Protein 2FIQ (pdb70)

CATH classification: 3.20.20.70 (+1 more: 1.10.400.20)

InterPro domains:
  IPR012062 D-tagatose-1,6-bisphosphate aldolase subunit GatZ/KbaZ-like [PF08013] (1-418)
  IPR012062 D-tagatose-1,6-bisphosphate aldolase subunit GatZ/KbaZ-like [PIRSF009264] (1-419)
  IPR012062 D-tagatose-1,6-bisphosphate aldolase subunit GatZ/KbaZ-like [TIGR02810] (3-418)
  IPR013785 Aldolase-type TIM barrel [G3DSA:3.20.20.70] (14-281)
  IPR023436 D-tagatose-bisphosphate aldolase, class II, non-catalytic subunit GatZ [MF_01296] (1-420)
  IPR023436 D-tagatose-bisphosphate aldolase, class II, non-catalytic subunit GatZ [NF011626] (1-420)
  IPR050303 GatZ/KbaZ carbohydrate metabolism [PTHR32502] (1-419)

Secondary structure (DSSP, 8-state):
-HHHHHHHTT--B-EEEE----HHHHHHHHHHTTTS---EEEEEETTTSSTT-TTT--HHHHHHHHHHHHHHHT--GGGEEEEEEEESSGGGTTSBTTT--HHHHHHHHHHHTT--EEEE-----BT--SS--HHHHHHHHHHHHHHHHHH--HHHHHH-EEEEE-SS----PPPHHHHHHHHHHHHHHHHTTT-HHHHHTEEEEE---S-EE-SS-EE---GGGGHHHHHHHTT---EEES--TT--HHHHHHHHHTTEEEEEE-HHHHHHHHHHHHHHHHHHHHHS-TTT---HHHHHHH---SGGGTTTTS-SSHHHHHHHHHH-TT-GGGGTTTSHHHHHHHH--TGGGSPPP---TTT-HHHHHHHHTTS----HHHH--HHHHHHHHHHHHHB-/-HHHHHHHTT----EEEE----HHHHHHHHHHTSSS---EEEEEETTTSSTT-TTT--HHHHHHHHHHHHHHHT--GGGEEEEEEEESTTTTTTSBTTT--HHHHHHHHHHHTT--EEEE-----BT--SSPPHHHHHHHHHHHHHHHHTT--HHHHHH-EEEEE-SS---PPPHHHHHHHHHHHHHHHHHTT-HHHHTTEEEEE---S-EEETTEEE---GGGSHHHHHHHHT---EEE---TT--HHHHHHHHHTTEEEEEE-HHHHHHHHHHHHHHHHHHHHHS-GGG---HHHHHHH---S-TTTTTTS-SSHHHHHHHHHH-TT-GGGGTTT-HHHHHHHH--TGGGS------TTT-HHHHHHHHTTSS-S-HHHH--HHHHHHHHHHHHH-/-HHHHHHHTT----EEEE----HHHHHHHHHHTTTS---EEEEEETTTSSTT-TTT--HHHHHHHHHHHHHHHT--GGGEEEEEEEESSSTTTTSBTTT--HHHHHHHHHHHTT--EEEE-----BT--SSPPHHHHHHHHHHHHHHHHTTS-HHHHTT-EEEEE-SSPP---PPPHHHHHHHHHHHHHHHHHTT-HHHHTTEEEEE---S-EE-SS-EE---GGGGHHHHHHHTT---EEE---TT--HHHHHHHHHTTEEEEEE-HHHHHHHHHHHHHHHHHHHHHS-GGG---HHHHHHH---SGGGTTTTS-SSHHHHHHHHHH-TT-GGGGGTTSHHHHHHHH--TTTT-------TTT-HHHHHHHHTTS--S-HHHH--HHHHHHHHHHHHH-/-HHHHHHHTT----EEEE----HHHHHHHHHHTTTS---EEEEEETTTS-TT-TTT--HHHHHHHHHHHHHHHT--GGGEEEEEEEESSTTSTTSBTTT--HHHHHHHHHHHTT--EEEE-----BT--SS--HHHHHHHHHHHHHHHHHH--HHHHHH-EEEEE-SS---PPPHHHHHHHHHHHHHHHHTTT-HHHHTTEEEEE---S-EEETTEEE---HHHHHHHHHHHHT---EEE---TT--HHHHHHHHHTTEEEEEE-HHHHHHHHHHHHHHHHHHHHHS-GGG---HHHHHHH---SGGGTTTTS-SSHHHHHHHHHH-TT-GGGGTTTSHHHHHHHH--TGGGSPPP---TTT-HHHHHHHHTTS--S-HHHH--HHHHHHHHHHHHH--

Sequence (1597 aa):
KTLIARHKAGEHIGICSVCSAHPLVIEAALAFDRNSTRKVLIEATSNQVNQFGGYTGTPADFREFVFAIADKVGFARERIILGGDHLGPNCWQQENVDAAEKSVELVKAYVRAGFSKIHLDASSCAGDPIPLAPETVAERAAVLCFAAESVATDCCQREQLSYVIGTEVPVVHITHVEDAANTLRTHQKAFIARGLTEALTRVIAIVVQPGVEFDHSNIIHYQQPQEAQALAQWIENTRVYEAHSTDYQTRTAYWELVRDHFAILKVGPALTFALREAIFALAQIEQELIAPENRSGCLAVIEEVLDEPQQYWKKYYRTGFNDSLLDIRYSLSDRIRYYWPHSRIKNSVETVNLQGVDIPLGISQYLPKQFERIQSGELSAIPHQLIDKIYDVLRAYRYGCAEKTLIARHKAGEHIGICSVCSAHPLVIEAALAFDRNSTRKVLIEATSNQVNQFGGYTGTPADFREFVFAIADKVGFARERIILGGDHLGPNCWQQENVDAAEKSVELVKAYVRAGFSKIHLDASSCAGDPIPLAPETVAERAAVLCFAAESVATDCQREQLSYVIGTEVPVHITHVEDAANTLRTHQKAFIARGLTEALTRVIAIVVQPGVEFDHSNIIHYQPQEAQALAQWIENTRVYEAHSTDYQTRTTAYWELVRDHFAILKVGPALTFALREAIFALAQIEQELIAPENRSGCLAVIEEVLDEPQYWKKYYRTGFNDSLLDIRYSLSDRIRYYWPHSRIKNSVETVNLQGVDIPLGISQYLPKQFERIQSGELSSAIPHQLIDKIYDVLRAYRYGCAKTTLIARHKAGEHIGICSVCSAHPLVIEAALAFDRNSTRKVLIEATSNQVNQFGGYTGTPADFREFVFAIADKVGFARERIILGGDHLGPNCWQQENVDAAEKSVELVKAYVRAGFSKIHLDASSCAGDPIPLAPETVAERAAVLCFAAESVATDCCQREQLSYVIGTEVPVPVHITHVEDAANTLRRTHQKAFIARGLTEALTRVIAIVVQPGVEFDHSNIIHYQPQEAQALAQWIENTRVYEAHSTDYQTRRTTAYWELVRDHFAILKVGPALTFALREAIFALAQIEQELIAPENRSGCLAVIEEVLDEPQYWKKYYRTGFNDSLLDIRYSLSDRIRYYWPHSRIKNSVETVNLQGVDIPLGISQYLPKQFERIQSGELSAIPHQLIDKIYDVLRAYRYGCAKTLIARHKAGEHIGICSVCSAHPLVIEAALAFDRNSTRKVLIEATSNQVNQFGGYTGTPADFREFVFAIADKVGFARERIILGGDHLGPNCWQQENVDAAEKSVELVKAYVRAGFSKIHLDASSCAGDPIPLAPETVAERAAVLCFAAESVATDCQREQLSYVIGTEVPVHITHVEDAANTLRRTHQKAFIARGLTEALTRVIAIVVQPGVEFDHSNIIHYQPQEAQALAQWIENTRVYEAHSTDYQTRTAYWELVRDHFAILKVGPALTFALREAIFALAQIEQELIAPENRSGCCLAVIEEVLDEPQQYWKKYYRTGFNDSLLDIRYSLSDRIRYYWPHSRIKNSVETVNLQGVVDIPLGISQYLPKQFERIQSGELSAIPHQLIDKIYDVLRAYRYGCAE

B-factor: mean 37.75, std 5.19, range [7.2, 79.5]

Organism: Escherichia coli O157:H7 (NCBI:txid83334)

Foldseek 3Di:
DVQLVCLLVPDLFFAEAEEALDLLLLLCQQLLCLPPQAAHHYEYECQCEFPCRRLVHHLLVSLVSSVVSCVVNNGDSVSYAYEYDAQALVVVQADQPVVSVRSLRRLLRNLVSLHQEYEQFHQHHPPRDLGHDLLVRLLRSLSNLVSSCVNHDPVSLVRHAYEYEDQDPSCPWDDLVVVVSNLVSNVVNNVVVVNPVSNLRHQEYETNQFWAFWFPDTGEGDLVSNQVVLVSCSPDNAYAYERNAPYFLVSLQSCSSSRNRYYYDYLNLVLLLLLLLVLVLVLQVPPPDPVLQLCQVVQLVVVVVVCVLPPVRFDDPDVRRVCRCRGTSNNSSSVCCPPPSNVVSSVSVRPQVDQRDLVCCVSVVVQSVCVVVVNFGRHSSRSSVSSVVSVVSNCSNRDD/DVQLVCLLVPDQFFAEAEAEQDLLLLLCQQLLCQPPLAAHHYEYEVCCEFPCRRLVHHLLVSLVSSVVSCVVSVGPSVSYAYEYPAQALPVPQADDPVVSVRSLRRLLRNLVSLHQEYEQFHQHHVVGDLGHDLLVRLQSSLVSLVSSVVRHDPVSLVRHAYEYEDADPSVWDDLVVVVVNLVSNCVNNVVSVNNVVNLRHSEYETCQQWADWFPDTGEGDLVSNQVVLVSCSPDNAYAYERNPPYFLVSLQSCSSSRNRYYYDYLNLVLLLLLLLVLVLVLQVPFPDPVLALCQVVQLVVVVVPCPLPVVRFDDDPVRRVCSCRGTSVNSSSSVCPPPSNVVSSVSPRVQPDDRDLVCCVRVVVQSVCVVVPNFDPGSSRSSVSSVVSVVSNVSNRD/DVQLVVVLVPDLFFAEAEEAQDLLLLLCQQLLCQPPLAAHHYEYECQCEFPCRRLVGHLLVSLVSSVVSCVVSVRDSVSYAYEYDQQALPVQQADDPVVSVRSLRRLLRNLVSPHQEYEQFHQHHVPADAGHDLLVRLLRSLVSLCSNVVNDDPVSLVRHAYEYEEQDDRNPPWDDVVRVVVNLVSNCVNNVVSVNNPSNLRHSEYEYHQQWAAWFPGTREGDLVSNQVVLVSCSPDNAYAYERNPPYFLVRLQSCSSSRNRYYYDYLNQVLLLLLLLVLVLVLQVPPPDPVLALCQVVLLVVVVVVCVQCVVRFDDPDVRRVCSCRGTSNNSSSSCCPPPSNVVSSVSPRCAPDDRPLVCCVRPVVQSVCVVVVNFDPGSSRSSVSSVVRVVSNVSNRD/DVQLVCLLVPDQFFAEAAEALDLLLLLCQQLLCQPPLAAHHYEYECCCEFPCCRLVGHLLVSLVSSVVSNVVSVGDSVSYAYEYDQQALPVVQADQDVVSVRSLRRLLRNLLSQHQEYEQFHQHHVPGDLGHDLLVRLLRSLSSLVSSCVRHDPVSLVRHAYEYEDQDPSAFDDPVVQVVNLVSNCVSNVVSVRPVVNVRHSEYEYHQFFAFKFPDTGEGDLVSNQVVLVSVSPDNAYAYENNAPYFLVSLQSCSVSRNRYYYDYLNLVLLLLLLLVLVLVLLVPVDDPVLQLCQVVQLVVVVVVCVQPPVRFDDDDVRRVCRCRGTSVNSSSSVCVPVSNVVSSVSVRQQVDARDLVCCVRVVVQSVCVVVVNFGPHSSRSSVSSVVRVVSNCSNRDD

Structure (mmCIF, N/CA/C/O backbone):
data_2FIQ
#
_entry.id   2FIQ
#
_cell.length_a   92.352
_cell.length_b   100.001
_cell.length_c   206.549
_cell.angle_alpha   90.00
_cell.angle_beta   90.00
_cell.angle_gamma   90.00
#
_symmetry.space_group_name_H-M   'P 21 21 21'
#
loop_
_entity.id
_entity.type
_entity.pdbx_description
1 polymer 'putative tagatose 6-phosphate kinase 1'
2 water water
#
loop_
_atom_site.group_PDB
_atom_site.id
_atom_site.type_symbol
_atom_site.label_atom_id
_atom_site.label_alt_id
_atom_site.label_comp_id
_atom_site.label_asym_id
_atom_site.label_entity_id
_atom_site.label_seq_id
_atom_site.pdbx_PDB_ins_code
_atom_site.Cartn_x
_atom_site.Cartn_y
_atom_site.Cartn_z
_atom_site.occupancy
_atom_site.B_iso_or_equiv
_atom_site.auth_seq_id
_atom_site.auth_comp_id
_atom_site.auth_asym_id
_atom_site.auth_atom_id
_atom_site.pdbx_PDB_model_num
ATOM 9 N N . LYS A 1 2 ? 71.719 84.098 57.087 1.00 50.74 2 LYS A N 1
ATOM 10 C CA . LYS A 1 2 ? 71.289 82.995 57.899 1.00 48.00 2 LYS A CA 1
ATOM 11 C C . LYS A 1 2 ? 70.651 81.877 57.079 1.00 44.96 2 LYS A C 1
ATOM 12 O O . LYS A 1 2 ? 70.877 80.711 57.379 1.00 43.46 2 LYS A O 1
ATOM 18 N N . THR A 1 3 ? 69.879 82.208 56.042 1.00 42.62 3 THR A N 1
ATOM 19 C CA . THR A 1 3 ? 69.206 81.142 55.298 1.00 41.15 3 THR A CA 1
ATOM 20 C C . THR A 1 3 ? 70.214 80.291 54.541 1.00 40.43 3 THR A C 1
ATOM 21 O O . THR A 1 3 ? 70.086 79.062 54.515 1.00 40.43 3 THR A O 1
ATOM 25 N N . LEU A 1 4 ? 71.204 80.955 53.937 1.00 38.70 4 LEU A N 1
ATOM 26 C CA . LEU A 1 4 ? 72.241 80.294 53.155 1.00 38.53 4 LEU A CA 1
ATOM 27 C C . LEU A 1 4 ? 73.039 79.356 54.059 1.00 38.61 4 LEU A C 1
ATOM 28 O O . LEU A 1 4 ? 73.290 78.211 53.700 1.00 38.56 4 LEU A O 1
ATOM 33 N N . ILE A 1 5 ? 73.431 79.844 55.234 1.00 39.15 5 ILE A N 1
ATOM 34 C CA . ILE A 1 5 ? 74.101 78.999 56.221 1.00 39.73 5 ILE A CA 1
ATOM 35 C C . ILE A 1 5 ? 73.216 77.841 56.683 1.00 39.39 5 ILE A C 1
ATOM 36 O O . ILE A 1 5 ? 73.690 76.712 56.803 1.00 39.79 5 ILE A O 1
ATOM 41 N N . ALA A 1 6 ? 71.936 78.106 56.923 1.00 38.99 6 ALA A N 1
ATOM 42 C CA . ALA A 1 6 ? 71.006 77.025 57.268 1.00 38.41 6 ALA A CA 1
ATOM 43 C C . ALA A 1 6 ? 70.929 75.985 56.143 1.00 37.89 6 ALA A C 1
ATOM 44 O O . ALA A 1 6 ? 70.891 74.786 56.403 1.00 38.34 6 ALA A O 1
ATOM 46 N N . ARG A 1 7 ? 70.928 76.428 54.893 1.00 37.03 7 ARG A N 1
ATOM 47 C CA . ARG A 1 7 ? 70.954 75.455 53.779 1.00 36.38 7 ARG A CA 1
ATOM 48 C C . ARG A 1 7 ? 72.240 74.641 53.799 1.00 35.66 7 ARG A C 1
ATOM 49 O O . ARG A 1 7 ? 72.200 73.445 53.580 1.00 35.27 7 ARG A O 1
ATOM 57 N N . HIS A 1 8 ? 73.373 75.292 54.067 1.00 35.65 8 HIS A N 1
ATOM 58 C CA . HIS A 1 8 ? 74.645 74.588 54.216 1.00 35.79 8 HIS A CA 1
ATOM 59 C C . HIS A 1 8 ? 74.592 73.522 55.347 1.00 36.02 8 HIS A C 1
ATOM 60 O O . HIS A 1 8 ? 74.970 72.354 55.134 1.00 35.35 8 HIS A O 1
ATOM 67 N N . LYS A 1 9 ? 74.092 73.932 56.520 1.00 36.34 9 LYS A N 1
ATOM 68 C CA . LYS A 1 9 ? 73.952 73.052 57.702 1.00 36.65 9 LYS A CA 1
ATOM 69 C C . LYS A 1 9 ? 72.994 71.913 57.487 1.00 37.40 9 LYS A C 1
ATOM 70 O O . LYS A 1 9 ? 73.140 70.860 58.126 1.00 37.67 9 LYS A O 1
ATOM 76 N N . ALA A 1 10 ? 72.008 72.116 56.605 1.00 37.61 10 ALA A N 1
ATOM 77 C CA . ALA A 1 10 ? 71.080 71.040 56.226 1.00 37.58 10 ALA A CA 1
ATOM 78 C C . ALA A 1 10 ? 71.671 70.115 55.152 1.00 37.90 10 ALA A C 1
ATOM 79 O O . ALA A 1 10 ? 71.012 69.155 54.743 1.00 38.09 10 ALA A O 1
ATOM 81 N N . GLY A 1 11 ? 72.887 70.411 54.677 1.00 37.20 11 GLY A N 1
ATOM 82 C CA . GLY A 1 11 ? 73.623 69.467 53.840 1.00 36.58 11 GLY A CA 1
ATOM 83 C C . GLY A 1 11 ? 73.754 69.845 52.378 1.00 37.04 11 GLY A C 1
ATOM 84 O O . GLY A 1 11 ? 74.254 69.070 51.566 1.00 36.50 11 GLY A O 1
ATOM 85 N N . GLU A 1 12 ? 73.297 71.039 52.036 1.00 37.29 12 GLU A N 1
ATOM 86 C CA . GLU A 1 12 ? 73.463 71.563 50.696 1.00 37.53 12 GLU A CA 1
ATOM 87 C C . GLU A 1 12 ? 74.878 72.115 50.528 1.00 37.20 12 GLU A C 1
ATOM 88 O O . GLU A 1 12 ? 75.407 72.782 51.419 1.00 36.60 12 GLU A O 1
ATOM 94 N N . HIS A 1 13 ? 75.483 71.792 49.385 1.00 37.07 13 HIS A N 1
ATOM 95 C CA . HIS A 1 13 ? 76.756 72.337 49.013 1.00 37.05 13 HIS A CA 1
ATOM 96 C C . HIS A 1 13 ? 76.547 73.774 48.536 1.00 37.23 13 HIS A C 1
ATOM 97 O O . HIS A 1 13 ? 76.176 74.025 47.383 1.00 37.17 13 HIS A O 1
ATOM 104 N N . ILE A 1 14 ? 76.805 74.709 49.445 1.00 36.39 14 ILE A N 1
ATOM 105 C CA . ILE A 1 14 ? 76.620 76.106 49.177 1.00 35.13 14 ILE A CA 1
ATOM 106 C C . ILE A 1 14 ? 77.525 76.884 50.128 1.00 35.06 14 ILE A C 1
ATOM 107 O O . ILE A 1 14 ? 77.628 76.577 51.326 1.00 35.28 14 ILE A O 1
ATOM 112 N N . GLY A 1 15 ? 78.199 77.875 49.582 1.00 34.99 15 GLY A N 1
ATOM 113 C CA . GLY A 1 15 ? 79.008 78.782 50.368 1.00 34.55 15 GLY A CA 1
ATOM 114 C C . GLY A 1 15 ? 78.800 80.196 49.878 1.00 34.22 15 GLY A C 1
ATOM 115 O O . GLY A 1 15 ? 77.992 80.445 48.976 1.00 33.70 15 GLY A O 1
ATOM 116 N N . ILE A 1 16 ? 79.517 81.137 50.478 1.00 34.57 16 ILE A N 1
ATOM 117 C CA . ILE A 1 16 ? 79.440 82.516 50.017 1.00 34.76 16 ILE A CA 1
ATOM 118 C C . ILE A 1 16 ? 80.832 83.103 49.847 1.00 35.49 16 ILE A C 1
ATOM 119 O O . ILE A 1 16 ? 81.709 82.879 50.667 1.00 35.71 16 ILE A O 1
ATOM 124 N N . CYS A 1 17 ? 81.019 83.824 48.747 1.00 36.50 17 CYS A N 1
ATOM 125 C CA . CYS A 1 17 ? 82.264 84.543 48.481 1.00 36.95 17 CYS A CA 1
ATOM 126 C C . CYS A 1 17 ? 82.146 85.910 49.119 1.00 36.31 17 CYS A C 1
ATOM 127 O O . CYS A 1 17 ? 81.229 86.669 48.809 1.00 37.05 17 CYS A O 1
ATOM 130 N N . SER A 1 18 ? 83.068 86.222 50.013 1.00 36.15 18 SER A N 1
ATOM 131 C CA . SER A 1 18 ? 83.071 87.508 50.681 1.00 35.61 18 SER A CA 1
ATOM 132 C C . SER A 1 18 ? 84.091 88.421 49.998 1.00 35.16 18 SER A C 1
ATOM 133 O O . SER A 1 18 ? 85.289 88.199 50.106 1.00 34.53 18 SER A O 1
ATOM 136 N N . VAL A 1 19 ? 83.594 89.463 49.331 1.00 34.96 19 VAL A N 1
ATOM 137 C CA . VAL A 1 19 ? 84.416 90.382 48.538 1.00 34.37 19 VAL A CA 1
ATOM 138 C C . VAL A 1 19 ? 85.013 91.462 49.439 1.00 35.22 19 VAL A C 1
ATOM 139 O O . VAL A 1 19 ? 84.317 92.378 49.859 1.00 34.97 19 VAL A O 1
ATOM 143 N N . CYS A 1 20 ? 86.307 91.352 49.727 1.00 35.45 20 CYS A N 1
ATOM 144 C CA . CYS A 1 20 ? 87.004 92.292 50.610 1.00 36.74 20 CYS A CA 1
ATOM 145 C C . CYS A 1 20 ? 87.845 93.263 49.801 1.00 36.41 20 CYS A C 1
ATOM 146 O O . CYS A 1 20 ? 89.067 93.251 49.841 1.00 37.63 20 CYS A O 1
ATOM 149 N N . SER A 1 21 ? 87.175 94.112 49.053 1.00 35.95 21 SER A N 1
ATOM 150 C CA . SER A 1 21 ? 87.876 95.083 48.241 1.00 35.59 21 SER A CA 1
ATOM 151 C C . SER A 1 21 ? 87.119 96.389 48.337 1.00 34.63 21 SER A C 1
ATOM 152 O O . SER A 1 21 ? 85.901 96.407 48.446 1.00 34.06 21 SER A O 1
ATOM 155 N N . ALA A 1 22 ? 87.861 97.479 48.335 1.00 33.74 22 ALA A N 1
ATOM 156 C CA . ALA A 1 22 ? 87.271 98.800 48.278 1.00 33.02 22 ALA A CA 1
ATOM 157 C C . ALA A 1 22 ? 87.389 99.388 46.862 1.00 32.36 22 ALA A C 1
ATOM 158 O O . ALA A 1 22 ? 87.060 100.549 46.652 1.00 32.87 22 ALA A O 1
ATOM 160 N N . HIS A 1 23 ? 87.903 98.619 45.903 1.00 31.99 23 HIS A N 1
ATOM 161 C CA . HIS A 1 23 ? 88.104 99.154 44.558 1.00 31.35 23 HIS A CA 1
ATOM 162 C C . HIS A 1 23 ? 86.769 99.232 43.831 1.00 31.39 23 HIS A C 1
ATOM 163 O O . HIS A 1 23 ? 86.078 98.223 43.700 1.00 31.93 23 HIS A O 1
ATOM 170 N N . PRO A 1 24 ? 86.404 100.434 43.346 1.00 31.60 24 PRO A N 1
ATOM 171 C CA . PRO A 1 24 ? 85.078 100.605 42.728 1.00 31.34 24 PRO A CA 1
ATOM 172 C C . PRO A 1 24 ? 84.809 99.653 41.535 1.00 31.36 24 PRO A C 1
ATOM 173 O O . PRO A 1 24 ? 83.684 99.179 41.389 1.00 31.80 24 PRO A O 1
ATOM 177 N N . LEU A 1 25 ? 85.823 99.349 40.726 1.00 31.14 25 LEU A N 1
ATOM 178 C CA . LEU A 1 25 ? 85.660 98.426 39.586 1.00 31.73 25 LEU A CA 1
ATOM 179 C C . LEU A 1 25 ? 85.450 96.988 40.018 1.00 31.88 25 LEU A C 1
ATOM 180 O O . LEU A 1 25 ? 84.743 96.224 39.351 1.00 31.26 25 LEU A O 1
ATOM 185 N N . VAL A 1 26 ? 86.084 96.622 41.131 1.00 31.99 26 VAL A N 1
ATOM 186 C CA . VAL A 1 26 ? 85.943 95.282 41.696 1.00 32.20 26 VAL A CA 1
ATOM 187 C C . VAL A 1 26 ? 84.534 95.080 42.260 1.00 32.27 26 VAL A C 1
ATOM 188 O O . VAL A 1 26 ? 83.912 94.021 42.072 1.00 32.17 26 VAL A O 1
ATOM 192 N N . ILE A 1 27 ? 84.041 96.112 42.940 1.00 32.13 27 ILE A N 1
ATOM 193 C CA . ILE A 1 27 ? 82.700 96.109 43.478 1.00 32.28 27 ILE A CA 1
ATOM 194 C C . ILE A 1 27 ? 81.684 96.098 42.331 1.00 32.57 27 ILE A C 1
ATOM 195 O O . ILE A 1 27 ? 80.667 95.377 42.407 1.00 31.76 27 ILE A O 1
ATOM 200 N N . GLU A 1 28 ? 81.980 96.871 41.275 1.00 32.20 28 GLU A N 1
ATOM 201 C CA . GLU A 1 28 ? 81.141 96.876 40.086 1.00 32.97 28 GLU A CA 1
ATOM 202 C C . GLU A 1 28 ? 81.086 95.474 39.484 1.00 32.91 28 GLU A C 1
ATOM 203 O O . GLU A 1 28 ? 79.994 94.967 39.218 1.00 33.00 28 GLU A O 1
ATOM 209 N N . ALA A 1 29 ? 82.247 94.843 39.309 1.00 32.66 29 ALA A N 1
ATOM 210 C CA . ALA A 1 29 ? 82.304 93.468 38.807 1.00 32.79 29 ALA A CA 1
ATOM 211 C C . ALA A 1 29 ? 81.598 92.463 39.702 1.00 32.52 29 ALA A C 1
ATOM 212 O O . ALA A 1 29 ? 80.947 91.557 39.202 1.00 32.71 29 ALA A O 1
ATOM 214 N N . ALA A 1 30 ? 81.739 92.593 41.020 1.00 33.06 30 ALA A N 1
ATOM 215 C CA . ALA A 1 30 ? 81.078 91.651 41.942 1.00 33.25 30 ALA A CA 1
ATOM 216 C C . ALA A 1 30 ? 79.564 91.692 41.788 1.00 33.87 30 ALA A C 1
ATOM 217 O O . ALA A 1 30 ? 78.884 90.648 41.841 1.00 34.62 30 ALA A O 1
ATOM 219 N N . LEU A 1 31 ? 79.043 92.900 41.587 1.00 33.95 31 LEU A N 1
ATOM 220 C CA . LEU A 1 31 ? 77.610 93.116 41.522 1.00 34.24 31 LEU A CA 1
ATOM 221 C C . LEU A 1 31 ? 77.068 92.727 40.162 1.00 34.49 31 LEU A C 1
ATOM 222 O O . LEU A 1 31 ? 76.041 92.050 40.076 1.00 34.84 31 LEU A O 1
ATOM 227 N N . ALA A 1 32 ? 77.757 93.179 39.116 1.00 34.17 32 ALA A N 1
ATOM 228 C CA . ALA A 1 32 ? 77.475 92.818 37.731 1.00 34.27 32 ALA A CA 1
ATOM 229 C C . ALA A 1 32 ? 77.490 91.311 37.493 1.00 34.17 32 ALA A C 1
ATOM 230 O O . ALA A 1 32 ? 76.637 90.790 36.777 1.00 33.88 32 ALA A O 1
ATOM 232 N N . PHE A 1 33 ? 78.483 90.628 38.075 1.00 34.50 33 PHE A N 1
ATOM 233 C CA . PHE A 1 33 ? 78.646 89.182 37.916 1.00 34.37 33 PHE A CA 1
ATOM 234 C C . PHE A 1 33 ? 77.396 88.403 38.378 1.00 34.41 33 PHE A C 1
ATOM 235 O O . PHE A 1 33 ? 77.053 87.376 37.805 1.00 33.51 33 PHE A O 1
ATOM 243 N N . ASP A 1 34 ? 76.719 88.909 39.403 1.00 35.21 34 ASP A N 1
ATOM 244 C CA . ASP A 1 34 ? 75.490 88.289 39.900 1.00 35.91 34 ASP A CA 1
ATOM 245 C C . ASP A 1 34 ? 74.213 89.033 39.513 1.00 36.15 34 ASP A C 1
ATOM 246 O O . ASP A 1 34 ? 73.143 88.691 39.978 1.00 37.01 34 ASP A O 1
ATOM 251 N N . ARG A 1 35 ? 74.313 90.021 38.636 1.00 37.10 35 ARG A N 1
ATOM 252 C CA . ARG A 1 35 ? 73.142 90.830 38.277 1.00 38.36 35 ARG A CA 1
ATOM 253 C C . ARG A 1 35 ? 71.907 89.970 37.978 1.00 38.49 35 ARG A C 1
ATOM 254 O O . ARG A 1 35 ? 70.836 90.248 38.499 1.00 38.36 35 ARG A O 1
ATOM 262 N N . ASN A 1 36 ? 72.091 88.909 37.195 1.00 38.82 36 ASN A N 1
ATOM 263 C CA . ASN A 1 36 ? 70.985 88.078 36.714 1.00 39.42 36 ASN A CA 1
ATOM 264 C C . ASN A 1 36 ? 70.796 86.738 37.417 1.00 39.54 36 ASN A C 1
ATOM 265 O O . ASN A 1 36 ? 70.035 85.896 36.946 1.00 39.92 36 ASN A O 1
ATOM 270 N N . SER A 1 37 ? 71.476 86.549 38.541 1.00 39.24 37 SER A N 1
ATOM 271 C CA . SER A 1 37 ? 71.248 85.389 39.388 1.00 39.46 37 SER A CA 1
ATOM 272 C C . SER A 1 37 ? 70.267 85.760 40.515 1.00 39.45 37 SER A C 1
ATOM 273 O O . SER A 1 37 ? 69.721 86.859 40.526 1.00 39.43 37 SER A O 1
ATOM 276 N N . THR A 1 38 ? 70.053 84.858 41.465 1.00 39.71 38 THR A N 1
ATOM 277 C CA . THR A 1 38 ? 69.332 85.226 42.681 1.00 40.13 38 THR A CA 1
ATOM 278 C C . THR A 1 38 ? 70.229 85.290 43.923 1.00 40.53 38 THR A C 1
ATOM 279 O O . THR A 1 38 ? 69.734 85.495 45.031 1.00 41.56 38 THR A O 1
ATOM 283 N N . ARG A 1 39 ? 71.540 85.153 43.741 1.00 40.55 39 ARG A N 1
ATOM 284 C CA . ARG A 1 39 ? 72.452 85.146 44.882 1.00 40.35 39 ARG A CA 1
ATOM 285 C C . ARG A 1 39 ? 72.626 86.541 45.475 1.00 39.84 39 ARG A C 1
ATOM 286 O O . ARG A 1 39 ? 72.594 87.546 44.757 1.00 39.44 39 ARG A O 1
ATOM 294 N N . LYS A 1 40 ? 72.774 86.562 46.797 1.00 39.69 40 LYS A N 1
ATOM 295 C CA . LYS A 1 40 ? 73.193 87.717 47.562 1.00 39.30 40 LYS A CA 1
ATOM 296 C C . LYS A 1 40 ? 74.681 87.946 47.320 1.00 38.85 40 LYS A C 1
ATOM 297 O O . LYS A 1 40 ? 75.456 86.988 47.146 1.00 38.72 40 LYS A O 1
ATOM 303 N N . VAL A 1 41 ? 75.073 89.215 47.275 1.00 37.98 41 VAL A N 1
ATOM 304 C CA . VAL A 1 41 ? 76.473 89.573 47.160 1.00 36.96 41 VAL A CA 1
ATOM 305 C C . VAL A 1 41 ? 76.943 90.183 48.483 1.00 37.31 41 VAL A C 1
ATOM 306 O O . VAL A 1 41 ? 76.288 91.078 49.040 1.00 37.45 41 VAL A O 1
ATOM 310 N N . LEU A 1 42 ? 78.062 89.656 48.987 1.00 36.86 42 LEU A N 1
ATOM 311 C CA . LEU A 1 42 ? 78.671 90.083 50.248 1.00 35.96 42 LEU A CA 1
ATOM 312 C C . LEU A 1 42 ? 79.945 90.896 50.011 1.00 36.04 42 LEU A C 1
ATOM 313 O O . LEU A 1 42 ? 80.915 90.386 49.444 1.00 35.72 42 LEU A O 1
ATOM 318 N N . ILE A 1 43 ? 79.918 92.155 50.456 1.00 35.84 43 ILE A N 1
ATOM 319 C CA . ILE A 1 43 ? 81.046 93.082 50.396 1.00 35.37 43 ILE A CA 1
ATOM 320 C C . ILE A 1 43 ? 81.388 93.570 51.807 1.00 36.07 43 ILE A C 1
ATOM 321 O O . ILE A 1 43 ? 80.512 94.029 52.557 1.00 35.38 43 ILE A O 1
ATOM 326 N N . GLU A 1 44 ? 82.660 93.461 52.171 1.00 36.00 44 GLU A N 1
ATOM 327 C CA . GLU A 1 44 ? 83.090 93.761 53.535 1.00 36.71 44 GLU A CA 1
ATOM 328 C C . GLU A 1 44 ? 84.224 94.783 53.526 1.00 36.89 44 GLU A C 1
ATOM 329 O O . GLU A 1 44 ? 85.074 94.783 52.619 1.00 36.01 44 GLU A O 1
ATOM 335 N N . ALA A 1 45 ? 84.210 95.654 54.533 1.00 36.97 45 ALA A N 1
ATOM 336 C CA . ALA A 1 45 ? 85.286 96.609 54.782 1.00 37.41 45 ALA A CA 1
ATOM 337 C C . ALA A 1 45 ? 86.040 96.202 56.057 1.00 38.18 45 ALA A C 1
ATOM 338 O O . ALA A 1 45 ? 85.467 95.565 56.958 1.00 38.43 45 ALA A O 1
ATOM 340 N N . THR A 1 46 ? 87.323 96.526 56.121 1.00 38.76 46 THR A N 1
ATOM 341 C CA . THR A 1 46 ? 88.110 96.345 57.355 1.00 40.04 46 THR A CA 1
ATOM 342 C C . THR A 1 46 ? 88.127 97.662 58.130 1.00 40.77 46 THR A C 1
ATOM 343 O O . THR A 1 46 ? 87.928 98.732 57.535 1.00 40.76 46 THR A O 1
ATOM 347 N N . SER A 1 47 ? 88.367 97.595 59.440 1.00 41.65 47 SER A N 1
ATOM 348 C CA . SER A 1 47 ? 88.331 98.798 60.276 1.00 42.97 47 SER A CA 1
ATOM 349 C C . SER A 1 47 ? 89.358 99.833 59.828 1.00 43.36 47 SER A C 1
ATOM 350 O O . SER A 1 47 ? 89.185 101.022 60.087 1.00 44.02 47 SER A O 1
ATOM 353 N N . ASN A 1 48 ? 90.402 99.384 59.130 1.00 43.58 48 ASN A N 1
ATOM 354 C CA . ASN A 1 48 ? 91.417 100.286 58.562 1.00 43.81 48 ASN A CA 1
ATOM 355 C C . ASN A 1 48 ? 90.910 101.021 57.336 1.00 43.27 48 ASN A C 1
ATOM 356 O O . ASN A 1 48 ? 91.145 102.213 57.190 1.00 43.51 48 ASN A O 1
ATOM 361 N N . GLN A 1 49 ? 90.234 100.299 56.450 1.00 42.67 49 GLN A N 1
ATOM 362 C CA . GLN A 1 49 ? 89.669 100.889 55.247 1.00 42.30 49 GLN A CA 1
ATOM 363 C C . GLN A 1 49 ? 88.629 101.921 55.644 1.00 41.29 49 GLN A C 1
ATOM 364 O O . GLN A 1 49 ? 88.681 103.075 55.214 1.00 41.33 49 GLN A O 1
ATOM 370 N N . VAL A 1 50 ? 87.665 101.493 56.454 1.00 40.28 50 VAL A N 1
ATOM 371 C CA . VAL A 1 50 ? 86.568 102.366 56.829 1.00 39.24 50 VAL A CA 1
ATOM 372 C C . VAL A 1 50 ? 86.233 102.265 58.322 1.00 39.16 50 VAL A C 1
ATOM 373 O O . VAL A 1 50 ? 86.073 101.171 58.874 1.00 39.04 50 VAL A O 1
ATOM 377 N N . ASN A 1 51 ? 86.206 103.428 58.966 1.00 38.61 51 ASN A N 1
ATOM 378 C CA . ASN A 1 51 ? 85.847 103.552 60.372 1.00 38.40 51 ASN A CA 1
ATOM 379 C C . ASN A 1 51 ? 85.277 104.945 60.583 1.00 38.41 51 ASN A C 1
ATOM 380 O O . ASN A 1 51 ? 85.082 105.681 59.607 1.00 37.87 51 ASN A O 1
ATOM 385 N N . GLN A 1 52 ? 85.009 105.289 61.846 1.00 38.29 52 GLN A N 1
ATOM 386 C CA . GLN A 1 52 ? 84.378 106.555 62.199 1.00 38.29 52 GLN A CA 1
ATOM 387 C C . GLN A 1 52 ? 85.203 107.800 61.818 1.00 38.70 52 GLN A C 1
ATOM 388 O O . GLN A 1 52 ? 84.652 108.894 61.724 1.00 38.79 52 GLN A O 1
ATOM 394 N N . PHE A 1 53 ? 86.504 107.622 61.588 1.00 38.87 53 PHE A N 1
ATOM 395 C CA . PHE A 1 53 ? 87.397 108.717 61.185 1.00 39.40 53 PHE A CA 1
ATOM 396 C C . PHE A 1 53 ? 87.683 108.725 59.676 1.00 39.69 53 PHE A C 1
ATOM 397 O O . PHE A 1 53 ? 88.385 109.601 59.181 1.00 39.65 53 PHE A O 1
ATOM 405 N N . GLY A 1 54 ? 87.134 107.747 58.961 1.00 39.88 54 GLY A N 1
ATOM 406 C CA . GLY A 1 54 ? 87.330 107.613 57.522 1.00 40.25 54 GLY A CA 1
ATOM 407 C C . GLY A 1 54 ? 88.377 106.589 57.120 1.00 40.67 54 GLY A C 1
ATOM 408 O O . GLY A 1 54 ? 88.678 106.446 55.940 1.00 41.05 54 GLY A O 1
ATOM 409 N N . GLY A 1 55 ? 88.943 105.882 58.095 1.00 41.08 55 GLY A N 1
ATOM 410 C CA . GLY A 1 55 ? 90.023 104.921 57.842 1.00 41.55 55 GLY A CA 1
ATOM 411 C C . GLY A 1 55 ? 91.134 105.503 56.980 1.00 42.24 55 GLY A C 1
ATOM 412 O O . GLY A 1 55 ? 91.677 106.571 57.288 1.00 42.27 55 GLY A O 1
ATOM 413 N N . TYR A 1 56 ? 91.474 104.819 55.893 1.00 42.54 56 TYR A N 1
ATOM 414 C CA . TYR A 1 56 ? 92.419 105.396 54.943 1.00 43.10 56 TYR A CA 1
ATOM 415 C C . TYR A 1 56 ? 91.776 105.695 53.590 1.00 42.93 56 TYR A C 1
ATOM 416 O O . TYR A 1 56 ? 92.419 106.260 52.705 1.00 42.88 56 TYR A O 1
ATOM 425 N N . THR A 1 57 ? 90.501 105.330 53.449 1.00 42.63 57 THR A N 1
ATOM 426 C CA . THR A 1 57 ? 89.750 105.613 52.223 1.00 42.08 57 THR A CA 1
ATOM 427 C C . THR A 1 57 ? 88.950 106.915 52.318 1.00 42.04 57 THR A C 1
ATOM 428 O O . THR A 1 57 ? 88.289 107.313 51.359 1.00 42.07 57 THR A O 1
ATOM 432 N N . GLY A 1 58 ? 89.008 107.573 53.473 1.00 41.76 58 GLY A N 1
ATOM 433 C CA . GLY A 1 58 ? 88.146 108.715 53.754 1.00 41.56 58 GLY A CA 1
ATOM 434 C C . GLY A 1 58 ? 86.663 108.364 53.824 1.00 41.65 58 GLY A C 1
ATOM 435 O O . GLY A 1 58 ? 85.816 109.236 53.645 1.00 41.82 58 GLY A O 1
ATOM 444 N N . THR A 1 60 ? 83.475 106.798 56.095 1.00 39.19 60 THR A N 1
ATOM 445 C CA . THR A 1 60 ? 82.797 106.242 57.262 1.00 38.18 60 THR A CA 1
ATOM 446 C C . THR A 1 60 ? 82.002 105.010 56.791 1.00 37.62 60 THR A C 1
ATOM 447 O O . THR A 1 60 ? 81.840 104.808 55.576 1.00 37.59 60 THR A O 1
ATOM 451 N N . PRO A 1 61 ? 81.537 104.160 57.731 1.00 36.58 61 PRO A N 1
ATOM 452 C CA . PRO A 1 61 ? 80.657 103.070 57.327 1.00 35.96 61 PRO A CA 1
ATOM 453 C C . PRO A 1 61 ? 79.442 103.543 56.524 1.00 35.59 61 PRO A C 1
ATOM 454 O O . PRO A 1 61 ? 79.118 102.948 55.510 1.00 35.07 61 PRO A O 1
ATOM 458 N N . ALA A 1 62 ? 78.778 104.607 56.976 1.00 35.50 62 ALA A N 1
ATOM 459 C CA . ALA A 1 62 ? 77.689 105.205 56.208 1.00 35.63 62 ALA A CA 1
ATOM 460 C C . ALA A 1 62 ? 78.131 105.588 54.779 1.00 35.94 62 ALA A C 1
ATOM 461 O O . ALA A 1 62 ? 77.384 105.351 53.820 1.00 36.17 62 ALA A O 1
ATOM 463 N N . ASP A 1 63 ? 79.336 106.157 54.645 1.00 36.06 63 ASP A N 1
ATOM 464 C CA . ASP A 1 63 ? 79.898 106.544 53.339 1.00 36.33 63 ASP A CA 1
ATOM 465 C C . ASP A 1 63 ? 80.080 105.342 52.443 1.00 36.34 63 ASP A C 1
ATOM 466 O O . ASP A 1 63 ? 79.707 105.370 51.265 1.00 36.76 63 ASP A O 1
ATOM 471 N N . PHE A 1 64 ? 80.696 104.306 53.005 1.00 36.08 64 PHE A N 1
ATOM 472 C CA . PHE A 1 64 ? 80.955 103.057 52.293 1.00 35.63 64 PHE A CA 1
ATOM 473 C C . PHE A 1 64 ? 79.674 102.415 51.764 1.00 35.29 64 PHE A C 1
ATOM 474 O O . PHE A 1 64 ? 79.662 101.911 50.639 1.00 34.95 64 PHE A O 1
ATOM 482 N N . ARG A 1 65 ? 78.611 102.437 52.581 1.00 34.78 65 ARG A N 1
ATOM 483 C CA . ARG A 1 65 ? 77.306 101.921 52.175 1.00 34.50 65 ARG A CA 1
ATOM 484 C C . ARG A 1 65 ? 76.791 102.615 50.916 1.00 34.43 65 ARG A C 1
ATOM 485 O O . ARG A 1 65 ? 76.378 101.957 49.966 1.00 33.80 65 ARG A O 1
ATOM 493 N N . GLU A 1 66 ? 76.813 103.945 50.921 1.00 34.82 66 GLU A N 1
ATOM 494 C CA . GLU A 1 66 ? 76.284 104.726 49.807 1.00 35.20 66 GLU A CA 1
ATOM 495 C C . GLU A 1 66 ? 77.162 104.587 48.565 1.00 35.25 66 GLU A C 1
ATOM 496 O O . GLU A 1 66 ? 76.673 104.614 47.436 1.00 35.35 66 GLU A O 1
ATOM 502 N N . PHE A 1 67 ? 78.459 104.425 48.802 1.00 35.41 67 PHE A N 1
ATOM 503 C CA . PHE A 1 67 ? 79.446 104.168 47.767 1.00 35.46 67 PHE A CA 1
ATOM 504 C C . PHE A 1 67 ? 79.107 102.854 47.052 1.00 35.84 67 PHE A C 1
ATOM 505 O O . PHE A 1 67 ? 79.032 102.809 45.829 1.00 36.30 67 PHE A O 1
ATOM 513 N N . VAL A 1 68 ? 78.870 101.792 47.817 1.00 35.75 68 VAL A N 1
ATOM 514 C CA . VAL A 1 68 ? 78.488 100.518 47.226 1.00 35.61 68 VAL A CA 1
ATOM 515 C C . VAL A 1 68 ? 77.102 100.592 46.537 1.00 35.44 68 VAL A C 1
ATOM 516 O O . VAL A 1 68 ? 76.934 100.100 45.409 1.00 35.08 68 VAL A O 1
ATOM 520 N N . PHE A 1 69 ? 76.145 101.244 47.199 1.00 34.76 69 PHE A N 1
ATOM 521 C CA . PHE A 1 69 ? 74.781 101.418 46.668 1.00 34.92 69 PHE A CA 1
ATOM 522 C C . PHE A 1 69 ? 74.717 102.154 45.344 1.00 34.57 69 PHE A C 1
ATOM 523 O O . PHE A 1 69 ? 73.908 101.808 44.491 1.00 34.31 69 PHE A O 1
ATOM 531 N N . ALA A 1 70 ? 75.560 103.179 45.199 1.00 34.58 70 ALA A N 1
ATOM 532 C CA . ALA A 1 70 ? 75.631 103.985 43.990 1.00 34.51 70 ALA A CA 1
ATOM 533 C C . ALA A 1 70 ? 76.169 103.149 42.833 1.00 34.61 70 ALA A C 1
ATOM 534 O O . ALA A 1 70 ? 75.673 103.241 41.707 1.00 34.54 70 ALA A O 1
ATOM 536 N N . ILE A 1 71 ? 77.172 102.320 43.116 1.00 34.62 71 ILE A N 1
ATOM 537 C CA . ILE A 1 71 ? 77.649 101.353 42.132 1.00 34.63 71 ILE A CA 1
ATOM 538 C C . ILE A 1 71 ? 76.546 100.329 41.754 1.00 35.23 71 ILE A C 1
ATOM 539 O O . ILE A 1 71 ? 76.419 99.957 40.584 1.00 34.73 71 ILE A O 1
ATOM 544 N N . ALA A 1 72 ? 75.777 99.868 42.748 1.00 35.19 72 ALA A N 1
ATOM 545 C CA . ALA A 1 72 ? 74.691 98.909 42.515 1.00 35.63 72 ALA A CA 1
ATOM 546 C C . ALA A 1 72 ? 73.614 99.472 41.607 1.00 36.20 72 ALA A C 1
ATOM 547 O O . ALA A 1 72 ? 73.185 98.796 40.669 1.00 36.60 72 ALA A O 1
ATOM 549 N N . ASP A 1 73 ? 73.177 100.703 41.888 1.00 36.92 73 ASP A N 1
ATOM 550 C CA . ASP A 1 73 ? 72.214 101.413 41.047 1.00 37.33 73 ASP A CA 1
ATOM 551 C C . ASP A 1 73 ? 72.652 101.501 39.585 1.00 37.62 73 ASP A C 1
ATOM 552 O O . ASP A 1 73 ? 71.833 101.350 38.682 1.00 37.39 73 ASP A O 1
ATOM 557 N N . LYS A 1 74 ? 73.944 101.741 39.359 1.00 38.24 74 LYS A N 1
ATOM 558 C CA . LYS A 1 74 ? 74.459 101.941 38.004 1.00 38.68 74 LYS A CA 1
ATOM 559 C C . LYS A 1 74 ? 74.465 100.612 37.248 1.00 38.47 74 LYS A C 1
ATOM 560 O O . LYS A 1 74 ? 74.360 100.578 36.021 1.00 38.15 74 LYS A O 1
ATOM 566 N N . VAL A 1 75 ? 74.555 99.526 38.011 1.00 38.11 75 VAL A N 1
ATOM 567 C CA . VAL A 1 75 ? 74.647 98.169 37.481 1.00 38.15 75 VAL A CA 1
ATOM 568 C C . VAL A 1 75 ? 73.255 97.572 37.216 1.00 38.40 75 VAL A C 1
ATOM 569 O O . VAL A 1 75 ? 73.092 96.757 36.309 1.00 38.31 75 VAL A O 1
ATOM 573 N N . GLY A 1 76 ? 72.270 97.979 38.018 1.00 37.97 76 GLY A N 1
ATOM 574 C CA . GLY A 1 76 ? 70.938 97.394 37.984 1.00 37.94 76 GLY A CA 1
ATOM 575 C C . GLY A 1 76 ? 70.802 96.263 38.985 1.00 37.63 76 GLY A C 1
ATOM 576 O O . GLY A 1 76 ? 70.063 95.314 38.760 1.00 37.72 76 GLY A O 1
ATOM 577 N N . PHE A 1 77 ? 71.539 96.363 40.086 1.00 37.36 77 PHE A N 1
ATOM 578 C CA . PHE A 1 77 ? 71.570 95.335 41.118 1.00 37.01 77 PHE A CA 1
ATOM 579 C C . PHE A 1 77 ? 70.813 95.865 42.327 1.00 37.12 77 PHE A C 1
ATOM 580 O O . PHE A 1 77 ? 71.239 96.864 42.925 1.00 36.61 77 PHE A O 1
ATOM 588 N N . ALA A 1 78 ? 69.699 95.199 42.669 1.00 37.00 78 ALA A N 1
ATOM 589 C CA . ALA A 1 78 ? 68.829 95.596 43.803 1.00 37.03 78 ALA A CA 1
ATOM 590 C C . ALA A 1 78 ? 69.618 95.685 45.101 1.00 37.20 78 ALA A C 1
ATOM 591 O O . ALA A 1 78 ? 70.333 94.744 45.482 1.00 36.49 78 ALA A O 1
ATOM 593 N N . ARG A 1 79 ? 69.492 96.831 45.764 1.00 37.90 79 ARG A N 1
ATOM 594 C CA . ARG A 1 79 ? 70.214 97.106 47.022 1.00 38.54 79 ARG A CA 1
ATOM 595 C C . ARG A 1 79 ? 69.977 96.060 48.090 1.00 38.72 79 ARG A C 1
ATOM 596 O O . ARG A 1 79 ? 70.841 95.828 48.920 1.00 39.14 79 ARG A O 1
ATOM 604 N N . GLU A 1 80 ? 68.795 95.446 48.079 1.00 39.33 80 GLU A N 1
ATOM 605 C CA . GLU A 1 80 ? 68.421 94.427 49.072 1.00 39.59 80 GLU A CA 1
ATOM 606 C C . GLU A 1 80 ? 69.158 93.090 48.909 1.00 38.97 80 GLU A C 1
ATOM 607 O O . GLU A 1 80 ? 69.246 92.302 49.854 1.00 38.92 80 GLU A O 1
ATOM 613 N N . ARG A 1 81 ? 69.686 92.834 47.714 1.00 38.46 81 ARG A N 1
ATOM 614 C CA . ARG A 1 81 ? 70.502 91.637 47.456 1.00 37.58 81 ARG A CA 1
ATOM 615 C C . ARG A 1 81 ? 71.939 91.811 47.961 1.00 37.11 81 ARG A C 1
ATOM 616 O O . ARG A 1 81 ? 72.792 90.924 47.779 1.00 36.65 81 ARG A O 1
ATOM 624 N N . ILE A 1 82 ? 72.202 92.941 48.613 1.00 36.65 82 ILE A N 1
ATOM 625 C CA . ILE A 1 82 ? 73.548 93.222 49.110 1.00 36.83 82 ILE A CA 1
ATOM 626 C C . ILE A 1 82 ? 73.709 92.992 50.604 1.00 36.64 82 ILE A C 1
ATOM 627 O O . ILE A 1 82 ? 72.990 93.567 51.410 1.00 36.47 82 ILE A O 1
ATOM 632 N N . ILE A 1 83 ? 74.693 92.178 50.971 1.00 37.03 83 ILE A N 1
ATOM 633 C CA . ILE A 1 83 ? 75.059 92.050 52.379 1.00 36.82 83 ILE A CA 1
ATOM 634 C C . ILE A 1 83 ? 76.311 92.871 52.622 1.00 36.13 83 ILE A C 1
ATOM 635 O O . ILE A 1 83 ? 77.305 92.686 51.944 1.00 35.84 83 ILE A O 1
ATOM 640 N N . LEU A 1 84 ? 76.264 93.770 53.603 1.00 35.59 84 LEU A N 1
ATOM 641 C CA . LEU A 1 84 ? 77.470 94.524 53.989 1.00 35.10 84 LEU A CA 1
ATOM 642 C C . LEU A 1 84 ? 78.080 93.990 55.282 1.00 34.98 84 LEU A C 1
ATOM 643 O O . LEU A 1 84 ? 77.349 93.738 56.262 1.00 34.12 84 LEU A O 1
ATOM 648 N N . GLY A 1 85 ? 79.410 93.864 55.288 1.00 34.13 85 GLY A N 1
ATOM 649 C CA . GLY A 1 85 ? 80.132 93.284 56.403 1.00 35.08 85 GLY A CA 1
ATOM 650 C C . GLY A 1 85 ? 81.314 94.069 56.953 1.00 36.85 85 GLY A C 1
ATOM 651 O O . GLY A 1 85 ? 81.994 94.834 56.243 1.00 37.02 85 GLY A O 1
ATOM 652 N N . GLY A 1 86 ? 81.552 93.894 58.244 1.00 37.25 86 GLY A N 1
ATOM 653 C CA . GLY A 1 86 ? 82.718 94.471 58.882 1.00 38.23 86 GLY A CA 1
ATOM 654 C C . GLY A 1 86 ? 83.690 93.354 59.172 1.00 39.05 86 GLY A C 1
ATOM 655 O O . GLY A 1 86 ? 83.302 92.338 59.761 1.00 39.13 86 GLY A O 1
ATOM 656 N N . ASP A 1 87 ? 84.938 93.556 58.759 1.00 39.12 87 ASP A N 1
ATOM 657 C CA . ASP A 1 87 ? 86.019 92.578 58.851 1.00 40.18 87 ASP A CA 1
ATOM 658 C C . ASP A 1 87 ? 86.967 93.016 59.977 1.00 40.08 87 ASP A C 1
ATOM 659 O O . ASP A 1 87 ? 87.343 94.199 60.064 1.00 38.68 87 ASP A O 1
ATOM 664 N N . HIS A 1 88 ? 87.334 92.069 60.844 1.00 40.49 88 HIS A N 1
ATOM 665 C CA . HIS A 1 88 ? 88.278 92.317 61.958 1.00 40.84 88 HIS A CA 1
ATOM 666 C C . HIS A 1 88 ? 87.971 93.596 62.762 1.00 40.57 88 HIS A C 1
ATOM 667 O O . HIS A 1 88 ? 88.863 94.409 62.996 1.00 40.26 88 HIS A O 1
ATOM 674 N N . LEU A 1 89 ? 86.713 93.776 63.169 1.00 40.81 89 LEU A N 1
ATOM 675 C CA . LEU A 1 89 ? 86.311 94.929 63.985 1.00 41.33 89 LEU A CA 1
ATOM 676 C C . LEU A 1 89 ? 86.757 94.725 65.437 1.00 41.81 89 LEU A C 1
ATOM 677 O O . LEU A 1 89 ? 86.577 93.649 66.009 1.00 41.67 89 LEU A O 1
ATOM 682 N N . GLY A 1 90 ? 87.327 95.773 66.019 1.00 42.12 90 GLY A N 1
ATOM 683 C CA . GLY A 1 90 ? 88.049 95.686 67.284 1.00 42.60 90 GLY A CA 1
ATOM 684 C C . GLY A 1 90 ? 89.100 96.786 67.323 1.00 42.87 90 GLY A C 1
ATOM 685 O O . GLY A 1 90 ? 89.050 97.695 66.496 1.00 42.67 90 GLY A O 1
ATOM 686 N N . PRO A 1 91 ? 90.040 96.727 68.296 1.00 43.30 91 PRO A N 1
ATOM 687 C CA . PRO A 1 91 ? 91.092 97.747 68.461 1.00 43.79 91 PRO A CA 1
ATOM 688 C C . PRO A 1 91 ? 92.242 97.730 67.441 1.00 44.45 91 PRO A C 1
ATOM 689 O O . PRO A 1 91 ? 93.278 98.353 67.683 1.00 44.58 91 PRO A O 1
ATOM 693 N N . ASN A 1 92 ? 92.052 97.056 66.312 1.00 45.54 92 ASN A N 1
ATOM 694 C CA . ASN A 1 92 ? 93.134 96.775 65.362 1.00 46.57 92 ASN A CA 1
ATOM 695 C C . ASN A 1 92 ? 94.096 97.933 65.048 1.00 46.95 92 ASN A C 1
ATOM 696 O O . ASN A 1 92 ? 95.311 97.807 65.239 1.00 47.13 92 ASN A O 1
ATOM 701 N N . CYS A 1 93 ? 93.559 99.056 64.580 1.00 47.24 93 CYS A N 1
ATOM 702 C CA . CYS A 1 93 ? 94.405 100.193 64.218 1.00 47.85 93 CYS A CA 1
ATOM 703 C C . CYS A 1 93 ? 94.595 101.224 65.334 1.00 47.51 93 CYS A C 1
ATOM 704 O O . CYS A 1 93 ? 95.133 102.301 65.091 1.00 47.39 93 CYS A O 1
ATOM 707 N N . TRP A 1 94 ? 94.156 100.895 66.548 1.00 47.32 94 TRP A N 1
ATOM 708 C CA . TRP A 1 94 ? 94.440 101.736 67.715 1.00 47.20 94 TRP A CA 1
ATOM 709 C C . TRP A 1 94 ? 95.298 100.959 68.705 1.00 47.48 94 TRP A C 1
ATOM 710 O O . TRP A 1 94 ? 95.398 101.302 69.880 1.00 47.74 94 TRP A O 1
ATOM 721 N N . GLN A 1 95 ? 95.944 99.928 68.171 1.00 47.91 95 GLN A N 1
ATOM 722 C CA . GLN A 1 95 ? 96.822 99.007 68.881 1.00 48.47 95 GLN A CA 1
ATOM 723 C C . GLN A 1 95 ? 97.918 99.677 69.707 1.00 48.45 95 GLN A C 1
ATOM 724 O O . GLN A 1 95 ? 98.313 99.158 70.757 1.00 48.53 95 GLN A O 1
ATOM 730 N N . GLN A 1 96 ? 98.416 100.816 69.228 1.00 48.47 96 GLN A N 1
ATOM 731 C CA . GLN A 1 96 ? 99.525 101.501 69.889 1.00 48.43 96 GLN A CA 1
ATOM 732 C C . GLN A 1 96 ? 99.064 102.244 71.143 1.00 47.90 96 GLN A C 1
ATOM 733 O O . GLN A 1 96 ? 99.879 102.609 71.998 1.00 47.64 96 GLN A O 1
ATOM 739 N N . GLU A 1 97 ? 97.753 102.452 71.242 1.00 47.37 97 GLU A N 1
ATOM 740 C CA . GLU A 1 97 ? 97.137 103.140 72.378 1.00 47.10 97 GLU A CA 1
ATOM 741 C C . GLU A 1 97 ? 96.855 102.163 73.516 1.00 46.91 97 GLU A C 1
ATOM 742 O O . GLU A 1 97 ? 96.905 100.950 73.320 1.00 46.95 97 GLU A O 1
ATOM 748 N N . ASN A 1 98 ? 96.585 102.690 74.707 1.00 46.87 98 ASN A N 1
ATOM 749 C CA . ASN A 1 98 ? 96.234 101.850 75.853 1.00 46.81 98 ASN A CA 1
ATOM 750 C C . ASN A 1 98 ? 94.855 101.226 75.688 1.00 46.24 98 ASN A C 1
ATOM 751 O O . ASN A 1 98 ? 94.074 101.677 74.844 1.00 46.20 98 ASN A O 1
ATOM 756 N N . VAL A 1 99 ? 94.576 100.198 76.497 1.00 45.64 99 VAL A N 1
ATOM 757 C CA . VAL A 1 99 ? 93.331 99.412 76.436 1.00 45.16 99 VAL A CA 1
ATOM 758 C C . VAL A 1 99 ? 92.084 100.296 76.364 1.00 44.66 99 VAL A C 1
ATOM 759 O O . VAL A 1 99 ? 91.254 100.142 75.461 1.00 44.28 99 VAL A O 1
ATOM 763 N N . ASP A 1 100 ? 91.978 101.223 77.315 1.00 43.96 100 ASP A N 1
ATOM 764 C CA . ASP A 1 100 ? 90.813 102.098 77.453 1.00 43.41 100 ASP A CA 1
ATOM 765 C C . ASP A 1 100 ? 90.489 102.870 76.189 1.00 42.46 100 ASP A C 1
ATOM 766 O O . ASP A 1 100 ? 89.339 102.896 75.755 1.00 42.17 100 ASP A O 1
ATOM 771 N N . ALA A 1 101 ? 91.517 103.486 75.612 1.00 41.46 101 ALA A N 1
ATOM 772 C CA . ALA A 1 101 ? 91.372 104.337 74.443 1.00 40.71 101 ALA A CA 1
ATOM 773 C C . ALA A 1 101 ? 91.096 103.526 73.186 1.00 40.11 101 ALA A C 1
ATOM 774 O O . ALA A 1 101 ? 90.263 103.913 72.364 1.00 39.83 101 ALA A O 1
ATOM 776 N N . ALA A 1 102 ? 91.800 102.407 73.038 1.00 39.60 102 ALA A N 1
ATOM 777 C CA . ALA A 1 102 ? 91.592 101.531 71.889 1.00 39.34 102 ALA A CA 1
ATOM 778 C C . ALA A 1 102 ? 90.206 100.888 71.930 1.00 39.16 102 ALA A C 1
ATOM 779 O O . ALA A 1 102 ? 89.539 100.790 70.895 1.00 38.86 102 ALA A O 1
ATOM 789 N N . GLU A 1 104 ? 87.554 102.114 73.537 1.00 38.84 104 GLU A N 1
ATOM 790 C CA . GLU A 1 104 ? 86.569 103.178 73.346 1.00 39.35 104 GLU A CA 1
ATOM 791 C C . GLU A 1 104 ? 86.314 103.439 71.859 1.00 38.67 104 GLU A C 1
ATOM 792 O O . GLU A 1 104 ? 85.168 103.602 71.445 1.00 38.88 104 GLU A O 1
ATOM 798 N N . LYS A 1 105 ? 87.382 103.469 71.065 1.00 37.75 105 LYS A N 1
ATOM 799 C CA . LYS A 1 105 ? 87.249 103.677 69.633 1.00 37.28 105 LYS A CA 1
ATOM 800 C C . LYS A 1 105 ? 86.598 102.467 68.970 1.00 36.75 105 LYS A C 1
ATOM 801 O O . LYS A 1 105 ? 85.742 102.630 68.111 1.00 36.72 105 LYS A O 1
ATOM 807 N N . SER A 1 106 ? 86.980 101.265 69.404 1.00 36.33 106 SER A N 1
ATOM 808 C CA . SER A 1 106 ? 86.383 100.010 68.918 1.00 36.30 106 SER A CA 1
ATOM 809 C C . SER A 1 106 ? 84.877 99.912 69.161 1.00 36.04 106 SER A C 1
ATOM 810 O O . SER A 1 106 ? 84.151 99.416 68.306 1.00 36.23 106 SER A O 1
ATOM 813 N N . VAL A 1 107 ? 84.423 100.345 70.338 1.00 35.68 107 VAL A N 1
ATOM 814 C CA . VAL A 1 107 ? 82.995 100.391 70.652 1.00 35.23 107 VAL A CA 1
ATOM 815 C C . VAL A 1 107 ? 82.235 101.321 69.689 1.00 35.00 107 VAL A C 1
ATOM 816 O O . VAL A 1 107 ? 81.174 100.966 69.187 1.00 34.06 107 VAL A O 1
ATOM 820 N N . GLU A 1 108 ? 82.781 102.513 69.446 1.00 35.16 108 GLU A N 1
ATOM 821 C CA . GLU A 1 108 ? 82.165 103.446 68.496 1.00 35.63 108 GLU A CA 1
ATOM 822 C C . GLU A 1 108 ? 82.271 102.962 67.048 1.00 35.08 108 GLU A C 1
ATOM 823 O O . GLU A 1 108 ? 81.391 103.235 66.234 1.00 35.02 108 GLU A O 1
ATOM 829 N N . LEU A 1 109 ? 83.354 102.251 66.740 1.00 34.54 109 LEU A N 1
ATOM 830 C CA . LEU A 1 109 ? 83.518 101.582 65.449 1.00 34.75 109 LEU A CA 1
ATOM 831 C C . LEU A 1 109 ? 82.389 100.572 65.182 1.00 34.52 109 LEU A C 1
ATOM 832 O O . LEU A 1 109 ? 81.695 100.647 64.153 1.00 34.75 109 LEU A O 1
ATOM 837 N N . VAL A 1 110 ? 82.210 99.630 66.106 1.00 34.14 110 VAL A N 1
ATOM 838 C CA . VAL A 1 110 ? 81.125 98.639 65.999 1.00 34.28 110 VAL A CA 1
ATOM 839 C C . VAL A 1 110 ? 79.759 99.308 65.897 1.00 33.74 110 VAL A C 1
ATOM 840 O O . VAL A 1 110 ? 78.912 98.874 65.144 1.00 34.36 110 VAL A O 1
ATOM 844 N N . LYS A 1 111 ? 79.561 100.373 66.656 1.00 33.77 111 LYS A N 1
ATOM 845 C CA . LYS A 1 111 ? 78.310 101.098 66.625 1.00 33.67 111 LYS A CA 1
ATOM 846 C C . LYS A 1 111 ? 78.125 101.773 65.277 1.00 33.41 111 LYS A C 1
ATOM 847 O O . LYS A 1 111 ? 77.046 101.697 64.708 1.00 33.56 111 LYS A O 1
ATOM 853 N N . ALA A 1 112 ? 79.175 102.421 64.768 1.00 33.21 112 ALA A N 1
ATOM 854 C CA . ALA A 1 112 ? 79.137 103.030 63.426 1.00 33.55 112 ALA A CA 1
ATOM 855 C C . ALA A 1 112 ? 78.722 102.013 62.354 1.00 33.62 112 ALA A C 1
ATOM 856 O O . ALA A 1 112 ? 77.830 102.290 61.536 1.00 33.60 112 ALA A O 1
ATOM 858 N N . TYR A 1 113 ? 79.351 100.838 62.376 1.00 33.74 113 TYR A N 1
ATOM 859 C CA . TYR A 1 113 ? 79.029 99.779 61.410 1.00 33.68 113 TYR A CA 1
ATOM 860 C C . TYR A 1 113 ? 77.585 99.316 61.549 1.00 33.88 113 TYR A C 1
ATOM 861 O O . TYR A 1 113 ? 76.884 99.159 60.544 1.00 33.48 113 TYR A O 1
ATOM 870 N N . VAL A 1 114 ? 77.137 99.108 62.789 1.00 33.81 114 VAL A N 1
ATOM 871 C CA . VAL A 1 114 ? 75.802 98.567 63.002 1.00 33.77 114 VAL A CA 1
ATOM 872 C C . VAL A 1 114 ? 74.731 99.590 62.586 1.00 34.67 114 VAL A C 1
ATOM 873 O O . VAL A 1 114 ? 73.790 99.249 61.839 1.00 34.48 114 VAL A O 1
ATOM 877 N N . ARG A 1 115 ? 74.898 100.837 63.037 1.00 34.90 115 ARG A N 1
ATOM 878 C CA . ARG A 1 115 ? 73.992 101.927 62.653 1.00 35.50 115 ARG A CA 1
ATOM 879 C C . ARG A 1 115 ? 73.887 102.127 61.143 1.00 35.77 115 ARG A C 1
ATOM 880 O O . ARG A 1 115 ? 72.810 102.446 60.649 1.00 35.85 115 ARG A O 1
ATOM 888 N N . ALA A 1 116 ? 74.998 101.931 60.422 1.00 35.86 116 ALA A N 1
ATOM 889 C CA . ALA A 1 116 ? 75.022 102.072 58.971 1.00 36.17 116 ALA A CA 1
ATOM 890 C C . ALA A 1 116 ? 74.358 100.892 58.223 1.00 36.35 116 ALA A C 1
ATOM 891 O O . ALA A 1 116 ? 74.361 100.865 56.989 1.00 37.32 116 ALA A O 1
ATOM 893 N N . GLY A 1 117 ? 73.824 99.915 58.956 1.00 35.83 117 GLY A N 1
ATOM 894 C CA . GLY A 1 117 ? 73.146 98.760 58.347 1.00 35.40 117 GLY A CA 1
ATOM 895 C C . GLY A 1 117 ? 74.030 97.600 57.868 1.00 35.31 117 GLY A C 1
ATOM 896 O O . GLY A 1 117 ? 73.559 96.734 57.121 1.00 35.33 117 GLY A O 1
ATOM 897 N N . PHE A 1 118 ? 75.296 97.581 58.291 1.00 34.38 118 PHE A N 1
ATOM 898 C CA . PHE A 1 118 ? 76.144 96.386 58.195 1.00 34.05 118 PHE A CA 1
ATOM 899 C C . PHE A 1 118 ? 75.603 95.270 59.112 1.00 34.30 118 PHE A C 1
ATOM 900 O O . PHE A 1 118 ? 75.465 95.451 60.331 1.00 33.45 118 PHE A O 1
ATOM 908 N N . SER A 1 119 ? 75.300 94.116 58.514 1.00 34.38 119 SER A N 1
ATOM 909 C CA . SER A 1 119 ? 74.648 93.026 59.232 1.00 34.07 119 SER A CA 1
ATOM 910 C C . SER A 1 119 ? 75.608 91.868 59.528 1.00 33.73 119 SER A C 1
ATOM 911 O O . SER A 1 119 ? 75.291 90.973 60.283 1.00 33.89 119 SER A O 1
ATOM 914 N N . LYS A 1 120 ? 76.774 91.847 58.904 1.00 34.50 120 LYS A N 1
ATOM 915 C CA . LYS A 1 120 ? 77.720 90.789 59.217 1.00 34.37 120 LYS A CA 1
ATOM 916 C C . LYS A 1 120 ? 78.865 91.431 59.962 1.00 34.86 120 LYS A C 1
ATOM 917 O O . LYS A 1 120 ? 79.548 92.312 59.425 1.00 35.02 120 LYS A O 1
ATOM 923 N N . ILE A 1 121 ? 79.063 91.007 61.211 1.00 35.19 121 ILE A N 1
ATOM 924 C CA . ILE A 1 121 ? 80.004 91.700 62.096 1.00 35.47 121 ILE A CA 1
ATOM 925 C C . ILE A 1 121 ? 81.023 90.720 62.633 1.00 36.41 121 ILE A C 1
ATOM 926 O O . ILE A 1 121 ? 80.679 89.812 63.407 1.00 37.38 121 ILE A O 1
ATOM 931 N N . HIS A 1 122 ? 82.269 90.882 62.206 1.00 36.70 122 HIS A N 1
ATOM 932 C CA . HIS A 1 122 ? 83.382 90.087 62.735 1.00 37.33 122 HIS A CA 1
ATOM 933 C C . HIS A 1 122 ? 84.016 90.794 63.929 1.00 37.82 122 HIS A C 1
ATOM 934 O O . HIS A 1 122 ? 84.606 91.861 63.774 1.00 37.22 122 HIS A O 1
ATOM 941 N N . LEU A 1 123 ? 83.887 90.184 65.112 1.00 38.70 123 LEU A N 1
ATOM 942 C CA . LEU A 1 123 ? 84.425 90.736 66.361 1.00 39.45 123 LEU A CA 1
ATOM 943 C C . LEU A 1 123 ? 85.773 90.107 66.656 1.00 39.90 123 LEU A C 1
ATOM 944 O O . LEU A 1 123 ? 85.856 88.898 66.890 1.00 40.28 123 LEU A O 1
ATOM 949 N N . ASP A 1 124 ? 86.817 90.938 66.663 1.00 40.24 124 ASP A N 1
ATOM 950 C CA . ASP A 1 124 ? 88.185 90.480 66.830 1.00 40.02 124 ASP A CA 1
ATOM 951 C C . ASP A 1 124 ? 88.969 91.476 67.677 1.00 40.04 124 ASP A C 1
ATOM 952 O O . ASP A 1 124 ? 89.524 92.465 67.166 1.00 40.03 124 ASP A O 1
ATOM 957 N N . ALA A 1 125 ? 89.015 91.205 68.976 1.00 39.97 125 ALA A N 1
ATOM 958 C CA . ALA A 1 125 ? 89.861 91.962 69.888 1.00 39.95 125 ALA A CA 1
ATOM 959 C C . ALA A 1 125 ? 90.918 91.038 70.461 1.00 40.07 125 ALA A C 1
ATOM 960 O O . ALA A 1 125 ? 91.172 91.019 71.681 1.00 39.52 125 ALA A O 1
ATOM 962 N N . SER A 1 126 ? 91.529 90.262 69.571 1.00 40.35 126 SER A N 1
ATOM 963 C CA . SER A 1 126 ? 92.618 89.368 69.953 1.00 41.46 126 SER A CA 1
ATOM 964 C C . SER A 1 126 ? 93.986 90.047 70.095 1.00 41.60 126 SER A C 1
ATOM 965 O O . SER A 1 126 ? 94.848 89.483 70.753 1.00 41.92 126 SER A O 1
ATOM 976 N N . SER A 1 128 ? 96.953 92.621 71.380 1.00 43.14 128 SER A N 1
ATOM 977 C CA . SER A 1 128 ? 97.317 93.280 72.618 1.00 43.27 128 SER A CA 1
ATOM 978 C C . SER A 1 128 ? 97.541 94.753 72.327 1.00 43.80 128 SER A C 1
ATOM 979 O O . SER A 1 128 ? 98.181 95.113 71.333 1.00 44.14 128 SER A O 1
ATOM 982 N N . CYS A 1 129 ? 96.992 95.601 73.186 1.00 44.32 129 CYS A N 1
ATOM 983 C CA . CYS A 1 129 ? 97.228 97.037 73.112 1.00 44.76 129 CYS A CA 1
ATOM 984 C C . CYS A 1 129 ? 98.354 97.408 74.082 1.00 45.26 129 CYS A C 1
ATOM 985 O O . CYS A 1 129 ? 98.977 96.516 74.662 1.00 45.20 129 CYS A O 1
ATOM 988 N N . ALA A 1 130 ? 98.637 98.703 74.232 1.00 45.85 130 ALA A N 1
ATOM 989 C CA . ALA A 1 130 ? 99.738 99.158 75.083 1.00 46.31 130 ALA A CA 1
ATOM 990 C C . ALA A 1 130 ? 99.466 98.862 76.555 1.00 46.82 130 ALA A C 1
ATOM 991 O O . ALA A 1 130 ? 98.429 99.249 77.108 1.00 47.40 130 ALA A O 1
ATOM 993 N N . GLY A 1 131 ? 100.401 98.158 77.182 1.00 47.05 131 GLY A N 1
ATOM 994 C CA . GLY A 1 131 ? 100.257 97.777 78.581 1.00 47.16 131 GLY A CA 1
ATOM 995 C C . GLY A 1 131 ? 99.701 96.378 78.738 1.00 47.20 131 GLY A C 1
ATOM 996 O O . GLY A 1 131 ? 99.812 95.784 79.810 1.00 47.35 131 GLY A O 1
ATOM 997 N N . ASP A 1 132 ? 99.107 95.855 77.665 1.00 47.22 132 ASP A N 1
ATOM 998 C CA . ASP A 1 132 ? 98.556 94.495 77.651 1.00 47.20 132 ASP A CA 1
ATOM 999 C C . ASP A 1 132 ? 99.670 93.449 77.689 1.00 47.13 132 ASP A C 1
ATOM 1000 O O . ASP A 1 132 ? 100.789 93.727 77.247 1.00 46.78 132 ASP A O 1
ATOM 1005 N N . PRO A 1 133 ? 99.368 92.240 78.213 1.00 47.00 133 PRO A N 1
ATOM 1006 C CA . PRO A 1 133 ? 100.359 91.167 78.112 1.00 46.63 133 PRO A CA 1
ATOM 1007 C C . PRO A 1 133 ? 100.381 90.640 76.682 1.00 46.06 133 PRO A C 1
ATOM 1008 O O . PRO A 1 133 ? 99.432 90.874 75.930 1.00 46.67 133 PRO A O 1
ATOM 1012 N N . ILE A 1 134 ? 101.454 89.960 76.297 1.00 45.36 134 ILE A N 1
ATOM 1013 C CA . ILE A 1 134 ? 101.543 89.358 74.968 1.00 44.99 134 ILE A CA 1
ATOM 1014 C C . ILE A 1 134 ? 101.850 87.866 75.094 1.00 44.66 134 ILE A C 1
ATOM 1015 O O . ILE A 1 134 ? 102.924 87.493 75.580 1.00 44.93 134 ILE A O 1
ATOM 1020 N N . PRO A 1 135 ? 100.908 87.007 74.662 1.00 44.21 135 PRO A N 1
ATOM 1021 C CA . PRO A 1 135 ? 99.618 87.397 74.096 1.00 43.58 135 PRO A CA 1
ATOM 1022 C C . PRO A 1 135 ? 98.520 87.572 75.156 1.00 42.99 135 PRO A C 1
ATOM 1023 O O . PRO A 1 135 ? 98.758 87.360 76.349 1.00 42.58 135 PRO A O 1
ATOM 1027 N N . LEU A 1 136 ? 97.330 87.968 74.715 1.00 42.89 136 LEU A N 1
ATOM 1028 C CA . LEU A 1 136 ? 96.169 88.050 75.604 1.00 42.58 136 LEU A CA 1
ATOM 1029 C C . LEU A 1 136 ? 95.770 86.686 76.163 1.00 42.08 136 LEU A C 1
ATOM 1030 O O . LEU A 1 136 ? 95.899 85.663 75.489 1.00 42.18 136 LEU A O 1
ATOM 1035 N N . ALA A 1 137 ? 95.298 86.672 77.402 1.00 41.62 137 ALA A N 1
ATOM 1036 C CA . ALA A 1 137 ? 94.619 85.495 77.916 1.00 41.34 137 ALA A CA 1
ATOM 1037 C C . ALA A 1 137 ? 93.365 85.273 77.054 1.00 41.21 137 ALA A C 1
ATOM 1038 O O . ALA A 1 137 ? 92.684 86.235 76.685 1.00 41.02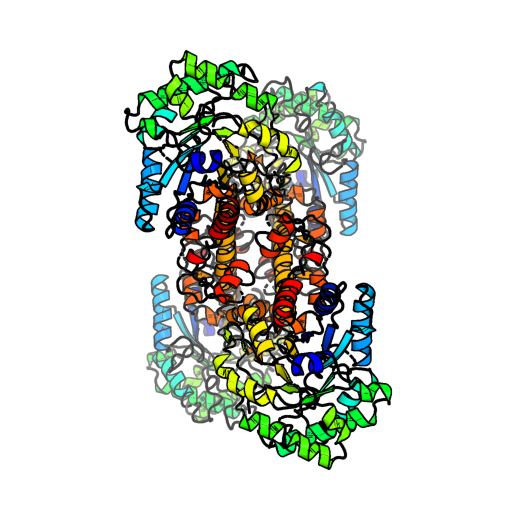 137 ALA A O 1
ATOM 1040 N N . PRO A 1 138 ? 93.068 84.009 76.709 1.00 41.13 138 PRO A N 1
ATOM 1041 C CA . PRO A 1 138 ? 91.968 83.745 75.780 1.00 40.86 138 PRO A CA 1
ATOM 1042 C C . PRO A 1 138 ? 90.624 84.250 76.328 1.00 40.52 138 PRO A C 1
ATOM 1043 O O . PRO A 1 138 ? 89.743 84.620 75.555 1.00 39.86 138 PRO A O 1
ATOM 1047 N N . GLU A 1 139 ? 90.510 84.273 77.659 1.00 40.42 139 GLU A N 1
ATOM 1048 C CA . GLU A 1 139 ? 89.367 84.824 78.400 1.00 40.10 139 GLU A CA 1
ATOM 1049 C C . GLU A 1 139 ? 89.221 86.337 78.202 1.00 39.09 139 GLU A C 1
ATOM 1050 O O . GLU A 1 139 ? 88.109 86.849 78.144 1.00 39.22 139 GLU A O 1
ATOM 1056 N N . THR A 1 140 ? 90.353 87.035 78.104 1.00 37.91 140 THR A N 1
ATOM 1057 C CA . THR A 1 140 ? 90.403 88.470 77.814 1.00 36.90 140 THR A CA 1
ATOM 1058 C C . THR A 1 140 ? 89.970 88.767 76.376 1.00 36.33 140 THR A C 1
ATOM 1059 O O . THR A 1 140 ? 89.246 89.736 76.127 1.00 35.71 140 THR A O 1
ATOM 1063 N N . VAL A 1 141 ? 90.408 87.936 75.431 1.00 35.83 141 VAL A N 1
ATOM 1064 C CA . VAL A 1 141 ? 89.939 88.045 74.040 1.00 35.66 141 VAL A CA 1
ATOM 1065 C C . VAL A 1 141 ? 88.404 87.964 73.974 1.00 35.72 141 VAL A C 1
ATOM 1066 O O . VAL A 1 141 ? 87.750 88.795 73.323 1.00 35.86 141 VAL A O 1
ATOM 1070 N N . ALA A 1 142 ? 87.845 86.967 74.669 1.00 35.55 142 ALA A N 1
ATOM 1071 C CA . ALA A 1 142 ? 86.404 86.702 74.692 1.00 34.86 142 ALA A CA 1
ATOM 1072 C C . ALA A 1 142 ? 85.600 87.831 75.331 1.00 34.52 142 ALA A C 1
ATOM 1073 O O . ALA A 1 142 ? 84.552 88.209 74.815 1.00 33.82 142 ALA A O 1
ATOM 1075 N N . GLU A 1 143 ? 86.097 88.350 76.458 1.00 34.94 143 GLU A N 1
ATOM 1076 C CA . GLU A 1 143 ? 85.435 89.420 77.219 1.00 35.56 143 GLU A CA 1
ATOM 1077 C C . GLU A 1 143 ? 85.309 90.687 76.389 1.00 34.72 143 GLU A C 1
ATOM 1078 O O . GLU A 1 143 ? 84.273 91.342 76.379 1.00 34.75 143 GLU A O 1
ATOM 1084 N N . ARG A 1 144 ? 86.394 91.021 75.706 1.00 34.34 144 ARG A N 1
ATOM 1085 C CA . ARG A 1 144 ? 86.468 92.188 74.851 1.00 34.03 144 ARG A CA 1
ATOM 1086 C C . ARG A 1 144 ? 85.529 92.048 73.649 1.00 33.73 144 ARG A C 1
ATOM 1087 O O . ARG A 1 144 ? 84.862 93.008 73.247 1.00 33.35 144 ARG A O 1
ATOM 1095 N N . ALA A 1 145 ? 85.474 90.844 73.089 1.00 33.20 145 ALA A N 1
ATOM 1096 C CA . ALA A 1 145 ? 84.491 90.536 72.067 1.00 33.31 145 ALA A CA 1
ATOM 1097 C C . ALA A 1 145 ? 83.042 90.724 72.594 1.00 33.42 145 ALA A C 1
ATOM 1098 O O . ALA A 1 145 ? 82.195 91.275 71.889 1.00 33.47 145 ALA A O 1
ATOM 1100 N N . ALA A 1 146 ? 82.779 90.307 73.837 1.00 33.23 146 ALA A N 1
ATOM 1101 C CA . ALA A 1 146 ? 81.448 90.464 74.442 1.00 33.17 146 ALA A CA 1
ATOM 1102 C C . ALA A 1 146 ? 81.078 91.940 74.630 1.00 32.98 146 ALA A C 1
ATOM 1103 O O . ALA A 1 146 ? 79.914 92.330 74.428 1.00 33.47 146 ALA A O 1
ATOM 1105 N N . VAL A 1 147 ? 82.058 92.753 75.015 1.00 32.15 147 VAL A N 1
ATOM 1106 C CA . VAL A 1 147 ? 81.858 94.203 75.119 1.00 32.01 147 VAL A CA 1
ATOM 1107 C C . VAL A 1 147 ? 81.418 94.770 73.754 1.00 31.74 147 VAL A C 1
ATOM 1108 O O . VAL A 1 147 ? 80.499 95.585 73.676 1.00 31.35 147 VAL A O 1
ATOM 1112 N N . LEU A 1 148 ? 82.095 94.328 72.697 1.00 31.40 148 LEU A N 1
ATOM 1113 C CA . LEU A 1 148 ? 81.810 94.770 71.334 1.00 32.27 148 LEU A CA 1
ATOM 1114 C C . LEU A 1 148 ? 80.438 94.299 70.822 1.00 32.65 148 LEU A C 1
ATOM 1115 O O . LEU A 1 148 ? 79.720 95.054 70.178 1.00 32.56 148 LEU A O 1
ATOM 1120 N N . CYS A 1 149 ? 80.079 93.056 71.134 1.00 33.24 149 CYS A N 1
ATOM 1121 C CA . CYS A 1 149 ? 78.763 92.522 70.812 1.00 33.89 149 CYS A CA 1
ATOM 1122 C C . CYS A 1 149 ? 77.675 93.288 71.581 1.00 33.69 149 CYS A C 1
ATOM 1123 O O . CYS A 1 149 ? 76.653 93.660 70.996 1.00 33.37 149 CYS A O 1
ATOM 1126 N N . PHE A 1 150 ? 77.918 93.539 72.870 1.00 33.54 150 PHE A N 1
ATOM 1127 C CA . PHE A 1 150 ? 76.985 94.325 73.690 1.00 33.75 150 PHE A CA 1
ATOM 1128 C C . PHE A 1 150 ? 76.720 95.677 73.027 1.00 33.61 150 PHE A C 1
ATOM 1129 O O . PHE A 1 150 ? 75.574 96.106 72.946 1.00 33.26 150 PHE A O 1
ATOM 1137 N N . ALA A 1 151 ? 77.783 96.333 72.554 1.00 33.40 151 ALA A N 1
ATOM 1138 C CA . ALA A 1 151 ? 77.667 97.618 71.869 1.00 33.86 151 ALA A CA 1
ATOM 1139 C C . ALA A 1 151 ? 76.811 97.518 70.598 1.00 34.08 151 ALA A C 1
ATOM 1140 O O . ALA A 1 151 ? 75.935 98.348 70.370 1.00 34.05 151 ALA A O 1
ATOM 1142 N N . ALA A 1 152 ? 77.071 96.500 69.781 1.00 34.44 152 ALA A N 1
ATOM 1143 C CA . ALA A 1 152 ? 76.293 96.240 68.574 1.00 34.79 152 ALA A CA 1
ATOM 1144 C C . ALA A 1 152 ? 74.808 96.064 68.909 1.00 35.45 152 ALA A C 1
ATOM 1145 O O . ALA A 1 152 ? 73.949 96.738 68.342 1.00 35.19 152 ALA A O 1
ATOM 1147 N N . GLU A 1 153 ? 74.521 95.159 69.841 1.00 36.04 153 GLU A N 1
ATOM 1148 C CA . GLU A 1 153 ? 73.151 94.843 70.229 1.00 36.82 153 GLU A CA 1
ATOM 1149 C C . GLU A 1 153 ? 72.388 96.044 70.778 1.00 37.27 153 GLU A C 1
ATOM 1150 O O . GLU A 1 153 ? 71.178 96.163 70.560 1.00 37.48 153 GLU A O 1
ATOM 1156 N N . SER A 1 154 ? 73.095 96.931 71.479 1.00 37.72 154 SER A N 1
ATOM 1157 C CA . SER A 1 154 ? 72.471 98.073 72.150 1.00 38.05 154 SER A CA 1
ATOM 1158 C C . SER A 1 154 ? 72.038 99.174 71.175 1.00 37.99 154 SER A C 1
ATOM 1159 O O . SER A 1 154 ? 71.039 99.833 71.408 1.00 37.37 154 SER A O 1
ATOM 1162 N N . VAL A 1 155 ? 72.790 99.371 70.089 1.00 38.51 155 VAL A N 1
ATOM 1163 C CA . VAL A 1 155 ? 72.428 100.392 69.081 1.00 38.92 155 VAL A CA 1
ATOM 1164 C C . VAL A 1 155 ? 71.519 99.839 67.982 1.00 39.14 155 VAL A C 1
ATOM 1165 O O . VAL A 1 155 ? 70.893 100.596 67.243 1.00 38.78 155 VAL A O 1
ATOM 1169 N N . ALA A 1 156 ? 71.457 98.516 67.873 1.00 39.75 156 ALA A N 1
ATOM 1170 C CA . ALA A 1 156 ? 70.673 97.879 66.822 1.00 40.43 156 ALA A CA 1
ATOM 1171 C C . ALA A 1 156 ? 69.214 98.219 67.016 1.00 41.05 156 ALA A C 1
ATOM 1172 O O . ALA A 1 156 ? 68.713 98.228 68.153 1.00 41.27 156 ALA A O 1
ATOM 1174 N N . THR A 1 157 ? 68.526 98.511 65.915 1.00 41.65 157 THR A N 1
ATOM 1175 C CA . THR A 1 157 ? 67.069 98.542 65.964 1.00 41.83 157 THR A CA 1
ATOM 1176 C C . THR A 1 157 ? 66.631 97.084 66.069 1.00 42.31 157 THR A C 1
ATOM 1177 O O . THR A 1 157 ? 67.422 96.172 65.770 1.00 42.04 157 THR A O 1
ATOM 1181 N N . ASP A 1 158 ? 65.389 96.866 66.495 1.00 42.55 158 ASP A N 1
ATOM 1182 C CA . ASP A 1 158 ? 64.793 95.532 66.520 1.00 43.25 158 ASP A CA 1
ATOM 1183 C C . ASP A 1 158 ? 65.012 94.769 65.204 1.00 43.04 158 ASP A C 1
ATOM 1184 O O . ASP A 1 158 ? 65.397 93.595 65.215 1.00 42.95 158 ASP A O 1
ATOM 1189 N N A CYS A 1 159 ? 64.764 95.442 64.080 0.50 42.84 159 CYS A N 1
ATOM 1190 N N B CYS A 1 159 ? 64.785 95.463 64.089 0.50 42.92 159 CYS A N 1
ATOM 1191 C CA A CYS A 1 159 ? 64.892 94.835 62.760 0.50 42.88 159 CYS A CA 1
ATOM 1192 C CA B CYS A 1 159 ? 64.869 94.902 62.744 0.50 42.80 159 CYS A CA 1
ATOM 1193 C C A CYS A 1 159 ? 66.338 94.439 62.471 0.50 42.80 159 CYS A C 1
ATOM 1194 C C B CYS A 1 159 ? 66.304 94.520 62.356 0.50 42.78 159 CYS A C 1
ATOM 1195 O O A CYS A 1 159 ? 66.598 93.321 62.014 0.50 42.57 159 CYS A O 1
ATOM 1196 O O B CYS A 1 159 ? 66.521 93.488 61.716 0.50 42.55 159 CYS A O 1
ATOM 1201 N N . GLN A 1 160 ? 67.266 95.355 62.749 1.00 42.68 160 GLN A N 1
ATOM 1202 C CA . GLN A 1 160 ? 68.693 95.114 62.492 1.00 42.98 160 GLN A CA 1
ATOM 1203 C C . GLN A 1 160 ? 69.228 94.005 63.392 1.00 43.31 160 GLN A C 1
ATOM 1204 O O . GLN A 1 160 ? 70.059 93.215 62.952 1.00 43.01 160 GLN A O 1
ATOM 1210 N N . ARG A 1 161 ? 68.756 93.966 64.646 1.00 43.33 161 ARG A N 1
ATOM 1211 C CA . ARG A 1 161 ? 69.277 93.039 65.638 1.00 43.75 161 ARG A CA 1
ATOM 1212 C C . ARG A 1 161 ? 68.995 91.600 65.226 1.00 44.16 161 ARG A C 1
ATOM 1213 O O . ARG A 1 161 ? 69.860 90.732 65.353 1.00 43.81 161 ARG A O 1
ATOM 1221 N N . GLU A 1 162 ? 67.794 91.357 64.709 1.00 44.44 162 GLU A N 1
ATOM 1222 C CA . GLU A 1 162 ? 67.407 90.023 64.298 1.00 45.08 162 GLU A CA 1
ATOM 1223 C C . GLU A 1 162 ? 68.207 89.565 63.101 1.00 44.12 162 GLU A C 1
ATOM 1224 O O . GLU A 1 162 ? 68.408 88.367 62.921 1.00 44.33 162 GLU A O 1
ATOM 1230 N N . GLN A 1 163 ? 68.672 90.515 62.290 1.00 43.06 163 GLN A N 1
ATOM 1231 C CA . GLN A 1 163 ? 69.458 90.187 61.103 1.00 42.28 163 GLN A CA 1
ATOM 1232 C C . GLN A 1 163 ? 70.950 90.186 61.350 1.00 41.03 163 GLN A C 1
ATOM 1233 O O . GLN A 1 163 ? 71.706 89.867 60.444 1.00 41.66 163 GLN A O 1
ATOM 1239 N N . LEU A 1 164 ? 71.395 90.556 62.548 1.00 39.25 164 LEU A N 1
ATOM 1240 C CA . LEU A 1 164 ? 72.841 90.617 62.800 1.00 38.64 164 LEU A CA 1
ATOM 1241 C C . LEU A 1 164 ? 73.468 89.226 62.934 1.00 37.56 164 LEU A C 1
ATOM 1242 O O . LEU A 1 164 ? 72.944 88.375 63.651 1.00 37.50 164 LEU A O 1
ATOM 1247 N N . SER A 1 165 ? 74.580 89.010 62.237 1.00 36.55 165 SER A N 1
ATOM 1248 C CA . SER A 1 165 ? 75.357 87.777 62.325 1.00 35.98 165 SER A CA 1
ATOM 1249 C C . SER A 1 165 ? 76.747 88.135 62.861 1.00 36.23 165 SER A C 1
ATOM 1250 O O . SER A 1 165 ? 77.392 89.069 62.353 1.00 36.67 165 SER A O 1
ATOM 1253 N N . TYR A 1 166 ? 77.216 87.401 63.868 1.00 35.38 166 TYR A N 1
ATOM 1254 C CA . TYR A 1 166 ? 78.566 87.611 64.384 1.00 34.69 166 TYR A CA 1
ATOM 1255 C C . TYR A 1 166 ? 79.514 86.535 63.926 1.00 34.13 166 TYR A C 1
ATOM 1256 O O . TYR A 1 166 ? 79.146 85.374 63.839 1.00 34.52 166 TYR A O 1
ATOM 1265 N N . VAL A 1 167 ? 80.728 86.962 63.579 1.00 33.99 167 VAL A N 1
ATOM 1266 C CA . VAL A 1 167 ? 81.855 86.074 63.368 1.00 32.85 167 VAL A CA 1
ATOM 1267 C C . VAL A 1 167 ? 82.846 86.298 64.527 1.00 33.02 167 VAL A C 1
ATOM 1268 O O . VAL A 1 167 ? 83.072 87.431 64.955 1.00 32.34 167 VAL A O 1
ATOM 1272 N N . ILE A 1 168 ? 83.409 85.212 65.051 1.00 32.84 168 ILE A N 1
ATOM 1273 C CA . ILE A 1 168 ? 84.407 85.315 66.109 1.00 33.90 168 ILE A CA 1
ATOM 1274 C C . ILE A 1 168 ? 85.725 84.657 65.686 1.00 34.90 168 ILE A C 1
ATOM 1275 O O . ILE A 1 168 ? 85.764 83.939 64.697 1.00 34.32 168 ILE A O 1
ATOM 1280 N N . GLY A 1 169 ? 86.789 84.912 66.442 1.00 36.06 169 GLY A N 1
ATOM 1281 C CA . GLY A 1 169 ? 88.058 84.252 66.215 1.00 37.95 169 GLY A CA 1
ATOM 1282 C C . GLY A 1 169 ? 88.914 85.003 65.213 1.00 40.20 169 GLY A C 1
ATOM 1283 O O . GLY A 1 169 ? 88.491 86.030 64.652 1.00 40.09 169 GLY A O 1
ATOM 1284 N N . THR A 1 170 ? 90.118 84.480 64.976 1.00 41.52 170 THR A N 1
ATOM 1285 C CA . THR A 1 170 ? 91.052 85.081 64.026 1.00 42.98 170 THR A CA 1
ATOM 1286 C C . THR A 1 170 ? 91.911 84.022 63.314 1.00 44.45 170 THR A C 1
ATOM 1287 O O . THR A 1 170 ? 92.064 82.912 63.817 1.00 45.04 170 THR A O 1
ATOM 1291 N N . GLU A 1 171 ? 92.441 84.359 62.135 1.00 46.10 171 GLU A N 1
ATOM 1292 C CA . GLU A 1 171 ? 93.342 83.467 61.394 1.00 47.72 171 GLU A CA 1
ATOM 1293 C C . GLU A 1 171 ? 94.762 83.585 61.940 1.00 48.86 171 GLU A C 1
ATOM 1294 O O . GLU A 1 171 ? 95.590 82.671 61.772 1.00 49.63 171 GLU A O 1
ATOM 1300 N N . VAL A 1 172 ? 95.036 84.719 62.590 1.00 49.72 172 VAL A N 1
ATOM 1301 C CA . VAL A 1 172 ? 96.354 85.006 63.162 1.00 50.59 172 VAL A CA 1
ATOM 1302 C C . VAL A 1 172 ? 96.711 83.989 64.263 1.00 51.31 172 VAL A C 1
ATOM 1303 O O . VAL A 1 172 ? 95.960 83.831 65.229 1.00 51.04 172 VAL A O 1
ATOM 1307 N N . PRO A 1 173 ? 97.856 83.285 64.113 1.00 52.50 173 PRO A N 1
ATOM 1308 C CA . PRO A 1 173 ? 98.244 82.326 65.160 1.00 53.03 173 PRO A CA 1
ATOM 1309 C C . PRO A 1 173 ? 98.673 83.056 66.438 1.00 53.41 173 PRO A C 1
ATOM 1310 O O . PRO A 1 173 ? 99.313 84.116 66.348 1.00 53.71 173 PRO A O 1
ATOM 1314 N N . VAL A 1 174 ? 98.316 82.501 67.601 1.00 53.58 174 VAL A N 1
ATOM 1315 C CA . VAL A 1 174 ? 98.634 83.114 68.903 1.00 53.67 174 VAL A CA 1
ATOM 1316 C C . VAL A 1 174 ? 100.142 83.328 69.085 1.00 53.44 174 VAL A C 1
ATOM 1317 O O . VAL A 1 174 ? 100.632 84.453 68.993 1.00 53.23 174 VAL A O 1
ATOM 1321 N N . VAL A 1 185 ? 102.437 78.049 57.413 1.00 46.26 185 VAL A N 1
ATOM 1322 C CA . VAL A 1 185 ? 101.025 77.930 57.739 1.00 46.20 185 VAL A CA 1
ATOM 1323 C C . VAL A 1 185 ? 100.763 76.815 58.753 1.00 45.96 185 VAL A C 1
ATOM 1324 O O . VAL A 1 185 ? 101.252 75.689 58.604 1.00 46.36 185 VAL A O 1
ATOM 1328 N N . HIS A 1 186 ? 99.976 77.145 59.773 1.00 44.87 186 HIS A N 1
ATOM 1329 C CA . HIS A 1 186 ? 99.705 76.228 60.861 1.00 44.26 186 HIS A CA 1
ATOM 1330 C C . HIS A 1 186 ? 98.198 76.042 60.970 1.00 42.84 186 HIS A C 1
ATOM 1331 O O . HIS A 1 186 ? 97.489 76.933 61.440 1.00 42.47 186 HIS A O 1
ATOM 1338 N N . ILE A 1 187 ? 97.721 74.897 60.494 1.00 41.01 187 ILE A N 1
ATOM 1339 C CA . ILE A 1 187 ? 96.315 74.550 60.572 1.00 39.88 187 ILE A CA 1
ATOM 1340 C C . ILE A 1 187 ? 95.816 74.582 62.030 1.00 38.50 187 ILE A C 1
ATOM 1341 O O . ILE A 1 187 ? 96.397 73.942 62.914 1.00 38.17 187 ILE A O 1
ATOM 1346 N N . THR A 1 188 ? 94.766 75.368 62.265 1.00 37.36 188 THR A N 1
ATOM 1347 C CA . THR A 1 188 ? 94.116 75.477 63.589 1.00 36.55 188 THR A CA 1
ATOM 1348 C C . THR A 1 188 ? 93.812 74.103 64.202 1.00 36.45 188 THR A C 1
ATOM 1349 O O . THR A 1 188 ? 93.233 73.236 63.536 1.00 35.86 188 THR A O 1
ATOM 1353 N N . HIS A 1 189 ? 94.203 73.922 65.468 1.00 36.71 189 HIS A N 1
ATOM 1354 C CA . HIS A 1 189 ? 93.828 72.740 66.243 1.00 36.45 189 HIS A CA 1
ATOM 1355 C C . HIS A 1 189 ? 92.363 72.827 66.650 1.00 36.49 189 HIS A C 1
ATOM 1356 O O . HIS A 1 189 ? 91.872 73.898 67.036 1.00 35.99 189 HIS A O 1
ATOM 1363 N N . VAL A 1 190 ? 91.672 71.692 66.574 1.00 36.42 190 VAL A N 1
ATOM 1364 C CA . VAL A 1 190 ? 90.275 71.609 67.007 1.00 36.58 190 VAL A CA 1
ATOM 1365 C C . VAL A 1 190 ? 90.095 72.103 68.445 1.00 36.26 190 VAL A C 1
ATOM 1366 O O . VAL A 1 190 ? 89.144 72.830 68.716 1.00 36.21 190 VAL A O 1
ATOM 1370 N N . GLU A 1 191 ? 91.021 71.761 69.338 1.00 36.16 191 GLU A N 1
ATOM 1371 C CA . GLU A 1 191 ? 90.881 72.180 70.726 1.00 36.17 191 GLU A CA 1
ATOM 1372 C C . GLU A 1 191 ? 91.019 73.681 70.951 1.00 35.56 191 GLU A C 1
ATOM 1373 O O . GLU A 1 191 ? 90.406 74.231 71.865 1.00 36.03 191 GLU A O 1
ATOM 1379 N N . ASP A 1 192 ? 91.765 74.358 70.088 1.00 35.07 192 ASP A N 1
ATOM 1380 C CA . ASP A 1 192 ? 91.846 75.814 70.126 1.00 34.51 192 ASP A CA 1
ATOM 1381 C C . ASP A 1 192 ? 90.567 76.460 69.597 1.00 34.42 192 ASP A C 1
ATOM 1382 O O . ASP A 1 192 ? 90.057 77.408 70.209 1.00 34.42 192 ASP A O 1
ATOM 1387 N N . ALA A 1 193 ? 90.024 75.947 68.488 1.00 33.87 193 ALA A N 1
ATOM 1388 C CA . ALA A 1 193 ? 88.702 76.405 68.030 1.00 33.65 193 ALA A CA 1
ATOM 1389 C C . ALA A 1 193 ? 87.624 76.161 69.087 1.00 33.29 193 ALA A C 1
ATOM 1390 O O . ALA A 1 193 ? 86.762 77.019 69.332 1.00 32.53 193 ALA A O 1
ATOM 1392 N N . ALA A 1 194 ? 87.677 74.988 69.719 1.00 33.64 194 ALA A N 1
ATOM 1393 C CA . ALA A 1 194 ? 86.737 74.654 70.793 1.00 33.35 194 ALA A CA 1
ATOM 1394 C C . ALA A 1 194 ? 86.883 75.660 71.929 1.00 33.50 194 ALA A C 1
ATOM 1395 O O . ALA A 1 194 ? 85.881 76.188 72.431 1.00 34.10 194 ALA A O 1
ATOM 1397 N N . ASN A 1 195 ? 88.126 75.954 72.310 1.00 33.39 195 ASN A N 1
ATOM 1398 C CA . ASN A 1 195 ? 88.377 76.857 73.421 1.00 33.59 195 ASN A CA 1
ATOM 1399 C C . ASN A 1 195 ? 87.959 78.285 73.094 1.00 33.12 195 ASN A C 1
ATOM 1400 O O . ASN A 1 195 ? 87.444 79.011 73.943 1.00 33.40 195 ASN A O 1
ATOM 1405 N N . THR A 1 196 ? 88.197 78.693 71.857 1.00 32.81 196 THR A N 1
ATOM 1406 C CA . THR A 1 196 ? 87.750 79.997 71.395 1.00 32.65 196 THR A CA 1
ATOM 1407 C C . THR A 1 196 ? 86.218 80.129 71.535 1.00 32.28 196 THR A C 1
ATOM 1408 O O . THR A 1 196 ? 85.739 81.137 72.054 1.00 32.12 196 THR A O 1
ATOM 1412 N N . LEU A 1 197 ? 85.465 79.111 71.104 1.00 32.18 197 LEU A N 1
ATOM 1413 C CA . LEU A 1 197 ? 84.005 79.104 71.279 1.00 31.94 197 LEU A CA 1
ATOM 1414 C C . LEU A 1 197 ? 83.580 79.118 72.748 1.00 32.15 197 LEU A C 1
ATOM 1415 O O . LEU A 1 197 ? 82.696 79.905 73.149 1.00 31.82 197 LEU A O 1
ATOM 1420 N N . ARG A 1 198 ? 84.209 78.261 73.553 1.00 32.18 198 ARG A N 1
ATOM 1421 C CA . ARG A 1 198 ? 83.778 78.070 74.945 1.00 32.19 198 ARG A CA 1
ATOM 1422 C C . ARG A 1 198 ? 83.907 79.379 75.730 1.00 31.39 198 ARG A C 1
ATOM 1423 O O . ARG A 1 198 ? 82.973 79.799 76.436 1.00 31.81 198 ARG A O 1
ATOM 1431 N N . THR A 1 199 ? 85.052 80.032 75.574 1.00 30.70 199 THR A N 1
ATOM 1432 C CA . THR A 1 199 ? 85.341 81.300 76.256 1.00 29.90 199 THR A CA 1
ATOM 1433 C C . THR A 1 199 ? 84.481 82.460 75.731 1.00 29.68 199 THR A C 1
ATOM 1434 O O . THR A 1 199 ? 84.082 83.319 76.495 1.00 29.52 199 THR A O 1
ATOM 1438 N N . HIS A 1 200 ? 84.180 82.480 74.438 1.00 29.86 200 HIS A N 1
ATOM 1439 C CA . HIS A 1 200 ? 83.201 83.443 73.916 1.00 30.22 200 HIS A CA 1
ATOM 1440 C C . HIS A 1 200 ? 81.804 83.189 74.474 1.00 30.37 200 HIS A C 1
ATOM 1441 O O . HIS A 1 200 ? 81.142 84.101 74.953 1.00 30.70 200 HIS A O 1
ATOM 1448 N N . GLN A 1 201 ? 81.358 81.942 74.441 1.00 30.71 201 GLN A N 1
ATOM 1449 C CA . GLN A 1 201 ? 80.150 81.586 75.143 1.00 30.89 201 GLN A CA 1
ATOM 1450 C C . GLN A 1 201 ? 80.120 82.149 76.571 1.00 31.58 201 GLN A C 1
ATOM 1451 O O . GLN A 1 201 ? 79.157 82.832 76.971 1.00 30.92 201 GLN A O 1
ATOM 1457 N N . LYS A 1 202 ? 81.179 81.889 77.335 1.00 32.08 202 LYS A N 1
ATOM 1458 C CA . LYS A 1 202 ? 81.181 82.267 78.743 1.00 33.34 202 LYS A CA 1
ATOM 1459 C C . LYS A 1 202 ? 81.127 83.786 78.908 1.00 33.33 202 LYS A C 1
ATOM 1460 O O . LYS A 1 202 ? 80.422 84.286 79.798 1.00 33.62 202 LYS A O 1
ATOM 1466 N N . ALA A 1 203 ? 81.852 84.506 78.045 1.00 32.52 203 ALA A N 1
ATOM 1467 C CA . ALA A 1 203 ? 81.908 85.969 78.108 1.00 32.54 203 ALA A CA 1
ATOM 1468 C C . ALA A 1 203 ? 80.577 86.610 77.692 1.00 32.19 203 ALA A C 1
ATOM 1469 O O . ALA A 1 203 ? 80.174 87.635 78.240 1.00 31.96 203 ALA A O 1
ATOM 1471 N N . PHE A 1 204 ? 79.920 85.998 76.712 1.00 31.79 204 PHE A N 1
ATOM 1472 C CA . PHE A 1 204 ? 78.583 86.410 76.281 1.00 32.00 204 PHE A CA 1
ATOM 1473 C C . PHE A 1 204 ? 77.545 86.227 77.394 1.00 31.90 204 PHE A C 1
ATOM 1474 O O . PHE A 1 204 ? 76.801 87.155 77.719 1.00 32.25 204 PHE A O 1
ATOM 1482 N N . ILE A 1 205 ? 77.502 85.030 77.971 1.00 32.18 205 ILE A N 1
ATOM 1483 C CA . ILE A 1 205 ? 76.566 84.714 79.062 1.00 32.33 205 ILE A CA 1
ATOM 1484 C C . ILE A 1 205 ? 76.779 85.648 80.254 1.00 32.30 205 ILE A C 1
ATOM 1485 O O . ILE A 1 205 ? 75.808 86.150 80.816 1.00 32.70 205 ILE A O 1
ATOM 1490 N N . ALA A 1 206 ? 78.039 85.920 80.602 1.00 32.44 206 ALA A N 1
ATOM 1491 C CA . ALA A 1 206 ? 78.363 86.856 81.698 1.00 32.74 206 ALA A CA 1
ATOM 1492 C C . ALA A 1 206 ? 77.824 88.285 81.492 1.00 32.71 206 ALA A C 1
ATOM 1493 O O . ALA A 1 206 ? 77.715 89.036 82.457 1.00 33.29 206 ALA A O 1
ATOM 1495 N N . ARG A 1 207 ? 77.464 88.643 80.258 1.00 32.65 207 ARG A N 1
ATOM 1496 C CA . ARG A 1 207 ? 76.942 89.988 79.943 1.00 32.53 207 ARG A CA 1
ATOM 1497 C C . ARG A 1 207 ? 75.473 89.940 79.578 1.00 32.48 207 ARG A C 1
ATOM 1498 O O . ARG A 1 207 ? 74.927 90.931 79.077 1.00 32.49 207 ARG A O 1
ATOM 1506 N N . GLY A 1 208 ? 74.850 88.780 79.799 1.00 32.24 208 GLY A N 1
ATOM 1507 C CA . GLY A 1 208 ? 73.429 88.559 79.479 1.00 32.11 208 GLY A CA 1
ATOM 1508 C C . GLY A 1 208 ? 73.129 88.441 77.984 1.00 32.65 208 GLY A C 1
ATOM 1509 O O . GLY A 1 208 ? 71.959 88.567 77.556 1.00 32.66 208 GLY A O 1
ATOM 1510 N N . LEU A 1 209 ? 74.160 88.170 77.180 1.00 31.85 209 LEU A N 1
ATOM 1511 C CA . LEU A 1 209 ? 73.970 88.096 75.737 1.00 31.94 209 LEU A CA 1
ATOM 1512 C C . LEU A 1 209 ? 73.559 86.691 75.266 1.00 32.41 209 LEU A C 1
ATOM 1513 O O . LEU A 1 209 ? 74.205 86.113 74.400 1.00 32.29 209 LEU A O 1
ATOM 1518 N N . THR A 1 210 ? 72.467 86.162 75.830 1.00 33.04 210 THR A N 1
ATOM 1519 C CA . THR A 1 210 ? 71.992 84.806 75.529 1.00 33.73 210 THR A CA 1
ATOM 1520 C C . THR A 1 210 ? 71.429 84.654 74.104 1.00 34.00 210 THR A C 1
ATOM 1521 O O . THR A 1 210 ? 71.725 83.656 73.432 1.00 34.41 210 THR A O 1
ATOM 1525 N N . GLU A 1 211 ? 70.638 85.630 73.652 1.00 34.26 211 GLU A N 1
ATOM 1526 C CA . GLU A 1 211 ? 70.114 85.641 72.279 1.00 35.39 211 GLU A CA 1
ATOM 1527 C C . GLU A 1 211 ? 71.236 85.952 71.297 1.00 34.58 211 GLU A C 1
ATOM 1528 O O . GLU A 1 211 ? 71.380 85.288 70.278 1.00 34.10 211 GLU A O 1
ATOM 1534 N N . ALA A 1 212 ? 72.050 86.952 71.619 1.00 34.14 212 ALA A N 1
ATOM 1535 C CA . ALA A 1 212 ? 73.116 87.366 70.713 1.00 33.74 212 ALA A CA 1
ATOM 1536 C C . ALA A 1 212 ? 74.075 86.201 70.440 1.00 33.79 212 ALA A C 1
ATOM 1537 O O . ALA A 1 212 ? 74.643 86.091 69.337 1.00 34.88 212 ALA A O 1
ATOM 1539 N N . LEU A 1 213 ? 74.219 85.309 71.420 1.00 33.33 213 LEU A N 1
ATOM 1540 C CA . LEU A 1 213 ? 75.095 84.145 71.282 1.00 33.33 213 LEU A CA 1
ATOM 1541 C C . LEU A 1 213 ? 74.633 83.185 70.176 1.00 33.19 213 LEU A C 1
ATOM 1542 O O . LEU A 1 213 ? 75.440 82.629 69.447 1.00 33.69 213 LEU A O 1
ATOM 1547 N N . THR A 1 214 ? 73.326 83.047 70.004 1.00 33.55 214 THR A N 1
ATOM 1548 C CA . THR A 1 214 ? 72.759 82.259 68.914 1.00 33.19 214 THR A CA 1
ATOM 1549 C C . THR A 1 214 ? 72.985 82.918 67.549 1.00 33.68 214 THR A C 1
ATOM 1550 O O . THR A 1 214 ? 72.797 82.291 66.511 1.00 33.84 214 THR A O 1
ATOM 1554 N N . ARG A 1 215 ? 73.397 84.179 67.546 1.00 34.02 215 ARG A N 1
ATOM 1555 C CA . ARG A 1 215 ? 73.698 84.874 66.295 1.00 34.30 215 ARG A CA 1
ATOM 1556 C C . ARG A 1 215 ? 75.177 84.819 65.888 1.00 33.74 215 ARG A C 1
ATOM 1557 O O . ARG A 1 215 ? 75.548 85.375 64.850 1.00 34.07 215 ARG A O 1
ATOM 1565 N N . VAL A 1 216 ? 76.011 84.159 66.698 1.00 33.30 216 VAL A N 1
ATOM 1566 C CA . VAL A 1 216 ? 77.400 83.856 66.301 1.00 32.65 216 VAL A CA 1
ATOM 1567 C C . VAL A 1 216 ? 77.332 82.698 65.305 1.00 33.12 216 VAL A C 1
ATOM 1568 O O . VAL A 1 216 ? 77.032 81.565 65.685 1.00 33.31 216 VAL A O 1
ATOM 1572 N N . ILE A 1 217 ? 77.577 83.005 64.028 1.00 33.63 217 ILE A N 1
ATOM 1573 C CA . ILE A 1 217 ? 77.273 82.086 62.917 1.00 34.21 217 ILE A CA 1
ATOM 1574 C C . ILE A 1 217 ? 78.515 81.427 62.382 1.00 33.38 217 ILE A C 1
ATOM 1575 O O . ILE A 1 217 ? 78.430 80.462 61.648 1.00 32.67 217 ILE A O 1
ATOM 1580 N N . ALA A 1 218 ? 79.675 81.976 62.714 1.00 33.43 218 ALA A N 1
ATOM 1581 C CA . ALA A 1 218 ? 80.900 81.512 62.098 1.00 32.18 218 ALA A CA 1
ATOM 1582 C C . ALA A 1 218 ? 82.057 81.748 63.032 1.00 32.45 218 ALA A C 1
ATOM 1583 O O . ALA A 1 218 ? 82.049 82.686 63.828 1.00 31.85 218 ALA A O 1
ATOM 1585 N N . ILE A 1 219 ? 83.055 80.881 62.926 1.00 33.49 219 ILE A N 1
ATOM 1586 C CA . ILE A 1 219 ? 84.353 81.099 63.555 1.00 33.60 219 ILE A CA 1
ATOM 1587 C C . ILE A 1 219 ? 85.466 81.106 62.495 1.00 33.95 219 ILE A C 1
ATOM 1588 O O . ILE A 1 219 ? 85.424 80.368 61.508 1.00 33.39 219 ILE A O 1
ATOM 1593 N N . VAL A 1 220 ? 86.444 81.986 62.696 1.00 34.73 220 VAL A N 1
ATOM 1594 C CA . VAL A 1 220 ? 87.580 82.114 61.786 1.00 34.87 220 VAL A CA 1
ATOM 1595 C C . VAL A 1 220 ? 88.674 81.144 62.203 1.00 35.29 220 VAL A C 1
ATOM 1596 O O . VAL A 1 220 ? 89.163 81.192 63.341 1.00 34.90 220 VAL A O 1
ATOM 1600 N N . VAL A 1 221 ? 89.064 80.276 61.266 1.00 35.66 221 VAL A N 1
ATOM 1601 C CA . VAL A 1 221 ? 90.168 79.348 61.488 1.00 36.15 221 VAL A CA 1
ATOM 1602 C C . VAL A 1 221 ? 91.115 79.346 60.292 1.00 36.58 221 VAL A C 1
ATOM 1603 O O . VAL A 1 221 ? 90.814 79.922 59.233 1.00 37.27 221 VAL A O 1
ATOM 1607 N N . GLN A 1 222 ? 92.253 78.690 60.458 1.00 36.82 222 GLN A N 1
ATOM 1608 C CA . GLN A 1 222 ? 93.198 78.510 59.363 1.00 37.06 222 GLN A CA 1
ATOM 1609 C C . GLN A 1 222 ? 93.075 77.064 58.875 1.00 37.08 222 GLN A C 1
ATOM 1610 O O . GLN A 1 222 ? 93.494 76.150 59.568 1.00 37.39 222 GLN A O 1
ATOM 1616 N N . PRO A 1 223 ? 92.457 76.859 57.695 1.00 36.99 223 PRO A N 1
ATOM 1617 C CA . PRO A 1 223 ? 92.308 75.517 57.126 1.00 36.95 223 PRO A CA 1
ATOM 1618 C C . PRO A 1 223 ? 93.540 75.003 56.341 1.00 37.40 223 PRO A C 1
ATOM 1619 O O . PRO A 1 223 ? 93.537 73.851 55.877 1.00 37.40 223 PRO A O 1
ATOM 1623 N N . GLY A 1 224 ? 94.569 75.845 56.197 1.00 37.24 224 GLY A N 1
ATOM 1624 C CA . GLY A 1 224 ? 95.749 75.534 55.396 1.00 37.56 224 GLY A CA 1
ATOM 1625 C C . GLY A 1 224 ? 95.813 76.259 54.058 1.00 37.98 224 GLY A C 1
ATOM 1626 O O . GLY A 1 224 ? 96.156 75.660 53.030 1.00 37.21 224 GLY A O 1
ATOM 1627 N N . VAL A 1 225 ? 95.462 77.547 54.060 1.00 38.41 225 VAL A N 1
ATOM 1628 C CA . VAL A 1 225 ? 95.590 78.381 52.852 1.00 38.84 225 VAL A CA 1
ATOM 1629 C C . VAL A 1 225 ? 96.298 79.714 53.106 1.00 39.46 225 VAL A C 1
ATOM 1630 O O . VAL A 1 225 ? 96.042 80.396 54.104 1.00 39.43 225 VAL A O 1
ATOM 1634 N N . GLU A 1 226 ? 97.164 80.085 52.170 1.00 40.21 226 GLU A N 1
ATOM 1635 C CA . GLU A 1 226 ? 97.913 81.330 52.224 1.00 41.94 226 GLU A CA 1
ATOM 1636 C C . GLU A 1 226 ? 98.614 81.581 50.918 1.00 40.80 226 GLU A C 1
ATOM 1637 O O . GLU A 1 226 ? 98.767 80.678 50.093 1.00 40.43 226 GLU A O 1
ATOM 1643 N N . PHE A 1 227 ? 99.080 82.817 50.777 1.00 40.37 227 PHE A N 1
ATOM 1644 C CA . PHE A 1 227 ? 99.934 83.237 49.691 1.00 40.04 227 PHE A CA 1
ATOM 1645 C C . PHE A 1 227 ? 100.898 84.291 50.236 1.00 40.77 227 PHE A C 1
ATOM 1646 O O . PHE A 1 227 ? 100.573 84.992 51.189 1.00 39.75 227 PHE A O 1
ATOM 1654 N N . ASP A 1 228 ? 102.103 84.366 49.671 1.00 42.14 228 ASP A N 1
ATOM 1655 C CA . ASP A 1 228 ? 102.884 85.612 49.755 1.00 43.32 228 ASP A CA 1
ATOM 1656 C C . ASP A 1 228 ? 103.116 86.164 48.353 1.00 43.67 228 ASP A C 1
ATOM 1657 O O . ASP A 1 228 ? 102.131 86.324 47.611 1.00 44.81 228 ASP A O 1
ATOM 1662 N N . HIS A 1 229 ? 104.365 86.444 47.987 1.00 43.01 229 HIS A N 1
ATOM 1663 C CA . HIS A 1 229 ? 104.643 87.181 46.756 1.00 43.52 229 HIS A CA 1
ATOM 1664 C C . HIS A 1 229 ? 104.628 86.313 45.487 1.00 43.12 229 HIS A C 1
ATOM 1665 O O . HIS A 1 229 ? 104.096 86.712 44.454 1.00 42.65 229 HIS A O 1
ATOM 1672 N N . SER A 1 230 ? 105.224 85.128 45.569 1.00 42.93 230 SER A N 1
ATOM 1673 C CA . SER A 1 230 ? 105.336 84.250 44.410 1.00 42.43 230 SER A CA 1
ATOM 1674 C C . SER A 1 230 ? 104.990 82.814 44.815 1.00 42.00 230 SER A C 1
ATOM 1675 O O . SER A 1 230 ? 105.424 81.855 44.167 1.00 42.24 230 SER A O 1
ATOM 1678 N N . ASN A 1 231 ? 104.227 82.673 45.897 1.00 41.27 231 ASN A N 1
ATOM 1679 C CA . ASN A 1 231 ? 103.902 81.346 46.423 1.00 41.20 231 ASN A CA 1
ATOM 1680 C C . ASN A 1 231 ? 102.509 81.234 46.988 1.00 40.61 231 ASN A C 1
ATOM 1681 O O . ASN A 1 231 ? 102.068 82.088 47.765 1.00 41.02 231 ASN A O 1
ATOM 1686 N N . ILE A 1 232 ? 101.826 80.157 46.604 1.00 39.88 232 ILE A N 1
ATOM 1687 C CA . ILE A 1 232 ? 100.514 79.834 47.129 1.00 38.20 232 ILE A CA 1
ATOM 1688 C C . ILE A 1 232 ? 100.601 78.556 47.973 1.00 38.23 232 ILE A C 1
ATOM 1689 O O . ILE A 1 232 ? 101.213 77.561 47.552 1.00 37.80 232 ILE A O 1
ATOM 1694 N N . ILE A 1 233 ? 99.999 78.599 49.164 1.00 37.65 233 ILE A N 1
ATOM 1695 C CA . ILE A 1 233 ? 99.811 77.400 49.998 1.00 37.14 233 ILE A CA 1
ATOM 1696 C C . ILE A 1 233 ? 98.443 76.835 49.669 1.00 36.27 233 ILE A C 1
ATOM 1697 O O . ILE A 1 233 ? 97.419 77.399 50.034 1.00 35.97 233 ILE A O 1
ATOM 1702 N N . HIS A 1 234 ? 98.451 75.728 48.942 1.00 35.68 234 HIS A N 1
ATOM 1703 C CA . HIS A 1 234 ? 97.244 75.124 48.443 1.00 35.09 234 HIS A CA 1
ATOM 1704 C C . HIS A 1 234 ? 96.576 74.295 49.519 1.00 35.04 234 HIS A C 1
ATOM 1705 O O . HIS A 1 234 ? 97.233 73.559 50.277 1.00 35.05 234 HIS A O 1
ATOM 1712 N N . TYR A 1 235 ? 95.261 74.441 49.592 1.00 34.68 235 TYR A N 1
ATOM 1713 C CA . TYR A 1 235 ? 94.443 73.686 50.523 1.00 34.66 235 TYR A CA 1
ATOM 1714 C C . TYR A 1 235 ? 94.716 72.195 50.458 1.00 35.02 235 TYR A C 1
ATOM 1715 O O . TYR A 1 235 ? 94.718 71.612 49.378 1.00 35.01 235 TYR A O 1
ATOM 1724 N N A GLN A 1 236 ? 94.955 71.577 51.610 0.50 35.35 236 GLN A N 1
ATOM 1725 N N B GLN A 1 236 ? 94.937 71.593 51.626 0.50 35.34 236 GLN A N 1
ATOM 1726 C CA A GLN A 1 236 ? 95.081 70.123 51.665 0.50 35.79 236 GLN A CA 1
ATOM 1727 C CA B GLN A 1 236 ? 95.071 70.143 51.745 0.50 35.78 236 GLN A CA 1
ATOM 1728 C C A GLN A 1 236 ? 93.934 69.537 52.497 0.50 36.08 236 GLN A C 1
ATOM 1729 C C B GLN A 1 236 ? 93.883 69.587 52.533 0.50 36.06 236 GLN A C 1
ATOM 1730 O O A GLN A 1 236 ? 94.006 69.517 53.725 0.50 36.17 236 GLN A O 1
ATOM 1731 O O B GLN A 1 236 ? 93.870 69.650 53.763 0.50 36.08 236 GLN A O 1
ATOM 1742 N N . PRO A 1 237 ? 92.861 69.080 51.821 1.00 36.48 237 PRO A N 1
ATOM 1743 C CA . PRO A 1 237 ? 91.650 68.555 52.498 1.00 37.19 237 PRO A CA 1
ATOM 1744 C C . PRO A 1 237 ? 91.928 67.496 53.581 1.00 38.41 237 PRO A C 1
ATOM 1745 O O . PRO A 1 237 ? 91.393 67.620 54.679 1.00 38.52 237 PRO A O 1
ATOM 1749 N N . GLN A 1 238 ? 92.782 66.506 53.301 1.00 39.69 238 GLN A N 1
ATOM 1750 C CA . GLN A 1 238 ? 93.098 65.463 54.288 1.00 41.63 238 GLN A CA 1
ATOM 1751 C C . GLN A 1 238 ? 93.557 66.066 55.619 1.00 41.42 238 GLN A C 1
ATOM 1752 O O . GLN A 1 238 ? 93.252 65.519 56.682 1.00 41.75 238 GLN A O 1
ATOM 1758 N N . GLU A 1 239 ? 94.255 67.203 55.569 1.00 41.25 239 GLU A N 1
ATOM 1759 C CA . GLU A 1 239 ? 94.815 67.795 56.793 1.00 41.12 239 GLU A CA 1
ATOM 1760 C C . GLU A 1 239 ? 93.814 68.625 57.586 1.00 40.33 239 GLU A C 1
ATOM 1761 O O . GLU A 1 239 ? 94.087 68.966 58.738 1.00 40.41 239 GLU A O 1
ATOM 1767 N N . ALA A 1 240 ? 92.669 68.947 56.974 1.00 39.64 240 ALA A N 1
ATOM 1768 C CA . ALA A 1 240 ? 91.611 69.751 57.614 1.00 38.70 240 ALA A CA 1
ATOM 1769 C C . ALA A 1 240 ? 90.378 68.955 58.039 1.00 38.32 240 ALA A C 1
ATOM 1770 O O . ALA A 1 240 ? 89.354 69.536 58.450 1.00 38.45 240 ALA A O 1
ATOM 1772 N N . GLN A 1 241 ? 90.449 67.634 57.945 1.00 37.56 241 GLN A N 1
ATOM 1773 C CA . GLN A 1 241 ? 89.255 66.831 58.200 1.00 37.05 241 GLN A CA 1
ATOM 1774 C C . GLN A 1 241 ? 88.808 66.897 59.660 1.00 36.33 241 GLN A C 1
ATOM 1775 O O . GLN A 1 241 ? 87.623 66.923 59.923 1.00 36.18 241 GLN A O 1
ATOM 1781 N N . ALA A 1 242 ? 89.748 66.964 60.604 1.00 35.87 242 ALA A N 1
ATOM 1782 C CA . ALA A 1 242 ? 89.378 67.114 62.022 1.00 36.19 242 ALA A CA 1
ATOM 1783 C C . ALA A 1 242 ? 88.563 68.386 62.284 1.00 35.97 242 ALA A C 1
ATOM 1784 O O . ALA A 1 242 ? 87.504 68.320 62.913 1.00 36.10 242 ALA A O 1
ATOM 1786 N N . LEU A 1 243 ? 89.063 69.529 61.795 1.00 36.08 243 LEU A N 1
ATOM 1787 C CA . LEU A 1 243 ? 88.342 70.813 61.833 1.00 36.04 243 LEU A CA 1
ATOM 1788 C C . LEU A 1 243 ? 86.994 70.723 61.190 1.00 35.94 243 LEU A C 1
ATOM 1789 O O . LEU A 1 243 ? 85.997 71.121 61.798 1.00 35.87 243 LEU A O 1
ATOM 1794 N N . ALA A 1 244 ? 86.954 70.200 59.960 1.00 35.90 244 ALA A N 1
ATOM 1795 C CA . ALA A 1 244 ? 85.688 70.072 59.234 1.00 36.32 244 ALA A CA 1
ATOM 1796 C C . ALA A 1 244 ? 84.659 69.329 60.058 1.00 36.96 244 ALA A C 1
ATOM 1797 O O . ALA A 1 244 ? 83.499 69.739 60.139 1.00 37.57 244 ALA A O 1
ATOM 1799 N N . GLN A 1 245 ? 85.079 68.227 60.675 1.00 36.78 245 GLN A N 1
ATOM 1800 C CA . GLN A 1 245 ? 84.150 67.412 61.439 1.00 36.47 245 GLN A CA 1
ATOM 1801 C C . GLN A 1 245 ? 83.665 68.076 62.728 1.00 35.33 245 GLN A C 1
ATOM 1802 O O . GLN A 1 245 ? 82.522 67.919 63.079 1.00 34.59 245 GLN A O 1
ATOM 1808 N N . TRP A 1 246 ? 84.528 68.842 63.388 1.00 35.05 246 TRP A N 1
ATOM 1809 C CA . TRP A 1 246 ? 84.186 69.457 64.667 1.00 35.10 246 TRP A CA 1
ATOM 1810 C C . TRP A 1 246 ? 83.009 70.417 64.524 1.00 34.87 246 TRP A C 1
ATOM 1811 O O . TRP A 1 246 ? 82.098 70.405 65.318 1.00 34.81 246 TRP A O 1
ATOM 1822 N N . ILE A 1 247 ? 83.041 71.242 63.488 1.00 35.03 247 ILE A N 1
ATOM 1823 C CA . ILE A 1 247 ? 82.045 72.281 63.284 1.00 34.68 247 ILE A CA 1
ATOM 1824 C C . ILE A 1 247 ? 80.637 71.747 63.018 1.00 34.50 247 ILE A C 1
ATOM 1825 O O . ILE A 1 247 ? 79.673 72.467 63.228 1.00 34.24 247 ILE A O 1
ATOM 1830 N N . GLU A 1 248 ? 80.531 70.502 62.555 1.00 35.04 248 GLU A N 1
ATOM 1831 C CA . GLU A 1 248 ? 79.244 69.916 62.140 1.00 36.14 248 GLU A CA 1
ATOM 1832 C C . GLU A 1 248 ? 78.249 69.827 63.267 1.00 36.43 248 GLU A C 1
ATOM 1833 O O . GLU A 1 248 ? 77.049 69.983 63.035 1.00 37.79 248 GLU A O 1
ATOM 1839 N N . ASN A 1 249 ? 78.734 69.606 64.485 1.00 36.21 249 ASN A N 1
ATOM 1840 C CA . ASN A 1 249 ? 77.846 69.497 65.655 1.00 35.93 249 ASN A CA 1
ATOM 1841 C C . ASN A 1 249 ? 77.643 70.839 66.355 1.00 36.19 249 ASN A C 1
ATOM 1842 O O . ASN A 1 249 ? 77.523 70.904 67.575 1.00 35.50 249 ASN A O 1
ATOM 1847 N N . THR A 1 250 ? 77.656 71.912 65.553 1.00 36.45 250 THR A N 1
ATOM 1848 C CA . THR A 1 250 ? 77.362 73.266 66.004 1.00 36.07 250 THR A CA 1
ATOM 1849 C C . THR A 1 250 ? 76.411 73.903 64.984 1.00 35.80 250 THR A C 1
ATOM 1850 O O . THR A 1 250 ? 76.182 73.349 63.940 1.00 35.16 250 THR A O 1
ATOM 1854 N N . ARG A 1 251 ? 75.894 75.081 65.291 1.00 35.91 251 ARG A N 1
ATOM 1855 C CA . ARG A 1 251 ? 75.078 75.847 64.348 1.00 36.64 251 ARG A CA 1
ATOM 1856 C C . ARG A 1 251 ? 75.943 76.649 63.354 1.00 36.58 251 ARG A C 1
ATOM 1857 O O . ARG A 1 251 ? 75.419 77.348 62.475 1.00 36.24 251 ARG A O 1
ATOM 1873 N N . VAL A 1 253 ? 79.379 77.735 60.749 1.00 34.70 253 VAL A N 1
ATOM 1874 C CA . VAL A 1 253 ? 80.283 77.344 59.678 1.00 34.83 253 VAL A CA 1
ATOM 1875 C C . VAL A 1 253 ? 81.618 78.019 59.977 1.00 34.44 253 VAL A C 1
ATOM 1876 O O . VAL A 1 253 ? 81.705 78.798 60.923 1.00 33.94 253 VAL A O 1
ATOM 1880 N N . TYR A 1 254 ? 82.654 77.676 59.221 1.00 33.60 254 TYR A N 1
ATOM 1881 C CA . TYR A 1 254 ? 83.928 78.399 59.311 1.00 34.01 254 TYR A CA 1
ATOM 1882 C C . TYR A 1 254 ? 83.988 79.548 58.322 1.00 33.89 254 TYR A C 1
ATOM 1883 O O . TYR A 1 254 ? 83.415 79.483 57.240 1.00 33.42 254 TYR A O 1
ATOM 1892 N N . GLU A 1 255 ? 84.714 80.588 58.694 1.00 34.36 255 GLU A N 1
ATOM 1893 C CA . GLU A 1 255 ? 85.080 81.618 57.763 1.00 34.67 255 GLU A CA 1
ATOM 1894 C C . GLU A 1 255 ? 86.581 81.525 57.511 1.00 35.03 255 GLU A C 1
ATOM 1895 O O . GLU A 1 255 ? 87.393 81.401 58.449 1.00 33.94 255 GLU A O 1
ATOM 1901 N N . ALA A 1 256 ? 86.966 81.549 56.234 1.00 35.09 256 ALA A N 1
ATOM 1902 C CA . ALA A 1 256 ? 88.394 81.503 55.945 1.00 34.02 256 ALA A CA 1
ATOM 1903 C C . ALA A 1 256 ? 88.864 82.783 55.274 1.00 34.23 256 ALA A C 1
ATOM 1904 O O . ALA A 1 256 ? 88.209 83.326 54.394 1.00 34.11 256 ALA A O 1
ATOM 1906 N N . HIS A 1 257 ? 90.025 83.252 55.696 1.00 34.58 257 HIS A N 1
ATOM 1907 C CA . HIS A 1 257 ? 90.630 84.453 55.148 1.00 34.58 257 HIS A CA 1
ATOM 1908 C C . HIS A 1 257 ? 91.778 84.086 54.237 1.00 34.69 257 HIS A C 1
ATOM 1909 O O . HIS A 1 257 ? 92.334 82.979 54.333 1.00 34.01 257 HIS A O 1
ATOM 1916 N N . SER A 1 258 ? 92.158 85.036 53.369 1.00 34.52 258 SER A N 1
ATOM 1917 C CA . SER A 1 258 ? 93.316 84.875 52.517 1.00 33.78 258 SER A CA 1
ATOM 1918 C C . SER A 1 258 ? 93.155 83.626 51.671 1.00 32.76 258 SER A C 1
ATOM 1919 O O . SER A 1 258 ? 94.079 82.823 51.579 1.00 32.60 258 SER A O 1
ATOM 1922 N N . THR A 1 259 ? 91.970 83.467 51.084 1.00 31.92 259 THR A N 1
ATOM 1923 C CA . THR A 1 259 ? 91.664 82.290 50.269 1.00 31.59 259 THR A CA 1
ATOM 1924 C C . THR A 1 259 ? 92.039 82.508 48.787 1.00 31.58 259 THR A C 1
ATOM 1925 O O . THR A 1 259 ? 91.823 81.649 47.935 1.00 30.71 259 THR A O 1
ATOM 1929 N N . ASP A 1 260 ? 92.615 83.676 48.521 1.00 31.85 260 ASP A N 1
ATOM 1930 C CA . ASP A 1 260 ? 93.013 84.105 47.188 1.00 32.32 260 ASP A CA 1
ATOM 1931 C C . ASP A 1 260 ? 93.972 83.123 46.504 1.00 32.67 260 ASP A C 1
ATOM 1932 O O . ASP A 1 260 ? 94.870 82.571 47.133 1.00 32.65 260 ASP A O 1
ATOM 1937 N N . TYR A 1 261 ? 93.756 82.922 45.206 1.00 32.68 261 TYR A N 1
ATOM 1938 C CA . TYR A 1 261 ? 94.666 82.190 44.329 1.00 32.70 261 TYR A CA 1
ATOM 1939 C C . TYR A 1 261 ? 94.588 80.648 44.445 1.00 33.05 261 TYR A C 1
ATOM 1940 O O . TYR A 1 261 ? 95.459 79.935 43.949 1.00 32.76 261 TYR A O 1
ATOM 1949 N N . GLN A 1 262 ? 93.559 80.121 45.098 1.00 33.54 262 GLN A N 1
ATOM 1950 C CA . GLN A 1 262 ? 93.401 78.675 45.146 1.00 34.52 262 GLN A CA 1
ATOM 1951 C C . GLN A 1 262 ? 92.799 78.165 43.834 1.00 35.31 262 GLN A C 1
ATOM 1952 O O . GLN A 1 262 ? 92.212 78.921 43.071 1.00 36.54 262 GLN A O 1
ATOM 1958 N N . THR A 1 263 ? 92.956 76.885 43.545 1.00 36.38 263 THR A N 1
ATOM 1959 C CA . THR A 1 263 ? 92.265 76.304 42.393 1.00 36.81 263 THR A CA 1
ATOM 1960 C C . THR A 1 263 ? 90.743 76.235 42.671 1.00 37.14 263 THR A C 1
ATOM 1961 O O . THR A 1 263 ? 90.290 76.225 43.839 1.00 37.30 263 THR A O 1
ATOM 1965 N N . ARG A 1 264 ? 89.954 76.192 41.602 1.00 37.25 264 ARG A N 1
ATOM 1966 C CA . ARG A 1 264 ? 88.523 76.085 41.762 1.00 37.80 264 ARG A CA 1
ATOM 1967 C C . ARG A 1 264 ? 88.119 74.758 42.412 1.00 37.13 264 ARG A C 1
ATOM 1968 O O . ARG A 1 264 ? 87.096 74.681 43.063 1.00 37.13 264 ARG A O 1
ATOM 1976 N N . THR A 1 265 ? 88.950 73.733 42.273 1.00 36.81 265 THR A N 1
ATOM 1977 C CA . THR A 1 265 ? 88.747 72.477 42.996 1.00 36.35 265 THR A CA 1
ATOM 1978 C C . THR A 1 265 ? 88.866 72.682 44.512 1.00 35.92 265 THR A C 1
ATOM 1979 O O . THR A 1 265 ? 88.038 72.205 45.271 1.00 35.80 265 THR A O 1
ATOM 1983 N N . ALA A 1 266 ? 89.893 73.419 44.930 1.00 36.01 266 ALA A N 1
ATOM 1984 C CA . ALA A 1 266 ? 90.110 73.745 46.349 1.00 35.08 266 ALA A CA 1
ATOM 1985 C C . ALA A 1 266 ? 88.950 74.511 46.939 1.00 34.44 266 ALA A C 1
ATOM 1986 O O . ALA A 1 266 ? 88.574 74.236 48.050 1.00 34.26 266 ALA A O 1
ATOM 1988 N N . TYR A 1 267 ? 88.377 75.467 46.204 1.00 34.22 267 TYR A N 1
ATOM 1989 C CA . TYR A 1 267 ? 87.209 76.208 46.697 1.00 33.89 267 TYR A CA 1
ATOM 1990 C C . TYR A 1 267 ? 86.010 75.301 46.938 1.00 34.36 267 TYR A C 1
ATOM 1991 O O . TYR A 1 267 ? 85.252 75.489 47.890 1.00 34.02 267 TYR A O 1
ATOM 2000 N N . TRP A 1 268 ? 85.841 74.330 46.051 1.00 34.72 268 TRP A N 1
ATOM 2001 C CA . TRP A 1 268 ? 84.766 73.376 46.171 1.00 34.89 268 TRP A CA 1
ATOM 2002 C C . TRP A 1 268 ? 85.012 72.489 47.377 1.00 34.51 268 TRP A C 1
ATOM 2003 O O . TRP A 1 268 ? 84.095 72.249 48.182 1.00 35.39 268 TRP A O 1
ATOM 2014 N N . GLU A 1 269 ? 86.245 72.001 47.506 1.00 34.02 269 GLU A N 1
ATOM 2015 C CA . GLU A 1 269 ? 86.638 71.198 48.671 1.00 33.21 269 GLU A CA 1
ATOM 2016 C C . GLU A 1 269 ? 86.472 71.965 49.976 1.00 32.61 269 GLU A C 1
ATOM 2017 O O . GLU A 1 269 ? 86.028 71.421 50.998 1.00 33.16 269 GLU A O 1
ATOM 2023 N N . LEU A 1 270 ? 86.814 73.242 49.932 1.00 32.53 270 LEU A N 1
ATOM 2024 C CA . LEU A 1 270 ? 86.729 74.099 51.098 1.00 32.89 270 LEU A CA 1
ATOM 2025 C C . LEU A 1 270 ? 85.302 74.182 51.572 1.00 32.79 270 LEU A C 1
ATOM 2026 O O . LEU A 1 270 ? 85.040 74.001 52.746 1.00 33.15 270 LEU A O 1
ATOM 2031 N N . VAL A 1 271 ? 84.375 74.441 50.649 1.00 33.46 271 VAL A N 1
ATOM 2032 C CA . VAL A 1 271 ? 82.942 74.553 50.988 1.00 33.16 271 VAL A CA 1
ATOM 2033 C C . VAL A 1 271 ? 82.387 73.204 51.487 1.00 33.69 271 VAL A C 1
ATOM 2034 O O . VAL A 1 271 ? 81.630 73.146 52.460 1.00 33.96 271 VAL A O 1
ATOM 2038 N N . ARG A 1 272 ? 82.805 72.116 50.847 1.00 34.11 272 ARG A N 1
ATOM 2039 C CA . ARG A 1 272 ? 82.442 70.769 51.290 1.00 34.17 272 ARG A CA 1
ATOM 2040 C C . ARG A 1 272 ? 82.813 70.578 52.769 1.00 33.76 272 ARG A C 1
ATOM 2041 O O . ARG A 1 272 ? 82.058 69.993 53.527 1.00 34.60 272 ARG A O 1
ATOM 2049 N N . ASP A 1 273 ? 83.984 71.088 53.151 1.00 33.95 273 ASP A N 1
ATOM 2050 C CA . ASP A 1 273 ? 84.582 70.880 54.478 1.00 33.86 273 ASP A CA 1
ATOM 2051 C C . ASP A 1 273 ? 84.180 71.973 55.459 1.00 33.60 273 ASP A C 1
ATOM 2052 O O . ASP A 1 273 ? 84.787 72.121 56.532 1.00 33.34 273 ASP A O 1
ATOM 2057 N N . HIS A 1 274 ? 83.145 72.724 55.068 1.00 33.76 274 HIS A N 1
ATOM 2058 C CA . HIS A 1 274 ? 82.442 73.698 55.910 1.00 33.93 274 HIS A CA 1
ATOM 2059 C C . HIS A 1 274 ? 83.121 75.066 56.087 1.00 34.25 274 HIS A C 1
ATOM 2060 O O . HIS A 1 274 ? 82.696 75.873 56.915 1.00 34.22 274 HIS A O 1
ATOM 2067 N N . PHE A 1 275 ? 84.146 75.326 55.275 1.00 33.97 275 PHE A N 1
ATOM 2068 C CA . PHE A 1 275 ? 84.704 76.660 55.115 1.00 34.84 275 PHE A CA 1
ATOM 2069 C C . PHE A 1 275 ? 83.828 77.349 54.059 1.00 35.86 275 PHE A C 1
ATOM 2070 O O . PHE A 1 275 ? 84.159 77.403 52.859 1.00 36.45 275 PHE A O 1
ATOM 2078 N N . ALA A 1 276 ? 82.681 77.841 54.530 1.00 36.26 276 ALA A N 1
ATOM 2079 C CA . ALA A 1 276 ? 81.556 78.212 53.676 1.00 36.53 276 ALA A CA 1
ATOM 2080 C C . ALA A 1 276 ? 81.484 79.705 53.423 1.00 36.72 276 ALA A C 1
ATOM 2081 O O . ALA A 1 276 ? 80.691 80.163 52.579 1.00 37.36 276 ALA A O 1
ATOM 2083 N N . ILE A 1 277 ? 82.280 80.466 54.168 1.00 36.33 277 ILE A N 1
ATOM 2084 C CA . ILE A 1 277 ? 82.416 81.893 53.906 1.00 35.67 277 ILE A CA 1
ATOM 2085 C C . ILE A 1 277 ? 83.873 82.048 53.533 1.00 35.26 277 ILE A C 1
ATOM 2086 O O . ILE A 1 277 ? 84.758 81.806 54.359 1.00 34.89 277 ILE A O 1
ATOM 2091 N N . LEU A 1 278 ? 84.129 82.426 52.278 1.00 35.85 278 LEU A N 1
ATOM 2092 C CA . LEU A 1 278 ? 85.508 82.503 51.779 1.00 34.96 278 LEU A CA 1
ATOM 2093 C C . LEU A 1 278 ? 85.818 83.936 51.411 1.00 34.94 278 LEU A C 1
ATOM 2094 O O . LEU A 1 278 ? 85.220 84.479 50.499 1.00 34.48 278 LEU A O 1
ATOM 2099 N N . LYS A 1 279 ? 86.708 84.564 52.165 1.00 35.02 279 LYS A N 1
ATOM 2100 C CA . LYS A 1 279 ? 87.102 85.954 51.924 1.00 36.11 279 LYS A CA 1
ATOM 2101 C C . LYS A 1 279 ? 88.144 86.057 50.825 1.00 35.13 279 LYS A C 1
ATOM 2102 O O . LYS A 1 279 ? 89.156 85.357 50.851 1.00 34.49 279 LYS A O 1
ATOM 2108 N N . VAL A 1 280 ? 87.867 86.916 49.849 1.00 34.24 280 VAL A N 1
ATOM 2109 C CA . VAL A 1 280 ? 88.810 87.171 48.741 1.00 33.46 280 VAL A CA 1
ATOM 2110 C C . VAL A 1 280 ? 89.108 88.672 48.667 1.00 32.93 280 VAL A C 1
ATOM 2111 O O . VAL A 1 280 ? 88.257 89.488 48.988 1.00 32.26 280 VAL A O 1
ATOM 2115 N N . GLY A 1 281 ? 90.293 89.056 48.216 1.00 32.44 281 GLY A N 1
ATOM 2116 C CA . GLY A 1 281 ? 90.559 90.480 48.093 1.00 32.11 281 GLY A CA 1
ATOM 2117 C C . GLY A 1 281 ? 91.621 90.817 47.087 1.00 32.35 281 GLY A C 1
ATOM 2118 O O . GLY A 1 281 ? 91.312 91.328 46.006 1.00 32.98 281 GLY A O 1
ATOM 2119 N N . PRO A 1 282 ? 92.891 90.585 47.465 1.00 31.91 282 PRO A N 1
ATOM 2120 C CA . PRO A 1 282 ? 94.044 90.741 46.633 1.00 31.30 282 PRO A CA 1
ATOM 2121 C C . PRO A 1 282 ? 93.906 90.139 45.222 1.00 30.72 282 PRO A C 1
ATOM 2122 O O . PRO A 1 282 ? 94.312 90.778 44.268 1.00 29.89 282 PRO A O 1
ATOM 2126 N N . ALA A 1 283 ? 93.367 88.929 45.112 1.00 30.37 283 ALA A N 1
ATOM 2127 C CA . ALA A 1 283 ? 93.192 88.265 43.825 1.00 30.57 283 ALA A CA 1
ATOM 2128 C C . ALA A 1 283 ? 92.314 89.087 42.845 1.00 31.45 283 ALA A C 1
ATOM 2129 O O . ALA A 1 283 ? 92.581 89.109 41.633 1.00 31.49 283 ALA A O 1
ATOM 2131 N N . LEU A 1 284 ? 91.308 89.784 43.390 1.00 31.56 284 LEU A N 1
ATOM 2132 C CA . LEU A 1 284 ? 90.391 90.601 42.606 1.00 32.01 284 LEU A CA 1
ATOM 2133 C C . LEU A 1 284 ? 91.084 91.827 42.000 1.00 32.16 284 LEU A C 1
ATOM 2134 O O . LEU A 1 284 ? 90.948 92.085 40.807 1.00 31.75 284 LEU A O 1
ATOM 2139 N N . THR A 1 285 ? 91.808 92.580 42.829 1.00 32.41 285 THR A N 1
ATOM 2140 C CA . THR A 1 285 ? 92.617 93.704 42.343 1.00 32.90 285 THR A CA 1
ATOM 2141 C C . THR A 1 285 ? 93.879 93.271 41.596 1.00 33.55 285 THR A C 1
ATOM 2142 O O . THR A 1 285 ? 94.388 94.011 40.736 1.00 34.46 285 THR A O 1
ATOM 2146 N N . PHE A 1 286 ? 94.403 92.095 41.930 1.00 32.91 286 PHE A N 1
ATOM 2147 C CA . PHE A 1 286 ? 95.482 91.495 41.159 1.00 33.34 286 PHE A CA 1
ATOM 2148 C C . PHE A 1 286 ? 95.009 91.301 39.696 1.00 33.39 286 PHE A C 1
ATOM 2149 O O . PHE A 1 286 ? 95.721 91.642 38.765 1.00 33.68 286 PHE A O 1
ATOM 2157 N N . ALA A 1 287 ? 93.800 90.776 39.518 1.00 33.60 287 ALA A N 1
ATOM 2158 C CA . ALA A 1 287 ? 93.212 90.590 38.196 1.00 33.62 287 ALA A CA 1
ATOM 2159 C C . ALA A 1 287 ? 92.952 91.906 37.524 1.00 33.80 287 ALA A C 1
ATOM 2160 O O . ALA A 1 287 ? 93.175 92.029 36.333 1.00 34.04 287 ALA A O 1
ATOM 2162 N N . LEU A 1 288 ? 92.451 92.890 38.271 1.00 34.57 288 LEU A N 1
ATOM 2163 C CA . LEU A 1 288 ? 92.235 94.235 37.726 1.00 35.38 288 LEU A CA 1
ATOM 2164 C C . LEU A 1 288 ? 93.549 94.831 37.195 1.00 35.21 288 LEU A C 1
ATOM 2165 O O . LEU A 1 288 ? 93.597 95.428 36.113 1.00 35.59 288 LEU A O 1
ATOM 2170 N N . ARG A 1 289 ? 94.610 94.660 37.973 1.00 34.58 289 ARG A N 1
ATOM 2171 C CA . ARG A 1 289 ? 95.912 95.195 37.650 1.00 33.95 289 ARG A CA 1
ATOM 2172 C C . ARG A 1 289 ? 96.478 94.534 36.387 1.00 33.77 289 ARG A C 1
ATOM 2173 O O . ARG A 1 289 ? 96.987 95.206 35.510 1.00 33.50 289 ARG A O 1
ATOM 2181 N N . GLU A 1 290 ? 96.344 93.218 36.273 1.00 33.86 290 GLU A N 1
ATOM 2182 C CA . GLU A 1 290 ? 96.722 92.545 35.047 1.00 34.51 290 GLU A CA 1
ATOM 2183 C C . GLU A 1 290 ? 95.983 93.115 33.829 1.00 34.42 290 GLU A C 1
ATOM 2184 O O . GLU A 1 290 ? 96.590 93.307 32.781 1.00 34.01 290 GLU A O 1
ATOM 2190 N N . ALA A 1 291 ? 94.681 93.380 33.973 1.00 33.87 291 ALA A N 1
ATOM 2191 C CA . ALA A 1 291 ? 93.897 94.059 32.917 1.00 33.71 291 ALA A CA 1
ATOM 2192 C C . ALA A 1 291 ? 94.491 95.430 32.549 1.00 33.86 291 ALA A C 1
ATOM 2193 O O . ALA A 1 291 ? 94.671 95.735 31.371 1.00 33.75 291 ALA A O 1
ATOM 2195 N N . ILE A 1 292 ? 94.780 96.252 33.557 1.00 33.79 292 ILE A N 1
ATOM 2196 C CA . ILE A 1 292 ? 95.319 97.590 33.320 1.00 33.61 292 ILE A CA 1
ATOM 2197 C C . ILE A 1 292 ? 96.684 97.527 32.637 1.00 33.43 292 ILE A C 1
ATOM 2198 O O . ILE A 1 292 ? 96.956 98.321 31.747 1.00 33.12 292 ILE A O 1
ATOM 2203 N N . PHE A 1 293 ? 97.530 96.589 33.078 1.00 33.37 293 PHE A N 1
ATOM 2204 C CA . PHE A 1 293 ? 98.877 96.412 32.536 1.00 33.65 293 PHE A CA 1
ATOM 2205 C C . PHE A 1 293 ? 98.775 95.954 31.098 1.00 33.19 293 PHE A C 1
ATOM 2206 O O . PHE A 1 293 ? 99.433 96.526 30.242 1.00 33.46 293 PHE A O 1
ATOM 2214 N N . ALA A 1 294 ? 97.964 94.929 30.847 1.00 32.09 294 ALA A N 1
ATOM 2215 C CA . ALA A 1 294 ? 97.674 94.486 29.484 1.00 32.87 294 ALA A CA 1
ATOM 2216 C C . ALA A 1 294 ? 97.198 95.632 28.588 1.00 33.42 294 ALA A C 1
ATOM 2217 O O . ALA A 1 294 ? 97.740 95.812 27.500 1.00 32.95 294 ALA A O 1
ATOM 2219 N N . LEU A 1 295 ? 96.213 96.414 29.063 1.00 33.49 295 LEU A N 1
ATOM 2220 C CA . LEU A 1 295 ? 95.682 97.521 28.279 1.00 33.98 295 LEU A CA 1
ATOM 2221 C C . LEU A 1 295 ? 96.719 98.629 28.024 1.00 34.46 295 LEU A C 1
ATOM 2222 O O . LEU A 1 295 ? 96.734 99.239 26.958 1.00 34.17 295 LEU A O 1
ATOM 2227 N N . ALA A 1 296 ? 97.597 98.852 29.003 1.00 34.69 296 ALA A N 1
ATOM 2228 C CA . ALA A 1 296 ? 98.664 99.830 28.912 1.00 34.21 296 ALA A CA 1
ATOM 2229 C C . ALA A 1 296 ? 99.739 99.441 27.888 1.00 35.09 296 ALA A C 1
ATOM 2230 O O . ALA A 1 296 ? 100.278 100.316 27.183 1.00 34.59 296 ALA A O 1
ATOM 2232 N N . GLN A 1 297 ? 100.044 98.145 27.804 1.00 35.54 297 GLN A N 1
ATOM 2233 C CA . GLN A 1 297 ? 100.959 97.620 26.790 1.00 37.36 297 GLN A CA 1
ATOM 2234 C C . GLN A 1 297 ? 100.325 97.797 25.413 1.00 36.15 297 GLN A C 1
ATOM 2235 O O . GLN A 1 297 ? 100.970 98.272 24.480 1.00 36.51 297 GLN A O 1
ATOM 2241 N N . ILE A 1 298 ? 99.048 97.447 25.306 1.00 35.26 298 ILE A N 1
ATOM 2242 C CA . ILE A 1 298 ? 98.274 97.712 24.090 1.00 34.60 298 ILE A CA 1
ATOM 2243 C C . ILE A 1 298 ? 98.325 99.196 23.707 1.00 35.27 298 ILE A C 1
ATOM 2244 O O . ILE A 1 298 ? 98.685 99.526 22.574 1.00 35.01 298 ILE A O 1
ATOM 2249 N N . GLU A 1 299 ? 98.021 100.081 24.657 1.00 35.25 299 GLU A N 1
ATOM 2250 C CA . GLU A 1 299 ? 98.040 101.518 24.377 1.00 35.57 299 GLU A CA 1
ATOM 2251 C C . GLU A 1 299 ? 99.413 102.021 23.906 1.00 36.23 299 GLU A C 1
ATOM 2252 O O . GLU A 1 299 ? 99.482 102.918 23.078 1.00 36.22 299 GLU A O 1
ATOM 2258 N N . GLN A 1 300 ? 100.502 101.456 24.439 1.00 37.16 300 GLN A N 1
ATOM 2259 C CA . GLN A 1 300 ? 101.846 101.892 24.066 1.00 38.52 300 GLN A CA 1
ATOM 2260 C C . GLN A 1 300 ? 102.124 101.718 22.577 1.00 37.75 300 GLN A C 1
ATOM 2261 O O . GLN A 1 300 ? 102.885 102.479 22.022 1.00 38.68 300 GLN A O 1
ATOM 2267 N N . GLU A 1 301 ? 101.531 100.704 21.959 1.00 36.82 301 GLU A N 1
ATOM 2268 C CA . GLU A 1 301 ? 101.779 100.385 20.559 1.00 36.41 301 GLU A CA 1
ATOM 2269 C C . GLU A 1 301 ? 100.684 100.892 19.617 1.00 35.41 301 GLU A C 1
ATOM 2270 O O . GLU A 1 301 ? 100.958 101.241 18.473 1.00 35.63 301 GLU A O 1
ATOM 2276 N N . LEU A 1 302 ? 99.459 100.947 20.116 1.00 34.00 302 LEU A N 1
ATOM 2277 C CA . LEU A 1 302 ? 98.303 101.320 19.323 1.00 33.64 302 LEU A CA 1
ATOM 2278 C C . LEU A 1 302 ? 98.087 102.842 19.194 1.00 33.38 302 LEU A C 1
ATOM 2279 O O . LEU A 1 302 ? 97.536 103.329 18.209 1.00 32.97 302 LEU A O 1
ATOM 2284 N N . ILE A 1 303 ? 98.521 103.596 20.199 1.00 33.16 303 ILE A N 1
ATOM 2285 C CA . ILE A 1 303 ? 98.172 105.009 20.258 1.00 32.81 303 ILE A CA 1
ATOM 2286 C C . ILE A 1 303 ? 99.355 105.831 19.793 1.00 32.95 303 ILE A C 1
ATOM 2287 O O . ILE A 1 303 ? 100.495 105.380 19.913 1.00 33.79 303 ILE A O 1
ATOM 2292 N N . ALA A 1 304 ? 99.093 107.006 19.225 1.00 32.67 304 ALA A N 1
ATOM 2293 C CA . ALA A 1 304 ? 100.155 107.880 18.726 1.00 33.08 304 ALA A CA 1
ATOM 2294 C C . ALA A 1 304 ? 101.021 108.365 19.892 1.00 33.61 304 ALA A C 1
ATOM 2295 O O . ALA A 1 304 ? 100.507 108.582 20.983 1.00 34.11 304 ALA A O 1
ATOM 2297 N N . PRO A 1 305 ? 102.339 108.535 19.661 1.00 34.34 305 PRO A N 1
ATOM 2298 C CA . PRO A 1 305 ? 103.267 108.866 20.741 1.00 34.11 305 PRO A CA 1
ATOM 2299 C C . PRO A 1 305 ? 102.939 110.144 21.527 1.00 34.07 305 PRO A C 1
ATOM 2300 O O . PRO A 1 305 ? 103.109 110.168 22.738 1.00 33.80 305 PRO A O 1
ATOM 2304 N N . GLU A 1 306 ? 102.452 111.186 20.855 1.00 34.16 306 GLU A N 1
ATOM 2305 C CA . GLU A 1 306 ? 102.086 112.423 21.542 1.00 33.48 306 GLU A CA 1
ATOM 2306 C C . GLU A 1 306 ? 100.853 112.304 22.439 1.00 33.52 306 GLU A C 1
ATOM 2307 O O . GLU A 1 306 ? 100.572 113.206 23.237 1.00 33.41 306 GLU A O 1
ATOM 2313 N N . ASN A 1 307 ? 100.099 111.215 22.281 1.00 33.74 307 ASN A N 1
ATOM 2314 C CA . ASN A 1 307 ? 98.830 111.017 22.995 1.00 33.05 307 ASN A CA 1
ATOM 2315 C C . ASN A 1 307 ? 98.866 109.945 24.105 1.00 32.74 307 ASN A C 1
ATOM 2316 O O . ASN A 1 307 ? 97.934 109.866 24.917 1.0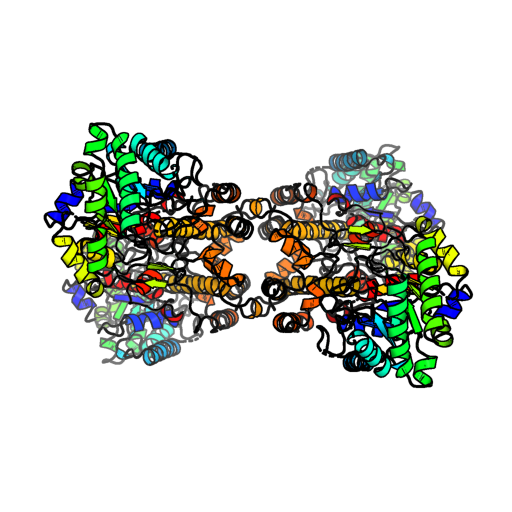0 31.59 307 ASN A O 1
ATOM 2321 N N . ARG A 1 308 ? 99.906 109.110 24.113 1.00 32.07 308 ARG A N 1
ATOM 2322 C CA . ARG A 1 308 ? 100.027 108.022 25.081 1.00 32.80 308 ARG A CA 1
ATOM 2323 C C . ARG A 1 308 ? 99.987 108.525 26.514 1.00 33.02 308 ARG A C 1
ATOM 2324 O O . ARG A 1 308 ? 100.581 109.555 26.829 1.00 32.95 308 ARG A O 1
ATOM 2332 N N . SER A 1 309 ? 99.284 107.788 27.375 1.00 33.09 309 SER A N 1
ATOM 2333 C CA . SER A 1 309 ? 99.092 108.170 28.783 1.00 33.43 309 SER A CA 1
ATOM 2334 C C . SER A 1 309 ? 100.362 108.107 29.643 1.00 34.26 309 SER A C 1
ATOM 2335 O O . SER A 1 309 ? 100.445 108.820 30.643 1.00 34.49 309 SER A O 1
ATOM 2338 N N . GLY A 1 310 ? 101.328 107.256 29.270 1.00 34.06 310 GLY A N 1
ATOM 2339 C CA . GLY A 1 310 ? 102.492 106.984 30.117 1.00 34.89 310 GLY A CA 1
ATOM 2340 C C . GLY A 1 310 ? 102.117 106.343 31.469 1.00 35.63 310 GLY A C 1
ATOM 2341 O O . GLY A 1 310 ? 102.807 106.511 32.474 1.00 34.69 310 GLY A O 1
ATOM 2342 N N . CYS A 1 311 ? 101.036 105.584 31.509 1.00 36.34 311 CYS A N 1
ATOM 2343 C CA . CYS A 1 311 ? 100.521 105.223 32.818 1.00 38.54 311 CYS A CA 1
ATOM 2344 C C . CYS A 1 311 ? 101.349 104.187 33.598 1.00 37.26 311 CYS A C 1
ATOM 2345 O O . CYS A 1 311 ? 101.491 104.308 34.799 1.00 37.98 311 CYS A O 1
ATOM 2348 N N . LEU A 1 312 ? 101.922 103.200 32.922 1.00 36.86 312 LEU A N 1
ATOM 2349 C CA . LEU A 1 312 ? 102.868 102.301 33.575 1.00 36.62 312 LEU A CA 1
ATOM 2350 C C . LEU A 1 312 ? 104.074 103.024 34.185 1.00 35.94 312 LEU A C 1
ATOM 2351 O O . LEU A 1 312 ? 104.484 102.709 35.309 1.00 36.24 312 LEU A O 1
ATOM 2356 N N . ALA A 1 313 ? 104.652 103.978 33.455 1.00 34.18 313 ALA A N 1
ATOM 2357 C CA . ALA A 1 313 ? 105.735 104.802 34.009 1.00 32.92 313 ALA A CA 1
ATOM 2358 C C . ALA A 1 313 ? 105.251 105.665 35.193 1.00 32.43 313 ALA A C 1
ATOM 2359 O O . ALA A 1 313 ? 105.963 105.834 36.184 1.00 31.51 313 ALA A O 1
ATOM 2361 N N . VAL A 1 314 ? 104.022 106.179 35.101 1.00 32.52 314 VAL A N 1
ATOM 2362 C CA . VAL A 1 314 ? 103.411 106.949 36.204 1.00 31.98 314 VAL A CA 1
ATOM 2363 C C . VAL A 1 314 ? 103.240 106.063 37.465 1.00 32.14 314 VAL A C 1
ATOM 2364 O O . VAL A 1 314 ? 103.656 106.439 38.563 1.00 31.26 314 VAL A O 1
ATOM 2368 N N . ILE A 1 315 ? 102.668 104.876 37.284 1.00 32.53 315 ILE A N 1
ATOM 2369 C CA . ILE A 1 315 ? 102.445 103.957 38.404 1.00 33.78 315 ILE A CA 1
ATOM 2370 C C . ILE A 1 315 ? 103.770 103.672 39.104 1.00 35.06 315 ILE A C 1
ATOM 2371 O O . ILE A 1 315 ? 103.888 103.833 40.320 1.00 35.56 315 ILE A O 1
ATOM 2376 N N . GLU A 1 316 ? 104.763 103.290 38.320 1.00 35.41 316 GLU A N 1
ATOM 2377 C CA . GLU A 1 316 ? 106.065 102.974 38.859 1.00 37.93 316 GLU A CA 1
ATOM 2378 C C . GLU A 1 316 ? 106.679 104.149 39.632 1.00 38.10 316 GLU A C 1
ATOM 2379 O O . GLU A 1 316 ? 107.212 103.956 40.734 1.00 37.79 316 GLU A O 1
ATOM 2385 N N . GLU A 1 317 ? 106.620 105.350 39.048 1.00 38.22 317 GLU A N 1
ATOM 2386 C CA . GLU A 1 317 ? 107.201 106.518 39.689 1.00 39.41 317 GLU A CA 1
ATOM 2387 C C . GLU A 1 317 ? 106.517 106.794 41.040 1.00 38.92 317 GLU A C 1
ATOM 2388 O O . GLU A 1 317 ? 107.187 107.001 42.052 1.00 38.90 317 GLU A O 1
ATOM 2394 N N . VAL A 1 318 ? 105.188 106.765 41.056 1.00 38.43 318 VAL A N 1
ATOM 2395 C CA . VAL A 1 318 ? 104.446 107.032 42.281 1.00 37.92 318 VAL A CA 1
ATOM 2396 C C . VAL A 1 318 ? 104.817 106.059 43.414 1.00 38.02 318 VAL A C 1
ATOM 2397 O O . VAL A 1 318 ? 105.115 106.471 44.539 1.00 37.36 318 VAL A O 1
ATOM 2409 N N . LEU A 1 320 ? 107.461 104.132 43.736 1.00 38.18 320 LEU A N 1
ATOM 2410 C CA . LEU A 1 320 ? 108.849 104.363 44.168 1.00 38.04 320 LEU A CA 1
ATOM 2411 C C . LEU A 1 320 ? 109.004 105.585 45.085 1.00 38.54 320 LEU A C 1
ATOM 2412 O O . LEU A 1 320 ? 109.785 105.533 46.017 1.00 38.64 320 LEU A O 1
ATOM 2417 N N . ASP A 1 321 ? 108.264 106.670 44.838 1.00 39.10 321 ASP A N 1
ATOM 2418 C CA . ASP A 1 321 ? 108.370 107.864 45.687 1.00 40.53 321 ASP A CA 1
ATOM 2419 C C . ASP A 1 321 ? 107.493 107.897 46.942 1.00 41.49 321 ASP A C 1
ATOM 2420 O O . ASP A 1 321 ? 107.711 108.721 47.825 1.00 41.47 321 ASP A O 1
ATOM 2425 N N . GLU A 1 322 ? 106.487 107.031 47.000 1.00 42.17 322 GLU A N 1
ATOM 2426 C CA . GLU A 1 322 ? 105.620 106.948 48.165 1.00 43.94 322 GLU A CA 1
ATOM 2427 C C . GLU A 1 322 ? 105.541 105.483 48.507 1.00 42.98 322 GLU A C 1
ATOM 2428 O O . GLU A 1 322 ? 104.512 104.846 48.305 1.00 42.12 322 GLU A O 1
ATOM 2434 N N . PRO A 1 323 ? 106.660 104.930 48.982 1.00 43.25 323 PRO A N 1
ATOM 2435 C CA . PRO A 1 323 ? 106.726 103.476 49.113 1.00 43.55 323 PRO A CA 1
ATOM 2436 C C . PRO A 1 323 ? 106.035 102.852 50.331 1.00 43.87 323 PRO A C 1
ATOM 2437 O O . PRO A 1 323 ? 106.027 101.628 50.427 1.00 44.14 323 PRO A O 1
ATOM 2441 N N A GLN A 1 324 ? 105.452 103.682 51.196 0.50 43.92 324 GLN A N 1
ATOM 2442 N N B GLN A 1 324 ? 105.464 103.669 51.224 0.50 44.06 324 GLN A N 1
ATOM 2443 C CA A GLN A 1 324 ? 104.953 103.290 52.529 0.50 44.27 324 GLN A CA 1
ATOM 2444 C CA B GLN A 1 324 ? 104.994 103.204 52.548 0.50 44.55 324 GLN A CA 1
ATOM 2445 C C A GLN A 1 324 ? 104.026 102.067 52.632 0.50 44.64 324 GLN A C 1
ATOM 2446 C C B GLN A 1 324 ? 104.145 101.931 52.535 0.50 44.79 324 GLN A C 1
ATOM 2447 O O A GLN A 1 324 ? 104.108 101.317 53.609 0.50 44.80 324 GLN A O 1
ATOM 2448 O O B GLN A 1 324 ? 104.401 101.011 53.321 0.50 44.92 324 GLN A O 1
ATOM 2459 N N . TYR A 1 325 ? 103.156 101.870 51.639 1.00 44.98 325 TYR A N 1
ATOM 2460 C CA . TYR A 1 325 ? 102.226 100.725 51.603 1.00 45.07 325 TYR A CA 1
ATOM 2461 C C . TYR A 1 325 ? 102.833 99.438 51.058 1.00 44.43 325 TYR A C 1
ATOM 2462 O O . TYR A 1 325 ? 102.201 98.381 51.177 1.00 44.32 325 TYR A O 1
ATOM 2471 N N . TRP A 1 326 ? 104.038 99.511 50.487 1.00 43.45 326 TRP A N 1
ATOM 2472 C CA . TRP A 1 326 ? 104.714 98.301 49.957 1.00 43.66 326 TRP A CA 1
ATOM 2473 C C . TRP A 1 326 ? 106.064 97.949 50.593 1.00 44.25 326 TRP A C 1
ATOM 2474 O O . TRP A 1 326 ? 106.490 96.794 50.565 1.00 44.65 326 TRP A O 1
ATOM 2485 N N . LYS A 1 327 ? 106.726 98.945 51.162 1.00 45.21 327 LYS A N 1
ATOM 2486 C CA . LYS A 1 327 ? 108.124 98.855 51.560 1.00 46.29 327 LYS A CA 1
ATOM 2487 C C . LYS A 1 327 ? 108.451 97.717 52.539 1.00 47.08 327 LYS A C 1
ATOM 2488 O O . LYS A 1 327 ? 109.557 97.148 52.497 1.00 47.11 327 LYS A O 1
ATOM 2494 N N . LYS A 1 328 ? 107.501 97.385 53.413 1.00 47.38 328 LYS A N 1
ATOM 2495 C CA . LYS A 1 328 ? 107.706 96.311 54.399 1.00 48.23 328 LYS A CA 1
ATOM 2496 C C . LYS A 1 328 ? 107.399 94.899 53.827 1.00 47.77 328 LYS A C 1
ATOM 2497 O O . LYS A 1 328 ? 107.574 93.884 54.513 1.00 48.26 328 LYS A O 1
ATOM 2503 N N . TYR A 1 329 ? 106.968 94.839 52.569 1.00 47.16 329 TYR A N 1
ATOM 2504 C CA . TYR A 1 329 ? 106.551 93.578 51.945 1.00 46.81 329 TYR A CA 1
ATOM 2505 C C . TYR A 1 329 ? 107.554 93.065 50.923 1.00 45.95 329 TYR A C 1
ATOM 2506 O O . TYR A 1 329 ? 107.736 91.862 50.770 1.00 46.46 329 TYR A O 1
ATOM 2515 N N . TYR A 1 330 ? 108.197 93.980 50.214 1.00 44.53 330 TYR A N 1
ATOM 2516 C CA . TYR A 1 330 ? 108.947 93.607 49.016 1.00 43.39 330 TYR A CA 1
ATOM 2517 C C . TYR A 1 330 ? 110.429 93.514 49.271 1.00 43.43 330 TYR A C 1
ATOM 2518 O O . TYR A 1 330 ? 110.897 93.863 50.366 1.00 43.17 330 TYR A O 1
ATOM 2527 N N . ARG A 1 331 ? 111.168 93.040 48.261 1.00 43.63 331 ARG A N 1
ATOM 2528 C CA . ARG A 1 331 ? 112.634 92.869 48.362 1.00 43.09 331 ARG A CA 1
ATOM 2529 C C . ARG A 1 331 ? 113.404 94.194 48.222 1.00 42.91 331 ARG A C 1
ATOM 2530 O O . ARG A 1 331 ? 112.864 95.182 47.697 1.00 43.20 331 ARG A O 1
ATOM 2538 N N . THR A 1 332 ? 114.668 94.183 48.648 1.00 42.43 332 THR A N 1
ATOM 2539 C CA . THR A 1 332 ? 115.550 95.366 48.615 1.00 42.47 332 THR A CA 1
ATOM 2540 C C . THR A 1 332 ? 116.246 95.711 47.267 1.00 41.23 332 THR A C 1
ATOM 2541 O O . THR A 1 332 ? 116.296 96.884 46.887 1.00 40.83 332 THR A O 1
ATOM 2545 N N . GLY A 1 333 ? 116.801 94.712 46.574 1.00 40.31 333 GLY A N 1
ATOM 2546 C CA . GLY A 1 333 ? 117.429 94.930 45.266 1.00 38.46 333 GLY A CA 1
ATOM 2547 C C . GLY A 1 333 ? 116.470 95.725 44.395 1.00 37.92 333 GLY A C 1
ATOM 2548 O O . GLY A 1 333 ? 115.254 95.547 44.482 1.00 37.10 333 GLY A O 1
ATOM 2549 N N . PHE A 1 334 ? 117.002 96.616 43.566 1.00 36.86 334 PHE A N 1
ATOM 2550 C CA . PHE A 1 334 ? 116.137 97.534 42.844 1.00 36.24 334 PHE A CA 1
ATOM 2551 C C . PHE A 1 334 ? 115.211 96.830 41.842 1.00 35.50 334 PHE A C 1
ATOM 2552 O O . PHE A 1 334 ? 114.001 97.037 41.861 1.00 36.03 334 PHE A O 1
ATOM 2560 N N . ASN A 1 335 ? 115.756 95.979 40.987 1.00 35.12 335 ASN A N 1
ATOM 2561 C CA . ASN A 1 335 ? 114.913 95.313 39.986 1.00 35.11 335 ASN A CA 1
ATOM 2562 C C . ASN A 1 335 ? 113.953 94.307 40.615 1.00 34.18 335 ASN A C 1
ATOM 2563 O O . ASN A 1 335 ? 112.841 94.144 40.138 1.00 35.31 335 ASN A O 1
ATOM 2568 N N . ASP A 1 336 ? 114.408 93.624 41.658 1.00 34.01 336 ASP A N 1
ATOM 2569 C CA . ASP A 1 336 ? 113.592 92.734 42.497 1.00 34.14 336 ASP A CA 1
ATOM 2570 C C . ASP A 1 336 ? 112.400 93.476 43.088 1.00 33.91 336 ASP A C 1
ATOM 2571 O O . ASP A 1 336 ? 111.304 92.936 43.121 1.00 34.81 336 ASP A O 1
ATOM 2576 N N . SER A 1 337 ? 112.616 94.702 43.562 1.00 33.57 337 SER A N 1
ATOM 2577 C CA . SER A 1 337 ? 111.533 95.521 44.103 1.00 34.10 337 SER A CA 1
ATOM 2578 C C . SER A 1 337 ? 110.500 95.875 43.027 1.00 34.52 337 SER A C 1
ATOM 2579 O O . SER A 1 337 ? 109.307 95.951 43.320 1.00 35.49 337 SER A O 1
ATOM 2582 N N . LEU A 1 338 ? 110.953 96.073 41.786 1.00 34.23 338 LEU A N 1
ATOM 2583 C CA . LEU A 1 338 ? 110.042 96.389 40.659 1.00 34.18 338 LEU A CA 1
ATOM 2584 C C . LEU A 1 338 ? 109.216 95.191 40.249 1.00 33.88 338 LEU A C 1
ATOM 2585 O O . LEU A 1 338 ? 108.064 95.327 39.898 1.00 33.88 338 LEU A O 1
ATOM 2590 N N . LEU A 1 339 ? 109.854 94.029 40.244 1.00 34.56 339 LEU A N 1
ATOM 2591 C CA . LEU A 1 339 ? 109.200 92.767 39.985 1.00 34.85 339 LEU A CA 1
ATOM 2592 C C . LEU A 1 339 ? 108.139 92.510 41.032 1.00 35.16 339 LEU A C 1
ATOM 2593 O O . LEU A 1 339 ? 107.029 92.108 40.683 1.00 35.70 339 LEU A O 1
ATOM 2598 N N . ASP A 1 340 ? 108.455 92.763 42.303 1.00 35.65 340 ASP A N 1
ATOM 2599 C CA . ASP A 1 340 ? 107.435 92.674 43.371 1.00 36.20 340 ASP A CA 1
ATOM 2600 C C . ASP A 1 340 ? 106.306 93.691 43.233 1.00 36.31 340 ASP A C 1
ATOM 2601 O O . ASP A 1 340 ? 105.114 93.332 43.264 1.00 36.42 340 ASP A O 1
ATOM 2606 N N . ILE A 1 341 ? 106.668 94.962 43.074 1.00 36.12 341 ILE A N 1
ATOM 2607 C CA . ILE A 1 341 ? 105.682 96.005 42.854 1.00 36.36 341 ILE A CA 1
ATOM 2608 C C . ILE A 1 341 ? 104.681 95.563 41.772 1.00 36.95 341 ILE A C 1
ATOM 2609 O O . ILE A 1 341 ? 103.482 95.760 41.922 1.00 36.64 341 ILE A O 1
ATOM 2614 N N . ARG A 1 342 ? 105.197 94.950 40.705 1.00 36.66 342 ARG A N 1
ATOM 2615 C CA . ARG A 1 342 ? 104.395 94.526 39.560 1.00 36.27 342 ARG A CA 1
ATOM 2616 C C . ARG A 1 342 ? 103.611 93.227 39.785 1.00 36.29 342 ARG A C 1
ATOM 2617 O O . ARG A 1 342 ? 102.438 93.144 39.432 1.00 36.08 342 ARG A O 1
ATOM 2625 N N . TYR A 1 343 ? 104.265 92.205 40.336 1.00 35.76 343 TYR A N 1
ATOM 2626 C CA . TYR A 1 343 ? 103.768 90.844 40.151 1.00 35.94 343 TYR A CA 1
ATOM 2627 C C . TYR A 1 343 ? 103.530 90.091 41.417 1.00 35.99 343 TYR A C 1
ATOM 2628 O O . TYR A 1 343 ? 103.080 88.954 41.357 1.00 36.17 343 TYR A O 1
ATOM 2637 N N . SER A 1 344 ? 103.853 90.693 42.556 1.00 36.45 344 SER A N 1
ATOM 2638 C CA . SER A 1 344 ? 103.643 90.006 43.815 1.00 37.22 344 SER A CA 1
ATOM 2639 C C . SER A 1 344 ? 102.149 89.711 44.045 1.00 37.70 344 SER A C 1
ATOM 2640 O O . SER A 1 344 ? 101.295 90.591 43.902 1.00 38.14 344 SER A O 1
ATOM 2643 N N . LEU A 1 345 ? 101.861 88.465 44.401 1.00 37.92 345 LEU A N 1
ATOM 2644 C CA . LEU A 1 345 ? 100.524 88.011 44.790 1.00 38.03 345 LEU A CA 1
ATOM 2645 C C . LEU A 1 345 ? 99.928 88.855 45.919 1.00 38.09 345 LEU A C 1
ATOM 2646 O O . LEU A 1 345 ? 98.696 89.058 46.015 1.00 38.21 345 LEU A O 1
ATOM 2651 N N . SER A 1 346 ? 100.828 89.347 46.759 1.00 37.83 346 SER A N 1
ATOM 2652 C CA . SER A 1 346 ? 100.561 90.329 47.795 1.00 38.13 346 SER A CA 1
ATOM 2653 C C . SER A 1 346 ? 99.826 91.615 47.324 1.00 37.85 346 SER A C 1
ATOM 2654 O O . SER A 1 346 ? 99.073 92.219 48.101 1.00 37.63 346 SER A O 1
ATOM 2657 N N . ASP A 1 347 ? 100.035 92.027 46.067 1.00 37.47 347 ASP A N 1
ATOM 2658 C CA . ASP A 1 347 ? 99.196 93.059 45.420 1.00 37.18 347 ASP A CA 1
ATOM 2659 C C . ASP A 1 347 ? 99.197 94.410 46.163 1.00 36.40 347 ASP A C 1
ATOM 2660 O O . ASP A 1 347 ? 98.189 95.079 46.291 1.00 36.08 347 ASP A O 1
ATOM 2665 N N . ARG A 1 348 ? 100.354 94.844 46.617 1.00 36.40 348 ARG A N 1
ATOM 2666 C CA . ARG A 1 348 ? 100.436 96.122 47.323 1.00 36.44 348 ARG A CA 1
ATOM 2667 C C . ARG A 1 348 ? 100.149 97.341 46.422 1.00 36.67 348 ARG A C 1
ATOM 2668 O O . ARG A 1 348 ? 99.878 98.441 46.907 1.00 37.03 348 ARG A O 1
ATOM 2676 N N . ILE A 1 349 ? 100.188 97.128 45.109 1.00 36.70 349 ILE A N 1
ATOM 2677 C CA . ILE A 1 349 ? 99.732 98.117 44.144 1.00 36.19 349 ILE A CA 1
ATOM 2678 C C . ILE A 1 349 ? 98.266 98.555 44.405 1.00 35.54 349 ILE A C 1
ATOM 2679 O O . ILE A 1 349 ? 97.884 99.684 44.085 1.00 35.42 349 ILE A O 1
ATOM 2684 N N . ARG A 1 350 ? 97.465 97.695 45.025 1.00 34.66 350 ARG A N 1
ATOM 2685 C CA . ARG A 1 350 ? 96.046 98.024 45.243 1.00 34.58 350 ARG A CA 1
ATOM 2686 C C . ARG A 1 350 ? 95.825 99.322 46.048 1.00 34.42 350 ARG A C 1
ATOM 2687 O O . ARG A 1 350 ? 94.790 99.976 45.910 1.00 34.33 350 ARG A O 1
ATOM 2695 N N . TYR A 1 351 ? 96.807 99.706 46.853 1.00 34.39 351 TYR A N 1
ATOM 2696 C CA . TYR A 1 351 ? 96.677 100.883 47.710 1.00 35.12 351 TYR A CA 1
ATOM 2697 C C . TYR A 1 351 ? 96.919 102.188 46.963 1.00 34.97 351 TYR A C 1
ATOM 2698 O O . TYR A 1 351 ? 96.696 103.253 47.525 1.00 34.81 351 TYR A O 1
ATOM 2707 N N . TYR A 1 352 ? 97.336 102.089 45.698 1.00 34.04 352 TYR A N 1
ATOM 2708 C CA . TYR A 1 352 ? 97.778 103.245 44.908 1.00 34.30 352 TYR A CA 1
ATOM 2709 C C . TYR A 1 352 ? 96.848 103.657 43.793 1.00 33.44 352 TYR A C 1
ATOM 2710 O O . TYR A 1 352 ? 97.040 104.703 43.219 1.00 34.07 352 TYR A O 1
ATOM 2719 N N . TRP A 1 353 ? 95.859 102.831 43.478 1.00 32.97 353 TRP A N 1
ATOM 2720 C CA . TRP A 1 353 ? 94.879 103.185 42.463 1.00 32.91 353 TRP A CA 1
ATOM 2721 C C . TRP A 1 353 ? 94.183 104.531 42.759 1.00 32.61 353 TRP A C 1
ATOM 2722 O O . TRP A 1 353 ? 93.904 105.276 41.811 1.00 31.73 353 TRP A O 1
ATOM 2733 N N . PRO A 1 354 ? 93.888 104.837 44.055 1.00 32.22 354 PRO A N 1
ATOM 2734 C CA . PRO A 1 354 ? 93.284 106.144 44.339 1.00 32.41 354 PRO A CA 1
ATOM 2735 C C . PRO A 1 354 ? 94.193 107.349 44.068 1.00 33.02 354 PRO A C 1
ATOM 2736 O O . PRO A 1 354 ? 93.689 108.450 43.952 1.00 32.68 354 PRO A O 1
ATOM 2740 N N . HIS A 1 355 ? 95.515 107.153 43.975 1.00 34.10 355 HIS A N 1
ATOM 2741 C CA . HIS A 1 355 ? 96.463 108.274 43.759 1.00 34.13 355 HIS A CA 1
ATOM 2742 C C . HIS A 1 355 ? 96.100 109.063 42.491 1.00 34.53 355 HIS A C 1
ATOM 2743 O O . HIS A 1 355 ? 95.869 108.473 41.431 1.00 34.33 355 HIS A O 1
ATOM 2750 N N . SER A 1 356 ? 96.061 110.387 42.607 1.00 34.88 356 SER A N 1
ATOM 2751 C CA . SER A 1 356 ? 95.558 111.256 41.541 1.00 35.38 356 SER A CA 1
ATOM 2752 C C . SER A 1 356 ? 96.284 111.125 40.190 1.00 35.43 356 SER A C 1
ATOM 2753 O O . SER A 1 356 ? 95.632 111.143 39.124 1.00 35.36 356 SER A O 1
ATOM 2756 N N . ARG A 1 357 ? 97.613 110.983 40.229 1.00 34.72 357 ARG A N 1
ATOM 2757 C CA . ARG A 1 357 ? 98.389 110.799 39.009 1.00 34.46 357 ARG A CA 1
ATOM 2758 C C . ARG A 1 357 ? 98.038 109.504 38.301 1.00 34.81 357 ARG A C 1
ATOM 2759 O O . ARG A 1 357 ? 98.030 109.448 37.069 1.00 34.66 357 ARG A O 1
ATOM 2767 N N . ILE A 1 358 ? 97.775 108.460 39.092 1.00 34.73 358 ILE A N 1
ATOM 2768 C CA . ILE A 1 358 ? 97.516 107.131 38.566 1.00 34.11 358 ILE A CA 1
ATOM 2769 C C . ILE A 1 358 ? 96.113 107.120 37.989 1.00 34.71 358 ILE A C 1
ATOM 2770 O O . ILE A 1 358 ? 95.898 106.709 36.852 1.00 35.15 358 ILE A O 1
ATOM 2775 N N . LYS A 1 359 ? 95.159 107.602 38.766 1.00 35.27 359 LYS A N 1
ATOM 2776 C CA . LYS A 1 359 ? 93.796 107.783 38.304 1.00 35.93 359 LYS A CA 1
ATOM 2777 C C . LYS A 1 359 ? 93.692 108.588 36.989 1.00 35.45 359 LYS A C 1
ATOM 2778 O O . LYS A 1 359 ? 93.020 108.172 36.049 1.00 35.47 359 LYS A O 1
ATOM 2784 N N . ASN A 1 360 ? 94.363 109.731 36.929 1.00 35.20 360 ASN A N 1
ATOM 2785 C CA . ASN A 1 360 ? 94.403 110.526 35.706 1.00 35.13 360 ASN A CA 1
ATOM 2786 C C . ASN A 1 360 ? 95.007 109.830 34.483 1.00 34.66 360 ASN A C 1
ATOM 2787 O O . ASN A 1 360 ? 94.466 109.947 33.385 1.00 33.62 360 ASN A O 1
ATOM 2792 N N . SER A 1 361 ? 96.111 109.108 34.667 1.00 34.04 361 SER A N 1
ATOM 2793 C CA . SER A 1 361 ? 96.757 108.483 33.525 1.00 34.59 361 SER A CA 1
ATOM 2794 C C . SER A 1 361 ? 96.017 107.252 33.053 1.00 34.36 361 SER A C 1
ATOM 2795 O O . SER A 1 361 ? 95.942 106.998 31.848 1.00 33.81 361 SER A O 1
ATOM 2798 N N . VAL A 1 362 ? 95.470 106.484 33.990 1.00 34.60 362 VAL A N 1
ATOM 2799 C CA . VAL A 1 362 ? 94.614 105.347 33.638 1.00 34.92 362 VAL A CA 1
ATOM 2800 C C . VAL A 1 362 ? 93.387 105.804 32.869 1.00 35.47 362 VAL A C 1
ATOM 2801 O O . VAL A 1 362 ? 93.037 105.177 31.883 1.00 35.94 362 VAL A O 1
ATOM 2805 N N . GLU A 1 363 ? 92.747 106.895 33.298 1.00 36.10 363 GLU A N 1
ATOM 2806 C CA . GLU A 1 363 ? 91.599 107.446 32.553 1.00 36.02 363 GLU A CA 1
ATOM 2807 C C . GLU A 1 363 ? 91.971 107.935 31.138 1.00 35.58 363 GLU A C 1
ATOM 2808 O O . GLU A 1 363 ? 91.275 107.616 30.163 1.00 35.07 363 GLU A O 1
ATOM 2814 N N . THR A 1 364 ? 93.077 108.669 31.016 1.00 35.24 364 THR A N 1
ATOM 2815 C CA . THR A 1 364 ? 93.633 109.026 29.695 1.00 35.36 364 THR A CA 1
ATOM 2816 C C . THR A 1 364 ? 93.785 107.791 28.782 1.00 35.98 364 THR A C 1
ATOM 2817 O O . THR A 1 364 ? 93.344 107.781 27.646 1.00 35.32 364 THR A O 1
ATOM 2837 N N . VAL A 1 367 ? 90.222 106.432 27.816 1.00 35.82 367 VAL A N 1
ATOM 2838 C CA . VAL A 1 367 ? 89.666 107.287 26.765 1.00 36.06 367 VAL A CA 1
ATOM 2839 C C . VAL A 1 367 ? 90.335 107.059 25.388 1.00 36.45 367 VAL A C 1
ATOM 2840 O O . VAL A 1 367 ? 89.633 106.987 24.363 1.00 37.26 367 VAL A O 1
ATOM 2844 N N . ASN A 1 368 ? 91.668 106.912 25.382 1.00 35.59 368 ASN A N 1
ATOM 2845 C CA . ASN A 1 368 ? 92.451 106.602 24.182 1.00 34.92 368 ASN A CA 1
ATOM 2846 C C . ASN A 1 368 ? 92.014 105.305 23.522 1.00 34.87 368 ASN A C 1
ATOM 2847 O O . ASN A 1 368 ? 91.732 105.269 22.322 1.00 33.78 368 ASN A O 1
ATOM 2852 N N . LEU A 1 369 ? 91.961 104.240 24.326 1.00 34.96 369 LEU A N 1
ATOM 2853 C CA . LEU A 1 369 ? 91.606 102.909 23.831 1.00 35.24 369 LEU A CA 1
ATOM 2854 C C . LEU A 1 369 ? 90.134 102.773 23.409 1.00 35.92 369 LEU A C 1
ATOM 2855 O O . LEU A 1 369 ? 89.804 101.922 22.568 1.00 36.05 369 LEU A O 1
ATOM 2860 N N . GLN A 1 370 ? 89.256 103.572 24.011 1.00 35.68 370 GLN A N 1
ATOM 2861 C CA . GLN A 1 370 ? 87.856 103.594 23.618 1.00 37.41 370 GLN A CA 1
ATOM 2862 C C . GLN A 1 370 ? 87.639 104.267 22.259 1.00 36.70 370 GLN A C 1
ATOM 2863 O O . GLN A 1 370 ? 86.616 104.046 21.622 1.00 36.80 370 GLN A O 1
ATOM 2869 N N . GLY A 1 371 ? 88.612 105.062 21.811 1.00 36.66 371 GLY A N 1
ATOM 2870 C CA . GLY A 1 371 ? 88.525 105.747 20.513 1.00 37.19 371 GLY A CA 1
ATOM 2871 C C . GLY A 1 371 ? 89.023 104.958 19.308 1.00 37.57 371 GLY A C 1
ATOM 2872 O O . GLY A 1 371 ? 88.966 105.452 18.167 1.00 37.91 371 GLY A O 1
ATOM 2873 N N . VAL A 1 372 ? 89.494 103.735 19.544 1.00 37.61 372 VAL A N 1
ATOM 2874 C CA . VAL A 1 372 ? 90.079 102.918 18.474 1.00 38.47 372 VAL A CA 1
ATOM 2875 C C . VAL A 1 372 ? 89.722 101.439 18.658 1.00 38.52 372 VAL A C 1
ATOM 2876 O O . VAL A 1 372 ? 89.517 100.995 19.773 1.00 39.33 372 VAL A O 1
ATOM 2880 N N . ASP A 1 373 ? 89.589 100.683 17.572 1.00 38.54 373 ASP A N 1
ATOM 2881 C CA . ASP A 1 373 ? 89.302 99.240 17.679 1.00 38.48 373 ASP A CA 1
ATOM 2882 C C . ASP A 1 373 ? 90.577 98.504 18.053 1.00 37.92 373 ASP A C 1
ATOM 2883 O O . ASP A 1 373 ? 91.571 98.650 17.364 1.00 37.31 373 ASP A O 1
ATOM 2888 N N . ILE A 1 374 ? 90.558 97.715 19.122 1.00 37.20 374 ILE A N 1
ATOM 2889 C CA . ILE A 1 374 ? 91.747 96.957 19.464 1.00 37.24 374 ILE A CA 1
ATOM 2890 C C . ILE A 1 374 ? 91.839 95.713 18.583 1.00 37.69 374 ILE A C 1
ATOM 2891 O O . ILE A 1 374 ? 90.925 94.881 18.617 1.00 37.60 374 ILE A O 1
ATOM 2896 N N . PRO A 1 375 ? 92.937 95.584 17.790 1.00 37.68 375 PRO A N 1
ATOM 2897 C CA . PRO A 1 375 ? 93.104 94.389 16.968 1.00 37.85 375 PRO A CA 1
ATOM 2898 C C . PRO A 1 375 ? 92.978 93.123 17.810 1.00 38.10 375 PRO A C 1
ATOM 2899 O O . PRO A 1 375 ? 93.513 93.058 18.917 1.00 38.12 375 PRO A O 1
ATOM 2903 N N . LEU A 1 376 ? 92.252 92.144 17.276 1.00 38.13 376 LEU A N 1
ATOM 2904 C CA . LEU A 1 376 ? 92.072 90.828 17.888 1.00 38.25 376 LEU A CA 1
ATOM 2905 C C . LEU A 1 376 ? 93.365 90.145 18.327 1.00 37.77 376 LEU A C 1
ATOM 2906 O O . LEU A 1 376 ? 93.413 89.494 19.375 1.00 37.75 376 LEU A O 1
ATOM 2911 N N . GLY A 1 377 ? 94.394 90.252 17.494 1.00 37.07 377 GLY A N 1
ATOM 2912 C CA . GLY A 1 377 ? 95.679 89.667 17.805 1.00 36.94 377 GLY A CA 1
ATOM 2913 C C . GLY A 1 377 ? 96.324 90.279 19.039 1.00 36.94 377 GLY A C 1
ATOM 2914 O O . GLY A 1 377 ? 97.042 89.602 19.756 1.00 36.39 377 GLY A O 1
ATOM 2923 N N . ILE A 1 379 ? 94.562 91.404 21.600 1.00 34.77 379 ILE A N 1
ATOM 2924 C CA . ILE A 1 379 ? 93.830 90.771 22.679 1.00 33.93 379 ILE A CA 1
ATOM 2925 C C . ILE A 1 379 ? 94.325 89.342 22.951 1.00 34.21 379 ILE A C 1
ATOM 2926 O O . ILE A 1 379 ? 94.521 88.966 24.107 1.00 34.41 379 ILE A O 1
ATOM 2931 N N . SER A 1 380 ? 94.537 88.551 21.905 1.00 33.39 380 SER A N 1
ATOM 2932 C CA . SER A 1 380 ? 95.089 87.213 22.062 1.00 33.23 380 SER A CA 1
ATOM 2933 C C . SER A 1 380 ? 96.450 87.221 22.813 1.00 33.65 380 SER A C 1
ATOM 2934 O O . SER A 1 380 ? 96.656 86.431 23.747 1.00 33.86 380 SER A O 1
ATOM 2937 N N . GLN A 1 381 ? 97.367 88.091 22.381 1.00 32.66 381 GLN A N 1
ATOM 2938 C CA . GLN A 1 381 ? 98.659 88.267 23.047 1.00 32.45 381 GLN A CA 1
ATOM 2939 C C . GLN A 1 381 ? 98.569 88.632 24.540 1.00 32.66 381 GLN A C 1
ATOM 2940 O O . GLN A 1 381 ? 99.161 87.960 25.389 1.00 32.06 381 GLN A O 1
ATOM 2946 N N . TYR A 1 382 ? 97.852 89.708 24.834 1.00 32.61 382 TYR A N 1
ATOM 2947 C CA . TYR A 1 382 ? 97.861 90.296 26.161 1.00 33.55 382 TYR A CA 1
ATOM 2948 C C . TYR A 1 382 ? 96.727 89.853 27.062 1.00 34.03 382 TYR A C 1
ATOM 2949 O O . TYR A 1 382 ? 96.861 89.875 28.301 1.00 34.81 382 TYR A O 1
ATOM 2958 N N . LEU A 1 383 ? 95.612 89.453 26.455 1.00 33.83 383 LEU A N 1
ATOM 2959 C CA . LEU A 1 383 ? 94.463 89.021 27.193 1.00 34.45 383 LEU A CA 1
ATOM 2960 C C . LEU A 1 383 ? 93.853 87.752 26.580 1.00 34.68 383 LEU A C 1
ATOM 2961 O O . LEU A 1 383 ? 92.712 87.761 26.105 1.00 33.58 383 LEU A O 1
ATOM 2966 N N . PRO A 1 384 ? 94.620 86.652 26.609 1.00 35.00 384 PRO A N 1
ATOM 2967 C CA . PRO A 1 384 ? 94.244 85.440 25.880 1.00 35.35 384 PRO A CA 1
ATOM 2968 C C . PRO A 1 384 ? 92.874 84.877 26.256 1.00 36.09 384 PRO A C 1
ATOM 2969 O O . PRO A 1 384 ? 92.176 84.406 25.389 1.00 37.39 384 PRO A O 1
ATOM 2973 N N . LYS A 1 385 ? 92.504 84.896 27.532 1.00 36.15 385 LYS A N 1
ATOM 2974 C CA . LYS A 1 385 ? 91.271 84.273 27.948 1.00 36.04 385 LYS A CA 1
ATOM 2975 C C . LYS A 1 385 ? 90.099 85.132 27.542 1.00 36.47 385 LYS A C 1
ATOM 2976 O O . LYS A 1 385 ? 88.995 84.610 27.287 1.00 36.08 385 LYS A O 1
ATOM 2982 N N . GLN A 1 386 ? 90.338 86.443 27.475 1.00 36.02 386 GLN A N 1
ATOM 2983 C CA . GLN A 1 386 ? 89.333 87.359 26.928 1.00 35.75 386 GLN A CA 1
ATOM 2984 C C . GLN A 1 386 ? 89.192 87.148 25.423 1.00 35.54 386 GLN A C 1
ATOM 2985 O O . GLN A 1 386 ? 88.078 87.155 24.876 1.00 35.08 386 GLN A O 1
ATOM 2991 N N . PHE A 1 387 ? 90.312 86.907 24.755 1.00 35.66 387 PHE A N 1
ATOM 2992 C CA . PHE A 1 387 ? 90.275 86.671 23.314 1.00 36.13 387 PHE A CA 1
ATOM 2993 C C . PHE A 1 387 ? 89.392 85.480 22.970 1.00 36.60 387 PHE A C 1
ATOM 2994 O O . PHE A 1 387 ? 88.628 85.531 22.026 1.00 37.20 387 PHE A O 1
ATOM 3002 N N . GLU A 1 388 ? 89.516 84.405 23.738 1.00 37.68 388 GLU A N 1
ATOM 3003 C CA . GLU A 1 388 ? 88.719 83.204 23.517 1.00 38.86 388 GLU A CA 1
ATOM 3004 C C . GLU A 1 388 ? 87.227 83.462 23.704 1.00 38.51 388 GLU A C 1
ATOM 3005 O O . GLU A 1 388 ? 86.399 82.948 22.936 1.00 38.01 388 GLU A O 1
ATOM 3011 N N . ARG A 1 389 ? 86.879 84.255 24.725 1.00 38.24 389 ARG A N 1
ATOM 3012 C CA . ARG A 1 389 ? 85.484 84.659 24.930 1.00 37.63 389 ARG A CA 1
ATOM 3013 C C . ARG A 1 389 ? 84.937 85.545 23.815 1.00 37.53 389 ARG A C 1
ATOM 3014 O O . ARG A 1 389 ? 83.749 85.498 23.517 1.00 37.28 389 ARG A O 1
ATOM 3022 N N . ILE A 1 390 ? 85.800 86.361 23.214 1.00 37.66 390 ILE A N 1
ATOM 3023 C CA . ILE A 1 390 ? 85.428 87.124 22.024 1.00 38.83 390 ILE A CA 1
ATOM 3024 C C . ILE A 1 390 ? 85.194 86.170 20.842 1.00 39.27 390 ILE A C 1
ATOM 3025 O O . ILE A 1 390 ? 84.183 86.288 20.166 1.00 39.57 390 ILE A O 1
ATOM 3030 N N . GLN A 1 391 ? 86.117 85.222 20.628 1.00 40.03 391 GLN A N 1
ATOM 3031 C CA . GLN A 1 391 ? 85.957 84.154 19.631 1.00 41.03 391 GLN A CA 1
ATOM 3032 C C . GLN A 1 391 ? 84.598 83.453 19.720 1.00 41.10 391 GLN A C 1
ATOM 3033 O O . GLN A 1 391 ? 83.944 83.230 18.716 1.00 41.23 391 GLN A O 1
ATOM 3039 N N . SER A 1 392 ? 84.183 83.105 20.934 1.00 41.36 392 SER A N 1
ATOM 3040 C CA . SER A 1 392 ? 82.934 82.390 21.132 1.00 41.78 392 SER A CA 1
ATOM 3041 C C . SER A 1 392 ? 81.721 83.323 21.217 1.00 41.36 392 SER A C 1
ATOM 3042 O O . SER A 1 392 ? 80.616 82.881 21.552 1.00 41.75 392 SER A O 1
ATOM 3045 N N . GLY A 1 393 ? 81.928 84.596 20.884 1.00 40.95 393 GLY A N 1
ATOM 3046 C CA . GLY A 1 393 ? 80.845 85.577 20.842 1.00 40.77 393 GLY A CA 1
ATOM 3047 C C . GLY A 1 393 ? 80.263 86.020 22.183 1.00 40.30 393 GLY A C 1
ATOM 3048 O O . GLY A 1 393 ? 79.204 86.616 22.201 1.00 39.19 393 GLY A O 1
ATOM 3049 N N . GLU A 1 394 ? 80.973 85.764 23.288 1.00 40.24 394 GLU A N 1
ATOM 3050 C CA . GLU A 1 394 ? 80.481 86.040 24.664 1.00 40.87 394 GLU A CA 1
ATOM 3051 C C . GLU A 1 394 ? 80.994 87.351 25.277 1.00 40.22 394 GLU A C 1
ATOM 3052 O O . GLU A 1 394 ? 80.680 87.698 26.426 1.00 40.83 394 GLU A O 1
ATOM 3058 N N . LEU A 1 395 ? 81.821 88.062 24.527 1.00 39.73 395 LEU A N 1
ATOM 3059 C CA . LEU A 1 395 ? 82.512 89.217 25.058 1.00 38.69 395 LEU A CA 1
ATOM 3060 C C . LEU A 1 395 ? 82.871 90.105 23.895 1.00 39.13 395 LEU A C 1
ATOM 3061 O O . LEU A 1 395 ? 83.156 89.624 22.814 1.00 38.42 395 LEU A O 1
ATOM 3066 N N . SER A 1 396 ? 82.891 91.404 24.150 1.00 40.16 396 SER A N 1
ATOM 3067 C CA . SER A 1 396 ? 83.380 92.385 23.196 1.00 41.44 396 SER A CA 1
ATOM 3068 C C . SER A 1 396 ? 84.805 92.857 23.529 1.00 41.15 396 SER A C 1
ATOM 3069 O O . SER A 1 396 ? 85.325 92.643 24.629 1.00 41.23 396 SER A O 1
ATOM 3072 N N . ALA A 1 397 ? 85.420 93.522 22.562 1.00 41.11 397 ALA A N 1
ATOM 3073 C CA . ALA A 1 397 ? 86.747 94.105 22.715 1.00 40.75 397 ALA A CA 1
ATOM 3074 C C . ALA A 1 397 ? 86.737 95.550 23.284 1.00 40.45 397 ALA A C 1
ATOM 3075 O O . ALA A 1 397 ? 87.566 96.375 22.925 1.00 41.50 397 ALA A O 1
ATOM 3077 N N . ILE A 1 398 ? 85.789 95.839 24.176 1.00 40.55 398 ILE A N 1
ATOM 3078 C CA . ILE A 1 398 ? 85.629 97.150 24.823 1.00 39.80 398 ILE A CA 1
ATOM 3079 C C . ILE A 1 398 ? 86.525 97.095 26.056 1.00 38.88 398 ILE A C 1
ATOM 3080 O O . ILE A 1 398 ? 86.386 96.163 26.838 1.00 38.94 398 ILE A O 1
ATOM 3085 N N . PRO A 1 399 ? 87.435 98.086 26.242 1.00 38.21 399 PRO A N 1
ATOM 3086 C CA . PRO A 1 399 ? 88.392 98.036 27.364 1.00 37.66 399 PRO A CA 1
ATOM 3087 C C . PRO A 1 399 ? 87.746 97.755 28.741 1.00 37.14 399 PRO A C 1
ATOM 3088 O O . PRO A 1 399 ? 88.248 96.915 29.477 1.00 36.87 399 PRO A O 1
ATOM 3092 N N . HIS A 1 400 ? 86.647 98.431 29.057 1.00 36.45 400 HIS A N 1
ATOM 3093 C CA . HIS A 1 400 ? 85.910 98.226 30.327 1.00 36.87 400 HIS A CA 1
ATOM 3094 C C . HIS A 1 400 ? 85.395 96.794 30.507 1.00 36.53 400 HIS A C 1
ATOM 3095 O O . HIS A 1 400 ? 85.376 96.270 31.619 1.00 36.31 400 HIS A O 1
ATOM 3102 N N . GLN A 1 401 ? 84.957 96.173 29.416 1.00 36.02 401 GLN A N 1
ATOM 3103 C CA . GLN A 1 401 ? 84.468 94.789 29.474 1.00 36.08 401 GLN A CA 1
ATOM 3104 C C . GLN A 1 401 ? 85.612 93.790 29.641 1.00 35.12 401 GLN A C 1
ATOM 3105 O O . GLN A 1 401 ? 85.434 92.728 30.230 1.00 33.96 401 GLN A O 1
ATOM 3111 N N . LEU A 1 402 ? 86.775 94.138 29.089 1.00 34.33 402 LEU A N 1
ATOM 3112 C CA . LEU A 1 402 ? 87.975 93.324 29.233 1.00 34.35 402 LEU A CA 1
ATOM 3113 C C . LEU A 1 402 ? 88.439 93.305 30.688 1.00 34.09 402 LEU A C 1
ATOM 3114 O O . LEU A 1 402 ? 88.836 92.266 31.187 1.00 34.49 402 LEU A O 1
ATOM 3119 N N . ILE A 1 403 ? 88.389 94.453 31.359 1.00 34.05 403 ILE A N 1
ATOM 3120 C CA . ILE A 1 403 ? 88.665 94.548 32.792 1.00 34.30 403 ILE A CA 1
ATOM 3121 C C . ILE A 1 403 ? 87.668 93.741 33.649 1.00 34.93 403 ILE A C 1
ATOM 3122 O O . ILE A 1 403 ? 88.068 92.982 34.529 1.00 36.02 403 ILE A O 1
ATOM 3135 N N . ASP A 1 405 ? 85.849 91.215 32.689 1.00 33.53 405 ASP A N 1
ATOM 3136 C CA . ASP A 1 405 ? 86.015 89.790 32.451 1.00 33.98 405 ASP A CA 1
ATOM 3137 C C . ASP A 1 405 ? 87.209 89.216 33.214 1.00 33.88 405 ASP A C 1
ATOM 3138 O O . ASP A 1 405 ? 87.144 88.081 33.708 1.00 33.39 405 ASP A O 1
ATOM 3143 N N . LYS A 1 406 ? 88.287 90.002 33.287 1.00 33.89 406 LYS A N 1
ATOM 3144 C CA . LYS A 1 406 ? 89.453 89.646 34.083 1.00 34.26 406 LYS A CA 1
ATOM 3145 C C . LYS A 1 406 ? 89.081 89.407 35.553 1.00 33.96 406 LYS A C 1
ATOM 3146 O O . LYS A 1 406 ? 89.506 88.432 36.166 1.00 33.97 406 LYS A O 1
ATOM 3152 N N . ILE A 1 407 ? 88.316 90.321 36.121 1.00 33.63 407 ILE A N 1
ATOM 3153 C CA . ILE A 1 407 ? 87.828 90.146 37.485 1.00 34.58 407 ILE A CA 1
ATOM 3154 C C . ILE A 1 407 ? 86.787 89.006 37.591 1.00 35.21 407 ILE A C 1
ATOM 3155 O O . ILE A 1 407 ? 86.837 88.219 38.554 1.00 35.50 407 ILE A O 1
ATOM 3160 N N . TYR A 1 408 ? 85.880 88.897 36.611 1.00 34.49 408 TYR A N 1
ATOM 3161 C CA . TYR A 1 408 ? 84.920 87.780 36.595 1.00 35.53 408 TYR A CA 1
ATOM 3162 C C . TYR A 1 408 ? 85.568 86.425 36.740 1.00 35.54 408 TYR A C 1
ATOM 3163 O O . TYR A 1 408 ? 84.984 85.547 37.361 1.00 35.39 408 TYR A O 1
ATOM 3172 N N . ASP A 1 409 ? 86.748 86.234 36.134 1.00 35.00 409 ASP A N 1
ATOM 3173 C CA . ASP A 1 409 ? 87.425 84.938 36.188 1.00 35.35 409 ASP A CA 1
ATOM 3174 C C . ASP A 1 409 ? 87.779 84.533 37.627 1.00 34.93 409 ASP A C 1
ATOM 3175 O O . ASP A 1 409 ? 87.821 83.345 37.951 1.00 35.60 409 ASP A O 1
ATOM 3180 N N . VAL A 1 410 ? 88.086 85.512 38.467 1.00 34.00 410 VAL A N 1
ATOM 3181 C CA . VAL A 1 410 ? 88.317 85.235 39.869 1.00 32.48 410 VAL A CA 1
ATOM 3182 C C . VAL A 1 410 ? 86.999 84.820 40.499 1.00 32.57 410 VAL A C 1
ATOM 3183 O O . VAL A 1 410 ? 86.941 83.810 41.177 1.00 32.14 410 VAL A O 1
ATOM 3187 N N . LEU A 1 411 ? 85.940 85.585 40.231 1.00 32.68 411 LEU A N 1
ATOM 3188 C CA . LEU A 1 411 ? 84.600 85.306 40.773 1.00 33.37 411 LEU A CA 1
ATOM 3189 C C . LEU A 1 411 ? 84.028 83.974 40.308 1.00 33.98 411 LEU A C 1
ATOM 3190 O O . LEU A 1 411 ? 83.292 83.315 41.059 1.00 34.76 411 LEU A O 1
ATOM 3195 N N . ARG A 1 412 ? 84.389 83.577 39.086 1.00 34.37 412 ARG A N 1
ATOM 3196 C CA . ARG A 1 412 ? 84.024 82.263 38.516 1.00 34.64 412 ARG A CA 1
ATOM 3197 C C . ARG A 1 412 ? 84.618 81.085 39.288 1.00 34.34 412 ARG A C 1
ATOM 3198 O O . ARG A 1 412 ? 83.923 80.092 39.517 1.00 34.37 412 ARG A O 1
ATOM 3206 N N . ALA A 1 413 ? 85.902 81.182 39.637 1.00 33.89 413 ALA A N 1
ATOM 3207 C CA . ALA A 1 413 ? 86.554 80.163 40.472 1.00 34.00 413 ALA A CA 1
ATOM 3208 C C . ALA A 1 413 ? 85.785 79.991 41.800 1.00 33.67 413 ALA A C 1
ATOM 3209 O O . ALA A 1 413 ? 85.433 78.867 42.149 1.00 34.27 413 ALA A O 1
ATOM 3211 N N . TYR A 1 414 ? 85.459 81.094 42.490 1.00 33.48 414 TYR A N 1
ATOM 3212 C CA . TYR A 1 414 ? 84.655 81.015 43.725 1.00 33.29 414 TYR A CA 1
ATOM 3213 C C . TYR A 1 414 ? 83.252 80.450 43.520 1.00 34.26 414 TYR A C 1
ATOM 3214 O O . TYR A 1 414 ? 82.749 79.707 44.385 1.00 33.93 414 TYR A O 1
ATOM 3223 N N . ARG A 1 415 ? 82.602 80.813 42.405 1.00 34.56 415 ARG A N 1
ATOM 3224 C CA . ARG A 1 415 ? 81.220 80.380 42.162 1.00 35.31 415 ARG A CA 1
ATOM 3225 C C . ARG A 1 415 ? 81.170 78.870 41.975 1.00 35.58 415 ARG A C 1
ATOM 3226 O O . ARG A 1 415 ? 80.296 78.193 42.504 1.00 36.39 415 ARG A O 1
ATOM 3234 N N . TYR A 1 416 ? 82.143 78.339 41.259 1.00 36.21 416 TYR A N 1
ATOM 3235 C CA . TYR A 1 416 ? 82.318 76.903 41.164 1.00 36.71 416 TYR A CA 1
ATOM 3236 C C . TYR A 1 416 ? 82.373 76.209 42.532 1.00 36.49 416 TYR A C 1
ATOM 3237 O O . TYR A 1 416 ? 81.778 75.152 42.709 1.00 35.72 416 TYR A O 1
ATOM 3246 N N . GLY A 1 417 ? 83.091 76.805 43.489 1.00 36.86 417 GLY A N 1
ATOM 3247 C CA . GLY A 1 417 ? 83.178 76.286 44.851 1.00 36.36 417 GLY A CA 1
ATOM 3248 C C . GLY A 1 417 ? 81.915 76.465 45.675 1.00 37.19 417 GLY A C 1
ATOM 3249 O O . GLY A 1 417 ? 81.568 75.597 46.453 1.00 36.83 417 GLY A O 1
ATOM 3250 N N . CYS A 1 418 ? 81.228 77.592 45.495 1.00 37.87 418 CYS A N 1
ATOM 3251 C CA . CYS A 1 418 ? 80.116 78.001 46.355 1.00 38.30 418 CYS A CA 1
ATOM 3252 C C . CYS A 1 418 ? 78.730 77.632 45.837 1.00 40.08 418 CYS A C 1
ATOM 3253 O O . CYS A 1 418 ? 77.725 77.805 46.541 1.00 38.97 418 CYS A O 1
ATOM 3256 N N . ALA A 1 419 ? 78.676 77.140 44.604 1.00 42.62 419 ALA A N 1
ATOM 3257 C CA . ALA A 1 419 ? 77.394 76.805 43.984 1.00 45.51 419 ALA A CA 1
ATOM 3258 C C . ALA A 1 419 ? 77.386 75.405 43.402 1.00 47.57 419 ALA A C 1
ATOM 3259 O O . ALA A 1 419 ? 78.202 75.081 42.528 1.00 48.45 419 ALA A O 1
ATOM 3261 N N . GLU A 1 420 ? 76.499 74.579 43.955 1.00 49.82 420 GLU A N 1
ATOM 3262 C CA . GLU A 1 420 ? 75.870 73.441 43.262 1.00 52.22 420 GLU A CA 1
ATOM 3263 C C . GLU A 1 420 ? 76.647 72.868 42.056 1.00 52.77 420 GLU A C 1
ATOM 3264 O O . GLU A 1 420 ? 76.435 73.244 40.883 1.00 53.13 420 GLU A O 1
ATOM 3279 N N . LYS B 1 2 ? 92.285 55.766 5.435 1.00 56.61 2 LYS B N 1
ATOM 3280 C CA . LYS B 1 2 ? 91.100 55.186 4.823 1.00 54.30 2 LYS B CA 1
ATOM 3281 C C . LYS B 1 2 ? 90.136 54.573 5.862 1.00 52.15 2 LYS B C 1
ATOM 3282 O O . LYS B 1 2 ? 88.923 54.633 5.677 1.00 51.87 2 LYS B O 1
ATOM 3288 N N . THR B 1 3 ? 90.676 54.014 6.953 1.00 49.77 3 THR B N 1
ATOM 3289 C CA . THR B 1 3 ? 89.847 53.436 8.033 1.00 47.67 3 THR B CA 1
ATOM 3290 C C . THR B 1 3 ? 89.160 54.483 8.913 1.00 46.06 3 THR B C 1
ATOM 3291 O O . THR B 1 3 ? 88.072 54.235 9.436 1.00 45.66 3 THR B O 1
ATOM 3295 N N . LEU B 1 4 ? 89.799 55.640 9.085 1.00 44.59 4 LEU B N 1
ATOM 3296 C CA . LEU B 1 4 ? 89.203 56.746 9.833 1.00 43.14 4 LEU B CA 1
ATOM 3297 C C . LEU B 1 4 ? 87.966 57.251 9.074 1.00 42.66 4 LEU B C 1
ATOM 3298 O O . LEU B 1 4 ? 86.884 57.392 9.655 1.00 42.53 4 LEU B O 1
ATOM 3303 N N . ILE B 1 5 ? 88.149 57.504 7.779 1.00 41.64 5 ILE B N 1
ATOM 3304 C CA . ILE B 1 5 ? 87.092 57.976 6.895 1.00 41.28 5 ILE B CA 1
ATOM 3305 C C . ILE B 1 5 ? 85.986 56.942 6.730 1.00 40.61 5 ILE B C 1
ATOM 3306 O O . ILE B 1 5 ? 84.816 57.306 6.681 1.00 40.63 5 ILE B O 1
ATOM 3311 N N . ALA B 1 6 ? 86.360 55.662 6.661 1.00 40.10 6 ALA B N 1
ATOM 3312 C CA . ALA B 1 6 ? 85.380 54.566 6.653 1.00 39.89 6 ALA B CA 1
ATOM 3313 C C . ALA B 1 6 ? 84.508 54.551 7.908 1.00 39.79 6 ALA B C 1
ATOM 3314 O O . ALA B 1 6 ? 83.310 54.278 7.818 1.00 39.96 6 ALA B O 1
ATOM 3316 N N . ARG B 1 7 ? 85.106 54.837 9.071 1.00 39.98 7 ARG B N 1
ATOM 3317 C CA . ARG B 1 7 ? 84.350 54.950 10.336 1.00 39.97 7 ARG B CA 1
ATOM 3318 C C . ARG B 1 7 ? 83.396 56.143 10.299 1.00 39.51 7 ARG B C 1
ATOM 3319 O O . ARG B 1 7 ? 82.244 56.038 10.737 1.00 39.77 7 ARG B O 1
ATOM 3327 N N . HIS B 1 8 ? 83.888 57.258 9.757 1.00 38.79 8 HIS B N 1
ATOM 3328 C CA . HIS B 1 8 ? 83.074 58.447 9.525 1.00 38.11 8 HIS B CA 1
ATOM 3329 C C . HIS B 1 8 ? 81.921 58.173 8.575 1.00 37.70 8 HIS B C 1
ATOM 3330 O O . HIS B 1 8 ? 80.790 58.578 8.850 1.00 37.69 8 HIS B O 1
ATOM 3337 N N . LYS B 1 9 ? 82.207 57.511 7.451 1.00 37.54 9 LYS B N 1
ATOM 3338 C CA . LYS B 1 9 ? 81.150 57.192 6.487 1.00 37.64 9 LYS B CA 1
ATOM 3339 C C . LYS B 1 9 ? 80.134 56.220 7.098 1.00 37.73 9 LYS B C 1
ATOM 3340 O O . LYS B 1 9 ? 78.962 56.245 6.732 1.00 38.10 9 LYS B O 1
ATOM 3346 N N . ALA B 1 10 ? 80.572 55.399 8.056 1.00 37.72 10 ALA B N 1
ATOM 3347 C CA . ALA B 1 10 ? 79.658 54.478 8.741 1.00 38.16 10 ALA B CA 1
ATOM 3348 C C . ALA B 1 10 ? 78.924 55.102 9.942 1.00 38.31 10 ALA B C 1
ATOM 3349 O O . ALA B 1 10 ? 78.206 54.403 10.671 1.00 38.36 10 ALA B O 1
ATOM 3351 N N . GLY B 1 11 ? 79.109 56.408 10.149 1.00 38.40 11 GLY B N 1
ATOM 3352 C CA . GLY B 1 11 ? 78.325 57.158 11.143 1.00 38.33 11 GLY B CA 1
ATOM 3353 C C . GLY B 1 11 ? 79.008 57.531 12.454 1.00 38.55 11 GLY B C 1
ATOM 3354 O O . GLY B 1 11 ? 78.369 58.077 13.352 1.00 38.27 11 GLY B O 1
ATOM 3355 N N . GLU B 1 12 ? 80.301 57.238 12.576 1.00 38.64 12 GLU B N 1
ATOM 3356 C CA . GLU B 1 12 ? 81.041 57.588 13.790 1.00 38.80 12 GLU B CA 1
ATOM 3357 C C . GLU B 1 12 ? 81.491 59.053 13.772 1.00 38.22 12 GLU B C 1
ATOM 3358 O O . GLU B 1 12 ? 81.916 59.553 12.726 1.00 37.47 12 GLU B O 1
ATOM 3364 N N . HIS B 1 13 ? 81.379 59.737 14.921 1.00 37.65 13 HIS B N 1
ATOM 3365 C CA . HIS B 1 13 ? 81.886 61.102 15.019 1.00 37.31 13 HIS B CA 1
ATOM 3366 C C . HIS B 1 13 ? 83.415 61.110 15.172 1.00 37.02 13 HIS B C 1
ATOM 3367 O O . HIS B 1 13 ? 83.963 61.089 16.278 1.00 36.86 13 HIS B O 1
ATOM 3374 N N . ILE B 1 14 ? 84.091 61.141 14.035 1.00 36.52 14 ILE B N 1
ATOM 3375 C CA . ILE B 1 14 ? 85.532 61.123 14.017 1.00 36.23 14 ILE B CA 1
ATOM 3376 C C . ILE B 1 14 ? 86.011 62.032 12.897 1.00 35.97 14 ILE B C 1
ATOM 3377 O O . ILE B 1 14 ? 85.412 62.076 11.822 1.00 35.87 14 ILE B O 1
ATOM 3382 N N . GLY B 1 15 ? 87.060 62.796 13.192 1.00 36.00 15 GLY B N 1
ATOM 3383 C CA . GLY B 1 15 ? 87.704 63.672 12.227 1.00 35.75 15 GLY B CA 1
ATOM 3384 C C . GLY B 1 15 ? 89.196 63.507 12.374 1.00 35.58 15 GLY B C 1
ATOM 3385 O O . GLY B 1 15 ? 89.660 62.734 13.225 1.00 35.38 15 GLY B O 1
ATOM 3386 N N . ILE B 1 16 ? 89.951 64.195 11.519 1.00 35.30 16 ILE B N 1
ATOM 3387 C CA . ILE B 1 16 ? 91.406 64.263 11.659 1.00 35.12 16 ILE B CA 1
ATOM 3388 C C . ILE B 1 16 ? 91.841 65.721 11.505 1.00 35.95 16 ILE B C 1
ATOM 3389 O O . ILE B 1 16 ? 91.254 66.484 10.718 1.00 36.19 16 ILE B O 1
ATOM 3394 N N . CYS B 1 17 ? 92.842 66.092 12.300 1.00 36.09 17 CYS B N 1
ATOM 3395 C CA . CYS B 1 17 ? 93.472 67.400 12.257 1.00 36.16 17 CYS B CA 1
ATOM 3396 C C . CYS B 1 17 ? 94.667 67.342 11.291 1.00 36.13 17 CYS B C 1
ATOM 3397 O O . CYS B 1 17 ? 95.588 66.547 11.478 1.00 36.52 17 CYS B O 1
ATOM 3400 N N . SER B 1 18 ? 94.643 68.159 10.245 1.00 35.67 18 SER B N 1
ATOM 3401 C CA . SER B 1 18 ? 95.762 68.199 9.306 1.00 34.97 18 SER B CA 1
ATOM 3402 C C . SER B 1 18 ? 96.662 69.361 9.678 1.00 34.74 18 SER B C 1
ATOM 3403 O O . SER B 1 18 ? 96.268 70.519 9.529 1.00 34.33 18 SER B O 1
ATOM 3406 N N . VAL B 1 19 ? 97.850 69.042 10.194 1.00 34.46 19 VAL B N 1
ATOM 3407 C CA . VAL B 1 19 ? 98.810 70.045 10.628 1.00 34.49 19 VAL B CA 1
ATOM 3408 C C . VAL B 1 19 ? 99.632 70.506 9.411 1.00 34.85 19 VAL B C 1
ATOM 3409 O O . VAL B 1 19 ? 100.461 69.765 8.901 1.00 34.43 19 VAL B O 1
ATOM 3413 N N . CYS B 1 20 ? 99.383 71.729 8.956 1.00 35.37 20 CYS B N 1
ATOM 3414 C CA . CYS B 1 20 ? 100.054 72.283 7.791 1.00 36.11 20 CYS B CA 1
ATOM 3415 C C . CYS B 1 20 ? 101.115 73.274 8.181 1.00 35.77 20 CYS B C 1
ATOM 3416 O O . CYS B 1 20 ? 101.017 74.460 7.874 1.00 36.40 20 CYS B O 1
ATOM 3419 N N . SER B 1 21 ? 102.155 72.778 8.840 1.00 35.69 21 SER B N 1
ATOM 3420 C CA . SER B 1 21 ? 103.218 73.627 9.359 1.00 34.82 21 SER B CA 1
ATOM 3421 C C . SER B 1 21 ? 104.562 72.983 9.098 1.00 34.62 21 SER B C 1
ATOM 3422 O O . SER B 1 21 ? 104.679 71.749 9.136 1.00 34.68 21 SER B O 1
ATOM 3425 N N . ALA B 1 22 ? 105.577 73.816 8.850 1.00 33.70 22 ALA B N 1
ATOM 3426 C CA . ALA B 1 22 ? 106.948 73.348 8.710 1.00 33.22 22 ALA B CA 1
ATOM 3427 C C . ALA B 1 22 ? 107.804 73.626 9.968 1.00 32.79 22 ALA B C 1
ATOM 3428 O O . ALA B 1 22 ? 108.923 73.107 10.091 1.00 33.08 22 ALA B O 1
ATOM 3430 N N . HIS B 1 23 ? 107.298 74.444 10.895 1.00 31.93 23 HIS B N 1
ATOM 3431 C CA . HIS B 1 23 ? 108.074 74.785 12.091 1.00 30.64 23 HIS B CA 1
ATOM 3432 C C . HIS B 1 23 ? 108.380 73.537 12.935 1.00 30.47 23 HIS B C 1
ATOM 3433 O O . HIS B 1 23 ? 107.446 72.798 13.322 1.00 29.59 23 HIS B O 1
ATOM 3440 N N . PRO B 1 24 ? 109.680 73.307 13.235 1.00 30.46 24 PRO B N 1
ATOM 3441 C CA . PRO B 1 24 ? 110.104 72.125 13.997 1.00 30.81 24 PRO B CA 1
ATOM 3442 C C . PRO B 1 24 ? 109.380 72.011 15.348 1.00 31.45 24 PRO B C 1
ATOM 3443 O O . PRO B 1 24 ? 108.960 70.909 15.724 1.00 31.69 24 PRO B O 1
ATOM 3447 N N . LEU B 1 25 ? 109.176 73.139 16.034 1.00 32.02 25 LEU B N 1
ATOM 3448 C CA . LEU B 1 25 ? 108.508 73.146 17.356 1.00 32.00 25 LEU B CA 1
ATOM 3449 C C . LEU B 1 25 ? 107.038 72.802 17.316 1.00 32.23 25 LEU B C 1
ATOM 3450 O O . LEU B 1 25 ? 106.510 72.171 18.237 1.00 32.68 25 LEU B O 1
ATOM 3455 N N . VAL B 1 26 ? 106.376 73.204 16.245 1.00 32.07 26 VAL B N 1
ATOM 3456 C CA . VAL B 1 26 ? 104.982 72.870 16.051 1.00 32.57 26 VAL B CA 1
ATOM 3457 C C . VAL B 1 26 ? 104.815 71.389 15.674 1.00 32.86 26 VAL B C 1
ATOM 3458 O O . VAL B 1 26 ? 103.835 70.725 16.071 1.00 32.44 26 VAL B O 1
ATOM 3462 N N . ILE B 1 27 ? 105.776 70.894 14.899 1.00 32.81 27 ILE B N 1
ATOM 3463 C CA . ILE B 1 27 ? 105.777 69.507 14.501 1.00 33.15 27 ILE B CA 1
ATOM 3464 C C . ILE B 1 27 ? 106.027 68.647 15.745 1.00 33.16 27 ILE B C 1
ATOM 3465 O O . ILE B 1 27 ? 105.323 67.657 15.982 1.00 33.52 27 ILE B O 1
ATOM 3470 N N . GLU B 1 28 ? 106.995 69.057 16.544 1.00 32.30 28 GLU B N 1
ATOM 3471 C CA . GLU B 1 28 ? 107.256 68.403 17.803 1.00 33.11 28 GLU B CA 1
ATOM 3472 C C . GLU B 1 28 ? 106.057 68.407 18.758 1.00 32.78 28 GLU B C 1
ATOM 3473 O O . GLU B 1 28 ? 105.781 67.393 19.419 1.00 32.75 28 GLU B O 1
ATOM 3479 N N . ALA B 1 29 ? 105.366 69.541 18.841 1.00 32.73 29 ALA B N 1
ATOM 3480 C CA . ALA B 1 29 ? 104.170 69.635 19.673 1.00 32.97 29 ALA B CA 1
ATOM 3481 C C . ALA B 1 29 ? 103.092 68.665 19.172 1.00 33.08 29 ALA B C 1
ATOM 3482 O O . ALA B 1 29 ? 102.467 67.961 19.967 1.00 33.49 29 ALA B O 1
ATOM 3484 N N . ALA B 1 30 ? 102.876 68.634 17.859 1.00 33.03 30 ALA B N 1
ATOM 3485 C CA . ALA B 1 30 ? 101.891 67.721 17.258 1.00 33.08 30 ALA B CA 1
ATOM 3486 C C . ALA B 1 30 ? 102.193 66.272 17.648 1.00 33.48 30 ALA B C 1
ATOM 3487 O O . ALA B 1 30 ? 101.289 65.518 18.044 1.00 33.78 30 ALA B O 1
ATOM 3489 N N . LEU B 1 31 ? 103.472 65.899 17.593 1.00 33.03 31 LEU B N 1
ATOM 3490 C CA . LEU B 1 31 ? 103.824 64.518 17.791 1.00 33.00 31 LEU B CA 1
ATOM 3491 C C . LEU B 1 31 ? 103.749 64.157 19.271 1.00 34.07 31 LEU B C 1
ATOM 3492 O O . LEU B 1 31 ? 103.271 63.076 19.616 1.00 34.40 31 LEU B O 1
ATOM 3497 N N . ALA B 1 32 ? 104.175 65.081 20.138 1.00 34.32 32 ALA B N 1
ATOM 3498 C CA . ALA B 1 32 ? 104.176 64.866 21.586 1.00 34.35 32 ALA B CA 1
ATOM 3499 C C . ALA B 1 32 ? 102.773 64.873 22.164 1.00 34.44 32 ALA B C 1
ATOM 3500 O O . ALA B 1 32 ? 102.503 64.204 23.158 1.00 34.53 32 ALA B O 1
ATOM 3502 N N . PHE B 1 33 ? 101.897 65.652 21.543 1.00 34.45 33 PHE B N 1
ATOM 3503 C CA . PHE B 1 33 ? 100.487 65.740 21.926 1.00 34.98 33 PHE B CA 1
ATOM 3504 C C . PHE B 1 33 ? 99.769 64.379 21.818 1.00 35.40 33 PHE B C 1
ATOM 3505 O O . PHE B 1 33 ? 98.929 64.033 22.654 1.00 34.82 33 PHE B O 1
ATOM 3513 N N . ASP B 1 34 ? 100.101 63.623 20.777 1.00 36.01 34 ASP B N 1
ATOM 3514 C CA . ASP B 1 34 ? 99.519 62.297 20.564 1.00 36.95 34 ASP B CA 1
ATOM 3515 C C . ASP B 1 34 ? 100.480 61.128 20.859 1.00 37.08 34 ASP B C 1
ATOM 3516 O O . ASP B 1 34 ? 100.285 60.008 20.370 1.00 37.24 34 ASP B O 1
ATOM 3521 N N . ARG B 1 35 ? 101.495 61.393 21.675 1.00 37.43 35 ARG B N 1
ATOM 3522 C CA . ARG B 1 35 ? 102.533 60.409 21.981 1.00 38.37 35 ARG B CA 1
ATOM 3523 C C . ARG B 1 35 ? 101.979 59.150 22.659 1.00 38.41 35 ARG B C 1
ATOM 3524 O O . ARG B 1 35 ? 102.471 58.032 22.427 1.00 38.01 35 ARG B O 1
ATOM 3532 N N . ASN B 1 36 ? 100.966 59.349 23.499 1.00 38.65 36 ASN B N 1
ATOM 3533 C CA . ASN B 1 36 ? 100.440 58.292 24.354 1.00 39.52 36 ASN B CA 1
ATOM 3534 C C . ASN B 1 36 ? 99.111 57.714 23.893 1.00 39.77 36 ASN B C 1
ATOM 3535 O O . ASN B 1 36 ? 98.704 56.642 24.355 1.00 39.93 36 ASN B O 1
ATOM 3540 N N . SER B 1 37 ? 98.455 58.428 22.982 1.00 39.90 37 SER B N 1
ATOM 3541 C CA . SER B 1 37 ? 97.242 57.965 22.329 1.00 40.03 37 SER B CA 1
ATOM 3542 C C . SER B 1 37 ? 97.584 56.932 21.243 1.00 40.18 37 SER B C 1
ATOM 3543 O O . SER B 1 37 ? 98.752 56.578 21.055 1.00 40.37 37 SER B O 1
ATOM 3546 N N . THR B 1 38 ? 96.560 56.454 20.541 1.00 40.25 38 THR B N 1
ATOM 3547 C CA . THR B 1 38 ? 96.740 55.561 19.398 1.00 40.36 38 THR B CA 1
ATOM 3548 C C . THR B 1 38 ? 96.339 56.257 18.094 1.00 40.11 38 THR B C 1
ATOM 3549 O O . THR B 1 38 ? 96.246 55.621 17.034 1.00 40.13 38 THR B O 1
ATOM 3553 N N . ARG B 1 39 ? 96.103 57.564 18.190 1.00 39.72 39 ARG B N 1
ATOM 3554 C CA . ARG B 1 39 ? 95.780 58.404 17.032 1.00 39.51 39 ARG B CA 1
ATOM 3555 C C . ARG B 1 39 ? 96.949 58.515 16.063 1.00 38.85 39 ARG B C 1
ATOM 3556 O O . ARG B 1 39 ? 98.111 58.569 16.469 1.00 38.43 39 ARG B O 1
ATOM 3564 N N . LYS B 1 40 ? 96.616 58.521 14.778 1.00 38.57 40 LYS B N 1
ATOM 3565 C CA . LYS B 1 40 ? 97.542 58.899 13.731 1.00 38.60 40 LYS B CA 1
ATOM 3566 C C . LYS B 1 40 ? 97.644 60.413 13.625 1.00 38.23 40 LYS B C 1
ATOM 3567 O O . LYS B 1 40 ? 96.664 61.130 13.876 1.00 38.29 40 LYS B O 1
ATOM 3573 N N . VAL B 1 41 ? 98.842 60.885 13.287 1.00 37.67 41 VAL B N 1
ATOM 3574 C CA . VAL B 1 41 ? 99.121 62.320 13.137 1.00 37.24 41 VAL B CA 1
ATOM 3575 C C . VAL B 1 41 ? 99.411 62.653 11.664 1.00 37.07 41 VAL B C 1
ATOM 3576 O O . VAL B 1 41 ? 100.275 62.037 11.030 1.00 37.07 41 VAL B O 1
ATOM 3580 N N . LEU B 1 42 ? 98.667 63.630 11.151 1.00 36.98 42 LEU B N 1
ATOM 3581 C CA . LEU B 1 42 ? 98.720 64.090 9.761 1.00 36.42 42 LEU B CA 1
ATOM 3582 C C . LEU B 1 42 ? 99.458 65.417 9.676 1.00 36.07 42 LEU B C 1
ATOM 3583 O O . LEU B 1 42 ? 99.003 66.445 10.220 1.00 35.09 42 LEU B O 1
ATOM 3588 N N . ILE B 1 43 ? 100.572 65.383 8.953 1.00 36.48 43 ILE B N 1
ATOM 3589 C CA . ILE B 1 43 ? 101.411 66.552 8.713 1.00 36.82 43 ILE B CA 1
ATOM 3590 C C . ILE B 1 43 ? 101.508 66.763 7.206 1.00 36.92 43 ILE B C 1
ATOM 3591 O O . ILE B 1 43 ? 101.848 65.847 6.451 1.00 36.98 43 ILE B O 1
ATOM 3596 N N . GLU B 1 44 ? 101.213 67.980 6.778 1.00 37.11 44 GLU B N 1
ATOM 3597 C CA . GLU B 1 44 ? 101.197 68.293 5.366 1.00 37.20 44 GLU B CA 1
ATOM 3598 C C . GLU B 1 44 ? 102.066 69.480 5.001 1.00 37.02 44 GLU B C 1
ATOM 3599 O O . GLU B 1 44 ? 102.142 70.466 5.732 1.00 37.04 44 GLU B O 1
ATOM 3605 N N . ALA B 1 45 ? 102.714 69.373 3.850 1.00 37.16 45 ALA B N 1
ATOM 3606 C CA . ALA B 1 45 ? 103.455 70.477 3.258 1.00 37.89 45 ALA B CA 1
ATOM 3607 C C . ALA B 1 45 ? 102.787 70.925 1.954 1.00 38.48 45 ALA B C 1
ATOM 3608 O O . ALA B 1 45 ? 102.174 70.111 1.245 1.00 38.57 45 ALA B O 1
ATOM 3610 N N . THR B 1 46 ? 102.915 72.218 1.656 1.00 39.26 46 THR B N 1
ATOM 3611 C CA . THR B 1 46 ? 102.516 72.800 0.372 1.00 39.97 46 THR B CA 1
ATOM 3612 C C . THR B 1 46 ? 103.722 72.769 -0.561 1.00 40.56 46 THR B C 1
ATOM 3613 O O . THR B 1 46 ? 104.855 72.650 -0.084 1.00 40.46 46 THR B O 1
ATOM 3617 N N . SER B 1 47 ? 103.486 72.886 -1.873 1.00 41.32 47 SER B N 1
ATOM 3618 C CA . SER B 1 47 ? 104.579 72.999 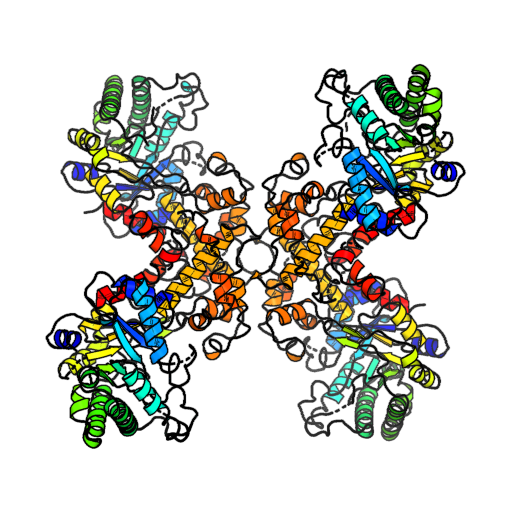-2.858 1.00 42.44 47 SER B CA 1
ATOM 3619 C C . SER B 1 47 ? 105.509 74.173 -2.549 1.00 42.95 47 SER B C 1
ATOM 3620 O O . SER B 1 47 ? 106.736 74.050 -2.657 1.00 43.32 47 SER B O 1
ATOM 3623 N N . ASN B 1 48 ? 104.921 75.295 -2.134 1.00 43.22 48 ASN B N 1
ATOM 3624 C CA . ASN B 1 48 ? 105.688 76.480 -1.768 1.00 43.51 48 ASN B CA 1
ATOM 3625 C C . ASN B 1 48 ? 106.734 76.158 -0.701 1.00 43.16 48 ASN B C 1
ATOM 3626 O O . ASN B 1 48 ? 107.913 76.489 -0.861 1.00 43.60 48 ASN B O 1
ATOM 3631 N N . GLN B 1 49 ? 106.293 75.499 0.374 1.00 42.59 49 GLN B N 1
ATOM 3632 C CA . GLN B 1 49 ? 107.183 74.989 1.423 1.00 41.82 49 GLN B CA 1
ATOM 3633 C C . GLN B 1 49 ? 108.203 73.997 0.862 1.00 41.12 49 GLN B C 1
ATOM 3634 O O . GLN B 1 49 ? 109.412 74.244 0.924 1.00 40.64 49 GLN B O 1
ATOM 3640 N N . VAL B 1 50 ? 107.697 72.877 0.329 1.00 40.20 50 VAL B N 1
ATOM 3641 C CA . VAL B 1 50 ? 108.542 71.775 -0.137 1.00 39.78 50 VAL B CA 1
ATOM 3642 C C . VAL B 1 50 ? 108.163 71.263 -1.552 1.00 39.76 50 VAL B C 1
ATOM 3643 O O . VAL B 1 50 ? 106.990 70.925 -1.829 1.00 39.71 50 VAL B O 1
ATOM 3647 N N . ASN B 1 51 ? 109.162 71.249 -2.438 1.00 39.18 51 ASN B N 1
ATOM 3648 C CA . ASN B 1 51 ? 109.013 70.737 -3.807 1.00 38.91 51 ASN B CA 1
ATOM 3649 C C . ASN B 1 51 ? 110.349 70.225 -4.366 1.00 39.08 51 ASN B C 1
ATOM 3650 O O . ASN B 1 51 ? 111.324 70.141 -3.605 1.00 38.99 51 ASN B O 1
ATOM 3655 N N . GLN B 1 52 ? 110.395 69.882 -5.666 1.00 39.00 52 GLN B N 1
ATOM 3656 C CA . GLN B 1 52 ? 111.628 69.388 -6.338 1.00 39.07 52 GLN B CA 1
ATOM 3657 C C . GLN B 1 52 ? 112.852 70.255 -6.048 1.00 39.14 52 GLN B C 1
ATOM 3658 O O . GLN B 1 52 ? 113.972 69.751 -5.946 1.00 38.75 52 GLN B O 1
ATOM 3664 N N . PHE B 1 53 ? 112.608 71.560 -5.939 1.00 39.52 53 PHE B N 1
ATOM 3665 C CA . PHE B 1 53 ? 113.650 72.580 -5.854 1.00 39.91 53 PHE B CA 1
ATOM 3666 C C . PHE B 1 53 ? 113.842 73.097 -4.425 1.00 40.26 53 PHE B C 1
ATOM 3667 O O . PHE B 1 53 ? 114.541 74.083 -4.209 1.00 40.46 53 PHE B O 1
ATOM 3675 N N . GLY B 1 54 ? 113.205 72.427 -3.461 1.00 40.85 54 GLY B N 1
ATOM 3676 C CA . GLY B 1 54 ? 113.349 72.741 -2.043 1.00 41.12 54 GLY B CA 1
ATOM 3677 C C . GLY B 1 54 ? 112.371 73.767 -1.508 1.00 41.92 54 GLY B C 1
ATOM 3678 O O . GLY B 1 54 ? 112.370 74.059 -0.305 1.00 42.20 54 GLY B O 1
ATOM 3679 N N . GLY B 1 55 ? 111.529 74.314 -2.387 1.00 42.23 55 GLY B N 1
ATOM 3680 C CA . GLY B 1 55 ? 110.572 75.360 -1.997 1.00 42.44 55 GLY B CA 1
ATOM 3681 C C . GLY B 1 55 ? 111.299 76.524 -1.346 1.00 42.80 55 GLY B C 1
ATOM 3682 O O . GLY B 1 55 ? 112.384 76.915 -1.800 1.00 42.59 55 GLY B O 1
ATOM 3683 N N . TYR B 1 56 ? 110.718 77.076 -0.279 1.00 43.26 56 TYR B N 1
ATOM 3684 C CA . TYR B 1 56 ? 111.434 78.066 0.531 1.00 43.52 56 TYR B CA 1
ATOM 3685 C C . TYR B 1 56 ? 112.142 77.471 1.756 1.00 43.31 56 TYR B C 1
ATOM 3686 O O . TYR B 1 56 ? 113.063 78.085 2.300 1.00 43.34 56 TYR B O 1
ATOM 3695 N N . THR B 1 57 ? 111.720 76.278 2.182 1.00 42.92 57 THR B N 1
ATOM 3696 C CA . THR B 1 57 ? 112.324 75.610 3.353 1.00 42.45 57 THR B CA 1
ATOM 3697 C C . THR B 1 57 ? 113.727 75.021 3.060 1.00 42.46 57 THR B C 1
ATOM 3698 O O . THR B 1 57 ? 114.484 74.680 3.984 1.00 42.34 57 THR B O 1
ATOM 3702 N N . GLY B 1 58 ? 114.055 74.908 1.775 1.00 42.10 58 GLY B N 1
ATOM 3703 C CA . GLY B 1 58 ? 115.253 74.210 1.335 1.00 42.36 58 GLY B CA 1
ATOM 3704 C C . GLY B 1 58 ? 115.121 72.701 1.468 1.00 42.38 58 GLY B C 1
ATOM 3705 O O . GLY B 1 58 ? 116.129 71.985 1.521 1.00 42.86 58 GLY B O 1
ATOM 3714 N N . THR B 1 60 ? 113.325 69.183 -0.104 1.00 39.07 60 THR B N 1
ATOM 3715 C CA . THR B 1 60 ? 112.549 68.355 -0.999 1.00 37.67 60 THR B CA 1
ATOM 3716 C C . THR B 1 60 ? 111.540 67.554 -0.148 1.00 37.17 60 THR B C 1
ATOM 3717 O O . THR B 1 60 ? 111.627 67.557 1.090 1.00 37.07 60 THR B O 1
ATOM 3721 N N . PRO B 1 61 ? 110.594 66.850 -0.799 1.00 36.45 61 PRO B N 1
ATOM 3722 C CA . PRO B 1 61 ? 109.698 66.017 0.008 1.00 36.45 61 PRO B CA 1
ATOM 3723 C C . PRO B 1 61 ? 110.422 64.903 0.789 1.00 36.24 61 PRO B C 1
ATOM 3724 O O . PRO B 1 61 ? 109.990 64.569 1.902 1.00 36.62 61 PRO B O 1
ATOM 3728 N N . ALA B 1 62 ? 111.495 64.346 0.220 1.00 35.84 62 ALA B N 1
ATOM 3729 C CA . ALA B 1 62 ? 112.331 63.356 0.899 1.00 35.82 62 ALA B CA 1
ATOM 3730 C C . ALA B 1 62 ? 112.958 63.929 2.177 1.00 36.28 62 ALA B C 1
ATOM 3731 O O . ALA B 1 62 ? 112.911 63.281 3.231 1.00 36.38 62 ALA B O 1
ATOM 3733 N N . ASP B 1 63 ? 113.541 65.133 2.067 1.00 36.21 63 ASP B N 1
ATOM 3734 C CA . ASP B 1 63 ? 114.113 65.881 3.201 1.00 36.15 63 ASP B CA 1
ATOM 3735 C C . ASP B 1 63 ? 113.081 66.134 4.296 1.00 36.05 63 ASP B C 1
ATOM 3736 O O . ASP B 1 63 ? 113.369 65.986 5.482 1.00 36.03 63 ASP B O 1
ATOM 3741 N N . PHE B 1 64 ? 111.895 66.560 3.880 1.00 35.85 64 PHE B N 1
ATOM 3742 C CA . PHE B 1 64 ? 110.824 66.852 4.811 1.00 36.04 64 PHE B CA 1
ATOM 3743 C C . PHE B 1 64 ? 110.427 65.619 5.628 1.00 35.85 64 PHE B C 1
ATOM 3744 O O . PHE B 1 64 ? 110.151 65.745 6.819 1.00 36.07 64 PHE B O 1
ATOM 3752 N N . ARG B 1 65 ? 110.399 64.447 4.983 1.00 35.66 65 ARG B N 1
ATOM 3753 C CA . ARG B 1 65 ? 110.142 63.162 5.650 1.00 35.23 65 ARG B CA 1
ATOM 3754 C C . ARG B 1 65 ? 111.150 62.880 6.775 1.00 35.20 65 ARG B C 1
ATOM 3755 O O . ARG B 1 65 ? 110.759 62.548 7.901 1.00 35.00 65 ARG B O 1
ATOM 3763 N N . GLU B 1 66 ? 112.440 63.000 6.468 1.00 34.98 66 GLU B N 1
ATOM 3764 C CA . GLU B 1 66 ? 113.489 62.739 7.453 1.00 35.09 66 GLU B CA 1
ATOM 3765 C C . GLU B 1 66 ? 113.480 63.772 8.578 1.00 35.22 66 GLU B C 1
ATOM 3766 O O . GLU B 1 66 ? 113.807 63.466 9.729 1.00 35.53 66 GLU B O 1
ATOM 3772 N N . PHE B 1 67 ? 113.096 64.995 8.233 1.00 35.24 67 PHE B N 1
ATOM 3773 C CA . PHE B 1 67 ? 112.972 66.104 9.180 1.00 35.55 67 PHE B CA 1
ATOM 3774 C C . PHE B 1 67 ? 111.839 65.835 10.176 1.00 35.69 67 PHE B C 1
ATOM 3775 O O . PHE B 1 67 ? 112.006 66.024 11.380 1.00 35.60 67 PHE B O 1
ATOM 3783 N N . VAL B 1 68 ? 110.692 65.379 9.674 1.00 35.54 68 VAL B N 1
ATOM 3784 C CA . VAL B 1 68 ? 109.597 64.913 10.534 1.00 35.26 68 VAL B CA 1
ATOM 3785 C C . VAL B 1 68 ? 110.031 63.684 11.363 1.00 35.53 68 VAL B C 1
ATOM 3786 O O . VAL B 1 68 ? 109.888 63.678 12.599 1.00 35.50 68 VAL B O 1
ATOM 3790 N N . PHE B 1 69 ? 110.604 62.676 10.693 1.00 35.24 69 PHE B N 1
ATOM 3791 C CA . PHE B 1 69 ? 111.108 61.473 11.383 1.00 35.15 69 PHE B CA 1
ATOM 3792 C C . PHE B 1 69 ? 112.127 61.761 12.492 1.00 34.72 69 PHE B C 1
ATOM 3793 O O . PHE B 1 69 ? 112.055 61.153 13.554 1.00 34.71 69 PHE B O 1
ATOM 3801 N N . ALA B 1 70 ? 113.057 62.689 12.258 1.00 34.53 70 ALA B N 1
ATOM 3802 C CA . ALA B 1 70 ? 114.066 63.044 13.276 1.00 34.67 70 ALA B CA 1
ATOM 3803 C C . ALA B 1 70 ? 113.445 63.635 14.537 1.00 34.53 70 ALA B C 1
ATOM 3804 O O . ALA B 1 70 ? 113.888 63.357 15.661 1.00 34.95 70 ALA B O 1
ATOM 3806 N N . ILE B 1 71 ? 112.420 64.456 14.338 1.00 34.69 71 ILE B N 1
ATOM 3807 C CA . ILE B 1 71 ? 111.631 65.012 15.433 1.00 34.19 71 ILE B CA 1
ATOM 3808 C C . ILE B 1 71 ? 110.831 63.893 16.142 1.00 34.79 71 ILE B C 1
ATOM 3809 O O . ILE B 1 71 ? 110.831 63.817 17.384 1.00 34.71 71 ILE B O 1
ATOM 3814 N N . ALA B 1 72 ? 110.185 63.021 15.355 1.00 34.62 72 ALA B N 1
ATOM 3815 C CA . ALA B 1 72 ? 109.476 61.853 15.884 1.00 34.98 72 ALA B CA 1
ATOM 3816 C C . ALA B 1 72 ? 110.356 60.939 16.738 1.00 35.54 72 ALA B C 1
ATOM 3817 O O . ALA B 1 72 ? 109.899 60.438 17.763 1.00 35.49 72 ALA B O 1
ATOM 3819 N N . ASP B 1 73 ? 111.612 60.731 16.319 1.00 36.10 73 ASP B N 1
ATOM 3820 C CA . ASP B 1 73 ? 112.574 59.908 17.075 1.00 37.01 73 ASP B CA 1
ATOM 3821 C C . ASP B 1 73 ? 112.887 60.481 18.477 1.00 37.44 73 ASP B C 1
ATOM 3822 O O . ASP B 1 73 ? 113.092 59.718 19.431 1.00 37.06 73 ASP B O 1
ATOM 3827 N N . LYS B 1 74 ? 112.934 61.813 18.586 1.00 38.07 74 LYS B N 1
ATOM 3828 C CA . LYS B 1 74 ? 113.223 62.493 19.861 1.00 38.75 74 LYS B CA 1
ATOM 3829 C C . LYS B 1 74 ? 112.039 62.411 20.811 1.00 38.45 74 LYS B C 1
ATOM 3830 O O . LYS B 1 74 ? 112.203 62.199 22.011 1.00 38.04 74 LYS B O 1
ATOM 3836 N N . VAL B 1 75 ? 110.844 62.611 20.262 1.00 38.34 75 VAL B N 1
ATOM 3837 C CA . VAL B 1 75 ? 109.613 62.546 21.041 1.00 38.45 75 VAL B CA 1
ATOM 3838 C C . VAL B 1 75 ? 109.397 61.138 21.594 1.00 38.48 75 VAL B C 1
ATOM 3839 O O . VAL B 1 75 ? 108.909 60.969 22.705 1.00 38.69 75 VAL B O 1
ATOM 3843 N N . GLY B 1 76 ? 109.800 60.135 20.823 1.00 38.54 76 GLY B N 1
ATOM 3844 C CA . GLY B 1 76 ? 109.396 58.762 21.077 1.00 38.40 76 GLY B CA 1
ATOM 3845 C C . GLY B 1 76 ? 108.068 58.531 20.378 1.00 38.37 76 GLY B C 1
ATOM 3846 O O . GLY B 1 76 ? 107.165 57.910 20.933 1.00 38.83 76 GLY B O 1
ATOM 3847 N N . PHE B 1 77 ? 107.938 59.066 19.168 1.00 37.95 77 PHE B N 1
ATOM 3848 C CA . PHE B 1 77 ? 106.734 58.883 18.374 1.00 37.70 77 PHE B CA 1
ATOM 3849 C C . PHE B 1 77 ? 107.046 57.889 17.278 1.00 37.70 77 PHE B C 1
ATOM 3850 O O . PHE B 1 77 ? 107.939 58.137 16.462 1.00 38.05 77 PHE B O 1
ATOM 3858 N N . ALA B 1 78 ? 106.338 56.757 17.279 1.00 37.62 78 ALA B N 1
ATOM 3859 C CA . ALA B 1 78 ? 106.560 55.702 16.278 1.00 37.47 78 ALA B CA 1
ATOM 3860 C C . ALA B 1 78 ? 106.286 56.282 14.904 1.00 37.33 78 ALA B C 1
ATOM 3861 O O . ALA B 1 78 ? 105.251 56.898 14.687 1.00 37.06 78 ALA B O 1
ATOM 3863 N N . ARG B 1 79 ? 107.246 56.106 14.002 1.00 37.56 79 ARG B N 1
ATOM 3864 C CA . ARG B 1 79 ? 107.232 56.717 12.680 1.00 37.97 79 ARG B CA 1
ATOM 3865 C C . ARG B 1 79 ? 106.032 56.272 11.868 1.00 38.46 79 ARG B C 1
ATOM 3866 O O . ARG B 1 79 ? 105.542 57.020 11.014 1.00 38.39 79 ARG B O 1
ATOM 3874 N N . GLU B 1 80 ? 105.575 55.045 12.132 1.00 38.79 80 GLU B N 1
ATOM 3875 C CA . GLU B 1 80 ? 104.456 54.447 11.406 1.00 39.24 80 GLU B CA 1
ATOM 3876 C C . GLU B 1 80 ? 103.105 55.085 11.750 1.00 38.83 80 GLU B C 1
ATOM 3877 O O . GLU B 1 80 ? 102.141 54.881 11.022 1.00 39.03 80 GLU B O 1
ATOM 3883 N N . ARG B 1 81 ? 103.045 55.853 12.844 1.00 38.11 81 ARG B N 1
ATOM 3884 C CA . ARG B 1 81 ? 101.813 56.536 13.242 1.00 37.68 81 ARG B CA 1
ATOM 3885 C C . ARG B 1 81 ? 101.668 57.895 12.567 1.00 37.35 81 ARG B C 1
ATOM 3886 O O . ARG B 1 81 ? 100.707 58.628 12.820 1.00 37.41 81 ARG B O 1
ATOM 3894 N N . ILE B 1 82 ? 102.623 58.219 11.701 1.00 36.68 82 ILE B N 1
ATOM 3895 C CA . ILE B 1 82 ? 102.648 59.501 10.999 1.00 36.11 82 ILE B CA 1
ATOM 3896 C C . ILE B 1 82 ? 102.066 59.355 9.604 1.00 35.58 82 ILE B C 1
ATOM 3897 O O . ILE B 1 82 ? 102.346 58.382 8.914 1.00 35.82 82 ILE B O 1
ATOM 3902 N N . ILE B 1 83 ? 101.248 60.318 9.202 1.00 35.29 83 ILE B N 1
ATOM 3903 C CA . ILE B 1 83 ? 100.782 60.405 7.819 1.00 35.14 83 ILE B CA 1
ATOM 3904 C C . ILE B 1 83 ? 101.336 61.704 7.264 1.00 35.20 83 ILE B C 1
ATOM 3905 O O . ILE B 1 83 ? 101.172 62.777 7.862 1.00 34.93 83 ILE B O 1
ATOM 3910 N N . LEU B 1 84 ? 102.033 61.575 6.138 1.00 35.44 84 LEU B N 1
ATOM 3911 C CA . LEU B 1 84 ? 102.633 62.688 5.421 1.00 35.43 84 LEU B CA 1
ATOM 3912 C C . LEU B 1 84 ? 101.821 62.961 4.162 1.00 36.06 84 LEU B C 1
ATOM 3913 O O . LEU B 1 84 ? 101.547 62.055 3.375 1.00 36.01 84 LEU B O 1
ATOM 3918 N N . GLY B 1 85 ? 101.405 64.212 3.994 1.00 36.87 85 GLY B N 1
ATOM 3919 C CA . GLY B 1 85 ? 100.541 64.600 2.876 1.00 36.98 85 GLY B CA 1
ATOM 3920 C C . GLY B 1 85 ? 101.072 65.821 2.147 1.00 37.33 85 GLY B C 1
ATOM 3921 O O . GLY B 1 85 ? 101.947 66.541 2.657 1.00 36.98 85 GLY B O 1
ATOM 3922 N N . GLY B 1 86 ? 100.557 66.036 0.941 1.00 37.62 86 GLY B N 1
ATOM 3923 C CA . GLY B 1 86 ? 100.919 67.185 0.125 1.00 38.26 86 GLY B CA 1
ATOM 3924 C C . GLY B 1 86 ? 99.676 68.015 -0.102 1.00 39.28 86 GLY B C 1
ATOM 3925 O O . GLY B 1 86 ? 98.647 67.490 -0.564 1.00 39.08 86 GLY B O 1
ATOM 3926 N N . ASP B 1 87 ? 99.776 69.305 0.219 1.00 39.95 87 ASP B N 1
ATOM 3927 C CA . ASP B 1 87 ? 98.659 70.233 0.117 1.00 40.97 87 ASP B CA 1
ATOM 3928 C C . ASP B 1 87 ? 98.742 71.075 -1.159 1.00 40.91 87 ASP B C 1
ATOM 3929 O O . ASP B 1 87 ? 99.809 71.582 -1.498 1.00 40.39 87 ASP B O 1
ATOM 3934 N N . HIS B 1 88 ? 97.599 71.247 -1.832 1.00 41.57 88 HIS B N 1
ATOM 3935 C CA . HIS B 1 88 ? 97.483 72.071 -3.063 1.00 42.15 88 HIS B CA 1
ATOM 3936 C C . HIS B 1 88 ? 98.559 71.757 -4.108 1.00 42.44 88 HIS B C 1
ATOM 3937 O O . HIS B 1 88 ? 99.149 72.663 -4.719 1.00 42.18 88 HIS B O 1
ATOM 3944 N N . LEU B 1 89 ? 98.816 70.466 -4.304 1.00 42.91 89 LEU B N 1
ATOM 3945 C CA . LEU B 1 89 ? 99.803 70.040 -5.282 1.00 43.40 89 LEU B CA 1
ATOM 3946 C C . LEU B 1 89 ? 99.251 70.326 -6.675 1.00 43.82 89 LEU B C 1
ATOM 3947 O O . LEU B 1 89 ? 98.107 69.983 -6.981 1.00 44.10 89 LEU B O 1
ATOM 3952 N N . GLY B 1 90 ? 100.070 70.973 -7.501 1.00 44.21 90 GLY B N 1
ATOM 3953 C CA . GLY B 1 90 ? 99.642 71.542 -8.772 1.00 44.59 90 GLY B CA 1
ATOM 3954 C C . GLY B 1 90 ? 100.536 72.725 -9.117 1.00 45.39 90 GLY B C 1
ATOM 3955 O O . GLY B 1 90 ? 101.530 72.964 -8.428 1.00 45.15 90 GLY B O 1
ATOM 3956 N N . PRO B 1 91 ? 100.192 73.471 -10.191 1.00 46.11 91 PRO B N 1
ATOM 3957 C CA . PRO B 1 91 ? 101.010 74.570 -10.722 1.00 46.70 91 PRO B CA 1
ATOM 3958 C C . PRO B 1 91 ? 100.963 75.915 -9.974 1.00 47.54 91 PRO B C 1
ATOM 3959 O O . PRO B 1 91 ? 101.316 76.936 -10.569 1.00 47.40 91 PRO B O 1
ATOM 3963 N N . ASN B 1 92 ? 100.557 75.931 -8.700 1.00 48.60 92 ASN B N 1
ATOM 3964 C CA . ASN B 1 92 ? 100.432 77.209 -7.974 1.00 49.73 92 ASN B CA 1
ATOM 3965 C C . ASN B 1 92 ? 101.722 78.069 -7.906 1.00 50.25 92 ASN B C 1
ATOM 3966 O O . ASN B 1 92 ? 101.657 79.292 -8.093 1.00 50.39 92 ASN B O 1
ATOM 3971 N N . CYS B 1 93 ? 102.876 77.429 -7.681 1.00 50.63 93 CYS B N 1
ATOM 3972 C CA . CYS B 1 93 ? 104.171 78.133 -7.606 1.00 51.17 93 CYS B CA 1
ATOM 3973 C C . CYS B 1 93 ? 104.596 78.724 -8.949 1.00 50.88 93 CYS B C 1
ATOM 3974 O O . CYS B 1 93 ? 105.261 79.763 -8.994 1.00 51.04 93 CYS B O 1
ATOM 3977 N N . TRP B 1 94 ? 104.205 78.058 -10.034 1.00 50.50 94 TRP B N 1
ATOM 3978 C CA . TRP B 1 94 ? 104.725 78.357 -11.367 1.00 50.06 94 TRP B CA 1
ATOM 3979 C C . TRP B 1 94 ? 103.653 78.887 -12.332 1.00 49.93 94 TRP B C 1
ATOM 3980 O O . TRP B 1 94 ? 103.761 78.713 -13.556 1.00 49.78 94 TRP B O 1
ATOM 3991 N N . GLN B 1 95 ? 102.633 79.542 -11.771 1.00 49.68 95 GLN B N 1
ATOM 3992 C CA . GLN B 1 95 ? 101.539 80.140 -12.547 1.00 49.48 95 GLN B CA 1
ATOM 3993 C C . GLN B 1 95 ? 102.038 81.105 -13.617 1.00 49.55 95 GLN B C 1
ATOM 3994 O O . GLN B 1 95 ? 101.450 81.193 -14.696 1.00 49.78 95 GLN B O 1
ATOM 4000 N N . GLN B 1 96 ? 103.112 81.831 -13.303 1.00 49.46 96 GLN B N 1
ATOM 4001 C CA . GLN B 1 96 ? 103.707 82.815 -14.212 1.00 49.48 96 GLN B CA 1
ATOM 4002 C C . GLN B 1 96 ? 104.241 82.200 -15.504 1.00 49.18 96 GLN B C 1
ATOM 4003 O O . GLN B 1 96 ? 104.363 82.889 -16.520 1.00 49.19 96 GLN B O 1
ATOM 4009 N N . GLU B 1 97 ? 104.546 80.905 -15.455 1.00 48.87 97 GLU B N 1
ATOM 4010 C CA . GLU B 1 97 ? 105.071 80.172 -16.606 1.00 48.58 97 GLU B CA 1
ATOM 4011 C C . GLU B 1 97 ? 103.955 79.647 -17.505 1.00 48.34 97 GLU B C 1
ATOM 4012 O O . GLU B 1 97 ? 102.784 79.641 -17.117 1.00 48.45 97 GLU B O 1
ATOM 4018 N N . ASN B 1 98 ? 104.332 79.206 -18.704 1.00 48.01 98 ASN B N 1
ATOM 4019 C CA . ASN B 1 98 ? 103.387 78.652 -19.678 1.00 47.79 98 ASN B CA 1
ATOM 4020 C C . ASN B 1 98 ? 102.673 77.408 -19.147 1.00 47.60 98 ASN B C 1
ATOM 4021 O O . ASN B 1 98 ? 103.187 76.731 -18.258 1.00 47.55 98 ASN B O 1
ATOM 4026 N N . VAL B 1 99 ? 101.492 77.123 -19.698 1.00 47.44 99 VAL B N 1
ATOM 4027 C CA . VAL B 1 99 ? 100.677 75.959 -19.314 1.00 47.11 99 VAL B CA 1
ATOM 4028 C C . VAL B 1 99 ? 101.506 74.672 -19.218 1.00 46.80 99 VAL B C 1
ATOM 4029 O O . VAL B 1 99 ? 101.471 73.982 -18.200 1.00 46.54 99 VAL B O 1
ATOM 4033 N N . ASP B 1 100 ? 102.259 74.372 -20.277 1.00 46.51 100 ASP B N 1
ATOM 4034 C CA . ASP B 1 100 ? 102.998 73.108 -20.373 1.00 46.33 100 ASP B CA 1
ATOM 4035 C C . ASP B 1 100 ? 104.283 73.030 -19.533 1.00 45.96 100 ASP B C 1
ATOM 4036 O O . ASP B 1 100 ? 104.657 71.939 -19.091 1.00 45.93 100 ASP B O 1
ATOM 4041 N N . ALA B 1 101 ? 104.948 74.169 -19.317 1.00 45.44 101 ALA B N 1
ATOM 4042 C CA . ALA B 1 101 ? 106.091 74.239 -18.396 1.00 45.11 101 ALA B CA 1
ATOM 4043 C C . ALA B 1 101 ? 105.654 74.151 -16.913 1.00 45.09 101 ALA B C 1
ATOM 4044 O O . ALA B 1 101 ? 106.322 73.509 -16.097 1.00 44.84 101 ALA B O 1
ATOM 4046 N N . ALA B 1 102 ? 104.533 74.791 -16.577 1.00 44.83 102 ALA B N 1
ATOM 4047 C CA . ALA B 1 102 ? 103.981 74.742 -15.222 1.00 44.85 102 ALA B CA 1
ATOM 4048 C C . ALA B 1 102 ? 103.429 73.363 -14.878 1.00 44.67 102 ALA B C 1
ATOM 4049 O O . ALA B 1 102 ? 103.387 72.992 -13.703 1.00 44.65 102 ALA B O 1
ATOM 4059 N N . GLU B 1 104 ? 104.657 70.401 -16.251 1.00 43.97 104 GLU B N 1
ATOM 4060 C CA . GLU B 1 104 ? 105.762 69.445 -16.158 1.00 43.77 104 GLU B CA 1
ATOM 4061 C C . GLU B 1 104 ? 106.416 69.515 -14.780 1.00 43.03 104 GLU B C 1
ATOM 4062 O O . GLU B 1 104 ? 106.904 68.510 -14.266 1.00 43.04 104 GLU B O 1
ATOM 4068 N N . LYS B 1 105 ? 106.426 70.715 -14.202 1.00 42.20 105 LYS B N 1
ATOM 4069 C CA . LYS B 1 105 ? 106.915 70.948 -12.851 1.00 41.40 105 LYS B CA 1
ATOM 4070 C C . LYS B 1 105 ? 105.968 70.271 -11.859 1.00 40.96 105 LYS B C 1
ATOM 4071 O O . LYS B 1 105 ? 106.384 69.723 -10.833 1.00 40.86 105 LYS B O 1
ATOM 4077 N N . SER B 1 106 ? 104.684 70.326 -12.184 1.00 40.14 106 SER B N 1
ATOM 4078 C CA . SER B 1 106 ? 103.649 69.790 -11.326 1.00 39.49 106 SER B CA 1
ATOM 4079 C C . SER B 1 106 ? 103.658 68.266 -11.273 1.00 39.20 106 SER B C 1
ATOM 4080 O O . SER B 1 106 ? 103.494 67.709 -10.187 1.00 39.19 106 SER B O 1
ATOM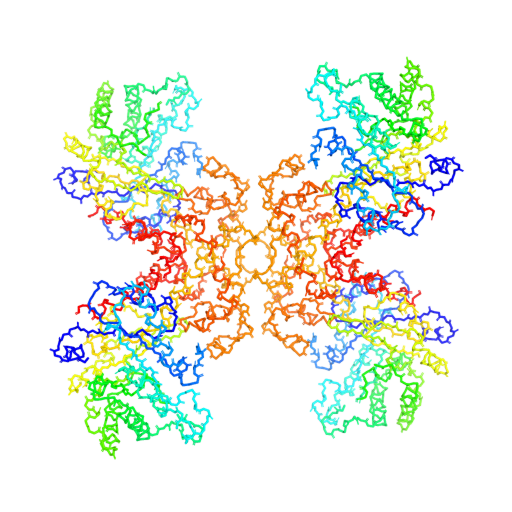 4083 N N . VAL B 1 107 ? 103.866 67.593 -12.414 1.00 38.67 107 VAL B N 1
ATOM 4084 C CA . VAL B 1 107 ? 103.968 66.118 -12.403 1.00 38.26 107 VAL B CA 1
ATOM 4085 C C . VAL B 1 107 ? 105.221 65.632 -11.642 1.00 37.97 107 VAL B C 1
ATOM 4086 O O . VAL B 1 107 ? 105.150 64.648 -10.898 1.00 37.44 107 VAL B O 1
ATOM 4090 N N . GLU B 1 108 ? 106.353 66.327 -11.814 1.00 37.60 108 GLU B N 1
ATOM 4091 C CA . GLU B 1 108 ? 107.589 65.941 -11.114 1.00 37.56 108 GLU B CA 1
ATOM 4092 C C . GLU B 1 108 ? 107.475 66.257 -9.625 1.00 36.98 108 GLU B C 1
ATOM 4093 O O . GLU B 1 108 ? 107.991 65.512 -8.792 1.00 37.16 108 GLU B O 1
ATOM 4099 N N . LEU B 1 109 ? 106.791 67.357 -9.305 1.00 36.45 109 LEU B N 1
ATOM 4100 C CA . LEU B 1 109 ? 106.394 67.673 -7.934 1.00 35.71 109 LEU B CA 1
ATOM 4101 C C . LEU B 1 109 ? 105.629 66.518 -7.282 1.00 35.57 109 LEU B C 1
ATOM 4102 O O . LEU B 1 109 ? 105.987 66.058 -6.192 1.00 36.02 109 LEU B O 1
ATOM 4107 N N . VAL B 1 110 ? 104.586 66.057 -7.963 1.00 35.05 110 VAL B N 1
ATOM 4108 C CA . VAL B 1 110 ? 103.682 65.021 -7.447 1.00 34.42 110 VAL B CA 1
ATOM 4109 C C . VAL B 1 110 ? 104.352 63.640 -7.390 1.00 33.98 110 VAL B C 1
ATOM 4110 O O . VAL B 1 110 ? 104.088 62.860 -6.469 1.00 33.52 110 VAL B O 1
ATOM 4114 N N . LYS B 1 111 ? 105.216 63.348 -8.364 1.00 33.34 111 LYS B N 1
ATOM 4115 C CA . LYS B 1 111 ? 106.015 62.124 -8.345 1.00 33.31 111 LYS B CA 1
ATOM 4116 C C . LYS B 1 111 ? 106.954 62.122 -7.129 1.00 33.33 111 LYS B C 1
ATOM 4117 O O . LYS B 1 111 ? 107.044 61.128 -6.410 1.00 33.40 111 LYS B O 1
ATOM 4123 N N . ALA B 1 112 ? 107.644 63.235 -6.898 1.00 33.10 112 ALA B N 1
ATOM 4124 C CA . ALA B 1 112 ? 108.595 63.315 -5.798 1.00 32.88 112 ALA B CA 1
ATOM 4125 C C . ALA B 1 112 ? 107.895 63.094 -4.435 1.00 32.84 112 ALA B C 1
ATOM 4126 O O . ALA B 1 112 ? 108.401 62.382 -3.571 1.00 32.43 112 ALA B O 1
ATOM 4128 N N . TYR B 1 113 ? 106.716 63.675 -4.261 1.00 33.25 113 TYR B N 1
ATOM 4129 C CA . TYR B 1 113 ? 105.924 63.424 -3.058 1.00 34.27 113 TYR B CA 1
ATOM 4130 C C . TYR B 1 113 ? 105.612 61.939 -2.854 1.00 34.31 113 TYR B C 1
ATOM 4131 O O . TYR B 1 113 ? 105.845 61.383 -1.758 1.00 33.79 113 TYR B O 1
ATOM 4140 N N . VAL B 1 114 ? 105.113 61.306 -3.918 1.00 33.79 114 VAL B N 1
ATOM 4141 C CA . VAL B 1 114 ? 104.740 59.900 -3.860 1.00 34.20 114 VAL B CA 1
ATOM 4142 C C . VAL B 1 114 ? 105.946 58.988 -3.560 1.00 34.87 114 VAL B C 1
ATOM 4143 O O . VAL B 1 114 ? 105.862 58.106 -2.691 1.00 35.09 114 VAL B O 1
ATOM 4147 N N . ARG B 1 115 ? 107.068 59.246 -4.238 1.00 34.91 115 ARG B N 1
ATOM 4148 C CA . ARG B 1 115 ? 108.297 58.479 -4.062 1.00 35.25 115 ARG B CA 1
ATOM 4149 C C . ARG B 1 115 ? 108.810 58.592 -2.642 1.00 34.90 115 ARG B C 1
ATOM 4150 O O . ARG B 1 115 ? 109.398 57.650 -2.118 1.00 34.97 115 ARG B O 1
ATOM 4158 N N . ALA B 1 116 ? 108.570 59.743 -2.024 1.00 34.85 116 ALA B N 1
ATOM 4159 C CA . ALA B 1 116 ? 109.076 60.018 -0.682 1.00 34.94 116 ALA B CA 1
ATOM 4160 C C . ALA B 1 116 ? 108.172 59.443 0.418 1.00 35.15 116 ALA B C 1
ATOM 4161 O O . ALA B 1 116 ? 108.506 59.524 1.601 1.00 34.78 116 ALA B O 1
ATOM 4163 N N . GLY B 1 117 ? 107.042 58.857 0.019 1.00 35.04 117 GLY B N 1
ATOM 4164 C CA . GLY B 1 117 ? 106.191 58.141 0.950 1.00 35.53 117 GLY B CA 1
ATOM 4165 C C . GLY B 1 117 ? 105.013 58.956 1.444 1.00 35.94 117 GLY B C 1
ATOM 4166 O O . GLY B 1 117 ? 104.305 58.534 2.365 1.00 36.59 117 GLY B O 1
ATOM 4167 N N . PHE B 1 118 ? 104.794 60.118 0.835 1.00 35.87 118 PHE B N 1
ATOM 4168 C CA . PHE B 1 118 ? 103.594 60.913 1.092 1.00 35.42 118 PHE B CA 1
ATOM 4169 C C . PHE B 1 118 ? 102.395 60.153 0.546 1.00 35.97 118 PHE B C 1
ATOM 4170 O O . PHE B 1 118 ? 102.336 59.825 -0.644 1.00 35.50 118 PHE B O 1
ATOM 4178 N N . SER B 1 119 ? 101.450 59.848 1.433 1.00 36.24 119 SER B N 1
ATOM 4179 C CA . SER B 1 119 ? 100.330 58.968 1.105 1.00 36.45 119 SER B CA 1
ATOM 4180 C C . SER B 1 119 ? 98.987 59.702 0.881 1.00 36.59 119 SER B C 1
ATOM 4181 O O . SER B 1 119 ? 98.006 59.092 0.417 1.00 36.48 119 SER B O 1
ATOM 4184 N N . LYS B 1 120 ? 98.951 60.991 1.215 1.00 36.45 120 LYS B N 1
ATOM 4185 C CA . LYS B 1 120 ? 97.762 61.825 1.016 1.00 37.32 120 LYS B CA 1
ATOM 4186 C C . LYS B 1 120 ? 98.085 62.958 0.055 1.00 37.60 120 LYS B C 1
ATOM 4187 O O . LYS B 1 120 ? 99.013 63.744 0.286 1.00 37.88 120 LYS B O 1
ATOM 4193 N N . ILE B 1 121 ? 97.325 63.030 -1.034 1.00 37.74 121 ILE B N 1
ATOM 4194 C CA . ILE B 1 121 ? 97.691 63.893 -2.144 1.00 37.84 121 ILE B CA 1
ATOM 4195 C C . ILE B 1 121 ? 96.529 64.789 -2.589 1.00 38.52 121 ILE B C 1
ATOM 4196 O O . ILE B 1 121 ? 95.562 64.310 -3.187 1.00 38.96 121 ILE B O 1
ATOM 4201 N N . HIS B 1 122 ? 96.628 66.085 -2.271 1.00 39.21 122 HIS B N 1
ATOM 4202 C CA . HIS B 1 122 ? 95.681 67.073 -2.776 1.00 39.71 122 HIS B CA 1
ATOM 4203 C C . HIS B 1 122 ? 96.057 67.505 -4.179 1.00 40.14 122 HIS B C 1
ATOM 4204 O O . HIS B 1 122 ? 97.078 68.175 -4.378 1.00 39.93 122 HIS B O 1
ATOM 4211 N N . LEU B 1 123 ? 95.219 67.120 -5.140 1.00 40.43 123 LEU B N 1
ATOM 4212 C CA . LEU B 1 123 ? 95.398 67.522 -6.532 1.00 40.94 123 LEU B CA 1
ATOM 4213 C C . LEU B 1 123 ? 94.547 68.768 -6.798 1.00 41.08 123 LEU B C 1
ATOM 4214 O O . LEU B 1 123 ? 93.314 68.733 -6.699 1.00 40.91 123 LEU B O 1
ATOM 4219 N N . ASP B 1 124 ? 95.220 69.870 -7.114 1.00 41.10 124 ASP B N 1
ATOM 4220 C CA . ASP B 1 124 ? 94.554 71.143 -7.392 1.00 41.16 124 ASP B CA 1
ATOM 4221 C C . ASP B 1 124 ? 95.330 71.915 -8.463 1.00 41.28 124 ASP B C 1
ATOM 4222 O O . ASP B 1 124 ? 96.392 72.495 -8.193 1.00 41.03 124 ASP B O 1
ATOM 4227 N N . ALA B 1 125 ? 94.798 71.888 -9.680 1.00 41.27 125 ALA B N 1
ATOM 4228 C CA . ALA B 1 125 ? 95.373 72.615 -10.802 1.00 41.62 125 ALA B CA 1
ATOM 4229 C C . ALA B 1 125 ? 94.391 73.668 -11.327 1.00 41.93 125 ALA B C 1
ATOM 4230 O O . ALA B 1 125 ? 94.344 73.956 -12.528 1.00 42.16 125 ALA B O 1
ATOM 4232 N N . SER B 1 126 ? 93.628 74.250 -10.404 1.00 42.42 126 SER B N 1
ATOM 4233 C CA . SER B 1 126 ? 92.593 75.235 -10.730 1.00 42.85 126 SER B CA 1
ATOM 4234 C C . SER B 1 126 ? 93.109 76.644 -11.089 1.00 43.30 126 SER B C 1
ATOM 4235 O O . SER B 1 126 ? 92.375 77.415 -11.704 1.00 43.47 126 SER B O 1
ATOM 4246 N N . SER B 1 128 ? 94.858 79.476 -13.189 1.00 44.31 128 SER B N 1
ATOM 4247 C CA . SER B 1 128 ? 95.162 79.730 -14.594 1.00 44.45 128 SER B CA 1
ATOM 4248 C C . SER B 1 128 ? 96.635 80.102 -14.733 1.00 44.63 128 SER B C 1
ATOM 4249 O O . SER B 1 128 ? 97.145 80.948 -13.990 1.00 44.85 128 SER B O 1
ATOM 4252 N N . CYS B 1 129 ? 97.321 79.460 -15.675 1.00 44.65 129 CYS B N 1
ATOM 4253 C CA . CYS B 1 129 ? 98.718 79.784 -15.950 1.00 44.72 129 CYS B CA 1
ATOM 4254 C C . CYS B 1 129 ? 98.823 80.876 -17.030 1.00 44.89 129 CYS B C 1
ATOM 4255 O O . CYS B 1 129 ? 97.801 81.412 -17.478 1.00 44.75 129 CYS B O 1
ATOM 4258 N N . ALA B 1 130 ? 100.051 81.223 -17.419 1.00 45.11 130 ALA B N 1
ATOM 4259 C CA . ALA B 1 130 ? 100.282 82.169 -18.516 1.00 45.44 130 ALA B CA 1
ATOM 4260 C C . ALA B 1 130 ? 99.732 81.612 -19.835 1.00 45.62 130 ALA B C 1
ATOM 4261 O O . ALA B 1 130 ? 100.123 80.524 -20.272 1.00 45.74 130 ALA B O 1
ATOM 4263 N N . GLY B 1 131 ? 98.813 82.360 -20.451 1.00 45.89 131 GLY B N 1
ATOM 4264 C CA . GLY B 1 131 ? 98.121 81.928 -21.676 1.00 45.94 131 GLY B CA 1
ATOM 4265 C C . GLY B 1 131 ? 96.747 81.298 -21.452 1.00 45.95 131 GLY B C 1
ATOM 4266 O O . GLY B 1 131 ? 96.041 80.979 -22.412 1.00 45.93 131 GLY B O 1
ATOM 4267 N N . ASP B 1 132 ? 96.371 81.126 -20.183 1.00 46.03 132 ASP B N 1
ATOM 4268 C CA . ASP B 1 132 ? 95.095 80.508 -19.799 1.00 46.07 132 ASP B CA 1
ATOM 4269 C C . ASP B 1 132 ? 93.926 81.496 -19.739 1.00 46.05 132 ASP B C 1
ATOM 4270 O O . ASP B 1 132 ? 94.127 82.679 -19.453 1.00 45.98 132 ASP B O 1
ATOM 4275 N N . PRO B 1 133 ? 92.697 81.011 -20.016 1.00 46.12 133 PRO B N 1
ATOM 4276 C CA . PRO B 1 133 ? 91.504 81.807 -19.722 1.00 46.10 133 PRO B CA 1
ATOM 4277 C C . PRO B 1 133 ? 91.269 81.921 -18.215 1.00 46.13 133 PRO B C 1
ATOM 4278 O O . PRO B 1 133 ? 91.433 80.938 -17.481 1.00 46.23 133 PRO B O 1
ATOM 4282 N N . ILE B 1 134 ? 90.921 83.122 -17.761 1.00 46.07 134 ILE B N 1
ATOM 4283 C CA . ILE B 1 134 ? 90.554 83.353 -16.365 1.00 45.80 134 ILE B CA 1
ATOM 4284 C C . ILE B 1 134 ? 89.030 83.509 -16.289 1.00 45.78 134 ILE B C 1
ATOM 4285 O O . ILE B 1 134 ? 88.466 84.427 -16.896 1.00 45.84 134 ILE B O 1
ATOM 4290 N N . PRO B 1 135 ? 88.352 82.577 -15.588 1.00 45.59 135 PRO B N 1
ATOM 4291 C CA . PRO B 1 135 ? 88.983 81.412 -14.987 1.00 45.11 135 PRO B CA 1
ATOM 4292 C C . PRO B 1 135 ? 88.972 80.210 -15.939 1.00 44.55 135 PRO B C 1
ATOM 4293 O O . PRO B 1 135 ? 88.336 80.252 -17.003 1.00 44.36 135 PRO B O 1
ATOM 4297 N N . LEU B 1 136 ? 89.703 79.165 -15.559 1.00 43.95 136 LEU B N 1
ATOM 4298 C CA . LEU B 1 136 ? 89.708 77.896 -16.282 1.00 43.37 136 LEU B CA 1
ATOM 4299 C C . LEU B 1 136 ? 88.308 77.282 -16.343 1.00 43.05 136 LEU B C 1
ATOM 4300 O O . LEU B 1 136 ? 87.525 77.417 -15.399 1.00 42.97 136 LEU B O 1
ATOM 4305 N N . ALA B 1 137 ? 87.999 76.616 -17.454 1.00 42.68 137 ALA B N 1
ATOM 4306 C CA . ALA B 1 137 ? 86.818 75.758 -17.524 1.00 42.39 137 ALA B CA 1
ATOM 4307 C C . ALA B 1 137 ? 86.956 74.631 -16.489 1.00 42.22 137 ALA B C 1
ATOM 4308 O O . ALA B 1 137 ? 88.058 74.106 -16.299 1.00 42.18 137 ALA B O 1
ATOM 4310 N N . PRO B 1 138 ? 85.849 74.268 -15.798 1.00 41.99 138 PRO B N 1
ATOM 4311 C CA . PRO B 1 138 ? 85.877 73.169 -14.815 1.00 41.46 138 PRO B CA 1
ATOM 4312 C C . PRO B 1 138 ? 86.392 71.852 -15.412 1.00 40.87 138 PRO B C 1
ATOM 4313 O O . PRO B 1 138 ? 87.018 71.057 -14.712 1.00 40.91 138 PRO B O 1
ATOM 4317 N N . GLU B 1 139 ? 86.130 71.640 -16.700 1.00 40.44 139 GLU B N 1
ATOM 4318 C CA . GLU B 1 139 ? 86.663 70.497 -17.441 1.00 39.63 139 GLU B CA 1
ATOM 4319 C C . GLU B 1 139 ? 88.189 70.543 -17.480 1.00 38.66 139 GLU B C 1
ATOM 4320 O O . GLU B 1 139 ? 88.846 69.528 -17.264 1.00 38.52 139 GLU B O 1
ATOM 4326 N N . THR B 1 140 ? 88.739 71.725 -17.752 1.00 37.59 140 THR B N 1
ATOM 4327 C CA . THR B 1 140 ? 90.186 71.926 -17.769 1.00 36.76 140 THR B CA 1
ATOM 4328 C C . THR B 1 140 ? 90.798 71.607 -16.401 1.00 36.28 140 THR B C 1
ATOM 4329 O O . THR B 1 140 ? 91.760 70.833 -16.318 1.00 35.90 140 THR B O 1
ATOM 4333 N N . VAL B 1 141 ? 90.228 72.195 -15.345 1.00 35.58 141 VAL B N 1
ATOM 4334 C CA . VAL B 1 141 ? 90.615 71.887 -13.963 1.00 35.21 141 VAL B CA 1
ATOM 4335 C C . VAL B 1 141 ? 90.599 70.366 -13.741 1.00 35.00 141 VAL B C 1
ATOM 4336 O O . VAL B 1 141 ? 91.579 69.799 -13.248 1.00 34.24 141 VAL B O 1
ATOM 4340 N N . ALA B 1 142 ? 89.497 69.721 -14.139 1.00 34.87 142 ALA B N 1
ATOM 4341 C CA . ALA B 1 142 ? 89.343 68.261 -14.058 1.00 35.11 142 ALA B CA 1
ATOM 4342 C C . ALA B 1 142 ? 90.437 67.481 -14.807 1.00 35.20 142 ALA B C 1
ATOM 4343 O O . ALA B 1 142 ? 91.031 66.547 -14.244 1.00 35.15 142 ALA B O 1
ATOM 4345 N N . GLU B 1 143 ? 90.692 67.878 -16.060 1.00 35.32 143 GLU B N 1
ATOM 4346 C CA . GLU B 1 143 ? 91.742 67.293 -16.924 1.00 35.75 143 GLU B CA 1
ATOM 4347 C C . GLU B 1 143 ? 93.135 67.283 -16.297 1.00 35.38 143 GLU B C 1
ATOM 4348 O O . GLU B 1 143 ? 93.818 66.257 -16.276 1.00 35.27 143 GLU B O 1
ATOM 4354 N N . ARG B 1 144 ? 93.548 68.449 -15.813 1.00 35.14 144 ARG B N 1
ATOM 4355 C CA . ARG B 1 144 ? 94.857 68.633 -15.208 1.00 34.76 144 ARG B CA 1
ATOM 4356 C C . ARG B 1 144 ? 95.002 67.856 -13.891 1.00 34.68 144 ARG B C 1
ATOM 4357 O O . ARG B 1 144 ? 96.100 67.409 -13.555 1.00 34.89 144 ARG B O 1
ATOM 4365 N N . ALA B 1 145 ? 93.901 67.688 -13.155 1.00 34.06 145 ALA B N 1
ATOM 4366 C CA . ALA B 1 145 ? 93.916 66.841 -11.965 1.00 33.77 145 ALA B CA 1
ATOM 4367 C C . ALA B 1 145 ? 94.207 65.397 -12.373 1.00 33.60 145 ALA B C 1
ATOM 4368 O O . ALA B 1 145 ? 95.036 64.720 -11.743 1.00 33.67 145 ALA B O 1
ATOM 4370 N N . ALA B 1 146 ? 93.531 64.949 -13.437 1.00 33.56 146 ALA B N 1
ATOM 4371 C CA . ALA B 1 146 ? 93.728 63.607 -13.985 1.00 33.40 146 ALA B CA 1
ATOM 4372 C C . ALA B 1 146 ? 95.176 63.368 -14.434 1.00 33.11 146 ALA B C 1
ATOM 4373 O O . ALA B 1 146 ? 95.745 62.331 -14.101 1.00 33.58 146 ALA B O 1
ATOM 4375 N N . VAL B 1 147 ? 95.780 64.331 -15.141 1.00 33.09 147 VAL B N 1
ATOM 4376 C CA . VAL B 1 147 ? 97.217 64.277 -15.473 1.00 32.74 147 VAL B CA 1
ATOM 4377 C C . VAL B 1 147 ? 98.090 64.068 -14.219 1.00 33.03 147 VAL B C 1
ATOM 4378 O O . VAL B 1 147 ? 98.938 63.173 -14.193 1.00 33.15 147 VAL B O 1
ATOM 4382 N N . LEU B 1 148 ? 97.876 64.884 -13.183 1.00 32.94 148 LEU B N 1
ATOM 4383 C CA . LEU B 1 148 ? 98.683 64.812 -11.962 1.00 33.48 148 LEU B CA 1
ATOM 4384 C C . LEU B 1 148 ? 98.486 63.478 -11.223 1.00 33.74 148 LEU B C 1
ATOM 4385 O O . LEU B 1 148 ? 99.449 62.906 -10.683 1.00 33.44 148 LEU B O 1
ATOM 4390 N N . CYS B 1 149 ? 97.240 62.993 -11.203 1.00 33.95 149 CYS B N 1
ATOM 4391 C CA . CYS B 1 149 ? 96.933 61.682 -10.617 1.00 33.95 149 CYS B CA 1
ATOM 4392 C C . CYS B 1 149 ? 97.623 60.545 -11.388 1.00 33.66 149 CYS B C 1
ATOM 4393 O O . CYS B 1 149 ? 98.201 59.628 -10.780 1.00 33.11 149 CYS B O 1
ATOM 4396 N N . PHE B 1 150 ? 97.566 60.616 -12.720 1.00 33.59 150 PHE B N 1
ATOM 4397 C CA . PHE B 1 150 ? 98.268 59.642 -13.551 1.00 33.82 150 PHE B CA 1
ATOM 4398 C C . PHE B 1 150 ? 99.761 59.604 -13.193 1.00 33.65 150 PHE B C 1
ATOM 4399 O O . PHE B 1 150 ? 100.349 58.523 -13.065 1.00 33.50 150 PHE B O 1
ATOM 4407 N N . ALA B 1 151 ? 100.357 60.784 -13.038 1.00 33.68 151 ALA B N 1
ATOM 4408 C CA . ALA B 1 151 ? 101.768 60.891 -12.655 1.00 34.08 151 ALA B CA 1
ATOM 4409 C C . ALA B 1 151 ? 102.030 60.259 -11.279 1.00 34.51 151 ALA B C 1
ATOM 4410 O O . ALA B 1 151 ? 103.010 59.515 -11.119 1.00 34.27 151 ALA B O 1
ATOM 4412 N N . ALA B 1 152 ? 101.141 60.520 -10.310 1.00 34.73 152 ALA B N 1
ATOM 4413 C CA . ALA B 1 152 ? 101.240 59.894 -8.978 1.00 35.51 152 ALA B CA 1
ATOM 4414 C C . ALA B 1 152 ? 101.153 58.353 -9.029 1.00 36.00 152 ALA B C 1
ATOM 4415 O O . ALA B 1 152 ? 101.954 57.650 -8.385 1.00 35.95 152 ALA B O 1
ATOM 4417 N N . GLU B 1 153 ? 100.197 57.847 -9.811 1.00 36.22 153 GLU B N 1
ATOM 4418 C CA . GLU B 1 153 ? 100.028 56.406 -10.030 1.00 36.98 153 GLU B CA 1
ATOM 4419 C C . GLU B 1 153 ? 101.226 55.748 -10.721 1.00 37.19 153 GLU B C 1
ATOM 4420 O O . GLU B 1 153 ? 101.612 54.619 -10.381 1.00 37.01 153 GLU B O 1
ATOM 4426 N N . SER B 1 154 ? 101.800 56.461 -11.691 1.00 37.71 154 SER B N 1
ATOM 4427 C CA . SER B 1 154 ? 102.856 55.923 -12.546 1.00 38.09 154 SER B CA 1
ATOM 4428 C C . SER B 1 154 ? 104.132 55.532 -11.785 1.00 38.60 154 SER B C 1
ATOM 4429 O O . SER B 1 154 ? 104.974 54.799 -12.334 1.00 38.58 154 SER B O 1
ATOM 4432 N N . VAL B 1 155 ? 104.274 56.015 -10.541 1.00 38.91 155 VAL B N 1
ATOM 4433 C CA . VAL B 1 155 ? 105.511 55.810 -9.769 1.00 39.47 155 VAL B CA 1
ATOM 4434 C C . VAL B 1 155 ? 105.372 54.991 -8.473 1.00 40.17 155 VAL B C 1
ATOM 4435 O O . VAL B 1 155 ? 106.376 54.479 -7.950 1.00 40.44 155 VAL B O 1
ATOM 4439 N N . ALA B 1 156 ? 104.150 54.872 -7.955 1.00 40.59 156 ALA B N 1
ATOM 4440 C CA . ALA B 1 156 ? 103.917 54.146 -6.701 1.00 41.29 156 ALA B CA 1
ATOM 4441 C C . ALA B 1 156 ? 104.283 52.652 -6.808 1.00 41.72 156 ALA B C 1
ATOM 4442 O O . ALA B 1 156 ? 104.150 52.043 -7.886 1.00 41.63 156 ALA B O 1
ATOM 4444 N N . THR B 1 157 ? 104.768 52.081 -5.697 1.00 42.07 157 THR B N 1
ATOM 4445 C CA . THR B 1 157 ? 104.849 50.619 -5.548 1.00 42.44 157 THR B CA 1
ATOM 4446 C C . THR B 1 157 ? 103.423 50.081 -5.375 1.00 42.93 157 THR B C 1
ATOM 4447 O O . THR B 1 157 ? 102.504 50.865 -5.101 1.00 42.72 157 THR B O 1
ATOM 4451 N N . ASP B 1 158 ? 103.239 48.764 -5.540 1.00 43.39 158 ASP B N 1
ATOM 4452 C CA . ASP B 1 158 ? 101.985 48.086 -5.147 1.00 44.05 158 ASP B CA 1
ATOM 4453 C C . ASP B 1 158 ? 101.524 48.486 -3.738 1.00 44.19 158 ASP B C 1
ATOM 4454 O O . ASP B 1 158 ? 100.359 48.816 -3.550 1.00 44.19 158 ASP B O 1
ATOM 4459 N N . CYS B 1 159 ? 102.444 48.453 -2.767 1.00 44.36 159 CYS B N 1
ATOM 4460 C CA . CYS B 1 159 ? 102.171 48.891 -1.388 1.00 44.92 159 CYS B CA 1
ATOM 4461 C C . CYS B 1 159 ? 101.706 50.341 -1.294 1.00 44.66 159 CYS B C 1
ATOM 4462 O O . CYS B 1 159 ? 100.664 50.620 -0.695 1.00 44.89 159 CYS B O 1
ATOM 4465 N N . GLN B 1 160 ? 102.504 51.252 -1.857 1.00 44.13 160 GLN B N 1
ATOM 4466 C CA . GLN B 1 160 ? 102.203 52.686 -1.855 1.00 43.77 160 GLN B CA 1
ATOM 4467 C C . GLN B 1 160 ? 100.868 53.019 -2.533 1.00 43.60 160 GLN B C 1
ATOM 4468 O O . GLN B 1 160 ? 100.154 53.907 -2.080 1.00 43.48 160 GLN B O 1
ATOM 4474 N N . ARG B 1 161 ? 100.555 52.313 -3.621 1.00 43.50 161 ARG B N 1
ATOM 4475 C CA . ARG B 1 161 ? 99.329 52.530 -4.372 1.00 43.94 161 ARG B CA 1
ATOM 4476 C C . ARG B 1 161 ? 98.092 52.186 -3.523 1.00 44.12 161 ARG B C 1
ATOM 4477 O O . ARG B 1 161 ? 97.117 52.934 -3.488 1.00 43.91 161 ARG B O 1
ATOM 4485 N N . GLU B 1 162 ? 98.168 51.063 -2.818 1.00 44.30 162 GLU B N 1
ATOM 4486 C CA . GLU B 1 162 ? 97.110 50.619 -1.927 1.00 44.72 162 GLU B CA 1
ATOM 4487 C C . GLU B 1 162 ? 96.855 51.660 -0.821 1.00 43.94 162 GLU B C 1
ATOM 4488 O O . GLU B 1 162 ? 95.743 51.756 -0.283 1.00 44.10 162 GLU B O 1
ATOM 4494 N N . GLN B 1 163 ? 97.879 52.451 -0.516 1.00 42.79 163 GLN B N 1
ATOM 4495 C CA . GLN B 1 163 ? 97.821 53.420 0.583 1.00 42.19 163 GLN B CA 1
ATOM 4496 C C . GLN B 1 163 ? 97.542 54.859 0.141 1.00 41.06 163 GLN B C 1
ATOM 4497 O O . GLN B 1 163 ? 97.272 55.726 0.972 1.00 40.81 163 GLN B O 1
ATOM 4503 N N . LEU B 1 164 ? 97.618 55.100 -1.165 1.00 39.86 164 LEU B N 1
ATOM 4504 C CA . LEU B 1 164 ? 97.528 56.445 -1.722 1.00 39.38 164 LEU B CA 1
ATOM 4505 C C . LEU B 1 164 ? 96.087 56.961 -1.705 1.00 38.51 164 LEU B C 1
ATOM 4506 O O . LEU B 1 164 ? 95.215 56.363 -2.348 1.00 38.62 164 LEU B O 1
ATOM 4511 N N . SER B 1 165 ? 95.852 58.054 -0.970 1.00 37.08 165 SER B N 1
ATOM 4512 C CA . SER B 1 165 ? 94.563 58.770 -0.973 1.00 36.67 165 SER B CA 1
ATOM 4513 C C . SER B 1 165 ? 94.643 60.087 -1.763 1.00 36.18 165 SER B C 1
ATOM 4514 O O . SER B 1 165 ? 95.633 60.814 -1.653 1.00 36.33 165 SER B O 1
ATOM 4517 N N . TYR B 1 166 ? 93.608 60.403 -2.546 1.00 35.75 166 TYR B N 1
ATOM 4518 C CA . TYR B 1 166 ? 93.547 61.719 -3.209 1.00 35.05 166 TYR B CA 1
ATOM 4519 C C . TYR B 1 166 ? 92.492 62.628 -2.607 1.00 34.53 166 TYR B C 1
ATOM 4520 O O . TYR B 1 166 ? 91.449 62.174 -2.119 1.00 33.94 166 TYR B O 1
ATOM 4529 N N . VAL B 1 167 ? 92.806 63.920 -2.619 1.00 33.92 167 VAL B N 1
ATOM 4530 C CA . VAL B 1 167 ? 91.830 64.968 -2.359 1.00 33.43 167 VAL B CA 1
ATOM 4531 C C . VAL B 1 167 ? 91.703 65.817 -3.625 1.00 33.12 167 VAL B C 1
ATOM 4532 O O . VAL B 1 167 ? 92.691 66.029 -4.340 1.00 32.56 167 VAL B O 1
ATOM 4536 N N . ILE B 1 168 ? 90.492 66.291 -3.900 1.00 32.94 168 ILE B N 1
ATOM 4537 C CA . ILE B 1 168 ? 90.269 67.158 -5.056 1.00 33.22 168 ILE B CA 1
ATOM 4538 C C . ILE B 1 168 ? 89.562 68.461 -4.669 1.00 34.09 168 ILE B C 1
ATOM 4539 O O . ILE B 1 168 ? 89.069 68.608 -3.559 1.00 33.29 168 ILE B O 1
ATOM 4544 N N . GLY B 1 169 ? 89.502 69.399 -5.603 1.00 35.65 169 GLY B N 1
ATOM 4545 C CA . GLY B 1 169 ? 88.720 70.606 -5.401 1.00 37.76 169 GLY B CA 1
ATOM 4546 C C . GLY B 1 169 ? 89.530 71.698 -4.737 1.00 39.43 169 GLY B C 1
ATOM 4547 O O . GLY B 1 169 ? 90.729 71.519 -4.432 1.00 39.61 169 GLY B O 1
ATOM 4548 N N . THR B 1 170 ? 88.876 72.836 -4.520 1.00 40.62 170 THR B N 1
ATOM 4549 C CA . THR B 1 170 ? 89.518 73.971 -3.873 1.00 41.95 170 THR B CA 1
ATOM 4550 C C . THR B 1 170 ? 88.527 74.855 -3.129 1.00 43.33 170 THR B C 1
ATOM 4551 O O . THR B 1 170 ? 87.340 74.903 -3.457 1.00 42.41 170 THR B O 1
ATOM 4555 N N . GLU B 1 171 ? 89.045 75.548 -2.115 1.00 45.26 171 GLU B N 1
ATOM 4556 C CA . GLU B 1 171 ? 88.262 76.512 -1.333 1.00 47.11 171 GLU B CA 1
ATOM 4557 C C . GLU B 1 171 ? 88.202 77.880 -2.017 1.00 47.84 171 GLU B C 1
ATOM 4558 O O . GLU B 1 171 ? 87.230 78.625 -1.838 1.00 48.29 171 GLU B O 1
ATOM 4564 N N . VAL B 1 172 ? 89.243 78.196 -2.794 1.00 48.72 172 VAL B N 1
ATOM 4565 C CA . VAL B 1 172 ? 89.349 79.482 -3.499 1.00 49.62 172 VAL B CA 1
ATOM 4566 C C . VAL B 1 172 ? 88.174 79.675 -4.477 1.00 50.01 172 VAL B C 1
ATOM 4567 O O . VAL B 1 172 ? 87.954 78.826 -5.350 1.00 50.20 172 VAL B O 1
ATOM 4571 N N . PRO B 1 173 ? 87.404 80.779 -4.311 1.00 50.36 173 PRO B N 1
ATOM 4572 C CA . PRO B 1 173 ? 86.240 81.049 -5.171 1.00 50.56 173 PRO B CA 1
ATOM 4573 C C . PRO B 1 173 ? 86.631 81.338 -6.617 1.00 50.74 173 PRO B C 1
ATOM 4574 O O . PRO B 1 173 ? 87.738 81.826 -6.882 1.00 50.86 173 PRO B O 1
ATOM 4578 N N . VAL B 1 174 ? 85.710 81.043 -7.530 1.00 50.86 174 VAL B N 1
ATOM 4579 C CA . VAL B 1 174 ? 85.923 81.204 -8.969 1.00 50.96 174 VAL B CA 1
ATOM 4580 C C . VAL B 1 174 ? 85.936 82.684 -9.361 1.00 51.03 174 VAL B C 1
ATOM 4581 O O . VAL B 1 174 ? 86.985 83.242 -9.684 1.00 51.09 174 VAL B O 1
ATOM 4585 N N . HIS B 1 186 ? 82.151 83.139 0.673 1.00 43.88 186 HIS B N 1
ATOM 4586 C CA . HIS B 1 186 ? 80.795 82.651 0.468 1.00 43.82 186 HIS B CA 1
ATOM 4587 C C . HIS B 1 186 ? 80.718 81.130 0.286 1.00 42.90 186 HIS B C 1
ATOM 4588 O O . HIS B 1 186 ? 81.561 80.518 -0.389 1.00 42.86 186 HIS B O 1
ATOM 4595 N N . ILE B 1 187 ? 79.693 80.533 0.890 1.00 41.41 187 ILE B N 1
ATOM 4596 C CA . ILE B 1 187 ? 79.611 79.078 1.037 1.00 40.11 187 ILE B CA 1
ATOM 4597 C C . ILE B 1 187 ? 79.333 78.383 -0.298 1.00 39.10 187 ILE B C 1
ATOM 4598 O O . ILE B 1 187 ? 78.465 78.821 -1.055 1.00 38.31 187 ILE B O 1
ATOM 4603 N N . THR B 1 188 ? 80.102 77.324 -0.576 1.00 37.90 188 THR B N 1
ATOM 4604 C CA . THR B 1 188 ? 79.987 76.549 -1.821 1.00 36.85 188 THR B CA 1
ATOM 4605 C C . THR B 1 188 ? 78.555 76.080 -2.105 1.00 37.16 188 THR B C 1
ATOM 4606 O O . THR B 1 188 ? 77.890 75.509 -1.236 1.00 37.27 188 THR B O 1
ATOM 4610 N N . HIS B 1 189 ? 78.080 76.349 -3.320 1.00 37.02 189 HIS B N 1
ATOM 4611 C CA . HIS B 1 189 ? 76.806 75.810 -3.793 1.00 37.29 189 HIS B CA 1
ATOM 4612 C C . HIS B 1 189 ? 76.957 74.309 -4.006 1.00 36.70 189 HIS B C 1
ATOM 4613 O O . HIS B 1 189 ? 77.966 73.851 -4.559 1.00 36.77 189 HIS B O 1
ATOM 4620 N N . VAL B 1 190 ? 75.977 73.549 -3.525 1.00 36.22 190 VAL B N 1
ATOM 4621 C CA . VAL B 1 190 ? 75.977 72.081 -3.629 1.00 36.01 190 VAL B CA 1
ATOM 4622 C C . VAL B 1 190 ? 76.166 71.658 -5.092 1.00 35.84 190 VAL B C 1
ATOM 4623 O O . VAL B 1 190 ? 76.776 70.620 -5.395 1.00 35.19 190 VAL B O 1
ATOM 4627 N N . GLU B 1 191 ? 75.649 72.510 -5.973 1.00 35.70 191 GLU B N 1
ATOM 4628 C CA . GLU B 1 191 ? 75.652 72.317 -7.415 1.00 36.34 191 GLU B CA 1
ATOM 4629 C C . GLU B 1 191 ? 77.066 72.364 -8.002 1.00 35.35 191 GLU B C 1
ATOM 4630 O O . GLU B 1 191 ? 77.410 71.569 -8.887 1.00 34.94 191 GLU B O 1
ATOM 4636 N N . ASP B 1 192 ? 77.862 73.315 -7.515 1.00 34.78 192 ASP B N 1
ATOM 4637 C CA . ASP B 1 192 ? 79.243 73.501 -7.962 1.00 34.48 192 ASP B CA 1
ATOM 4638 C C . ASP B 1 192 ? 80.148 72.399 -7.438 1.00 34.04 192 ASP B C 1
ATOM 4639 O O . ASP B 1 192 ? 81.094 71.992 -8.117 1.00 33.68 192 ASP B O 1
ATOM 4644 N N . ALA B 1 193 ? 79.835 71.933 -6.227 1.00 33.70 193 ALA B N 1
ATOM 4645 C CA . ALA B 1 193 ? 80.505 70.795 -5.605 1.00 33.58 193 ALA B CA 1
ATOM 4646 C C . ALA B 1 193 ? 80.239 69.525 -6.408 1.00 33.32 193 ALA B C 1
ATOM 4647 O O . ALA B 1 193 ? 81.171 68.766 -6.699 1.00 33.37 193 ALA B O 1
ATOM 4649 N N . ALA B 1 194 ? 78.972 69.315 -6.769 1.00 32.85 194 ALA B N 1
ATOM 4650 C CA . ALA B 1 194 ? 78.561 68.179 -7.586 1.00 32.77 194 ALA B CA 1
ATOM 4651 C C . ALA B 1 194 ? 79.195 68.221 -8.979 1.00 32.69 194 ALA B C 1
ATOM 4652 O O . ALA B 1 194 ? 79.607 67.190 -9.518 1.00 32.68 194 ALA B O 1
ATOM 4654 N N . ASN B 1 195 ? 79.259 69.416 -9.555 1.00 32.53 195 ASN B N 1
ATOM 4655 C CA . ASN B 1 195 ? 79.911 69.625 -10.839 1.00 32.52 195 ASN B CA 1
ATOM 4656 C C . ASN B 1 195 ? 81.417 69.327 -10.765 1.00 32.28 195 ASN B C 1
ATOM 4657 O O . ASN B 1 195 ? 81.973 68.753 -11.699 1.00 31.93 195 ASN B O 1
ATOM 4662 N N . THR B 1 196 ? 82.065 69.698 -9.654 1.00 31.62 196 THR B N 1
ATOM 4663 C CA . THR B 1 196 ? 83.502 69.420 -9.466 1.00 31.76 196 THR B CA 1
ATOM 4664 C C . THR B 1 196 ? 83.763 67.913 -9.465 1.00 31.44 196 THR B C 1
ATOM 4665 O O . THR B 1 196 ? 84.605 67.413 -10.235 1.00 31.18 196 THR B O 1
ATOM 4669 N N . LEU B 1 197 ? 83.013 67.201 -8.624 1.00 31.36 197 LEU B N 1
ATOM 4670 C CA . LEU B 1 197 ? 83.075 65.743 -8.575 1.00 31.57 197 LEU B CA 1
ATOM 4671 C C . LEU B 1 197 ? 82.784 65.116 -9.953 1.00 31.25 197 LEU B C 1
ATOM 4672 O O . LEU B 1 197 ? 83.558 64.297 -10.453 1.00 30.88 197 LEU B O 1
ATOM 4677 N N . ARG B 1 198 ? 81.676 65.521 -10.563 1.00 30.92 198 ARG B N 1
ATOM 4678 C CA . ARG B 1 198 ? 81.232 64.918 -11.821 1.00 30.88 198 ARG B CA 1
ATOM 4679 C C . ARG B 1 198 ? 82.323 65.018 -12.899 1.00 30.23 198 ARG B C 1
ATOM 4680 O O . ARG B 1 198 ? 82.709 64.016 -13.479 1.00 30.34 198 ARG B O 1
ATOM 4688 N N . THR B 1 199 ? 82.826 66.230 -13.127 1.00 30.32 199 THR B N 1
ATOM 4689 C CA . THR B 1 199 ? 83.901 66.520 -14.098 1.00 30.10 199 THR B CA 1
ATOM 4690 C C . THR B 1 199 ? 85.213 65.757 -13.830 1.00 30.32 199 THR B C 1
ATOM 4691 O O . THR B 1 199 ? 85.807 65.208 -14.761 1.00 30.21 199 THR B O 1
ATOM 4695 N N . HIS B 1 200 ? 85.651 65.731 -12.566 1.00 30.39 200 HIS B N 1
ATOM 4696 C CA . HIS B 1 200 ? 86.805 64.911 -12.136 1.00 30.80 200 HIS B CA 1
ATOM 4697 C C . HIS B 1 200 ? 86.626 63.421 -12.413 1.00 30.80 200 HIS B C 1
ATOM 4698 O O . HIS B 1 200 ? 87.578 62.761 -12.825 1.00 31.23 200 HIS B O 1
ATOM 4705 N N . GLN B 1 201 ? 85.423 62.897 -12.182 1.00 30.76 201 GLN B N 1
ATOM 4706 C CA . GLN B 1 201 ? 85.130 61.492 -12.468 1.00 30.86 201 GLN B CA 1
ATOM 4707 C C . GLN B 1 201 ? 85.298 61.231 -13.963 1.00 31.21 201 GLN B C 1
ATOM 4708 O O . GLN B 1 201 ? 85.972 60.275 -14.361 1.00 31.09 201 GLN B O 1
ATOM 4714 N N . LYS B 1 202 ? 84.710 62.105 -14.778 1.00 31.27 202 LYS B N 1
ATOM 4715 C CA . LYS B 1 202 ? 84.729 61.949 -16.235 1.00 31.74 202 LYS B CA 1
ATOM 4716 C C . LYS B 1 202 ? 86.142 62.031 -16.801 1.00 31.14 202 LYS B C 1
ATOM 4717 O O . LYS B 1 202 ? 86.527 61.219 -17.634 1.00 31.01 202 LYS B O 1
ATOM 4723 N N . ALA B 1 203 ? 86.903 63.012 -16.324 1.00 31.47 203 ALA B N 1
ATOM 4724 C CA . ALA B 1 203 ? 88.299 63.211 -16.718 1.00 31.24 203 ALA B CA 1
ATOM 4725 C C . ALA B 1 203 ? 89.228 62.074 -16.251 1.00 31.13 203 ALA B C 1
ATOM 4726 O O . ALA B 1 203 ? 90.068 61.620 -17.017 1.00 31.26 203 ALA B O 1
ATOM 4728 N N . PHE B 1 204 ? 89.068 61.621 -15.003 1.00 31.11 204 PHE B N 1
ATOM 4729 C CA . PHE B 1 204 ? 89.797 60.451 -14.469 1.00 31.06 204 PHE B CA 1
ATOM 4730 C C . PHE B 1 204 ? 89.508 59.170 -15.285 1.00 31.09 204 PHE B C 1
ATOM 4731 O O . PHE B 1 204 ? 90.430 58.477 -15.751 1.00 30.42 204 PHE B O 1
ATOM 4739 N N . ILE B 1 205 ? 88.219 58.874 -15.460 1.00 31.09 205 ILE B N 1
ATOM 4740 C CA . ILE B 1 205 ? 87.805 57.739 -16.290 1.00 31.37 205 ILE B CA 1
ATOM 4741 C C . ILE B 1 205 ? 88.441 57.819 -17.691 1.00 31.36 205 ILE B C 1
ATOM 4742 O O . ILE B 1 205 ? 89.098 56.865 -18.115 1.00 31.03 205 ILE B O 1
ATOM 4747 N N . ALA B 1 206 ? 88.303 58.973 -18.353 1.00 31.56 206 ALA B N 1
ATOM 4748 C CA . ALA B 1 206 ? 88.822 59.181 -19.721 1.00 31.84 206 ALA B CA 1
ATOM 4749 C C . ALA B 1 206 ? 90.336 58.957 -19.843 1.00 31.74 206 ALA B C 1
ATOM 4750 O O . ALA B 1 206 ? 90.840 58.650 -20.932 1.00 31.54 206 ALA B O 1
ATOM 4752 N N A ARG B 1 207 ? 91.034 59.101 -18.712 1.00 31.66 207 ARG B N 1
ATOM 4753 C CA A ARG B 1 207 ? 92.493 58.957 -18.613 1.00 31.67 207 ARG B CA 1
ATOM 4754 C C A ARG B 1 207 ? 92.901 57.514 -18.237 1.00 31.24 207 ARG B C 1
ATOM 4755 O O A ARG B 1 207 ? 94.092 57.207 -18.040 1.00 30.70 207 ARG B O 1
ATOM 4763 N N . GLY B 1 208 ? 91.903 56.637 -18.152 1.00 30.82 208 GLY B N 1
ATOM 4764 C CA . GLY B 1 208 ? 92.104 55.257 -17.728 1.00 30.69 208 GLY B CA 1
ATOM 4765 C C . GLY B 1 208 ? 92.224 55.085 -16.213 1.00 30.62 208 GLY B C 1
ATOM 4766 O O . GLY B 1 208 ? 92.642 54.020 -15.739 1.00 29.68 208 GLY B O 1
ATOM 4767 N N . LEU B 1 209 ? 91.833 56.112 -15.450 1.00 30.86 209 LEU B N 1
ATOM 4768 C CA . LEU B 1 209 ? 92.044 56.108 -13.994 1.00 31.26 209 LEU B CA 1
ATOM 4769 C C . LEU B 1 209 ? 90.791 55.777 -13.161 1.00 31.36 209 LEU B C 1
ATOM 4770 O O . LEU B 1 209 ? 90.542 56.406 -12.113 1.00 31.19 209 LEU B O 1
ATOM 4775 N N . THR B 1 210 ? 90.028 54.779 -13.604 1.00 31.33 210 THR B N 1
ATOM 4776 C CA . THR B 1 210 ? 88.847 54.306 -12.848 1.00 32.00 210 THR B CA 1
ATOM 4777 C C . THR B 1 210 ? 89.202 53.767 -11.452 1.00 32.44 210 THR B C 1
ATOM 4778 O O . THR B 1 210 ? 88.503 54.047 -10.487 1.00 32.19 210 THR B O 1
ATOM 4782 N N . GLU B 1 211 ? 90.305 53.026 -11.341 1.00 33.36 211 GLU B N 1
ATOM 4783 C CA . GLU B 1 211 ? 90.692 52.468 -10.057 1.00 34.27 211 GLU B CA 1
ATOM 4784 C C . GLU B 1 211 ? 91.194 53.549 -9.101 1.00 33.90 211 GLU B C 1
ATOM 4785 O O . GLU B 1 211 ? 90.831 53.542 -7.927 1.00 33.80 211 GLU B O 1
ATOM 4791 N N . ALA B 1 212 ? 91.997 54.491 -9.612 1.00 33.62 212 ALA B N 1
ATOM 4792 C CA . ALA B 1 212 ? 92.522 55.601 -8.807 1.00 33.46 212 ALA B CA 1
ATOM 4793 C C . ALA B 1 212 ? 91.421 56.514 -8.272 1.00 33.33 212 ALA B C 1
ATOM 4794 O O . ALA B 1 212 ? 91.592 57.163 -7.225 1.00 33.55 212 ALA B O 1
ATOM 4796 N N . LEU B 1 213 ? 90.306 56.546 -8.999 1.00 33.08 213 LEU B N 1
ATOM 4797 C CA . LEU B 1 213 ? 89.134 57.325 -8.671 1.00 33.07 213 LEU B CA 1
ATOM 4798 C C . LEU B 1 213 ? 88.534 56.852 -7.348 1.00 33.30 213 LEU B C 1
ATOM 4799 O O . LEU B 1 213 ? 88.134 57.676 -6.533 1.00 33.93 213 LEU B O 1
ATOM 4804 N N . THR B 1 214 ? 88.504 55.533 -7.131 1.00 33.34 214 THR B N 1
ATOM 4805 C CA . THR B 1 214 ? 88.045 54.914 -5.868 1.00 33.25 214 THR B CA 1
ATOM 4806 C C . THR B 1 214 ? 88.889 55.310 -4.645 1.00 33.76 214 THR B C 1
ATOM 4807 O O . THR B 1 214 ? 88.551 54.991 -3.493 1.00 33.62 214 THR B O 1
ATOM 4811 N N . ARG B 1 215 ? 89.988 56.002 -4.911 1.00 33.98 215 ARG B N 1
ATOM 4812 C CA . ARG B 1 215 ? 90.962 56.370 -3.890 1.00 34.15 215 ARG B CA 1
ATOM 4813 C C . ARG B 1 215 ? 90.844 57.872 -3.541 1.00 33.79 215 ARG B C 1
ATOM 4814 O O . ARG B 1 215 ? 91.578 58.393 -2.675 1.00 34.46 215 ARG B O 1
ATOM 4822 N N . VAL B 1 216 ? 89.938 58.567 -4.239 1.00 33.66 216 VAL B N 1
ATOM 4823 C CA . VAL B 1 216 ? 89.601 59.967 -3.936 1.00 33.21 216 VAL B CA 1
ATOM 4824 C C . VAL B 1 216 ? 88.745 59.934 -2.670 1.00 33.34 216 VAL B C 1
ATOM 4825 O O . VAL B 1 216 ? 87.660 59.345 -2.662 1.00 33.38 216 VAL B O 1
ATOM 4829 N N . ILE B 1 217 ? 89.258 60.531 -1.592 1.00 33.77 217 ILE B N 1
ATOM 4830 C CA . ILE B 1 217 ? 88.638 60.409 -0.270 1.00 33.70 217 ILE B CA 1
ATOM 4831 C C . ILE B 1 217 ? 87.868 61.657 0.131 1.00 33.70 217 ILE B C 1
ATOM 4832 O O . ILE B 1 217 ? 86.996 61.598 1.012 1.00 34.42 217 ILE B O 1
ATOM 4837 N N . ALA B 1 218 ? 88.200 62.784 -0.495 1.00 33.06 218 ALA B N 1
ATOM 4838 C CA . ALA B 1 218 ? 87.648 64.071 -0.088 1.00 32.69 218 ALA B CA 1
ATOM 4839 C C . ALA B 1 218 ? 87.649 65.096 -1.208 1.00 32.67 218 ALA B C 1
ATOM 4840 O O . ALA B 1 218 ? 88.427 65.004 -2.155 1.00 31.95 218 ALA B O 1
ATOM 4842 N N . ILE B 1 219 ? 86.744 66.064 -1.063 1.00 33.23 219 ILE B N 1
ATOM 4843 C CA . ILE B 1 219 ? 86.654 67.236 -1.907 1.00 33.49 219 ILE B CA 1
ATOM 4844 C C . ILE B 1 219 ? 86.745 68.475 -1.010 1.00 33.81 219 ILE B C 1
ATOM 4845 O O . ILE B 1 219 ? 86.184 68.505 0.103 1.00 33.51 219 ILE B O 1
ATOM 4850 N N . VAL B 1 220 ? 87.486 69.479 -1.468 1.00 34.18 220 VAL B N 1
ATOM 4851 C CA . VAL B 1 220 ? 87.555 70.745 -0.755 1.00 34.80 220 VAL B CA 1
ATOM 4852 C C . VAL B 1 220 ? 86.378 71.642 -1.152 1.00 35.34 220 VAL B C 1
ATOM 4853 O O . VAL B 1 220 ? 86.071 71.819 -2.337 1.00 35.21 220 VAL B O 1
ATOM 4857 N N . VAL B 1 221 ? 85.686 72.148 -0.138 1.00 35.75 221 VAL B N 1
ATOM 4858 C CA . VAL B 1 221 ? 84.665 73.192 -0.311 1.00 35.60 221 VAL B CA 1
ATOM 4859 C C . VAL B 1 221 ? 84.863 74.292 0.749 1.00 35.98 221 VAL B C 1
ATOM 4860 O O . VAL B 1 221 ? 85.655 74.126 1.680 1.00 35.83 221 VAL B O 1
ATOM 4864 N N . GLN B 1 222 ? 84.152 75.408 0.573 1.00 36.58 222 GLN B N 1
ATOM 4865 C CA . GLN B 1 222 ? 84.057 76.481 1.560 1.00 37.01 222 GLN B CA 1
ATOM 4866 C C . GLN B 1 222 ? 82.790 76.327 2.433 1.00 36.78 222 GLN B C 1
ATOM 4867 O O . GLN B 1 222 ? 81.698 76.642 1.985 1.00 36.88 222 GLN B O 1
ATOM 4873 N N . PRO B 1 223 ? 82.936 75.846 3.686 1.00 36.72 223 PRO B N 1
ATOM 4874 C CA . PRO B 1 223 ? 81.764 75.719 4.562 1.00 36.78 223 PRO B CA 1
ATOM 4875 C C . PRO B 1 223 ? 81.375 77.009 5.308 1.00 36.65 223 PRO B C 1
ATOM 4876 O O . PRO B 1 223 ? 80.457 76.976 6.117 1.00 36.72 223 PRO B O 1
ATOM 4880 N N . GLY B 1 224 ? 82.078 78.112 5.056 1.00 36.58 224 GLY B N 1
ATOM 4881 C CA . GLY B 1 224 ? 81.869 79.362 5.794 1.00 37.12 224 GLY B CA 1
ATOM 4882 C C . GLY B 1 224 ? 82.834 79.596 6.954 1.00 37.69 224 GLY B C 1
ATOM 4883 O O . GLY B 1 224 ? 82.422 80.093 7.998 1.00 37.41 224 GLY B O 1
ATOM 4884 N N . VAL B 1 225 ? 84.106 79.206 6.774 1.00 38.30 225 VAL B N 1
ATOM 4885 C CA . VAL B 1 225 ? 85.184 79.479 7.730 1.00 39.26 225 VAL B CA 1
ATOM 4886 C C . VAL B 1 225 ? 86.357 80.186 7.064 1.00 39.64 225 VAL B C 1
ATOM 4887 O O . VAL B 1 225 ? 86.881 79.727 6.052 1.00 39.87 225 VAL B O 1
ATOM 4891 N N . GLU B 1 226 ? 86.765 81.300 7.666 1.00 40.35 226 GLU B N 1
ATOM 4892 C CA . GLU B 1 226 ? 87.850 82.145 7.169 1.00 41.10 226 GLU B CA 1
ATOM 4893 C C . GLU B 1 226 ? 88.377 83.068 8.280 1.00 40.61 226 GLU B C 1
ATOM 4894 O O . GLU B 1 226 ? 87.713 83.300 9.294 1.00 40.28 226 GLU B O 1
ATOM 4900 N N . PHE B 1 227 ? 89.588 83.572 8.084 1.00 40.28 227 PHE B N 1
ATOM 4901 C CA . PHE B 1 227 ? 90.143 84.636 8.912 1.00 40.10 227 PHE B CA 1
ATOM 4902 C C . PHE B 1 227 ? 90.931 85.578 8.024 1.00 40.30 227 PHE B C 1
ATOM 4903 O O . PHE B 1 227 ? 91.386 85.191 6.955 1.00 40.17 227 PHE B O 1
ATOM 4911 N N . ASP B 1 228 ? 91.053 86.822 8.452 1.00 40.92 228 ASP B N 1
ATOM 4912 C CA . ASP B 1 228 ? 92.165 87.642 8.021 1.00 41.78 228 ASP B CA 1
ATOM 4913 C C . ASP B 1 228 ? 92.674 88.490 9.212 1.00 41.76 228 ASP B C 1
ATOM 4914 O O . ASP B 1 228 ? 92.340 88.194 10.360 1.00 42.01 228 ASP B O 1
ATOM 4919 N N . HIS B 1 229 ? 93.468 89.520 8.937 1.00 41.54 229 HIS B N 1
ATOM 4920 C CA . HIS B 1 229 ? 94.296 90.200 9.946 1.00 41.57 229 HIS B CA 1
ATOM 4921 C C . HIS B 1 229 ? 93.689 90.344 11.345 1.00 41.18 229 HIS B C 1
ATOM 4922 O O . HIS B 1 229 ? 94.289 89.883 12.323 1.00 40.55 229 HIS B O 1
ATOM 4929 N N . SER B 1 230 ? 92.506 90.960 11.426 1.00 40.46 230 SER B N 1
ATOM 4930 C CA . SER B 1 230 ? 91.792 91.100 12.687 1.00 40.15 230 SER B CA 1
ATOM 4931 C C . SER B 1 230 ? 90.314 90.769 12.548 1.00 39.98 230 SER B C 1
ATOM 4932 O O . SER B 1 230 ? 89.469 91.492 13.053 1.00 40.09 230 SER B O 1
ATOM 4935 N N . ASN B 1 231 ? 90.001 89.679 11.855 1.00 39.72 231 ASN B N 1
ATOM 4936 C CA . ASN B 1 231 ? 88.621 89.217 11.748 1.00 39.65 231 ASN B CA 1
ATOM 4937 C C . ASN B 1 231 ? 88.553 87.716 11.516 1.00 39.05 231 ASN B C 1
ATOM 4938 O O . ASN B 1 231 ? 89.386 87.158 10.801 1.00 38.85 231 ASN B O 1
ATOM 4943 N N . ILE B 1 232 ? 87.552 87.075 12.119 1.00 37.94 232 ILE B N 1
ATOM 4944 C CA . ILE B 1 232 ? 87.303 85.650 11.939 1.00 36.74 232 ILE B CA 1
ATOM 4945 C C . ILE B 1 232 ? 85.863 85.496 11.489 1.00 37.00 232 ILE B C 1
ATOM 4946 O O . ILE B 1 232 ? 84.940 86.054 12.103 1.00 36.87 232 ILE B O 1
ATOM 4951 N N . ILE B 1 233 ? 85.686 84.771 10.389 1.00 36.67 233 ILE B N 1
ATOM 4952 C CA . ILE B 1 233 ? 84.367 84.373 9.946 1.00 36.21 233 ILE B CA 1
ATOM 4953 C C . ILE B 1 233 ? 84.087 83.036 10.595 1.00 35.88 233 ILE B C 1
ATOM 4954 O O . ILE B 1 233 ? 84.750 82.025 10.321 1.00 35.14 233 ILE B O 1
ATOM 4959 N N . HIS B 1 234 ? 83.112 83.060 11.492 1.00 35.65 234 HIS B N 1
ATOM 4960 C CA . HIS B 1 234 ? 82.783 81.893 12.281 1.00 35.66 234 HIS B CA 1
ATOM 4961 C C . HIS B 1 234 ? 81.845 80.971 11.523 1.00 35.78 234 HIS B C 1
ATOM 4962 O O . HIS B 1 234 ? 80.933 81.425 10.820 1.00 35.71 234 HIS B O 1
ATOM 4969 N N . TYR B 1 235 ? 82.116 79.673 11.641 1.00 35.56 235 TYR B N 1
ATOM 4970 C CA . TYR B 1 235 ? 81.290 78.642 11.041 1.00 35.21 235 TYR B CA 1
ATOM 4971 C C . TYR B 1 235 ? 79.841 78.802 11.497 1.00 35.92 235 TYR B C 1
ATOM 4972 O O . TYR B 1 235 ? 79.581 78.956 12.694 1.00 35.61 235 TYR B O 1
ATOM 4981 N N . GLN B 1 236 ? 78.925 78.800 10.529 1.00 36.42 236 GLN B N 1
ATOM 4982 C CA . GLN B 1 236 ? 77.488 78.885 10.780 1.00 37.95 236 GLN B CA 1
ATOM 4983 C C . GLN B 1 236 ? 76.848 77.560 10.337 1.00 38.40 236 GLN B C 1
ATOM 4984 O O . GLN B 1 236 ? 76.512 77.401 9.155 1.00 37.90 236 GLN B O 1
ATOM 4990 N N . PRO B 1 237 ? 76.708 76.600 11.279 1.00 38.91 237 PRO B N 1
ATOM 4991 C CA . PRO B 1 237 ? 76.273 75.229 10.964 1.00 39.42 237 PRO B CA 1
ATOM 4992 C C . PRO B 1 237 ? 75.064 75.154 10.036 1.00 39.95 237 PRO B C 1
ATOM 4993 O O . PRO B 1 237 ? 75.119 74.438 9.040 1.00 40.32 237 PRO B O 1
ATOM 4997 N N . GLN B 1 238 ? 74.001 75.906 10.341 1.00 40.80 238 GLN B N 1
ATOM 4998 C CA . GLN B 1 238 ? 72.760 75.878 9.555 1.00 41.70 238 GLN B CA 1
ATOM 4999 C C . GLN B 1 238 ? 72.939 76.315 8.091 1.00 41.58 238 GLN B C 1
ATOM 5000 O O . GLN B 1 238 ? 72.094 76.001 7.233 1.00 41.61 238 GLN B O 1
ATOM 5006 N N . GLU B 1 239 ? 74.026 77.038 7.817 1.00 40.92 239 GLU B N 1
ATOM 5007 C CA . GLU B 1 239 ? 74.312 77.521 6.471 1.00 40.78 239 GLU B CA 1
ATOM 5008 C C . GLU B 1 239 ? 75.063 76.484 5.647 1.00 40.09 239 GLU B C 1
ATOM 5009 O O . GLU B 1 239 ? 75.102 76.575 4.418 1.00 40.14 239 GLU B O 1
ATOM 5015 N N . ALA B 1 240 ? 75.645 75.500 6.331 1.00 39.10 240 ALA B N 1
ATOM 5016 C CA . ALA B 1 240 ? 76.393 74.424 5.684 1.00 38.58 240 ALA B CA 1
ATOM 5017 C C . ALA B 1 240 ? 75.631 73.098 5.626 1.00 37.90 240 ALA B C 1
ATOM 5018 O O . ALA B 1 240 ? 76.191 72.075 5.232 1.00 37.73 240 ALA B O 1
ATOM 5020 N N . GLN B 1 241 ? 74.358 73.124 6.007 1.00 37.63 241 GLN B N 1
ATOM 5021 C CA . GLN B 1 241 ? 73.509 71.919 6.024 1.00 37.42 241 GLN B CA 1
ATOM 5022 C C . GLN B 1 241 ? 73.277 71.276 4.661 1.00 37.01 241 GLN B C 1
ATOM 5023 O O . GLN B 1 241 ? 73.310 70.055 4.553 1.00 37.01 241 GLN B O 1
ATOM 5029 N N . ALA B 1 242 ? 73.033 72.079 3.630 1.00 36.82 242 ALA B N 1
ATOM 5030 C CA . ALA B 1 242 ? 72.883 71.537 2.276 1.00 36.43 242 ALA B CA 1
ATOM 5031 C C . ALA B 1 242 ? 74.173 70.798 1.844 1.00 36.50 242 ALA B C 1
ATOM 5032 O O . ALA B 1 242 ? 74.116 69.681 1.321 1.00 36.76 242 ALA B O 1
ATOM 5034 N N . LEU B 1 243 ? 75.330 71.401 2.082 1.00 36.14 243 LEU B N 1
ATOM 5035 C CA . LEU B 1 243 ? 76.603 70.703 1.817 1.00 36.50 243 LEU B CA 1
ATOM 5036 C C . LEU B 1 243 ? 76.723 69.374 2.590 1.00 36.62 243 LEU B C 1
ATOM 5037 O O . LEU B 1 243 ? 77.044 68.336 1.997 1.00 36.47 243 LEU B O 1
ATOM 5042 N N . ALA B 1 244 ? 76.441 69.417 3.896 1.00 36.77 244 ALA B N 1
ATOM 5043 C CA . ALA B 1 244 ? 76.470 68.232 4.769 1.00 36.82 244 ALA B CA 1
ATOM 5044 C C . ALA B 1 244 ? 75.592 67.073 4.267 1.00 36.96 244 ALA B C 1
ATOM 5045 O O . ALA B 1 244 ? 75.995 65.909 4.321 1.00 36.91 244 ALA B O 1
ATOM 5047 N N . GLN B 1 245 ? 74.391 67.378 3.795 1.00 36.77 245 GLN B N 1
ATOM 5048 C CA . GLN B 1 245 ? 73.525 66.308 3.321 1.00 36.94 245 GLN B CA 1
ATOM 5049 C C . GLN B 1 245 ? 73.911 65.764 1.942 1.00 36.29 245 GLN B C 1
ATOM 5050 O O . GLN B 1 245 ? 73.613 64.606 1.642 1.00 36.55 245 GLN B O 1
ATOM 5056 N N . TRP B 1 246 ? 74.580 66.577 1.118 1.00 35.75 246 TRP B N 1
ATOM 5057 C CA . TRP B 1 246 ? 74.980 66.133 -0.230 1.00 35.32 246 TRP B CA 1
ATOM 5058 C C . TRP B 1 246 ? 76.122 65.107 -0.176 1.00 35.24 246 TRP B C 1
ATOM 5059 O O . TRP B 1 246 ? 76.121 64.099 -0.904 1.00 34.76 246 TRP B O 1
ATOM 5070 N N . ILE B 1 247 ? 77.094 65.382 0.682 1.00 35.08 247 ILE B N 1
ATOM 5071 C CA . ILE B 1 247 ? 78.269 64.523 0.825 1.00 35.23 247 ILE B CA 1
ATOM 5072 C C . ILE B 1 247 ? 77.932 63.138 1.426 1.00 35.88 247 ILE B C 1
ATOM 5073 O O . ILE B 1 247 ? 78.670 62.168 1.224 1.00 35.84 247 ILE B O 1
ATOM 5078 N N . GLU B 1 248 ? 76.811 63.048 2.144 1.00 36.63 248 GLU B N 1
ATOM 5079 C CA . GLU B 1 248 ? 76.409 61.784 2.745 1.00 37.36 248 GLU B CA 1
ATOM 5080 C C . GLU B 1 248 ? 76.164 60.732 1.651 1.00 38.03 248 GLU B C 1
ATOM 5081 O O . GLU B 1 248 ? 76.580 59.575 1.803 1.00 39.03 248 GLU B O 1
ATOM 5087 N N . ASN B 1 249 ? 75.552 61.158 0.539 1.00 37.82 249 ASN B N 1
ATOM 5088 C CA . ASN B 1 249 ? 75.361 60.335 -0.672 1.00 37.67 249 ASN B CA 1
ATOM 5089 C C . ASN B 1 249 ? 76.605 59.824 -1.404 1.00 37.43 249 ASN B C 1
ATOM 5090 O O . ASN B 1 249 ? 76.522 58.881 -2.193 1.00 37.06 249 ASN B O 1
ATOM 5095 N N . THR B 1 250 ? 77.744 60.462 -1.163 1.00 37.38 250 THR B N 1
ATOM 5096 C CA . THR B 1 250 ? 78.966 60.185 -1.912 1.00 37.16 250 THR B CA 1
ATOM 5097 C C . THR B 1 250 ? 79.883 59.259 -1.122 1.00 37.60 250 THR B C 1
ATOM 5098 O O . THR B 1 250 ? 79.587 58.924 0.030 1.00 37.58 250 THR B O 1
ATOM 5102 N N . ARG B 1 251 ? 81.005 58.857 -1.727 1.00 37.74 251 ARG B N 1
ATOM 5103 C CA . ARG B 1 251 ? 81.937 57.971 -1.037 1.00 38.17 251 ARG B CA 1
ATOM 5104 C C . ARG B 1 251 ? 82.991 58.762 -0.268 1.00 38.05 251 ARG B C 1
ATOM 5105 O O . ARG B 1 251 ? 83.835 58.190 0.402 1.00 37.85 251 ARG B O 1
ATOM 5121 N N . VAL B 1 253 ? 84.347 62.389 2.097 1.00 37.01 253 VAL B N 1
ATOM 5122 C CA . VAL B 1 253 ? 84.063 63.408 3.115 1.00 36.27 253 VAL B CA 1
ATOM 5123 C C . VAL B 1 253 ? 84.557 64.765 2.564 1.00 35.82 253 VAL B C 1
ATOM 5124 O O . VAL B 1 253 ? 85.108 64.824 1.454 1.00 35.37 253 VAL B O 1
ATOM 5128 N N . TYR B 1 254 ? 84.319 65.841 3.316 1.00 35.27 254 TYR B N 1
ATOM 5129 C CA . TYR B 1 254 ? 84.893 67.152 3.000 1.00 34.83 254 TYR B CA 1
ATOM 5130 C C . TYR B 1 254 ? 86.228 67.374 3.715 1.00 34.76 254 TYR B C 1
ATOM 5131 O O . TYR B 1 254 ? 86.414 66.996 4.884 1.00 33.55 254 TYR B O 1
ATOM 5140 N N . GLU B 1 255 ? 87.147 67.996 2.987 1.00 35.07 255 GLU B N 1
ATOM 5141 C CA . GLU B 1 255 ? 88.320 68.577 3.586 1.00 36.13 255 GLU B CA 1
ATOM 5142 C C . GLU B 1 255 ? 88.175 70.103 3.565 1.00 36.49 255 GLU B C 1
ATOM 5143 O O . GLU B 1 255 ? 87.957 70.704 2.505 1.00 36.98 255 GLU B O 1
ATOM 5149 N N . ALA B 1 256 ? 88.329 70.708 4.738 1.00 36.13 256 ALA B N 1
ATOM 5150 C CA . ALA B 1 256 ? 88.199 72.138 4.909 1.00 35.85 256 ALA B CA 1
ATOM 5151 C C . ALA B 1 256 ? 89.549 72.748 5.203 1.00 35.75 256 ALA B C 1
ATOM 5152 O O . ALA B 1 256 ? 90.306 72.253 6.054 1.00 35.07 256 ALA B O 1
ATOM 5154 N N . HIS B 1 257 ? 89.820 73.848 4.509 1.00 35.53 257 HIS B N 1
ATOM 5155 C CA . HIS B 1 257 ? 91.060 74.610 4.655 1.00 35.23 257 HIS B CA 1
ATOM 5156 C C . HIS B 1 257 ? 90.851 75.864 5.529 1.00 34.69 257 HIS B C 1
ATOM 5157 O O . HIS B 1 257 ? 89.705 76.270 5.767 1.00 34.66 257 HIS B O 1
ATOM 5164 N N . SER B 1 258 ? 91.946 76.480 5.993 1.00 34.01 258 SER B N 1
ATOM 5165 C CA . SER B 1 258 ? 91.890 77.733 6.772 1.00 33.17 258 SER B CA 1
ATOM 5166 C C . SER B 1 258 ? 90.862 77.663 7.916 1.00 32.15 258 SER B C 1
ATOM 5167 O O . SER B 1 258 ? 90.066 78.598 8.106 1.00 31.30 258 SER B O 1
ATOM 5170 N N . THR B 1 259 ? 90.891 76.550 8.656 1.00 31.83 259 THR B N 1
ATOM 5171 C CA . THR B 1 259 ? 89.996 76.329 9.813 1.00 32.16 259 THR B CA 1
ATOM 5172 C C . THR B 1 259 ? 90.509 76.964 11.116 1.00 32.81 259 THR B C 1
ATOM 5173 O O . THR B 1 259 ? 89.894 76.800 12.181 1.00 33.04 259 THR B O 1
ATOM 5177 N N . ASP B 1 260 ? 91.630 77.682 11.015 1.00 32.89 260 ASP B N 1
ATOM 5178 C CA . ASP B 1 260 ? 92.300 78.282 12.155 1.00 33.44 260 ASP B CA 1
ATOM 5179 C C . ASP B 1 260 ? 91.395 79.289 12.844 1.00 33.69 260 ASP B C 1
ATOM 5180 O O . ASP B 1 260 ? 90.702 80.059 12.180 1.00 34.06 260 ASP B O 1
ATOM 5185 N N . TYR B 1 261 ? 91.424 79.273 14.178 1.00 34.02 261 TYR B N 1
ATOM 5186 C CA . TYR B 1 261 ? 90.822 80.316 15.026 1.00 33.66 261 TYR B CA 1
ATOM 5187 C C . TYR B 1 261 ? 89.340 80.152 15.298 1.00 33.48 261 TYR B C 1
ATOM 5188 O O . TYR B 1 261 ? 88.720 81.055 15.843 1.00 33.44 261 TYR B O 1
ATOM 5197 N N . GLN B 1 262 ? 88.765 79.012 14.918 1.00 34.19 262 GLN B N 1
ATOM 5198 C CA . GLN B 1 262 ? 87.369 78.727 15.247 1.00 34.26 262 GLN B CA 1
ATOM 5199 C C . GLN B 1 262 ? 87.250 78.246 16.700 1.00 34.44 262 GLN B C 1
ATOM 5200 O O . GLN B 1 262 ? 88.238 77.880 17.341 1.00 34.01 262 GLN B O 1
ATOM 5206 N N . THR B 1 263 ? 86.027 78.242 17.209 1.00 35.09 263 THR B N 1
ATOM 5207 C CA . THR B 1 263 ? 85.753 77.648 18.516 1.00 35.77 263 THR B CA 1
ATOM 5208 C C . THR B 1 263 ? 85.850 76.124 18.473 1.00 35.64 263 THR B C 1
ATOM 5209 O O . THR B 1 263 ? 85.717 75.513 17.409 1.00 35.80 263 THR B O 1
ATOM 5213 N N . ARG B 1 264 ? 86.080 75.517 19.633 1.00 35.80 264 ARG B N 1
ATOM 5214 C CA . ARG B 1 264 ? 86.059 74.059 19.753 1.00 36.71 264 ARG B CA 1
ATOM 5215 C C . ARG B 1 264 ? 84.698 73.452 19.426 1.00 36.33 264 ARG B C 1
ATOM 5216 O O . ARG B 1 264 ? 84.626 72.313 18.947 1.00 36.76 264 ARG B O 1
ATOM 5224 N N A THR B 1 265 ? 83.635 74.209 19.663 0.50 36.00 265 THR B N 1
ATOM 5225 N N B THR B 1 265 ? 83.621 74.198 19.696 0.50 36.13 265 THR B N 1
ATOM 5226 C CA A THR B 1 265 ? 82.307 73.741 19.336 0.50 35.61 265 THR B CA 1
ATOM 5227 C CA B THR B 1 265 ? 82.275 73.769 19.313 0.50 35.89 265 THR B CA 1
ATOM 5228 C C A THR B 1 265 ? 82.022 73.835 17.822 0.50 35.35 265 THR B C 1
ATOM 5229 C C B THR B 1 265 ? 82.135 73.760 17.793 0.50 35.43 265 THR B C 1
ATOM 5230 O O A THR B 1 265 ? 81.300 73.002 17.284 0.50 35.49 265 THR B O 1
ATOM 5231 O O B THR B 1 265 ? 81.630 72.797 17.225 0.50 35.39 265 THR B O 1
ATOM 5238 N N . ALA B 1 266 ? 82.623 74.812 17.137 1.00 35.07 266 ALA B N 1
ATOM 5239 C CA . ALA B 1 266 ? 82.587 74.868 15.663 1.00 34.30 266 ALA B CA 1
ATOM 5240 C C . ALA B 1 266 ? 83.357 73.702 15.028 1.00 34.19 266 ALA B C 1
ATOM 5241 O O . ALA B 1 266 ? 82.899 73.132 14.037 1.00 33.73 266 ALA B O 1
ATOM 5243 N N . TYR B 1 267 ? 84.515 73.344 15.595 1.00 34.17 267 TYR B N 1
ATOM 5244 C CA . TYR B 1 267 ? 85.238 72.155 15.129 1.00 34.21 267 TYR B CA 1
ATOM 5245 C C . TYR B 1 267 ? 84.365 70.906 15.255 1.00 34.54 267 TYR B C 1
ATOM 5246 O O . TYR B 1 267 ? 84.210 70.145 14.289 1.00 34.78 267 TYR B O 1
ATOM 5255 N N . TRP B 1 268 ? 83.760 70.726 16.427 1.00 34.45 268 TRP B N 1
ATOM 5256 C CA . TRP B 1 268 ? 82.869 69.601 16.643 1.00 34.75 268 TRP B CA 1
ATOM 5257 C C . TRP B 1 268 ? 81.735 69.585 15.611 1.00 34.69 268 TRP B C 1
ATOM 5258 O O . TRP B 1 268 ? 81.428 68.530 15.025 1.00 34.84 268 TRP B O 1
ATOM 5269 N N . GLU B 1 269 ? 81.125 70.752 15.386 1.00 34.28 269 GLU B N 1
ATOM 5270 C CA . GLU B 1 269 ? 80.043 70.906 14.401 1.00 33.93 269 GLU B CA 1
ATOM 5271 C C . GLU B 1 269 ? 80.499 70.615 12.958 1.00 33.79 269 GLU B C 1
ATOM 5272 O O . GLU B 1 269 ? 79.725 70.096 12.146 1.00 34.53 269 GLU B O 1
ATOM 5278 N N . LEU B 1 270 ? 81.738 70.970 12.651 1.00 33.07 270 LEU B N 1
ATOM 5279 C CA . LEU B 1 270 ? 82.340 70.711 11.355 1.00 33.29 270 LEU B CA 1
ATOM 5280 C C . LEU B 1 270 ? 82.430 69.215 11.050 1.00 33.28 270 LEU B C 1
ATOM 5281 O O . LEU B 1 270 ? 81.935 68.755 10.021 1.00 33.89 270 LEU B O 1
ATOM 5286 N N . VAL B 1 271 ? 83.049 68.463 11.956 1.00 33.34 271 VAL B N 1
ATOM 5287 C CA . VAL B 1 271 ? 83.178 67.017 11.816 1.00 33.13 271 VAL B CA 1
ATOM 5288 C C . VAL B 1 271 ? 81.808 66.322 11.695 1.00 33.57 271 VAL B C 1
ATOM 5289 O O . VAL B 1 271 ? 81.623 65.465 10.829 1.00 33.27 271 VAL B O 1
ATOM 5293 N N . ARG B 1 272 ? 80.856 66.718 12.544 1.00 33.84 272 ARG B N 1
ATOM 5294 C CA . ARG B 1 272 ? 79.459 66.257 12.476 1.00 33.72 272 ARG B CA 1
ATOM 5295 C C . ARG B 1 272 ? 78.868 66.478 11.085 1.00 33.78 272 ARG B C 1
ATOM 5296 O O . ARG B 1 272 ? 78.106 65.637 10.593 1.00 33.26 272 ARG B O 1
ATOM 5304 N N . ASP B 1 273 ? 79.221 67.609 10.461 1.00 33.84 273 ASP B N 1
ATOM 5305 C CA . ASP B 1 273 ? 78.647 68.003 9.157 1.00 33.94 273 ASP B CA 1
ATOM 5306 C C . ASP B 1 273 ? 79.527 67.525 7.981 1.00 33.79 273 ASP B C 1
ATOM 5307 O O . ASP B 1 273 ? 79.362 67.984 6.843 1.00 32.17 273 ASP B O 1
ATOM 5312 N N . HIS B 1 274 ? 80.468 66.623 8.316 1.00 34.09 274 HIS B N 1
ATOM 5313 C CA . HIS B 1 274 ? 81.314 65.827 7.389 1.00 34.68 274 HIS B CA 1
ATOM 5314 C C . HIS B 1 274 ? 82.491 66.594 6.790 1.00 35.01 274 HIS B C 1
ATOM 5315 O O . HIS B 1 274 ? 83.046 66.221 5.751 1.00 35.10 274 HIS B O 1
ATOM 5322 N N . PHE B 1 275 ? 82.868 67.658 7.486 1.00 35.33 275 PHE B N 1
ATOM 5323 C CA . PHE B 1 275 ? 84.149 68.298 7.288 1.00 35.21 275 PHE B CA 1
ATOM 5324 C C . PHE B 1 275 ? 85.117 67.555 8.208 1.00 35.47 275 PHE B C 1
ATOM 5325 O O . PHE B 1 275 ? 85.497 68.039 9.278 1.00 35.50 275 PHE B O 1
ATOM 5333 N N . ALA B 1 276 ? 85.484 66.347 7.767 1.00 35.56 276 ALA B N 1
ATOM 5334 C CA . ALA B 1 276 ? 86.219 65.374 8.579 1.00 35.55 276 ALA B CA 1
ATOM 5335 C C . ALA B 1 276 ? 87.741 65.539 8.552 1.00 35.88 276 ALA B C 1
ATOM 5336 O O . ALA B 1 276 ? 88.442 64.958 9.390 1.00 36.28 276 ALA B O 1
ATOM 5338 N N . ILE B 1 277 ? 88.252 66.311 7.588 1.00 35.56 277 ILE B N 1
ATOM 5339 C CA . ILE B 1 277 ? 89.668 66.669 7.565 1.00 35.39 277 ILE B CA 1
ATOM 5340 C C . ILE B 1 277 ? 89.784 68.186 7.750 1.00 35.76 277 ILE B C 1
ATOM 5341 O O . ILE B 1 277 ? 89.401 68.956 6.863 1.00 35.73 277 ILE B O 1
ATOM 5346 N N . LEU B 1 278 ? 90.315 68.599 8.905 1.00 35.67 278 LEU B N 1
ATOM 5347 C CA . LEU B 1 278 ? 90.422 70.018 9.238 1.00 35.62 278 LEU B CA 1
ATOM 5348 C C . LEU B 1 278 ? 91.862 70.528 9.199 1.00 35.65 278 LEU B C 1
ATOM 5349 O O . LEU B 1 278 ? 92.721 70.105 9.999 1.00 35.48 278 LEU B O 1
ATOM 5354 N N . LYS B 1 279 ? 92.115 71.440 8.265 1.00 35.30 279 LYS B N 1
ATOM 5355 C CA . LYS B 1 279 ? 93.445 71.959 8.045 1.00 35.25 279 LYS B CA 1
ATOM 5356 C C . LYS B 1 279 ? 93.710 73.176 8.924 1.00 35.09 279 LYS B C 1
ATOM 5357 O O . LYS B 1 279 ? 92.929 74.157 8.916 1.00 34.93 279 LYS B O 1
ATOM 5363 N N . VAL B 1 280 ? 94.811 73.082 9.678 1.00 33.89 280 VAL B N 1
ATOM 5364 C CA . VAL B 1 280 ? 95.298 74.146 10.545 1.00 33.60 280 VAL B CA 1
ATOM 5365 C C . VAL B 1 280 ? 96.744 74.424 10.219 1.00 33.21 280 VAL B C 1
ATOM 5366 O O . VAL B 1 280 ? 97.507 73.493 9.918 1.00 32.66 280 VAL B O 1
ATOM 5370 N N . GLY B 1 281 ? 97.129 75.698 10.288 1.00 33.09 281 GLY B N 1
ATOM 5371 C CA . GLY B 1 281 ? 98.536 76.059 10.129 1.00 32.60 281 GLY B CA 1
ATOM 5372 C C . GLY B 1 281 ? 98.996 77.303 10.878 1.00 32.62 281 GLY B C 1
ATOM 5373 O O . GLY B 1 281 ? 99.687 77.193 11.894 1.00 32.96 281 GLY B O 1
ATOM 5374 N N . PRO B 1 282 ? 98.644 78.502 10.353 1.00 32.36 282 PRO B N 1
ATOM 5375 C CA . PRO B 1 282 ? 98.978 79.787 11.001 1.00 31.66 282 PRO B CA 1
ATOM 5376 C C . PRO B 1 282 ? 98.587 79.903 12.498 1.00 31.29 282 PRO B C 1
ATOM 5377 O O . PRO B 1 282 ? 99.289 80.550 13.234 1.00 31.55 282 PRO B O 1
ATOM 5381 N N . ALA B 1 283 ? 97.502 79.281 12.950 1.00 31.48 283 ALA B N 1
ATOM 5382 C CA . ALA B 1 283 ? 97.144 79.326 14.377 1.00 31.31 283 ALA B CA 1
ATOM 5383 C C . ALA B 1 283 ? 98.202 78.643 15.247 1.00 31.60 283 ALA B C 1
ATOM 5384 O O . ALA B 1 283 ? 98.410 79.041 16.395 1.00 31.33 283 ALA B O 1
ATOM 5386 N N . LEU B 1 284 ? 98.866 77.618 14.695 1.00 32.06 284 LEU B N 1
ATOM 5387 C CA . LEU B 1 284 ? 99.904 76.886 15.436 1.00 32.35 284 LEU B CA 1
ATOM 5388 C C . LEU B 1 284 ? 101.152 77.742 15.641 1.00 32.64 284 LEU B C 1
ATOM 5389 O O . LEU B 1 284 ? 101.697 77.825 16.760 1.00 32.91 284 LEU B O 1
ATOM 5394 N N . THR B 1 285 ? 101.575 78.409 14.571 1.00 32.38 285 THR B N 1
ATOM 5395 C CA . THR B 1 285 ? 102.732 79.295 14.638 1.00 32.16 285 THR B CA 1
ATOM 5396 C C . THR B 1 285 ? 102.406 80.661 15.267 1.00 32.42 285 THR B C 1
ATOM 5397 O O . THR B 1 285 ? 103.286 81.309 15.847 1.00 32.52 285 THR B O 1
ATOM 5401 N N . PHE B 1 286 ? 101.154 81.091 15.143 1.00 32.30 286 PHE B N 1
ATOM 5402 C CA . PHE B 1 286 ? 100.649 82.287 15.829 1.00 32.99 286 PHE B CA 1
ATOM 5403 C C . PHE B 1 286 ? 100.794 82.078 17.345 1.00 33.29 286 PHE B C 1
ATOM 5404 O O . PHE B 1 286 ? 101.293 82.944 18.067 1.00 33.06 286 PHE B O 1
ATOM 5412 N N . ALA B 1 287 ? 100.362 80.908 17.817 1.00 34.04 287 ALA B N 1
ATOM 5413 C CA . ALA B 1 287 ? 100.484 80.551 19.226 1.00 34.32 287 ALA B CA 1
ATOM 5414 C C . ALA B 1 287 ? 101.954 80.493 19.676 1.00 34.73 287 ALA B C 1
ATOM 5415 O O . ALA B 1 287 ? 102.304 80.895 20.789 1.00 34.24 287 ALA B O 1
ATOM 5417 N N . LEU B 1 288 ? 102.813 79.974 18.809 1.00 35.29 288 LEU B N 1
ATOM 5418 C CA . LEU B 1 288 ? 104.236 79.860 19.095 1.00 35.38 288 LEU B CA 1
ATOM 5419 C C . LEU B 1 288 ? 104.866 81.239 19.264 1.00 35.55 288 LEU B C 1
ATOM 5420 O O . LEU B 1 288 ? 105.691 81.477 20.175 1.00 35.18 288 LEU B O 1
ATOM 5425 N N . ARG B 1 289 ? 104.465 82.139 18.375 1.00 34.91 289 ARG B N 1
ATOM 5426 C CA . ARG B 1 289 ? 104.939 83.506 18.367 1.00 35.32 289 ARG B CA 1
ATOM 5427 C C . ARG B 1 289 ? 104.500 84.300 19.618 1.00 35.04 289 ARG B C 1
ATOM 5428 O O . ARG B 1 289 ? 105.272 85.101 20.130 1.00 35.43 289 ARG B O 1
ATOM 5436 N N . GLU B 1 290 ? 103.279 84.066 20.101 1.00 34.38 290 GLU B N 1
ATOM 5437 C CA . GLU B 1 290 ? 102.793 84.632 21.361 1.00 34.78 290 GLU B CA 1
ATOM 5438 C C . GLU B 1 290 ? 103.649 84.191 22.541 1.00 34.16 290 GLU B C 1
ATOM 5439 O O . GLU B 1 290 ? 103.980 85.005 23.391 1.00 34.49 290 GLU B O 1
ATOM 5445 N N . ALA B 1 291 ? 104.000 82.904 22.592 1.00 34.22 291 ALA B N 1
ATOM 5446 C CA . ALA B 1 291 ? 104.934 82.379 23.607 1.00 34.56 291 ALA B CA 1
ATOM 5447 C C . ALA B 1 291 ? 106.314 83.031 23.495 1.00 34.75 291 ALA B C 1
ATOM 5448 O O . ALA B 1 291 ? 106.895 83.442 24.498 1.00 35.52 291 ALA B O 1
ATOM 5450 N N . ILE B 1 292 ? 106.823 83.168 22.271 1.00 34.58 292 ILE B N 1
ATOM 5451 C CA . ILE B 1 292 ? 108.114 83.829 22.066 1.00 34.30 292 ILE B CA 1
ATOM 5452 C C . ILE B 1 292 ? 108.081 85.282 22.523 1.00 33.79 292 ILE B C 1
ATOM 5453 O O . ILE B 1 292 ? 109.007 85.742 23.170 1.00 33.98 292 ILE B O 1
ATOM 5458 N N . PHE B 1 293 ? 107.025 86.000 22.154 1.00 33.77 293 PHE B N 1
ATOM 5459 C CA . PHE B 1 293 ? 106.869 87.413 22.524 1.00 33.79 293 PHE B CA 1
ATOM 5460 C C . PHE B 1 293 ? 106.728 87.615 24.037 1.00 33.57 293 PHE B C 1
ATOM 5461 O O . PHE B 1 293 ? 107.278 88.568 24.586 1.00 33.38 293 PHE B O 1
ATOM 5469 N N . ALA B 1 294 ? 105.956 86.738 24.687 1.00 33.68 294 ALA B N 1
ATOM 5470 C CA . ALA B 1 294 ? 105.786 86.735 26.155 1.00 33.59 294 ALA B CA 1
ATOM 5471 C C . ALA B 1 294 ? 107.088 86.500 26.865 1.00 34.00 294 ALA B C 1
ATOM 5472 O O . ALA B 1 294 ? 107.395 87.173 27.862 1.00 34.93 294 ALA B O 1
ATOM 5474 N N . LEU B 1 295 ? 107.861 85.536 26.353 1.00 34.22 295 LEU B N 1
ATOM 5475 C CA . LEU B 1 295 ? 109.165 85.196 26.924 1.00 34.65 295 LEU B CA 1
ATOM 5476 C C . LEU B 1 295 ? 110.174 86.307 26.713 1.00 34.85 295 LEU B C 1
ATOM 5477 O O . LEU B 1 295 ? 111.006 86.547 27.582 1.00 34.10 295 LEU B O 1
ATOM 5482 N N . ALA B 1 296 ? 110.089 86.989 25.570 1.00 34.59 296 ALA B N 1
ATOM 5483 C CA . ALA B 1 296 ? 110.990 88.124 25.301 1.00 34.29 296 ALA B CA 1
ATOM 5484 C C . ALA B 1 296 ? 110.706 89.266 26.289 1.00 34.13 296 ALA B C 1
ATOM 5485 O O . ALA B 1 296 ? 111.628 89.897 26.771 1.00 34.06 296 ALA B O 1
ATOM 5487 N N . GLN B 1 297 ? 109.431 89.532 26.554 1.00 33.62 297 GLN B N 1
ATOM 5488 C CA . GLN B 1 297 ? 109.045 90.507 27.562 1.00 35.38 297 GLN B CA 1
ATOM 5489 C C . GLN B 1 297 ? 109.544 90.093 28.964 1.00 34.58 297 GLN B C 1
ATOM 5490 O O . GLN B 1 297 ? 110.159 90.887 29.671 1.00 35.00 297 GLN B O 1
ATOM 5496 N N . ILE B 1 298 ? 109.309 88.843 29.342 1.00 34.25 298 ILE B N 1
ATOM 5497 C CA . ILE B 1 298 ? 109.849 88.310 30.609 1.00 34.02 298 ILE B CA 1
ATOM 5498 C C . ILE B 1 298 ? 111.375 88.450 30.698 1.00 34.82 298 ILE B C 1
ATOM 5499 O O . ILE B 1 298 ? 111.917 88.840 31.735 1.00 33.97 298 ILE B O 1
ATOM 5504 N N . GLU B 1 299 ? 112.065 88.118 29.604 1.00 35.04 299 GLU B N 1
ATOM 5505 C CA . GLU B 1 299 ? 113.502 88.306 29.519 1.00 35.19 299 GLU B CA 1
ATOM 5506 C C . GLU B 1 299 ? 113.942 89.776 29.750 1.00 35.88 299 GLU B C 1
ATOM 5507 O O . GLU B 1 299 ? 114.919 90.010 30.481 1.00 35.15 299 GLU B O 1
ATOM 5513 N N . GLN B 1 300 ? 113.233 90.732 29.131 1.00 36.43 300 GLN B N 1
ATOM 5514 C CA . GLN B 1 300 ? 113.488 92.183 29.308 1.00 39.06 300 GLN B CA 1
ATOM 5515 C C . GLN B 1 300 ? 113.516 92.583 30.798 1.00 37.57 300 GLN B C 1
ATOM 5516 O O . GLN B 1 300 ? 114.281 93.461 31.223 1.00 37.57 300 GLN B O 1
ATOM 5522 N N . GLU B 1 301 ? 112.687 91.916 31.599 1.00 36.61 301 GLU B N 1
ATOM 5523 C CA . GLU B 1 301 ? 112.545 92.268 33.000 1.00 36.04 301 GLU B CA 1
ATOM 5524 C C . GLU B 1 301 ? 113.349 91.440 33.997 1.00 35.01 301 GLU B C 1
ATOM 5525 O O . GLU B 1 301 ? 113.606 91.906 35.101 1.00 34.82 301 GLU B O 1
ATOM 5531 N N . LEU B 1 302 ? 113.722 90.217 33.624 1.00 34.07 302 LEU B N 1
ATOM 5532 C CA . LEU B 1 302 ? 114.393 89.296 34.537 1.00 33.63 302 LEU B CA 1
ATOM 5533 C C . LEU B 1 302 ? 115.903 89.237 34.361 1.00 33.82 302 LEU B C 1
ATOM 5534 O O . LEU B 1 302 ? 116.629 88.939 35.309 1.00 33.57 302 LEU B O 1
ATOM 5539 N N . ILE B 1 303 ? 116.366 89.477 33.132 1.00 33.17 303 ILE B N 1
ATOM 5540 C CA . ILE B 1 303 ? 117.744 89.269 32.778 1.00 33.18 303 ILE B CA 1
ATOM 5541 C C . ILE B 1 303 ? 118.552 90.589 32.852 1.00 33.48 303 ILE B C 1
ATOM 5542 O O . ILE B 1 303 ? 118.058 91.642 32.445 1.00 33.18 303 ILE B O 1
ATOM 5547 N N . ALA B 1 304 ? 119.788 90.523 33.366 1.00 33.24 304 ALA B N 1
ATOM 5548 C CA . ALA B 1 304 ? 120.671 91.698 33.389 1.00 34.03 304 ALA B CA 1
ATOM 5549 C C . ALA B 1 304 ? 120.797 92.346 31.988 1.00 34.14 304 ALA B C 1
ATOM 5550 O O . ALA B 1 304 ? 120.849 91.637 30.989 1.00 33.35 304 ALA B O 1
ATOM 5552 N N . PRO B 1 305 ? 120.793 93.700 31.935 1.00 34.77 305 PRO B N 1
ATOM 5553 C CA . PRO B 1 305 ? 120.960 94.518 30.730 1.00 34.52 305 PRO B CA 1
ATOM 5554 C C . PRO B 1 305 ? 122.066 94.066 29.794 1.00 34.42 305 PRO B C 1
ATOM 5555 O O . PRO B 1 305 ? 121.843 94.032 28.578 1.00 34.00 305 PRO B O 1
ATOM 5559 N N . GLU B 1 306 ? 123.229 93.694 30.349 1.00 34.38 306 GLU B N 1
ATOM 5560 C CA . GLU B 1 306 ? 124.383 93.267 29.534 1.00 34.09 306 GLU B CA 1
ATOM 5561 C C . GLU B 1 306 ? 124.201 91.868 28.917 1.00 34.47 306 GLU B C 1
ATOM 5562 O O . GLU B 1 306 ? 124.967 91.470 28.062 1.00 34.36 306 GLU B O 1
ATOM 5568 N N . ASN B 1 307 ? 123.171 91.136 29.324 1.00 34.43 307 ASN B N 1
ATOM 5569 C CA . ASN B 1 307 ? 122.977 89.775 28.828 1.00 34.34 307 ASN B CA 1
ATOM 5570 C C . ASN B 1 307 ? 121.691 89.568 27.995 1.00 34.07 307 ASN B C 1
ATOM 5571 O O . ASN B 1 307 ? 121.445 88.468 27.497 1.00 33.52 307 ASN B O 1
ATOM 5576 N N . ARG B 1 308 ? 120.885 90.615 27.850 1.00 33.63 308 ARG B N 1
ATOM 5577 C CA . ARG B 1 308 ? 119.615 90.494 27.112 1.00 34.32 308 ARG B CA 1
ATOM 5578 C C . ARG B 1 308 ? 119.857 90.202 25.654 1.00 34.25 308 ARG B C 1
ATOM 5579 O O . ARG B 1 308 ? 120.828 90.696 25.086 1.00 34.82 308 ARG B O 1
ATOM 5587 N N . SER B 1 309 ? 118.963 89.404 25.069 1.00 34.57 309 SER B N 1
ATOM 5588 C CA . SER B 1 309 ? 119.062 88.940 23.673 1.00 34.41 309 SER B CA 1
ATOM 5589 C C . SER B 1 309 ? 118.774 90.033 22.650 1.00 34.69 309 SER B C 1
ATOM 5590 O O . SER B 1 309 ? 119.313 89.984 21.555 1.00 35.63 309 SER B O 1
ATOM 5593 N N . GLY B 1 310 ? 117.915 90.992 22.998 1.00 35.24 310 GLY B N 1
ATOM 5594 C CA . GLY B 1 310 ? 117.370 91.945 22.032 1.00 36.58 310 GLY B CA 1
ATOM 5595 C C . GLY B 1 310 ? 116.496 91.273 20.969 1.00 37.89 310 GLY B C 1
ATOM 5596 O O . GLY B 1 310 ? 116.403 91.742 19.856 1.00 37.56 310 GLY B O 1
ATOM 5597 N N . CYS B 1 311 ? 115.860 90.172 21.355 1.00 39.81 311 CYS B N 1
ATOM 5598 C CA . CYS B 1 311 ? 115.050 89.310 20.513 1.00 39.80 311 CYS B CA 1
ATOM 5599 C C . CYS B 1 311 ? 114.088 90.083 19.612 1.00 39.17 311 CYS B C 1
ATOM 5600 O O . CYS B 1 311 ? 114.164 90.026 18.378 1.00 39.62 311 CYS B O 1
ATOM 5603 N N . LEU B 1 312 ? 113.154 90.789 20.238 1.00 38.27 312 LEU B N 1
ATOM 5604 C CA . LEU B 1 312 ? 112.138 91.518 19.493 1.00 36.96 312 LEU B CA 1
ATOM 5605 C C . LEU B 1 312 ? 112.725 92.559 18.577 1.00 35.90 312 LEU B C 1
ATOM 5606 O O . LEU B 1 312 ? 112.214 92.718 17.478 1.00 35.81 312 LEU B O 1
ATOM 5611 N N . ALA B 1 313 ? 113.776 93.271 19.017 1.00 34.24 313 ALA B N 1
ATOM 5612 C CA . ALA B 1 313 ? 114.390 94.320 18.178 1.00 33.29 313 ALA B CA 1
ATOM 5613 C C . ALA B 1 313 ? 115.094 93.712 16.969 1.00 32.70 313 ALA B C 1
ATOM 5614 O O . ALA B 1 313 ? 115.086 94.303 15.882 1.00 33.75 313 ALA B O 1
ATOM 5616 N N . VAL B 1 314 ? 115.671 92.526 17.150 1.00 31.95 314 VAL B N 1
ATOM 5617 C CA . VAL B 1 314 ? 116.268 91.758 16.039 1.00 32.36 314 VAL B CA 1
ATOM 5618 C C . VAL B 1 314 ? 115.175 91.342 15.032 1.00 32.58 314 VAL B C 1
ATOM 5619 O O . VAL B 1 314 ? 115.292 91.616 13.847 1.00 33.01 314 VAL B O 1
ATOM 5623 N N . ILE B 1 315 ? 114.106 90.709 15.510 1.00 33.13 315 ILE B N 1
ATOM 5624 C CA . ILE B 1 315 ? 112.969 90.312 14.640 1.00 33.75 315 ILE B CA 1
ATOM 5625 C C . ILE B 1 315 ? 112.440 91.480 13.786 1.00 34.74 315 ILE B C 1
ATOM 5626 O O . ILE B 1 315 ? 112.308 91.362 12.556 1.00 34.23 315 ILE B O 1
ATOM 5631 N N . GLU B 1 316 ? 112.146 92.597 14.444 1.00 35.95 316 GLU B N 1
ATOM 5632 C CA . GLU B 1 316 ? 111.564 93.760 13.771 1.00 37.92 316 GLU B CA 1
ATOM 5633 C C . GLU B 1 316 ? 112.504 94.294 12.702 1.00 37.44 316 GLU B C 1
ATOM 5634 O O . GLU B 1 316 ? 112.082 94.630 11.600 1.00 37.22 316 GLU B O 1
ATOM 5640 N N . GLU B 1 317 ? 113.778 94.404 13.051 1.00 37.88 317 GLU B N 1
ATOM 5641 C CA . GLU B 1 317 ? 114.765 94.914 12.116 1.00 38.23 317 GLU B CA 1
ATOM 5642 C C . GLU B 1 317 ? 114.856 94.017 10.893 1.00 37.54 317 GLU B C 1
ATOM 5643 O O . GLU B 1 317 ? 114.811 94.502 9.765 1.00 37.16 317 GLU B O 1
ATOM 5649 N N . VAL B 1 318 ? 114.985 92.714 11.133 1.00 37.31 318 VAL B N 1
ATOM 5650 C CA . VAL B 1 318 ? 115.114 91.728 10.054 1.00 37.19 318 VAL B CA 1
ATOM 5651 C C . VAL B 1 318 ? 113.865 91.718 9.160 1.00 37.42 318 VAL B C 1
ATOM 5652 O O . VAL B 1 318 ? 113.979 91.654 7.938 1.00 36.45 318 VAL B O 1
ATOM 5664 N N . LEU B 1 320 ? 111.642 94.249 8.774 1.00 38.16 320 LEU B N 1
ATOM 5665 C CA . LEU B 1 320 ? 111.651 95.520 8.036 1.00 38.16 320 LEU B CA 1
ATOM 5666 C C . LEU B 1 320 ? 112.670 95.538 6.884 1.00 38.15 320 LEU B C 1
ATOM 5667 O O . LEU B 1 320 ? 112.382 96.127 5.851 1.00 38.35 320 LEU B O 1
ATOM 5672 N N . ASP B 1 321 ? 113.823 94.884 7.051 1.00 38.63 321 ASP B N 1
ATOM 5673 C CA . ASP B 1 321 ? 114.893 94.893 6.033 1.00 39.95 321 ASP B CA 1
ATOM 5674 C C . ASP B 1 321 ? 114.709 93.861 4.924 1.00 40.35 321 ASP B C 1
ATOM 5675 O O . ASP B 1 321 ? 115.109 94.089 3.807 1.00 40.18 321 ASP B O 1
ATOM 5680 N N . GLU B 1 322 ? 114.143 92.709 5.254 1.00 41.29 322 GLU B N 1
ATOM 5681 C CA . GLU B 1 322 ? 113.857 91.682 4.260 1.00 42.93 322 GLU B CA 1
ATOM 5682 C C . GLU B 1 322 ? 112.355 91.428 4.278 1.00 42.84 322 GLU B C 1
ATOM 5683 O O . GLU B 1 322 ? 111.907 90.416 4.794 1.00 43.12 322 GLU B O 1
ATOM 5689 N N . PRO B 1 323 ? 111.565 92.367 3.734 1.00 43.17 323 PRO B N 1
ATOM 5690 C CA . PRO B 1 323 ? 110.117 92.314 3.936 1.00 43.54 323 PRO B CA 1
ATOM 5691 C C . PRO B 1 323 ? 109.301 91.535 2.896 1.00 43.47 323 PRO B C 1
ATOM 5692 O O . PRO B 1 323 ? 108.082 91.686 2.858 1.00 43.54 323 PRO B O 1
ATOM 5696 N N . GLN B 1 324 ? 109.941 90.708 2.074 1.00 43.98 324 GLN B N 1
ATOM 5697 C CA . GLN B 1 324 ? 109.238 90.066 0.936 1.00 44.94 324 GLN B CA 1
ATOM 5698 C C . GLN B 1 324 ? 108.050 89.165 1.312 1.00 44.55 324 GLN B C 1
ATOM 5699 O O . GLN B 1 324 ? 107.054 89.128 0.593 1.00 44.89 324 GLN B O 1
ATOM 5705 N N . TYR B 1 325 ? 108.168 88.435 2.423 1.00 44.79 325 TYR B N 1
ATOM 5706 C CA . TYR B 1 325 ? 107.136 87.478 2.867 1.00 44.90 325 TYR B CA 1
ATOM 5707 C C . TYR B 1 325 ? 105.889 88.117 3.473 1.00 44.10 325 TYR B C 1
ATOM 5708 O O . TYR B 1 325 ? 104.862 87.434 3.641 1.00 44.07 325 TYR B O 1
ATOM 5717 N N . TRP B 1 326 ? 105.956 89.413 3.780 1.00 43.23 326 TRP B N 1
ATOM 5718 C CA . TRP B 1 326 ? 104.789 90.102 4.361 1.00 43.09 326 TRP B CA 1
ATOM 5719 C C . TRP B 1 326 ? 104.252 91.315 3.596 1.00 43.47 326 TRP B C 1
ATOM 5720 O O . TRP B 1 326 ? 103.085 91.670 3.750 1.00 43.48 326 TRP B O 1
ATOM 5731 N N . LYS B 1 327 ? 105.110 91.932 2.786 1.00 44.56 327 LYS B N 1
ATOM 5732 C CA . LYS B 1 327 ? 104.817 93.190 2.087 1.00 45.86 327 LYS B CA 1
ATOM 5733 C C . LYS B 1 327 ? 103.448 93.258 1.388 1.00 46.22 327 LYS B C 1
ATOM 5734 O O . LYS B 1 327 ? 102.727 94.250 1.520 1.00 46.18 327 LYS B O 1
ATOM 5740 N N . LYS B 1 328 ? 103.094 92.200 0.666 1.00 46.94 328 LYS B N 1
ATOM 5741 C CA . LYS B 1 328 ? 101.805 92.131 -0.031 1.00 47.89 328 LYS B CA 1
ATOM 5742 C C . LYS B 1 328 ? 100.602 91.866 0.883 1.00 47.41 328 LYS B C 1
ATOM 5743 O O . LYS B 1 328 ? 99.451 91.971 0.443 1.00 47.93 328 LYS B O 1
ATOM 5749 N N . TYR B 1 329 ? 100.860 91.527 2.145 1.00 46.74 329 TYR B N 1
ATOM 5750 C CA . TYR B 1 329 ? 99.785 91.228 3.097 1.00 46.08 329 TYR B CA 1
ATOM 5751 C C . TYR B 1 329 ? 99.390 92.379 4.018 1.00 45.01 329 TYR B C 1
ATOM 5752 O O . TYR B 1 329 ? 98.211 92.565 4.306 1.00 45.20 329 TYR B O 1
ATOM 5761 N N . TYR B 1 330 ? 100.367 93.156 4.471 1.00 43.92 330 TYR B N 1
ATOM 5762 C CA . TYR B 1 330 ? 100.128 94.087 5.575 1.00 42.72 330 TYR B CA 1
ATOM 5763 C C . TYR B 1 330 ? 99.924 95.521 5.144 1.00 42.46 330 TYR B C 1
ATOM 5764 O O . TYR B 1 330 ? 100.116 95.852 3.986 1.00 42.06 330 TYR B O 1
ATOM 5773 N N . ARG B 1 331 ? 99.552 96.371 6.096 1.00 42.39 331 ARG B N 1
ATOM 5774 C CA . ARG B 1 331 ? 99.245 97.766 5.800 1.00 42.44 331 ARG B CA 1
ATOM 5775 C C . ARG B 1 331 ? 100.487 98.615 5.522 1.00 42.56 331 ARG B C 1
ATOM 5776 O O . ARG B 1 331 ? 101.614 98.196 5.799 1.00 42.73 331 ARG B O 1
ATOM 5784 N N . THR B 1 332 ? 100.232 99.819 5.009 1.00 42.14 332 THR B N 1
ATOM 5785 C CA . THR B 1 332 ? 101.222 100.733 4.428 1.00 41.94 332 THR B CA 1
ATOM 5786 C C . THR B 1 332 ? 101.824 101.701 5.464 1.00 40.94 332 THR B C 1
ATOM 5787 O O . THR B 1 332 ? 103.030 101.981 5.435 1.00 40.95 332 THR B O 1
ATOM 5791 N N . GLY B 1 333 ? 100.981 102.216 6.356 1.00 39.84 333 GLY B N 1
ATOM 5792 C CA . GLY B 1 333 ? 101.436 103.094 7.435 1.00 38.82 333 GLY B CA 1
ATOM 5793 C C . GLY B 1 333 ? 102.472 102.372 8.271 1.00 38.08 333 GLY B C 1
ATOM 5794 O O . GLY B 1 333 ? 102.355 101.164 8.497 1.00 38.71 333 GLY B O 1
ATOM 5795 N N . PHE B 1 334 ? 103.488 103.097 8.735 1.00 36.91 334 PHE B N 1
ATOM 5796 C CA . PHE B 1 334 ? 104.587 102.456 9.441 1.00 36.56 334 PHE B CA 1
ATOM 5797 C C . PHE B 1 334 ? 104.163 101.779 10.755 1.00 35.89 334 PHE B C 1
ATOM 5798 O O . PHE B 1 334 ? 104.499 100.611 10.982 1.00 35.50 334 PHE B O 1
ATOM 5806 N N . ASN B 1 335 ? 103.474 102.503 11.633 1.00 35.19 335 ASN B N 1
ATOM 5807 C CA . ASN B 1 335 ? 102.995 101.846 12.867 1.00 34.67 335 ASN B CA 1
ATOM 5808 C C . ASN B 1 335 ? 102.013 100.713 12.584 1.00 34.01 335 ASN B C 1
ATOM 5809 O O . ASN B 1 335 ? 102.107 99.651 13.200 1.00 33.84 335 ASN B O 1
ATOM 5814 N N . ASP B 1 336 ? 101.098 100.938 11.637 1.00 33.67 336 ASP B N 1
ATOM 5815 C CA . ASP B 1 336 ? 100.140 99.904 11.196 1.00 34.12 336 ASP B CA 1
ATOM 5816 C C . ASP B 1 336 ? 100.866 98.639 10.762 1.00 34.13 336 ASP B C 1
ATOM 5817 O O . ASP B 1 336 ? 100.441 97.527 11.114 1.00 34.72 336 ASP B O 1
ATOM 5822 N N . SER B 1 337 ? 101.942 98.811 9.990 1.00 32.86 337 SER B N 1
ATOM 5823 C CA . SER B 1 337 ? 102.723 97.680 9.529 1.00 33.50 337 SER B CA 1
ATOM 5824 C C . SER B 1 337 ? 103.415 96.954 10.691 1.00 33.93 337 SER B C 1
ATOM 5825 O O . SER B 1 337 ? 103.530 95.728 10.652 1.00 35.37 337 SER B O 1
ATOM 5828 N N . LEU B 1 338 ? 103.903 97.687 11.694 1.00 33.15 338 LEU B N 1
ATOM 5829 C CA . LEU B 1 338 ? 104.396 97.046 12.917 1.00 33.48 338 LEU B CA 1
ATOM 5830 C C . LEU B 1 338 ? 103.318 96.206 13.611 1.00 33.65 338 LEU B C 1
ATOM 5831 O O . LEU B 1 338 ? 103.582 95.079 14.015 1.00 33.53 338 LEU B O 1
ATOM 5836 N N . LEU B 1 339 ? 102.105 96.752 13.742 1.00 34.37 339 LEU B N 1
ATOM 5837 C CA . LEU B 1 339 ? 100.994 96.029 14.389 1.00 34.42 339 LEU B CA 1
ATOM 5838 C C . LEU B 1 339 ? 100.585 94.753 13.614 1.00 34.99 339 LEU B C 1
ATOM 5839 O O . LEU B 1 339 ? 100.289 93.716 14.218 1.00 35.41 339 LEU B O 1
ATOM 5844 N N . ASP B 1 340 ? 100.608 94.828 12.285 1.00 34.94 340 ASP B N 1
ATOM 5845 C CA . ASP B 1 340 ? 100.382 93.671 11.431 1.00 35.55 340 ASP B CA 1
ATOM 5846 C C . ASP B 1 340 ? 101.506 92.633 11.553 1.00 35.98 340 ASP B C 1
ATOM 5847 O O . ASP B 1 340 ? 101.280 91.439 11.723 1.00 35.53 340 ASP B O 1
ATOM 5852 N N . ILE B 1 341 ? 102.731 93.113 11.495 1.00 36.48 341 ILE B N 1
ATOM 5853 C CA . ILE B 1 341 ? 103.902 92.266 11.674 1.00 37.83 341 ILE B CA 1
ATOM 5854 C C . ILE B 1 341 ? 103.841 91.501 13.008 1.00 38.07 341 ILE B C 1
ATOM 5855 O O . ILE B 1 341 ? 104.206 90.324 13.055 1.00 38.84 341 ILE B O 1
ATOM 5860 N N . ARG B 1 342 ? 103.330 92.143 14.062 1.00 37.37 342 ARG B N 1
ATOM 5861 C CA . ARG B 1 342 ? 103.296 91.499 15.376 1.00 36.99 342 ARG B CA 1
ATOM 5862 C C . ARG B 1 342 ? 102.097 90.598 15.520 1.00 36.68 342 ARG B C 1
ATOM 5863 O O . ARG B 1 342 ? 102.243 89.453 15.939 1.00 36.68 342 ARG B O 1
ATOM 5871 N N . TYR B 1 343 ? 100.930 91.122 15.147 1.00 35.95 343 TYR B N 1
ATOM 5872 C CA . TYR B 1 343 ? 99.659 90.623 15.665 1.00 35.98 343 TYR B CA 1
ATOM 5873 C C . TYR B 1 343 ? 98.652 90.106 14.638 1.00 36.29 343 TYR B C 1
ATOM 5874 O O . TYR B 1 343 ? 97.641 89.539 15.030 1.00 36.37 343 TYR B O 1
ATOM 5883 N N . SER B 1 344 ? 98.918 90.280 13.345 1.00 36.17 344 SER B N 1
ATOM 5884 C CA . SER B 1 344 ? 97.978 89.783 12.352 1.00 36.80 344 SER B CA 1
ATOM 5885 C C . SER B 1 344 ? 97.794 88.262 12.409 1.00 37.03 344 SER B C 1
ATOM 5886 O O . SER B 1 344 ? 98.770 87.469 12.559 1.00 37.23 344 SER B O 1
ATOM 5889 N N . LEU B 1 345 ? 96.539 87.868 12.271 1.00 36.83 345 LEU B N 1
ATOM 5890 C CA . LEU B 1 345 ? 96.163 86.463 12.306 1.00 37.71 345 LEU B CA 1
ATOM 5891 C C . LEU B 1 345 ? 96.710 85.675 11.121 1.00 37.48 345 LEU B C 1
ATOM 5892 O O . LEU B 1 345 ? 96.697 84.440 11.161 1.00 37.15 345 LEU B O 1
ATOM 5897 N N . SER B 1 346 ? 97.193 86.390 10.096 1.00 36.93 346 SER B N 1
ATOM 5898 C CA . SER B 1 346 ? 97.893 85.800 8.950 1.00 37.69 346 SER B CA 1
ATOM 5899 C C . SER B 1 346 ? 99.259 85.241 9.302 1.00 36.66 346 SER B C 1
ATOM 5900 O O . SER B 1 346 ? 99.766 84.374 8.593 1.00 35.89 346 SER B O 1
ATOM 5903 N N . ASP B 1 347 ? 99.882 85.779 10.355 1.00 36.69 347 ASP B N 1
ATOM 5904 C CA . ASP B 1 347 ? 101.088 85.167 10.909 1.00 35.95 347 ASP B CA 1
ATOM 5905 C C . ASP B 1 347 ? 102.175 85.079 9.827 1.00 35.51 347 ASP B C 1
ATOM 5906 O O . ASP B 1 347 ? 102.775 84.025 9.626 1.00 35.09 347 ASP B O 1
ATOM 5911 N N . ARG B 1 348 ? 102.419 86.179 9.113 1.00 34.85 348 ARG B N 1
ATOM 5912 C CA . ARG B 1 348 ? 103.476 86.172 8.095 1.00 35.23 348 ARG B CA 1
ATOM 5913 C C . ARG B 1 348 ? 104.875 86.084 8.747 1.00 35.62 348 ARG B C 1
ATOM 5914 O O . ARG B 1 348 ? 105.843 85.718 8.084 1.00 34.85 348 ARG B O 1
ATOM 5922 N N . ILE B 1 349 ? 104.954 86.397 10.047 1.00 35.08 349 ILE B N 1
ATOM 5923 C CA . ILE B 1 349 ? 106.195 86.250 10.814 1.00 35.45 349 ILE B CA 1
ATOM 5924 C C . ILE B 1 349 ? 106.689 84.795 10.771 1.00 35.69 349 ILE B C 1
ATOM 5925 O O . ILE B 1 349 ? 107.882 84.531 10.993 1.00 36.34 349 ILE B O 1
ATOM 5930 N N . ARG B 1 350 ? 105.777 83.850 10.507 1.00 35.22 350 ARG B N 1
ATOM 5931 C CA . ARG B 1 350 ? 106.148 82.425 10.526 1.00 35.21 350 ARG B CA 1
ATOM 5932 C C . ARG B 1 350 ? 107.268 82.122 9.523 1.00 35.74 350 ARG B C 1
ATOM 5933 O O . ARG B 1 350 ? 108.039 81.175 9.714 1.00 36.03 350 ARG B O 1
ATOM 5941 N N . TYR B 1 351 ? 107.361 82.935 8.471 1.00 35.12 351 TYR B N 1
ATOM 5942 C CA . TYR B 1 351 ? 108.393 82.750 7.470 1.00 35.52 351 TYR B CA 1
ATOM 5943 C C . TYR B 1 351 ? 109.782 83.234 7.913 1.00 35.49 351 TYR B C 1
ATOM 5944 O O . TYR B 1 351 ? 110.771 83.006 7.208 1.00 35.39 351 TYR B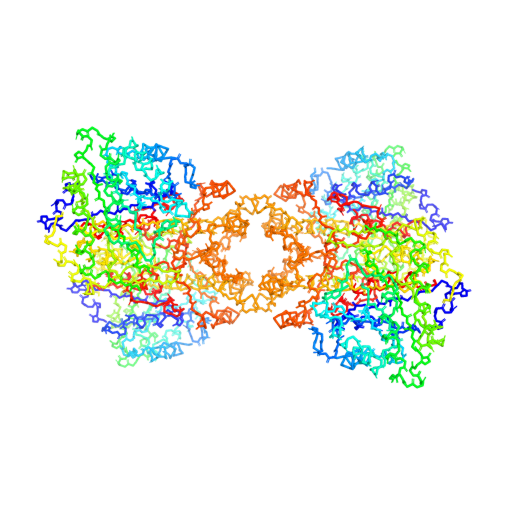 O 1
ATOM 5953 N N . TYR B 1 352 ? 109.858 83.871 9.083 1.00 35.27 352 TYR B N 1
ATOM 5954 C CA . TYR B 1 352 ? 111.128 84.487 9.528 1.00 35.09 352 TYR B CA 1
ATOM 5955 C C . TYR B 1 352 ? 111.850 83.722 10.629 1.00 34.52 352 TYR B C 1
ATOM 5956 O O . TYR B 1 352 ? 113.048 83.928 10.844 1.00 34.39 352 TYR B O 1
ATOM 5965 N N . TRP B 1 353 ? 111.143 82.807 11.291 1.00 33.73 353 TRP B N 1
ATOM 5966 C CA . TRP B 1 353 ? 111.790 81.944 12.296 1.00 33.75 353 TRP B CA 1
ATOM 5967 C C . TRP B 1 353 ? 113.143 81.297 11.884 1.00 33.45 353 TRP B C 1
ATOM 5968 O O . TRP B 1 353 ? 114.059 81.220 12.712 1.00 33.04 353 TRP B O 1
ATOM 5979 N N . PRO B 1 354 ? 113.273 80.835 10.615 1.00 33.21 354 PRO B N 1
ATOM 5980 C CA . PRO B 1 354 ? 114.554 80.270 10.197 1.00 33.21 354 PRO B CA 1
ATOM 5981 C C . PRO B 1 354 ? 115.688 81.274 9.896 1.00 33.75 354 PRO B C 1
ATOM 5982 O O . PRO B 1 354 ? 116.788 80.851 9.617 1.00 32.72 354 PRO B O 1
ATOM 5986 N N . HIS B 1 355 ? 115.436 82.577 9.987 1.00 34.50 355 HIS B N 1
ATOM 5987 C CA . HIS B 1 355 ? 116.491 83.560 9.745 1.00 34.62 355 HIS B CA 1
ATOM 5988 C C . HIS B 1 355 ? 117.573 83.443 10.825 1.00 35.12 355 HIS B C 1
ATOM 5989 O O . HIS B 1 355 ? 117.272 83.277 12.016 1.00 35.94 355 HIS B O 1
ATOM 5996 N N . SER B 1 356 ? 118.821 83.534 10.388 1.00 35.15 356 SER B N 1
ATOM 5997 C CA . SER B 1 356 ? 120.019 83.360 11.233 1.00 35.50 356 SER B CA 1
ATOM 5998 C C . SER B 1 356 ? 120.121 84.269 12.461 1.00 35.04 356 SER B C 1
ATOM 5999 O O . SER B 1 356 ? 120.477 83.794 13.553 1.00 34.61 356 SER B O 1
ATOM 6002 N N . ARG B 1 357 ? 119.823 85.564 12.279 1.00 34.90 357 ARG B N 1
ATOM 6003 C CA . ARG B 1 357 ? 119.825 86.548 13.379 1.00 34.97 357 ARG B CA 1
ATOM 6004 C C . ARG B 1 357 ? 118.680 86.286 14.351 1.00 34.81 357 ARG B C 1
ATOM 6005 O O . ARG B 1 357 ? 118.812 86.490 15.552 1.00 34.97 357 ARG B O 1
ATOM 6013 N N . ILE B 1 358 ? 117.531 85.865 13.824 1.00 34.76 358 ILE B N 1
ATOM 6014 C CA . ILE B 1 358 ? 116.371 85.642 14.666 1.00 34.32 358 ILE B CA 1
ATOM 6015 C C . ILE B 1 358 ? 116.562 84.342 15.433 1.00 34.44 358 ILE B C 1
ATOM 6016 O O . ILE B 1 358 ? 116.321 84.274 16.636 1.00 34.94 358 ILE B O 1
ATOM 6021 N N . LYS B 1 359 ? 117.022 83.315 14.738 1.00 34.47 359 LYS B N 1
ATOM 6022 C CA . LYS B 1 359 ? 117.250 82.031 15.363 1.00 35.21 359 LYS B CA 1
ATOM 6023 C C . LYS B 1 359 ? 118.208 82.161 16.559 1.00 34.97 359 LYS B C 1
ATOM 6024 O O . LYS B 1 359 ? 117.912 81.667 17.643 1.00 34.59 359 LYS B O 1
ATOM 6030 N N . ASN B 1 360 ? 119.349 82.821 16.339 1.00 34.43 360 ASN B N 1
ATOM 6031 C CA . ASN B 1 360 ? 120.370 82.990 17.366 1.00 35.03 360 ASN B CA 1
ATOM 6032 C C . ASN B 1 360 ? 119.934 83.875 18.546 1.00 35.22 360 ASN B C 1
ATOM 6033 O O . ASN B 1 360 ? 120.295 83.605 19.703 1.00 35.45 360 ASN B O 1
ATOM 6038 N N . SER B 1 361 ? 119.161 84.924 18.274 1.00 35.35 361 SER B N 1
ATOM 6039 C CA . SER B 1 361 ? 118.681 85.774 19.361 1.00 35.66 361 SER B CA 1
ATOM 6040 C C . SER B 1 361 ? 117.578 85.075 20.162 1.00 35.79 361 SER B C 1
ATOM 6041 O O . SER B 1 361 ? 117.540 85.186 21.402 1.00 35.80 361 SER B O 1
ATOM 6044 N N . VAL B 1 362 ? 116.694 84.347 19.468 1.00 35.47 362 VAL B N 1
ATOM 6045 C CA . VAL B 1 362 ? 115.773 83.448 20.155 1.00 35.50 362 VAL B CA 1
ATOM 6046 C C . VAL B 1 362 ? 116.496 82.407 21.020 1.00 35.76 362 VAL B C 1
ATOM 6047 O O . VAL B 1 362 ? 116.098 82.190 22.160 1.00 35.63 362 VAL B O 1
ATOM 6051 N N . GLU B 1 363 ? 117.539 81.757 20.507 1.00 36.44 363 GLU B N 1
ATOM 6052 C CA . GLU B 1 363 ? 118.237 80.794 21.361 1.00 36.82 363 GLU B CA 1
ATOM 6053 C C . GLU B 1 363 ? 119.029 81.432 22.514 1.00 36.06 363 GLU B C 1
ATOM 6054 O O . GLU B 1 363 ? 119.086 80.857 23.595 1.00 36.04 363 GLU B O 1
ATOM 6060 N N . THR B 1 364 ? 119.597 82.615 22.296 1.00 35.21 364 THR B N 1
ATOM 6061 C CA . THR B 1 364 ? 120.197 83.391 23.399 1.00 35.18 364 THR B CA 1
ATOM 6062 C C . THR B 1 364 ? 119.152 83.661 24.515 1.00 35.71 364 THR B C 1
ATOM 6063 O O . THR B 1 364 ? 119.436 83.468 25.709 1.00 34.74 364 THR B O 1
ATOM 6083 N N . VAL B 1 367 ? 118.350 80.312 26.437 1.00 35.80 367 VAL B N 1
ATOM 6084 C CA . VAL B 1 367 ? 119.488 80.053 27.323 1.00 36.67 367 VAL B CA 1
ATOM 6085 C C . VAL B 1 367 ? 119.494 80.967 28.562 1.00 36.64 367 VAL B C 1
ATOM 6086 O O . VAL B 1 367 ? 119.764 80.489 29.651 1.00 37.39 367 VAL B O 1
ATOM 6090 N N . ASN B 1 368 ? 119.167 82.252 28.402 1.00 36.50 368 ASN B N 1
ATOM 6091 C CA . ASN B 1 368 ? 119.076 83.190 29.530 1.00 35.33 368 ASN B CA 1
ATOM 6092 C C . ASN B 1 368 ? 117.952 82.769 30.461 1.00 35.61 368 ASN B C 1
ATOM 6093 O O . ASN B 1 368 ? 118.104 82.763 31.693 1.00 35.28 368 ASN B O 1
ATOM 6098 N N . LEU B 1 369 ? 116.828 82.396 29.863 1.00 34.87 369 LEU B N 1
ATOM 6099 C CA . LEU B 1 369 ? 115.622 82.146 30.617 1.00 35.50 369 LEU B CA 1
ATOM 6100 C C . LEU B 1 369 ? 115.654 80.804 31.324 1.00 35.81 369 LEU B C 1
ATOM 6101 O O . LEU B 1 369 ? 114.990 80.625 32.348 1.00 36.53 369 LEU B O 1
ATOM 6106 N N . GLN B 1 370 ? 116.434 79.872 30.792 1.00 36.05 370 GLN B N 1
ATOM 6107 C CA . GLN B 1 370 ? 116.540 78.542 31.371 1.00 36.73 370 GLN B CA 1
ATOM 6108 C C . GLN B 1 370 ? 117.348 78.501 32.676 1.00 36.58 370 GLN B C 1
ATOM 6109 O O . GLN B 1 370 ? 117.208 77.569 33.470 1.00 36.82 370 GLN B O 1
ATOM 6115 N N . GLY B 1 371 ? 118.174 79.518 32.905 1.00 36.22 371 GLY B N 1
ATOM 6116 C CA . GLY B 1 371 ? 118.889 79.625 34.165 1.00 36.30 371 GLY B CA 1
ATOM 6117 C C . GLY B 1 371 ? 118.160 80.447 35.217 1.00 36.13 371 GLY B C 1
ATOM 6118 O O . GLY B 1 371 ? 118.661 80.625 36.320 1.00 36.03 371 GLY B O 1
ATOM 6119 N N . VAL B 1 372 ? 116.986 80.968 34.883 1.00 36.16 372 VAL B N 1
ATOM 6120 C CA . VAL B 1 372 ? 116.323 81.877 35.792 1.00 36.41 372 VAL B CA 1
ATOM 6121 C C . VAL B 1 372 ? 114.961 81.348 36.212 1.00 36.96 372 VAL B C 1
ATOM 6122 O O . VAL B 1 372 ? 114.292 80.629 35.472 1.00 37.15 372 VAL B O 1
ATOM 6126 N N . ASP B 1 373 ? 114.577 81.709 37.423 1.00 37.10 373 ASP B N 1
ATOM 6127 C CA . ASP B 1 373 ? 113.290 81.376 37.966 1.00 38.11 373 ASP B CA 1
ATOM 6128 C C . ASP B 1 373 ? 112.249 82.412 37.583 1.00 37.51 373 ASP B C 1
ATOM 6129 O O . ASP B 1 373 ? 112.343 83.572 38.006 1.00 37.49 373 ASP B O 1
ATOM 6134 N N . ILE B 1 374 ? 111.270 82.004 36.776 1.00 37.78 374 ILE B N 1
ATOM 6135 C CA . ILE B 1 374 ? 110.230 82.924 36.316 1.00 36.74 374 ILE B CA 1
ATOM 6136 C C . ILE B 1 374 ? 109.111 83.022 37.356 1.00 37.08 374 ILE B C 1
ATOM 6137 O O . ILE B 1 374 ? 108.401 82.046 37.617 1.00 37.12 374 ILE B O 1
ATOM 6142 N N . PRO B 1 375 ? 108.977 84.205 37.981 1.00 37.07 375 PRO B N 1
ATOM 6143 C CA . PRO B 1 375 ? 107.952 84.438 38.971 1.00 36.86 375 PRO B CA 1
ATOM 6144 C C . PRO B 1 375 ? 106.574 84.089 38.418 1.00 37.46 375 PRO B C 1
ATOM 6145 O O . PRO B 1 375 ? 106.259 84.361 37.254 1.00 37.86 375 PRO B O 1
ATOM 6149 N N . LEU B 1 376 ? 105.777 83.459 39.263 1.00 37.18 376 LEU B N 1
ATOM 6150 C CA . LEU B 1 376 ? 104.429 83.044 38.950 1.00 37.55 376 LEU B CA 1
ATOM 6151 C C . LEU B 1 376 ? 103.596 84.189 38.367 1.00 36.49 376 LEU B C 1
ATOM 6152 O O . LEU B 1 376 ? 102.894 84.020 37.359 1.00 35.65 376 LEU B O 1
ATOM 6157 N N . GLY B 1 377 ? 103.698 85.343 39.036 1.00 35.81 377 GLY B N 1
ATOM 6158 C CA . GLY B 1 377 ? 103.010 86.573 38.702 1.00 35.57 377 GLY B CA 1
ATOM 6159 C C . GLY B 1 377 ? 103.235 87.026 37.277 1.00 35.70 377 GLY B C 1
ATOM 6160 O O . GLY B 1 377 ? 102.333 87.610 36.668 1.00 35.21 377 GLY B O 1
ATOM 6169 N N . ILE B 1 379 ? 103.924 84.973 34.682 1.00 35.44 379 ILE B N 1
ATOM 6170 C CA . ILE B 1 379 ? 103.284 83.989 33.826 1.00 34.75 379 ILE B CA 1
ATOM 6171 C C . ILE B 1 379 ? 101.792 84.245 33.842 1.00 34.47 379 ILE B C 1
ATOM 6172 O O . ILE B 1 379 ? 101.138 84.174 32.828 1.00 34.95 379 ILE B O 1
ATOM 6177 N N . SER B 1 380 ? 101.258 84.599 34.993 1.00 34.14 380 SER B N 1
ATOM 6178 C CA . SER B 1 380 ? 99.859 84.990 35.056 1.00 33.78 380 SER B CA 1
ATOM 6179 C C . SER B 1 380 ? 99.637 86.226 34.166 1.00 33.36 380 SER B C 1
ATOM 6180 O O . SER B 1 380 ? 98.672 86.283 33.442 1.00 33.67 380 SER B O 1
ATOM 6183 N N . GLN B 1 381 ? 100.541 87.200 34.209 1.00 33.28 381 GLN B N 1
ATOM 6184 C CA . GLN B 1 381 ? 100.375 88.395 33.390 1.00 33.12 381 GLN B CA 1
ATOM 6185 C C . GLN B 1 381 ? 100.459 88.074 31.898 1.00 33.43 381 GLN B C 1
ATOM 6186 O O . GLN B 1 381 ? 99.575 88.435 31.125 1.00 34.15 381 GLN B O 1
ATOM 6192 N N . TYR B 1 382 ? 101.513 87.386 31.488 1.00 33.46 382 TYR B N 1
ATOM 6193 C CA . TYR B 1 382 ? 101.790 87.245 30.062 1.00 33.45 382 TYR B CA 1
ATOM 6194 C C . TYR B 1 382 ? 101.328 85.945 29.402 1.00 33.25 382 TYR B C 1
ATOM 6195 O O . TYR B 1 382 ? 101.128 85.923 28.187 1.00 32.85 382 TYR B O 1
ATOM 6204 N N . LEU B 1 383 ? 101.191 84.882 30.207 1.00 32.83 383 LEU B N 1
ATOM 6205 C CA . LEU B 1 383 ? 100.778 83.552 29.770 1.00 33.13 383 LEU B CA 1
ATOM 6206 C C . LEU B 1 383 ? 99.690 82.979 30.710 1.00 33.36 383 LEU B C 1
ATOM 6207 O O . LEU B 1 383 ? 99.877 81.936 31.339 1.00 32.96 383 LEU B O 1
ATOM 6212 N N . PRO B 1 384 ? 98.558 83.685 30.846 1.00 33.98 384 PRO B N 1
ATOM 6213 C CA . PRO B 1 384 ? 97.591 83.269 31.881 1.00 34.30 384 PRO B CA 1
ATOM 6214 C C . PRO B 1 384 ? 97.051 81.832 31.825 1.00 34.68 384 PRO B C 1
ATOM 6215 O O . PRO B 1 384 ? 96.868 81.218 32.878 1.00 34.32 384 PRO B O 1
ATOM 6219 N N . LYS B 1 385 ? 96.809 81.299 30.629 1.00 35.18 385 LYS B N 1
ATOM 6220 C CA . LYS B 1 385 ? 96.342 79.913 30.480 1.00 35.76 385 LYS B CA 1
ATOM 6221 C C . LYS B 1 385 ? 97.404 78.883 30.926 1.00 35.92 385 LYS B C 1
ATOM 6222 O O . LYS B 1 385 ? 97.068 77.819 31.462 1.00 35.27 385 LYS B O 1
ATOM 6228 N N . GLN B 1 386 ? 98.681 79.219 30.726 1.00 35.69 386 GLN B N 1
ATOM 6229 C CA . GLN B 1 386 ? 99.791 78.398 31.222 1.00 35.61 386 GLN B CA 1
ATOM 6230 C C . GLN B 1 386 ? 99.898 78.488 32.739 1.00 35.79 386 GLN B C 1
ATOM 6231 O O . GLN B 1 386 ? 100.200 77.495 33.413 1.00 36.20 386 GLN B O 1
ATOM 6237 N N . PHE B 1 387 ? 99.651 79.681 33.274 1.00 35.66 387 PHE B N 1
ATOM 6238 C CA . PHE B 1 387 ? 99.644 79.879 34.704 1.00 36.14 387 PHE B CA 1
ATOM 6239 C C . PHE B 1 387 ? 98.543 79.033 35.387 1.00 37.14 387 PHE B C 1
ATOM 6240 O O . PHE B 1 387 ? 98.742 78.480 36.463 1.00 37.56 387 PHE B O 1
ATOM 6248 N N . GLU B 1 388 ? 97.374 78.962 34.777 1.00 37.78 388 GLU B N 1
ATOM 6249 C CA . GLU B 1 388 ? 96.303 78.158 35.342 1.00 39.22 388 GLU B CA 1
ATOM 6250 C C . GLU B 1 388 ? 96.725 76.691 35.414 1.00 38.80 388 GLU B C 1
ATOM 6251 O O . GLU B 1 388 ? 96.477 76.030 36.422 1.00 38.84 388 GLU B O 1
ATOM 6257 N N . ARG B 1 389 ? 97.400 76.210 34.366 1.00 38.32 389 ARG B N 1
ATOM 6258 C CA . ARG B 1 389 ? 97.918 74.846 34.336 1.00 38.46 389 ARG B CA 1
ATOM 6259 C C . ARG B 1 389 ? 98.964 74.572 35.415 1.00 38.25 389 ARG B C 1
ATOM 6260 O O . ARG B 1 389 ? 98.885 73.567 36.116 1.00 38.46 389 ARG B O 1
ATOM 6268 N N . ILE B 1 390 ? 99.913 75.484 35.574 1.00 38.38 390 ILE B N 1
ATOM 6269 C CA . ILE B 1 390 ? 100.855 75.407 36.676 1.00 38.69 390 ILE B CA 1
ATOM 6270 C C . ILE B 1 390 ? 100.096 75.415 38.018 1.00 39.51 390 ILE B C 1
ATOM 6271 O O . ILE B 1 390 ? 100.382 74.604 38.901 1.00 39.63 390 ILE B O 1
ATOM 6276 N N . GLN B 1 391 ? 99.117 76.311 38.145 1.00 40.33 391 GLN B N 1
ATOM 6277 C CA . GLN B 1 391 ? 98.320 76.488 39.372 1.00 41.85 391 GLN B CA 1
ATOM 6278 C C . GLN B 1 391 ? 97.665 75.157 39.800 1.00 41.62 391 GLN B C 1
ATOM 6279 O O . GLN B 1 391 ? 97.598 74.837 40.991 1.00 41.32 391 GLN B O 1
ATOM 6285 N N . SER B 1 392 ? 97.220 74.384 38.807 1.00 41.51 392 SER B N 1
ATOM 6286 C CA . SER B 1 392 ? 96.618 73.087 39.029 1.00 41.70 392 SER B CA 1
ATOM 6287 C C . SER B 1 392 ? 97.644 71.938 38.903 1.00 41.84 392 SER B C 1
ATOM 6288 O O . SER B 1 392 ? 97.269 70.758 38.850 1.00 41.58 392 SER B O 1
ATOM 6291 N N . GLY B 1 393 ? 98.931 72.296 38.865 1.00 41.72 393 GLY B N 1
ATOM 6292 C CA . GLY B 1 393 ? 100.031 71.325 38.869 1.00 41.71 393 GLY B CA 1
ATOM 6293 C C . GLY B 1 393 ? 100.114 70.371 37.687 1.00 41.58 393 GLY B C 1
ATOM 6294 O O . GLY B 1 393 ? 100.599 69.251 37.834 1.00 41.44 393 GLY B O 1
ATOM 6295 N N . GLU B 1 394 ? 99.650 70.801 36.515 1.00 41.65 394 GLU B N 1
ATOM 6296 C CA . GLU B 1 394 ? 99.751 69.974 35.304 1.00 42.47 394 GLU B CA 1
ATOM 6297 C C . GLU B 1 394 ? 100.722 70.508 34.239 1.00 41.52 394 GLU B C 1
ATOM 6298 O O . GLU B 1 394 ? 100.655 70.119 33.067 1.00 42.04 394 GLU B O 1
ATOM 6304 N N . LEU B 1 395 ? 101.626 71.386 34.664 1.00 40.43 395 LEU B N 1
ATOM 6305 C CA . LEU B 1 395 ? 102.594 72.065 33.793 1.00 39.95 395 LEU B CA 1
ATOM 6306 C C . LEU B 1 395 ? 103.613 72.778 34.695 1.00 40.23 395 LEU B C 1
ATOM 6307 O O . LEU B 1 395 ? 103.284 73.130 35.829 1.00 40.01 395 LEU B O 1
ATOM 6312 N N A SER B 1 396 ? 104.835 72.979 34.201 0.50 40.35 396 SER B N 1
ATOM 6313 N N B SER B 1 396 ? 104.844 72.968 34.218 0.50 40.35 396 SER B N 1
ATOM 6314 C CA A SER B 1 396 ? 105.841 73.745 34.948 0.50 40.57 396 SER B CA 1
ATOM 6315 C CA B SER B 1 396 ? 105.828 73.745 34.989 0.50 40.59 396 SER B CA 1
ATOM 6316 C C A SER B 1 396 ? 106.189 75.072 34.274 0.50 40.75 396 SER B C 1
ATOM 6317 C C B SER B 1 396 ? 106.354 74.974 34.243 0.50 40.75 396 SER B C 1
ATOM 6318 O O A SER B 1 396 ? 105.804 75.326 33.129 0.50 41.00 396 SER B O 1
ATOM 6319 O O B SER B 1 396 ? 106.238 75.072 33.018 0.50 41.02 396 SER B O 1
ATOM 6324 N N . ALA B 1 397 ? 106.913 75.912 35.006 1.00 40.57 397 ALA B N 1
ATOM 6325 C CA . ALA B 1 397 ? 107.415 77.187 34.490 1.00 41.00 397 ALA B CA 1
ATOM 6326 C C . ALA B 1 397 ? 108.720 77.036 33.657 1.00 41.17 397 ALA B C 1
ATOM 6327 O O . ALA B 1 397 ? 109.703 77.797 33.840 1.00 41.91 397 ALA B O 1
ATOM 6329 N N . ILE B 1 398 ? 108.727 76.042 32.774 1.00 40.34 398 ILE B N 1
ATOM 6330 C CA . ILE B 1 398 ? 109.879 75.727 31.957 1.00 40.24 398 ILE B CA 1
ATOM 6331 C C . ILE B 1 398 ? 109.641 76.380 30.612 1.00 39.11 398 ILE B C 1
ATOM 6332 O O . ILE B 1 398 ? 108.632 76.102 29.992 1.00 40.05 398 ILE B O 1
ATOM 6337 N N . PRO B 1 399 ? 110.550 77.267 30.157 1.00 38.53 399 PRO B N 1
ATOM 6338 C CA . PRO B 1 399 ? 110.240 77.983 28.904 1.00 37.86 399 PRO B CA 1
ATOM 6339 C C . PRO B 1 399 ? 109.820 77.085 27.721 1.00 37.26 399 PRO B C 1
ATOM 6340 O O . PRO B 1 399 ? 108.836 77.409 27.037 1.00 37.44 399 PRO B O 1
ATOM 6344 N N . HIS B 1 400 ? 110.527 75.976 27.492 1.00 36.78 400 HIS B N 1
ATOM 6345 C CA . HIS B 1 400 ? 110.193 75.076 26.382 1.00 36.89 400 HIS B CA 1
ATOM 6346 C C . HIS B 1 400 ? 108.759 74.521 26.547 1.00 36.72 400 HIS B C 1
ATOM 6347 O O . HIS B 1 400 ? 107.976 74.495 25.592 1.00 36.40 400 HIS B O 1
ATOM 6354 N N . GLN B 1 401 ? 108.418 74.125 27.776 1.00 36.60 401 GLN B N 1
ATOM 6355 C CA . GLN B 1 401 ? 107.083 73.618 28.093 1.00 36.62 401 GLN B CA 1
ATOM 6356 C C . GLN B 1 401 ? 105.989 74.685 27.973 1.00 36.00 401 GLN B C 1
ATOM 6357 O O . GLN B 1 401 ? 104.851 74.361 27.675 1.00 36.10 401 GLN B O 1
ATOM 6363 N N . LEU B 1 402 ? 106.344 75.955 28.195 1.00 35.81 402 LEU B N 1
ATOM 6364 C CA . LEU B 1 402 ? 105.411 77.089 28.017 1.00 34.93 402 LEU B CA 1
ATOM 6365 C C . LEU B 1 402 ? 105.042 77.285 26.529 1.00 34.82 402 LEU B C 1
ATOM 6366 O O . LEU B 1 402 ? 103.871 77.526 26.216 1.00 33.79 402 LEU B O 1
ATOM 6371 N N . ILE B 1 403 ? 106.044 77.185 25.645 1.00 34.27 403 ILE B N 1
ATOM 6372 C CA . ILE B 1 403 ? 105.836 77.234 24.179 1.00 34.59 403 ILE B CA 1
ATOM 6373 C C . ILE B 1 403 ? 104.999 76.052 23.702 1.00 34.29 403 ILE B C 1
ATOM 6374 O O . ILE B 1 403 ? 104.102 76.215 22.876 1.00 34.44 403 ILE B O 1
ATOM 6387 N N . ASP B 1 405 ? 102.853 74.294 25.453 1.00 34.44 405 ASP B N 1
ATOM 6388 C CA . ASP B 1 405 ? 101.467 74.366 25.927 1.00 34.63 405 ASP B CA 1
ATOM 6389 C C . ASP B 1 405 ? 100.591 75.342 25.148 1.00 34.79 405 ASP B C 1
ATOM 6390 O O . ASP B 1 405 ? 99.383 75.111 25.014 1.00 34.77 405 ASP B O 1
ATOM 6395 N N . LYS B 1 406 ? 101.200 76.429 24.665 1.00 35.10 406 LYS B N 1
ATOM 6396 C CA . LYS B 1 406 ? 100.530 77.424 23.802 1.00 34.75 406 LYS B CA 1
ATOM 6397 C C . LYS B 1 406 ? 100.087 76.760 22.514 1.00 34.22 406 LYS B C 1
ATOM 6398 O O . LYS B 1 406 ? 98.994 77.025 22.009 1.00 35.26 406 LYS B O 1
ATOM 6404 N N . ILE B 1 407 ? 100.951 75.916 21.961 1.00 34.25 407 ILE B N 1
ATOM 6405 C CA . ILE B 1 407 ? 100.651 75.158 20.730 1.00 34.01 407 ILE B CA 1
ATOM 6406 C C . ILE B 1 407 ? 99.636 74.024 20.990 1.00 34.02 407 ILE B C 1
ATOM 6407 O O . ILE B 1 407 ? 98.723 73.826 20.201 1.00 33.72 407 ILE B O 1
ATOM 6412 N N . TYR B 1 408 ? 99.803 73.286 22.091 1.00 34.70 408 TYR B N 1
ATOM 6413 C CA . TYR B 1 408 ? 98.812 72.261 22.512 1.00 35.70 408 TYR B CA 1
ATOM 6414 C C . TYR B 1 408 ? 97.379 72.793 22.604 1.00 35.58 408 TYR B C 1
ATOM 6415 O O . TYR B 1 408 ? 96.440 72.054 22.282 1.00 37.03 408 TYR B O 1
ATOM 6424 N N . ASP B 1 409 ? 97.192 74.047 23.044 1.00 35.30 409 ASP B N 1
ATOM 6425 C CA . ASP B 1 409 ? 95.836 74.626 23.155 1.00 35.35 409 ASP B CA 1
ATOM 6426 C C . ASP B 1 409 ? 95.113 74.718 21.831 1.00 35.11 409 ASP B C 1
ATOM 6427 O O . ASP B 1 409 ? 93.902 74.546 21.779 1.00 35.78 409 ASP B O 1
ATOM 6432 N N . VAL B 1 410 ? 95.846 75.001 20.760 1.00 35.25 410 VAL B N 1
ATOM 6433 C CA . VAL B 1 410 ? 95.263 74.987 19.414 1.00 34.67 410 VAL B CA 1
ATOM 6434 C C . VAL B 1 410 ? 94.835 73.555 19.086 1.00 34.59 410 VAL B C 1
ATOM 6435 O O . VAL B 1 410 ? 93.725 73.307 18.605 1.00 34.88 410 VAL B O 1
ATOM 6439 N N . LEU B 1 411 ? 95.729 72.628 19.401 1.00 34.43 411 LEU B N 1
ATOM 6440 C CA . LEU B 1 411 ? 95.567 71.215 19.114 1.00 34.44 411 LEU B CA 1
ATOM 6441 C C . LEU B 1 411 ? 94.462 70.611 19.968 1.00 34.45 411 LEU B C 1
ATOM 6442 O O . LEU B 1 411 ? 93.795 69.662 19.538 1.00 34.78 411 LEU B O 1
ATOM 6447 N N . ARG B 1 412 ? 94.287 71.136 21.187 1.00 34.44 412 ARG B N 1
ATOM 6448 C CA . ARG B 1 412 ? 93.204 70.672 22.067 1.00 34.66 412 ARG B CA 1
ATOM 6449 C C . ARG B 1 412 ? 91.832 70.961 21.480 1.00 34.61 412 ARG B C 1
ATOM 6450 O O . ARG B 1 412 ? 90.880 70.165 21.682 1.00 34.21 412 ARG B O 1
ATOM 6458 N N . ALA B 1 413 ? 91.721 72.102 20.786 1.00 34.40 413 ALA B N 1
ATOM 6459 C CA . ALA B 1 413 ? 90.416 72.555 20.251 1.00 34.19 413 ALA B CA 1
ATOM 6460 C C . ALA B 1 413 ? 90.014 71.653 19.106 1.00 33.71 413 ALA B C 1
ATOM 6461 O O . ALA B 1 413 ? 88.844 71.296 18.968 1.00 33.67 413 ALA B O 1
ATOM 6463 N N . TYR B 1 414 ? 91.007 71.244 18.321 1.00 33.58 414 TYR B N 1
ATOM 6464 C CA . TYR B 1 414 ? 90.795 70.296 17.226 1.00 33.69 414 TYR B CA 1
ATOM 6465 C C . TYR B 1 414 ? 90.430 68.906 17.749 1.00 34.29 414 TYR B C 1
ATOM 6466 O O . TYR B 1 414 ? 89.497 68.277 17.236 1.00 34.35 414 TYR B O 1
ATOM 6475 N N . ARG B 1 415 ? 91.156 68.437 18.772 1.00 35.05 415 ARG B N 1
ATOM 6476 C CA . ARG B 1 415 ? 90.903 67.119 19.368 1.00 36.14 415 ARG B CA 1
ATOM 6477 C C . ARG B 1 415 ? 89.490 66.994 19.916 1.00 36.50 415 ARG B C 1
ATOM 6478 O O . ARG B 1 415 ? 88.862 65.944 19.773 1.00 36.72 415 ARG B O 1
ATOM 6486 N N . TYR B 1 416 ? 88.998 68.072 20.532 1.00 37.11 416 TYR B N 1
ATOM 6487 C CA . TYR B 1 416 ? 87.610 68.176 20.983 1.00 37.08 416 TYR B CA 1
ATOM 6488 C C . TYR B 1 416 ? 86.619 67.892 19.833 1.00 37.03 416 TYR B C 1
ATOM 6489 O O . TYR B 1 416 ? 85.663 67.107 19.986 1.00 36.57 416 TYR B O 1
ATOM 6498 N N . GLY B 1 417 ? 86.859 68.525 18.685 1.00 37.13 417 GLY B N 1
ATOM 6499 C CA . GLY B 1 417 ? 86.050 68.297 17.482 1.00 37.24 417 GLY B CA 1
ATOM 6500 C C . GLY B 1 417 ? 86.227 66.964 16.777 1.00 37.71 417 GLY B C 1
ATOM 6501 O O . GLY B 1 417 ? 85.278 66.465 16.177 1.00 38.04 417 GLY B O 1
ATOM 6502 N N . CYS B 1 418 ? 87.426 66.377 16.863 1.00 38.31 418 CYS B N 1
ATOM 6503 C CA . CYS B 1 418 ? 87.824 65.232 16.013 1.00 39.22 418 CYS B CA 1
ATOM 6504 C C . CYS B 1 418 ? 87.730 63.861 16.660 1.00 40.23 418 CYS B C 1
ATOM 6505 O O . CYS B 1 418 ? 87.594 62.853 15.958 1.00 39.90 418 CYS B O 1
ATOM 6508 N N . ALA B 1 419 ? 87.836 63.829 17.988 1.00 41.34 419 ALA B N 1
ATOM 6509 C CA . ALA B 1 419 ? 87.791 62.579 18.748 1.00 42.44 419 ALA B CA 1
ATOM 6510 C C . ALA B 1 419 ? 86.528 62.517 19.591 1.00 43.12 419 ALA B C 1
ATOM 6511 O O . ALA B 1 419 ? 86.353 63.349 20.488 1.00 44.02 419 ALA B O 1
ATOM 6521 N N . LYS C 1 2 ? 159.506 123.431 43.666 1.00 48.27 2 LYS C N 1
ATOM 6522 C CA . LYS C 1 2 ? 160.065 124.497 44.485 1.00 46.85 2 LYS C CA 1
ATOM 6523 C C . LYS C 1 2 ? 160.549 125.612 43.565 1.00 45.27 2 LYS C C 1
ATOM 6524 O O . LYS C 1 2 ? 160.406 126.783 43.895 1.00 44.73 2 LYS C O 1
ATOM 6530 N N A THR C 1 3 ? 161.104 125.231 42.413 0.50 44.84 3 THR C N 1
ATOM 6531 N N B THR C 1 3 ? 161.096 125.236 42.403 0.50 44.67 3 THR C N 1
ATOM 6532 C CA A THR C 1 3 ? 161.545 126.179 41.386 0.50 44.23 3 THR C CA 1
ATOM 6533 C CA B THR C 1 3 ? 161.535 126.201 41.382 0.50 43.88 3 THR C CA 1
ATOM 6534 C C A THR C 1 3 ? 160.359 126.966 40.799 0.50 43.72 3 THR C C 1
ATOM 6535 C C B THR C 1 3 ? 160.353 126.976 40.797 0.50 43.53 3 THR C C 1
ATOM 6536 O O A THR C 1 3 ? 160.457 128.174 40.594 0.50 43.73 3 THR C O 1
ATOM 6537 O O B THR C 1 3 ? 160.450 128.180 40.572 0.50 43.54 3 THR C O 1
ATOM 6544 N N . LEU C 1 4 ? 159.243 126.279 40.565 1.00 43.08 4 LEU C N 1
ATOM 6545 C CA . LEU C 1 4 ? 158.004 126.923 40.126 1.00 42.55 4 LEU C CA 1
ATOM 6546 C C . LEU C 1 4 ? 157.437 127.944 41.146 1.00 41.94 4 LEU C C 1
ATOM 6547 O O . LEU C 1 4 ? 157.013 129.031 40.747 1.00 42.18 4 LEU C O 1
ATOM 6552 N N . ILE C 1 5 ? 157.391 127.588 42.429 1.00 40.88 5 ILE C N 1
ATOM 6553 C CA . ILE C 1 5 ? 156.890 128.503 43.473 1.00 41.06 5 ILE C CA 1
ATOM 6554 C C . ILE C 1 5 ? 157.793 129.728 43.579 1.00 40.63 5 ILE C C 1
ATOM 6555 O O . ILE C 1 5 ? 157.322 130.864 43.721 1.00 40.58 5 ILE C O 1
ATOM 6560 N N . ALA C 1 6 ? 159.100 129.483 43.509 1.00 40.02 6 ALA C N 1
ATOM 6561 C CA . ALA C 1 6 ? 160.087 130.557 43.444 1.00 39.45 6 ALA C CA 1
ATOM 6562 C C . ALA C 1 6 ? 159.907 131.446 42.221 1.00 39.19 6 ALA C C 1
ATOM 6563 O O . ALA C 1 6 ? 160.094 132.649 42.331 1.00 39.38 6 ALA C O 1
ATOM 6565 N N A ARG C 1 7 ? 159.551 130.886 41.061 1.00 39.05 7 ARG C N 1
ATOM 6566 C CA A ARG C 1 7 ? 159.389 131.733 39.878 1.00 39.37 7 ARG C CA 1
ATOM 6567 C C A ARG C 1 7 ? 158.204 132.656 40.164 1.00 38.89 7 ARG C C 1
ATOM 6568 O O A ARG C 1 7 ? 158.247 133.850 39.875 1.00 38.87 7 ARG C O 1
ATOM 6576 N N . HIS C 1 8 ? 157.170 132.096 40.792 1.00 38.15 8 HIS C N 1
ATOM 6577 C CA . HIS C 1 8 ? 155.972 132.840 41.173 1.00 37.90 8 HIS C CA 1
ATOM 6578 C C . HIS C 1 8 ? 156.279 133.924 42.203 1.00 37.75 8 HIS C C 1
ATOM 6579 O O . HIS C 1 8 ? 155.911 135.095 42.019 1.00 37.65 8 HIS C O 1
ATOM 6586 N N . LYS C 1 9 ? 156.959 133.543 43.280 1.00 37.58 9 LYS C N 1
ATOM 6587 C CA . LYS C 1 9 ? 157.306 134.522 44.315 1.00 37.91 9 LYS C CA 1
ATOM 6588 C C . LYS C 1 9 ? 158.132 135.684 43.780 1.00 38.19 9 LYS C C 1
ATOM 6589 O O . LYS C 1 9 ? 157.991 136.814 44.252 1.00 38.60 9 LYS C O 1
ATOM 6595 N N . ALA C 1 10 ? 158.960 135.405 42.772 1.00 38.32 10 ALA C N 1
ATOM 6596 C CA . ALA C 1 10 ? 159.795 136.416 42.114 1.00 38.18 10 ALA C CA 1
ATOM 6597 C C . ALA C 1 10 ? 159.001 137.280 41.133 1.00 38.23 10 ALA C C 1
ATOM 6598 O O . ALA C 1 10 ? 159.565 138.172 40.503 1.00 38.29 10 ALA C O 1
ATOM 6600 N N . GLY C 1 11 ? 157.701 137.004 40.996 1.00 38.28 11 GLY C N 1
ATOM 6601 C CA . GLY C 1 11 ? 156.786 137.871 40.231 1.00 38.16 11 GLY C CA 1
ATOM 6602 C C . GLY C 1 11 ? 156.273 137.344 38.902 1.00 38.42 11 GLY C C 1
ATOM 6603 O O . GLY C 1 11 ? 155.521 138.035 38.205 1.00 38.50 11 GLY C O 1
ATOM 6604 N N . GLU C 1 12 ? 156.684 136.132 38.536 1.00 38.76 12 GLU C N 1
ATOM 6605 C CA . GLU C 1 12 ? 156.259 135.503 37.277 1.00 39.35 12 GLU C CA 1
ATOM 6606 C C . GLU C 1 12 ? 154.829 134.959 37.400 1.00 38.45 12 GLU C C 1
ATOM 6607 O O . GLU C 1 12 ? 154.479 134.328 38.399 1.00 38.37 12 GLU C O 1
ATOM 6613 N N . HIS C 1 13 ? 154.010 135.214 36.383 1.00 38.20 13 HIS C N 1
ATOM 6614 C CA . HIS C 1 13 ? 152.673 134.653 36.328 1.00 37.49 13 HIS C CA 1
ATOM 6615 C C . HIS C 1 13 ? 152.783 133.180 35.962 1.00 37.67 13 HIS C C 1
ATOM 6616 O O . HIS C 1 13 ? 152.868 132.829 34.773 1.00 37.56 13 HIS C O 1
ATOM 6623 N N . ILE C 1 14 ? 152.779 132.330 36.993 1.00 37.16 14 ILE C N 1
ATOM 6624 C CA . ILE C 1 14 ? 152.955 130.887 36.832 1.00 36.45 14 ILE C CA 1
ATOM 6625 C C . ILE C 1 14 ? 152.230 130.136 37.929 1.00 36.18 14 ILE C C 1
ATOM 6626 O O . ILE C 1 14 ? 152.248 130.538 39.097 1.00 35.93 14 ILE C O 1
ATOM 6631 N N . GLY C 1 15 ? 151.555 129.064 37.531 1.00 35.97 15 GLY C N 1
ATOM 6632 C CA . GLY C 1 15 ? 150.886 128.176 38.463 1.00 35.72 15 GLY C CA 1
ATOM 6633 C C . GLY C 1 15 ? 151.057 126.716 38.092 1.00 35.71 15 GLY C C 1
ATOM 6634 O O . GLY C 1 15 ? 151.739 126.379 37.108 1.00 35.35 15 GLY C O 1
ATOM 6635 N N . ILE C 1 16 ? 150.450 125.853 38.903 1.00 35.66 16 ILE C N 1
ATOM 6636 C CA . ILE C 1 16 ? 150.441 124.419 38.666 1.00 35.47 16 ILE C CA 1
ATOM 6637 C C . ILE C 1 16 ? 149.033 123.934 38.915 1.00 35.91 16 ILE C C 1
ATOM 6638 O O . ILE C 1 16 ? 148.381 124.350 39.885 1.00 36.00 16 ILE C O 1
ATOM 6643 N N . CYS C 1 17 ? 148.556 123.092 37.999 1.00 36.63 17 CYS C N 1
ATOM 6644 C CA . CYS C 1 17 ? 147.273 122.410 38.140 1.00 35.91 17 CYS C CA 1
ATOM 6645 C C . CYS C 1 17 ? 147.495 121.133 38.944 1.00 35.60 17 CYS C C 1
ATOM 6646 O O . CYS C 1 17 ? 148.363 120.312 38.626 1.00 34.89 17 CYS C O 1
ATOM 6649 N N . SER C 1 18 ? 146.720 120.979 40.009 1.00 35.62 18 SER C N 1
ATOM 6650 C CA . SER C 1 18 ? 146.853 119.802 40.844 1.00 35.23 18 SER C CA 1
ATOM 6651 C C . SER C 1 18 ? 145.748 118.786 40.554 1.00 34.37 18 SER C C 1
ATOM 6652 O O . SER C 1 18 ? 144.595 118.993 40.912 1.00 34.52 18 SER C O 1
ATOM 6655 N N . VAL C 1 19 ? 146.116 117.674 39.927 1.00 34.31 19 VAL C N 1
ATOM 6656 C CA . VAL C 1 19 ? 145.107 116.718 39.448 1.00 34.14 19 VAL C CA 1
ATOM 6657 C C . VAL C 1 19 ? 144.727 115.728 40.541 1.00 34.47 19 VAL C C 1
ATOM 6658 O O . VAL C 1 19 ? 145.513 114.842 40.863 1.00 34.80 19 VAL C O 1
ATOM 6662 N N . CYS C 1 20 ? 143.536 115.897 41.111 1.00 33.98 20 CYS C N 1
ATOM 6663 C CA . CYS C 1 20 ? 143.093 115.097 42.226 1.00 35.42 20 CYS C CA 1
ATOM 6664 C C . CYS C 1 20 ? 142.112 114.044 41.775 1.00 35.32 20 CYS C C 1
ATOM 6665 O O . CYS C 1 20 ? 140.904 114.154 41.994 1.00 36.12 20 CYS C O 1
ATOM 6668 N N . SER C 1 21 ? 142.632 113.006 41.140 1.00 35.28 21 SER C N 1
ATOM 6669 C CA . SER C 1 21 ? 141.782 111.967 40.584 1.00 34.25 21 SER C CA 1
ATOM 6670 C C . SER C 1 21 ? 142.511 110.638 40.626 1.00 33.56 21 SER C C 1
ATOM 6671 O O . SER C 1 21 ? 143.733 110.592 40.517 1.00 33.98 21 SER C O 1
ATOM 6674 N N . ALA C 1 22 ? 141.770 109.559 40.807 1.00 32.42 22 ALA C N 1
ATOM 6675 C CA . ALA C 1 22 ? 142.353 108.216 40.739 1.00 32.22 22 ALA C CA 1
ATOM 6676 C C . ALA C 1 22 ? 141.916 107.461 39.481 1.00 31.40 22 ALA C C 1
ATOM 6677 O O . ALA C 1 22 ? 142.304 106.311 39.284 1.00 31.61 22 ALA C O 1
ATOM 6679 N N . HIS C 1 23 ? 141.126 108.096 38.629 1.00 30.25 23 HIS C N 1
ATOM 6680 C CA . HIS C 1 23 ? 140.664 107.388 37.433 1.00 30.68 23 HIS C CA 1
ATOM 6681 C C . HIS C 1 23 ? 141.865 107.237 36.475 1.00 30.46 23 HIS C C 1
ATOM 6682 O O . HIS C 1 23 ? 142.520 108.225 36.162 1.00 30.00 23 HIS C O 1
ATOM 6689 N N . PRO C 1 24 ? 142.164 105.991 36.045 1.00 30.79 24 PRO C N 1
ATOM 6690 C CA . PRO C 1 24 ? 143.285 105.704 35.153 1.00 31.04 24 PRO C CA 1
ATOM 6691 C C . PRO C 1 24 ? 143.309 106.505 33.844 1.00 31.62 24 PRO C C 1
ATOM 6692 O O . PRO C 1 24 ? 144.403 106.878 33.385 1.00 32.43 24 PRO C O 1
ATOM 6696 N N . LEU C 1 25 ? 142.145 106.766 33.245 1.00 31.36 25 LEU C N 1
ATOM 6697 C CA . LEU C 1 25 ? 142.082 107.572 32.011 1.00 31.94 25 LEU C CA 1
ATOM 6698 C C . LEU C 1 25 ? 142.269 109.060 32.231 1.00 32.11 25 LEU C C 1
ATOM 6699 O O . LEU C 1 25 ? 142.784 109.746 31.343 1.00 32.89 25 LEU C O 1
ATOM 6704 N N . VAL C 1 26 ? 141.835 109.563 33.386 1.00 31.91 26 VAL C N 1
ATOM 6705 C CA . VAL C 1 26 ? 142.144 110.942 33.773 1.00 32.06 26 VAL C CA 1
ATOM 6706 C C . VAL C 1 26 ? 143.640 111.126 33.979 1.00 32.34 26 VAL C C 1
ATOM 6707 O O . VAL C 1 26 ? 144.221 112.106 33.508 1.00 33.18 26 VAL C O 1
ATOM 6711 N N . ILE C 1 27 ? 144.261 110.183 34.681 1.00 31.99 27 ILE C N 1
ATOM 6712 C CA . ILE C 1 27 ? 145.705 110.208 34.894 1.00 31.52 27 ILE C CA 1
ATOM 6713 C C . ILE C 1 27 ? 146.439 110.093 33.547 1.00 32.24 27 ILE C C 1
ATOM 6714 O O . ILE C 1 27 ? 147.387 110.873 33.268 1.00 32.18 27 ILE C O 1
ATOM 6719 N N . GLU C 1 28 ? 145.988 109.170 32.696 1.00 31.56 28 GLU C N 1
ATOM 6720 C CA . GLU C 1 28 ? 146.537 109.085 31.366 1.00 32.65 28 GLU C CA 1
ATOM 6721 C C . GLU C 1 28 ? 146.411 110.417 30.645 1.00 32.43 28 GLU C C 1
ATOM 6722 O O . GLU C 1 28 ? 147.399 110.930 30.133 1.00 33.03 28 GLU C O 1
ATOM 6728 N N . ALA C 1 29 ? 145.197 110.969 30.582 1.00 32.27 29 ALA C N 1
ATOM 6729 C CA . ALA C 1 29 ? 144.982 112.261 29.951 1.00 31.42 29 ALA C CA 1
ATOM 6730 C C . ALA C 1 29 ? 145.931 113.331 30.518 1.00 31.39 29 ALA C C 1
ATOM 6731 O O . ALA C 1 29 ? 146.543 114.043 29.752 1.00 31.11 29 ALA C O 1
ATOM 6733 N N . ALA C 1 30 ? 146.046 113.436 31.844 1.00 31.62 30 ALA C N 1
ATOM 6734 C CA . ALA C 1 30 ? 146.922 114.450 32.480 1.00 32.20 30 ALA C CA 1
ATOM 6735 C C . ALA C 1 30 ? 148.373 114.382 32.008 1.00 32.66 30 ALA C C 1
ATOM 6736 O O . ALA C 1 30 ? 148.999 115.414 31.743 1.00 32.98 30 ALA C O 1
ATOM 6738 N N . LEU C 1 31 ? 148.907 113.165 31.930 1.00 32.63 31 LEU C N 1
ATOM 6739 C CA . LEU C 1 31 ? 150.287 112.952 31.519 1.00 32.71 31 LEU C CA 1
ATOM 6740 C C . LEU C 1 31 ? 150.437 113.172 30.000 1.00 33.08 31 LEU C C 1
ATOM 6741 O O . LEU C 1 31 ? 151.327 113.898 29.556 1.00 33.12 31 LEU C O 1
ATOM 6746 N N . ALA C 1 32 ? 149.541 112.588 29.208 1.00 33.56 32 ALA C N 1
ATOM 6747 C CA . ALA C 1 32 ? 149.600 112.749 27.761 1.00 33.80 32 ALA C CA 1
ATOM 6748 C C . ALA C 1 32 ? 149.494 114.225 27.372 1.00 34.12 32 ALA C C 1
ATOM 6749 O O . ALA C 1 32 ? 150.178 114.666 26.461 1.00 33.54 32 ALA C O 1
ATOM 6751 N N . PHE C 1 33 ? 148.655 114.989 28.073 1.00 33.99 33 PHE C N 1
ATOM 6752 C CA . PHE C 1 33 ? 148.453 116.404 27.752 1.00 35.04 33 PHE C CA 1
ATOM 6753 C C . PHE C 1 33 ? 149.717 117.265 27.860 1.00 35.86 33 PHE C C 1
ATOM 6754 O O . PHE C 1 33 ? 149.873 118.252 27.129 1.00 35.90 33 PHE C O 1
ATOM 6762 N N . ASP C 1 34 ? 150.616 116.894 28.763 1.00 36.65 34 ASP C N 1
ATOM 6763 C CA . ASP C 1 34 ? 151.844 117.641 28.969 1.00 37.05 34 ASP C CA 1
ATOM 6764 C C . ASP C 1 34 ? 153.073 116.867 28.495 1.00 37.48 34 ASP C C 1
ATOM 6765 O O . ASP C 1 34 ? 154.199 117.232 28.801 1.00 37.39 34 ASP C O 1
ATOM 6770 N N . ARG C 1 35 ? 152.848 115.803 27.737 1.00 38.31 35 ARG C N 1
ATOM 6771 C CA . ARG C 1 35 ? 153.908 114.896 27.316 1.00 38.94 35 ARG C CA 1
ATOM 6772 C C . ARG C 1 35 ? 155.016 115.600 26.525 1.00 38.98 35 ARG C C 1
ATOM 6773 O O . ARG C 1 35 ? 156.196 115.290 26.690 1.00 38.49 35 ARG C O 1
ATOM 6781 N N . ASN C 1 36 ? 154.619 116.561 25.696 1.00 39.31 36 ASN C N 1
ATOM 6782 C CA . ASN C 1 36 ? 155.519 117.229 24.764 1.00 40.13 36 ASN C CA 1
ATOM 6783 C C . ASN C 1 36 ? 156.199 118.429 25.381 1.00 40.52 36 ASN C C 1
ATOM 6784 O O . ASN C 1 36 ? 157.121 118.996 24.790 1.00 40.61 36 ASN C O 1
ATOM 6789 N N A SER C 1 37 ? 155.722 118.837 26.554 1.00 40.98 37 SER C N 1
ATOM 6790 C CA A SER C 1 37 ? 156.290 119.996 27.237 1.00 41.09 37 SER C CA 1
ATOM 6791 C C A SER C 1 37 ? 157.402 119.566 28.196 1.00 40.73 37 SER C C 1
ATOM 6792 O O A SER C 1 37 ? 157.833 118.414 28.161 1.00 40.45 37 SER C O 1
ATOM 6795 N N . THR C 1 38 ? 157.871 120.499 29.029 1.00 40.87 38 THR C N 1
ATOM 6796 C CA . THR C 1 38 ? 158.869 120.192 30.068 1.00 40.93 38 THR C CA 1
ATOM 6797 C C . THR C 1 38 ? 158.249 120.297 31.463 1.00 40.72 38 THR C C 1
ATOM 6798 O O . THR C 1 38 ? 158.937 120.110 32.474 1.00 40.97 38 THR C O 1
ATOM 6802 N N . ARG C 1 39 ? 156.954 120.593 31.509 1.00 40.02 39 ARG C N 1
ATOM 6803 C CA . ARG C 1 39 ? 156.251 120.739 32.768 1.00 40.10 39 ARG C CA 1
ATOM 6804 C C . ARG C 1 39 ? 156.251 119.465 33.585 1.00 39.44 39 ARG C C 1
ATOM 6805 O O . ARG C 1 39 ? 156.244 118.361 33.035 1.00 39.50 39 ARG C O 1
ATOM 6813 N N . LYS C 1 40 ? 156.237 119.657 34.901 1.00 38.68 40 LYS C N 1
ATOM 6814 C CA . LYS C 1 40 ? 155.882 118.633 35.862 1.00 37.91 40 LYS C CA 1
ATOM 6815 C C . LYS C 1 40 ? 154.364 118.478 35.895 1.00 37.68 40 LYS C C 1
ATOM 6816 O O . LYS C 1 40 ? 153.618 119.459 35.774 1.00 37.05 40 LYS C O 1
ATOM 6822 N N . VAL C 1 41 ? 153.909 117.243 36.054 1.00 36.93 41 VAL C N 1
ATOM 6823 C CA . VAL C 1 41 ? 152.505 116.984 36.299 1.00 36.43 41 VAL C CA 1
ATOM 6824 C C . VAL C 1 41 ? 152.361 116.568 37.758 1.00 36.61 41 VAL C C 1
ATOM 6825 O O . VAL C 1 41 ? 153.110 115.722 38.252 1.00 37.02 41 VAL C O 1
ATOM 6829 N N . LEU C 1 42 ? 151.422 117.219 38.435 1.00 36.30 42 LEU C N 1
ATOM 6830 C CA . LEU C 1 42 ? 151.084 116.966 39.828 1.00 35.43 42 LEU C CA 1
ATOM 6831 C C . LEU C 1 42 ? 149.798 116.126 39.989 1.00 35.43 42 LEU C C 1
ATOM 6832 O O . LEU C 1 42 ? 148.707 116.543 39.618 1.00 35.19 42 LEU C O 1
ATOM 6837 N N . ILE C 1 43 ? 149.971 114.923 40.534 1.00 35.75 43 ILE C N 1
ATOM 6838 C CA . ILE C 1 43 ? 148.884 114.019 40.851 1.00 35.30 43 ILE C CA 1
ATOM 6839 C C . ILE C 1 43 ? 148.830 113.781 42.376 1.00 36.02 43 ILE C C 1
ATOM 6840 O O . ILE C 1 43 ? 149.847 113.475 43.022 1.00 35.78 43 ILE C O 1
ATOM 6845 N N . GLU C 1 44 ? 147.632 113.927 42.934 1.00 36.32 44 GLU C N 1
ATOM 6846 C CA . GLU C 1 44 ? 147.431 113.871 44.371 1.00 36.83 44 GLU C CA 1
ATOM 6847 C C . GLU C 1 44 ? 146.328 112.909 44.749 1.00 37.70 44 GLU C C 1
ATOM 6848 O O . GLU C 1 44 ? 145.278 112.845 44.084 1.00 37.39 44 GLU C O 1
ATOM 6854 N N . ALA C 1 45 ? 146.581 112.141 45.807 1.00 37.63 45 ALA C N 1
ATOM 6855 C CA . ALA C 1 45 ? 145.569 111.255 46.372 1.00 37.63 45 ALA C CA 1
ATOM 6856 C C . ALA C 1 45 ? 145.176 111.804 47.738 1.00 38.07 45 ALA C C 1
ATOM 6857 O O . ALA C 1 45 ? 146.011 112.436 48.406 1.00 36.92 45 ALA C O 1
ATOM 6859 N N . THR C 1 46 ? 143.920 111.582 48.142 1.00 38.21 46 THR C N 1
ATOM 6860 C CA . THR C 1 46 ? 143.464 111.933 49.486 1.00 39.29 46 THR C CA 1
ATOM 6861 C C . THR C 1 46 ? 143.652 110.716 50.373 1.00 40.01 46 THR C C 1
ATOM 6862 O O . THR C 1 46 ? 143.781 109.600 49.877 1.00 39.73 46 THR C O 1
ATOM 6866 N N . SER C 1 47 ? 143.642 110.936 51.684 1.00 41.04 47 SER C N 1
ATOM 6867 C CA . SER C 1 47 ? 143.780 109.858 52.648 1.00 42.60 47 SER C CA 1
ATOM 6868 C C . SER C 1 47 ? 142.590 108.881 52.643 1.00 42.99 47 SER C C 1
ATOM 6869 O O . SER C 1 47 ? 142.709 107.783 53.177 1.00 43.62 47 SER C O 1
ATOM 6872 N N . ASN C 1 48 ? 141.466 109.279 52.032 1.00 43.23 48 ASN C N 1
ATOM 6873 C CA . ASN C 1 48 ? 140.281 108.415 51.864 1.00 43.56 48 ASN C CA 1
ATOM 6874 C C . ASN C 1 48 ? 140.429 107.446 50.699 1.00 43.33 48 ASN C C 1
ATOM 6875 O O . ASN C 1 48 ? 139.955 106.303 50.769 1.00 43.64 48 ASN C O 1
ATOM 6880 N N . GLN C 1 49 ? 141.024 107.933 49.609 1.00 42.49 49 GLN C N 1
ATOM 6881 C CA . GLN C 1 49 ? 141.366 107.108 48.461 1.00 42.29 49 GLN C CA 1
ATOM 6882 C C . GLN C 1 49 ? 142.469 106.117 48.836 1.00 41.35 49 GLN C C 1
ATOM 6883 O O . GLN C 1 49 ? 142.307 104.901 48.673 1.00 41.32 49 GLN C O 1
ATOM 6889 N N . VAL C 1 50 ? 143.596 106.636 49.329 1.00 40.17 50 VAL C N 1
ATOM 6890 C CA . VAL C 1 50 ? 144.771 105.795 49.577 1.00 39.22 50 VAL C CA 1
ATOM 6891 C C . VAL C 1 50 ? 145.362 106.058 50.952 1.00 39.14 50 VAL C C 1
ATOM 6892 O O . VAL C 1 50 ? 145.543 107.203 51.358 1.00 39.23 50 VAL C O 1
ATOM 6896 N N . ASN C 1 51 ? 145.594 104.976 51.678 1.00 38.73 51 ASN C N 1
ATOM 6897 C CA . ASN C 1 51 ? 146.286 105.023 52.955 1.00 39.22 51 ASN C CA 1
ATOM 6898 C C . ASN C 1 51 ? 146.950 103.664 53.225 1.00 39.21 51 ASN C C 1
ATOM 6899 O O . ASN C 1 51 ? 147.024 102.808 52.324 1.00 39.12 51 ASN C O 1
ATOM 6904 N N . GLN C 1 52 ? 147.434 103.466 54.448 1.00 38.97 52 GLN C N 1
ATOM 6905 C CA . GLN C 1 52 ? 148.105 102.214 54.795 1.00 38.83 52 GLN C CA 1
ATOM 6906 C C . GLN C 1 52 ? 147.137 101.010 54.831 1.00 38.88 52 GLN C C 1
ATOM 6907 O O . GLN C 1 52 ? 147.567 99.857 54.794 1.00 38.87 52 GLN C O 1
ATOM 6913 N N . PHE C 1 53 ? 145.837 101.295 54.873 1.00 39.09 53 PHE C N 1
ATOM 6914 C CA . PHE C 1 53 ? 144.790 100.270 54.831 1.00 39.16 53 PHE C CA 1
ATOM 6915 C C . PHE C 1 53 ? 144.128 100.135 53.452 1.00 39.33 53 PHE C C 1
ATOM 6916 O O . PHE C 1 53 ? 143.248 99.296 53.259 1.00 39.30 53 PHE C O 1
ATOM 6924 N N . GLY C 1 54 ? 144.559 100.964 52.504 1.00 39.60 54 GLY C N 1
ATOM 6925 C CA . GLY C 1 54 ? 144.105 100.891 51.120 1.00 39.91 54 GLY C CA 1
ATOM 6926 C C . GLY C 1 54 ? 142.982 101.850 50.760 1.00 40.47 54 GLY C C 1
ATOM 6927 O O . GLY C 1 54 ? 142.539 101.876 49.612 1.00 41.12 54 GLY C O 1
ATOM 6928 N N . GLY C 1 55 ? 142.509 102.637 51.725 1.00 40.60 55 GLY C N 1
ATOM 6929 C CA . GLY C 1 55 ? 141.364 103.520 51.503 1.00 41.03 55 GLY C CA 1
ATOM 6930 C C . GLY C 1 55 ? 140.189 102.744 50.923 1.00 41.61 55 GLY C C 1
ATOM 6931 O O . GLY C 1 55 ? 139.932 101.609 51.343 1.00 41.11 55 GLY C O 1
ATOM 6932 N N . TYR C 1 56 ? 139.485 103.342 49.956 1.00 42.02 56 TYR C N 1
ATOM 6933 C CA . TYR C 1 56 ? 138.370 102.655 49.272 1.00 42.75 56 TYR C CA 1
ATOM 6934 C C . TYR C 1 56 ? 138.775 102.163 47.877 1.00 42.56 56 TYR C C 1
ATOM 6935 O O . TYR C 1 56 ? 138.065 101.370 47.255 1.00 42.84 56 TYR C O 1
ATOM 6944 N N . THR C 1 57 ? 139.919 102.637 47.396 1.00 42.13 57 THR C N 1
ATOM 6945 C CA . THR C 1 57 ? 140.439 102.226 46.102 1.00 41.78 57 THR C CA 1
ATOM 6946 C C . THR C 1 57 ? 141.113 100.845 46.168 1.00 41.71 57 THR C C 1
ATOM 6947 O O . THR C 1 57 ? 141.295 100.182 45.144 1.00 41.77 57 THR C O 1
ATOM 6951 N N . GLY C 1 58 ? 141.477 100.424 47.378 1.00 41.55 58 GLY C N 1
ATOM 6952 C CA . GLY C 1 58 ? 142.262 99.216 47.585 1.00 41.31 58 GLY C CA 1
ATOM 6953 C C . GLY C 1 58 ? 143.761 99.461 47.455 1.00 41.29 58 GLY C C 1
ATOM 6954 O O . GLY C 1 58 ? 144.548 98.519 47.546 1.00 41.16 58 GLY C O 1
ATOM 6963 N N . THR C 1 60 ? 147.390 101.202 48.604 1.00 38.73 60 THR C N 1
ATOM 6964 C CA . THR C 1 60 ? 148.313 101.905 49.488 1.00 37.40 60 THR C CA 1
ATOM 6965 C C . THR C 1 60 ? 149.064 102.953 48.657 1.00 36.57 60 THR C C 1
ATOM 6966 O O . THR C 1 60 ? 149.026 102.890 47.429 1.00 36.22 60 THR C O 1
ATOM 6970 N N . PRO C 1 61 ? 149.714 103.937 49.316 1.00 36.02 61 PRO C N 1
ATOM 6971 C CA . PRO C 1 61 ? 150.550 104.929 48.613 1.00 35.81 61 PRO C CA 1
ATOM 6972 C C . PRO C 1 61 ? 151.587 104.328 47.667 1.00 35.72 61 PRO C C 1
ATOM 6973 O O . PRO C 1 61 ? 151.819 104.875 46.588 1.00 35.90 61 PRO C O 1
ATOM 6977 N N . ALA C 1 62 ? 152.206 103.218 48.069 1.00 35.83 62 ALA C N 1
ATOM 6978 C CA . ALA C 1 62 ? 153.128 102.482 47.210 1.00 35.61 62 ALA C CA 1
ATOM 6979 C C . ALA C 1 62 ? 152.378 101.901 45.999 1.00 35.77 62 ALA C C 1
ATOM 6980 O O . ALA C 1 62 ? 152.863 101.983 44.868 1.00 35.37 62 ALA C O 1
ATOM 6982 N N . ASP C 1 63 ? 151.193 101.337 46.248 1.00 35.85 63 ASP C N 1
ATOM 6983 C CA . ASP C 1 63 ? 150.324 100.825 45.186 1.00 36.14 63 ASP C CA 1
ATOM 6984 C C . ASP C 1 63 ? 149.981 101.916 44.176 1.00 35.66 63 ASP C C 1
ATOM 6985 O O . ASP C 1 63 ? 149.999 101.684 42.969 1.00 35.47 63 ASP C O 1
ATOM 6990 N N . PHE C 1 64 ? 149.660 103.097 44.702 1.00 35.62 64 PHE C N 1
ATOM 6991 C CA . PHE C 1 64 ? 149.252 104.253 43.912 1.00 35.14 64 PHE C CA 1
ATOM 6992 C C . PHE C 1 64 ? 150.390 104.770 43.048 1.00 35.13 64 PHE C C 1
ATOM 6993 O O . PHE C 1 64 ? 150.173 105.183 41.916 1.00 35.16 64 PHE C O 1
ATOM 7001 N N . ARG C 1 65 ? 151.595 104.781 43.601 1.00 34.80 65 ARG C N 1
ATOM 7002 C CA . ARG C 1 65 ? 152.755 105.206 42.851 1.00 35.29 65 ARG C CA 1
ATOM 7003 C C . ARG C 1 65 ? 153.005 104.300 41.640 1.00 35.16 65 ARG C C 1
ATOM 7004 O O . ARG C 1 65 ? 153.287 104.791 40.550 1.00 35.16 65 ARG C O 1
ATOM 7012 N N . GLU C 1 66 ? 152.891 102.987 41.827 1.00 35.21 66 GLU C N 1
ATOM 7013 C CA . GLU C 1 66 ? 153.162 102.052 40.739 1.00 35.67 66 GLU C CA 1
ATOM 7014 C C . GLU C 1 66 ? 152.019 102.096 39.746 1.00 35.41 66 GLU C C 1
ATOM 7015 O O . GLU C 1 66 ? 152.201 101.853 38.542 1.00 35.56 66 GLU C O 1
ATOM 7021 N N . PHE C 1 67 ? 150.843 102.445 40.263 1.00 35.40 67 PHE C N 1
ATOM 7022 C CA . PHE C 1 67 ? 149.645 102.615 39.452 1.00 35.48 67 PHE C CA 1
ATOM 7023 C C . PHE C 1 67 ? 149.813 103.797 38.493 1.00 35.27 67 PHE C C 1
ATOM 7024 O O . PHE C 1 67 ? 149.544 103.662 37.302 1.00 35.20 67 PHE C O 1
ATOM 7032 N N . VAL C 1 68 ? 150.275 104.936 39.018 1.00 35.09 68 VAL C N 1
ATOM 7033 C CA . VAL C 1 68 ? 150.610 106.112 38.201 1.00 34.94 68 VAL C CA 1
ATOM 7034 C C . VAL C 1 68 ? 151.802 105.861 37.248 1.00 35.03 68 VAL C C 1
ATOM 7035 O O . VAL C 1 68 ? 151.775 106.288 36.094 1.00 34.25 68 VAL C O 1
ATOM 7039 N N . PHE C 1 69 ? 152.839 105.177 37.747 1.00 34.93 69 PHE C N 1
ATOM 7040 C CA . PHE C 1 69 ? 154.050 104.895 36.965 1.00 34.93 69 PHE C CA 1
ATOM 7041 C C . PHE C 1 69 ? 153.784 104.029 35.730 1.00 34.75 69 PHE C C 1
ATOM 7042 O O . PHE C 1 69 ? 154.317 104.305 34.652 1.00 34.26 69 PHE C O 1
ATOM 7050 N N . ALA C 1 70 ? 152.950 103.000 35.885 1.00 34.80 70 ALA C N 1
ATOM 7051 C CA . ALA C 1 70 ? 152.571 102.144 34.754 1.00 35.39 70 ALA C CA 1
ATOM 7052 C C . ALA C 1 70 ? 151.846 102.947 33.672 1.00 35.62 70 ALA C C 1
ATOM 7053 O O . ALA C 1 70 ? 152.118 102.787 32.476 1.00 36.36 70 ALA C O 1
ATOM 7055 N N . ILE C 1 71 ? 150.907 103.797 34.090 1.00 35.84 71 ILE C N 1
ATOM 7056 C CA . ILE C 1 71 ? 150.223 104.690 33.160 1.00 35.30 71 ILE C CA 1
ATOM 7057 C C . ILE C 1 71 ? 151.256 105.585 32.450 1.00 35.81 71 ILE C C 1
ATOM 7058 O O . ILE C 1 71 ? 151.202 105.761 31.236 1.00 36.10 71 ILE C O 1
ATOM 7063 N N . ALA C 1 72 ? 152.199 106.120 33.213 1.00 35.66 72 ALA C N 1
ATOM 7064 C CA . ALA C 1 72 ? 153.256 106.969 32.670 1.00 36.31 72 ALA C CA 1
ATOM 7065 C C . ALA C 1 72 ? 154.199 106.272 31.674 1.00 36.64 72 ALA C C 1
ATOM 7066 O O . ALA C 1 72 ? 154.556 106.863 30.653 1.00 36.82 72 ALA C O 1
ATOM 7068 N N . ASP C 1 73 ? 154.614 105.040 31.974 1.00 37.13 73 ASP C N 1
ATOM 7069 C CA . ASP C 1 73 ? 155.416 104.238 31.032 1.00 37.63 73 ASP C CA 1
ATOM 7070 C C . ASP C 1 73 ? 154.654 104.004 29.740 1.00 38.31 73 ASP C C 1
ATOM 7071 O O . ASP C 1 73 ? 155.200 104.183 28.654 1.00 38.75 73 ASP C O 1
ATOM 7076 N N . LYS C 1 74 ? 153.392 103.601 29.865 1.00 38.72 74 LYS C N 1
ATOM 7077 C CA . LYS C 1 74 ? 152.540 103.304 28.702 1.00 39.42 74 LYS C CA 1
ATOM 7078 C C . LYS C 1 74 ? 152.284 104.536 27.814 1.00 39.22 74 LYS C C 1
ATOM 7079 O O . LYS C 1 74 ? 152.143 104.417 26.598 1.00 39.22 74 LYS C O 1
ATOM 7085 N N . VAL C 1 75 ? 152.270 105.714 28.430 1.00 39.47 75 VAL C N 1
ATOM 7086 C CA . VAL C 1 75 ? 152.163 106.999 27.721 1.00 39.72 75 VAL C CA 1
ATOM 7087 C C . VAL C 1 75 ? 153.540 107.504 27.206 1.00 39.87 75 VAL C C 1
ATOM 7088 O O . VAL C 1 75 ? 153.611 108.251 26.220 1.00 40.71 75 VAL C O 1
ATOM 7092 N N . GLY C 1 76 ? 154.616 107.060 27.848 1.00 39.47 76 GLY C N 1
ATOM 7093 C CA . GLY C 1 76 ? 155.991 107.513 27.532 1.00 38.61 76 GLY C CA 1
ATOM 7094 C C . GLY C 1 76 ? 156.266 108.867 28.179 1.00 38.66 76 GLY C C 1
ATOM 7095 O O . GLY C 1 76 ? 156.923 109.714 27.589 1.00 38.68 76 GLY C O 1
ATOM 7096 N N . PHE C 1 77 ? 155.695 109.081 29.371 1.00 38.11 77 PHE C N 1
ATOM 7097 C CA . PHE C 1 77 ? 155.877 110.289 30.167 1.00 37.43 77 PHE C CA 1
ATOM 7098 C C . PHE C 1 77 ? 156.914 109.908 31.231 1.00 37.80 77 PHE C C 1
ATOM 7099 O O . PHE C 1 77 ? 156.711 108.939 31.971 1.00 38.15 77 PHE C O 1
ATOM 7107 N N . ALA C 1 78 ? 158.037 110.633 31.274 1.00 37.65 78 ALA C N 1
ATOM 7108 C CA . ALA C 1 78 ? 159.143 110.337 32.206 1.00 37.77 78 ALA C CA 1
ATOM 7109 C C . ALA C 1 78 ? 158.726 110.364 33.672 1.00 37.76 78 ALA C C 1
ATOM 7110 O O . ALA C 1 78 ? 158.208 111.359 34.155 1.00 38.04 78 ALA C O 1
ATOM 7112 N N . ARG C 1 79 ? 159.004 109.278 34.384 1.00 38.15 79 ARG C N 1
ATOM 7113 C CA . ARG C 1 79 ? 158.650 109.148 35.793 1.00 38.16 79 ARG C CA 1
ATOM 7114 C C . ARG C 1 79 ? 159.092 110.324 36.659 1.00 38.78 79 ARG C C 1
ATOM 7115 O O . ARG C 1 79 ? 158.369 110.720 37.575 1.00 38.83 79 ARG C O 1
ATOM 7123 N N . GLU C 1 80 ? 160.278 110.879 36.381 1.00 39.43 80 GLU C N 1
ATOM 7124 C CA . GLU C 1 80 ? 160.801 112.021 37.153 1.00 39.68 80 GLU C CA 1
ATOM 7125 C C . GLU C 1 80 ? 160.063 113.336 36.911 1.00 39.34 80 GLU C C 1
ATOM 7126 O O . GLU C 1 80 ? 160.325 114.323 37.585 1.00 39.59 80 GLU C O 1
ATOM 7132 N N . ARG C 1 81 ? 159.127 113.357 35.964 1.00 39.11 81 ARG C N 1
ATOM 7133 C CA . ARG C 1 81 ? 158.338 114.571 35.738 1.00 38.01 81 ARG C CA 1
ATOM 7134 C C . ARG C 1 81 ? 157.064 114.559 36.578 1.00 37.44 81 ARG C C 1
ATOM 7135 O O . ARG C 1 81 ? 156.329 115.538 36.621 1.00 37.62 81 ARG C O 1
ATOM 7143 N N . ILE C 1 82 ? 156.830 113.462 37.287 1.00 36.98 82 ILE C N 1
ATOM 7144 C CA . ILE C 1 82 ? 155.632 113.328 38.110 1.00 36.01 82 ILE C CA 1
ATOM 7145 C C . ILE C 1 82 ? 155.883 113.798 39.539 1.00 36.12 82 ILE C C 1
ATOM 7146 O O . ILE C 1 82 ? 156.857 113.389 40.186 1.00 35.90 82 ILE C O 1
ATOM 7151 N N . ILE C 1 83 ? 155.008 114.675 40.025 1.00 35.85 83 ILE C N 1
ATOM 7152 C CA . ILE C 1 83 ? 154.971 114.976 41.440 1.00 35.58 83 ILE C CA 1
ATOM 7153 C C . ILE C 1 83 ? 153.753 114.277 42.009 1.00 35.56 83 ILE C C 1
ATOM 7154 O O . ILE C 1 83 ? 152.619 114.460 41.523 1.00 35.45 83 ILE C O 1
ATOM 7159 N N . LEU C 1 84 ? 153.991 113.466 43.034 1.00 35.45 84 LEU C N 1
ATOM 7160 C CA . LEU C 1 84 ? 152.909 112.808 43.750 1.00 35.52 84 LEU C CA 1
ATOM 7161 C C . LEU C 1 84 ? 152.653 113.557 45.045 1.00 35.78 84 LEU C C 1
ATOM 7162 O O . LEU C 1 84 ? 153.575 113.808 45.807 1.00 36.29 84 LEU C O 1
ATOM 7167 N N . GLY C 1 85 ? 151.396 113.925 45.274 1.00 36.48 85 GLY C N 1
ATOM 7168 C CA . GLY C 1 85 ? 151.019 114.670 46.462 1.00 36.44 85 GLY C CA 1
ATOM 7169 C C . GLY C 1 85 ? 149.958 113.993 47.299 1.00 37.16 85 GLY C C 1
ATOM 7170 O O . GLY C 1 85 ? 149.160 113.212 46.788 1.00 36.60 85 GLY C O 1
ATOM 7171 N N . GLY C 1 86 ? 149.980 114.292 48.600 1.00 37.67 86 GLY C N 1
ATOM 7172 C CA . GLY C 1 86 ? 148.977 113.827 49.551 1.00 38.47 86 GLY C CA 1
ATOM 7173 C C . GLY C 1 86 ? 148.058 114.966 49.951 1.00 39.09 86 GLY C C 1
ATOM 7174 O O . GLY C 1 86 ? 148.517 116.026 50.402 1.00 39.15 86 GLY C O 1
ATOM 7175 N N . ASP C 1 87 ? 146.761 114.746 49.786 1.00 39.43 87 ASP C N 1
ATOM 7176 C CA . ASP C 1 87 ? 145.764 115.801 49.952 1.00 40.31 87 ASP C CA 1
ATOM 7177 C C . ASP C 1 87 ? 145.072 115.617 51.288 1.00 39.98 87 ASP C C 1
ATOM 7178 O O . ASP C 1 87 ? 144.669 114.511 51.622 1.00 40.24 87 ASP C O 1
ATOM 7183 N N . HIS C 1 88 ? 144.952 116.692 52.060 1.00 40.26 88 HIS C N 1
ATOM 7184 C CA . HIS C 1 88 ? 144.316 116.642 53.395 1.00 40.77 88 HIS C CA 1
ATOM 7185 C C . HIS C 1 88 ? 144.788 115.474 54.276 1.00 40.50 88 HIS C C 1
ATOM 7186 O O . HIS C 1 88 ? 143.970 114.780 54.893 1.00 40.26 88 HIS C O 1
ATOM 7193 N N . LEU C 1 89 ? 146.095 115.243 54.320 1.00 40.26 89 LEU C N 1
ATOM 7194 C CA . LEU C 1 89 ? 146.634 114.163 55.150 1.00 40.49 89 LEU C CA 1
ATOM 7195 C C . LEU C 1 89 ? 146.612 114.558 56.620 1.00 41.33 89 LEU C C 1
ATOM 7196 O O . LEU C 1 89 ? 147.019 115.668 56.996 1.00 41.43 89 LEU C O 1
ATOM 7201 N N . GLY C 1 90 ? 146.147 113.621 57.434 1.00 41.83 90 GLY C N 1
ATOM 7202 C CA . GLY C 1 90 ? 145.775 113.854 58.820 1.00 42.88 90 GLY C CA 1
ATOM 7203 C C . GLY C 1 90 ? 144.723 112.814 59.182 1.00 43.47 90 GLY C C 1
ATOM 7204 O O . GLY C 1 90 ? 144.513 111.864 58.438 1.00 43.17 90 GLY C O 1
ATOM 7205 N N . PRO C 1 91 ? 144.075 112.967 60.344 1.00 44.36 91 PRO C N 1
ATOM 7206 C CA . PRO C 1 91 ? 143.070 112.004 60.782 1.00 44.94 91 PRO C CA 1
ATOM 7207 C C . PRO C 1 91 ? 141.617 112.204 60.297 1.00 46.03 91 PRO C C 1
ATOM 7208 O O . PRO C 1 91 ? 140.693 111.858 61.041 1.00 46.26 91 PRO C O 1
ATOM 7212 N N . ASN C 1 92 ? 141.393 112.708 59.079 1.00 47.16 92 ASN C N 1
ATOM 7213 C CA . ASN C 1 92 ? 140.002 112.885 58.623 1.00 48.40 92 ASN C CA 1
ATOM 7214 C C . ASN C 1 92 ? 139.209 111.570 58.535 1.00 48.70 92 ASN C C 1
ATOM 7215 O O . ASN C 1 92 ? 138.032 111.529 58.917 1.00 48.46 92 ASN C O 1
ATOM 7220 N N . CYS C 1 93 ? 139.880 110.506 58.086 1.00 49.09 93 CYS C N 1
ATOM 7221 C CA . CYS C 1 93 ? 139.310 109.149 58.025 1.00 49.59 93 CYS C CA 1
ATOM 7222 C C . CYS C 1 93 ? 138.919 108.580 59.382 1.00 49.08 93 CYS C C 1
ATOM 7223 O O . CYS C 1 93 ? 137.985 107.791 59.476 1.00 48.97 93 CYS C O 1
ATOM 7226 N N . TRP C 1 94 ? 139.656 108.963 60.420 1.00 48.92 94 TRP C N 1
ATOM 7227 C CA . TRP C 1 94 ? 139.514 108.339 61.729 1.00 48.60 94 TRP C CA 1
ATOM 7228 C C . TRP C 1 94 ? 139.052 109.324 62.795 1.00 48.67 94 TRP C C 1
ATOM 7229 O O . TRP C 1 94 ? 139.357 109.157 63.973 1.00 48.73 94 TRP C O 1
ATOM 7240 N N . GLN C 1 95 ? 138.314 110.347 62.368 1.00 48.96 95 GLN C N 1
ATOM 7241 C CA . GLN C 1 95 ? 137.677 111.313 63.275 1.00 49.54 95 GLN C CA 1
ATOM 7242 C C . GLN C 1 95 ? 137.009 110.630 64.467 1.00 49.43 95 GLN C C 1
ATOM 7243 O O . GLN C 1 95 ? 137.376 110.885 65.612 1.00 49.89 95 GLN C O 1
ATOM 7249 N N . GLN C 1 96 ? 136.047 109.749 64.193 1.00 49.35 96 GLN C N 1
ATOM 7250 C CA . GLN C 1 96 ? 135.261 109.076 65.241 1.00 49.40 96 GLN C CA 1
ATOM 7251 C C . GLN C 1 96 ? 136.081 108.258 66.258 1.00 49.11 96 GLN C C 1
ATOM 7252 O O . GLN C 1 96 ? 135.530 107.732 67.236 1.00 49.26 96 GLN C O 1
ATOM 7258 N N . GLU C 1 97 ? 137.394 108.177 66.037 1.00 48.78 97 GLU C N 1
ATOM 7259 C CA . GLU C 1 97 ? 138.299 107.444 66.927 1.00 48.34 97 GLU C CA 1
ATOM 7260 C C . GLU C 1 97 ? 138.994 108.366 67.939 1.00 48.38 97 GLU C C 1
ATOM 7261 O O . GLU C 1 97 ? 139.006 109.594 67.789 1.00 48.28 97 GLU C O 1
ATOM 7267 N N . ASN C 1 98 ? 139.566 107.753 68.971 1.00 48.04 98 ASN C N 1
ATOM 7268 C CA . ASN C 1 98 ? 140.357 108.457 69.975 1.00 47.94 98 ASN C CA 1
ATOM 7269 C C . ASN C 1 98 ? 141.505 109.269 69.358 1.00 47.58 98 ASN C C 1
ATOM 7270 O O . ASN C 1 98 ? 142.138 108.825 68.397 1.00 47.42 98 ASN C O 1
ATOM 7275 N N . VAL C 1 99 ? 141.765 110.451 69.919 1.00 47.10 99 VAL C N 1
ATOM 7276 C CA . VAL C 1 99 ? 142.863 111.318 69.471 1.00 46.58 99 VAL C CA 1
ATOM 7277 C C . VAL C 1 99 ? 144.168 110.531 69.313 1.00 46.26 99 VAL C C 1
ATOM 7278 O O . VAL C 1 99 ? 144.805 110.598 68.265 1.00 46.08 99 VAL C O 1
ATOM 7282 N N . ASP C 1 100 ? 144.553 109.798 70.361 1.00 45.88 100 ASP C N 1
ATOM 7283 C CA . ASP C 1 100 ? 145.741 108.933 70.342 1.00 45.38 100 ASP C CA 1
ATOM 7284 C C . ASP C 1 100 ? 145.775 107.957 69.160 1.00 44.71 100 ASP C C 1
ATOM 7285 O O . ASP C 1 100 ? 146.794 107.852 68.475 1.00 44.39 100 ASP C O 1
ATOM 7290 N N . ALA C 1 101 ? 144.665 107.247 68.944 1.00 44.10 101 ALA C N 1
ATOM 7291 C CA . ALA C 1 101 ? 144.529 106.285 67.845 1.00 43.53 101 ALA C CA 1
ATOM 7292 C C . ALA C 1 101 ? 144.501 106.990 66.499 1.00 43.26 101 ALA C C 1
ATOM 7293 O O . ALA C 1 101 ? 145.212 106.595 65.568 1.00 43.20 101 ALA C O 1
ATOM 7295 N N . ALA C 1 102 ? 143.677 108.036 66.412 1.00 42.87 102 ALA C N 1
ATOM 7296 C CA . ALA C 1 102 ? 143.551 108.858 65.208 1.00 42.61 102 ALA C CA 1
ATOM 7297 C C . ALA C 1 102 ? 144.873 109.485 64.781 1.00 42.52 102 ALA C C 1
ATOM 7298 O O . ALA C 1 102 ? 145.110 109.664 63.596 1.00 42.74 102 ALA C O 1
ATOM 7308 N N . GLU C 1 104 ? 148.027 108.218 65.694 1.00 41.89 104 GLU C N 1
ATOM 7309 C CA . GLU C 1 104 ? 148.975 107.127 65.400 1.00 41.86 104 GLU C CA 1
ATOM 7310 C C . GLU C 1 104 ? 148.810 106.628 63.958 1.00 41.06 104 GLU C C 1
ATOM 7311 O O . GLU C 1 104 ? 149.780 106.232 63.303 1.00 41.11 104 GLU C O 1
ATOM 7317 N N . LYS C 1 105 ? 147.575 106.645 63.476 1.00 39.95 105 LYS C N 1
ATOM 7318 C CA . LYS C 1 105 ? 147.294 106.214 62.120 1.00 39.40 105 LYS C CA 1
ATOM 7319 C C . LYS C 1 105 ? 147.773 107.304 61.182 1.00 38.84 105 LYS C C 1
ATOM 7320 O O . LYS C 1 105 ? 148.321 107.022 60.121 1.00 38.28 105 LYS C O 1
ATOM 7326 N N . SER C 1 106 ? 147.585 108.548 61.618 1.00 38.69 106 SER C N 1
ATOM 7327 C CA . SER C 1 106 ? 147.984 109.740 60.869 1.00 38.24 106 SER C CA 1
ATOM 7328 C C . SER C 1 106 ? 149.482 109.810 60.666 1.00 37.75 106 SER C C 1
ATOM 7329 O O . SER C 1 106 ? 149.942 110.208 59.598 1.00 37.62 106 SER C O 1
ATOM 7332 N N . VAL C 1 107 ? 150.229 109.439 61.704 1.00 37.60 107 VAL C N 1
ATOM 7333 C CA . VAL C 1 107 ? 151.690 109.415 61.664 1.00 37.49 107 VAL C CA 1
ATOM 7334 C C . VAL C 1 107 ? 152.128 108.361 60.647 1.00 37.81 107 VAL C C 1
ATOM 7335 O O . VAL C 1 107 ? 153.014 108.610 59.815 1.00 38.27 107 VAL C O 1
ATOM 7339 N N . GLU C 1 108 ? 151.472 107.203 60.691 1.00 37.78 108 GLU C N 1
ATOM 7340 C CA . GLU C 1 108 ? 151.786 106.092 59.793 1.00 37.84 108 GLU C CA 1
ATOM 7341 C C . GLU C 1 108 ? 151.357 106.394 58.370 1.00 36.93 108 GLU C C 1
ATOM 7342 O O . GLU C 1 108 ? 152.040 105.989 57.441 1.00 37.11 108 GLU C O 1
ATOM 7348 N N . LEU C 1 109 ? 150.237 107.110 58.223 1.00 35.81 109 LEU C N 1
ATOM 7349 C CA . LEU C 1 109 ? 149.730 107.613 56.939 1.00 35.44 109 LEU C CA 1
ATOM 7350 C C . LEU C 1 109 ? 150.723 108.540 56.224 1.00 35.12 109 LEU C C 1
ATOM 7351 O O . LEU C 1 109 ? 150.972 108.409 55.017 1.00 35.24 109 LEU C O 1
ATOM 7356 N N . VAL C 1 110 ? 151.252 109.490 56.981 1.00 34.76 110 VAL C N 1
ATOM 7357 C CA . VAL C 1 110 ? 152.188 110.476 56.469 1.00 34.82 110 VAL C CA 1
ATOM 7358 C C . VAL C 1 110 ? 153.523 109.795 56.125 1.00 34.42 110 VAL C C 1
ATOM 7359 O O . VAL C 1 110 ? 154.026 109.989 55.022 1.00 34.16 110 VAL C O 1
ATOM 7363 N N . LYS C 1 111 ? 154.069 108.991 57.052 1.00 33.82 111 LYS C N 1
ATOM 7364 C CA . LYS C 1 111 ? 155.260 108.158 56.777 1.00 33.30 111 LYS C CA 1
ATOM 7365 C C . LYS C 1 111 ? 155.136 107.297 55.491 1.00 32.65 111 LYS C C 1
ATOM 7366 O O . LYS C 1 111 ? 156.072 107.234 54.680 1.00 32.40 111 LYS C O 1
ATOM 7372 N N . ALA C 1 112 ? 153.999 106.626 55.320 1.00 31.75 112 ALA C N 1
ATOM 7373 C CA . ALA C 1 112 ? 153.763 105.812 54.113 1.00 31.86 112 ALA C CA 1
ATOM 7374 C C . ALA C 1 112 ? 153.744 106.632 52.802 1.00 31.70 112 ALA C C 1
ATOM 7375 O O . ALA C 1 112 ? 154.289 106.188 51.779 1.00 31.93 112 ALA C O 1
ATOM 7377 N N . TYR C 1 113 ? 153.143 107.821 52.835 1.00 31.51 113 TYR C N 1
ATOM 7378 C CA . TYR C 1 113 ? 153.151 108.702 51.665 1.00 31.97 113 TYR C CA 1
ATOM 7379 C C . TYR C 1 113 ? 154.589 109.111 51.344 1.00 31.97 113 TYR C C 1
ATOM 7380 O O . TYR C 1 113 ? 155.038 108.981 50.198 1.00 31.30 113 TYR C O 1
ATOM 7389 N N . VAL C 1 114 ? 155.319 109.551 52.370 1.00 31.57 114 VAL C N 1
ATOM 7390 C CA . VAL C 1 114 ? 156.696 109.989 52.193 1.00 32.11 114 VAL C CA 1
ATOM 7391 C C . VAL C 1 114 ? 157.613 108.887 51.634 1.00 33.17 114 VAL C C 1
ATOM 7392 O O . VAL C 1 114 ? 158.349 109.139 50.680 1.00 33.64 114 VAL C O 1
ATOM 7396 N N . ARG C 1 115 ? 157.555 107.677 52.198 1.00 34.12 115 ARG C N 1
ATOM 7397 C CA . ARG C 1 115 ? 158.348 106.530 51.698 1.00 34.65 115 ARG C CA 1
ATOM 7398 C C . ARG C 1 115 ? 157.987 106.071 50.274 1.00 34.98 115 ARG C C 1
ATOM 7399 O O . ARG C 1 115 ? 158.833 105.538 49.538 1.00 35.15 115 ARG C O 1
ATOM 7407 N N . ALA C 1 116 ? 156.728 106.261 49.896 1.00 34.78 116 ALA C N 1
ATOM 7408 C CA . ALA C 1 116 ? 156.292 105.961 48.539 1.00 34.92 116 ALA C CA 1
ATOM 7409 C C . ALA C 1 116 ? 156.681 107.085 47.567 1.00 35.00 116 ALA C C 1
ATOM 7410 O O . ALA C 1 116 ? 156.153 107.142 46.449 1.00 35.39 116 ALA C O 1
ATOM 7412 N N . GLY C 1 117 ? 157.568 107.983 48.016 1.00 34.58 117 GLY C N 1
ATOM 7413 C CA . GLY C 1 117 ? 158.089 109.094 47.211 1.00 34.37 117 GLY C CA 1
ATOM 7414 C C . GLY C 1 117 ? 157.107 110.209 46.839 1.00 34.43 117 GLY C C 1
ATOM 7415 O O . GLY C 1 117 ? 157.236 110.822 45.778 1.00 34.07 117 GLY C O 1
ATOM 7416 N N . PHE C 1 118 ? 156.121 110.465 47.698 1.00 34.31 118 PHE C N 1
ATOM 7417 C CA . PHE C 1 118 ? 155.252 111.635 47.553 1.00 34.13 118 PHE C CA 1
ATOM 7418 C C . PHE C 1 118 ? 156.069 112.816 48.094 1.00 34.47 118 PHE C C 1
ATOM 7419 O O . PHE C 1 118 ? 156.623 112.750 49.195 1.00 34.17 118 PHE C O 1
ATOM 7427 N N . SER C 1 119 ? 156.159 113.890 47.320 1.00 34.87 119 SER C N 1
ATOM 7428 C CA . SER C 1 119 ? 157.022 115.001 47.701 1.00 34.68 119 SER C CA 1
ATOM 7429 C C . SER C 1 119 ? 156.226 116.249 48.077 1.00 35.20 119 SER C C 1
ATOM 7430 O O . SER C 1 119 ? 156.815 117.217 48.540 1.00 35.67 119 SER C O 1
ATOM 7433 N N . LYS C 1 120 ? 154.904 116.227 47.873 1.00 35.51 120 LYS C N 1
ATOM 7434 C CA . LYS C 1 120 ? 154.031 117.328 48.270 1.00 35.56 120 LYS C CA 1
ATOM 7435 C C . LYS C 1 120 ? 153.039 116.818 49.308 1.00 35.99 120 LYS C C 1
ATOM 7436 O O . LYS C 1 120 ? 152.280 115.885 49.063 1.00 35.66 120 LYS C O 1
ATOM 7442 N N . ILE C 1 121 ? 153.076 117.410 50.493 1.00 36.09 121 ILE C N 1
ATOM 7443 C CA . ILE C 1 121 ? 152.370 116.841 51.637 1.00 36.16 121 ILE C CA 1
ATOM 7444 C C . ILE C 1 121 ? 151.515 117.900 52.316 1.00 36.02 121 ILE C C 1
ATOM 7445 O O . ILE C 1 121 ? 152.045 118.811 52.973 1.00 35.75 121 ILE C O 1
ATOM 7450 N N . HIS C 1 122 ? 150.198 117.783 52.132 1.00 35.97 122 HIS C N 1
ATOM 7451 C CA . HIS C 1 122 ? 149.252 118.652 52.797 1.00 36.01 122 HIS C CA 1
ATOM 7452 C C . HIS C 1 122 ? 148.884 118.153 54.197 1.00 36.68 122 HIS C C 1
ATOM 7453 O O . HIS C 1 122 ? 148.110 117.190 54.360 1.00 36.92 122 HIS C O 1
ATOM 7460 N N . LEU C 1 123 ? 149.406 118.847 55.206 1.00 37.13 123 LEU C N 1
ATOM 7461 C CA . LEU C 1 123 ? 149.211 118.474 56.604 1.00 37.33 123 LEU C CA 1
ATOM 7462 C C . LEU C 1 123 ? 147.950 119.149 57.130 1.00 37.56 123 LEU C C 1
ATOM 7463 O O . LEU C 1 123 ? 147.895 120.384 57.243 1.00 37.82 123 LEU C O 1
ATOM 7468 N N . ASP C 1 124 ? 146.932 118.344 57.437 1.00 37.27 124 ASP C N 1
ATOM 7469 C CA . ASP C 1 124 ? 145.660 118.882 57.920 1.00 37.37 124 ASP C CA 1
ATOM 7470 C C . ASP C 1 124 ? 145.057 118.060 59.058 1.00 37.65 124 ASP C C 1
ATOM 7471 O O . ASP C 1 124 ? 144.441 117.010 58.852 1.00 36.83 124 ASP C O 1
ATOM 7476 N N . ALA C 1 125 ? 145.239 118.577 60.262 1.00 38.05 125 ALA C N 1
ATOM 7477 C CA . ALA C 1 125 ? 144.675 117.973 61.446 1.00 38.55 125 ALA C CA 1
ATOM 7478 C C . ALA C 1 125 ? 143.745 118.989 62.117 1.00 38.60 125 ALA C C 1
ATOM 7479 O O . ALA C 1 125 ? 143.723 119.103 63.346 1.00 38.17 125 ALA C O 1
ATOM 7481 N N . SER C 1 126 ? 142.999 119.743 61.307 1.00 38.93 126 SER C N 1
ATOM 7482 C CA . SER C 1 126 ? 142.079 120.757 61.848 1.00 39.89 126 SER C CA 1
ATOM 7483 C C . SER C 1 126 ? 140.805 120.159 62.431 1.00 40.35 126 SER C C 1
ATOM 7484 O O . SER C 1 126 ? 140.124 120.800 63.241 1.00 40.58 126 SER C O 1
ATOM 7495 N N . SER C 1 128 ? 138.234 117.862 64.599 1.00 41.31 128 SER C N 1
ATOM 7496 C CA . SER C 1 128 ? 138.109 117.271 65.921 1.00 41.79 128 SER C CA 1
ATOM 7497 C C . SER C 1 128 ? 137.940 115.752 65.837 1.00 42.15 128 SER C C 1
ATOM 7498 O O . SER C 1 128 ? 137.253 115.235 64.951 1.00 42.04 128 SER C O 1
ATOM 7501 N N . CYS C 1 129 ? 138.585 115.047 66.758 1.00 42.42 129 CYS C N 1
ATOM 7502 C CA . CYS C 1 129 ? 138.420 113.611 66.867 1.00 42.86 129 CYS C CA 1
ATOM 7503 C C . CYS C 1 129 ? 137.562 113.323 68.105 1.00 43.07 129 CYS C C 1
ATOM 7504 O O . CYS C 1 129 ? 137.277 114.236 68.883 1.00 43.25 129 CYS C O 1
ATOM 7507 N N . ALA C 1 130 ? 137.119 112.078 68.272 1.00 43.38 130 ALA C N 1
ATOM 7508 C CA . ALA C 1 130 ? 136.370 111.698 69.475 1.00 43.81 130 ALA C CA 1
ATOM 7509 C C . ALA C 1 130 ? 137.080 112.223 70.724 1.00 44.01 130 ALA C C 1
ATOM 7510 O O . ALA C 1 130 ? 138.284 112.010 70.898 1.00 44.20 130 ALA C O 1
ATOM 7512 N N . GLY C 1 131 ? 136.334 112.939 71.566 1.00 44.42 131 GLY C N 1
ATOM 7513 C CA . GLY C 1 131 ? 136.870 113.508 72.806 1.00 44.54 131 GLY C CA 1
ATOM 7514 C C . GLY C 1 131 ? 137.348 114.947 72.685 1.00 44.85 131 GLY C C 1
ATOM 7515 O O . GLY C 1 131 ? 137.440 115.652 73.685 1.00 45.13 131 GLY C O 1
ATOM 7516 N N . ASP C 1 132 ? 137.663 115.385 71.465 1.00 45.01 132 ASP C N 1
ATOM 7517 C CA . ASP C 1 132 ? 138.134 116.750 71.233 1.00 44.85 132 ASP C CA 1
ATOM 7518 C C . ASP C 1 132 ? 136.992 117.773 71.307 1.00 44.65 132 ASP C C 1
ATOM 7519 O O . ASP C 1 132 ? 135.850 117.454 70.953 1.00 44.62 132 ASP C O 1
ATOM 7524 N N . PRO C 1 133 ? 137.299 119.008 71.762 1.00 44.41 133 PRO C N 1
ATOM 7525 C CA . PRO C 1 133 ? 136.399 120.163 71.616 1.00 44.39 133 PRO C CA 1
ATOM 7526 C C . PRO C 1 133 ? 136.090 120.522 70.155 1.00 44.59 133 PRO C C 1
ATOM 7527 O O . PRO C 1 133 ? 136.908 120.244 69.257 1.00 44.79 133 PRO C O 1
ATOM 7531 N N . ILE C 1 134 ? 134.927 121.134 69.923 1.00 44.25 134 ILE C N 1
ATOM 7532 C CA . ILE C 1 134 ? 134.554 121.641 68.592 1.00 44.12 134 ILE C CA 1
ATOM 7533 C C . ILE C 1 134 ? 134.265 123.152 68.648 1.00 43.93 134 ILE C C 1
ATOM 7534 O O . ILE C 1 134 ? 133.370 123.578 69.390 1.00 44.25 134 ILE C O 1
ATOM 7539 N N . PRO C 1 135 ? 135.032 123.971 67.884 1.00 43.72 135 PRO C N 1
ATOM 7540 C CA . PRO C 1 135 ? 136.188 123.604 67.040 1.00 43.24 135 PRO C CA 1
ATOM 7541 C C . PRO C 1 135 ? 137.486 123.410 67.840 1.00 42.78 135 PRO C C 1
ATOM 7542 O O . PRO C 1 135 ? 137.548 123.749 69.028 1.00 42.25 135 PRO C O 1
ATOM 7546 N N . LEU C 1 136 ? 138.509 122.870 67.181 1.00 42.40 136 LEU C N 1
ATOM 7547 C CA . LEU C 1 136 ? 139.848 122.749 67.767 1.00 41.86 136 LEU C CA 1
ATOM 7548 C C . LEU C 1 136 ? 140.508 124.118 68.000 1.00 41.51 136 LEU C C 1
ATOM 7549 O O . LEU C 1 136 ? 140.339 125.044 67.202 1.00 41.51 136 LEU C O 1
ATOM 7554 N N . ALA C 1 137 ? 141.243 124.250 69.100 1.00 41.23 137 ALA C N 1
ATOM 7555 C CA . ALA C 1 137 ? 142.061 125.442 69.320 1.00 40.98 137 ALA C CA 1
ATOM 7556 C C . ALA C 1 137 ? 143.055 125.570 68.156 1.00 40.79 137 ALA C C 1
ATOM 7557 O O . ALA C 1 137 ? 143.632 124.568 67.737 1.00 40.79 137 ALA C O 1
ATOM 7559 N N . PRO C 1 138 ? 143.231 126.791 67.605 1.00 40.58 138 PRO C N 1
ATOM 7560 C CA . PRO C 1 138 ? 144.181 126.981 66.495 1.00 39.98 138 PRO C CA 1
ATOM 7561 C C . PRO C 1 138 ? 145.590 126.442 66.792 1.00 39.28 138 PRO C C 1
ATOM 7562 O O . PRO C 1 138 ? 146.236 125.893 65.902 1.00 39.30 138 PRO C O 1
ATOM 7566 N N . GLU C 1 139 ? 146.026 126.577 68.041 1.00 38.83 139 GLU C N 1
ATOM 7567 C CA . GLU C 1 139 ? 147.302 126.061 68.513 1.00 38.20 139 GLU C CA 1
ATOM 7568 C C . GLU C 1 139 ? 147.354 124.539 68.482 1.00 37.45 139 GLU C C 1
ATOM 7569 O O . GLU C 1 139 ? 148.405 123.973 68.210 1.00 37.39 139 GLU C O 1
ATOM 7575 N N . THR C 1 140 ? 146.227 123.887 68.773 1.00 36.75 140 THR C N 1
ATOM 7576 C CA . THR C 1 140 ? 146.109 122.424 68.683 1.00 36.30 140 THR C CA 1
ATOM 7577 C C . THR C 1 140 ? 146.214 121.945 67.224 1.00 35.76 140 THR C C 1
ATOM 7578 O O . THR C 1 140 ? 146.946 120.994 66.923 1.00 35.33 140 THR C O 1
ATOM 7582 N N . VAL C 1 141 ? 145.472 122.601 66.330 1.00 35.38 141 VAL C N 1
ATOM 7583 C CA . VAL C 1 141 ? 145.586 122.364 64.888 1.00 34.98 141 VAL C CA 1
ATOM 7584 C C . VAL C 1 141 ? 147.064 122.453 64.473 1.00 35.19 141 VAL C C 1
ATOM 7585 O O . VAL C 1 141 ? 147.584 121.538 63.826 1.00 35.21 141 VAL C O 1
ATOM 7589 N N . ALA C 1 142 ? 147.731 123.539 64.889 1.00 35.13 142 ALA C N 1
ATOM 7590 C CA . ALA C 1 142 ? 149.146 123.797 64.603 1.00 35.16 142 ALA C CA 1
ATOM 7591 C C . ALA C 1 142 ? 150.042 122.712 65.182 1.00 35.16 142 ALA C C 1
ATOM 7592 O O . ALA C 1 142 ? 150.976 122.222 64.512 1.00 34.96 142 ALA C O 1
ATOM 7594 N N . GLU C 1 143 ? 149.743 122.361 66.430 1.00 34.94 143 GLU C N 1
ATOM 7595 C CA . GLU C 1 143 ? 150.467 121.362 67.206 1.00 35.69 143 GLU C CA 1
ATOM 7596 C C . GLU C 1 143 ? 150.484 120.008 66.492 1.00 34.55 143 GLU C C 1
ATOM 7597 O O . GLU C 1 143 ? 151.525 119.395 66.309 1.00 34.33 143 GLU C O 1
ATOM 7603 N N . ARG C 1 144 ? 149.311 119.560 66.075 1.00 34.28 144 ARG C N 1
ATOM 7604 C CA . ARG C 1 144 ? 149.179 118.284 65.388 1.00 33.81 144 ARG C CA 1
ATOM 7605 C C . ARG C 1 144 ? 149.814 118.289 64.011 1.00 32.93 144 ARG C C 1
ATOM 7606 O O . ARG C 1 144 ? 150.383 117.289 63.603 1.00 32.73 144 ARG C O 1
ATOM 7614 N N . ALA C 1 145 ? 149.744 119.421 63.316 1.00 32.70 145 ALA C N 1
ATOM 7615 C CA . ALA C 1 145 ? 150.411 119.568 62.013 1.00 32.66 145 ALA C CA 1
ATOM 7616 C C . ALA C 1 145 ? 151.920 119.337 62.165 1.00 32.88 145 ALA C C 1
ATOM 7617 O O . ALA C 1 145 ? 152.518 118.612 61.365 1.00 33.05 145 ALA C O 1
ATOM 7619 N N . ALA C 1 146 ? 152.508 119.945 63.205 1.00 32.30 146 ALA C N 1
ATOM 7620 C CA . ALA C 1 146 ? 153.923 119.764 63.561 1.00 32.43 146 ALA C CA 1
ATOM 7621 C C . ALA C 1 146 ? 154.285 118.308 63.834 1.00 32.34 146 ALA C C 1
ATOM 7622 O O . ALA C 1 146 ? 155.332 117.846 63.370 1.00 32.77 146 ALA C O 1
ATOM 7624 N N . VAL C 1 147 ? 153.433 117.595 64.575 1.00 32.17 147 VAL C N 1
ATOM 7625 C CA . VAL C 1 147 ? 153.631 116.158 64.822 1.00 32.44 147 VAL C CA 1
ATOM 7626 C C . VAL C 1 147 ? 153.677 115.387 63.497 1.00 32.63 147 VAL C C 1
ATOM 7627 O O . VAL C 1 147 ? 154.531 114.530 63.309 1.00 33.04 147 VAL C O 1
ATOM 7631 N N . LEU C 1 148 ? 152.792 115.727 62.566 1.00 32.52 148 LEU C N 1
ATOM 7632 C CA . LEU C 1 148 ? 152.778 115.076 61.258 1.00 32.48 148 LEU C CA 1
ATOM 7633 C C . LEU C 1 148 ? 153.950 115.512 60.389 1.00 32.65 148 LEU C C 1
ATOM 7634 O O . LEU C 1 148 ? 154.466 114.728 59.600 1.00 32.62 148 LEU C O 1
ATOM 7639 N N . CYS C 1 149 ? 154.388 116.754 60.544 1.00 33.03 149 CYS C N 1
ATOM 7640 C CA . CYS C 1 149 ? 155.593 117.188 59.855 1.00 33.07 149 CYS C CA 1
ATOM 7641 C C . CYS C 1 149 ? 156.795 116.400 60.367 1.00 33.21 149 CYS C C 1
ATOM 7642 O O . CYS C 1 149 ? 157.580 115.884 59.573 1.00 32.59 149 CYS C O 1
ATOM 7645 N N . PHE C 1 150 ? 156.909 116.279 61.693 1.00 33.28 150 PHE C N 1
ATOM 7646 C CA . PHE C 1 150 ? 157.988 115.487 62.295 1.00 34.00 150 PHE C CA 1
ATOM 7647 C C . PHE C 1 150 ? 158.028 114.053 61.731 1.00 34.14 150 PHE C C 1
ATOM 7648 O O . PHE C 1 150 ? 159.096 113.570 61.346 1.00 34.38 150 PHE C O 1
ATOM 7656 N N . ALA C 1 151 ? 156.870 113.398 61.656 1.00 33.80 151 ALA C N 1
ATOM 7657 C CA . ALA C 1 151 ? 156.776 112.043 61.109 1.00 33.94 151 ALA C CA 1
ATOM 7658 C C . ALA C 1 151 ? 157.313 111.973 59.677 1.00 34.19 151 ALA C C 1
ATOM 7659 O O . ALA C 1 151 ? 158.065 111.059 59.341 1.00 33.99 151 ALA C O 1
ATOM 7661 N N . ALA C 1 152 ? 156.912 112.943 58.850 1.00 34.57 152 ALA C N 1
ATOM 7662 C CA . ALA C 1 152 ? 157.358 113.068 57.467 1.00 34.96 152 ALA C CA 1
ATOM 7663 C C . ALA C 1 152 ? 158.886 113.236 57.338 1.00 35.57 152 ALA C C 1
ATOM 7664 O O . ALA C 1 152 ? 159.558 112.473 56.634 1.00 35.67 152 ALA C O 1
ATOM 7666 N N . GLU C 1 153 ? 159.418 114.241 58.024 1.00 36.17 153 GLU C N 1
ATOM 7667 C CA . GLU C 1 153 ? 160.868 114.467 58.134 1.00 37.09 153 GLU C CA 1
ATOM 7668 C C . GLU C 1 153 ? 161.658 113.267 58.645 1.00 37.32 153 GLU C C 1
ATOM 7669 O O . GLU C 1 153 ? 162.782 113.034 58.189 1.00 37.89 153 GLU C O 1
ATOM 7675 N N . SER C 1 154 ? 161.075 112.503 59.568 1.00 37.75 154 SER C N 1
ATOM 7676 C CA . SER C 1 154 ? 161.780 111.396 60.238 1.00 38.28 154 SER C CA 1
ATOM 7677 C C . SER C 1 154 ? 162.094 110.210 59.315 1.00 38.51 154 SER C C 1
ATOM 7678 O O . SER C 1 154 ? 162.887 109.341 59.649 1.00 38.28 154 SER C O 1
ATOM 7681 N N . VAL C 1 155 ? 161.470 110.197 58.144 1.00 39.60 155 VAL C N 1
ATOM 7682 C CA . VAL C 1 155 ? 161.509 109.046 57.254 1.00 40.03 155 VAL C CA 1
ATOM 7683 C C . VAL C 1 155 ? 162.308 109.295 55.956 1.00 40.87 155 VAL C C 1
ATOM 7684 O O . VAL C 1 155 ? 162.641 108.350 55.217 1.00 41.01 155 VAL C O 1
ATOM 7688 N N . ALA C 1 156 ? 162.618 110.564 55.698 1.00 41.38 156 ALA C N 1
ATOM 7689 C CA . ALA C 1 156 ? 163.421 110.961 54.550 1.00 41.72 156 ALA C CA 1
ATOM 7690 C C . ALA C 1 156 ? 164.869 111.171 54.990 1.00 42.06 156 ALA C C 1
ATOM 7691 O O . ALA C 1 156 ? 165.106 111.556 56.135 1.00 41.88 156 ALA C O 1
ATOM 7693 N N . THR C 1 157 ? 165.835 110.900 54.104 1.00 42.74 157 THR C N 1
ATOM 7694 C CA . THR C 1 157 ? 167.246 111.298 54.351 1.00 43.29 157 THR C CA 1
ATOM 7695 C C . THR C 1 157 ? 167.420 112.787 54.030 1.00 43.97 157 THR C C 1
ATOM 7696 O O . THR C 1 157 ? 166.479 113.427 53.530 1.00 43.94 157 THR C O 1
ATOM 7700 N N . ASP C 1 158 ? 168.613 113.327 54.298 1.00 44.79 158 ASP C N 1
ATOM 7701 C CA . ASP C 1 158 ? 168.929 114.739 54.013 1.00 46.07 158 ASP C CA 1
ATOM 7702 C C . ASP C 1 158 ? 168.645 115.129 52.566 1.00 46.90 158 ASP C C 1
ATOM 7703 O O . ASP C 1 158 ? 167.989 116.162 52.305 1.00 47.42 158 ASP C O 1
ATOM 7708 N N A CYS C 1 159 ? 169.112 114.295 51.633 0.50 47.29 159 CYS C N 1
ATOM 7709 N N B CYS C 1 159 ? 169.129 114.303 51.637 0.50 47.30 159 CYS C N 1
ATOM 7710 C CA A CYS C 1 159 ? 168.841 114.465 50.199 0.50 47.41 159 CYS C CA 1
ATOM 7711 C CA B CYS C 1 159 ? 168.849 114.470 50.213 0.50 47.30 159 CYS C CA 1
ATOM 7712 C C A CYS C 1 159 ? 167.364 114.463 49.839 0.50 47.07 159 CYS C C 1
ATOM 7713 C C B CYS C 1 159 ? 167.357 114.519 49.905 0.50 46.99 159 CYS C C 1
ATOM 7714 O O A CYS C 1 159 ? 166.938 115.202 48.951 0.50 47.61 159 CYS C O 1
ATOM 7715 O O B CYS C 1 159 ? 166.914 115.363 49.128 0.50 47.51 159 CYS C O 1
ATOM 7720 N N . GLN C 1 160 ? 166.587 113.609 50.497 1.00 46.76 160 GLN C N 1
ATOM 7721 C CA . GLN C 1 160 ? 165.140 113.506 50.209 1.00 45.65 160 GLN C CA 1
ATOM 7722 C C . GLN C 1 160 ? 164.334 114.686 50.759 1.00 45.28 160 GLN C C 1
ATOM 7723 O O . GLN C 1 160 ? 163.321 115.125 50.173 1.00 45.53 160 GLN C O 1
ATOM 7729 N N . ARG C 1 161 ? 164.802 115.167 51.903 1.00 44.68 161 ARG C N 1
ATOM 7730 C CA . ARG C 1 161 ? 164.199 116.243 52.657 1.00 44.35 161 ARG C CA 1
ATOM 7731 C C . ARG C 1 161 ? 164.143 117.546 51.874 1.00 43.97 161 ARG C C 1
ATOM 7732 O O . ARG C 1 161 ? 163.125 118.214 51.885 1.00 43.14 161 ARG C O 1
ATOM 7740 N N . GLU C 1 162 ? 165.252 117.907 51.219 1.00 44.09 162 GLU C N 1
ATOM 7741 C CA . GLU C 1 162 ? 165.328 119.139 50.418 1.00 44.06 162 GLU C CA 1
ATOM 7742 C C . GLU C 1 162 ? 164.238 119.212 49.363 1.00 43.56 162 GLU C C 1
ATOM 7743 O O . GLU C 1 162 ? 163.902 120.302 48.907 1.00 43.30 162 GLU C O 1
ATOM 7749 N N . GLN C 1 163 ? 163.698 118.053 48.992 1.00 42.46 163 GLN C N 1
ATOM 7750 C CA . GLN C 1 163 ? 162.660 117.985 47.979 1.00 42.39 163 GLN C CA 1
ATOM 7751 C C . GLN C 1 163 ? 161.245 117.896 48.535 1.00 40.94 163 GLN C C 1
ATOM 7752 O O . GLN C 1 163 ? 160.297 117.912 47.762 1.00 41.51 163 GLN C O 1
ATOM 7758 N N . LEU C 1 164 ? 161.105 117.810 49.857 1.00 39.64 164 LEU C N 1
ATOM 7759 C CA . LEU C 1 164 ? 159.774 117.807 50.500 1.00 38.69 164 LEU C CA 1
ATOM 7760 C C . LEU C 1 164 ? 159.116 119.183 50.635 1.00 37.88 164 LEU C C 1
ATOM 7761 O O . LEU C 1 164 ? 159.659 120.081 51.274 1.00 38.09 164 LEU C O 1
ATOM 7766 N N . SER C 1 165 ? 157.946 119.326 50.021 1.00 36.96 165 SER C N 1
ATOM 7767 C CA . SER C 1 165 ? 157.117 120.528 50.123 1.00 36.34 165 SER C CA 1
ATOM 7768 C C . SER C 1 165 ? 155.904 120.225 50.987 1.00 35.57 165 SER C C 1
ATOM 7769 O O . SER C 1 165 ? 155.310 119.161 50.860 1.00 35.11 165 SER C O 1
ATOM 7772 N N . TYR C 1 166 ? 155.546 121.184 51.838 1.00 35.01 166 TYR C N 1
ATOM 7773 C CA . TYR C 1 166 ? 154.418 121.088 52.757 1.00 34.60 166 TYR C CA 1
ATOM 7774 C C . TYR C 1 166 ? 153.346 122.138 52.480 1.00 34.29 166 TYR C C 1
ATOM 7775 O O . TYR C 1 166 ? 153.653 123.268 52.093 1.00 34.01 166 TYR C O 1
ATOM 7784 N N . VAL C 1 167 ? 152.094 121.752 52.712 1.00 33.47 167 VAL C N 1
ATOM 7785 C CA . VAL C 1 167 ? 150.976 122.659 52.625 1.00 33.46 167 VAL C CA 1
ATOM 7786 C C . VAL C 1 167 ? 150.220 122.632 53.947 1.00 33.73 167 VAL C C 1
ATOM 7787 O O . VAL C 1 167 ? 150.075 121.579 54.577 1.00 33.64 167 VAL C O 1
ATOM 7791 N N . ILE C 1 168 ? 149.755 123.801 54.375 1.00 33.84 168 ILE C N 1
ATOM 7792 C CA . ILE C 1 168 ? 149.034 123.919 55.646 1.00 33.73 168 ILE C CA 1
ATOM 7793 C C . ILE C 1 168 ? 147.681 124.587 55.485 1.00 34.63 168 ILE C C 1
ATOM 7794 O O . ILE C 1 168 ? 147.421 125.230 54.461 1.00 34.89 168 ILE C O 1
ATOM 7799 N N . GLY C 1 169 ? 146.833 124.426 56.499 1.00 35.58 169 GLY C N 1
ATOM 7800 C CA . GLY C 1 169 ? 145.523 125.037 56.536 1.00 37.40 169 GLY C CA 1
ATOM 7801 C C . GLY C 1 169 ? 144.436 124.215 55.865 1.00 38.99 169 GLY C C 1
ATOM 7802 O O . GLY C 1 169 ? 144.684 123.090 55.403 1.00 39.02 169 GLY C O 1
ATOM 7803 N N . THR C 1 170 ? 143.232 124.794 55.810 1.00 40.46 170 THR C N 1
ATOM 7804 C CA . THR C 1 170 ? 142.065 124.184 55.161 1.00 42.07 170 THR C CA 1
ATOM 7805 C C . THR C 1 170 ? 141.081 125.220 54.573 1.00 43.47 170 THR C C 1
ATOM 7806 O O . THR C 1 170 ? 140.982 126.346 55.054 1.00 43.65 170 THR C O 1
ATOM 7810 N N . GLU C 1 171 ? 140.386 124.818 53.511 1.00 45.49 171 GLU C N 1
ATOM 7811 C CA . GLU C 1 171 ? 139.324 125.608 52.865 1.00 47.25 171 GLU C CA 1
ATOM 7812 C C . GLU C 1 171 ? 138.023 125.475 53.660 1.00 48.18 171 GLU C C 1
ATOM 7813 O O . GLU C 1 171 ? 137.113 126.307 53.526 1.00 48.73 171 GLU C O 1
ATOM 7819 N N . VAL C 1 172 ? 137.954 124.430 54.490 1.00 49.05 172 VAL C N 1
ATOM 7820 C CA . VAL C 1 172 ? 136.798 124.153 55.351 1.00 49.80 172 VAL C CA 1
ATOM 7821 C C . VAL C 1 172 ? 136.615 125.229 56.437 1.00 50.59 172 VAL C C 1
ATOM 7822 O O . VAL C 1 172 ? 137.511 125.458 57.260 1.00 50.63 172 VAL C O 1
ATOM 7826 N N . PRO C 1 173 ? 135.452 125.900 56.434 1.00 51.47 173 PRO C N 1
ATOM 7827 C CA . PRO C 1 173 ? 135.146 126.940 57.415 1.00 52.24 173 PRO C CA 1
ATOM 7828 C C . PRO C 1 173 ? 135.118 126.423 58.853 1.00 52.91 173 PRO C C 1
ATOM 7829 O O . PRO C 1 173 ? 134.734 125.273 59.100 1.00 52.88 173 PRO C O 1
ATOM 7833 N N . VAL C 1 174 ? 135.545 127.277 59.782 1.00 53.76 174 VAL C N 1
ATOM 7834 C CA . VAL C 1 174 ? 135.590 126.943 61.203 1.00 54.67 174 VAL C CA 1
ATOM 7835 C C . VAL C 1 174 ? 134.175 126.575 61.697 1.00 55.44 174 VAL C C 1
ATOM 7836 O O . VAL C 1 174 ? 133.247 127.389 61.592 1.00 55.43 174 VAL C O 1
ATOM 7840 N N . PRO C 1 175 ? 134.001 125.327 62.186 1.00 56.03 175 PRO C N 1
ATOM 7841 C CA . PRO C 1 175 ? 132.746 124.891 62.809 1.00 56.32 175 PRO C CA 1
ATOM 7842 C C . PRO C 1 175 ? 132.540 125.526 64.182 1.00 56.32 175 PRO C C 1
ATOM 7843 O O . PRO C 1 175 ? 131.481 125.353 64.792 1.00 56.70 175 PRO C O 1
ATOM 7847 N N . VAL C 1 185 ? 129.224 130.791 50.164 1.00 46.68 185 VAL C N 1
ATOM 7848 C CA . VAL C 1 185 ? 130.641 130.556 50.434 1.00 46.77 185 VAL C CA 1
ATOM 7849 C C . VAL C 1 185 ? 131.246 131.711 51.263 1.00 46.41 185 VAL C C 1
ATOM 7850 O O . VAL C 1 185 ? 130.836 132.868 51.129 1.00 46.91 185 VAL C O 1
ATOM 7854 N N . HIS C 1 186 ? 132.205 131.412 52.133 1.00 45.47 186 HIS C N 1
ATOM 7855 C CA . HIS C 1 186 ? 132.797 132.480 52.934 1.00 44.39 186 HIS C CA 1
ATOM 7856 C C . HIS C 1 186 ? 134.295 132.638 52.703 1.00 43.09 186 HIS C C 1
ATOM 7857 O O . HIS C 1 186 ? 135.074 131.720 52.954 1.00 43.11 186 HIS C O 1
ATOM 7864 N N . ILE C 1 187 ? 134.681 133.814 52.213 1.00 41.52 187 ILE C N 1
ATOM 7865 C CA . ILE C 1 187 ? 136.069 134.085 51.851 1.00 40.21 187 ILE C CA 1
ATOM 7866 C C . ILE C 1 187 ? 136.937 134.234 53.100 1.00 38.93 187 ILE C C 1
ATOM 7867 O O . ILE C 1 187 ? 136.602 134.976 54.001 1.00 38.65 187 ILE C O 1
ATOM 7872 N N . THR C 1 188 ? 138.037 133.497 53.146 1.00 37.78 188 THR C N 1
ATOM 7873 C CA . THR C 1 188 ? 138.962 133.543 54.283 1.00 36.59 188 THR C CA 1
ATOM 7874 C C . THR C 1 188 ? 139.356 134.981 54.673 1.00 36.46 188 THR C C 1
ATOM 7875 O O . THR C 1 188 ? 139.765 135.780 53.819 1.00 35.95 188 THR C O 1
ATOM 7879 N N . HIS C 1 189 ? 139.193 135.305 55.962 1.00 36.19 189 HIS C N 1
ATOM 7880 C CA . HIS C 1 189 ? 139.618 136.587 56.514 1.00 36.44 189 HIS C CA 1
ATOM 7881 C C . HIS C 1 189 ? 141.134 136.576 56.612 1.00 36.22 189 HIS C C 1
ATOM 7882 O O . HIS C 1 189 ? 141.723 135.595 57.083 1.00 35.92 189 HIS C O 1
ATOM 7889 N N . VAL C 1 190 ? 141.777 137.656 56.179 1.00 36.11 190 VAL C N 1
ATOM 7890 C CA . VAL C 1 190 ? 143.232 137.699 56.256 1.00 36.06 190 VAL C CA 1
ATOM 7891 C C . VAL C 1 190 ? 143.750 137.536 57.683 1.00 36.17 190 VAL C C 1
ATOM 7892 O O . VAL C 1 190 ? 144.802 136.937 57.870 1.00 36.45 190 VAL C O 1
ATOM 7896 N N . GLU C 1 191 ? 142.997 138.007 58.679 1.00 36.38 191 GLU C N 1
ATOM 7897 C CA . GLU C 1 191 ? 143.384 137.826 60.086 1.00 36.75 191 GLU C CA 1
ATOM 7898 C C . GLU C 1 191 ? 143.381 136.361 60.485 1.00 35.75 191 GLU C C 1
ATOM 7899 O O . GLU C 1 191 ? 144.127 135.970 61.383 1.00 35.36 191 GLU C O 1
ATOM 7905 N N . ASP C 1 192 ? 142.541 135.560 59.826 1.00 34.57 192 ASP C N 1
ATOM 7906 C CA . ASP C 1 192 ? 142.510 134.119 60.087 1.00 34.14 192 ASP C CA 1
ATOM 7907 C C . ASP C 1 192 ? 143.681 133.379 59.401 1.00 33.86 192 ASP C C 1
ATOM 7908 O O . ASP C 1 192 ? 144.367 132.574 60.042 1.00 33.57 192 ASP C O 1
ATOM 7913 N N . ALA C 1 193 ? 143.897 133.649 58.108 1.00 33.61 193 ALA C N 1
ATOM 7914 C CA . ALA C 1 193 ? 145.081 133.164 57.385 1.00 33.31 193 ALA C CA 1
ATOM 7915 C C . ALA C 1 193 ? 146.362 133.503 58.162 1.00 32.56 193 ALA C C 1
ATOM 7916 O O . ALA C 1 193 ? 147.200 132.633 58.398 1.00 31.99 193 ALA C O 1
ATOM 7918 N N . ALA C 1 194 ? 146.480 134.762 58.588 1.00 32.36 194 ALA C N 1
ATOM 7919 C CA . ALA C 1 194 ? 147.629 135.224 59.380 1.00 32.43 194 ALA C CA 1
ATOM 7920 C C . ALA C 1 194 ? 147.867 134.402 60.651 1.00 32.43 194 ALA C C 1
ATOM 7921 O O . ALA C 1 194 ? 149.016 134.050 60.957 1.00 32.32 194 ALA C O 1
ATOM 7923 N N . ASN C 1 195 ? 146.789 134.095 61.373 1.00 32.31 195 ASN C N 1
ATOM 7924 C CA . ASN C 1 195 ? 146.891 133.360 62.634 1.00 32.88 195 ASN C CA 1
ATOM 7925 C C . ASN C 1 195 ? 147.200 131.894 62.422 1.00 32.65 195 ASN C C 1
ATOM 7926 O O . ASN C 1 195 ? 147.940 131.303 63.204 1.00 32.75 195 ASN C O 1
ATOM 7931 N N . THR C 1 196 ? 146.609 131.307 61.376 1.00 32.62 196 THR C N 1
ATOM 7932 C CA . THR C 1 196 ? 146.960 129.957 60.933 1.00 32.19 196 THR C CA 1
ATOM 7933 C C . THR C 1 196 ? 148.453 129.851 60.607 1.00 31.87 196 THR C C 1
ATOM 7934 O O . THR C 1 196 ? 149.104 128.906 61.032 1.00 31.94 196 THR C O 1
ATOM 7938 N N . LEU C 1 197 ? 148.999 130.822 59.878 1.00 31.77 197 LEU C N 1
ATOM 7939 C CA . LEU C 1 197 ? 150.434 130.826 59.612 1.00 31.86 197 LEU C CA 1
ATOM 7940 C C . LEU C 1 197 ? 151.250 130.997 60.897 1.00 31.68 197 LEU C C 1
ATOM 7941 O O . LEU C 1 197 ? 152.171 130.207 61.166 1.00 31.55 197 LEU C O 1
ATOM 7946 N N A ARG C 1 198 ? 150.894 132.017 61.683 0.50 31.29 198 ARG C N 1
ATOM 7947 N N B ARG C 1 198 ? 150.904 132.033 61.669 0.50 31.34 198 ARG C N 1
ATOM 7948 C CA A ARG C 1 198 ? 151.598 132.368 62.923 0.50 30.85 198 ARG C CA 1
ATOM 7949 C CA B ARG C 1 198 ? 151.577 132.374 62.929 0.50 30.97 198 ARG C CA 1
ATOM 7950 C C A ARG C 1 198 ? 151.645 131.204 63.919 0.50 30.54 198 ARG C C 1
ATOM 7951 C C B ARG C 1 198 ? 151.652 131.178 63.883 0.50 30.58 198 ARG C C 1
ATOM 7952 O O A ARG C 1 198 ? 152.699 130.917 64.477 0.50 30.23 198 ARG C O 1
ATOM 7953 O O B ARG C 1 198 ? 152.726 130.849 64.378 0.50 30.25 198 ARG C O 1
ATOM 7968 N N . THR C 1 199 ? 150.508 130.538 64.130 1.00 30.23 199 THR C N 1
ATOM 7969 C CA . THR C 1 199 ? 150.444 129.415 65.073 1.00 29.89 199 THR C CA 1
ATOM 7970 C C . THR C 1 199 ? 151.239 128.211 64.561 1.00 29.65 199 THR C C 1
ATOM 7971 O O . THR C 1 199 ? 151.812 127.473 65.343 1.00 29.16 199 THR C O 1
ATOM 7975 N N . HIS C 1 200 ? 151.231 128.013 63.242 1.00 29.93 200 HIS C N 1
ATOM 7976 C CA . HIS C 1 200 ? 152.014 126.953 62.606 1.00 30.25 200 HIS C CA 1
ATOM 7977 C C . HIS C 1 200 ? 153.504 127.176 62.700 1.00 30.21 200 HIS C C 1
ATOM 7978 O O . HIS C 1 200 ? 154.229 126.225 62.963 1.00 30.29 200 HIS C O 1
ATOM 7985 N N . GLN C 1 201 ? 153.961 128.414 62.461 1.00 30.53 201 GLN C N 1
ATOM 7986 C CA . GLN C 1 201 ? 155.400 128.728 62.559 1.00 30.59 201 GLN C CA 1
ATOM 7987 C C . GLN C 1 201 ? 155.880 128.355 63.939 1.00 30.54 201 GLN C C 1
ATOM 7988 O O . GLN C 1 201 ? 156.891 127.676 64.071 1.00 30.26 201 GLN C O 1
ATOM 7994 N N . LYS C 1 202 ? 155.140 128.782 64.963 1.00 30.91 202 LYS C N 1
ATOM 7995 C CA . LYS C 1 202 ? 155.576 128.575 66.347 1.00 31.60 202 LYS C CA 1
ATOM 7996 C C . LYS C 1 202 ? 155.566 127.108 66.784 1.00 31.56 202 LYS C C 1
ATOM 7997 O O . LYS C 1 202 ? 156.420 126.694 67.553 1.00 31.42 202 LYS C O 1
ATOM 8003 N N . ALA C 1 203 ? 154.618 126.320 66.282 1.00 31.45 203 ALA C N 1
ATOM 8004 C CA . ALA C 1 203 ? 154.517 124.914 66.698 1.00 31.55 203 ALA C CA 1
ATOM 8005 C C . ALA C 1 203 ? 155.569 124.081 65.980 1.00 31.29 203 ALA C C 1
ATOM 8006 O O . ALA C 1 203 ? 156.127 123.141 66.557 1.00 31.04 203 ALA C O 1
ATOM 8008 N N . PHE C 1 204 ? 155.835 124.439 64.725 1.00 30.78 204 PHE C N 1
ATOM 8009 C CA . PHE C 1 204 ? 156.948 123.856 63.977 1.00 31.31 204 PHE C CA 1
ATOM 8010 C C . PHE C 1 204 ? 158.291 124.164 64.650 1.00 30.88 204 PHE C C 1
ATOM 8011 O O . PHE C 1 204 ? 159.068 123.254 64.924 1.00 30.80 204 PHE C O 1
ATOM 8019 N N . ILE C 1 205 ? 158.557 125.438 64.936 1.00 31.57 205 ILE C N 1
ATOM 8020 C CA . ILE C 1 205 ? 159.837 125.818 65.578 1.00 31.51 205 ILE C CA 1
ATOM 8021 C C . ILE C 1 205 ? 160.017 125.163 66.956 1.00 31.71 205 ILE C C 1
ATOM 8022 O O . ILE C 1 205 ? 161.115 124.687 67.280 1.00 31.87 205 ILE C O 1
ATOM 8027 N N . ALA C 1 206 ? 158.936 125.090 67.735 1.00 31.98 206 ALA C N 1
ATOM 8028 C CA . ALA C 1 206 ? 158.985 124.498 69.083 1.00 32.27 206 ALA C CA 1
ATOM 8029 C C . ALA C 1 206 ? 159.228 122.995 69.016 1.00 32.44 206 ALA C C 1
ATOM 8030 O O . ALA C 1 206 ? 159.864 122.433 69.896 1.00 32.58 206 ALA C O 1
ATOM 8032 N N . ARG C 1 207 ? 158.720 122.355 67.961 1.00 32.65 207 ARG C N 1
ATOM 8033 C CA . ARG C 1 207 ? 159.008 120.943 67.683 1.00 32.79 207 ARG C CA 1
ATOM 8034 C C . ARG C 1 207 ? 160.433 120.684 67.128 1.00 32.55 207 ARG C C 1
ATOM 8035 O O . ARG C 1 207 ? 160.839 119.532 66.996 1.00 32.52 207 ARG C O 1
ATOM 8043 N N . GLY C 1 208 ? 161.186 121.749 66.828 1.00 31.95 208 GLY C N 1
ATOM 8044 C CA . GLY C 1 208 ? 162.514 121.624 66.233 1.00 31.70 208 GLY C CA 1
ATOM 8045 C C . GLY C 1 208 ? 162.510 121.501 64.719 1.00 32.03 208 GLY C C 1
ATOM 8046 O O . GLY C 1 208 ? 163.492 121.033 64.116 1.00 31.53 208 GLY C O 1
ATOM 8047 N N . LEU C 1 209 ? 161.412 121.946 64.101 1.00 31.75 209 LEU C N 1
ATOM 8048 C CA . LEU C 1 209 ? 161.219 121.842 62.660 1.00 31.97 209 LEU C CA 1
ATOM 8049 C C . LEU C 1 209 ? 161.490 123.143 61.896 1.00 32.12 209 LEU C C 1
ATOM 8050 O O . LEU C 1 209 ? 160.877 123.399 60.870 1.00 33.12 209 LEU C O 1
ATOM 8055 N N . THR C 1 210 ? 162.417 123.946 62.395 1.00 32.60 210 THR C N 1
ATOM 8056 C CA . THR C 1 210 ? 162.835 125.202 61.768 1.00 33.37 210 THR C CA 1
ATOM 8057 C C . THR C 1 210 ? 163.068 125.042 60.267 1.00 33.68 210 THR C C 1
ATOM 8058 O O . THR C 1 210 ? 162.528 125.808 59.474 1.00 33.61 210 THR C O 1
ATOM 8062 N N . GLU C 1 211 ? 163.858 124.037 59.892 1.00 34.16 211 GLU C N 1
ATOM 8063 C CA . GLU C 1 211 ? 164.182 123.787 58.478 1.00 35.18 211 GLU C CA 1
ATOM 8064 C C . GLU C 1 211 ? 162.985 123.341 57.661 1.00 34.33 211 GLU C C 1
ATOM 8065 O O . GLU C 1 211 ? 162.738 123.876 56.581 1.00 34.46 211 GLU C O 1
ATOM 8071 N N . ALA C 1 212 ? 162.264 122.350 58.171 1.00 33.54 212 ALA C N 1
ATOM 8072 C CA . ALA C 1 212 ? 161.069 121.857 57.519 1.00 33.87 212 ALA C CA 1
ATOM 8073 C C . ALA C 1 212 ? 160.078 122.998 57.299 1.00 33.77 212 ALA C C 1
ATOM 8074 O O . ALA C 1 212 ? 159.414 123.040 56.265 1.00 33.71 212 ALA C O 1
ATOM 8076 N N . LEU C 1 213 ? 160.020 123.937 58.255 1.00 33.51 213 LEU C N 1
ATOM 8077 C CA . LEU C 1 213 ? 159.132 125.108 58.144 1.00 33.21 213 LEU C CA 1
ATOM 8078 C C . LEU C 1 213 ? 159.451 125.939 56.901 1.00 33.05 213 LEU C C 1
ATOM 8079 O O . LEU C 1 213 ? 158.524 126.453 56.266 1.00 32.38 213 LEU C O 1
ATOM 8084 N N . THR C 1 214 ? 160.750 126.067 56.563 1.00 33.26 214 THR C N 1
ATOM 8085 C CA . THR C 1 214 ? 161.178 126.785 55.345 1.00 32.98 214 THR C CA 1
ATOM 8086 C C . THR C 1 214 ? 160.670 126.081 54.083 1.00 33.08 214 THR C C 1
ATOM 8087 O O . THR C 1 214 ? 160.717 126.644 52.987 1.00 32.63 214 THR C O 1
ATOM 8091 N N . ARG C 1 215 ? 160.214 124.842 54.229 1.00 33.22 215 ARG C N 1
ATOM 8092 C CA . ARG C 1 215 ? 159.661 124.130 53.072 1.00 33.94 215 ARG C CA 1
ATOM 8093 C C . ARG C 1 215 ? 158.147 124.048 53.026 1.00 33.50 215 ARG C C 1
ATOM 8094 O O . ARG C 1 215 ? 157.592 123.402 52.145 1.00 33.48 215 ARG C O 1
ATOM 8102 N N . VAL C 1 216 ? 157.477 124.726 53.960 1.00 33.11 216 VAL C N 1
ATOM 8103 C CA . VAL C 1 216 ? 156.052 124.989 53.803 1.00 32.99 216 VAL C CA 1
ATOM 8104 C C . VAL C 1 216 ? 155.930 125.964 52.637 1.00 33.58 216 VAL C C 1
ATOM 8105 O O . VAL C 1 216 ? 156.508 127.051 52.666 1.00 34.27 216 VAL C O 1
ATOM 8109 N N . ILE C 1 217 ? 155.233 125.543 51.586 1.00 34.60 217 ILE C N 1
ATOM 8110 C CA . ILE C 1 217 ? 155.180 126.323 50.354 1.00 34.28 217 ILE C CA 1
ATOM 8111 C C . ILE C 1 217 ? 153.846 127.044 50.153 1.00 33.84 217 ILE C C 1
ATOM 8112 O O . ILE C 1 217 ? 153.764 128.000 49.374 1.00 33.87 217 ILE C O 1
ATOM 8117 N N . ALA C 1 218 ? 152.800 126.575 50.820 1.00 32.96 218 ALA C N 1
ATOM 8118 C CA . ALA C 1 218 ? 151.465 127.124 50.558 1.00 32.84 218 ALA C CA 1
ATOM 8119 C C . ALA C 1 218 ? 150.528 126.985 51.744 1.00 32.71 218 ALA C C 1
ATOM 8120 O O . ALA C 1 218 ? 150.688 126.096 52.588 1.00 32.02 218 ALA C O 1
ATOM 8122 N N . ILE C 1 219 ? 149.556 127.887 51.793 1.00 33.07 219 ILE C N 1
ATOM 8123 C CA . ILE C 1 219 ? 148.482 127.804 52.767 1.00 33.52 219 ILE C CA 1
ATOM 8124 C C . ILE C 1 219 ? 147.176 127.664 52.001 1.00 33.65 219 ILE C C 1
ATOM 8125 O O . ILE C 1 219 ? 146.987 128.292 50.974 1.00 33.05 219 ILE C O 1
ATOM 8130 N N . VAL C 1 220 ? 146.305 126.792 52.492 1.00 34.50 220 VAL C N 1
ATOM 8131 C CA . VAL C 1 220 ? 144.995 126.599 51.914 1.00 34.99 220 VAL C CA 1
ATOM 8132 C C . VAL C 1 220 ? 144.052 127.648 52.476 1.00 35.39 220 VAL C C 1
ATOM 8133 O O . VAL C 1 220 ? 143.909 127.778 53.693 1.00 35.36 220 VAL C O 1
ATOM 8137 N N . VAL C 1 221 ? 143.420 128.404 51.579 1.00 35.91 221 VAL C N 1
ATOM 8138 C CA . VAL C 1 221 ? 142.327 129.322 51.939 1.00 35.69 221 VAL C CA 1
ATOM 8139 C C . VAL C 1 221 ? 141.130 129.215 50.971 1.00 35.46 221 VAL C C 1
ATOM 8140 O O . VAL C 1 221 ? 141.181 128.523 49.964 1.00 35.48 221 VAL C O 1
ATOM 8144 N N . GLN C 1 222 ? 140.054 129.916 51.294 1.00 36.44 222 GLN C N 1
ATOM 8145 C CA . GLN C 1 222 ? 138.863 129.969 50.452 1.00 36.47 222 GLN C CA 1
ATOM 8146 C C . GLN C 1 222 ? 138.805 131.325 49.734 1.00 36.57 222 GLN C C 1
ATOM 8147 O O . GLN C 1 222 ? 138.452 132.323 50.345 1.00 36.06 222 GLN C O 1
ATOM 8153 N N . PRO C 1 223 ? 139.193 131.361 48.428 1.00 36.78 223 PRO C N 1
ATOM 8154 C CA . PRO C 1 223 ? 139.170 132.599 47.627 1.00 36.81 223 PRO C CA 1
ATOM 8155 C C . PRO C 1 223 ? 137.756 133.015 47.151 1.00 36.88 223 PRO C C 1
ATOM 8156 O O . PRO C 1 223 ? 137.593 134.086 46.571 1.00 37.03 223 PRO C O 1
ATOM 8160 N N . GLY C 1 224 ? 136.759 132.172 47.382 1.00 36.43 224 GLY C N 1
ATOM 8161 C CA . GLY C 1 224 ? 135.386 132.465 46.947 1.00 37.22 224 GLY C CA 1
ATOM 8162 C C . GLY C 1 224 ? 135.072 131.641 45.718 1.00 37.26 224 GLY C C 1
ATOM 8163 O O . GLY C 1 224 ? 134.551 132.136 44.713 1.00 36.21 224 GLY C O 1
ATOM 8164 N N . VAL C 1 225 ? 135.423 130.369 45.826 1.00 37.81 225 VAL C N 1
ATOM 8165 C CA . VAL C 1 225 ? 135.313 129.421 44.736 1.00 38.97 225 VAL C CA 1
ATOM 8166 C C . VAL C 1 225 ? 134.705 128.106 45.252 1.00 39.58 225 VAL C C 1
ATOM 8167 O O . VAL C 1 225 ? 135.130 127.560 46.285 1.00 39.42 225 VAL C O 1
ATOM 8171 N N . GLU C 1 226 ? 133.684 127.633 44.545 1.00 40.09 226 GLU C N 1
ATOM 8172 C CA . GLU C 1 226 ? 132.962 126.431 44.938 1.00 41.24 226 GLU C CA 1
ATOM 8173 C C . GLU C 1 226 ? 131.933 126.077 43.886 1.00 40.77 226 GLU C C 1
ATOM 8174 O O . GLU C 1 226 ? 131.578 126.897 43.025 1.00 40.70 226 GLU C O 1
ATOM 8180 N N . PHE C 1 227 ? 131.457 124.843 43.961 1.00 40.42 227 PHE C N 1
ATOM 8181 C CA . PHE C 1 227 ? 130.432 124.365 43.069 1.00 40.27 227 PHE C CA 1
ATOM 8182 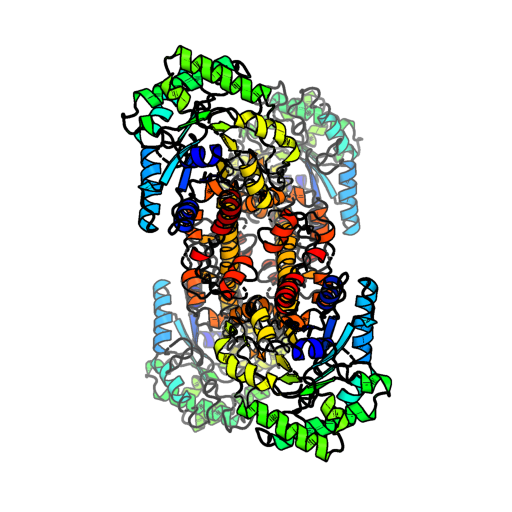C C . PHE C 1 227 ? 129.500 123.474 43.863 1.00 40.85 227 PHE C C 1
ATOM 8183 O O . PHE C 1 227 ? 129.916 122.807 44.818 1.00 40.53 227 PHE C O 1
ATOM 8191 N N . ASP C 1 228 ? 128.235 123.493 43.462 1.00 41.32 228 ASP C N 1
ATOM 8192 C CA . ASP C 1 228 ? 127.234 122.617 44.003 1.00 42.37 228 ASP C CA 1
ATOM 8193 C C . ASP C 1 228 ? 126.721 121.696 42.887 1.00 42.41 228 ASP C C 1
ATOM 8194 O O . ASP C 1 228 ? 127.355 121.617 41.843 1.00 42.67 228 ASP C O 1
ATOM 8199 N N . HIS C 1 229 ? 125.584 121.025 43.095 1.00 41.81 229 HIS C N 1
ATOM 8200 C CA . HIS C 1 229 ? 125.045 120.074 42.109 1.00 42.34 229 HIS C CA 1
ATOM 8201 C C . HIS C 1 229 ? 124.781 120.694 40.751 1.00 41.77 229 HIS C C 1
ATOM 8202 O O . HIS C 1 229 ? 125.083 120.091 39.731 1.00 41.38 229 HIS C O 1
ATOM 8209 N N . SER C 1 230 ? 124.153 121.870 40.764 1.00 41.55 230 SER C N 1
ATOM 8210 C CA . SER C 1 230 ? 123.790 122.591 39.546 1.00 41.35 230 SER C CA 1
ATOM 8211 C C . SER C 1 230 ? 124.063 124.079 39.731 1.00 41.00 230 SER C C 1
ATOM 8212 O O . SER C 1 230 ? 123.294 124.934 39.288 1.00 41.16 230 SER C O 1
ATOM 8215 N N . ASN C 1 231 ? 125.151 124.392 40.412 1.00 40.40 231 ASN C N 1
ATOM 8216 C CA . ASN C 1 231 ? 125.461 125.778 40.674 1.00 40.45 231 ASN C CA 1
ATOM 8217 C C . ASN C 1 231 ? 126.957 125.974 40.841 1.00 39.97 231 ASN C C 1
ATOM 8218 O O . ASN C 1 231 ? 127.631 125.174 41.496 1.00 40.34 231 ASN C O 1
ATOM 8223 N N . ILE C 1 232 ? 127.480 127.028 40.222 1.00 38.85 232 ILE C N 1
ATOM 8224 C CA . ILE C 1 232 ? 128.891 127.357 40.343 1.00 36.95 232 ILE C CA 1
ATOM 8225 C C . ILE C 1 232 ? 129.050 128.742 40.956 1.00 36.70 232 ILE C C 1
ATOM 8226 O O . ILE C 1 232 ? 128.499 129.712 40.446 1.00 36.37 232 ILE C O 1
ATOM 8231 N N . ILE C 1 233 ? 129.812 128.817 42.044 1.00 36.24 233 ILE C N 1
ATOM 8232 C CA . ILE C 1 233 ? 130.231 130.090 42.628 1.00 36.18 233 ILE C CA 1
ATOM 8233 C C . ILE C 1 233 ? 131.493 130.559 41.918 1.00 35.43 233 ILE C C 1
ATOM 8234 O O . ILE C 1 233 ? 132.581 130.022 42.147 1.00 35.91 233 ILE C O 1
ATOM 8239 N N . HIS C 1 234 ? 131.336 131.565 41.065 1.00 34.78 234 HIS C N 1
ATOM 8240 C CA . HIS C 1 234 ? 132.415 132.072 40.233 1.00 34.47 234 HIS C CA 1
ATOM 8241 C C . HIS C 1 234 ? 133.326 133.011 40.985 1.00 34.75 234 HIS C C 1
ATOM 8242 O O . HIS C 1 234 ? 132.876 133.869 41.751 1.00 34.28 234 HIS C O 1
ATOM 8249 N N . TYR C 1 235 ? 134.620 132.830 40.764 1.00 34.59 235 TYR C N 1
ATOM 8250 C CA . TYR C 1 235 ? 135.633 133.648 41.422 1.00 34.83 235 TYR C CA 1
ATOM 8251 C C . TYR C 1 235 ? 135.322 135.111 41.214 1.00 35.26 235 TYR C C 1
ATOM 8252 O O . TYR C 1 235 ? 134.946 135.531 40.124 1.00 35.18 235 TYR C O 1
ATOM 8261 N N . GLN C 1 236 ? 135.463 135.882 42.276 1.00 36.35 236 GLN C N 1
ATOM 8262 C CA . GLN C 1 236 ? 135.266 137.312 42.187 1.00 37.29 236 GLN C CA 1
ATOM 8263 C C . GLN C 1 236 ? 136.521 137.958 42.696 1.00 36.92 236 GLN C C 1
ATOM 8264 O O . GLN C 1 236 ? 136.676 138.110 43.899 1.00 36.49 236 GLN C O 1
ATOM 8270 N N . PRO C 1 237 ? 137.440 138.304 41.773 1.00 37.66 237 PRO C N 1
ATOM 8271 C CA . PRO C 1 237 ? 138.778 138.823 42.085 1.00 38.15 237 PRO C CA 1
ATOM 8272 C C . PRO C 1 237 ? 138.794 139.942 43.114 1.00 39.09 237 PRO C C 1
ATOM 8273 O O . PRO C 1 237 ? 139.665 139.948 43.991 1.00 38.89 237 PRO C O 1
ATOM 8277 N N . GLN C 1 238 ? 137.845 140.875 43.004 1.00 40.04 238 GLN C N 1
ATOM 8278 C CA . GLN C 1 238 ? 137.739 142.011 43.935 1.00 41.36 238 GLN C CA 1
ATOM 8279 C C . GLN C 1 238 ? 137.601 141.574 45.392 1.00 41.26 238 GLN C C 1
ATOM 8280 O O . GLN C 1 238 ? 138.295 142.080 46.266 1.00 41.16 238 GLN C O 1
ATOM 8286 N N . GLU C 1 239 ? 136.696 140.632 45.642 1.00 41.28 239 GLU C N 1
ATOM 8287 C CA . GLU C 1 239 ? 136.446 140.161 46.994 1.00 41.67 239 GLU C CA 1
ATOM 8288 C C . GLU C 1 239 ? 137.644 139.415 47.622 1.00 40.68 239 GLU C C 1
ATOM 8289 O O . GLU C 1 239 ? 137.676 139.218 48.839 1.00 40.81 239 GLU C O 1
ATOM 8295 N N . ALA C 1 240 ? 138.630 139.033 46.802 1.00 39.35 240 ALA C N 1
ATOM 8296 C CA . ALA C 1 240 ? 139.799 138.276 47.275 1.00 38.81 240 ALA C CA 1
ATOM 8297 C C . ALA C 1 240 ? 141.093 139.107 47.320 1.00 38.34 240 ALA C C 1
ATOM 8298 O O . ALA C 1 240 ? 142.165 138.581 47.612 1.00 38.10 240 ALA C O 1
ATOM 8300 N N . GLN C 1 241 ? 140.970 140.404 47.046 1.00 37.95 241 GLN C N 1
ATOM 8301 C CA . GLN C 1 241 ? 142.104 141.308 46.922 1.00 37.67 241 GLN C CA 1
ATOM 8302 C C . GLN C 1 241 ? 142.934 141.443 48.202 1.00 36.95 241 GLN C C 1
ATOM 8303 O O . GLN C 1 241 ? 144.165 141.496 48.153 1.00 36.67 241 GLN C O 1
ATOM 8309 N N . ALA C 1 242 ? 142.255 141.485 49.342 1.00 36.52 242 ALA C N 1
ATOM 8310 C CA . ALA C 1 242 ? 142.921 141.588 50.635 1.00 36.23 242 ALA C CA 1
ATOM 8311 C C . ALA C 1 242 ? 143.834 140.380 50.837 1.00 36.36 242 ALA C C 1
ATOM 8312 O O . ALA C 1 242 ? 145.008 140.519 51.244 1.00 36.43 242 ALA C O 1
ATOM 8314 N N . LEU C 1 243 ? 143.295 139.201 50.517 1.00 36.06 243 LEU C N 1
ATOM 8315 C CA . LEU C 1 243 ? 144.026 137.939 50.600 1.00 36.13 243 LEU C CA 1
ATOM 8316 C C . LEU C 1 243 ? 145.261 137.947 49.707 1.00 36.26 243 LEU C C 1
ATOM 8317 O O . LEU C 1 243 ? 146.345 137.574 50.147 1.00 35.91 243 LEU C O 1
ATOM 8322 N N . ALA C 1 244 ? 145.073 138.395 48.462 1.00 36.49 244 ALA C N 1
ATOM 8323 C CA . ALA C 1 244 ? 146.128 138.467 47.455 1.00 36.73 244 ALA C CA 1
ATOM 8324 C C . ALA C 1 244 ? 147.273 139.373 47.892 1.00 37.10 244 ALA C C 1
ATOM 8325 O O . ALA C 1 244 ? 148.450 139.057 47.665 1.00 37.53 244 ALA C O 1
ATOM 8327 N N . GLN C 1 245 ? 146.928 140.485 48.542 1.00 37.23 245 GLN C N 1
ATOM 8328 C CA . GLN C 1 245 ? 147.921 141.429 49.058 1.00 36.88 245 GLN C CA 1
ATOM 8329 C C . GLN C 1 245 ? 148.702 140.875 50.247 1.00 36.55 245 GLN C C 1
ATOM 8330 O O . GLN C 1 245 ? 149.920 141.105 50.358 1.00 35.83 245 GLN C O 1
ATOM 8336 N N . TRP C 1 246 ? 147.999 140.171 51.145 1.00 36.16 246 TRP C N 1
ATOM 8337 C CA . TRP C 1 246 ? 148.631 139.661 52.373 1.00 35.44 246 TRP C CA 1
ATOM 8338 C C . TRP C 1 246 ? 149.705 138.596 52.078 1.00 35.30 246 TRP C C 1
ATOM 8339 O O . TRP C 1 246 ? 150.821 138.666 52.593 1.00 34.85 246 TRP C O 1
ATOM 8350 N N . ILE C 1 247 ? 149.358 137.620 51.242 1.00 35.10 247 ILE C N 1
ATOM 8351 C CA . ILE C 1 247 ? 150.276 136.524 50.899 1.00 35.11 247 ILE C CA 1
ATOM 8352 C C . ILE C 1 247 ? 151.630 136.985 50.327 1.00 35.31 247 ILE C C 1
ATOM 8353 O O . ILE C 1 247 ? 152.654 136.286 50.456 1.00 35.35 247 ILE C O 1
ATOM 8358 N N . GLU C 1 248 ? 151.624 138.159 49.697 1.00 35.75 248 GLU C N 1
ATOM 8359 C CA . GLU C 1 248 ? 152.783 138.667 48.980 1.00 36.62 248 GLU C CA 1
ATOM 8360 C C . GLU C 1 248 ? 153.945 138.923 49.924 1.00 37.03 248 GLU C C 1
ATOM 8361 O O . GLU C 1 248 ? 155.105 138.804 49.524 1.00 37.46 248 GLU C O 1
ATOM 8367 N N . ASN C 1 249 ? 153.617 139.276 51.170 1.00 37.28 249 ASN C N 1
ATOM 8368 C CA . ASN C 1 249 ? 154.606 139.509 52.241 1.00 37.40 249 ASN C CA 1
ATOM 8369 C C . ASN C 1 249 ? 155.059 138.251 52.992 1.00 37.37 249 ASN C C 1
ATOM 8370 O O . ASN C 1 249 ? 155.805 138.344 53.977 1.00 36.97 249 ASN C O 1
ATOM 8375 N N . THR C 1 250 ? 154.596 137.085 52.548 1.00 36.99 250 THR C N 1
ATOM 8376 C CA . THR C 1 250 ? 155.059 135.819 53.113 1.00 36.96 250 THR C CA 1
ATOM 8377 C C . THR C 1 250 ? 155.974 135.117 52.109 1.00 37.06 250 THR C C 1
ATOM 8378 O O . THR C 1 250 ? 156.148 135.583 50.984 1.00 37.09 250 THR C O 1
ATOM 8382 N N . ARG C 1 251 ? 156.514 133.975 52.525 1.00 37.39 251 ARG C N 1
ATOM 8383 C CA . ARG C 1 251 ? 157.307 133.087 51.686 1.00 38.03 251 ARG C CA 1
ATOM 8384 C C . ARG C 1 251 ? 156.429 132.139 50.839 1.00 38.11 251 ARG C C 1
ATOM 8385 O O . ARG C 1 251 ? 156.957 131.303 50.097 1.00 37.82 251 ARG C O 1
ATOM 8401 N N . VAL C 1 253 ? 152.598 130.832 48.604 1.00 36.06 253 VAL C N 1
ATOM 8402 C CA . VAL C 1 253 ? 151.468 131.084 47.734 1.00 35.65 253 VAL C CA 1
ATOM 8403 C C . VAL C 1 253 ? 150.254 130.481 48.415 1.00 35.49 253 VAL C C 1
ATOM 8404 O O . VAL C 1 253 ? 150.390 129.797 49.440 1.00 35.58 253 VAL C O 1
ATOM 8408 N N . TYR C 1 254 ? 149.069 130.750 47.869 1.00 35.19 254 TYR C N 1
ATOM 8409 C CA . TYR C 1 254 ? 147.873 130.013 48.262 1.00 34.86 254 TYR C CA 1
ATOM 8410 C C . TYR C 1 254 ? 147.682 128.754 47.432 1.00 34.94 254 TYR C C 1
ATOM 8411 O O . TYR C 1 254 ? 147.993 128.731 46.229 1.00 34.60 254 TYR C O 1
ATOM 8420 N N . GLU C 1 255 ? 147.169 127.714 48.088 1.00 34.96 255 GLU C N 1
ATOM 8421 C CA . GLU C 1 255 ? 146.550 126.589 47.395 1.00 35.95 255 GLU C CA 1
ATOM 8422 C C . GLU C 1 255 ? 145.017 126.708 47.448 1.00 35.57 255 GLU C C 1
ATOM 8423 O O . GLU C 1 255 ? 144.435 126.881 48.525 1.00 35.29 255 GLU C O 1
ATOM 8429 N N . ALA C 1 256 ? 144.364 126.629 46.295 1.00 35.66 256 ALA C N 1
ATOM 8430 C CA . ALA C 1 256 ? 142.881 126.629 46.283 1.00 35.31 256 ALA C CA 1
ATOM 8431 C C . ALA C 1 256 ? 142.289 125.261 45.907 1.00 35.57 256 ALA C C 1
ATOM 8432 O O . ALA C 1 256 ? 142.778 124.569 45.001 1.00 35.92 256 ALA C O 1
ATOM 8434 N N . HIS C 1 257 ? 141.233 124.886 46.611 1.00 35.29 257 HIS C N 1
ATOM 8435 C CA . HIS C 1 257 ? 140.563 123.609 46.431 1.00 35.00 257 HIS C CA 1
ATOM 8436 C C . HIS C 1 257 ? 139.249 123.822 45.723 1.00 34.62 257 HIS C C 1
ATOM 8437 O O . HIS C 1 257 ? 138.754 124.939 45.683 1.00 34.20 257 HIS C O 1
ATOM 8444 N N . SER C 1 258 ? 138.701 122.756 45.139 1.00 34.09 258 SER C N 1
ATOM 8445 C CA . SER C 1 258 ? 137.363 122.826 44.587 1.00 33.73 258 SER C CA 1
ATOM 8446 C C . SER C 1 258 ? 137.252 123.912 43.507 1.00 33.09 258 SER C C 1
ATOM 8447 O O . SER C 1 258 ? 136.255 124.626 43.436 1.00 33.51 258 SER C O 1
ATOM 8450 N N . THR C 1 259 ? 138.299 124.038 42.695 1.00 33.05 259 THR C N 1
ATOM 8451 C CA . THR C 1 259 ? 138.368 125.065 41.665 1.00 32.67 259 THR C CA 1
ATOM 8452 C C . THR C 1 259 ? 137.714 124.610 40.341 1.00 32.93 259 THR C C 1
ATOM 8453 O O . THR C 1 259 ? 137.747 125.336 39.362 1.00 32.65 259 THR C O 1
ATOM 8457 N N . ASP C 1 260 ? 137.113 123.422 40.333 1.00 33.10 260 ASP C N 1
ATOM 8458 C CA . ASP C 1 260 ? 136.445 122.889 39.138 1.00 33.31 260 ASP C CA 1
ATOM 8459 C C . ASP C 1 260 ? 135.343 123.794 38.591 1.00 33.37 260 ASP C C 1
ATOM 8460 O O . ASP C 1 260 ? 134.542 124.366 39.351 1.00 33.89 260 ASP C O 1
ATOM 8465 N N . TYR C 1 261 ? 135.266 123.856 37.262 1.00 33.27 261 TYR C N 1
ATOM 8466 C CA . TYR C 1 261 ? 134.153 124.482 36.543 1.00 32.82 261 TYR C CA 1
ATOM 8467 C C . TYR C 1 261 ? 134.215 126.026 36.472 1.00 33.07 261 TYR C C 1
ATOM 8468 O O . TYR C 1 261 ? 133.248 126.669 36.106 1.00 32.97 261 TYR C O 1
ATOM 8477 N N . GLN C 1 262 ? 135.354 126.624 36.821 1.00 34.11 262 GLN C N 1
ATOM 8478 C CA . GLN C 1 262 ? 135.504 128.073 36.690 1.00 34.55 262 GLN C CA 1
ATOM 8479 C C . GLN C 1 262 ? 135.814 128.394 35.226 1.00 35.07 262 GLN C C 1
ATOM 8480 O O . GLN C 1 262 ? 136.119 127.488 34.438 1.00 35.52 262 GLN C O 1
ATOM 8486 N N . THR C 1 263 ? 135.754 129.671 34.852 1.00 35.45 263 THR C N 1
ATOM 8487 C CA . THR C 1 263 ? 136.199 130.077 33.507 1.00 35.60 263 THR C CA 1
ATOM 8488 C C . THR C 1 263 ? 137.735 130.124 33.408 1.00 35.30 263 THR C C 1
ATOM 8489 O O . THR C 1 263 ? 138.419 130.232 34.423 1.00 35.75 263 THR C O 1
ATOM 8493 N N A ARG C 1 264 ? 138.278 129.983 32.201 0.50 35.08 264 ARG C N 1
ATOM 8494 N N B ARG C 1 264 ? 138.223 130.090 32.160 0.50 34.96 264 ARG C N 1
ATOM 8495 C CA A ARG C 1 264 ? 139.729 129.968 32.035 0.50 34.84 264 ARG C CA 1
ATOM 8496 C CA B ARG C 1 264 ? 139.575 130.501 31.743 0.50 34.51 264 ARG C CA 1
ATOM 8497 C C A ARG C 1 264 ? 140.337 131.325 32.423 0.50 34.66 264 ARG C C 1
ATOM 8498 C C B ARG C 1 264 ? 140.060 131.751 32.453 0.50 34.27 264 ARG C C 1
ATOM 8499 O O A ARG C 1 264 ? 141.488 131.394 32.876 0.50 34.57 264 ARG C O 1
ATOM 8500 O O B ARG C 1 264 ? 141.049 131.723 33.190 0.50 34.39 264 ARG C O 1
ATOM 8515 N N A THR C 1 265 ? 139.546 132.388 32.288 0.50 34.33 265 THR C N 1
ATOM 8516 N N B THR C 1 265 ? 139.383 132.862 32.184 0.50 33.92 265 THR C N 1
ATOM 8517 C CA A THR C 1 265 ? 139.973 133.708 32.756 0.50 34.51 265 THR C CA 1
ATOM 8518 C CA B THR C 1 265 ? 139.735 134.130 32.804 0.50 33.90 265 THR C CA 1
ATOM 8519 C C A THR C 1 265 ? 139.969 133.804 34.290 0.50 34.19 265 THR C C 1
ATOM 8520 C C B THR C 1 265 ? 139.874 133.964 34.323 0.50 33.92 265 THR C C 1
ATOM 8521 O O A THR C 1 265 ? 140.848 134.445 34.867 0.50 33.93 265 THR C O 1
ATOM 8522 O O B THR C 1 265 ? 140.802 134.516 34.921 0.50 33.63 265 THR C O 1
ATOM 8529 N N . ALA C 1 266 ? 138.972 133.197 34.943 1.00 34.04 266 ALA C N 1
ATOM 8530 C CA . ALA C 1 266 ? 139.008 133.019 36.424 1.00 33.91 266 ALA C CA 1
ATOM 8531 C C . ALA C 1 266 ? 140.290 132.293 36.882 1.00 33.63 266 ALA C C 1
ATOM 8532 O O . ALA C 1 266 ? 140.991 132.775 37.778 1.00 33.51 266 ALA C O 1
ATOM 8534 N N . TYR C 1 267 ? 140.611 131.158 36.261 1.00 33.17 267 TYR C N 1
ATOM 8535 C CA . TYR C 1 267 ? 141.899 130.503 36.565 1.00 33.63 267 TYR C CA 1
ATOM 8536 C C . TYR C 1 267 ? 143.076 131.443 36.360 1.00 33.37 267 TYR C C 1
ATOM 8537 O O . TYR C 1 267 ? 144.001 131.419 37.137 1.00 33.39 267 TYR C O 1
ATOM 8546 N N . TRP C 1 268 ? 143.018 132.283 35.329 1.00 33.66 268 TRP C N 1
ATOM 8547 C CA . TRP C 1 268 ? 144.060 133.280 35.104 1.00 34.13 268 TRP C CA 1
ATOM 8548 C C . TRP C 1 268 ? 144.132 134.286 36.244 1.00 33.99 268 TRP C C 1
ATOM 8549 O O . TRP C 1 268 ? 145.224 134.606 36.732 1.00 34.02 268 TRP C O 1
ATOM 8560 N N . GLU C 1 269 ? 142.965 134.768 36.666 1.00 33.66 269 GLU C N 1
ATOM 8561 C CA . GLU C 1 269 ? 142.870 135.754 37.735 1.00 33.46 269 GLU C CA 1
ATOM 8562 C C . GLU C 1 269 ? 143.267 135.168 39.067 1.00 33.23 269 GLU C C 1
ATOM 8563 O O . GLU C 1 269 ? 143.819 135.857 39.902 1.00 33.96 269 GLU C O 1
ATOM 8569 N N . LEU C 1 270 ? 142.971 133.892 39.272 1.00 32.99 270 LEU C N 1
ATOM 8570 C CA . LEU C 1 270 ? 143.363 133.216 40.500 1.00 32.58 270 LEU C CA 1
ATOM 8571 C C . LEU C 1 270 ? 144.873 133.133 40.631 1.00 32.57 270 LEU C C 1
ATOM 8572 O O . LEU C 1 270 ? 145.396 133.440 41.681 1.00 32.31 270 LEU C O 1
ATOM 8577 N N . VAL C 1 271 ? 145.558 132.700 39.575 1.00 32.87 271 VAL C N 1
ATOM 8578 C CA . VAL C 1 271 ? 147.035 132.570 39.601 1.00 33.09 271 VAL C CA 1
ATOM 8579 C C . VAL C 1 271 ? 147.752 133.924 39.759 1.00 32.87 271 VAL C C 1
ATOM 8580 O O . VAL C 1 271 ? 148.709 134.027 40.512 1.00 33.04 271 VAL C O 1
ATOM 8584 N N . ARG C 1 272 ? 147.276 134.947 39.046 1.00 33.37 272 ARG C N 1
ATOM 8585 C CA . ARG C 1 272 ? 147.676 136.355 39.269 1.00 33.50 272 ARG C CA 1
ATOM 8586 C C . ARG C 1 272 ? 147.525 136.789 40.734 1.00 33.29 272 ARG C C 1
ATOM 8587 O O . ARG C 1 272 ? 148.363 137.518 41.255 1.00 33.10 272 ARG C O 1
ATOM 8595 N N . ASP C 1 273 ? 146.449 136.332 41.381 1.00 33.36 273 ASP C N 1
ATOM 8596 C CA . ASP C 1 273 ? 146.145 136.682 42.765 1.00 33.26 273 ASP C CA 1
ATOM 8597 C C . ASP C 1 273 ? 146.818 135.770 43.796 1.00 33.35 273 ASP C C 1
ATOM 8598 O O . ASP C 1 273 ? 146.485 135.818 44.994 1.00 32.30 273 ASP C O 1
ATOM 8603 N N . HIS C 1 274 ? 147.755 134.946 43.308 1.00 33.75 274 HIS C N 1
ATOM 8604 C CA . HIS C 1 274 ? 148.661 134.086 44.122 1.00 34.69 274 HIS C CA 1
ATOM 8605 C C . HIS C 1 274 ? 148.000 132.791 44.610 1.00 34.71 274 HIS C C 1
ATOM 8606 O O . HIS C 1 274 ? 148.511 132.095 45.483 1.00 35.09 274 HIS C O 1
ATOM 8613 N N . PHE C 1 275 ? 146.869 132.467 44.010 1.00 35.13 275 PHE C N 1
ATOM 8614 C CA . PHE C 1 275 ? 146.310 131.116 44.111 1.00 35.43 275 PHE C CA 1
ATOM 8615 C C . PHE C 1 275 ? 146.975 130.273 43.008 1.00 35.58 275 PHE C C 1
ATOM 8616 O O . PHE C 1 275 ? 146.408 129.991 41.945 1.00 35.12 275 PHE C O 1
ATOM 8624 N N . ALA C 1 276 ? 148.220 129.918 43.287 1.00 35.34 276 ALA C N 1
ATOM 8625 C CA . ALA C 1 276 ? 149.130 129.355 42.291 1.00 35.70 276 ALA C CA 1
ATOM 8626 C C . ALA C 1 276 ? 149.068 127.836 42.234 1.00 35.75 276 ALA C C 1
ATOM 8627 O O . ALA C 1 276 ? 149.608 127.228 41.310 1.00 35.73 276 ALA C O 1
ATOM 8629 N N . ILE C 1 277 ? 148.459 127.229 43.249 1.00 35.90 277 ILE C N 1
ATOM 8630 C CA . ILE C 1 277 ? 148.194 125.799 43.213 1.00 35.96 277 ILE C CA 1
ATOM 8631 C C . ILE C 1 277 ? 146.704 125.617 43.151 1.00 35.83 277 ILE C C 1
ATOM 8632 O O . ILE C 1 277 ? 145.971 126.037 44.032 1.00 35.94 277 ILE C O 1
ATOM 8637 N N . LEU C 1 278 ? 146.251 125.001 42.069 1.00 36.69 278 LEU C N 1
ATOM 8638 C CA . LEU C 1 278 ? 144.824 124.922 41.804 1.00 35.73 278 LEU C CA 1
ATOM 8639 C C . LEU C 1 278 ? 144.399 123.466 41.666 1.00 36.09 278 LEU C C 1
ATOM 8640 O O . LEU C 1 278 ? 144.803 122.765 40.709 1.00 35.63 278 LEU C O 1
ATOM 8645 N N . LYS C 1 279 ? 143.598 123.018 42.628 1.00 35.67 279 LYS C N 1
ATOM 8646 C CA . LYS C 1 279 ? 143.118 121.648 42.678 1.00 36.41 279 LYS C CA 1
ATOM 8647 C C . LYS C 1 279 ? 141.842 121.432 41.876 1.00 35.02 279 LYS C C 1
ATOM 8648 O O . LYS C 1 279 ? 140.837 122.107 42.078 1.00 34.70 279 LYS C O 1
ATOM 8654 N N . VAL C 1 280 ? 141.916 120.477 40.955 1.00 34.13 280 VAL C N 1
ATOM 8655 C CA . VAL C 1 280 ? 140.758 120.031 40.170 1.00 33.42 280 VAL C CA 1
ATOM 8656 C C . VAL C 1 280 ? 140.573 118.512 40.393 1.00 33.38 280 VAL C C 1
ATOM 8657 O O . VAL C 1 280 ? 141.549 117.794 40.640 1.00 33.91 280 VAL C O 1
ATOM 8661 N N . GLY C 1 281 ? 139.351 118.007 40.286 1.00 33.17 281 GLY C N 1
ATOM 8662 C CA . GLY C 1 281 ? 139.149 116.565 40.367 1.00 32.87 281 GLY C CA 1
ATOM 8663 C C . GLY C 1 281 ? 137.838 116.145 39.728 1.00 33.27 281 GLY C C 1
ATOM 8664 O O . GLY C 1 281 ? 137.838 115.510 38.677 1.00 33.73 281 GLY C O 1
ATOM 8665 N N . PRO C 1 282 ? 136.706 116.465 40.377 1.00 32.71 282 PRO C N 1
ATOM 8666 C CA . PRO C 1 282 ? 135.398 116.184 39.804 1.00 32.39 282 PRO C CA 1
ATOM 8667 C C . PRO C 1 282 ? 135.218 116.615 38.336 1.00 31.78 282 PRO C C 1
ATOM 8668 O O . PRO C 1 282 ? 134.572 115.892 37.614 1.00 31.47 282 PRO C O 1
ATOM 8672 N N . ALA C 1 283 ? 135.786 117.750 37.912 1.00 31.17 283 ALA C N 1
ATOM 8673 C CA . ALA C 1 283 ? 135.552 118.269 36.542 1.00 31.19 283 ALA C CA 1
ATOM 8674 C C . ALA C 1 283 ? 136.087 117.309 35.497 1.00 31.14 283 ALA C C 1
ATOM 8675 O O . ALA C 1 283 ? 135.518 117.165 34.411 1.00 31.25 283 ALA C O 1
ATOM 8677 N N . LEU C 1 284 ? 137.161 116.622 35.859 1.00 31.34 284 LEU C N 1
ATOM 8678 C CA . LEU C 1 284 ? 137.867 115.738 34.937 1.00 31.30 284 LEU C CA 1
ATOM 8679 C C . LEU C 1 284 ? 137.142 114.430 34.701 1.00 31.43 284 LEU C C 1
ATOM 8680 O O . LEU C 1 284 ? 137.003 113.996 33.556 1.00 31.57 284 LEU C O 1
ATOM 8685 N N . THR C 1 285 ? 136.697 113.788 35.783 1.00 31.77 285 THR C N 1
ATOM 8686 C CA . THR C 1 285 ? 135.871 112.588 35.664 1.00 31.50 285 THR C CA 1
ATOM 8687 C C . THR C 1 285 ? 134.453 112.923 35.194 1.00 32.29 285 THR C C 1
ATOM 8688 O O . THR C 1 285 ? 133.792 112.082 34.575 1.00 32.87 285 THR C O 1
ATOM 8692 N N . PHE C 1 286 ? 133.994 114.148 35.445 1.00 31.90 286 PHE C N 1
ATOM 8693 C CA . PHE C 1 286 ? 132.718 114.620 34.878 1.00 33.12 286 PHE C CA 1
ATOM 8694 C C . PHE C 1 286 ? 132.774 114.674 33.329 1.00 33.34 286 PHE C C 1
ATOM 8695 O O . PHE C 1 286 ? 131.863 114.180 32.620 1.00 33.75 286 PHE C O 1
ATOM 8703 N N . ALA C 1 287 ? 133.858 115.261 32.814 1.00 33.42 287 ALA C N 1
ATOM 8704 C CA . ALA C 1 287 ? 134.209 115.261 31.376 1.00 34.14 287 ALA C CA 1
ATOM 8705 C C . ALA C 1 287 ? 134.290 113.847 30.828 1.00 34.73 287 ALA C C 1
ATOM 8706 O O . ALA C 1 287 ? 133.736 113.560 29.769 1.00 36.07 287 ALA C O 1
ATOM 8708 N N . LEU C 1 288 ? 134.968 112.964 31.552 1.00 35.41 288 LEU C N 1
ATOM 8709 C CA . LEU C 1 288 ? 135.105 111.567 31.150 1.00 35.59 288 LEU C CA 1
ATOM 8710 C C . LEU C 1 288 ? 133.747 110.884 31.002 1.00 34.80 288 LEU C C 1
ATOM 8711 O O . LEU C 1 288 ? 133.491 110.156 30.022 1.00 34.34 288 LEU C O 1
ATOM 8716 N N . ARG C 1 289 ? 132.883 111.153 31.979 1.00 34.24 289 ARG C N 1
ATOM 8717 C CA . ARG C 1 289 ? 131.545 110.615 32.046 1.00 33.75 289 ARG C CA 1
ATOM 8718 C C . ARG C 1 289 ? 130.671 111.132 30.886 1.00 33.65 289 ARG C C 1
ATOM 8719 O O . ARG C 1 289 ? 129.958 110.378 30.267 1.00 33.16 289 ARG C O 1
ATOM 8727 N N . GLU C 1 290 ? 130.750 112.415 30.574 1.00 33.86 290 GLU C N 1
ATOM 8728 C CA . GLU C 1 290 ? 130.041 112.960 29.412 1.00 34.59 290 GLU C CA 1
ATOM 8729 C C . GLU C 1 290 ? 130.423 112.227 28.118 1.00 34.55 290 GLU C C 1
ATOM 8730 O O . GLU C 1 290 ? 129.546 111.911 27.294 1.00 34.67 290 GLU C O 1
ATOM 8736 N N . ALA C 1 291 ? 131.718 111.914 27.977 1.00 34.61 291 ALA C N 1
ATOM 8737 C CA . ALA C 1 291 ? 132.228 111.206 26.790 1.00 34.18 291 ALA C CA 1
ATOM 8738 C C . ALA C 1 291 ? 131.676 109.778 26.700 1.00 33.81 291 ALA C C 1
ATOM 8739 O O . ALA C 1 291 ? 131.189 109.353 25.650 1.00 33.94 291 ALA C O 1
ATOM 8741 N N . ILE C 1 292 ? 131.726 109.065 27.822 1.00 33.86 292 ILE C N 1
ATOM 8742 C CA . ILE C 1 292 ? 131.143 107.727 27.962 1.00 33.75 292 ILE C CA 1
ATOM 8743 C C . ILE C 1 292 ? 129.637 107.716 27.608 1.00 33.41 292 ILE C C 1
ATOM 8744 O O . ILE C 1 292 ? 129.191 106.840 26.896 1.00 32.92 292 ILE C O 1
ATOM 8749 N N . PHE C 1 293 ? 128.884 108.685 28.129 1.00 33.23 293 PHE C N 1
ATOM 8750 C CA . PHE C 1 293 ? 127.444 108.800 27.911 1.00 33.23 293 PHE C CA 1
ATOM 8751 C C . PHE C 1 293 ? 127.163 109.078 26.431 1.00 33.30 293 PHE C C 1
ATOM 8752 O O . PHE C 1 293 ? 126.261 108.492 25.847 1.00 32.97 293 PHE C O 1
ATOM 8760 N N . ALA C 1 294 ? 127.957 109.968 25.829 1.00 33.39 294 ALA C N 1
ATOM 8761 C CA . ALA C 1 294 ? 127.822 110.285 24.404 1.00 33.04 294 ALA C CA 1
ATOM 8762 C C . ALA C 1 294 ? 128.130 109.061 23.550 1.00 33.24 294 ALA C C 1
ATOM 8763 O O . ALA C 1 294 ? 127.374 108.749 22.636 1.00 33.86 294 ALA C O 1
ATOM 8765 N N . LEU C 1 295 ? 129.203 108.339 23.875 1.00 32.97 295 LEU C N 1
ATOM 8766 C CA . LEU C 1 295 ? 129.581 107.121 23.149 1.00 33.48 295 LEU C CA 1
ATOM 8767 C C . LEU C 1 295 ? 128.566 106.000 23.304 1.00 33.76 295 LEU C C 1
ATOM 8768 O O . LEU C 1 295 ? 128.266 105.279 22.352 1.00 33.49 295 LEU C O 1
ATOM 8773 N N . ALA C 1 296 ? 128.044 105.857 24.516 1.00 33.57 296 ALA C N 1
ATOM 8774 C CA . ALA C 1 296 ? 126.963 104.911 24.794 1.00 33.93 296 ALA C CA 1
ATOM 8775 C C . ALA C 1 296 ? 125.716 105.185 23.968 1.00 34.03 296 ALA C C 1
ATOM 8776 O O . ALA C 1 296 ? 125.086 104.248 23.458 1.00 33.99 296 ALA C O 1
ATOM 8778 N N . GLN C 1 297 ? 125.351 106.456 23.853 1.00 34.44 297 GLN C N 1
ATOM 8779 C CA . GLN C 1 297 ? 124.233 106.850 22.996 1.00 35.94 297 GLN C CA 1
ATOM 8780 C C . GLN C 1 297 ? 124.541 106.561 21.514 1.00 35.26 297 GLN C C 1
ATOM 8781 O O . GLN C 1 297 ? 123.698 106.043 20.778 1.00 36.53 297 GLN C O 1
ATOM 8787 N N . ILE C 1 298 ? 125.749 106.895 21.084 1.00 35.19 298 ILE C N 1
ATOM 8788 C CA . ILE C 1 298 ? 126.223 106.498 19.750 1.00 34.33 298 ILE C CA 1
ATOM 8789 C C . ILE C 1 298 ? 126.132 104.977 19.549 1.00 35.07 298 ILE C C 1
ATOM 8790 O O . ILE C 1 298 ? 125.500 104.530 18.575 1.00 34.34 298 ILE C O 1
ATOM 8795 N N . GLU C 1 299 ? 126.702 104.191 20.477 1.00 34.73 299 GLU C N 1
ATOM 8796 C CA . GLU C 1 299 ? 126.542 102.729 20.448 1.00 35.75 299 GLU C CA 1
ATOM 8797 C C . GLU C 1 299 ? 125.073 102.269 20.254 1.00 36.47 299 GLU C C 1
ATOM 8798 O O . GLU C 1 299 ? 124.790 101.400 19.421 1.00 35.02 299 GLU C O 1
ATOM 8804 N N . GLN C 1 300 ? 124.157 102.834 21.034 1.00 37.53 300 GLN C N 1
ATOM 8805 C CA . GLN C 1 300 ? 122.742 102.457 20.942 1.00 40.31 300 GLN C CA 1
ATOM 8806 C C . GLN C 1 300 ? 122.227 102.512 19.509 1.00 38.49 300 GLN C C 1
ATOM 8807 O O . GLN C 1 300 ? 121.466 101.656 19.096 1.00 38.95 300 GLN C O 1
ATOM 8813 N N . GLU C 1 301 ? 122.666 103.518 18.765 1.00 37.46 301 GLU C N 1
ATOM 8814 C CA . GLU C 1 301 ? 122.122 103.792 17.443 1.00 36.53 301 GLU C CA 1
ATOM 8815 C C . GLU C 1 301 ? 122.855 103.093 16.309 1.00 35.77 301 GLU C C 1
ATOM 8816 O O . GLU C 1 301 ? 122.242 102.792 15.284 1.00 36.50 301 GLU C O 1
ATOM 8822 N N . LEU C 1 302 ? 124.138 102.813 16.493 1.00 34.59 302 LEU C N 1
ATOM 8823 C CA . LEU C 1 302 ? 124.961 102.217 15.437 1.00 34.24 302 LEU C CA 1
ATOM 8824 C C . LEU C 1 302 ? 125.093 100.702 15.518 1.00 33.96 302 LEU C C 1
ATOM 8825 O O . LEU C 1 302 ? 125.240 100.027 14.493 1.00 34.02 302 LEU C O 1
ATOM 8830 N N . ILE C 1 303 ? 125.032 100.170 16.733 1.00 32.98 303 ILE C N 1
ATOM 8831 C CA . ILE C 1 303 ? 125.355 98.779 16.965 1.00 32.27 303 ILE C CA 1
ATOM 8832 C C . ILE C 1 303 ? 124.077 97.946 16.917 1.00 32.35 303 ILE C C 1
ATOM 8833 O O . ILE C 1 303 ? 123.036 98.405 17.387 1.00 33.24 303 ILE C O 1
ATOM 8838 N N . ALA C 1 304 ? 124.157 96.770 16.285 1.00 31.86 304 ALA C N 1
ATOM 8839 C CA . ALA C 1 304 ? 123.079 95.785 16.193 1.00 32.06 304 ALA C CA 1
ATOM 8840 C C . ALA C 1 304 ? 122.456 95.470 17.573 1.00 32.72 304 ALA C C 1
ATOM 8841 O O . ALA C 1 304 ? 123.171 95.323 18.564 1.00 32.47 304 ALA C O 1
ATOM 8843 N N . PRO C 1 305 ? 121.110 95.370 17.641 1.00 33.69 305 PRO C N 1
ATOM 8844 C CA . PRO C 1 305 ? 120.496 95.165 18.965 1.00 33.79 305 PRO C CA 1
ATOM 8845 C C . PRO C 1 305 ? 121.063 93.991 19.774 1.00 34.17 305 PRO C C 1
ATOM 8846 O O . PRO C 1 305 ? 121.241 94.123 20.983 1.00 34.07 305 PRO C O 1
ATOM 8850 N N . GLU C 1 306 ? 121.392 92.880 19.117 1.00 34.49 306 GLU C N 1
ATOM 8851 C CA . GLU C 1 306 ? 121.972 91.723 19.817 1.00 34.61 306 GLU C CA 1
ATOM 8852 C C . GLU C 1 306 ? 123.385 91.908 20.372 1.00 34.52 306 GLU C C 1
ATOM 8853 O O . GLU C 1 306 ? 123.809 91.100 21.200 1.00 34.53 306 GLU C O 1
ATOM 8859 N N . ASN C 1 307 ? 124.114 92.936 19.920 1.00 34.67 307 ASN C N 1
ATOM 8860 C CA . ASN C 1 307 ? 125.510 93.142 20.354 1.00 34.81 307 ASN C CA 1
ATOM 8861 C C . ASN C 1 307 ? 125.727 94.326 21.291 1.00 34.70 307 ASN C C 1
ATOM 8862 O O . ASN C 1 307 ? 126.837 94.511 21.789 1.00 34.96 307 ASN C O 1
ATOM 8867 N N . ARG C 1 308 ? 124.709 95.155 21.488 1.00 34.36 308 ARG C N 1
ATOM 8868 C CA . ARG C 1 308 ? 124.857 96.340 22.355 1.00 34.56 308 ARG C CA 1
ATOM 8869 C C . ARG C 1 308 ? 125.272 95.985 23.788 1.00 34.35 308 ARG C C 1
ATOM 8870 O O . ARG C 1 308 ? 124.740 95.049 24.370 1.00 33.82 308 ARG C O 1
ATOM 8878 N N . SER C 1 309 ? 126.205 96.756 24.350 1.00 34.66 309 SER C N 1
ATOM 8879 C CA . SER C 1 309 ? 126.682 96.571 25.738 1.00 35.36 309 SER C CA 1
ATOM 8880 C C . SER C 1 309 ? 125.650 96.728 26.876 1.00 36.22 309 SER C C 1
ATOM 8881 O O . SER C 1 309 ? 125.830 96.152 27.963 1.00 37.11 309 SER C O 1
ATOM 8884 N N . GLY C 1 310 ? 124.612 97.539 26.651 1.00 36.95 310 GLY C N 1
ATOM 8885 C CA . GLY C 1 310 ? 123.704 97.982 27.716 1.00 37.16 310 GLY C CA 1
ATOM 8886 C C . GLY C 1 310 ? 124.387 98.787 28.841 1.00 38.22 310 GLY C C 1
ATOM 8887 O O . GLY C 1 310 ? 123.937 98.752 29.997 1.00 37.76 310 GLY C O 1
ATOM 8888 N N . CYS C 1 311 ? 125.456 99.522 28.536 1.00 38.83 311 CYS C N 1
ATOM 8889 C CA . CYS C 1 311 ? 126.279 100.041 29.645 1.00 40.15 311 CYS C CA 1
ATOM 8890 C C . CYS C 1 311 ? 125.642 101.133 30.498 1.00 38.62 311 CYS C C 1
ATOM 8891 O O . CYS C 1 311 ? 125.902 101.176 31.702 1.00 38.56 311 CYS C O 1
ATOM 8894 N N . LEU C 1 312 ? 124.830 102.007 29.905 1.00 37.11 312 LEU C N 1
ATOM 8895 C CA . LEU C 1 312 ? 124.109 103.004 30.718 1.00 37.18 312 LEU C CA 1
ATOM 8896 C C . LEU C 1 312 ? 123.122 102.364 31.693 1.00 35.86 312 LEU C C 1
ATOM 8897 O O . LEU C 1 312 ? 122.917 102.872 32.781 1.00 35.75 312 LEU C O 1
ATOM 8902 N N . ALA C 1 313 ? 122.490 101.267 31.283 1.00 35.09 313 ALA C N 1
ATOM 8903 C CA . ALA C 1 313 ? 121.515 100.599 32.131 1.00 33.80 313 ALA C CA 1
ATOM 8904 C C . ALA C 1 313 ? 122.229 99.796 33.205 1.00 33.64 313 ALA C C 1
ATOM 8905 O O . ALA C 1 313 ? 121.763 99.721 34.355 1.00 33.52 313 ALA C O 1
ATOM 8907 N N . VAL C 1 314 ? 123.367 99.211 32.836 1.00 32.91 314 VAL C N 1
ATOM 8908 C CA . VAL C 1 314 ? 124.272 98.602 33.811 1.00 32.56 314 VAL C CA 1
ATOM 8909 C C . VAL C 1 314 ? 124.685 99.611 34.894 1.00 32.58 314 VAL C C 1
ATOM 8910 O O . VAL C 1 314 ? 124.552 99.341 36.081 1.00 32.23 314 VAL C O 1
ATOM 8914 N N . ILE C 1 315 ? 125.212 100.757 34.476 1.00 33.33 315 ILE C N 1
ATOM 8915 C CA . ILE C 1 315 ? 125.679 101.786 35.423 1.00 33.83 315 ILE C CA 1
ATOM 8916 C C . ILE C 1 315 ? 124.554 102.190 36.403 1.00 34.63 315 ILE C C 1
ATOM 8917 O O . ILE C 1 315 ? 124.796 102.354 37.602 1.00 34.58 315 ILE C O 1
ATOM 8922 N N . GLU C 1 316 ? 123.354 102.388 35.861 1.00 35.35 316 GLU C N 1
ATOM 8923 C CA . GLU C 1 316 ? 122.198 102.800 36.646 1.00 37.00 316 GLU C CA 1
ATOM 8924 C C . GLU C 1 316 ? 121.755 101.751 37.663 1.00 37.21 316 GLU C C 1
ATOM 8925 O O . GLU C 1 316 ? 121.473 102.077 38.832 1.00 37.26 316 GLU C O 1
ATOM 8931 N N . GLU C 1 317 ? 121.690 100.493 37.225 1.00 37.22 317 GLU C N 1
ATOM 8932 C CA . GLU C 1 317 ? 121.354 99.393 38.124 1.00 37.91 317 GLU C CA 1
ATOM 8933 C C . GLU C 1 317 ? 122.359 99.245 39.290 1.00 37.75 317 GLU C C 1
ATOM 8934 O O . GLU C 1 317 ? 121.954 99.079 40.446 1.00 38.29 317 GLU C O 1
ATOM 8940 N N . VAL C 1 318 ? 123.653 99.322 38.979 1.00 36.98 318 VAL C N 1
ATOM 8941 C CA . VAL C 1 318 ? 124.717 99.180 39.971 1.00 36.65 318 VAL C CA 1
ATOM 8942 C C . VAL C 1 318 ? 124.655 100.308 41.001 1.00 37.11 318 VAL C C 1
ATOM 8943 O O . VAL C 1 318 ? 124.809 100.079 42.201 1.00 36.64 318 VAL C O 1
ATOM 8955 N N . LEU C 1 320 ? 121.999 102.195 41.777 1.00 38.72 320 LEU C N 1
ATOM 8956 C CA . LEU C 1 320 ? 120.781 102.090 42.557 1.00 38.60 320 LEU C CA 1
ATOM 8957 C C . LEU C 1 320 ? 120.932 101.003 43.606 1.00 39.11 320 LEU C C 1
ATOM 8958 O O . LEU C 1 320 ? 120.406 101.134 44.686 1.00 39.43 320 LEU C O 1
ATOM 8963 N N . ASP C 1 321 ? 121.693 99.955 43.308 1.00 40.35 321 ASP C N 1
ATOM 8964 C CA . ASP C 1 321 ? 121.841 98.842 44.251 1.00 41.08 321 ASP C CA 1
ATOM 8965 C C . ASP C 1 321 ? 122.961 98.961 45.249 1.00 41.83 321 ASP C C 1
ATOM 8966 O O . ASP C 1 321 ? 122.932 98.321 46.298 1.00 41.54 321 ASP C O 1
ATOM 8971 N N . GLU C 1 322 ? 123.959 99.770 44.909 1.00 42.43 322 GLU C N 1
ATOM 8972 C CA . GLU C 1 322 ? 125.113 99.963 45.755 1.00 43.15 322 GLU C CA 1
ATOM 8973 C C . GLU C 1 322 ? 125.258 101.468 45.941 1.00 42.32 322 GLU C C 1
ATOM 8974 O O . GLU C 1 322 ? 126.217 102.074 45.452 1.00 40.90 322 GLU C O 1
ATOM 8980 N N . PRO C 1 323 ? 124.318 102.074 46.696 1.00 42.31 323 PRO C N 1
ATOM 8981 C CA . PRO C 1 323 ? 124.203 103.533 46.687 1.00 42.05 323 PRO C CA 1
ATOM 8982 C C . PRO C 1 323 ? 125.147 104.271 47.651 1.00 41.95 323 PRO C C 1
ATOM 8983 O O . PRO C 1 323 ? 125.174 105.490 47.649 1.00 41.28 323 PRO C O 1
ATOM 8987 N N . GLN C 1 324 ? 125.934 103.536 48.436 1.00 42.51 324 GLN C N 1
ATOM 8988 C CA . GLN C 1 324 ? 126.723 104.134 49.524 1.00 43.89 324 GLN C CA 1
ATOM 8989 C C . GLN C 1 324 ? 127.517 105.390 49.155 1.00 43.45 324 GLN C C 1
ATOM 8990 O O . GLN C 1 324 ? 127.560 106.337 49.945 1.00 43.08 324 GLN C O 1
ATOM 8996 N N . TYR C 1 325 ? 128.124 105.411 47.965 1.00 43.79 325 TYR C N 1
ATOM 8997 C CA . TYR C 1 325 ? 128.977 106.547 47.562 1.00 44.16 325 TYR C CA 1
ATOM 8998 C C . TYR C 1 325 ? 128.223 107.798 47.074 1.00 43.46 325 TYR C C 1
ATOM 8999 O O . TYR C 1 325 ? 128.829 108.853 46.905 1.00 43.91 325 TYR C O 1
ATOM 9008 N N . TRP C 1 326 ? 126.924 107.688 46.828 1.00 42.52 326 TRP C N 1
ATOM 9009 C CA . TRP C 1 326 ? 126.154 108.842 46.365 1.00 42.38 326 TRP C CA 1
ATOM 9010 C C . TRP C 1 326 ? 124.984 109.206 47.301 1.00 43.33 326 TRP C C 1
ATOM 9011 O O . TRP C 1 326 ? 124.463 110.317 47.241 1.00 43.47 326 TRP C O 1
ATOM 9022 N N . LYS C 1 327 ? 124.600 108.267 48.166 1.00 44.37 327 LYS C N 1
ATOM 9023 C CA . LYS C 1 327 ? 123.376 108.341 48.976 1.00 45.75 327 LYS C CA 1
ATOM 9024 C C . LYS C 1 327 ? 123.230 109.590 49.862 1.00 46.39 327 LYS C C 1
ATOM 9025 O O . LYS C 1 327 ? 122.145 110.178 49.930 1.00 46.23 327 LYS C O 1
ATOM 9031 N N . LYS C 1 328 ? 124.315 109.970 50.535 1.00 46.73 328 LYS C N 1
ATOM 9032 C CA . LYS C 1 328 ? 124.345 111.111 51.460 1.00 47.95 328 LYS C CA 1
ATOM 9033 C C . LYS C 1 328 ? 124.450 112.435 50.698 1.00 47.74 328 LYS C C 1
ATOM 9034 O O . LYS C 1 328 ? 124.313 113.522 51.286 1.00 47.71 328 LYS C O 1
ATOM 9040 N N . TYR C 1 329 ? 124.728 112.326 49.397 1.00 46.77 329 TYR C N 1
ATOM 9041 C CA . TYR C 1 329 ? 124.965 113.483 48.540 1.00 46.40 329 TYR C CA 1
ATOM 9042 C C . TYR C 1 329 ? 123.723 113.926 47.773 1.00 45.16 329 TYR C C 1
ATOM 9043 O O . TYR C 1 329 ? 123.494 115.122 47.614 1.00 44.72 329 TYR C O 1
ATOM 9052 N N . TYR C 1 330 ? 122.917 112.961 47.325 1.00 43.92 330 TYR C N 1
ATOM 9053 C CA . TYR C 1 330 ? 121.888 113.242 46.321 1.00 42.89 330 TYR C CA 1
ATOM 9054 C C . TYR C 1 330 ? 120.477 113.297 46.885 1.00 42.77 330 TYR C C 1
ATOM 9055 O O . TYR C 1 330 ? 120.245 112.863 48.015 1.00 42.25 330 TYR C O 1
ATOM 9064 N N . ARG C 1 331 ? 119.541 113.787 46.064 1.00 42.26 331 ARG C N 1
ATOM 9065 C CA . ARG C 1 331 ? 118.157 113.975 46.488 1.00 41.88 331 ARG C CA 1
ATOM 9066 C C . ARG C 1 331 ? 117.447 112.636 46.659 1.00 41.56 331 ARG C C 1
ATOM 9067 O O . ARG C 1 331 ? 117.920 111.599 46.186 1.00 41.59 331 ARG C O 1
ATOM 9075 N N . THR C 1 332 ? 116.315 112.659 47.346 1.00 41.25 332 THR C N 1
ATOM 9076 C CA . THR C 1 332 ? 115.611 111.414 47.678 1.00 41.12 332 THR C CA 1
ATOM 9077 C C . THR C 1 332 ? 114.491 111.016 46.710 1.00 40.36 332 THR C C 1
ATOM 9078 O O . THR C 1 332 ? 114.161 109.832 46.644 1.00 40.40 332 THR C O 1
ATOM 9082 N N . GLY C 1 333 ? 113.908 111.983 45.985 1.00 39.13 333 GLY C N 1
ATOM 9083 C CA . GLY C 1 333 ? 112.905 111.663 44.951 1.00 37.72 333 GLY C CA 1
ATOM 9084 C C . GLY C 1 333 ? 113.533 110.719 43.944 1.00 36.49 333 GLY C C 1
ATOM 9085 O O . GLY C 1 333 ? 114.714 110.818 43.677 1.00 36.92 333 GLY C O 1
ATOM 9086 N N . PHE C 1 334 ? 112.766 109.801 43.384 1.00 35.52 334 PHE C N 1
ATOM 9087 C CA . PHE C 1 334 ? 113.375 108.792 42.558 1.00 35.34 334 PHE C CA 1
ATOM 9088 C C . PHE C 1 334 ? 114.019 109.382 41.288 1.00 35.08 334 PHE C C 1
ATOM 9089 O O . PHE C 1 334 ? 115.202 109.192 41.052 1.00 34.93 334 PHE C O 1
ATOM 9097 N N . ASN C 1 335 ? 113.236 110.091 40.484 1.00 34.99 335 ASN C N 1
ATOM 9098 C CA . ASN C 1 335 ? 113.766 110.712 39.277 1.00 34.89 335 ASN C CA 1
ATOM 9099 C C . ASN C 1 335 ? 114.806 111.793 39.583 1.00 33.93 335 ASN C C 1
ATOM 9100 O O . ASN C 1 335 ? 115.767 111.903 38.879 1.00 34.16 335 ASN C O 1
ATOM 9105 N N . ASP C 1 336 ? 114.595 112.574 40.642 1.00 33.81 336 ASP C N 1
ATOM 9106 C CA . ASP C 1 336 ? 115.589 113.537 41.151 1.00 33.78 336 ASP C CA 1
ATOM 9107 C C . ASP C 1 336 ? 116.944 112.885 41.396 1.00 33.35 336 ASP C C 1
ATOM 9108 O O . ASP C 1 336 ? 117.979 113.419 40.984 1.00 33.49 336 ASP C O 1
ATOM 9113 N N . SER C 1 337 ? 116.940 111.706 42.009 1.00 32.99 337 SER C N 1
ATOM 9114 C CA . SER C 1 337 ? 118.201 111.006 42.279 1.00 32.93 337 SER C CA 1
ATOM 9115 C C . SER C 1 337 ? 118.865 110.553 40.979 1.00 32.91 337 SER C C 1
ATOM 9116 O O . SER C 1 337 ? 120.085 110.542 40.897 1.00 32.72 337 SER C O 1
ATOM 9119 N N . LEU C 1 338 ? 118.066 110.195 39.967 1.00 32.73 338 LEU C N 1
ATOM 9120 C CA . LEU C 1 338 ? 118.618 109.801 38.651 1.00 33.14 338 LEU C CA 1
ATOM 9121 C C . LEU C 1 338 ? 119.306 110.971 37.988 1.00 33.29 338 LEU C C 1
ATOM 9122 O O . LEU C 1 338 ? 120.393 110.835 37.446 1.00 33.18 338 LEU C O 1
ATOM 9127 N N . LEU C 1 339 ? 118.670 112.136 38.048 1.00 34.13 339 LEU C N 1
ATOM 9128 C CA . LEU C 1 339 ? 119.272 113.337 37.463 1.00 34.07 339 LEU C CA 1
ATOM 9129 C C . LEU C 1 339 ? 120.546 113.716 38.194 1.00 34.21 339 LEU C C 1
ATOM 9130 O O . LEU C 1 339 ? 121.499 114.140 37.553 1.00 35.46 339 LEU C O 1
ATOM 9135 N N . ASP C 1 340 ? 120.571 113.549 39.521 1.00 34.62 340 ASP C N 1
ATOM 9136 C CA . ASP C 1 340 ? 121.783 113.776 40.303 1.00 35.26 340 ASP C CA 1
ATOM 9137 C C . ASP C 1 340 ? 122.860 112.793 39.929 1.00 35.96 340 ASP C C 1
ATOM 9138 O O . ASP C 1 340 ? 123.980 113.179 39.642 1.00 35.74 340 ASP C O 1
ATOM 9143 N N . ILE C 1 341 ? 122.491 111.515 39.916 1.00 36.65 341 ILE C N 1
ATOM 9144 C CA . ILE C 1 341 ? 123.391 110.429 39.574 1.00 37.49 341 ILE C CA 1
ATOM 9145 C C . ILE C 1 341 ? 124.023 110.692 38.190 1.00 37.57 341 ILE C C 1
ATOM 9146 O O . ILE C 1 341 ? 125.190 110.404 37.955 1.00 38.57 341 ILE C O 1
ATOM 9151 N N . ARG C 1 342 ? 123.259 111.271 37.286 1.00 37.20 342 ARG C N 1
ATOM 9152 C CA . ARG C 1 342 ? 123.791 111.517 35.940 1.00 36.75 342 ARG C CA 1
ATOM 9153 C C . ARG C 1 342 ? 124.559 112.847 35.874 1.00 36.24 342 ARG C C 1
ATOM 9154 O O . ARG C 1 342 ? 125.650 112.882 35.362 1.00 36.21 342 ARG C O 1
ATOM 9162 N N . TYR C 1 343 ? 124.004 113.917 36.445 1.00 36.00 343 TYR C N 1
ATOM 9163 C CA . TYR C 1 343 ? 124.405 115.239 36.013 1.00 36.43 343 TYR C CA 1
ATOM 9164 C C . TYR C 1 343 ? 124.948 116.146 37.040 1.00 36.98 343 TYR C C 1
ATOM 9165 O O . TYR C 1 343 ? 125.394 117.206 36.675 1.00 37.84 343 TYR C O 1
ATOM 9174 N N . SER C 1 344 ? 124.908 115.759 38.311 1.00 37.56 344 SER C N 1
ATOM 9175 C CA . SER C 1 344 ? 125.446 116.600 39.358 1.00 37.78 344 SER C CA 1
ATOM 9176 C C . SER C 1 344 ? 126.904 116.949 39.095 1.00 38.59 344 SER C C 1
ATOM 9177 O O . SER C 1 344 ? 127.722 116.074 38.745 1.00 38.51 344 SER C O 1
ATOM 9180 N N . LEU C 1 345 ? 127.223 118.230 39.273 1.00 38.89 345 LEU C N 1
ATOM 9181 C CA . LEU C 1 345 ? 128.614 118.691 39.257 1.00 39.18 345 LEU C CA 1
ATOM 9182 C C . LEU C 1 345 ? 129.479 117.952 40.281 1.00 38.96 345 LEU C C 1
ATOM 9183 O O . LEU C 1 345 ? 130.708 117.873 40.113 1.00 39.43 345 LEU C O 1
ATOM 9188 N N . SER C 1 346 ? 128.850 117.375 41.307 1.00 38.48 346 SER C N 1
ATOM 9189 C CA . SER C 1 346 ? 129.581 116.591 42.327 1.00 38.94 346 SER C CA 1
ATOM 9190 C C . SER C 1 346 ? 130.211 115.326 41.757 1.00 38.05 346 SER C C 1
ATOM 9191 O O . SER C 1 346 ? 131.185 114.818 42.320 1.00 37.57 346 SER C O 1
ATOM 9194 N N . ASP C 1 347 ? 129.615 114.761 40.705 1.00 37.08 347 ASP C N 1
ATOM 9195 C CA . ASP C 1 347 ? 130.274 113.641 40.041 1.00 36.99 347 ASP C CA 1
ATOM 9196 C C . ASP C 1 347 ? 130.451 112.432 41.006 1.00 36.46 347 ASP C C 1
ATOM 9197 O O . ASP C 1 347 ? 131.486 111.798 41.021 1.00 36.22 347 ASP C O 1
ATOM 9202 N N . ARG C 1 348 ? 129.429 112.104 41.801 1.00 36.55 348 ARG C N 1
ATOM 9203 C CA . ARG C 1 348 ? 129.511 110.921 42.687 1.00 36.56 348 ARG C CA 1
ATOM 9204 C C . ARG C 1 348 ? 129.630 109.600 41.880 1.00 36.98 348 ARG C C 1
ATOM 9205 O O . ARG C 1 348 ? 130.121 108.567 42.402 1.00 36.46 348 ARG C O 1
ATOM 9213 N N . ILE C 1 349 ? 129.231 109.655 40.601 1.00 36.10 349 ILE C N 1
ATOM 9214 C CA . ILE C 1 349 ? 129.482 108.554 39.655 1.00 35.94 349 ILE C CA 1
ATOM 9215 C C . ILE C 1 349 ? 130.933 108.090 39.586 1.00 35.78 349 ILE C C 1
ATOM 9216 O O . ILE C 1 349 ? 131.198 106.916 39.301 1.00 36.41 349 ILE C O 1
ATOM 9221 N N . ARG C 1 350 ? 131.872 108.995 39.842 1.00 34.92 350 ARG C N 1
ATOM 9222 C CA . ARG C 1 350 ? 133.294 108.644 39.759 1.00 34.68 350 ARG C CA 1
ATOM 9223 C C . ARG C 1 350 ? 133.741 107.442 40.629 1.00 34.72 350 ARG C C 1
ATOM 9224 O O . ARG C 1 350 ? 134.679 106.728 40.256 1.00 34.05 350 ARG C O 1
ATOM 9232 N N . TYR C 1 351 ? 133.055 107.194 41.744 1.00 34.06 351 TYR C N 1
ATOM 9233 C CA . TYR C 1 351 ? 133.370 106.056 42.633 1.00 34.52 351 TYR C CA 1
ATOM 9234 C C . TYR C 1 351 ? 132.959 104.686 42.071 1.00 34.50 351 TYR C C 1
ATOM 9235 O O . TYR C 1 351 ? 133.283 103.650 42.650 1.00 34.10 351 TYR C O 1
ATOM 9244 N N . TYR C 1 352 ? 132.246 104.686 40.939 1.00 34.05 352 TYR C N 1
ATOM 9245 C CA . TYR C 1 352 ? 131.671 103.460 40.408 1.00 34.07 352 TYR C CA 1
ATOM 9246 C C . TYR C 1 352 ? 132.364 102.899 39.178 1.00 33.84 352 TYR C C 1
ATOM 9247 O O . TYR C 1 352 ? 132.165 101.737 38.839 1.00 34.04 352 TYR C O 1
ATOM 9256 N N . TRP C 1 353 ? 133.182 103.710 38.516 1.00 32.80 353 TRP C N 1
ATOM 9257 C CA . TRP C 1 353 ? 133.887 103.221 37.335 1.00 33.46 353 TRP C CA 1
ATOM 9258 C C . TRP C 1 353 ? 134.681 101.907 37.561 1.00 33.80 353 TRP C C 1
ATOM 9259 O O . TRP C 1 353 ? 134.763 101.098 36.610 1.00 33.64 353 TRP C O 1
ATOM 9270 N N . PRO C 1 354 ? 135.276 101.703 38.785 1.00 33.19 354 PRO C N 1
ATOM 9271 C CA . PRO C 1 354 ? 135.987 100.441 39.025 1.00 33.47 354 PRO C CA 1
ATOM 9272 C C . PRO C 1 354 ? 135.089 99.206 39.214 1.00 33.63 354 PRO C C 1
ATOM 9273 O O . PRO C 1 354 ? 135.609 98.103 39.190 1.00 33.28 354 PRO C O 1
ATOM 9277 N N . HIS C 1 355 ? 133.786 99.382 39.420 1.00 33.51 355 HIS C N 1
ATOM 9278 C CA . HIS C 1 355 ? 132.876 98.233 39.559 1.00 34.38 355 HIS C CA 1
ATOM 9279 C C . HIS C 1 355 ? 133.012 97.295 38.340 1.00 34.48 355 HIS C C 1
ATOM 9280 O O . HIS C 1 355 ? 133.056 97.758 37.202 1.00 34.17 355 HIS C O 1
ATOM 9287 N N . SER C 1 356 ? 133.069 95.987 38.578 1.00 34.49 356 SER C N 1
ATOM 9288 C CA . SER C 1 356 ? 133.388 95.062 37.492 1.00 35.56 356 SER C CA 1
ATOM 9289 C C . SER C 1 356 ? 132.320 94.986 36.399 1.00 35.39 356 SER C C 1
ATOM 9290 O O . SER C 1 356 ? 132.680 94.842 35.223 1.00 35.44 356 SER C O 1
ATOM 9293 N N . ARG C 1 357 ? 131.037 95.113 36.774 1.00 34.73 357 ARG C N 1
ATOM 9294 C CA . ARG C 1 357 ? 129.939 95.121 35.784 1.00 34.49 357 ARG C CA 1
ATOM 9295 C C . ARG C 1 357 ? 130.028 96.319 34.868 1.00 34.37 357 ARG C C 1
ATOM 9296 O O . ARG C 1 357 ? 129.741 96.219 33.674 1.00 35.00 357 ARG C O 1
ATOM 9304 N N . ILE C 1 358 ? 130.401 97.454 35.440 1.00 33.88 358 ILE C N 1
ATOM 9305 C CA . ILE C 1 358 ? 130.496 98.700 34.695 1.00 33.71 358 ILE C CA 1
ATOM 9306 C C . ILE C 1 358 ? 131.730 98.664 33.804 1.00 34.26 358 ILE C C 1
ATOM 9307 O O . ILE C 1 358 ? 131.681 99.060 32.649 1.00 33.69 358 ILE C O 1
ATOM 9312 N N . LYS C 1 359 ? 132.833 98.188 34.366 1.00 34.22 359 LYS C N 1
ATOM 9313 C CA . LYS C 1 359 ? 134.056 98.009 33.631 1.00 36.11 359 LYS C CA 1
ATOM 9314 C C . LYS C 1 359 ? 133.856 97.103 32.414 1.00 34.76 359 LYS C C 1
ATOM 9315 O O . LYS C 1 359 ? 134.301 97.420 31.312 1.00 33.84 359 LYS C O 1
ATOM 9321 N N . ASN C 1 360 ? 133.198 95.968 32.631 1.00 35.42 360 ASN C N 1
ATOM 9322 C CA . ASN C 1 360 ? 132.930 95.010 31.551 1.00 35.46 360 ASN C CA 1
ATOM 9323 C C . ASN C 1 360 ? 132.046 95.567 30.459 1.00 35.12 360 ASN C C 1
ATOM 9324 O O . ASN C 1 360 ? 132.294 95.284 29.283 1.00 34.76 360 ASN C O 1
ATOM 9329 N N . SER C 1 361 ? 131.043 96.368 30.838 1.00 34.82 361 SER C N 1
ATOM 9330 C CA . SER C 1 361 ? 130.066 96.886 29.862 1.00 35.23 361 SER C CA 1
ATOM 9331 C C . SER C 1 361 ? 130.607 98.086 29.087 1.00 35.24 361 SER C C 1
ATOM 9332 O O . SER C 1 361 ? 130.424 98.178 27.878 1.00 34.35 361 SER C O 1
ATOM 9335 N N . VAL C 1 362 ? 131.321 98.983 29.764 1.00 35.15 362 VAL C N 1
ATOM 9336 C CA . VAL C 1 362 ? 132.060 100.024 29.040 1.00 35.32 362 VAL C CA 1
ATOM 9337 C C . VAL C 1 362 ? 133.067 99.434 28.039 1.00 35.88 362 VAL C C 1
ATOM 9338 O O . VAL C 1 362 ? 133.160 99.900 26.910 1.00 36.28 362 VAL C O 1
ATOM 9342 N N . GLU C 1 363 ? 133.830 98.421 28.442 1.00 36.03 363 GLU C N 1
ATOM 9343 C CA . GLU C 1 363 ? 134.781 97.803 27.521 1.00 36.49 363 GLU C CA 1
ATOM 9344 C C . GLU C 1 363 ? 134.116 97.145 26.283 1.00 35.69 363 GLU C C 1
ATOM 9345 O O . GLU C 1 363 ? 134.599 97.286 25.149 1.00 35.37 363 GLU C O 1
ATOM 9351 N N . THR C 1 364 ? 133.013 96.431 26.511 1.00 35.67 364 THR C N 1
ATOM 9352 C CA . THR C 1 364 ? 132.177 95.863 25.436 1.00 35.39 364 THR C CA 1
ATOM 9353 C C . THR C 1 364 ? 131.734 96.938 24.440 1.00 35.90 364 THR C C 1
ATOM 9354 O O . THR C 1 364 ? 131.860 96.772 23.223 1.00 34.87 364 THR C O 1
ATOM 9374 N N . VAL C 1 367 ? 134.796 98.141 22.445 1.00 35.66 367 VAL C N 1
ATOM 9375 C CA . VAL C 1 367 ? 135.141 97.171 21.411 1.00 34.92 367 VAL C CA 1
ATOM 9376 C C . VAL C 1 367 ? 134.141 97.254 20.236 1.00 34.73 367 VAL C C 1
ATOM 9377 O O . VAL C 1 367 ? 134.538 97.192 19.082 1.00 33.94 367 VAL C O 1
ATOM 9381 N N . ASN C 1 368 ? 132.853 97.426 20.553 1.00 34.16 368 ASN C N 1
ATOM 9382 C CA . ASN C 1 368 ? 131.813 97.578 19.548 1.00 33.86 368 ASN C CA 1
ATOM 9383 C C . ASN C 1 368 ? 132.108 98.780 18.652 1.00 33.59 368 ASN C C 1
ATOM 9384 O O . ASN C 1 368 ? 131.947 98.709 17.444 1.00 32.75 368 ASN C O 1
ATOM 9389 N N . LEU C 1 369 ? 132.583 99.868 19.247 1.00 33.66 369 LEU C N 1
ATOM 9390 C CA . LEU C 1 369 ? 132.777 101.098 18.484 1.00 34.84 369 LEU C CA 1
ATOM 9391 C C . LEU C 1 369 ? 134.126 101.177 17.763 1.00 35.40 369 LEU C C 1
ATOM 9392 O O . LEU C 1 369 ? 134.346 102.082 16.940 1.00 36.15 369 LEU C O 1
ATOM 9397 N N . GLN C 1 370 ? 135.009 100.235 18.073 1.00 35.78 370 GLN C N 1
ATOM 9398 C CA . GLN C 1 370 ? 136.332 100.184 17.486 1.00 37.29 370 GLN C CA 1
ATOM 9399 C C . GLN C 1 370 ? 136.244 99.782 16.018 1.00 37.32 370 GLN C C 1
ATOM 9400 O O . GLN C 1 370 ? 135.662 98.747 15.692 1.00 38.24 370 GLN C O 1
ATOM 9406 N N . GLY C 1 371 ? 136.807 100.604 15.140 1.00 37.15 371 GLY C N 1
ATOM 9407 C CA . GLY C 1 371 ? 136.709 100.390 13.702 1.00 37.03 371 GLY C CA 1
ATOM 9408 C C . GLY C 1 371 ? 135.401 100.771 13.014 1.00 37.85 371 GLY C C 1
ATOM 9409 O O . GLY C 1 371 ? 135.309 100.663 11.788 1.00 38.16 371 GLY C O 1
ATOM 9410 N N . VAL C 1 372 ? 134.393 101.194 13.787 1.00 37.89 372 VAL C N 1
ATOM 9411 C CA . VAL C 1 372 ? 133.152 101.743 13.256 1.00 37.97 372 VAL C CA 1
ATOM 9412 C C . VAL C 1 372 ? 133.355 103.180 12.790 1.00 38.03 372 VAL C C 1
ATOM 9413 O O . VAL C 1 372 ? 133.857 104.002 13.545 1.00 38.52 372 VAL C O 1
ATOM 9417 N N . ASP C 1 373 ? 132.946 103.494 11.568 1.00 37.99 373 ASP C N 1
ATOM 9418 C CA . ASP C 1 373 ? 132.867 104.884 11.116 1.00 38.94 373 ASP C CA 1
ATOM 9419 C C . ASP C 1 373 ? 131.689 105.578 11.790 1.00 38.64 373 ASP C C 1
ATOM 9420 O O . ASP C 1 373 ? 130.543 105.313 11.458 1.00 39.09 373 ASP C O 1
ATOM 9425 N N . ILE C 1 374 ? 131.960 106.455 12.748 1.00 38.75 374 ILE C N 1
ATOM 9426 C CA . ILE C 1 374 ? 130.872 107.158 13.424 1.00 38.41 374 ILE C CA 1
ATOM 9427 C C . ILE C 1 374 ? 130.468 108.335 12.538 1.00 38.58 374 ILE C C 1
ATOM 9428 O O . ILE C 1 374 ? 131.310 109.210 12.258 1.00 39.23 374 ILE C O 1
ATOM 9433 N N . PRO C 1 375 ? 129.207 108.351 12.050 1.00 38.17 375 PRO C N 1
ATOM 9434 C CA . PRO C 1 375 ? 128.774 109.502 11.254 1.00 37.82 375 PRO C CA 1
ATOM 9435 C C . PRO C 1 375 ? 129.150 110.823 11.937 1.00 38.17 375 PRO C C 1
ATOM 9436 O O . PRO C 1 375 ? 128.939 110.996 13.132 1.00 37.86 375 PRO C O 1
ATOM 9440 N N . LEU C 1 376 ? 129.736 111.724 11.166 1.00 38.45 376 LEU C N 1
ATOM 9441 C CA . LEU C 1 376 ? 130.171 113.022 11.650 1.00 39.04 376 LEU C CA 1
ATOM 9442 C C . LEU C 1 376 ? 129.059 113.789 12.337 1.00 37.79 376 LEU C C 1
ATOM 9443 O O . LEU C 1 376 ? 129.319 114.511 13.291 1.00 38.34 376 LEU C O 1
ATOM 9448 N N . GLY C 1 377 ? 127.841 113.649 11.832 1.00 36.55 377 GLY C N 1
ATOM 9449 C CA . GLY C 1 377 ? 126.675 114.322 12.380 1.00 35.78 377 GLY C CA 1
ATOM 9450 C C . GLY C 1 377 ? 126.308 113.826 13.762 1.00 36.46 377 GLY C C 1
ATOM 9451 O O . GLY C 1 377 ? 125.661 114.545 14.546 1.00 36.41 377 GLY C O 1
ATOM 9460 N N . ILE C 1 379 ? 128.776 112.880 15.891 1.00 34.90 379 ILE C N 1
ATOM 9461 C CA . ILE C 1 379 ? 129.764 113.573 16.726 1.00 34.05 379 ILE C CA 1
ATOM 9462 C C . ILE C 1 379 ? 129.325 115.017 16.969 1.00 33.14 379 ILE C C 1
ATOM 9463 O O . ILE C 1 379 ? 129.515 115.562 18.042 1.00 32.03 379 ILE C O 1
ATOM 9468 N N . SER C 1 380 ? 128.762 115.635 15.940 1.00 32.82 380 SER C N 1
ATOM 9469 C CA . SER C 1 380 ? 128.309 117.012 16.041 1.00 32.33 380 SER C CA 1
ATOM 9470 C C . SER C 1 380 ? 127.177 117.137 17.067 1.00 32.29 380 SER C C 1
ATOM 9471 O O . SER C 1 380 ? 127.177 118.048 17.868 1.00 33.18 380 SER C O 1
ATOM 9474 N N . GLN C 1 381 ? 126.227 116.215 17.034 1.00 32.14 381 GLN C N 1
ATOM 9475 C CA . GLN C 1 381 ? 125.122 116.190 18.005 1.00 32.64 381 GLN C CA 1
ATOM 9476 C C . GLN C 1 381 ? 125.592 115.989 19.453 1.00 32.65 381 GLN C C 1
ATOM 9477 O O . GLN C 1 381 ? 125.275 116.780 20.347 1.00 32.45 381 GLN C O 1
ATOM 9483 N N . TYR C 1 382 ? 126.388 114.947 19.668 1.00 33.23 382 TYR C N 1
ATOM 9484 C CA . TYR C 1 382 ? 126.712 114.501 21.026 1.00 33.22 382 TYR C CA 1
ATOM 9485 C C . TYR C 1 382 ? 128.017 115.021 21.570 1.00 33.60 382 TYR C C 1
ATOM 9486 O O . TYR C 1 382 ? 128.175 115.046 22.786 1.00 34.50 382 TYR C O 1
ATOM 9495 N N . LEU C 1 383 ? 128.940 115.418 20.689 1.00 32.78 383 LEU C N 1
ATOM 9496 C CA . LEU C 1 383 ? 130.311 115.838 21.070 1.00 33.33 383 LEU C CA 1
ATOM 9497 C C . LEU C 1 383 ? 130.810 117.010 20.186 1.00 33.12 383 LEU C C 1
ATOM 9498 O O . LEU C 1 383 ? 131.829 116.903 19.516 1.00 31.64 383 LEU C O 1
ATOM 9503 N N . PRO C 1 384 ? 130.062 118.122 20.186 1.00 33.93 384 PRO C N 1
ATOM 9504 C CA . PRO C 1 384 ? 130.259 119.263 19.275 1.00 33.51 384 PRO C CA 1
ATOM 9505 C C . PRO C 1 384 ? 131.676 119.816 19.263 1.00 34.17 384 PRO C C 1
ATOM 9506 O O . PRO C 1 384 ? 132.204 120.145 18.203 1.00 33.08 384 PRO C O 1
ATOM 9510 N N . LYS C 1 385 ? 132.280 119.954 20.435 1.00 34.35 385 LYS C N 1
ATOM 9511 C CA . LYS C 1 385 ? 133.632 120.529 20.527 1.00 34.88 385 LYS C CA 1
ATOM 9512 C C . LYS C 1 385 ? 134.662 119.597 19.917 1.00 34.41 385 LYS C C 1
ATOM 9513 O O . LYS C 1 385 ? 135.584 120.041 19.251 1.00 34.68 385 LYS C O 1
ATOM 9519 N N . GLN C 1 386 ? 134.477 118.304 20.135 1.00 34.64 386 GLN C N 1
ATOM 9520 C CA . GLN C 1 386 ? 135.278 117.290 19.482 1.00 34.68 386 GLN C CA 1
ATOM 9521 C C . GLN C 1 386 ? 135.067 117.316 17.964 1.00 35.19 386 GLN C C 1
ATOM 9522 O O . GLN C 1 386 ? 136.034 117.211 17.205 1.00 34.86 386 GLN C O 1
ATOM 9528 N N . PHE C 1 387 ? 133.811 117.461 17.529 1.00 35.08 387 PHE C N 1
ATOM 9529 C CA . PHE C 1 387 ? 133.495 117.575 16.098 1.00 35.44 387 PHE C CA 1
ATOM 9530 C C . PHE C 1 387 ? 134.232 118.744 15.465 1.00 36.06 387 PHE C C 1
ATOM 9531 O O . PHE C 1 387 ? 134.680 118.640 14.315 1.00 36.41 387 PHE C O 1
ATOM 9539 N N . GLU C 1 388 ? 134.358 119.848 16.205 1.00 36.42 388 GLU C N 1
ATOM 9540 C CA . GLU C 1 388 ? 134.968 121.061 15.675 1.00 38.23 388 GLU C CA 1
ATOM 9541 C C . GLU C 1 388 ? 136.460 120.856 15.495 1.00 37.69 388 GLU C C 1
ATOM 9542 O O . GLU C 1 388 ? 137.038 121.336 14.550 1.00 38.02 388 GLU C O 1
ATOM 9548 N N . ARG C 1 389 ? 137.046 120.096 16.401 1.00 37.99 389 ARG C N 1
ATOM 9549 C CA . ARG C 1 389 ? 138.439 119.742 16.349 1.00 38.89 389 ARG C CA 1
ATOM 9550 C C . ARG C 1 389 ? 138.763 118.760 15.219 1.00 38.85 389 ARG C C 1
ATOM 9551 O O . ARG C 1 389 ? 139.711 118.995 14.495 1.00 39.42 389 ARG C O 1
ATOM 9559 N N . ILE C 1 390 ? 137.926 117.742 15.010 1.00 39.36 390 ILE C N 1
ATOM 9560 C CA . ILE C 1 390 ? 137.994 116.863 13.831 1.00 39.38 390 ILE C CA 1
ATOM 9561 C C . ILE C 1 390 ? 137.951 117.651 12.501 1.00 40.63 390 ILE C C 1
ATOM 9562 O O . ILE C 1 390 ? 138.774 117.403 11.590 1.00 40.67 390 ILE C O 1
ATOM 9567 N N . GLN C 1 391 ? 137.016 118.602 12.395 1.00 41.30 391 GLN C N 1
ATOM 9568 C CA . GLN C 1 391 ? 136.896 119.441 11.195 1.00 42.13 391 GLN C CA 1
ATOM 9569 C C . GLN C 1 391 ? 138.123 120.317 10.988 1.00 42.36 391 GLN C C 1
ATOM 9570 O O . GLN C 1 391 ? 138.444 120.667 9.864 1.00 43.16 391 GLN C O 1
ATOM 9576 N N . SER C 1 392 ? 138.801 120.667 12.080 1.00 42.83 392 SER C N 1
ATOM 9577 C CA . SER C 1 392 ? 140.072 121.394 12.031 1.00 43.36 392 SER C CA 1
ATOM 9578 C C . SER C 1 392 ? 141.296 120.522 11.748 1.00 42.86 392 SER C C 1
ATOM 9579 O O . SER C 1 392 ? 142.385 121.045 11.563 1.00 42.95 392 SER C O 1
ATOM 9582 N N . GLY C 1 393 ? 141.117 119.202 11.740 1.00 42.81 393 GLY C N 1
ATOM 9583 C CA . GLY C 1 393 ? 142.213 118.260 11.507 1.00 41.66 393 GLY C CA 1
ATOM 9584 C C . GLY C 1 393 ? 143.067 118.052 12.742 1.00 41.85 393 GLY C C 1
ATOM 9585 O O . GLY C 1 393 ? 144.227 117.613 12.637 1.00 41.27 393 GLY C O 1
ATOM 9586 N N . GLU C 1 394 ? 142.511 118.365 13.915 1.00 41.64 394 GLU C N 1
ATOM 9587 C CA . GLU C 1 394 ? 143.287 118.290 15.165 1.00 42.55 394 GLU C CA 1
ATOM 9588 C C . GLU C 1 394 ? 142.920 117.095 16.049 1.00 41.08 394 GLU C C 1
ATOM 9589 O O . GLU C 1 394 ? 143.479 116.904 17.131 1.00 40.99 394 GLU C O 1
ATOM 9595 N N . LEU C 1 395 ? 141.994 116.275 15.562 1.00 39.91 395 LEU C N 1
ATOM 9596 C CA . LEU C 1 395 ? 141.514 115.119 16.295 1.00 38.89 395 LEU C CA 1
ATOM 9597 C C . LEU C 1 395 ? 140.909 114.156 15.287 1.00 39.21 395 LEU C C 1
ATOM 9598 O O . LEU C 1 395 ? 140.568 114.559 14.184 1.00 38.46 395 LEU C O 1
ATOM 9603 N N . SER C 1 396 ? 140.751 112.898 15.684 1.00 39.65 396 SER C N 1
ATOM 9604 C CA . SER C 1 396 ? 140.018 111.914 14.898 1.00 40.40 396 SER C CA 1
ATOM 9605 C C . SER C 1 396 ? 138.827 111.367 15.697 1.00 40.05 396 SER C C 1
ATOM 9606 O O . SER C 1 396 ? 138.813 111.446 16.917 1.00 40.06 396 SER C O 1
ATOM 9609 N N . ALA C 1 397 ? 137.851 110.811 14.980 1.00 40.17 397 ALA C N 1
ATOM 9610 C CA . ALA C 1 397 ? 136.624 110.252 15.552 1.00 40.71 397 ALA C CA 1
ATOM 9611 C C . ALA C 1 397 ? 136.853 108.849 16.143 1.00 40.70 397 ALA C C 1
ATOM 9612 O O . ALA C 1 397 ? 136.032 107.938 15.938 1.00 41.41 397 ALA C O 1
ATOM 9614 N N . ILE C 1 398 ? 137.982 108.691 16.844 1.00 39.58 398 ILE C N 1
ATOM 9615 C CA . ILE C 1 398 ? 138.366 107.439 17.498 1.00 38.69 398 ILE C CA 1
ATOM 9616 C C . ILE C 1 398 ? 137.905 107.517 18.961 1.00 37.81 398 ILE C C 1
ATOM 9617 O O . ILE C 1 398 ? 138.298 108.433 19.661 1.00 36.96 398 ILE C O 1
ATOM 9622 N N . PRO C 1 399 ? 137.077 106.545 19.414 1.00 37.15 399 PRO C N 1
ATOM 9623 C CA . PRO C 1 399 ? 136.493 106.610 20.752 1.00 36.91 399 PRO C CA 1
ATOM 9624 C C . PRO C 1 399 ? 137.483 107.020 21.868 1.00 36.62 399 PRO C C 1
ATOM 9625 O O . PRO C 1 399 ? 137.173 107.934 22.626 1.00 36.75 399 PRO C O 1
ATOM 9629 N N . HIS C 1 400 ? 138.655 106.403 21.945 1.00 36.23 400 HIS C N 1
ATOM 9630 C CA . HIS C 1 400 ? 139.642 106.746 22.996 1.00 36.14 400 HIS C CA 1
ATOM 9631 C C . HIS C 1 400 ? 140.115 108.193 22.895 1.00 35.97 400 HIS C C 1
ATOM 9632 O O . HIS C 1 400 ? 140.291 108.859 23.904 1.00 34.70 400 HIS C O 1
ATOM 9639 N N . GLN C 1 401 ? 140.310 108.681 21.667 1.00 36.25 401 GLN C N 1
ATOM 9640 C CA . GLN C 1 401 ? 140.736 110.063 21.489 1.00 36.32 401 GLN C CA 1
ATOM 9641 C C . GLN C 1 401 ? 139.622 111.071 21.780 1.00 35.75 401 GLN C C 1
ATOM 9642 O O . GLN C 1 401 ? 139.904 112.199 22.195 1.00 35.90 401 GLN C O 1
ATOM 9648 N N . LEU C 1 402 ? 138.366 110.660 21.607 1.00 34.58 402 LEU C N 1
ATOM 9649 C CA . LEU C 1 402 ? 137.215 111.508 21.972 1.00 34.61 402 LEU C CA 1
ATOM 9650 C C . LEU C 1 402 ? 137.116 111.702 23.513 1.00 34.33 402 LEU C C 1
ATOM 9651 O O . LEU C 1 402 ? 136.904 112.808 24.002 1.00 33.39 402 LEU C O 1
ATOM 9656 N N . ILE C 1 403 ? 137.310 110.618 24.262 1.00 34.37 403 ILE C N 1
ATOM 9657 C CA . ILE C 1 403 ? 137.338 110.673 25.729 1.00 34.84 403 ILE C CA 1
ATOM 9658 C C . ILE C 1 403 ? 138.489 111.580 26.192 1.00 35.65 403 ILE C C 1
ATOM 9659 O O . ILE C 1 403 ? 138.338 112.449 27.059 1.00 36.02 403 ILE C O 1
ATOM 9672 N N . ASP C 1 405 ? 140.065 114.051 24.576 1.00 34.39 405 ASP C N 1
ATOM 9673 C CA . ASP C 1 405 ? 139.823 115.457 24.291 1.00 34.39 405 ASP C CA 1
ATOM 9674 C C . ASP C 1 405 ? 138.818 116.113 25.240 1.00 34.54 405 ASP C C 1
ATOM 9675 O O . ASP C 1 405 ? 138.971 117.299 25.557 1.00 34.33 405 ASP C O 1
ATOM 9680 N N . LYS C 1 406 ? 137.773 115.369 25.637 1.00 34.41 406 LYS C N 1
ATOM 9681 C CA . LYS C 1 406 ? 136.841 115.826 26.675 1.00 34.28 406 LYS C CA 1
ATOM 9682 C C . LYS C 1 406 ? 137.594 116.175 27.975 1.00 34.22 406 LYS C C 1
ATOM 9683 O O . LYS C 1 406 ? 137.328 117.205 28.591 1.00 34.66 406 LYS C O 1
ATOM 9689 N N . ILE C 1 407 ? 138.498 115.299 28.405 1.00 33.22 407 ILE C N 1
A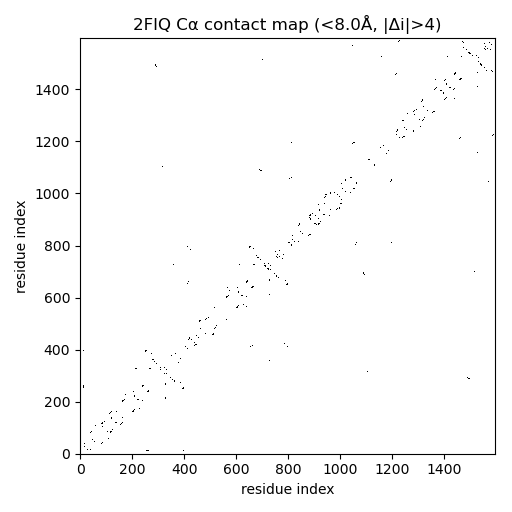TOM 9690 C CA . ILE C 1 407 ? 139.345 115.562 29.564 1.00 33.65 407 ILE C CA 1
ATOM 9691 C C . ILE C 1 407 ? 140.370 116.709 29.307 1.00 34.43 407 ILE C C 1
ATOM 9692 O O . ILE C 1 407 ? 140.583 117.548 30.194 1.00 33.98 407 ILE C O 1
ATOM 9697 N N . TYR C 1 408 ? 140.972 116.751 28.105 1.00 34.19 408 TYR C N 1
ATOM 9698 C CA . TYR C 1 408 ? 141.915 117.831 27.743 1.00 35.13 408 TYR C CA 1
ATOM 9699 C C . TYR C 1 408 ? 141.320 119.227 27.869 1.00 34.86 408 TYR C C 1
ATOM 9700 O O . TYR C 1 408 ? 142.010 120.157 28.279 1.00 34.92 408 TYR C O 1
ATOM 9709 N N . ASP C 1 409 ? 140.068 119.362 27.451 1.00 34.15 409 ASP C N 1
ATOM 9710 C CA . ASP C 1 409 ? 139.335 120.620 27.553 1.00 35.37 409 ASP C CA 1
ATOM 9711 C C . ASP C 1 409 ? 139.262 121.175 28.980 1.00 35.21 409 ASP C C 1
ATOM 9712 O O . ASP C 1 409 ? 139.238 122.394 29.154 1.00 36.11 409 ASP C O 1
ATOM 9717 N N . VAL C 1 410 ? 139.198 120.296 29.985 1.00 34.76 410 VAL C N 1
ATOM 9718 C CA . VAL C 1 410 ? 139.352 120.748 31.379 1.00 34.06 410 VAL C CA 1
ATOM 9719 C C . VAL C 1 410 ? 140.778 121.246 31.616 1.00 33.89 410 VAL C C 1
ATOM 9720 O O . VAL C 1 410 ? 140.980 122.360 32.085 1.00 34.22 410 VAL C O 1
ATOM 9724 N N . LEU C 1 411 ? 141.755 120.422 31.254 1.00 33.90 411 LEU C N 1
ATOM 9725 C CA . LEU C 1 411 ? 143.152 120.728 31.453 1.00 33.73 411 LEU C CA 1
ATOM 9726 C C . LEU C 1 411 ? 143.598 121.980 30.708 1.00 33.85 411 LEU C C 1
ATOM 9727 O O . LEU C 1 411 ? 144.461 122.726 31.198 1.00 34.46 411 LEU C O 1
ATOM 9732 N N . ARG C 1 412 ? 143.004 122.203 29.535 1.00 34.44 412 ARG C N 1
ATOM 9733 C CA . ARG C 1 412 ? 143.234 123.412 28.717 1.00 34.81 412 ARG C CA 1
ATOM 9734 C C . ARG C 1 412 ? 142.874 124.686 29.470 1.00 34.04 412 ARG C C 1
ATOM 9735 O O . ARG C 1 412 ? 143.580 125.692 29.355 1.00 34.57 412 ARG C O 1
ATOM 9743 N N . ALA C 1 413 ? 141.763 124.657 30.192 1.00 33.41 413 ALA C N 1
ATOM 9744 C CA . ALA C 1 413 ? 141.345 125.811 30.987 1.00 33.80 413 ALA C CA 1
ATOM 9745 C C . ALA C 1 413 ? 142.369 126.143 32.068 1.00 33.42 413 ALA C C 1
ATOM 9746 O O . ALA C 1 413 ? 142.668 127.308 32.288 1.00 34.43 413 ALA C O 1
ATOM 9748 N N . TYR C 1 414 ? 142.882 125.126 32.756 1.00 33.24 414 TYR C N 1
ATOM 9749 C CA . TYR C 1 414 ? 143.901 125.337 33.774 1.00 33.02 414 TYR C CA 1
ATOM 9750 C C . TYR C 1 414 ? 145.240 125.807 33.169 1.00 33.82 414 TYR C C 1
ATOM 9751 O O . TYR C 1 414 ? 145.933 126.666 33.752 1.00 33.18 414 TYR C O 1
ATOM 9760 N N . ARG C 1 415 ? 145.609 125.239 32.015 1.00 34.33 415 ARG C N 1
ATOM 9761 C CA . ARG C 1 415 ? 146.867 125.605 31.342 1.00 35.08 415 ARG C CA 1
ATOM 9762 C C . ARG C 1 415 ? 146.792 127.071 30.968 1.00 35.39 415 ARG C C 1
ATOM 9763 O O . ARG C 1 415 ? 147.708 127.824 31.241 1.00 34.26 415 ARG C O 1
ATOM 9771 N N . TYR C 1 416 ? 145.668 127.479 30.374 1.00 36.02 416 TYR C N 1
ATOM 9772 C CA . TYR C 1 416 ? 145.417 128.899 30.163 1.00 36.97 416 TYR C CA 1
ATOM 9773 C C . TYR C 1 416 ? 145.726 129.755 31.412 1.00 36.62 416 TYR C C 1
ATOM 9774 O O . TYR C 1 416 ? 146.409 130.747 31.307 1.00 35.34 416 TYR C O 1
ATOM 9783 N N . GLY C 1 417 ? 145.157 129.384 32.561 1.00 37.21 417 GLY C N 1
ATOM 9784 C CA . GLY C 1 417 ? 145.337 130.117 33.798 1.00 37.33 417 GLY C CA 1
ATOM 9785 C C . GLY C 1 417 ? 146.744 130.054 34.362 1.00 38.37 417 GLY C C 1
ATOM 9786 O O . GLY C 1 417 ? 147.199 131.003 34.965 1.00 38.66 417 GLY C O 1
ATOM 9787 N N . CYS C 1 418 ? 147.438 128.937 34.170 1.00 38.92 418 CYS C N 1
ATOM 9788 C CA . CYS C 1 418 ? 148.733 128.713 34.817 1.00 40.01 418 CYS C CA 1
ATOM 9789 C C . CYS C 1 418 ? 149.950 129.137 34.010 1.00 41.06 418 CYS C C 1
ATOM 9790 O O . CYS C 1 418 ? 151.060 129.134 34.546 1.00 40.82 418 CYS C O 1
ATOM 9793 N N . ALA C 1 419 ? 149.753 129.504 32.743 1.00 42.40 419 ALA C N 1
ATOM 9794 C CA . ALA C 1 419 ? 150.865 130.003 31.899 1.00 44.71 419 ALA C CA 1
ATOM 9795 C C . ALA C 1 419 ? 150.698 131.487 31.529 1.00 45.40 419 ALA C C 1
ATOM 9796 O O . ALA C 1 419 ? 149.559 131.946 31.309 1.00 46.59 419 ALA C O 1
ATOM 9806 N N . LYS D 1 2 ? 124.774 146.737 -3.712 1.00 45.94 2 LYS D N 1
ATOM 9807 C CA . LYS D 1 2 ? 125.557 147.040 -4.895 1.00 44.82 2 LYS D CA 1
ATOM 9808 C C . LYS D 1 2 ? 126.785 147.796 -4.389 1.00 43.79 2 LYS D C 1
ATOM 9809 O O . LYS D 1 2 ? 127.898 147.663 -4.914 1.00 43.75 2 LYS D O 1
ATOM 9815 N N . THR D 1 3 ? 126.541 148.574 -3.342 1.00 42.51 3 THR D N 1
ATOM 9816 C CA . THR D 1 3 ? 127.541 149.290 -2.585 1.00 41.61 3 THR D CA 1
ATOM 9817 C C . THR D 1 3 ? 128.561 148.321 -1.974 1.00 40.70 3 THR D C 1
ATOM 9818 O O . THR D 1 3 ? 129.761 148.601 -1.953 1.00 41.00 3 THR D O 1
ATOM 9822 N N . LEU D 1 4 ? 128.084 147.168 -1.522 1.00 39.89 4 LEU D N 1
ATOM 9823 C CA . LEU D 1 4 ? 128.940 146.156 -0.908 1.00 39.75 4 LEU D CA 1
ATOM 9824 C C . LEU D 1 4 ? 129.753 145.414 -1.942 1.00 39.37 4 LEU D C 1
ATOM 9825 O O . LEU D 1 4 ? 130.921 145.149 -1.722 1.00 40.16 4 LEU D O 1
ATOM 9830 N N . ILE D 1 5 ? 129.132 145.069 -3.064 1.00 39.73 5 ILE D N 1
ATOM 9831 C CA . ILE D 1 5 ? 129.838 144.427 -4.168 1.00 40.03 5 ILE D CA 1
ATOM 9832 C C . ILE D 1 5 ? 130.894 145.380 -4.736 1.00 39.67 5 ILE D C 1
ATOM 9833 O O . ILE D 1 5 ? 132.029 144.963 -4.971 1.00 39.87 5 ILE D O 1
ATOM 9838 N N . ALA D 1 6 ? 130.532 146.654 -4.930 1.00 39.16 6 ALA D N 1
ATOM 9839 C CA . ALA D 1 6 ? 131.498 147.667 -5.411 1.00 38.59 6 ALA D CA 1
ATOM 9840 C C . ALA D 1 6 ? 132.722 147.795 -4.490 1.00 38.23 6 ALA D C 1
ATOM 9841 O O . ALA D 1 6 ? 133.835 147.889 -4.971 1.00 38.27 6 ALA D O 1
ATOM 9843 N N . ARG D 1 7 ? 132.506 147.762 -3.173 1.00 38.17 7 ARG D N 1
ATOM 9844 C CA . ARG D 1 7 ? 133.597 147.808 -2.196 1.00 37.93 7 ARG D CA 1
ATOM 9845 C C . ARG D 1 7 ? 134.494 146.586 -2.337 1.00 37.57 7 ARG D C 1
ATOM 9846 O O . ARG D 1 7 ? 135.696 146.721 -2.337 1.00 37.31 7 ARG D O 1
ATOM 9854 N N . HIS D 1 8 ? 133.898 145.396 -2.456 1.00 37.49 8 HIS D N 1
ATOM 9855 C CA . HIS D 1 8 ? 134.675 144.181 -2.742 1.00 37.01 8 HIS D CA 1
ATOM 9856 C C . HIS D 1 8 ? 135.540 144.343 -4.023 1.00 37.08 8 HIS D C 1
ATOM 9857 O O . HIS D 1 8 ? 136.749 144.079 -3.992 1.00 36.93 8 HIS D O 1
ATOM 9864 N N . LYS D 1 9 ? 134.919 144.800 -5.121 1.00 36.87 9 LYS D N 1
ATOM 9865 C CA . LYS D 1 9 ? 135.595 144.981 -6.414 1.00 36.82 9 LYS D CA 1
ATOM 9866 C C . LYS D 1 9 ? 136.730 145.989 -6.314 1.00 37.35 9 LYS D C 1
ATOM 9867 O O . LYS D 1 9 ? 137.703 145.908 -7.064 1.00 37.38 9 LYS D O 1
ATOM 9873 N N . ALA D 1 10 ? 136.605 146.934 -5.380 1.00 37.79 10 ALA D N 1
ATOM 9874 C CA . ALA D 1 10 ? 137.625 147.954 -5.154 1.00 37.99 10 ALA D CA 1
ATOM 9875 C C . ALA D 1 10 ? 138.737 147.465 -4.213 1.00 38.30 10 ALA D C 1
ATOM 9876 O O . ALA D 1 10 ? 139.634 148.239 -3.847 1.00 38.16 10 ALA D O 1
ATOM 9878 N N . GLY D 1 11 ? 138.670 146.194 -3.809 1.00 38.02 11 GLY D N 1
ATOM 9879 C CA . GLY D 1 11 ? 139.786 145.557 -3.110 1.00 37.78 11 GLY D CA 1
ATOM 9880 C C . GLY D 1 11 ? 139.613 145.358 -1.615 1.00 38.23 11 GLY D C 1
ATOM 9881 O O . GLY D 1 11 ? 140.536 144.930 -0.939 1.00 37.71 11 GLY D O 1
ATOM 9882 N N . GLU D 1 12 ? 138.421 145.643 -1.103 1.00 38.38 12 GLU D N 1
ATOM 9883 C CA . GLU D 1 12 ? 138.126 145.470 0.319 1.00 39.36 12 GLU D CA 1
ATOM 9884 C C . GLU D 1 12 ? 137.627 144.054 0.634 1.00 38.40 12 GLU D C 1
ATOM 9885 O O . GLU D 1 12 ? 136.739 143.547 -0.039 1.00 38.20 12 GLU D O 1
ATOM 9891 N N . HIS D 1 13 ? 138.222 143.418 1.648 1.00 38.22 13 HIS D N 1
ATOM 9892 C CA . HIS D 1 13 ? 137.732 142.128 2.128 1.00 37.80 13 HIS D CA 1
ATOM 9893 C C . HIS D 1 13 ? 136.343 142.255 2.765 1.00 37.56 13 HIS D C 1
ATOM 9894 O O . HIS D 1 13 ? 136.201 142.562 3.964 1.00 37.72 13 HIS D O 1
ATOM 9901 N N . ILE D 1 14 ? 135.322 141.994 1.956 1.00 36.75 14 ILE D N 1
ATOM 9902 C CA . ILE D 1 14 ? 133.935 142.093 2.402 1.00 35.76 14 ILE D CA 1
ATOM 9903 C C . ILE D 1 14 ? 133.075 141.114 1.610 1.00 35.71 14 ILE D C 1
ATOM 9904 O O . ILE D 1 14 ? 133.196 140.998 0.379 1.00 35.32 14 ILE D O 1
ATOM 9909 N N . GLY D 1 15 ? 132.217 140.399 2.333 1.00 35.61 15 GLY D N 1
ATOM 9910 C CA . GLY D 1 15 ? 131.300 139.445 1.745 1.00 35.63 15 GLY D CA 1
ATOM 9911 C C . GLY D 1 15 ? 129.901 139.618 2.309 1.00 35.97 15 GLY D C 1
ATOM 9912 O O . GLY D 1 15 ? 129.665 140.444 3.187 1.00 36.33 15 GLY D O 1
ATOM 9913 N N . ILE D 1 16 ? 128.962 138.849 1.789 1.00 35.57 16 ILE D N 1
ATOM 9914 C CA . ILE D 1 16 ? 127.661 138.776 2.395 1.00 35.47 16 ILE D CA 1
ATOM 9915 C C . ILE D 1 16 ? 127.215 137.326 2.511 1.00 35.95 16 ILE D C 1
ATOM 9916 O O . ILE D 1 16 ? 127.381 136.542 1.585 1.00 36.37 16 ILE D O 1
ATOM 9921 N N . CYS D 1 17 ? 126.695 136.983 3.686 1.00 36.66 17 CYS D N 1
ATOM 9922 C CA . CYS D 1 17 ? 126.000 135.726 3.917 1.00 36.64 17 CYS D CA 1
ATOM 9923 C C . CYS D 1 17 ? 124.533 135.834 3.450 1.00 36.33 17 CYS D C 1
ATOM 9924 O O . CYS D 1 17 ? 123.773 136.693 3.907 1.00 36.04 17 CYS D O 1
ATOM 9927 N N . SER D 1 18 ? 124.159 134.956 2.528 1.00 35.90 18 SER D N 1
ATOM 9928 C CA . SER D 1 18 ? 122.807 134.841 2.023 1.00 34.68 18 SER D CA 1
ATOM 9929 C C . SER D 1 18 ? 122.115 133.692 2.747 1.00 34.28 18 SER D C 1
ATOM 9930 O O . SER D 1 18 ? 122.478 132.524 2.571 1.00 33.01 18 SER D O 1
ATOM 9933 N N . VAL D 1 19 ? 121.131 134.046 3.571 1.00 34.05 19 VAL D N 1
ATOM 9934 C CA . VAL D 1 19 ? 120.415 133.093 4.395 1.00 34.15 19 VAL D CA 1
ATOM 9935 C C . VAL D 1 19 ? 119.261 132.498 3.578 1.00 34.80 19 VAL D C 1
ATOM 9936 O O . VAL D 1 19 ? 118.260 133.163 3.327 1.00 34.32 19 VAL D O 1
ATOM 9940 N N . CYS D 1 20 ? 119.440 131.246 3.143 1.00 35.06 20 CYS D N 1
ATOM 9941 C CA . CYS D 1 20 ? 118.462 130.532 2.313 1.00 35.75 20 CYS D CA 1
ATOM 9942 C C . CYS D 1 20 ? 117.590 129.580 3.148 1.00 35.07 20 CYS D C 1
ATOM 9943 O O . CYS D 1 20 ? 117.751 128.351 3.137 1.00 36.06 20 CYS D O 1
ATOM 9946 N N . SER D 1 21 ? 116.657 130.148 3.878 1.00 35.25 21 SER D N 1
ATOM 9947 C CA . SER D 1 21 ? 115.891 129.357 4.853 1.00 34.58 21 SER D CA 1
ATOM 9948 C C . SER D 1 21 ? 114.552 129.958 4.999 1.00 34.08 21 SER D C 1
ATOM 9949 O O . SER D 1 21 ? 114.424 131.185 4.960 1.00 34.63 21 SER D O 1
ATOM 9952 N N . ALA D 1 22 ? 113.544 129.095 5.141 1.00 33.05 22 ALA D N 1
ATOM 9953 C CA . ALA D 1 22 ? 112.190 129.523 5.388 1.00 32.55 22 ALA D CA 1
ATOM 9954 C C . ALA D 1 22 ? 111.829 129.389 6.883 1.00 31.88 22 ALA D C 1
ATOM 9955 O O . ALA D 1 22 ? 110.746 129.763 7.290 1.00 31.43 22 ALA D O 1
ATOM 9957 N N . HIS D 1 23 ? 112.736 128.870 7.697 1.00 31.51 23 HIS D N 1
ATOM 9958 C CA . HIS D 1 23 ? 112.368 128.566 9.094 1.00 30.89 23 HIS D CA 1
ATOM 9959 C C . HIS D 1 23 ? 112.220 129.880 9.900 1.00 30.89 23 HIS D C 1
ATOM 9960 O O . HIS D 1 23 ? 113.153 130.688 9.935 1.00 31.44 23 HIS D O 1
ATOM 9967 N N . PRO D 1 24 ? 111.062 130.098 10.546 1.00 31.09 24 PRO D N 1
ATOM 9968 C CA . PRO D 1 24 ? 110.950 131.364 11.270 1.00 31.46 24 PRO D CA 1
ATOM 9969 C C . PRO D 1 24 ? 112.023 131.609 12.360 1.00 31.61 24 PRO D C 1
ATOM 9970 O O . PRO D 1 24 ? 112.397 132.760 12.581 1.00 31.88 24 PRO D O 1
ATOM 9974 N N . LEU D 1 25 ? 112.554 130.551 12.975 1.00 31.56 25 LEU D N 1
ATOM 9975 C CA . LEU D 1 25 ? 113.544 130.714 14.054 1.00 32.08 25 LEU D CA 1
ATOM 9976 C C . LEU D 1 25 ? 114.926 131.043 13.543 1.00 31.72 25 LEU D C 1
ATOM 9977 O O . LEU D 1 25 ? 115.667 131.795 14.189 1.00 31.85 25 LEU D O 1
ATOM 9982 N N . VAL D 1 26 ? 115.265 130.464 12.391 1.00 31.83 26 VAL D N 1
ATOM 9983 C CA . VAL D 1 26 ? 116.493 130.762 11.647 1.00 31.72 26 VAL D CA 1
ATOM 9984 C C . VAL D 1 26 ? 116.474 132.200 11.098 1.00 31.93 26 VAL D C 1
ATOM 9985 O O . VAL D 1 26 ? 117.493 132.906 11.132 1.00 32.11 26 VAL D O 1
ATOM 9989 N N . ILE D 1 27 ? 115.333 132.625 10.570 1.00 31.29 27 ILE D N 1
ATOM 9990 C CA . ILE D 1 27 ? 115.199 134.012 10.116 1.00 32.05 27 ILE D CA 1
ATOM 9991 C C . ILE D 1 27 ? 115.245 135.010 11.292 1.00 32.04 27 ILE D C 1
ATOM 9992 O O . ILE D 1 27 ? 115.988 135.992 11.244 1.00 31.63 27 ILE D O 1
ATOM 9997 N N . GLU D 1 28 ? 114.463 134.745 12.339 1.00 32.23 28 GLU D N 1
ATOM 9998 C CA . GLU D 1 28 ? 114.629 135.445 13.624 1.00 33.09 28 GLU D CA 1
ATOM 9999 C C . GLU D 1 28 ? 116.095 135.499 14.073 1.00 32.91 28 GLU D C 1
ATOM 10000 O O . GLU D 1 28 ? 116.606 136.575 14.364 1.00 34.10 28 GLU D O 1
ATOM 10006 N N . ALA D 1 29 ? 116.781 134.360 14.113 1.00 32.81 29 ALA D N 1
ATOM 10007 C CA . ALA D 1 29 ? 118.213 134.374 14.456 1.00 32.68 29 ALA D CA 1
ATOM 10008 C C . ALA D 1 29 ? 119.071 135.224 13.511 1.00 32.76 29 ALA D C 1
ATOM 10009 O O . ALA D 1 29 ? 120.003 135.878 13.962 1.00 33.03 29 ALA D O 1
ATOM 10011 N N . ALA D 1 30 ? 118.777 135.205 12.211 1.00 32.73 30 ALA D N 1
ATOM 10012 C CA . ALA D 1 30 ? 119.525 136.013 11.258 1.00 32.71 30 ALA D CA 1
ATOM 10013 C C . ALA D 1 30 ? 119.357 137.494 11.543 1.00 32.97 30 ALA D C 1
ATOM 10014 O O . ALA D 1 30 ? 120.324 138.239 11.535 1.00 33.50 30 ALA D O 1
ATOM 10016 N N . LEU D 1 31 ? 118.123 137.912 11.826 1.00 33.65 31 LEU D N 1
ATOM 10017 C CA . LEU D 1 31 ? 117.847 139.301 12.194 1.00 33.36 31 LEU D CA 1
ATOM 10018 C C . LEU D 1 31 ? 118.466 139.726 13.557 1.00 33.67 31 LEU D C 1
ATOM 10019 O O . LEU D 1 31 ? 119.170 140.734 13.612 1.00 33.33 31 LEU D O 1
ATOM 10024 N N . ALA D 1 32 ? 118.225 138.950 14.621 1.00 33.70 32 ALA D N 1
ATOM 10025 C CA . ALA D 1 32 ? 118.750 139.265 15.950 1.00 33.97 32 ALA D CA 1
ATOM 10026 C C . ALA D 1 32 ? 120.273 139.288 16.021 1.00 34.52 32 ALA D C 1
ATOM 10027 O O . ALA D 1 32 ? 120.860 140.093 16.754 1.00 34.44 32 ALA D O 1
ATOM 10029 N N . PHE D 1 33 ? 120.914 138.419 15.240 1.00 34.87 33 PHE D N 1
ATOM 10030 C CA . PHE D 1 33 ? 122.357 138.354 15.181 1.00 34.81 33 PHE D CA 1
ATOM 10031 C C . PHE D 1 33 ? 122.962 139.696 14.736 1.00 35.31 33 PHE D C 1
ATOM 10032 O O . PHE D 1 33 ? 124.004 140.119 15.242 1.00 34.49 33 PHE D O 1
ATOM 10040 N N . ASP D 1 34 ? 122.286 140.371 13.813 1.00 36.24 34 ASP D N 1
ATOM 10041 C CA . ASP D 1 34 ? 122.753 141.663 13.302 1.00 36.97 34 ASP D CA 1
ATOM 10042 C C . ASP D 1 34 ? 121.973 142.877 13.815 1.00 37.47 34 ASP D C 1
ATOM 10043 O O . ASP D 1 34 ? 122.156 143.983 13.313 1.00 37.72 34 ASP D O 1
ATOM 10048 N N . ARG D 1 35 ? 121.122 142.684 14.820 1.00 37.84 35 ARG D N 1
ATOM 10049 C CA . ARG D 1 35 ? 120.269 143.776 15.305 1.00 38.86 35 ARG D CA 1
ATOM 10050 C C . ARG D 1 35 ? 121.074 145.042 15.646 1.00 39.09 35 ARG D C 1
ATOM 10051 O O . ARG D 1 35 ? 120.647 146.152 15.323 1.00 39.10 35 ARG D O 1
ATOM 10059 N N . ASN D 1 36 ? 122.235 144.875 16.283 1.00 39.22 36 ASN D N 1
ATOM 10060 C CA . ASN D 1 36 ? 123.002 146.030 16.750 1.00 39.79 36 ASN D CA 1
ATOM 10061 C C . ASN D 1 36 ? 124.187 146.399 15.849 1.00 39.52 36 ASN D C 1
ATOM 10062 O O . ASN D 1 36 ? 124.980 147.269 16.193 1.00 39.61 36 ASN D O 1
ATOM 10067 N N . SER D 1 37 ? 124.315 145.727 14.712 1.00 39.52 37 SER D N 1
ATOM 10068 C CA . SER D 1 37 ? 125.320 146.094 13.717 1.00 40.00 37 SER D CA 1
ATOM 10069 C C . SER D 1 37 ? 124.718 147.126 12.748 1.00 40.48 37 SER D C 1
ATOM 10070 O O . SER D 1 37 ? 123.689 147.727 13.049 1.00 40.73 37 SER D O 1
ATOM 10073 N N . THR D 1 38 ? 125.371 147.354 11.608 1.00 40.83 38 THR D N 1
ATOM 10074 C CA . THR D 1 38 ? 124.806 148.179 10.533 1.00 40.70 38 THR D CA 1
ATOM 10075 C C . THR D 1 38 ? 124.841 147.382 9.230 1.00 40.49 38 THR D C 1
ATOM 10076 O O . THR D 1 38 ? 124.662 147.929 8.145 1.00 40.40 38 THR D O 1
ATOM 10080 N N . ARG D 1 39 ? 125.095 146.083 9.357 1.00 40.28 39 ARG D N 1
ATOM 10081 C CA . ARG D 1 39 ? 125.104 145.154 8.233 1.00 39.90 39 ARG D CA 1
ATOM 10082 C C . ARG D 1 39 ? 123.690 144.960 7.688 1.00 39.80 39 ARG D C 1
ATOM 10083 O O . ARG D 1 39 ? 122.731 144.946 8.464 1.00 39.57 39 ARG D O 1
ATOM 10091 N N . LYS D 1 40 ? 123.548 144.850 6.364 1.00 39.49 40 LYS D N 1
ATOM 10092 C CA . LYS D 1 40 ? 122.269 144.418 5.784 1.00 39.00 40 LYS D CA 1
ATOM 10093 C C . LYS D 1 40 ? 122.164 142.911 6.013 1.00 38.48 40 LYS D C 1
ATOM 10094 O O . LYS D 1 40 ? 123.186 142.210 6.047 1.00 38.73 40 LYS D O 1
ATOM 10100 N N . VAL D 1 41 ? 120.944 142.413 6.162 1.00 37.21 41 VAL D N 1
ATOM 10101 C CA . VAL D 1 41 ? 120.721 140.974 6.185 1.00 36.80 41 VAL D CA 1
ATOM 10102 C C . VAL D 1 41 ? 120.004 140.561 4.900 1.00 36.50 41 VAL D C 1
ATOM 10103 O O . VAL D 1 41 ? 119.028 141.178 4.498 1.00 35.86 41 VAL D O 1
ATOM 10107 N N . LEU D 1 42 ? 120.525 139.517 4.267 1.00 36.05 42 LEU D N 1
ATOM 10108 C CA . LEU D 1 42 ? 119.997 139.001 3.024 1.00 35.35 42 LEU D CA 1
ATOM 10109 C C . LEU D 1 42 ? 119.308 137.662 3.257 1.00 34.89 42 LEU D C 1
ATOM 10110 O O . LEU D 1 42 ? 119.928 136.684 3.704 1.00 34.26 42 LEU D O 1
ATOM 10115 N N . ILE D 1 43 ? 118.021 137.630 2.942 1.00 35.08 43 ILE D N 1
ATOM 10116 C CA . ILE D 1 43 ? 117.197 136.443 3.133 1.00 35.19 43 ILE D CA 1
ATOM 10117 C C . ILE D 1 43 ? 116.596 136.014 1.800 1.00 35.84 43 ILE D C 1
ATOM 10118 O O . ILE D 1 43 ? 115.981 136.825 1.104 1.00 35.75 43 ILE D O 1
ATOM 10123 N N . GLU D 1 44 ? 116.767 134.739 1.449 1.00 36.16 44 GLU D N 1
ATOM 10124 C CA . GLU D 1 44 ? 116.360 134.285 0.124 1.00 36.81 44 GLU D CA 1
ATOM 10125 C C . GLU D 1 44 ? 115.451 133.062 0.150 1.00 36.89 44 GLU D C 1
ATOM 10126 O O . GLU D 1 44 ? 115.707 132.107 0.882 1.00 36.90 44 GLU D O 1
ATOM 10132 N N . ALA D 1 45 ? 114.401 133.105 -0.665 1.00 36.74 45 ALA D N 1
ATOM 10133 C CA . ALA D 1 45 ? 113.524 131.959 -0.904 1.00 37.33 45 ALA D CA 1
ATOM 10134 C C . ALA D 1 45 ? 113.783 131.346 -2.298 1.00 37.65 45 ALA D C 1
ATOM 10135 O O . ALA D 1 45 ? 114.192 132.064 -3.213 1.00 37.20 45 ALA D O 1
ATOM 10137 N N . THR D 1 46 ? 113.571 130.032 -2.437 1.00 38.43 46 THR D N 1
ATOM 10138 C CA . THR D 1 46 ? 113.589 129.331 -3.740 1.00 39.91 46 THR D CA 1
ATOM 10139 C C . THR D 1 46 ? 112.169 129.313 -4.322 1.00 40.27 46 THR D C 1
ATOM 10140 O O . THR D 1 46 ? 111.223 129.588 -3.591 1.00 41.00 46 THR D O 1
ATOM 10144 N N . SER D 1 47 ? 112.014 128.992 -5.609 1.00 41.08 47 SER D N 1
ATOM 10145 C CA . SER D 1 47 ? 110.684 128.921 -6.242 1.00 42.39 47 SER D CA 1
ATOM 10146 C C . SER D 1 47 ? 109.828 127.800 -5.667 1.00 42.58 47 SER D C 1
ATOM 10147 O O . SER D 1 47 ? 108.610 127.936 -5.557 1.00 43.47 47 SER D O 1
ATOM 10150 N N . ASN D 1 48 ? 110.484 126.709 -5.285 1.00 42.70 48 ASN D N 1
ATOM 10151 C CA . ASN D 1 48 ? 109.857 125.610 -4.567 1.00 43.07 48 ASN D CA 1
ATOM 10152 C C . ASN D 1 48 ? 109.197 126.043 -3.245 1.00 42.88 48 ASN D C 1
ATOM 10153 O O . ASN D 1 48 ? 108.106 125.577 -2.916 1.00 43.42 48 ASN D O 1
ATOM 10158 N N . GLN D 1 49 ? 109.883 126.919 -2.505 1.00 42.48 49 GLN D N 1
ATOM 10159 C CA . GLN D 1 49 ? 109.443 127.454 -1.215 1.00 41.68 49 GLN D CA 1
ATOM 10160 C C . GLN D 1 49 ? 108.297 128.427 -1.372 1.00 40.77 49 GLN D C 1
ATOM 10161 O O . GLN D 1 49 ? 107.231 128.237 -0.791 1.00 40.42 49 GLN D O 1
ATOM 10167 N N . VAL D 1 50 ? 108.555 129.502 -2.116 1.00 39.95 50 VAL D N 1
ATOM 10168 C CA . VAL D 1 50 ? 107.569 130.540 -2.367 1.00 39.00 50 VAL D CA 1
ATOM 10169 C C . VAL D 1 50 ? 107.440 130.880 -3.858 1.00 39.27 50 VAL D C 1
ATOM 10170 O O . VAL D 1 50 ? 108.420 131.233 -4.527 1.00 39.66 50 VAL D O 1
ATOM 10174 N N . ASN D 1 51 ? 106.228 130.719 -4.379 1.00 39.37 51 ASN D N 1
ATOM 10175 C CA . ASN D 1 51 ? 105.906 131.175 -5.722 1.00 39.08 51 ASN D CA 1
ATOM 10176 C C . ASN D 1 51 ? 104.490 131.754 -5.751 1.00 39.20 51 ASN D C 1
ATOM 10177 O O . ASN D 1 51 ? 103.919 132.017 -4.696 1.00 39.34 51 ASN D O 1
ATOM 10182 N N . GLN D 1 52 ? 103.925 131.949 -6.939 1.00 39.10 52 GLN D N 1
ATOM 10183 C CA . GLN D 1 52 ? 102.602 132.543 -7.084 1.00 38.86 52 GLN D CA 1
ATOM 10184 C C . GLN D 1 52 ? 101.473 131.554 -6.751 1.00 39.23 52 GLN D C 1
ATOM 10185 O O . GLN D 1 52 ? 100.285 131.950 -6.624 1.00 38.49 52 GLN D O 1
ATOM 10191 N N . PHE D 1 53 ? 101.832 130.271 -6.637 1.00 39.40 53 PHE D N 1
ATOM 10192 C CA . PHE D 1 53 ? 100.865 129.263 -6.178 1.00 39.78 53 PHE D CA 1
ATOM 10193 C C . PHE D 1 53 ? 101.097 128.931 -4.695 1.00 39.90 53 PHE D C 1
ATOM 10194 O O . PHE D 1 53 ? 100.381 128.115 -4.116 1.00 40.06 53 PHE D O 1
ATOM 10202 N N . GLY D 1 54 ? 102.075 129.585 -4.081 1.00 39.61 54 GLY D N 1
ATOM 10203 C CA . GLY D 1 54 ? 102.352 129.378 -2.669 1.00 40.26 54 GLY D CA 1
ATOM 10204 C C . GLY D 1 54 ? 103.497 128.428 -2.355 1.00 40.98 54 GLY D C 1
ATOM 10205 O O . GLY D 1 54 ? 103.765 128.157 -1.195 1.00 41.60 54 GLY D O 1
ATOM 10206 N N . GLY D 1 55 ? 104.197 127.929 -3.372 1.00 41.64 55 GLY D N 1
ATOM 10207 C CA . GLY D 1 55 ? 105.314 126.997 -3.154 1.00 41.95 55 GLY D CA 1
ATOM 10208 C C . GLY D 1 55 ? 104.887 125.802 -2.310 1.00 42.36 55 GLY D C 1
ATOM 10209 O O . GLY D 1 55 ? 103.775 125.307 -2.462 1.00 41.16 55 GLY D O 1
ATOM 10210 N N . TYR D 1 56 ? 105.771 125.323 -1.432 1.00 42.90 56 TYR D N 1
ATOM 10211 C CA . TYR D 1 56 ? 105.351 124.312 -0.453 1.00 43.32 56 TYR D CA 1
ATOM 10212 C C . TYR D 1 56 ? 105.066 124.922 0.921 1.00 42.91 56 TYR D C 1
ATOM 10213 O O . TYR D 1 56 ? 104.557 124.252 1.810 1.00 43.19 56 TYR D O 1
ATOM 10222 N N . THR D 1 57 ? 105.362 126.205 1.074 1.00 42.15 57 THR D N 1
ATOM 10223 C CA . THR D 1 57 ? 105.181 126.865 2.356 1.00 41.62 57 THR D CA 1
ATOM 10224 C C . THR D 1 57 ? 103.804 127.520 2.463 1.00 41.48 57 THR D C 1
ATOM 10225 O O . THR D 1 57 ? 103.451 128.054 3.514 1.00 41.26 57 THR D O 1
ATOM 10229 N N . GLY D 1 58 ? 103.032 127.468 1.374 1.00 41.16 58 GLY D N 1
ATOM 10230 C CA . GLY D 1 58 ? 101.790 128.211 1.263 1.00 40.28 58 GLY D CA 1
ATOM 10231 C C . GLY D 1 58 ? 101.998 129.701 1.067 1.00 40.33 58 GLY D C 1
ATOM 10232 O O . GLY D 1 58 ? 101.066 130.479 1.198 1.00 40.57 58 GLY D O 1
ATOM 10241 N N . THR D 1 60 ? 103.052 133.098 -1.069 1.00 38.46 60 THR D N 1
ATOM 10242 C CA . THR D 1 60 ? 103.382 133.952 -2.208 1.00 37.42 60 THR D CA 1
ATOM 10243 C C . THR D 1 60 ? 104.599 134.808 -1.842 1.00 36.68 60 THR D C 1
ATOM 10244 O O . THR D 1 60 ? 104.956 134.889 -0.659 1.00 36.96 60 THR D O 1
ATOM 10248 N N . PRO D 1 61 ? 105.273 135.410 -2.837 1.00 36.20 61 PRO D N 1
ATOM 10249 C CA . PRO D 1 61 ? 106.410 136.284 -2.467 1.00 36.15 61 PRO D CA 1
ATOM 10250 C C . PRO D 1 61 ? 106.049 137.458 -1.543 1.00 35.61 61 PRO D C 1
ATOM 10251 O O . PRO D 1 61 ? 106.838 137.798 -0.656 1.00 35.22 61 PRO D O 1
ATOM 10255 N N . ALA D 1 62 ? 104.879 138.058 -1.762 1.00 35.16 62 ALA D N 1
ATOM 10256 C CA . ALA D 1 62 ? 104.305 139.070 -0.866 1.00 35.25 62 ALA D CA 1
ATOM 10257 C C . ALA D 1 62 ? 104.085 138.525 0.553 1.00 35.17 62 ALA D C 1
ATOM 10258 O O . ALA D 1 62 ? 104.411 139.198 1.544 1.00 34.82 62 ALA D O 1
ATOM 10260 N N . ASP D 1 63 ? 103.527 137.315 0.642 1.00 35.09 63 ASP D N 1
ATOM 10261 C CA . ASP D 1 63 ? 103.357 136.647 1.927 1.00 35.36 63 ASP D CA 1
ATOM 10262 C C . ASP D 1 63 ? 104.718 136.501 2.614 1.00 35.40 63 ASP D C 1
ATOM 10263 O O . ASP D 1 63 ? 104.857 136.855 3.783 1.00 35.15 63 ASP D O 1
ATOM 10268 N N . PHE D 1 64 ? 105.712 135.984 1.878 1.00 35.57 64 PHE D N 1
ATOM 10269 C CA . PHE D 1 64 ? 107.052 135.755 2.423 1.00 35.32 64 PHE D CA 1
ATOM 10270 C C . PHE D 1 64 ? 107.636 137.054 2.944 1.00 35.46 64 PHE D C 1
ATOM 10271 O O . PHE D 1 64 ? 108.155 137.082 4.051 1.00 35.59 64 PHE D O 1
ATOM 10279 N N . ARG D 1 65 ? 107.538 138.120 2.147 1.00 35.49 65 ARG D N 1
ATOM 10280 C CA . ARG D 1 65 ? 107.956 139.458 2.567 1.00 35.47 65 ARG D CA 1
ATOM 10281 C C . ARG D 1 65 ? 107.285 139.862 3.884 1.00 35.44 65 ARG D C 1
ATOM 10282 O O . ARG D 1 65 ? 107.964 140.312 4.817 1.00 35.87 65 ARG D O 1
ATOM 10290 N N . GLU D 1 66 ? 105.970 139.693 3.972 1.00 35.16 66 GLU D N 1
ATOM 10291 C CA . GLU D 1 66 ? 105.262 140.075 5.195 1.00 35.37 66 GLU D CA 1
ATOM 10292 C C . GLU D 1 66 ? 105.637 139.186 6.393 1.00 35.13 66 GLU D C 1
ATOM 10293 O O . GLU D 1 66 ? 105.620 139.639 7.537 1.00 35.11 66 GLU D O 1
ATOM 10299 N N . PHE D 1 67 ? 105.969 137.928 6.111 1.00 35.02 67 PHE D N 1
ATOM 10300 C CA . PHE D 1 67 ? 106.364 136.950 7.123 1.00 35.42 67 PHE D CA 1
ATOM 10301 C C . PHE D 1 67 ? 107.733 137.325 7.716 1.00 35.35 67 PHE D C 1
ATOM 10302 O O . PHE D 1 67 ? 107.925 137.289 8.929 1.00 35.09 67 PHE D O 1
ATOM 10310 N N . VAL D 1 68 ? 108.672 137.706 6.848 1.00 35.67 68 VAL D N 1
ATOM 10311 C CA . VAL D 1 68 ? 109.994 138.181 7.268 1.00 35.32 68 VAL D CA 1
ATOM 10312 C C . VAL D 1 68 ? 109.871 139.508 8.030 1.00 35.34 68 VAL D C 1
ATOM 10313 O O . VAL D 1 68 ? 110.479 139.670 9.087 1.00 36.21 68 VAL D O 1
ATOM 10317 N N . PHE D 1 69 ? 109.082 140.435 7.492 1.00 34.89 69 PHE D N 1
A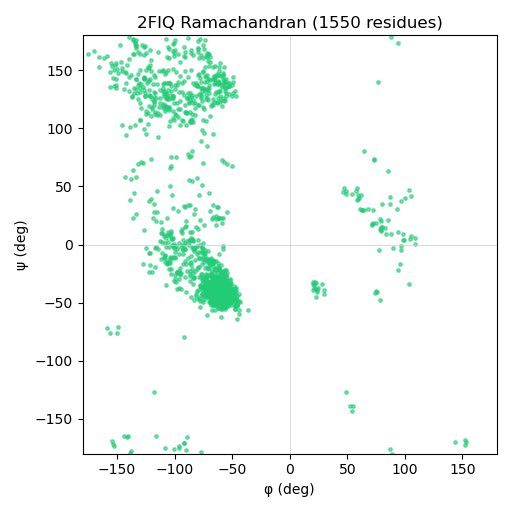TOM 10318 C CA . PHE D 1 69 ? 108.804 141.731 8.110 1.00 35.08 69 PHE D CA 1
ATOM 10319 C C . PHE D 1 69 ? 108.207 141.630 9.508 1.00 34.87 69 PHE D C 1
ATOM 10320 O O . PHE D 1 69 ? 108.567 142.408 10.383 1.00 34.69 69 PHE D O 1
ATOM 10328 N N . ALA D 1 70 ? 107.298 140.677 9.716 1.00 34.72 70 ALA D N 1
ATOM 10329 C CA . ALA D 1 70 ? 106.690 140.491 11.037 1.00 34.92 70 ALA D CA 1
ATOM 10330 C C . ALA D 1 70 ? 107.726 139.982 12.045 1.00 34.93 70 ALA D C 1
ATOM 10331 O O . ALA D 1 70 ? 107.680 140.353 13.217 1.00 35.59 70 ALA D O 1
ATOM 10333 N N . ILE D 1 71 ? 108.650 139.140 11.584 1.00 34.88 71 ILE D N 1
ATOM 10334 C CA . ILE D 1 71 ? 109.703 138.608 12.439 1.00 34.57 71 ILE D CA 1
ATOM 10335 C C . ILE D 1 71 ? 110.687 139.736 12.715 1.00 35.26 71 ILE D C 1
ATOM 10336 O O . ILE D 1 71 ? 111.140 139.906 13.848 1.00 35.22 71 ILE D O 1
ATOM 10341 N N . ALA D 1 72 ? 111.005 140.512 11.676 1.00 35.33 72 ALA D N 1
ATOM 10342 C CA . ALA D 1 72 ? 111.856 141.681 11.843 1.00 35.92 72 ALA D CA 1
ATOM 10343 C C . ALA D 1 72 ? 111.295 142.636 12.896 1.00 36.46 72 ALA D C 1
ATOM 10344 O O . ALA D 1 72 ? 112.028 143.019 13.809 1.00 36.60 72 ALA D O 1
ATOM 10346 N N . ASP D 1 73 ? 110.006 142.988 12.782 1.00 36.45 73 ASP D N 1
ATOM 10347 C CA . ASP D 1 73 ? 109.369 143.911 13.709 1.00 37.28 73 ASP D CA 1
ATOM 10348 C C . ASP D 1 73 ? 109.475 143.391 15.141 1.00 37.90 73 ASP D C 1
ATOM 10349 O O . ASP D 1 73 ? 109.730 144.164 16.063 1.00 38.47 73 ASP D O 1
ATOM 10354 N N . LYS D 1 74 ? 109.253 142.089 15.328 1.00 38.17 74 LYS D N 1
ATOM 10355 C CA . LYS D 1 74 ? 109.339 141.455 16.654 1.00 38.45 74 LYS D CA 1
ATOM 10356 C C . LYS D 1 74 ? 110.769 141.576 17.215 1.00 38.38 74 LYS D C 1
ATOM 10357 O O . LYS D 1 74 ? 110.966 141.859 18.392 1.00 38.01 74 LYS D O 1
ATOM 10363 N N . VAL D 1 75 ? 111.758 141.380 16.350 1.00 38.02 75 VAL D N 1
ATOM 10364 C CA . VAL D 1 75 ? 113.158 141.543 16.724 1.00 38.61 75 VAL D CA 1
ATOM 10365 C C . VAL D 1 75 ? 113.529 143.012 17.051 1.00 38.66 75 VAL D C 1
ATOM 10366 O O . VAL D 1 75 ? 114.334 143.260 17.955 1.00 39.01 75 VAL D O 1
ATOM 10370 N N . GLY D 1 76 ? 112.922 143.964 16.339 1.00 38.26 76 GLY D N 1
ATOM 10371 C CA . GLY D 1 76 ? 113.357 145.364 16.355 1.00 37.95 76 GLY D CA 1
ATOM 10372 C C . GLY D 1 76 ? 114.452 145.611 15.313 1.00 38.08 76 GLY D C 1
ATOM 10373 O O . GLY D 1 76 ? 115.375 146.405 15.533 1.00 38.31 76 GLY D O 1
ATOM 10374 N N . PHE D 1 77 ? 114.358 144.913 14.182 1.00 37.63 77 PHE D N 1
ATOM 10375 C CA . PHE D 1 77 ? 115.315 145.029 13.075 1.00 37.33 77 PHE D CA 1
ATOM 10376 C C . PHE D 1 77 ? 114.627 145.804 11.950 1.00 37.43 77 PHE D C 1
ATOM 10377 O O . PHE D 1 77 ? 113.604 145.354 11.422 1.00 37.55 77 PHE D O 1
ATOM 10385 N N . ALA D 1 78 ? 115.176 146.970 11.599 1.00 37.48 78 ALA D N 1
ATOM 10386 C CA . ALA D 1 78 ? 114.529 147.873 10.633 1.00 37.56 78 ALA D CA 1
ATOM 10387 C C . ALA D 1 78 ? 114.337 147.219 9.259 1.00 37.65 78 ALA D C 1
ATOM 10388 O O . ALA D 1 78 ? 115.247 146.602 8.721 1.00 37.05 78 ALA D O 1
ATOM 10390 N N . ARG D 1 79 ? 113.134 147.337 8.708 1.00 37.91 79 ARG D N 1
ATOM 10391 C CA . ARG D 1 79 ? 112.818 146.665 7.453 1.00 38.16 79 ARG D CA 1
ATOM 10392 C C . ARG D 1 79 ? 113.785 147.051 6.336 1.00 38.35 79 ARG D C 1
ATOM 10393 O O . ARG D 1 79 ? 114.071 146.247 5.444 1.00 38.22 79 ARG D O 1
ATOM 10401 N N . GLU D 1 80 ? 114.300 148.278 6.415 1.00 38.63 80 GLU D N 1
ATOM 10402 C CA . GLU D 1 80 ? 115.191 148.851 5.388 1.00 39.26 80 GLU D CA 1
ATOM 10403 C C . GLU D 1 80 ? 116.561 148.177 5.333 1.00 38.78 80 GLU D C 1
ATOM 10404 O O . GLU D 1 80 ? 117.311 148.383 4.390 1.00 38.77 80 GLU D O 1
ATOM 10410 N N . ARG D 1 81 ? 116.868 147.355 6.334 1.00 38.32 81 ARG D N 1
ATOM 10411 C CA . ARG D 1 81 ? 118.132 146.619 6.364 1.00 37.96 81 ARG D CA 1
ATOM 10412 C C . ARG D 1 81 ? 117.981 145.200 5.817 1.00 37.34 81 ARG D C 1
ATOM 10413 O O . ARG D 1 81 ? 118.935 144.448 5.793 1.00 37.41 81 ARG D O 1
ATOM 10421 N N . ILE D 1 82 ? 116.785 144.828 5.382 1.00 36.74 82 ILE D N 1
ATOM 10422 C CA . ILE D 1 82 ? 116.590 143.482 4.878 1.00 36.13 82 ILE D CA 1
ATOM 10423 C C . ILE D 1 82 ? 116.715 143.517 3.362 1.00 36.32 82 ILE D C 1
ATOM 10424 O O . ILE D 1 82 ? 116.119 144.372 2.712 1.00 36.27 82 ILE D O 1
ATOM 10429 N N . ILE D 1 83 ? 117.513 142.605 2.809 1.00 35.92 83 ILE D N 1
ATOM 10430 C CA . ILE D 1 83 ? 117.475 142.324 1.386 1.00 35.42 83 ILE D CA 1
ATOM 10431 C C . ILE D 1 83 ? 116.729 140.997 1.135 1.00 35.26 83 ILE D C 1
ATOM 10432 O O . ILE D 1 83 ? 117.017 139.966 1.758 1.00 34.51 83 ILE D O 1
ATOM 10437 N N . LEU D 1 84 ? 115.746 141.041 0.238 1.00 35.19 84 LEU D N 1
ATOM 10438 C CA . LEU D 1 84 ? 114.981 139.854 -0.109 1.00 34.88 84 LEU D CA 1
ATOM 10439 C C . LEU D 1 84 ? 115.352 139.328 -1.477 1.00 35.17 84 LEU D C 1
ATOM 10440 O O . LEU D 1 84 ? 115.288 140.050 -2.462 1.00 35.29 84 LEU D O 1
ATOM 10445 N N . GLY D 1 85 ? 115.721 138.055 -1.522 1.00 35.28 85 GLY D N 1
ATOM 10446 C CA . GLY D 1 85 ? 116.212 137.429 -2.729 1.00 36.15 85 GLY D CA 1
ATOM 10447 C C . GLY D 1 85 ? 115.391 136.232 -3.168 1.00 37.26 85 GLY D C 1
ATOM 10448 O O . GLY D 1 85 ? 114.711 135.594 -2.360 1.00 37.10 85 GLY D O 1
ATOM 10449 N N . GLY D 1 86 ? 115.437 135.962 -4.473 1.00 38.06 86 GLY D N 1
ATOM 10450 C CA . GLY D 1 86 ? 114.903 134.744 -5.059 1.00 38.59 86 GLY D CA 1
ATOM 10451 C C . GLY D 1 86 ? 116.067 133.898 -5.537 1.00 39.32 86 GLY D C 1
ATOM 10452 O O . GLY D 1 86 ? 116.853 134.327 -6.392 1.00 38.95 86 GLY D O 1
ATOM 10453 N N . ASP D 1 87 ? 116.169 132.701 -4.973 1.00 39.70 87 ASP D N 1
ATOM 10454 C CA . ASP D 1 87 ? 117.214 131.755 -5.277 1.00 40.47 87 ASP D CA 1
ATOM 10455 C C . ASP D 1 87 ? 116.749 130.797 -6.363 1.00 40.87 87 ASP D C 1
ATOM 10456 O O . ASP D 1 87 ? 115.664 130.254 -6.294 1.00 41.29 87 ASP D O 1
ATOM 10461 N N . HIS D 1 88 ? 117.569 130.612 -7.388 1.00 42.01 88 HIS D N 1
ATOM 10462 C CA . HIS D 1 88 ? 117.263 129.670 -8.488 1.00 42.25 88 HIS D CA 1
ATOM 10463 C C . HIS D 1 88 ? 115.921 129.881 -9.160 1.00 41.74 88 HIS D C 1
ATOM 10464 O O . HIS D 1 88 ? 115.214 128.911 -9.445 1.00 41.81 88 HIS D O 1
ATOM 10471 N N . LEU D 1 89 ? 115.574 131.137 -9.434 1.00 41.72 89 LEU D N 1
ATOM 10472 C CA . LEU D 1 89 ? 114.284 131.443 -10.101 1.00 41.38 89 LEU D CA 1
ATOM 10473 C C . LEU D 1 89 ? 114.329 131.010 -11.576 1.00 41.55 89 LEU D C 1
ATOM 10474 O O . LEU D 1 89 ? 115.373 131.128 -12.245 1.00 42.05 89 LEU D O 1
ATOM 10479 N N . GLY D 1 90 ? 113.216 130.471 -12.053 1.00 41.10 90 GLY D N 1
ATOM 10480 C CA . GLY D 1 90 ? 113.169 129.718 -13.302 1.00 41.56 90 GLY D CA 1
ATOM 10481 C C . GLY D 1 90 ? 112.186 128.551 -13.178 1.00 41.86 90 GLY D C 1
ATOM 10482 O O . GLY D 1 90 ? 111.452 128.478 -12.196 1.00 41.94 90 GLY D O 1
ATOM 10483 N N . PRO D 1 91 ? 112.179 127.627 -14.168 1.00 41.95 91 PRO D N 1
ATOM 10484 C CA . PRO D 1 91 ? 111.247 126.484 -14.252 1.00 41.84 91 PRO D CA 1
ATOM 10485 C C . PRO D 1 91 ? 111.567 125.235 -13.413 1.00 42.32 91 PRO D C 1
ATOM 10486 O O . PRO D 1 91 ? 110.987 124.179 -13.676 1.00 41.20 91 PRO D O 1
ATOM 10490 N N . ASN D 1 92 ? 112.470 125.326 -12.431 1.00 43.58 92 ASN D N 1
ATOM 10491 C CA . ASN D 1 92 ? 112.968 124.100 -11.785 1.00 45.44 92 ASN D CA 1
ATOM 10492 C C . ASN D 1 92 ? 111.925 123.181 -11.143 1.00 46.30 92 ASN D C 1
ATOM 10493 O O . ASN D 1 92 ? 112.134 121.968 -11.079 1.00 46.57 92 ASN D O 1
ATOM 10498 N N . CYS D 1 93 ? 110.814 123.741 -10.669 1.00 46.99 93 CYS D N 1
ATOM 10499 C CA . CYS D 1 93 ? 109.789 122.898 -10.064 1.00 48.17 93 CYS D CA 1
ATOM 10500 C C . CYS D 1 93 ? 108.624 122.658 -11.010 1.00 47.65 93 CYS D C 1
ATOM 10501 O O . CYS D 1 93 ? 107.626 122.026 -10.645 1.00 48.37 93 CYS D O 1
ATOM 10504 N N . TRP D 1 94 ? 108.759 123.150 -12.239 1.00 47.20 94 TRP D N 1
ATOM 10505 C CA . TRP D 1 94 ? 107.805 122.833 -13.286 1.00 46.67 94 TRP D CA 1
ATOM 10506 C C . TRP D 1 94 ? 108.483 122.113 -14.451 1.00 46.65 94 TRP D C 1
ATOM 10507 O O . TRP D 1 94 ? 107.947 122.110 -15.563 1.00 47.52 94 TRP D O 1
ATOM 10518 N N . GLN D 1 95 ? 109.627 121.476 -14.205 1.00 46.07 95 GLN D N 1
ATOM 10519 C CA . GLN D 1 95 ? 110.394 120.833 -15.286 1.00 45.87 95 GLN D CA 1
ATOM 10520 C C . GLN D 1 95 ? 109.799 119.510 -15.783 1.00 45.94 95 GLN D C 1
ATOM 10521 O O . GLN D 1 95 ? 110.291 118.923 -16.755 1.00 45.93 95 GLN D O 1
ATOM 10527 N N . GLN D 1 96 ? 108.743 119.141 -15.083 1.00 45.95 96 GLN D N 1
ATOM 10528 C CA . GLN D 1 96 ? 108.058 117.928 -15.512 1.00 45.76 96 GLN D CA 1
ATOM 10529 C C . GLN D 1 96 ? 107.074 118.220 -16.640 1.00 45.38 96 GLN D C 1
ATOM 10530 O O . GLN D 1 96 ? 106.784 117.352 -17.463 1.00 45.02 96 GLN D O 1
ATOM 10536 N N . GLU D 1 97 ? 106.565 119.447 -16.671 1.00 44.98 97 GLU D N 1
ATOM 10537 C CA . GLU D 1 97 ? 105.784 119.923 -17.806 1.00 44.71 97 GLU D CA 1
ATOM 10538 C C . GLU D 1 97 ? 106.677 120.214 -19.008 1.00 44.58 97 GLU D C 1
ATOM 10539 O O . GLU D 1 97 ? 107.901 120.117 -18.921 1.00 44.70 97 GLU D O 1
ATOM 10545 N N . ASN D 1 98 ? 106.057 120.570 -20.128 1.00 44.21 98 ASN D N 1
ATOM 10546 C CA . ASN D 1 98 ? 106.794 121.017 -21.303 1.00 43.95 98 ASN D CA 1
ATOM 10547 C C . ASN D 1 98 ? 107.274 122.458 -21.169 1.00 43.46 98 ASN D C 1
ATOM 10548 O O . ASN D 1 98 ? 106.979 123.131 -20.181 1.00 43.28 98 ASN D O 1
ATOM 10553 N N . VAL D 1 99 ? 108.015 122.925 -22.168 1.00 43.03 99 VAL D N 1
ATOM 10554 C CA . VAL D 1 99 ? 108.783 124.158 -22.041 1.00 42.73 99 VAL D CA 1
ATOM 10555 C C . VAL D 1 99 ? 107.876 125.382 -22.101 1.00 42.36 99 VAL D C 1
ATOM 10556 O O . VAL D 1 99 ? 108.031 126.320 -21.319 1.00 41.83 99 VAL D O 1
ATOM 10560 N N . ASP D 1 100 ? 106.929 125.366 -23.033 1.00 42.31 100 ASP D N 1
ATOM 10561 C CA . ASP D 1 100 ? 106.058 126.513 -23.261 1.00 42.28 100 ASP D CA 1
ATOM 10562 C C . ASP D 1 100 ? 105.206 126.810 -22.031 1.00 42.22 100 ASP D C 1
ATOM 10563 O O . ASP D 1 100 ? 105.090 127.961 -21.608 1.00 42.06 100 ASP D O 1
ATOM 10568 N N . ALA D 1 101 ? 104.612 125.767 -21.462 1.00 42.16 101 ALA D N 1
ATOM 10569 C CA . ALA D 1 101 ? 103.855 125.898 -20.223 1.00 42.20 101 ALA D CA 1
ATOM 10570 C C . ALA D 1 101 ? 104.773 126.206 -19.045 1.00 41.62 101 ALA D C 1
ATOM 10571 O O . ALA D 1 101 ? 104.452 127.038 -18.197 1.00 41.36 101 ALA D O 1
ATOM 10573 N N . ALA D 1 102 ? 105.917 125.530 -19.000 1.00 41.71 102 ALA D N 1
ATOM 10574 C CA . ALA D 1 102 ? 106.815 125.621 -17.856 1.00 41.35 102 ALA D CA 1
ATOM 10575 C C . ALA D 1 102 ? 107.370 127.033 -17.701 1.00 41.53 102 ALA D C 1
ATOM 10576 O O . ALA D 1 102 ? 107.589 127.505 -16.585 1.00 41.95 102 ALA D O 1
ATOM 10586 N N . GLU D 1 104 ? 106.171 130.049 -19.135 1.00 42.06 104 GLU D N 1
ATOM 10587 C CA . GLU D 1 104 ? 105.115 131.004 -18.821 1.00 42.63 104 GLU D CA 1
ATOM 10588 C C . GLU D 1 104 ? 104.849 131.059 -17.321 1.00 42.06 104 GLU D C 1
ATOM 10589 O O . GLU D 1 104 ? 104.618 132.131 -16.761 1.00 43.02 104 GLU D O 1
ATOM 10595 N N . LYS D 1 105 ? 104.883 129.898 -16.676 1.00 41.52 105 LYS D N 1
ATOM 10596 C CA . LYS D 1 105 ? 104.807 129.827 -15.222 1.00 40.58 105 LYS D CA 1
ATOM 10597 C C . LYS D 1 105 ? 106.003 130.515 -14.573 1.00 39.80 105 LYS D C 1
ATOM 10598 O O . LYS D 1 105 ? 105.864 131.193 -13.555 1.00 39.75 105 LYS D O 1
ATOM 10604 N N . SER D 1 106 ? 107.177 130.337 -15.169 1.00 39.00 106 SER D N 1
ATOM 10605 C CA . SER D 1 106 ? 108.396 130.955 -14.660 1.00 38.25 106 SER D CA 1
ATOM 10606 C C . SER D 1 106 ? 108.360 132.470 -14.831 1.00 37.73 106 SER D C 1
ATOM 10607 O O . SER D 1 106 ? 108.848 133.212 -13.979 1.00 37.36 106 SER D O 1
ATOM 10610 N N . VAL D 1 107 ? 107.779 132.922 -15.937 1.00 37.75 107 VAL D N 1
ATOM 10611 C CA . VAL D 1 107 ? 107.694 134.347 -16.231 1.00 37.75 107 VAL D CA 1
ATOM 10612 C C . VAL D 1 107 ? 106.873 135.080 -15.175 1.00 37.31 107 VAL D C 1
ATOM 10613 O O . VAL D 1 107 ? 107.189 136.210 -14.802 1.00 37.64 107 VAL D O 1
ATOM 10617 N N . GLU D 1 108 ? 105.817 134.430 -14.698 1.00 37.58 108 GLU D N 1
ATOM 10618 C CA . GLU D 1 108 ? 104.984 134.992 -13.642 1.00 37.73 108 GLU D CA 1
ATOM 10619 C C . GLU D 1 108 ? 105.653 134.852 -12.279 1.00 37.56 108 GLU D C 1
ATOM 10620 O O . GLU D 1 108 ? 105.545 135.738 -11.430 1.00 38.35 108 GLU D O 1
ATOM 10626 N N . LEU D 1 109 ? 106.343 133.735 -12.076 1.00 36.36 109 LEU D N 1
ATOM 10627 C CA . LEU D 1 109 ? 107.158 133.544 -10.882 1.00 36.24 109 LEU D CA 1
ATOM 10628 C C . LEU D 1 109 ? 108.044 134.757 -10.619 1.00 36.16 109 LEU D C 1
ATOM 10629 O O . LEU D 1 109 ? 108.051 135.306 -9.518 1.00 36.01 109 LEU D O 1
ATOM 10634 N N . VAL D 1 110 ? 108.857 135.113 -11.684 1.00 35.89 110 VAL D N 1
ATOM 10635 C CA . VAL D 1 110 ? 109.764 136.258 -11.568 1.00 35.77 110 VAL D CA 1
ATOM 10636 C C . VAL D 1 110 ? 109.011 137.599 -11.366 1.00 36.07 110 VAL D C 1
ATOM 10637 O O . VAL D 1 110 ? 109.422 138.434 -10.520 1.00 36.70 110 VAL D O 1
ATOM 10641 N N . LYS D 1 111 ? 107.881 137.742 -12.058 1.00 35.79 111 LYS D N 1
ATOM 10642 C CA . LYS D 1 111 ? 107.068 138.950 -11.979 1.00 36.64 111 LYS D CA 1
ATOM 10643 C C . LYS D 1 111 ? 106.542 139.169 -10.565 1.00 36.17 111 LYS D C 1
ATOM 10644 O O . LYS D 1 111 ? 106.465 140.302 -10.089 1.00 36.70 111 LYS D O 1
ATOM 10650 N N . ALA D 1 112 ? 106.134 138.065 -9.928 1.00 35.53 112 ALA D N 1
ATOM 10651 C CA . ALA D 1 112 ? 105.612 138.125 -8.548 1.00 35.26 112 ALA D CA 1
ATOM 10652 C C . ALA D 1 112 ? 106.690 138.563 -7.543 1.00 34.88 112 ALA D C 1
ATOM 10653 O O . ALA D 1 112 ? 106.396 139.349 -6.646 1.00 34.30 112 ALA D O 1
ATOM 10655 N N . TYR D 1 113 ? 107.931 138.091 -7.732 1.00 34.86 113 TYR D N 1
ATOM 10656 C CA . TYR D 1 113 ? 109.060 138.407 -6.838 1.00 35.04 113 TYR D CA 1
ATOM 10657 C C . TYR D 1 113 ? 109.466 139.883 -6.921 1.00 35.24 113 TYR D C 1
ATOM 10658 O O . TYR D 1 113 ? 109.812 140.512 -5.920 1.00 35.11 113 TYR D O 1
ATOM 10667 N N . VAL D 1 114 ? 109.422 140.421 -8.135 1.00 35.15 114 VAL D N 1
ATOM 10668 C CA . VAL D 1 114 ? 109.860 141.785 -8.388 1.00 35.05 114 VAL D CA 1
ATOM 10669 C C . VAL D 1 114 ? 108.798 142.776 -7.917 1.00 35.15 114 VAL D C 1
ATOM 10670 O O . VAL D 1 114 ? 109.129 143.796 -7.291 1.00 34.95 114 VAL D O 1
ATOM 10674 N N . ARG D 1 115 ? 107.532 142.476 -8.223 1.00 35.23 115 ARG D N 1
ATOM 10675 C CA . ARG D 1 115 ? 106.432 143.315 -7.771 1.00 35.83 115 ARG D CA 1
ATOM 10676 C C . ARG D 1 115 ? 106.430 143.358 -6.246 1.00 36.01 115 ARG D C 1
ATOM 10677 O O . ARG D 1 115 ? 106.195 144.411 -5.652 1.00 36.72 115 ARG D O 1
ATOM 10685 N N . ALA D 1 116 ? 106.706 142.212 -5.623 1.00 36.01 116 ALA D N 1
ATOM 10686 C CA . ALA D 1 116 ? 106.723 142.099 -4.162 1.00 35.89 116 ALA D CA 1
ATOM 10687 C C . ALA D 1 116 ? 107.950 142.753 -3.529 1.00 35.87 116 ALA D C 1
ATOM 10688 O O . ALA D 1 116 ? 108.057 142.807 -2.310 1.00 36.53 116 ALA D O 1
ATOM 10690 N N . GLY D 1 117 ? 108.880 143.238 -4.350 1.00 35.70 117 GLY D N 1
ATOM 10691 C CA . GLY D 1 117 ? 110.026 144.007 -3.850 1.00 35.32 117 GLY D CA 1
ATOM 10692 C C . GLY D 1 117 ? 111.336 143.280 -3.559 1.00 35.47 117 GLY D C 1
ATOM 10693 O O . GLY D 1 117 ? 112.234 143.859 -2.941 1.00 34.58 117 GLY D O 1
ATOM 10694 N N . PHE D 1 118 ? 111.440 142.017 -3.982 1.00 35.72 118 PHE D N 1
ATOM 10695 C CA . PHE D 1 118 ? 112.698 141.279 -3.932 1.00 36.42 118 PHE D CA 1
ATOM 10696 C C . PHE D 1 118 ? 113.655 141.985 -4.889 1.00 36.35 118 PHE D C 1
ATOM 10697 O O . PHE D 1 118 ? 113.294 142.276 -6.029 1.00 36.98 118 PHE D O 1
ATOM 10705 N N . SER D 1 119 ? 114.856 142.293 -4.420 1.00 36.00 119 SER D N 1
ATOM 10706 C CA . SER D 1 119 ? 115.786 143.108 -5.205 1.00 35.42 119 SER D CA 1
ATOM 10707 C C . SER D 1 119 ? 116.945 142.287 -5.734 1.00 35.18 119 SER D C 1
ATOM 10708 O O . SER D 1 119 ? 117.723 142.777 -6.556 1.00 35.19 119 SER D O 1
ATOM 10711 N N . LYS D 1 120 ? 117.063 141.048 -5.248 1.00 34.94 120 LYS D N 1
ATOM 10712 C CA . LYS D 1 120 ? 118.081 140.104 -5.722 1.00 34.31 120 LYS D CA 1
ATOM 10713 C C . LYS D 1 120 ? 117.424 138.914 -6.417 1.00 34.48 120 LYS D C 1
ATOM 10714 O O . LYS D 1 120 ? 116.715 138.130 -5.785 1.00 33.74 120 LYS D O 1
ATOM 10720 N N . ILE D 1 121 ? 117.633 138.803 -7.727 1.00 35.16 121 ILE D N 1
ATOM 10721 C CA . ILE D 1 121 ? 116.998 137.736 -8.517 1.00 36.16 121 ILE D CA 1
ATOM 10722 C C . ILE D 1 121 ? 118.045 136.833 -9.195 1.00 36.38 121 ILE D C 1
ATOM 10723 O O . ILE D 1 121 ? 118.809 137.277 -10.058 1.00 36.45 121 ILE D O 1
ATOM 10728 N N . HIS D 1 122 ? 118.059 135.562 -8.810 1.00 36.71 122 HIS D N 1
ATOM 10729 C CA . HIS D 1 122 ? 118.917 134.573 -9.446 1.00 37.31 122 HIS D CA 1
ATOM 10730 C C . HIS D 1 122 ? 118.175 133.931 -10.608 1.00 37.69 122 HIS D C 1
ATOM 10731 O O . HIS D 1 122 ? 117.159 133.248 -10.409 1.00 37.62 122 HIS D O 1
ATOM 10738 N N . LEU D 1 123 ? 118.671 134.179 -11.823 1.00 37.84 123 LEU D N 1
ATOM 10739 C CA . LEU D 1 123 ? 118.057 133.662 -13.056 1.00 38.11 123 LEU D CA 1
ATOM 10740 C C . LEU D 1 123 ? 118.699 132.347 -13.446 1.00 38.41 123 LEU D C 1
ATOM 10741 O O . LEU D 1 123 ? 119.856 132.322 -13.921 1.00 38.53 123 LEU D O 1
ATOM 10746 N N . ASP D 1 124 ? 117.956 131.261 -13.258 1.00 38.23 124 ASP D N 1
ATOM 10747 C CA . ASP D 1 124 ? 118.466 129.936 -13.577 1.00 38.25 124 ASP D CA 1
ATOM 10748 C C . ASP D 1 124 ? 117.456 129.092 -14.337 1.00 38.07 124 ASP D C 1
ATOM 10749 O O . ASP D 1 124 ? 116.506 128.542 -13.756 1.00 37.51 124 ASP D O 1
ATOM 10754 N N . ALA D 1 125 ? 117.674 128.986 -15.646 1.00 37.91 125 ALA D N 1
ATOM 10755 C CA . ALA D 1 125 ? 116.861 128.108 -16.488 1.00 38.18 125 ALA D CA 1
ATOM 10756 C C . ALA D 1 125 ? 117.757 127.090 -17.187 1.00 38.55 125 ALA D C 1
ATOM 10757 O O . ALA D 1 125 ? 117.537 126.726 -18.356 1.00 38.55 125 ALA D O 1
ATOM 10759 N N . SER D 1 126 ? 118.773 126.642 -16.445 1.00 39.00 126 SER D N 1
ATOM 10760 C CA . SER D 1 126 ? 119.759 125.669 -16.926 1.00 39.71 126 SER D CA 1
ATOM 10761 C C . SER D 1 126 ? 119.179 124.266 -17.103 1.00 39.94 126 SER D C 1
ATOM 10762 O O . SER D 1 126 ? 119.767 123.448 -17.827 1.00 40.51 126 SER D O 1
ATOM 10773 N N . SER D 1 128 ? 116.544 121.213 -18.175 1.00 39.98 128 SER D N 1
ATOM 10774 C CA . SER D 1 128 ? 115.726 120.770 -19.288 1.00 39.88 128 SER D CA 1
ATOM 10775 C C . SER D 1 128 ? 114.348 120.447 -18.763 1.00 39.87 128 SER D C 1
ATOM 10776 O O . SER D 1 128 ? 114.193 120.000 -17.624 1.00 39.63 128 SER D O 1
ATOM 10779 N N . CYS D 1 129 ? 113.346 120.690 -19.599 1.00 40.15 129 CYS D N 1
ATOM 10780 C CA . CYS D 1 129 ? 111.969 120.363 -19.264 1.00 40.49 129 CYS D CA 1
ATOM 10781 C C . CYS D 1 129 ? 111.536 119.176 -20.120 1.00 40.84 129 CYS D C 1
ATOM 10782 O O . CYS D 1 129 ? 112.360 118.595 -20.840 1.00 41.07 129 CYS D O 1
ATOM 10785 N N . ALA D 1 130 ? 110.271 118.782 -20.030 1.00 41.02 130 ALA D N 1
ATOM 10786 C CA . ALA D 1 130 ? 109.813 117.670 -20.832 1.00 41.32 130 ALA D CA 1
ATOM 10787 C C . ALA D 1 130 ? 110.013 118.024 -22.310 1.00 41.61 130 ALA D C 1
ATOM 10788 O O . ALA D 1 130 ? 109.551 119.070 -22.778 1.00 41.84 130 ALA D O 1
ATOM 10790 N N . GLY D 1 131 ? 110.741 117.170 -23.025 1.00 41.68 131 GLY D N 1
ATOM 10791 C CA . GLY D 1 131 ? 110.986 117.369 -24.451 1.00 41.79 131 GLY D CA 1
ATOM 10792 C C . GLY D 1 131 ? 112.380 117.879 -24.768 1.00 41.91 131 GLY D C 1
ATOM 10793 O O . GLY D 1 131 ? 112.941 117.536 -25.807 1.00 42.23 131 GLY D O 1
ATOM 10794 N N . ASP D 1 132 ? 112.928 118.703 -23.877 1.00 41.76 132 ASP D N 1
ATOM 10795 C CA . ASP D 1 132 ? 114.277 119.262 -24.021 1.00 41.77 132 ASP D CA 1
ATOM 10796 C C . ASP D 1 132 ? 115.370 118.198 -24.158 1.00 41.87 132 ASP D C 1
ATOM 10797 O O . ASP D 1 132 ? 115.228 117.088 -23.654 1.00 42.12 132 ASP D O 1
ATOM 10802 N N . PRO D 1 133 ? 116.479 118.540 -24.830 1.00 42.06 133 PRO D N 1
ATOM 10803 C CA . PRO D 1 133 ? 117.633 117.633 -24.789 1.00 42.05 133 PRO D CA 1
ATOM 10804 C C . PRO D 1 133 ? 118.320 117.691 -23.417 1.00 41.54 133 PRO D C 1
ATOM 10805 O O . PRO D 1 133 ? 118.211 118.707 -22.731 1.00 41.40 133 PRO D O 1
ATOM 10809 N N . ILE D 1 134 ? 118.983 116.603 -23.018 1.00 41.21 134 ILE D N 1
ATOM 10810 C CA . ILE D 1 134 ? 119.757 116.563 -21.767 1.00 40.98 134 ILE D CA 1
ATOM 10811 C C . ILE D 1 134 ? 121.253 116.448 -22.097 1.00 40.77 134 ILE D C 1
ATOM 10812 O O . ILE D 1 134 ? 121.701 115.409 -22.604 1.00 40.77 134 ILE D O 1
ATOM 10817 N N . PRO D 1 135 ? 122.027 117.516 -21.820 1.00 40.27 135 PRO D N 1
ATOM 10818 C CA . PRO D 1 135 ? 121.540 118.752 -21.212 1.00 39.82 135 PRO D CA 1
ATOM 10819 C C . PRO D 1 135 ? 121.116 119.808 -22.244 1.00 39.03 135 PRO D C 1
ATOM 10820 O O . PRO D 1 135 ? 121.030 119.510 -23.435 1.00 39.05 135 PRO D O 1
ATOM 10824 N N . LEU D 1 136 ? 120.840 121.019 -21.770 1.00 38.40 136 LEU D N 1
ATOM 10825 C CA . LEU D 1 136 ? 120.560 122.163 -22.627 1.00 38.00 136 LEU D CA 1
ATOM 10826 C C . LEU D 1 136 ? 121.863 122.815 -23.134 1.00 38.27 136 LEU D C 1
ATOM 10827 O O . LEU D 1 136 ? 122.812 122.995 -22.373 1.00 38.18 136 LEU D O 1
ATOM 10832 N N . ALA D 1 137 ? 121.892 123.174 -24.414 1.00 38.46 137 ALA D N 1
ATOM 10833 C CA . ALA D 1 137 ? 122.986 123.958 -24.970 1.00 38.53 137 ALA D CA 1
ATOM 10834 C C . ALA D 1 137 ? 123.028 125.309 -24.257 1.00 38.70 137 ALA D C 1
ATOM 10835 O O . ALA D 1 137 ? 121.966 125.873 -23.975 1.00 38.60 137 ALA D O 1
ATOM 10837 N N . PRO D 1 138 ? 124.244 125.835 -23.964 1.00 38.50 138 PRO D N 1
ATOM 10838 C CA . PRO D 1 138 ? 124.370 127.080 -23.203 1.00 38.55 138 PRO D CA 1
ATOM 10839 C C . PRO D 1 138 ? 123.704 128.262 -23.897 1.00 38.31 138 PRO D C 1
ATOM 10840 O O . PRO D 1 138 ? 123.355 129.244 -23.250 1.00 38.50 138 PRO D O 1
ATOM 10844 N N . GLU D 1 139 ? 123.524 128.163 -25.208 1.00 38.32 139 GLU D N 1
ATOM 10845 C CA . GLU D 1 139 ? 122.787 129.167 -25.943 1.00 38.33 139 GLU D CA 1
ATOM 10846 C C . GLU D 1 139 ? 121.352 129.219 -25.404 1.00 37.77 139 GLU D C 1
ATOM 10847 O O . GLU D 1 139 ? 120.820 130.301 -25.137 1.00 37.58 139 GLU D O 1
ATOM 10853 N N . THR D 1 140 ? 120.738 128.052 -25.215 1.00 37.14 140 THR D N 1
ATOM 10854 C CA . THR D 1 140 ? 119.344 128.028 -24.790 1.00 36.67 140 THR D CA 1
ATOM 10855 C C . THR D 1 140 ? 119.182 128.355 -23.310 1.00 36.19 140 THR D C 1
ATOM 10856 O O . THR D 1 140 ? 118.218 129.020 -22.941 1.00 36.10 140 THR D O 1
ATOM 10860 N N . VAL D 1 141 ? 120.157 127.951 -22.486 1.00 35.66 141 VAL D N 1
ATOM 10861 C CA . VAL D 1 141 ? 120.247 128.362 -21.084 1.00 34.64 141 VAL D CA 1
ATOM 10862 C C . VAL D 1 141 ? 120.248 129.902 -21.031 1.00 34.61 141 VAL D C 1
ATOM 10863 O O . VAL D 1 141 ? 119.511 130.499 -20.251 1.00 33.50 141 VAL D O 1
ATOM 10867 N N . ALA D 1 142 ? 121.065 130.532 -21.888 1.00 34.42 142 ALA D N 1
ATOM 10868 C CA . ALA D 1 142 ? 121.149 132.000 -21.954 1.00 34.00 142 ALA D CA 1
ATOM 10869 C C . ALA D 1 142 ? 119.829 132.696 -22.393 1.00 33.74 142 ALA D C 1
ATOM 10870 O O . ALA D 1 142 ? 119.433 133.709 -21.789 1.00 32.75 142 ALA D O 1
ATOM 10872 N N . GLU D 1 143 ? 119.173 132.171 -23.436 1.00 33.97 143 GLU D N 1
ATOM 10873 C CA . GLU D 1 143 ? 117.931 132.773 -23.958 1.00 34.57 143 GLU D CA 1
ATOM 10874 C C . GLU D 1 143 ? 116.842 132.752 -22.898 1.00 34.55 143 GLU D C 1
ATOM 10875 O O . GLU D 1 143 ? 116.157 133.752 -22.666 1.00 34.66 143 GLU D O 1
ATOM 10881 N N . ARG D 1 144 ? 116.706 131.594 -22.259 1.00 34.23 144 ARG D N 1
ATOM 10882 C CA . ARG D 1 144 ? 115.762 131.379 -21.184 1.00 33.80 144 ARG D CA 1
ATOM 10883 C C . ARG D 1 144 ? 115.975 132.340 -20.015 1.00 33.56 144 ARG D C 1
ATOM 10884 O O . ARG D 1 144 ? 115.002 132.872 -19.484 1.00 33.22 144 ARG D O 1
ATOM 10892 N N . ALA D 1 145 ? 117.236 132.585 -19.636 1.00 33.09 145 ALA D N 1
ATOM 10893 C CA . ALA D 1 145 ? 117.541 133.629 -18.652 1.00 32.92 145 ALA D CA 1
ATOM 10894 C C . ALA D 1 145 ? 117.194 135.039 -19.140 1.00 33.03 145 ALA D C 1
ATOM 10895 O O . ALA D 1 145 ? 116.667 135.848 -18.371 1.00 33.26 145 ALA D O 1
ATOM 10897 N N . ALA D 1 146 ? 117.456 135.329 -20.416 1.00 32.88 146 ALA D N 1
ATOM 10898 C CA . ALA D 1 146 ? 117.135 136.637 -20.988 1.00 32.63 146 ALA D CA 1
ATOM 10899 C C . ALA D 1 146 ? 115.610 136.899 -20.997 1.00 32.79 146 ALA D C 1
ATOM 10900 O O . ALA D 1 146 ? 115.162 138.044 -20.812 1.00 32.81 146 ALA D O 1
ATOM 10902 N N . VAL D 1 147 ? 114.826 135.837 -21.200 1.00 32.50 147 VAL D N 1
ATOM 10903 C CA . VAL D 1 147 ? 113.360 135.904 -21.063 1.00 32.76 147 VAL D CA 1
ATOM 10904 C C . VAL D 1 147 ? 112.975 136.261 -19.617 1.00 32.50 147 VAL D C 1
ATOM 10905 O O . VAL D 1 147 ? 112.122 137.115 -19.400 1.00 32.09 147 VAL D O 1
ATOM 10909 N N . LEU D 1 148 ? 113.639 135.639 -18.637 1.00 33.19 148 LEU D N 1
ATOM 10910 C CA . LEU D 1 148 ? 113.299 135.861 -17.223 1.00 33.53 148 LEU D CA 1
ATOM 10911 C C . LEU D 1 148 ? 113.600 137.292 -16.775 1.00 33.83 148 LEU D C 1
ATOM 10912 O O . LEU D 1 148 ? 112.792 137.924 -16.058 1.00 34.07 148 LEU D O 1
ATOM 10917 N N . CYS D 1 149 ? 114.749 137.794 -17.226 1.00 33.80 149 CYS D N 1
ATOM 10918 C CA . CYS D 1 149 ? 115.164 139.194 -17.039 1.00 33.82 149 CYS D CA 1
ATOM 10919 C C . CYS D 1 149 ? 114.199 140.208 -17.731 1.00 33.80 149 CYS D C 1
ATOM 10920 O O . CYS D 1 149 ? 113.855 141.244 -17.140 1.00 33.60 149 CYS D O 1
ATOM 10923 N N . PHE D 1 150 ? 113.764 139.910 -18.959 1.00 33.44 150 PHE D N 1
ATOM 10924 C CA . PHE D 1 150 ? 112.743 140.725 -19.644 1.00 33.80 150 PHE D CA 1
ATOM 10925 C C . PHE D 1 150 ? 111.442 140.788 -18.815 1.00 34.10 150 PHE D C 1
ATOM 10926 O O . PHE D 1 150 ? 110.869 141.869 -18.625 1.00 33.54 150 PHE D O 1
ATOM 10934 N N . ALA D 1 151 ? 110.994 139.631 -18.321 1.00 34.51 151 ALA D N 1
ATOM 10935 C CA . ALA D 1 151 ? 109.837 139.578 -17.428 1.00 35.39 151 ALA D CA 1
ATOM 10936 C C . ALA D 1 151 ? 110.072 140.450 -16.180 1.00 35.54 151 ALA D C 1
ATOM 10937 O O . ALA D 1 151 ? 109.269 141.334 -15.873 1.00 36.16 151 ALA D O 1
ATOM 10939 N N . ALA D 1 152 ? 111.190 140.225 -15.500 1.00 35.86 152 ALA D N 1
ATOM 10940 C CA . ALA D 1 152 ? 111.557 140.998 -14.300 1.00 36.35 152 ALA D CA 1
ATOM 10941 C C . ALA D 1 152 ? 111.562 142.500 -14.569 1.00 36.72 152 ALA D C 1
ATOM 10942 O O . ALA D 1 152 ? 111.005 143.295 -13.797 1.00 36.86 152 ALA D O 1
ATOM 10944 N N . GLU D 1 153 ? 112.179 142.861 -15.689 1.00 37.35 153 GLU D N 1
ATOM 10945 C CA . GLU D 1 153 ? 112.421 144.242 -16.080 1.00 37.87 153 GLU D CA 1
ATOM 10946 C C . GLU D 1 153 ? 111.165 144.992 -16.441 1.00 37.87 153 GLU D C 1
ATOM 10947 O O . GLU D 1 153 ? 111.039 146.179 -16.126 1.00 37.92 153 GLU D O 1
ATOM 10953 N N . SER D 1 154 ? 110.247 144.293 -17.111 1.00 38.08 154 SER D N 1
ATOM 10954 C CA . SER D 1 154 ? 108.977 144.855 -17.571 1.00 38.32 154 SER D CA 1
ATOM 10955 C C . SER D 1 154 ? 108.000 145.269 -16.442 1.00 38.36 154 SER D C 1
ATOM 10956 O O . SER D 1 154 ? 107.110 146.088 -16.673 1.00 38.08 154 SER D O 1
ATOM 10959 N N . VAL D 1 155 ? 108.171 144.720 -15.240 1.00 38.71 155 VAL D N 1
ATOM 10960 C CA . VAL D 1 155 ? 107.258 145.024 -14.120 1.00 39.11 155 VAL D CA 1
ATOM 10961 C C . VAL D 1 155 ? 107.839 145.887 -12.984 1.00 39.83 155 VAL D C 1
ATOM 10962 O O . VAL D 1 155 ? 107.085 146.346 -12.124 1.00 40.13 155 VAL D O 1
ATOM 10966 N N . ALA D 1 156 ? 109.151 146.117 -12.980 1.00 40.02 156 ALA D N 1
ATOM 10967 C CA . ALA D 1 156 ? 109.772 146.940 -11.930 1.00 40.55 156 ALA D CA 1
ATOM 10968 C C . ALA D 1 156 ? 109.439 148.426 -12.071 1.00 41.08 156 ALA D C 1
ATOM 10969 O O . ALA D 1 156 ? 109.296 148.931 -13.192 1.00 41.11 156 ALA D O 1
ATOM 10971 N N . THR D 1 157 ? 109.311 149.124 -10.941 1.00 41.56 157 THR D N 1
ATOM 10972 C CA . THR D 1 157 ? 109.111 150.584 -10.957 1.00 42.33 157 THR D CA 1
ATOM 10973 C C . THR D 1 157 ? 110.446 151.244 -11.286 1.00 42.69 157 THR D C 1
ATOM 10974 O O . THR D 1 157 ? 111.463 150.569 -11.324 1.00 42.82 157 THR D O 1
ATOM 10978 N N . ASP D 1 158 ? 110.459 152.552 -11.515 1.00 43.34 158 ASP D N 1
ATOM 10979 C CA . ASP D 1 158 ? 111.729 153.232 -11.773 1.00 44.09 158 ASP D CA 1
ATOM 10980 C C . ASP D 1 158 ? 112.698 153.134 -10.571 1.00 44.10 158 ASP D C 1
ATOM 10981 O O . ASP D 1 158 ? 113.912 153.025 -10.759 1.00 43.94 158 ASP D O 1
ATOM 10986 N N . CYS D 1 159 ? 112.164 153.143 -9.351 1.00 44.20 159 CYS D N 1
ATOM 10987 C CA . CYS D 1 159 ? 112.994 152.980 -8.149 1.00 44.92 159 CYS D CA 1
ATOM 10988 C C . CYS D 1 159 ? 113.434 151.528 -7.917 1.00 44.50 159 CYS D C 1
ATOM 10989 O O . CYS D 1 159 ? 114.597 151.271 -7.562 1.00 44.17 159 CYS D O 1
ATOM 10992 N N . GLN D 1 160 ? 112.501 150.593 -8.112 1.00 44.18 160 GLN D N 1
ATOM 10993 C CA . GLN D 1 160 ? 112.799 149.162 -8.033 1.00 43.84 160 GLN D CA 1
ATOM 10994 C C . GLN D 1 160 ? 113.871 148.746 -9.046 1.00 43.83 160 GLN D C 1
ATOM 10995 O O . GLN D 1 160 ? 114.785 147.995 -8.706 1.00 43.33 160 GLN D O 1
ATOM 11001 N N . ARG D 1 161 ? 113.752 149.256 -10.277 1.00 43.69 161 ARG D N 1
ATOM 11002 C CA . ARG D 1 161 ? 114.654 148.895 -11.373 1.00 43.68 161 ARG D CA 1
ATOM 11003 C C . ARG D 1 161 ? 116.105 149.224 -11.050 1.00 43.57 161 ARG D C 1
ATOM 11004 O O . ARG D 1 161 ? 116.994 148.401 -11.262 1.00 43.45 161 ARG D O 1
ATOM 11012 N N . GLU D 1 162 ? 116.330 150.427 -10.525 1.00 43.58 162 GLU D N 1
ATOM 11013 C CA . GLU D 1 162 ? 117.673 150.887 -10.182 1.00 43.59 162 GLU D CA 1
ATOM 11014 C C . GLU D 1 162 ? 118.286 150.089 -9.022 1.00 43.18 162 GLU D C 1
ATOM 11015 O O . GLU D 1 162 ? 119.494 150.156 -8.797 1.00 43.57 162 GLU D O 1
ATOM 11021 N N . GLN D 1 163 ? 117.443 149.335 -8.307 1.00 42.34 163 GLN D N 1
ATOM 11022 C CA . GLN D 1 163 ? 117.840 148.487 -7.172 1.00 41.41 163 GLN D CA 1
ATOM 11023 C C . GLN D 1 163 ? 117.973 146.986 -7.471 1.00 40.17 163 GLN D C 1
ATOM 11024 O O . GLN D 1 163 ? 118.464 146.238 -6.630 1.00 39.66 163 GLN D O 1
ATOM 11030 N N . LEU D 1 164 ? 117.521 146.552 -8.648 1.00 39.18 164 LEU D N 1
ATOM 11031 C CA . LEU D 1 164 ? 117.557 145.142 -9.040 1.00 38.32 164 LEU D CA 1
ATOM 11032 C C . LEU D 1 164 ? 118.968 144.674 -9.342 1.00 37.63 164 LEU D C 1
ATOM 11033 O O . LEU D 1 164 ? 119.704 145.365 -10.032 1.00 37.23 164 LEU D O 1
ATOM 11038 N N . SER D 1 165 ? 119.322 143.504 -8.807 1.00 36.91 165 SER D N 1
ATOM 11039 C CA . SER D 1 165 ? 120.592 142.827 -9.083 1.00 36.84 165 SER D CA 1
ATOM 11040 C C . SER D 1 165 ? 120.303 141.415 -9.537 1.00 36.09 165 SER D C 1
ATOM 11041 O O . SER D 1 165 ? 119.488 140.724 -8.913 1.00 36.53 165 SER D O 1
ATOM 11044 N N . TYR D 1 166 ? 120.958 140.996 -10.616 1.00 34.67 166 TYR D N 1
ATOM 11045 C CA . TYR D 1 166 ? 120.818 139.636 -11.109 1.00 33.76 166 TYR D CA 1
ATOM 11046 C C . TYR D 1 166 ? 122.058 138.771 -10.849 1.00 34.08 166 TYR D C 1
ATOM 11047 O O . TYR D 1 166 ? 123.207 139.262 -10.805 1.00 33.19 166 TYR D O 1
ATOM 11056 N N . VAL D 1 167 ? 121.793 137.481 -10.654 1.00 33.38 167 VAL D N 1
ATOM 11057 C CA . VAL D 1 167 ? 122.827 136.464 -10.583 1.00 32.85 167 VAL D CA 1
ATOM 11058 C C . VAL D 1 167 ? 122.511 135.454 -11.678 1.00 32.86 167 VAL D C 1
ATOM 11059 O O . VAL D 1 167 ? 121.374 135.016 -11.824 1.00 33.00 167 VAL D O 1
ATOM 11063 N N . ILE D 1 168 ? 123.516 135.090 -12.453 1.00 32.92 168 ILE D N 1
ATOM 11064 C CA . ILE D 1 168 ? 123.329 134.124 -13.507 1.00 33.37 168 ILE D CA 1
ATOM 11065 C C . ILE D 1 168 ? 124.139 132.883 -13.184 1.00 34.84 168 ILE D C 1
ATOM 11066 O O . ILE D 1 168 ? 125.019 132.911 -12.320 1.00 34.16 168 ILE D O 1
ATOM 11071 N N . GLY D 1 169 ? 123.851 131.792 -13.887 1.00 36.39 169 GLY D N 1
ATOM 11072 C CA . GLY D 1 169 ? 124.680 130.594 -13.758 1.00 38.36 169 GLY D CA 1
ATOM 11073 C C . GLY D 1 169 ? 124.125 129.619 -12.732 1.00 39.48 169 GLY D C 1
ATOM 11074 O O . GLY D 1 169 ? 123.147 129.910 -12.030 1.00 39.50 169 GLY D O 1
ATOM 11075 N N . THR D 1 170 ? 124.757 128.455 -12.664 1.00 40.79 170 THR D N 1
ATOM 11076 C CA . THR D 1 170 ? 124.391 127.421 -11.710 1.00 42.46 170 THR D CA 1
ATOM 11077 C C . THR D 1 170 ? 125.610 126.605 -11.212 1.00 43.50 170 THR D C 1
ATOM 11078 O O . THR D 1 170 ? 126.603 126.449 -11.924 1.00 42.98 170 THR D O 1
ATOM 11082 N N . GLU D 1 171 ? 125.503 126.085 -9.986 1.00 45.49 171 GLU D N 1
ATOM 11083 C CA . GLU D 1 171 ? 126.542 125.223 -9.388 1.00 47.20 171 GLU D CA 1
ATOM 11084 C C . GLU D 1 171 ? 126.418 123.775 -9.908 1.00 48.15 171 GLU D C 1
ATOM 11085 O O . GLU D 1 171 ? 127.389 123.013 -9.893 1.00 48.94 171 GLU D O 1
ATOM 11091 N N . VAL D 1 172 ? 125.228 123.427 -10.400 1.00 49.03 172 VAL D N 1
ATOM 11092 C CA . VAL D 1 172 ? 124.904 122.060 -10.832 1.00 49.87 172 VAL D CA 1
ATOM 11093 C C . VAL D 1 172 ? 125.755 121.594 -12.035 1.00 50.34 172 VAL D C 1
ATOM 11094 O O . VAL D 1 172 ? 125.900 122.322 -13.030 1.00 50.34 172 VAL D O 1
ATOM 11098 N N . PRO D 1 173 ? 126.338 120.380 -11.934 1.00 50.81 173 PRO D N 1
ATOM 11099 C CA . PRO D 1 173 ? 127.164 119.838 -13.023 1.00 51.06 173 PRO D CA 1
ATOM 11100 C C . PRO D 1 173 ? 126.340 119.590 -14.278 1.00 51.07 173 PRO D C 1
ATOM 11101 O O . PRO D 1 173 ? 125.130 119.357 -14.186 1.00 51.12 173 PRO D O 1
ATOM 11105 N N . VAL D 1 174 ? 126.991 119.639 -15.437 1.00 51.21 174 VAL D N 1
ATOM 11106 C CA . VAL D 1 174 ? 126.318 119.384 -16.708 1.00 50.89 174 VAL D CA 1
ATOM 11107 C C . VAL D 1 174 ? 126.314 117.888 -17.012 1.00 51.12 174 VAL D C 1
ATOM 11108 O O . VAL D 1 174 ? 125.259 117.244 -16.988 1.00 51.75 174 VAL D O 1
ATOM 11112 N N . HIS D 1 186 ? 133.894 118.498 -11.673 1.00 49.60 186 HIS D N 1
ATOM 11113 C CA . HIS D 1 186 ? 133.688 119.037 -10.331 1.00 49.22 186 HIS D CA 1
ATOM 11114 C C . HIS D 1 186 ? 133.890 120.563 -10.295 1.00 47.88 186 HIS D C 1
ATOM 11115 O O . HIS D 1 186 ? 132.909 121.300 -10.332 1.00 48.73 186 HIS D O 1
ATOM 11122 N N . ILE D 1 187 ? 135.137 121.038 -10.247 1.00 45.71 187 ILE D N 1
ATOM 11123 C CA . ILE D 1 187 ? 135.418 122.493 -10.199 1.00 43.16 187 ILE D CA 1
ATOM 11124 C C . ILE D 1 187 ? 135.242 123.123 -11.582 1.00 41.75 187 ILE D C 1
ATOM 11125 O O . ILE D 1 187 ? 135.798 122.626 -12.561 1.00 40.56 187 ILE D O 1
ATOM 11130 N N . THR D 1 188 ? 134.442 124.196 -11.645 1.00 40.10 188 THR D N 1
ATOM 11131 C CA . THR D 1 188 ? 134.127 124.880 -12.917 1.00 38.56 188 THR D CA 1
ATOM 11132 C C . THR D 1 188 ? 135.387 125.356 -13.644 1.00 37.76 188 THR D C 1
ATOM 11133 O O . THR D 1 188 ? 136.184 126.109 -13.083 1.00 37.59 188 THR D O 1
ATOM 11137 N N . HIS D 1 189 ? 135.549 124.914 -14.887 1.00 37.16 189 HIS D N 1
ATOM 11138 C CA . HIS D 1 189 ? 136.618 125.395 -15.767 1.00 36.60 189 HIS D CA 1
ATOM 11139 C C . HIS D 1 189 ? 136.357 126.861 -16.064 1.00 35.76 189 HIS D C 1
ATOM 11140 O O . HIS D 1 189 ? 135.190 127.271 -16.193 1.00 35.60 189 HIS D O 1
ATOM 11147 N N . VAL D 1 190 ? 137.428 127.648 -16.180 1.00 34.49 190 VAL D N 1
ATOM 11148 C CA . VAL D 1 190 ? 137.312 129.078 -16.464 1.00 33.43 190 VAL D CA 1
ATOM 11149 C C . VAL D 1 190 ? 136.628 129.316 -17.813 1.00 34.05 190 VAL D C 1
ATOM 11150 O O . VAL D 1 190 ? 135.782 130.200 -17.924 1.00 33.18 190 VAL D O 1
ATOM 11154 N N . GLU D 1 191 ? 136.998 128.522 -18.821 1.00 34.73 191 GLU D N 1
ATOM 11155 C CA . GLU D 1 191 ? 136.407 128.607 -20.147 1.00 36.16 191 GLU D CA 1
ATOM 11156 C C . GLU D 1 191 ? 134.885 128.460 -20.154 1.00 36.03 191 GLU D C 1
ATOM 11157 O O . GLU D 1 191 ? 134.209 129.097 -20.960 1.00 36.34 191 GLU D O 1
ATOM 11163 N N . ASP D 1 192 ? 134.349 127.625 -19.264 1.00 35.75 192 ASP D N 1
ATOM 11164 C CA . ASP D 1 192 ? 132.906 127.418 -19.174 1.00 35.78 192 ASP D CA 1
ATOM 11165 C C . ASP D 1 192 ? 132.196 128.624 -18.553 1.00 35.07 192 ASP D C 1
ATOM 11166 O O . ASP D 1 192 ? 131.160 129.067 -19.049 1.00 34.83 192 ASP D O 1
ATOM 11171 N N . ALA D 1 193 ? 132.769 129.157 -17.477 1.00 34.35 193 ALA D N 1
ATOM 11172 C CA . ALA D 1 193 ? 132.250 130.365 -16.835 1.00 33.61 193 ALA D CA 1
ATOM 11173 C C . ALA D 1 193 ? 132.251 131.519 -17.820 1.00 32.97 193 ALA D C 1
ATOM 11174 O O . ALA D 1 193 ? 131.267 132.257 -17.911 1.00 33.35 193 ALA D O 1
ATOM 11176 N N . ALA D 1 194 ? 133.356 131.648 -18.562 1.00 31.81 194 ALA D N 1
ATOM 11177 C CA . ALA D 1 194 ? 133.519 132.649 -19.612 1.00 31.07 194 ALA D CA 1
ATOM 11178 C C . ALA D 1 194 ? 132.454 132.529 -20.707 1.00 30.77 194 ALA D C 1
ATOM 11179 O O . ALA D 1 194 ? 131.948 133.533 -21.200 1.00 30.26 194 ALA D O 1
ATOM 11181 N N . ASN D 1 195 ? 132.156 131.295 -21.104 1.00 30.93 195 ASN D N 1
ATOM 11182 C CA . ASN D 1 195 ? 131.189 131.027 -22.147 1.00 31.50 195 ASN D CA 1
ATOM 11183 C C . ASN D 1 195 ? 129.795 131.317 -21.619 1.00 32.40 195 ASN D C 1
ATOM 11184 O O . ASN D 1 195 ? 128.951 131.795 -22.371 1.00 32.97 195 ASN D O 1
ATOM 11189 N N . THR D 1 196 ? 129.566 131.044 -20.322 1.00 33.56 196 THR D N 1
ATOM 11190 C CA . THR D 1 196 ? 128.288 131.345 -19.648 1.00 33.92 196 THR D CA 1
ATOM 11191 C C . THR D 1 196 ? 128.004 132.858 -19.659 1.00 33.90 196 THR D C 1
ATOM 11192 O O . THR D 1 196 ? 126.895 133.281 -20.010 1.00 33.37 196 THR D O 1
ATOM 11196 N N . LEU D 1 197 ? 129.002 133.654 -19.263 1.00 33.86 197 LEU D N 1
ATOM 11197 C CA . LEU D 1 197 ? 128.911 135.118 -19.330 1.00 33.70 197 LEU D CA 1
ATOM 11198 C C . LEU D 1 197 ? 128.677 135.588 -20.773 1.00 33.22 197 LEU D C 1
ATOM 11199 O O . LEU D 1 197 ? 127.760 136.387 -21.045 1.00 33.00 197 LEU D O 1
ATOM 11204 N N A ARG D 1 198 ? 129.511 135.086 -21.685 0.50 32.94 198 ARG D N 1
ATOM 11205 N N B ARG D 1 198 ? 129.503 135.087 -21.694 0.50 33.33 198 ARG D N 1
ATOM 11206 C CA A ARG D 1 198 ? 129.440 135.408 -23.113 0.50 32.42 198 ARG D CA 1
ATOM 11207 C CA B ARG D 1 198 ? 129.420 135.451 -23.113 0.50 33.26 198 ARG D CA 1
ATOM 11208 C C A ARG D 1 198 ? 128.036 135.224 -23.688 0.50 32.70 198 ARG D C 1
ATOM 11209 C C B ARG D 1 198 ? 128.022 135.231 -23.697 0.50 33.14 198 ARG D C 1
ATOM 11210 O O A ARG D 1 198 ? 127.406 136.185 -24.152 0.50 32.95 198 ARG D O 1
ATOM 11211 O O B ARG D 1 198 ? 127.381 136.177 -24.179 0.50 33.34 198 ARG D O 1
ATOM 11226 N N . THR D 1 199 ? 127.547 133.987 -23.665 1.00 32.73 199 THR D N 1
ATOM 11227 C CA . THR D 1 199 ? 126.221 133.673 -24.223 1.00 33.11 199 THR D CA 1
ATOM 11228 C C . THR D 1 199 ? 125.084 134.459 -23.527 1.00 33.36 199 THR D C 1
ATOM 11229 O O . THR D 1 199 ? 124.099 134.833 -24.168 1.00 33.70 199 THR D O 1
ATOM 11233 N N . HIS D 1 200 ? 125.229 134.712 -22.229 1.00 33.41 200 HIS D N 1
ATOM 11234 C CA . HIS D 1 200 ? 124.237 135.518 -21.509 1.00 34.26 200 HIS D CA 1
ATOM 11235 C C . HIS D 1 200 ? 124.256 136.970 -21.993 1.00 34.46 200 HIS D C 1
ATOM 11236 O O . HIS D 1 200 ? 123.216 137.577 -22.140 1.00 34.94 200 HIS D O 1
ATOM 11243 N N . GLN D 1 201 ? 125.443 137.523 -22.226 1.00 34.99 201 GLN D N 1
ATOM 11244 C CA . GLN D 1 201 ? 125.564 138.886 -22.766 1.00 35.00 201 GLN D CA 1
ATOM 11245 C C . GLN D 1 201 ? 124.927 138.992 -24.153 1.00 35.44 201 GLN D C 1
ATOM 11246 O O . GLN D 1 201 ? 124.199 139.937 -24.448 1.00 35.87 201 GLN D O 1
ATOM 11252 N N . LYS D 1 202 ? 125.194 138.001 -24.995 1.00 35.93 202 LYS D N 1
ATOM 11253 C CA . LYS D 1 202 ? 124.633 137.939 -26.337 1.00 35.41 202 LYS D CA 1
ATOM 11254 C C . LYS D 1 202 ? 123.112 137.790 -26.346 1.00 35.38 202 LYS D C 1
ATOM 11255 O O . LYS D 1 202 ? 122.411 138.501 -27.082 1.00 35.36 202 LYS D O 1
ATOM 11261 N N . ALA D 1 203 ? 122.599 136.834 -25.579 1.00 34.55 203 ALA D N 1
ATOM 11262 C CA . ALA D 1 203 ? 121.148 136.633 -25.510 1.00 34.00 203 ALA D CA 1
ATOM 11263 C C . ALA D 1 203 ? 120.439 137.839 -24.900 1.00 33.64 203 ALA D C 1
ATOM 11264 O O . ALA D 1 203 ? 119.354 138.185 -25.328 1.00 34.39 203 ALA D O 1
ATOM 11266 N N . PHE D 1 204 ? 121.046 138.471 -23.897 1.00 33.85 204 PHE D N 1
ATOM 11267 C CA . PHE D 1 204 ? 120.449 139.643 -23.250 1.00 33.17 204 PHE D CA 1
ATOM 11268 C C . PHE D 1 204 ? 120.376 140.848 -24.192 1.00 33.46 204 PHE D C 1
ATOM 11269 O O . PHE D 1 204 ? 119.321 141.477 -24.311 1.00 33.52 204 PHE D O 1
ATOM 11277 N N . ILE D 1 205 ? 121.495 141.161 -24.849 1.00 33.40 205 ILE D N 1
ATOM 11278 C CA . ILE D 1 205 ? 121.559 142.249 -25.835 1.00 33.61 205 ILE D CA 1
ATOM 11279 C C . ILE D 1 205 ? 120.540 142.020 -26.954 1.00 33.98 205 ILE D C 1
ATOM 11280 O O . ILE D 1 205 ? 119.889 142.959 -27.415 1.00 33.81 205 ILE D O 1
ATOM 11285 N N . ALA D 1 206 ? 120.390 140.758 -27.354 1.00 34.73 206 ALA D N 1
ATOM 11286 C CA . ALA D 1 206 ? 119.491 140.361 -28.431 1.00 35.77 206 ALA D CA 1
ATOM 11287 C C . ALA D 1 206 ? 118.016 140.580 -28.071 1.00 36.77 206 ALA D C 1
ATOM 11288 O O . ALA D 1 206 ? 117.129 140.576 -28.953 1.00 36.61 206 ALA D O 1
ATOM 11290 N N . ARG D 1 207 ? 117.765 140.783 -26.777 1.00 37.25 207 ARG D N 1
ATOM 11291 C CA . ARG D 1 207 ? 116.414 140.966 -26.273 1.00 38.21 207 ARG D CA 1
ATOM 11292 C C . ARG D 1 207 ? 116.098 142.418 -25.824 1.00 37.63 207 ARG D C 1
ATOM 11293 O O . ARG D 1 207 ? 114.976 142.682 -25.181 1.00 38.19 207 ARG D O 1
ATOM 11301 N N . GLY D 1 208 ? 117.076 143.344 -26.133 1.00 37.04 208 GLY D N 1
ATOM 11302 C CA . GLY D 1 208 ? 116.943 144.749 -25.700 1.00 35.94 208 GLY D CA 1
ATOM 11303 C C . GLY D 1 208 ? 117.505 145.049 -24.304 1.00 35.31 208 GLY D C 1
ATOM 11304 O O . GLY D 1 208 ? 117.333 146.162 -23.763 1.00 34.44 208 GLY D O 1
ATOM 11305 N N . LEU D 1 209 ? 118.205 144.072 -23.722 1.00 35.13 209 LEU D N 1
ATOM 11306 C CA . LEU D 1 209 ? 118.584 144.170 -22.308 1.00 34.71 209 LEU D CA 1
ATOM 11307 C C . LEU D 1 209 ? 120.057 144.540 -22.032 1.00 34.64 209 LEU D C 1
ATOM 11308 O O . LEU D 1 209 ? 120.732 143.903 -21.203 1.00 34.10 209 LEU D O 1
ATOM 11313 N N . THR D 1 210 ? 120.522 145.606 -22.686 1.00 34.28 210 THR D N 1
ATOM 11314 C CA . THR D 1 210 ? 121.856 146.177 -22.428 1.00 34.31 210 THR D CA 1
ATOM 11315 C C . THR D 1 210 ? 121.997 146.806 -21.022 1.00 34.45 210 THR D C 1
ATOM 11316 O O . THR D 1 210 ? 122.926 146.489 -20.289 1.00 34.36 210 THR D O 1
ATOM 11320 N N . GLU D 1 211 ? 121.069 147.692 -20.665 1.00 35.16 211 GLU D N 1
ATOM 11321 C CA . GLU D 1 211 ? 121.066 148.367 -19.368 1.00 35.92 211 GLU D CA 1
ATOM 11322 C C . GLU D 1 211 ? 120.791 147.393 -18.222 1.00 35.72 211 GLU D C 1
ATOM 11323 O O . GLU D 1 211 ? 121.367 147.533 -17.140 1.00 35.89 211 GLU D O 1
ATOM 11329 N N . ALA D 1 212 ? 119.934 146.400 -18.464 1.00 35.43 212 ALA D N 1
ATOM 11330 C CA . ALA D 1 212 ? 119.692 145.320 -17.488 1.00 34.67 212 ALA D CA 1
ATOM 11331 C C . ALA D 1 212 ? 120.924 144.442 -17.259 1.00 34.60 212 ALA D C 1
ATOM 11332 O O . ALA D 1 212 ? 121.125 143.911 -16.164 1.00 35.40 212 ALA D O 1
ATOM 11334 N N . LEU D 1 213 ? 121.741 144.280 -18.290 1.00 33.59 213 LEU D N 1
ATOM 11335 C CA . LEU D 1 213 ? 122.912 143.440 -18.187 1.00 33.50 213 LEU D CA 1
ATOM 11336 C C . LEU D 1 213 ? 123.920 144.072 -17.235 1.00 33.01 213 LEU D C 1
ATOM 11337 O O . LEU D 1 213 ? 124.663 143.372 -16.568 1.00 33.72 213 LEU D O 1
ATOM 11342 N N . THR D 1 214 ? 123.910 145.397 -17.141 1.00 32.84 214 THR D N 1
ATOM 11343 C CA . THR D 1 214 ? 124.767 146.111 -16.201 1.00 32.49 214 THR D CA 1
ATOM 11344 C C . THR D 1 214 ? 124.341 145.803 -14.763 1.00 33.17 214 THR D C 1
ATOM 11345 O O . THR D 1 214 ? 125.076 146.096 -13.831 1.00 33.35 214 THR D O 1
ATOM 11349 N N . ARG D 1 215 ? 123.139 145.246 -14.582 1.00 32.84 215 ARG D N 1
ATOM 11350 C CA . ARG D 1 215 ? 122.669 144.910 -13.248 1.00 33.27 215 ARG D CA 1
ATOM 11351 C C . ARG D 1 215 ? 123.037 143.494 -12.833 1.00 32.68 215 ARG D C 1
ATOM 11352 O O . ARG D 1 215 ? 122.766 143.101 -11.694 1.00 33.01 215 ARG D O 1
ATOM 11360 N N . VAL D 1 216 ? 123.647 142.731 -13.744 1.00 32.17 216 VAL D N 1
ATOM 11361 C CA . VAL D 1 216 ? 124.200 141.417 -13.383 1.00 32.13 216 VAL D CA 1
ATOM 11362 C C . VAL D 1 216 ? 125.433 141.565 -12.468 1.00 31.79 216 VAL D C 1
ATOM 11363 O O . VAL D 1 216 ? 126.463 142.042 -12.918 1.00 32.18 216 VAL D O 1
ATOM 11367 N N . ILE D 1 217 ? 125.311 141.170 -11.195 1.00 32.14 217 ILE D N 1
ATOM 11368 C CA . ILE D 1 217 ? 126.373 141.395 -10.190 1.00 32.82 217 ILE D CA 1
ATOM 11369 C C . ILE D 1 217 ? 127.278 140.178 -9.951 1.00 32.68 217 ILE D C 1
ATOM 11370 O O . ILE D 1 217 ? 128.412 140.324 -9.460 1.00 31.86 217 ILE D O 1
ATOM 11375 N N . ALA D 1 218 ? 126.754 138.985 -10.246 1.00 32.42 218 ALA D N 1
ATOM 11376 C CA . ALA D 1 218 ? 127.433 137.748 -9.854 1.00 32.22 218 ALA D CA 1
ATOM 11377 C C . ALA D 1 218 ? 127.123 136.618 -10.815 1.00 32.13 218 ALA D C 1
ATOM 11378 O O . ALA D 1 218 ? 126.106 136.620 -11.479 1.00 31.26 218 ALA D O 1
ATOM 11380 N N . ILE D 1 219 ? 128.027 135.650 -10.862 1.00 32.48 219 ILE D N 1
ATOM 11381 C CA . ILE D 1 219 ? 127.804 134.406 -11.561 1.00 32.78 219 ILE D CA 1
ATOM 11382 C C . ILE D 1 219 ? 128.078 133.278 -10.552 1.00 33.33 219 ILE D C 1
ATOM 11383 O O . ILE D 1 219 ? 128.965 133.394 -9.702 1.00 32.42 219 ILE D O 1
ATOM 11388 N N . VAL D 1 220 ? 127.292 132.206 -10.634 1.00 33.65 220 VAL D N 1
ATOM 11389 C CA . VAL D 1 220 ? 127.489 131.032 -9.792 1.00 33.64 220 VAL D CA 1
ATOM 11390 C C . VAL D 1 220 ? 128.449 130.089 -10.500 1.00 33.96 220 VAL D C 1
ATOM 11391 O O . VAL D 1 220 ? 128.235 129.716 -11.649 1.00 33.93 220 VAL D O 1
ATOM 11395 N N . VAL D 1 221 ? 129.513 129.705 -9.818 1.00 35.13 221 VAL D N 1
ATOM 11396 C CA . VAL D 1 221 ? 130.361 128.601 -10.276 1.00 35.74 221 VAL D CA 1
ATOM 11397 C C . VAL D 1 221 ? 130.477 127.595 -9.135 1.00 36.57 221 VAL D C 1
ATOM 11398 O O . VAL D 1 221 ? 130.051 127.891 -8.015 1.00 35.24 221 VAL D O 1
ATOM 11402 N N . GLN D 1 222 ? 131.059 126.426 -9.439 1.00 37.63 222 GLN D N 1
ATOM 11403 C CA . GLN D 1 222 ? 131.465 125.466 -8.413 1.00 39.31 222 GLN D CA 1
ATOM 11404 C C . GLN D 1 222 ? 132.990 125.567 -8.158 1.00 39.77 222 GLN D C 1
ATOM 11405 O O . GLN D 1 222 ? 133.780 125.142 -9.004 1.00 40.14 222 GLN D O 1
ATOM 11411 N N . PRO D 1 223 ? 133.381 126.137 -6.995 1.00 40.17 223 PRO D N 1
ATOM 11412 C CA . PRO D 1 223 ? 134.749 126.333 -6.552 1.00 40.93 223 PRO D CA 1
ATOM 11413 C C . PRO D 1 223 ? 135.334 125.174 -5.717 1.00 41.44 223 PRO D C 1
ATOM 11414 O O . PRO D 1 223 ? 136.479 125.289 -5.251 1.00 41.70 223 PRO D O 1
ATOM 11418 N N . GLY D 1 224 ? 134.549 124.110 -5.510 1.00 41.21 224 GLY D N 1
ATOM 11419 C CA . GLY D 1 224 ? 134.979 122.929 -4.770 1.00 41.02 224 GLY D CA 1
ATOM 11420 C C . GLY D 1 224 ? 134.496 122.888 -3.336 1.00 41.75 224 GLY D C 1
ATOM 11421 O O . GLY D 1 224 ? 135.268 122.520 -2.441 1.00 41.44 224 GLY D O 1
ATOM 11422 N N . VAL D 1 225 ? 133.235 123.296 -3.114 1.00 42.11 225 VAL D N 1
ATOM 11423 C CA . VAL D 1 225 ? 132.554 123.137 -1.818 1.00 42.95 225 VAL D CA 1
ATOM 11424 C C . VAL D 1 225 ? 131.226 122.404 -1.986 1.00 43.75 225 VAL D C 1
ATOM 11425 O O . VAL D 1 225 ? 130.411 122.750 -2.833 1.00 43.53 225 VAL D O 1
ATOM 11429 N N . GLU D 1 226 ? 131.033 121.381 -1.162 1.00 44.84 226 GLU D N 1
ATOM 11430 C CA . GLU D 1 226 ? 129.956 120.419 -1.335 1.00 46.05 226 GLU D CA 1
ATOM 11431 C C . GLU D 1 226 ? 129.836 119.632 -0.039 1.00 45.63 226 GLU D C 1
ATOM 11432 O O . GLU D 1 226 ? 130.815 119.475 0.703 1.00 45.14 226 GLU D O 1
ATOM 11438 N N . PHE D 1 227 ? 128.632 119.139 0.224 1.00 45.61 227 PHE D N 1
ATOM 11439 C CA . PHE D 1 227 ? 128.408 118.149 1.263 1.00 46.06 227 PHE D CA 1
ATOM 11440 C C . PHE D 1 227 ? 127.400 117.105 0.759 1.00 47.53 227 PHE D C 1
ATOM 11441 O O . PHE D 1 227 ? 126.658 117.331 -0.219 1.00 47.81 227 PHE D O 1
ATOM 11449 N N . ASP D 1 228 ? 127.430 115.947 1.409 1.00 48.74 228 ASP D N 1
ATOM 11450 C CA . ASP D 1 228 ? 126.312 115.016 1.432 1.00 49.92 228 ASP D CA 1
ATOM 11451 C C . ASP D 1 228 ? 126.348 114.417 2.840 1.00 50.08 228 ASP D C 1
ATOM 11452 O O . ASP D 1 228 ? 127.038 114.940 3.717 1.00 50.12 228 ASP D O 1
ATOM 11457 N N . HIS D 1 229 ? 125.641 113.315 3.038 1.00 50.12 229 HIS D N 1
ATOM 11458 C CA . HIS D 1 229 ? 125.219 112.875 4.364 1.00 50.54 229 HIS D CA 1
ATOM 11459 C C . HIS D 1 229 ? 126.272 112.914 5.463 1.00 50.12 229 HIS D C 1
ATOM 11460 O O . HIS D 1 229 ? 126.030 113.508 6.513 1.00 50.16 229 HIS D O 1
ATOM 11467 N N . SER D 1 230 ? 127.438 112.317 5.218 1.00 49.87 230 SER D N 1
ATOM 11468 C CA . SER D 1 230 ? 128.513 112.293 6.223 1.00 49.04 230 SER D CA 1
ATOM 11469 C C . SER D 1 230 ? 129.858 112.657 5.609 1.00 48.40 230 SER D C 1
ATOM 11470 O O . SER D 1 230 ? 130.907 112.241 6.111 1.00 48.57 230 SER D O 1
ATOM 11473 N N . ASN D 1 231 ? 129.832 113.434 4.526 1.00 47.66 231 ASN D N 1
ATOM 11474 C CA . ASN D 1 231 ? 131.073 113.891 3.891 1.00 46.87 231 ASN D CA 1
ATOM 11475 C C . ASN D 1 231 ? 131.021 115.354 3.485 1.00 45.92 231 ASN D C 1
ATOM 11476 O O . ASN D 1 231 ? 130.089 115.776 2.806 1.00 45.74 231 ASN D O 1
ATOM 11481 N N . ILE D 1 232 ? 132.030 116.117 3.910 1.00 44.89 232 ILE D N 1
ATOM 11482 C CA . ILE D 1 232 ? 132.185 117.510 3.503 1.00 43.53 232 ILE D CA 1
ATOM 11483 C C . ILE D 1 232 ? 133.383 117.644 2.563 1.00 43.30 232 ILE D C 1
ATOM 11484 O O . ILE D 1 232 ? 134.488 117.185 2.883 1.00 43.22 232 ILE D O 1
ATOM 11489 N N . ILE D 1 233 ? 133.149 118.260 1.405 1.00 42.58 233 ILE D N 1
ATOM 11490 C CA . ILE D 1 233 ? 134.222 118.614 0.483 1.00 41.77 233 ILE D CA 1
ATOM 11491 C C . ILE D 1 233 ? 134.682 120.021 0.866 1.00 40.91 233 ILE D C 1
ATOM 11492 O O . ILE D 1 233 ? 134.011 121.030 0.586 1.00 40.52 233 ILE D O 1
ATOM 11497 N N . HIS D 1 234 ? 135.811 120.062 1.547 1.00 39.61 234 HIS D N 1
ATOM 11498 C CA . HIS D 1 234 ? 136.371 121.299 2.040 1.00 39.33 234 HIS D CA 1
ATOM 11499 C C . HIS D 1 234 ? 137.053 122.077 0.928 1.00 38.86 234 HIS D C 1
ATOM 11500 O O . HIS D 1 234 ? 137.721 121.519 0.060 1.00 38.97 234 HIS D O 1
ATOM 11507 N N . TYR D 1 235 ? 136.855 123.384 0.970 1.00 38.14 235 TYR D N 1
ATOM 11508 C CA . TYR D 1 235 ? 137.430 124.299 0.014 1.00 36.74 235 TYR D CA 1
ATOM 11509 C C . TYR D 1 235 ? 138.952 124.155 -0.011 1.00 36.97 235 TYR D C 1
ATOM 11510 O O . TYR D 1 235 ? 139.601 124.041 1.043 1.00 36.41 235 TYR D O 1
ATOM 11519 N N . GLN D 1 236 ? 139.505 124.133 -1.227 1.00 36.67 236 GLN D N 1
ATOM 11520 C CA . GLN D 1 236 ? 140.946 124.083 -1.459 1.00 37.43 236 GLN D CA 1
ATOM 11521 C C . GLN D 1 236 ? 141.213 125.253 -2.397 1.00 36.69 236 GLN D C 1
ATOM 11522 O O . GLN D 1 236 ? 140.901 125.167 -3.599 1.00 36.12 236 GLN D O 1
ATOM 11528 N N . PRO D 1 237 ? 141.687 126.386 -1.832 1.00 36.43 237 PRO D N 1
ATOM 11529 C CA . PRO D 1 237 ? 141.919 127.638 -2.570 1.00 36.29 237 PRO D CA 1
ATOM 11530 C C . PRO D 1 237 ? 142.816 127.496 -3.803 1.00 36.79 237 PRO D C 1
ATOM 11531 O O . PRO D 1 237 ? 142.603 128.209 -4.803 1.00 35.51 237 PRO D O 1
ATOM 11535 N N . GLN D 1 238 ? 143.808 126.603 -3.722 1.00 36.98 238 GLN D N 1
ATOM 11536 C CA . GLN D 1 238 ? 144.742 126.377 -4.832 1.00 38.45 238 GLN D CA 1
ATOM 11537 C C . GLN D 1 238 ? 143.996 125.909 -6.079 1.00 38.12 238 GLN D C 1
ATOM 11538 O O . GLN D 1 238 ? 144.289 126.367 -7.180 1.00 37.57 238 GLN D O 1
ATOM 11544 N N . GLU D 1 239 ? 143.032 125.010 -5.870 1.00 37.59 239 GLU D N 1
ATOM 11545 C CA . GLU D 1 239 ? 142.209 124.415 -6.931 1.00 37.75 239 GLU D CA 1
ATOM 11546 C C . GLU D 1 239 ? 141.251 125.411 -7.590 1.00 36.90 239 GLU D C 1
ATOM 11547 O O . GLU D 1 239 ? 140.840 125.211 -8.748 1.00 36.77 239 GLU D O 1
ATOM 11553 N N . ALA D 1 240 ? 140.900 126.466 -6.846 1.00 35.98 240 ALA D N 1
ATOM 11554 C CA . ALA D 1 240 ? 139.988 127.502 -7.303 1.00 35.74 240 ALA D CA 1
ATOM 11555 C C . ALA D 1 240 ? 140.664 128.802 -7.757 1.00 35.80 240 ALA D C 1
ATOM 11556 O O . ALA D 1 240 ? 139.972 129.761 -8.156 1.00 36.20 240 ALA D O 1
ATOM 11558 N N . GLN D 1 241 ? 141.991 128.862 -7.689 1.00 34.98 241 GLN D N 1
ATOM 11559 C CA . GLN D 1 241 ? 142.693 130.099 -8.022 1.00 34.20 241 GLN D CA 1
ATOM 11560 C C . GLN D 1 241 ? 142.489 130.611 -9.463 1.00 33.69 241 GLN D C 1
ATOM 11561 O O . GLN D 1 241 ? 142.481 131.816 -9.669 1.00 34.21 241 GLN D O 1
ATOM 11567 N N . ALA D 1 242 ? 142.363 129.726 -10.451 1.00 32.41 242 ALA D N 1
ATOM 11568 C CA . ALA D 1 242 ? 142.101 130.192 -11.825 1.00 32.09 242 ALA D CA 1
ATOM 11569 C C . ALA D 1 242 ? 140.734 130.891 -11.901 1.00 31.82 242 ALA D C 1
ATOM 11570 O O . ALA D 1 242 ? 140.602 131.947 -12.525 1.00 31.80 242 ALA D O 1
ATOM 11572 N N . LEU D 1 243 ? 139.728 130.322 -11.240 1.00 31.44 243 LEU D N 1
ATOM 11573 C CA . LEU D 1 243 ? 138.429 130.994 -11.138 1.00 31.36 243 LEU D CA 1
ATOM 11574 C C . LEU D 1 243 ? 138.531 132.389 -10.505 1.00 31.23 243 LEU D C 1
ATOM 11575 O O . LEU D 1 243 ? 137.977 133.364 -11.031 1.00 31.56 243 LEU D O 1
ATOM 11580 N N . ALA D 1 244 ? 139.251 132.469 -9.395 1.00 31.53 244 ALA D N 1
ATOM 11581 C CA . ALA D 1 244 ? 139.488 133.717 -8.655 1.00 32.53 244 ALA D CA 1
ATOM 11582 C C . ALA D 1 244 ? 140.238 134.753 -9.503 1.00 33.16 244 ALA D C 1
ATOM 11583 O O . ALA D 1 244 ? 140.010 135.957 -9.369 1.00 34.60 244 ALA D O 1
ATOM 11585 N N . GLN D 1 245 ? 141.128 134.292 -10.377 1.00 32.49 245 GLN D N 1
ATOM 11586 C CA . GLN D 1 245 ? 141.863 135.206 -11.212 1.00 32.65 245 GLN D CA 1
ATOM 11587 C C . GLN D 1 245 ? 141.005 135.745 -12.358 1.00 32.61 245 GLN D C 1
ATOM 11588 O O . GLN D 1 245 ? 141.131 136.908 -12.724 1.00 32.83 245 GLN D O 1
ATOM 11594 N N . TRP D 1 246 ? 140.130 134.912 -12.914 1.00 32.01 246 TRP D N 1
ATOM 11595 C CA . TRP D 1 246 ? 139.269 135.362 -14.009 1.00 31.84 246 TRP D CA 1
ATOM 11596 C C . TRP D 1 246 ? 138.214 136.385 -13.528 1.00 32.17 246 TRP D C 1
ATOM 11597 O O . TRP D 1 246 ? 138.021 137.444 -14.148 1.00 32.20 246 TRP D O 1
ATOM 11608 N N . ILE D 1 247 ? 137.538 136.079 -12.426 1.00 32.15 247 ILE D N 1
ATOM 11609 C CA . ILE D 1 247 ? 136.522 136.989 -11.904 1.00 32.46 247 ILE D CA 1
ATOM 11610 C C . ILE D 1 247 ? 137.068 138.410 -11.690 1.00 33.49 247 ILE D C 1
ATOM 11611 O O . ILE D 1 247 ? 136.371 139.371 -11.966 1.00 33.05 247 ILE D O 1
ATOM 11616 N N . GLU D 1 248 ? 138.338 138.528 -11.275 1.00 35.43 248 GLU D N 1
ATOM 11617 C CA . GLU D 1 248 ? 138.982 139.827 -11.017 1.00 36.61 248 GLU D CA 1
ATOM 11618 C C . GLU D 1 248 ? 138.911 140.797 -12.164 1.00 37.13 248 GLU D C 1
ATOM 11619 O O . GLU D 1 248 ? 138.815 142.002 -11.941 1.00 37.56 248 GLU D O 1
ATOM 11625 N N . ASN D 1 249 ? 139.004 140.285 -13.390 1.00 37.94 249 ASN D N 1
ATOM 11626 C CA . ASN D 1 249 ? 138.962 141.124 -14.570 1.00 38.57 249 ASN D CA 1
ATOM 11627 C C . ASN D 1 249 ? 137.554 141.502 -15.058 1.00 38.35 249 ASN D C 1
ATOM 11628 O O . ASN D 1 249 ? 137.406 142.304 -15.996 1.00 38.15 249 ASN D O 1
ATOM 11633 N N . THR D 1 250 ? 136.526 140.938 -14.418 1.00 37.25 250 THR D N 1
ATOM 11634 C CA . THR D 1 250 ? 135.158 141.253 -14.794 1.00 36.68 250 THR D CA 1
ATOM 11635 C C . THR D 1 250 ? 134.598 142.272 -13.808 1.00 37.13 250 THR D C 1
ATOM 11636 O O . THR D 1 250 ? 135.311 142.747 -12.908 1.00 37.47 250 THR D O 1
ATOM 11640 N N . ARG D 1 251 ? 133.321 142.596 -13.984 1.00 37.29 251 ARG D N 1
ATOM 11641 C CA . ARG D 1 251 ? 132.623 143.591 -13.184 1.00 36.76 251 ARG D CA 1
ATOM 11642 C C . ARG D 1 251 ? 131.825 142.924 -12.062 1.00 37.14 251 ARG D C 1
ATOM 11643 O O . ARG D 1 251 ? 131.192 143.602 -11.261 1.00 36.63 251 ARG D O 1
ATOM 11659 N N . VAL D 1 253 ? 131.211 139.495 -9.085 1.00 35.95 253 VAL D N 1
ATOM 11660 C CA . VAL D 1 253 ? 131.832 138.625 -8.103 1.00 34.97 253 VAL D CA 1
ATOM 11661 C C . VAL D 1 253 ? 131.221 137.261 -8.356 1.00 34.51 253 VAL D C 1
ATOM 11662 O O . VAL D 1 253 ? 130.370 137.109 -9.246 1.00 33.57 253 VAL D O 1
ATOM 11666 N N . TYR D 1 254 ? 131.672 136.279 -7.577 1.00 34.06 254 TYR D N 1
ATOM 11667 C CA . TYR D 1 254 ? 131.061 134.980 -7.563 1.00 34.19 254 TYR D CA 1
ATOM 11668 C C . TYR D 1 254 ? 130.037 134.892 -6.416 1.00 34.72 254 TYR D C 1
ATOM 11669 O O . TYR D 1 254 ? 130.235 135.470 -5.321 1.00 33.96 254 TYR D O 1
ATOM 11678 N N . GLU D 1 255 ? 128.959 134.156 -6.673 1.00 34.87 255 GLU D N 1
ATOM 11679 C CA . GLU D 1 255 ? 128.050 133.675 -5.613 1.00 35.50 255 GLU D CA 1
ATOM 11680 C C . GLU D 1 255 ? 128.245 132.170 -5.505 1.00 35.53 255 GLU D C 1
ATOM 11681 O O . GLU D 1 255 ? 128.099 131.469 -6.488 1.00 36.18 255 GLU D O 1
ATOM 11687 N N . ALA D 1 256 ? 128.632 131.689 -4.321 1.00 36.01 256 ALA D N 1
ATOM 11688 C CA . ALA D 1 256 ? 128.820 130.260 -4.075 1.00 35.52 256 ALA D CA 1
ATOM 11689 C C . ALA D 1 256 ? 127.600 129.655 -3.346 1.00 35.42 256 ALA D C 1
ATOM 11690 O O . ALA D 1 256 ? 127.107 130.202 -2.357 1.00 35.58 256 ALA D O 1
ATOM 11692 N N . HIS D 1 257 ? 127.140 128.511 -3.836 1.00 34.73 257 HIS D N 1
ATOM 11693 C CA . HIS D 1 257 ? 126.049 127.777 -3.211 1.00 34.39 257 HIS D CA 1
ATOM 11694 C C . HIS D 1 257 ? 126.582 126.620 -2.391 1.00 33.73 257 HIS D C 1
ATOM 11695 O O . HIS D 1 257 ? 127.713 126.221 -2.561 1.00 34.75 257 HIS D O 1
ATOM 11702 N N . SER D 1 258 ? 125.766 126.087 -1.490 1.00 34.00 258 SER D N 1
ATOM 11703 C CA . SER D 1 258 ? 126.123 124.877 -0.776 1.00 34.00 258 SER D CA 1
ATOM 11704 C C . SER D 1 258 ? 127.412 125.092 -0.013 1.00 33.06 258 SER D C 1
ATOM 11705 O O . SER D 1 258 ? 128.246 124.192 0.027 1.00 32.53 258 SER D O 1
ATOM 11708 N N . THR D 1 259 ? 127.579 126.281 0.573 1.00 33.32 259 THR D N 1
ATOM 11709 C CA . THR D 1 259 ? 128.781 126.586 1.373 1.00 33.59 259 THR D CA 1
ATOM 11710 C C . THR D 1 259 ? 128.711 126.031 2.790 1.00 33.67 259 THR D C 1
ATOM 11711 O O . THR D 1 259 ? 129.625 126.202 3.555 1.00 33.92 259 THR D O 1
ATOM 11715 N N . ASP D 1 260 ? 127.611 125.381 3.141 1.00 34.00 260 ASP D N 1
ATOM 11716 C CA . ASP D 1 260 ? 127.378 124.960 4.525 1.00 34.66 260 ASP D CA 1
ATOM 11717 C C . ASP D 1 260 ? 128.478 124.056 5.036 1.00 34.72 260 ASP D C 1
ATOM 11718 O O . ASP D 1 260 ? 129.051 123.263 4.279 1.00 33.94 260 ASP D O 1
ATOM 11723 N N . TYR D 1 261 ? 128.725 124.173 6.342 1.00 35.01 261 TYR D N 1
ATOM 11724 C CA . TYR D 1 261 ? 129.597 123.274 7.093 1.00 34.47 261 TYR D CA 1
ATOM 11725 C C . TYR D 1 261 ? 131.085 123.431 6.796 1.00 35.02 261 TYR D C 1
ATOM 11726 O O . TYR D 1 261 ? 131.868 122.534 7.101 1.00 34.53 261 TYR D O 1
ATOM 11735 N N . GLN D 1 262 ? 131.492 124.546 6.193 1.00 35.78 262 GLN D N 1
ATOM 11736 C CA . GLN D 1 262 ? 132.945 124.778 5.958 1.00 35.58 262 GLN D CA 1
ATOM 11737 C C . GLN D 1 262 ? 133.519 125.376 7.228 1.00 36.31 262 GLN D C 1
ATOM 11738 O O . GLN D 1 262 ? 132.777 125.884 8.052 1.00 37.84 262 GLN D O 1
ATOM 11744 N N . THR D 1 263 ? 134.835 125.349 7.390 1.00 37.28 263 THR D N 1
ATOM 11745 C CA . THR D 1 263 ? 135.454 126.052 8.503 1.00 37.50 263 THR D CA 1
ATOM 11746 C C . THR D 1 263 ? 135.376 127.560 8.257 1.00 38.15 263 THR D C 1
ATOM 11747 O O . THR D 1 263 ? 135.209 128.004 7.114 1.00 37.37 263 THR D O 1
ATOM 11751 N N . ARG D 1 264 ? 135.543 128.344 9.323 1.00 38.97 264 ARG D N 1
ATOM 11752 C CA . ARG D 1 264 ? 135.567 129.798 9.200 1.00 40.38 264 ARG D CA 1
ATOM 11753 C C . ARG D 1 264 ? 136.762 130.311 8.393 1.00 39.60 264 ARG D C 1
ATOM 11754 O O . ARG D 1 264 ? 136.680 131.364 7.777 1.00 39.32 264 ARG D O 1
ATOM 11762 N N . THR D 1 265 ? 137.851 129.542 8.392 1.00 39.94 265 THR D N 1
ATOM 11763 C CA . THR D 1 265 ? 139.014 129.829 7.568 1.00 39.94 265 THR D CA 1
ATOM 11764 C C . THR D 1 265 ? 138.600 129.715 6.106 1.00 39.38 265 THR D C 1
ATOM 11765 O O . THR D 1 265 ? 138.967 130.573 5.311 1.00 39.67 265 THR D O 1
ATOM 11769 N N . ALA D 1 266 ? 137.827 128.681 5.768 1.00 37.91 266 ALA D N 1
ATOM 11770 C CA . ALA D 1 266 ? 137.376 128.500 4.385 1.00 36.72 266 ALA D CA 1
ATOM 11771 C C . ALA D 1 266 ? 136.525 129.676 3.928 1.00 35.75 266 ALA D C 1
ATOM 11772 O O . ALA D 1 266 ? 136.691 130.146 2.800 1.00 34.86 266 ALA D O 1
ATOM 11774 N N . TYR D 1 267 ? 135.635 130.152 4.808 1.00 34.76 267 TYR D N 1
ATOM 11775 C CA . TYR D 1 267 ? 134.778 131.289 4.500 1.00 34.96 267 TYR D CA 1
ATOM 11776 C C . TYR D 1 267 ? 135.574 132.537 4.243 1.00 35.30 267 TYR D C 1
ATOM 11777 O O . TYR D 1 267 ? 135.282 133.245 3.293 1.00 36.31 267 TYR D O 1
ATOM 11786 N N . TRP D 1 268 ? 136.575 132.802 5.074 1.00 35.83 268 TRP D N 1
ATOM 11787 C CA . TRP D 1 268 ? 137.475 133.923 4.833 1.00 35.66 268 TRP D CA 1
ATOM 11788 C C . TRP D 1 268 ? 138.248 133.780 3.508 1.00 35.26 268 TRP D C 1
ATOM 11789 O O . TRP D 1 268 ? 138.414 134.766 2.778 1.00 36.16 268 TRP D O 1
ATOM 11800 N N . GLU D 1 269 ? 138.761 132.582 3.222 1.00 34.39 269 GLU D N 1
ATOM 11801 C CA . GLU D 1 269 ? 139.451 132.290 1.961 1.00 34.19 269 GLU D CA 1
ATOM 11802 C C . GLU D 1 269 ? 138.529 132.472 0.766 1.00 33.74 269 GLU D C 1
ATOM 11803 O O . GLU D 1 269 ? 138.866 133.137 -0.189 1.00 33.66 269 GLU D O 1
ATOM 11809 N N . LEU D 1 270 ? 137.338 131.887 0.845 1.00 34.25 270 LEU D N 1
ATOM 11810 C CA . LEU D 1 270 ? 136.295 132.094 -0.150 1.00 33.99 270 LEU D CA 1
ATOM 11811 C C . LEU D 1 270 ? 136.085 133.563 -0.493 1.00 34.09 270 LEU D C 1
ATOM 11812 O O . LEU D 1 270 ? 136.187 133.945 -1.666 1.00 34.85 270 LEU D O 1
ATOM 11817 N N . VAL D 1 271 ? 135.822 134.389 0.516 1.00 34.20 271 VAL D N 1
ATOM 11818 C CA . VAL D 1 271 ? 135.587 135.830 0.285 1.00 34.59 271 VAL D CA 1
ATOM 11819 C C . VAL D 1 271 ? 136.813 136.533 -0.309 1.00 34.51 271 VAL D C 1
ATOM 11820 O O . VAL D 1 271 ? 136.679 137.428 -1.163 1.00 34.55 271 VAL D O 1
ATOM 11824 N N . ARG D 1 272 ? 137.995 136.125 0.155 1.00 34.81 272 ARG D N 1
ATOM 11825 C CA . ARG D 1 272 ? 139.275 136.573 -0.409 1.00 34.59 272 ARG D CA 1
ATOM 11826 C C . ARG D 1 272 ? 139.394 136.252 -1.896 1.00 34.43 272 ARG D C 1
ATOM 11827 O O . ARG D 1 272 ? 139.938 137.045 -2.682 1.00 33.62 272 ARG D O 1
ATOM 11835 N N . ASP D 1 273 ? 138.928 135.064 -2.260 1.00 34.48 273 ASP D N 1
ATOM 11836 C CA . ASP D 1 273 ? 139.019 134.603 -3.635 1.00 34.94 273 ASP D CA 1
ATOM 11837 C C . ASP D 1 273 ? 137.761 135.029 -4.433 1.00 34.83 273 ASP D C 1
ATOM 11838 O O . ASP D 1 273 ? 137.457 134.449 -5.477 1.00 34.78 273 ASP D O 1
ATOM 11843 N N . HIS D 1 274 ? 137.046 136.042 -3.923 1.00 34.97 274 HIS D N 1
ATOM 11844 C CA . HIS D 1 274 ? 135.939 136.719 -4.631 1.00 34.55 274 HIS D CA 1
ATOM 11845 C C . HIS D 1 274 ? 134.628 135.948 -4.709 1.00 35.22 274 HIS D C 1
ATOM 11846 O O . HIS D 1 274 ? 133.752 136.251 -5.545 1.00 34.42 274 HIS D O 1
ATOM 11853 N N . PHE D 1 275 ? 134.491 134.958 -3.834 1.00 35.40 275 PHE D N 1
ATOM 11854 C CA . PHE D 1 275 ? 133.183 134.320 -3.599 1.00 35.46 275 PHE D CA 1
ATOM 11855 C C . PHE D 1 275 ? 132.543 135.153 -2.511 1.00 35.53 275 PHE D C 1
ATOM 11856 O O . PHE D 1 275 ? 132.562 134.814 -1.322 1.00 34.89 275 PHE D O 1
ATOM 11864 N N . ALA D 1 276 ? 132.032 136.291 -2.958 1.00 36.02 276 ALA D N 1
ATOM 11865 C CA . ALA D 1 276 ? 131.627 137.389 -2.090 1.00 36.52 276 ALA D CA 1
ATOM 11866 C C . ALA D 1 276 ? 130.227 137.242 -1.551 1.00 36.71 276 ALA D C 1
ATOM 11867 O O . ALA D 1 276 ? 129.887 137.876 -0.552 1.00 37.63 276 ALA D O 1
ATOM 11869 N N . ILE D 1 277 ? 129.408 136.431 -2.223 1.00 36.33 277 ILE D N 1
ATOM 11870 C CA . ILE D 1 277 ? 128.067 136.109 -1.756 1.00 35.37 277 ILE D CA 1
ATOM 11871 C C . ILE D 1 277 ? 128.054 134.622 -1.389 1.00 35.75 277 ILE D C 1
ATOM 11872 O O . ILE D 1 277 ? 128.343 133.752 -2.234 1.00 35.02 277 ILE D O 1
ATOM 11877 N N . LEU D 1 278 ? 127.726 134.322 -0.133 1.00 35.35 278 LEU D N 1
ATOM 11878 C CA . LEU D 1 278 ? 127.885 132.959 0.364 1.00 35.18 278 LEU D CA 1
ATOM 11879 C C . LEU D 1 278 ? 126.559 132.440 0.821 1.00 35.24 278 LEU D C 1
ATOM 11880 O O . LEU D 1 278 ? 126.031 132.923 1.831 1.00 35.47 278 LEU D O 1
ATOM 11885 N N . LYS D 1 279 ? 126.005 131.478 0.085 1.00 35.37 279 LYS D N 1
ATOM 11886 C CA . LYS D 1 279 ? 124.662 130.946 0.424 1.00 36.50 279 LYS D CA 1
ATOM 11887 C C . LYS D 1 279 ? 124.721 129.821 1.435 1.00 35.42 279 LYS D C 1
ATOM 11888 O O . LYS D 1 279 ? 125.505 128.882 1.287 1.00 36.01 279 LYS D O 1
ATOM 11894 N N . VAL D 1 280 ? 123.897 129.939 2.468 1.00 35.38 280 VAL D N 1
ATOM 11895 C CA . VAL D 1 280 ? 123.814 128.951 3.527 1.00 34.91 280 VAL D CA 1
ATOM 11896 C C . VAL D 1 280 ? 122.315 128.663 3.786 1.00 35.05 280 VAL D C 1
ATOM 11897 O O . VAL D 1 280 ? 121.464 129.558 3.697 1.00 36.14 280 VAL D O 1
ATOM 11901 N N . GLY D 1 281 ? 121.974 127.408 4.058 1.00 33.96 281 GLY D N 1
ATOM 11902 C CA . GLY D 1 281 ? 120.636 127.092 4.480 1.00 33.84 281 GLY D CA 1
ATOM 11903 C C . GLY D 1 281 ? 120.628 125.907 5.405 1.00 33.08 281 GLY D C 1
ATOM 11904 O O . GLY D 1 281 ? 120.373 126.066 6.578 1.00 34.04 281 GLY D O 1
ATOM 11905 N N . PRO D 1 282 ? 120.888 124.706 4.865 1.00 32.85 282 PRO D N 1
ATOM 11906 C CA . PRO D 1 282 ? 120.944 123.452 5.595 1.00 32.05 282 PRO D CA 1
ATOM 11907 C C . PRO D 1 282 ? 121.757 123.482 6.916 1.00 31.74 282 PRO D C 1
ATOM 11908 O O . PRO D 1 282 ? 121.361 122.817 7.866 1.00 31.38 282 PRO D O 1
ATOM 11912 N N . ALA D 1 283 ? 122.872 124.212 6.960 1.00 31.18 283 ALA D N 1
ATOM 11913 C CA . ALA D 1 283 ? 123.684 124.307 8.188 1.00 31.70 283 ALA D CA 1
ATOM 11914 C C . ALA D 1 283 ? 122.895 124.997 9.308 1.00 32.06 283 ALA D C 1
ATOM 11915 O O . ALA D 1 283 ? 122.975 124.596 10.464 1.00 32.30 283 ALA D O 1
ATOM 11917 N N . LEU D 1 284 ? 122.059 125.971 8.942 1.00 32.86 284 LEU D N 1
ATOM 11918 C CA . LEU D 1 284 ? 121.255 126.707 9.929 1.00 32.72 284 LEU D CA 1
ATOM 11919 C C . LEU D 1 284 ? 120.113 125.878 10.511 1.00 32.93 284 LEU D C 1
ATOM 11920 O O . LEU D 1 284 ? 119.852 125.932 11.710 1.00 33.38 284 LEU D O 1
ATOM 11925 N N . THR D 1 285 ? 119.420 125.112 9.680 1.00 32.83 285 THR D N 1
ATOM 11926 C CA . THR D 1 285 ? 118.365 124.244 10.199 1.00 32.78 285 THR D CA 1
ATOM 11927 C C . THR D 1 285 ? 118.936 122.981 10.874 1.00 32.80 285 THR D C 1
ATOM 11928 O O . THR D 1 285 ? 118.317 122.392 11.779 1.00 33.82 285 THR D O 1
ATOM 11932 N N . PHE D 1 286 ? 120.108 122.576 10.423 1.00 32.30 286 PHE D N 1
ATOM 11933 C CA . PHE D 1 286 ? 120.846 121.481 11.036 1.00 33.39 286 PHE D CA 1
ATOM 11934 C C . PHE D 1 286 ? 121.213 121.836 12.490 1.00 33.94 286 PHE D C 1
ATOM 11935 O O . PHE D 1 286 ? 120.996 121.035 13.396 1.00 33.75 286 PHE D O 1
ATOM 11943 N N . ALA D 1 287 ? 121.785 123.028 12.700 1.00 35.04 287 ALA D N 1
ATOM 11944 C CA . ALA D 1 287 ? 122.033 123.541 14.066 1.00 35.78 287 ALA D CA 1
ATOM 11945 C C . ALA D 1 287 ? 120.740 123.580 14.880 1.00 35.15 287 ALA D C 1
ATOM 11946 O O . ALA D 1 287 ? 120.720 123.198 16.035 1.00 35.16 287 ALA D O 1
ATOM 11948 N N . LEU D 1 288 ? 119.676 124.088 14.274 1.00 36.16 288 LEU D N 1
ATOM 11949 C CA . LEU D 1 288 ? 118.368 124.157 14.918 1.00 35.48 288 LEU D CA 1
ATOM 11950 C C . LEU D 1 288 ? 117.895 122.760 15.352 1.00 35.57 288 LEU D C 1
ATOM 11951 O O . LEU D 1 288 ? 117.424 122.563 16.494 1.00 35.43 288 LEU D O 1
ATOM 11956 N N . ARG D 1 289 ? 117.961 121.808 14.419 1.00 35.07 289 ARG D N 1
ATOM 11957 C CA . ARG D 1 289 ? 117.593 120.428 14.707 1.00 35.33 289 ARG D CA 1
ATOM 11958 C C . ARG D 1 289 ? 118.399 119.887 15.905 1.00 35.53 289 ARG D C 1
ATOM 11959 O O . ARG D 1 289 ? 117.841 119.210 16.770 1.00 34.87 289 ARG D O 1
ATOM 11967 N N . GLU D 1 290 ? 119.704 120.188 15.938 1.00 34.81 290 GLU D N 1
ATOM 11968 C CA . GLU D 1 290 ? 120.575 119.792 17.071 1.00 35.51 290 GLU D CA 1
ATOM 11969 C C . GLU D 1 290 ? 120.077 120.308 18.413 1.00 34.90 290 GLU D C 1
ATOM 11970 O O . GLU D 1 290 ? 119.991 119.557 19.392 1.00 34.76 290 GLU D O 1
ATOM 11976 N N . ALA D 1 291 ? 119.741 121.592 18.459 1.00 35.38 291 ALA D N 1
ATOM 11977 C CA . ALA D 1 291 ? 119.084 122.172 19.644 1.00 35.94 291 ALA D CA 1
ATOM 11978 C C . ALA D 1 291 ? 117.787 121.428 20.018 1.00 35.68 291 ALA D C 1
ATOM 11979 O O . ALA D 1 291 ? 117.620 121.054 21.169 1.00 37.24 291 ALA D O 1
ATOM 11981 N N . ILE D 1 292 ? 116.878 121.220 19.059 1.00 35.58 292 ILE D N 1
ATOM 11982 C CA . ILE D 1 292 ? 115.627 120.494 19.305 1.00 35.48 292 ILE D CA 1
ATOM 11983 C C . ILE D 1 292 ? 115.881 119.096 19.891 1.00 35.47 292 ILE D C 1
ATOM 11984 O O . ILE D 1 292 ? 115.225 118.700 20.867 1.00 36.49 292 ILE D O 1
ATOM 11989 N N . PHE D 1 293 ? 116.801 118.353 19.280 1.00 34.46 293 PHE D N 1
ATOM 11990 C CA . PHE D 1 293 ? 117.127 116.985 19.690 1.00 34.35 293 PHE D CA 1
ATOM 11991 C C . PHE D 1 293 ? 117.748 116.968 21.072 1.00 34.57 293 PHE D C 1
ATOM 11992 O O . PHE D 1 293 ? 117.438 116.084 21.863 1.00 34.93 293 PHE D O 1
ATOM 12000 N N . ALA D 1 294 ? 118.639 117.922 21.361 1.00 33.85 294 ALA D N 1
ATOM 12001 C CA . ALA D 1 294 ? 119.192 118.058 22.720 1.00 34.13 294 ALA D CA 1
ATOM 12002 C C . ALA D 1 294 ? 118.115 118.387 23.754 1.00 34.05 294 ALA D C 1
ATOM 12003 O O . ALA D 1 294 ? 118.069 117.752 24.798 1.00 33.52 294 ALA D O 1
ATOM 12005 N N . LEU D 1 295 ? 117.255 119.371 23.455 1.00 34.83 295 LEU D N 1
ATOM 12006 C CA . LEU D 1 295 ? 116.114 119.703 24.325 1.00 35.01 295 LEU D CA 1
ATOM 12007 C C . LEU D 1 295 ? 115.108 118.551 24.525 1.00 34.89 295 LEU D C 1
ATOM 12008 O O . LEU D 1 295 ? 114.558 118.374 25.643 1.00 34.63 295 LEU D O 1
ATOM 12013 N N . ALA D 1 296 ? 114.884 117.760 23.477 1.00 33.95 296 ALA D N 1
ATOM 12014 C CA . ALA D 1 296 ? 113.989 116.587 23.585 1.00 34.42 296 ALA D CA 1
ATOM 12015 C C . ALA D 1 296 ? 114.582 115.490 24.480 1.00 35.37 296 ALA D C 1
ATOM 12016 O O . ALA D 1 296 ? 113.839 114.835 25.218 1.00 34.73 296 ALA D O 1
ATOM 12018 N N . GLN D 1 297 ? 115.901 115.280 24.393 1.00 35.25 297 GLN D N 1
ATOM 12019 C CA . GLN D 1 297 ? 116.593 114.343 25.272 1.00 37.83 297 GLN D CA 1
ATOM 12020 C C . GLN D 1 297 ? 116.453 114.809 26.749 1.00 36.03 297 GLN D C 1
ATOM 12021 O O . GLN D 1 297 ? 116.168 114.018 27.637 1.00 35.45 297 GLN D O 1
ATOM 12027 N N . ILE D 1 298 ? 116.686 116.096 26.979 1.00 35.29 298 ILE D N 1
ATOM 12028 C CA . ILE D 1 298 ? 116.495 116.738 28.277 1.00 34.67 298 ILE D CA 1
ATOM 12029 C C . ILE D 1 298 ? 115.047 116.591 28.780 1.00 35.19 298 ILE D C 1
ATOM 12030 O O . ILE D 1 298 ? 114.812 116.226 29.922 1.00 34.60 298 ILE D O 1
ATOM 12035 N N . GLU D 1 299 ? 114.083 116.855 27.906 1.00 35.31 299 GLU D N 1
ATOM 12036 C CA . GLU D 1 299 ? 112.666 116.698 28.245 1.00 35.81 299 GLU D CA 1
ATOM 12037 C C . GLU D 1 299 ? 112.320 115.254 28.638 1.00 36.45 299 GLU D C 1
ATOM 12038 O O . GLU D 1 299 ? 111.591 115.048 29.621 1.00 36.68 299 GLU D O 1
ATOM 12044 N N . GLN D 1 300 ? 112.848 114.266 27.905 1.00 36.87 300 GLN D N 1
ATOM 12045 C CA . GLN D 1 300 ? 112.644 112.847 28.242 1.00 39.35 300 GLN D CA 1
ATOM 12046 C C . GLN D 1 300 ? 112.997 112.556 29.711 1.00 38.38 300 GLN D C 1
ATOM 12047 O O . GLN D 1 300 ? 112.362 111.709 30.346 1.00 38.81 300 GLN D O 1
ATOM 12053 N N . GLU D 1 301 ? 113.993 113.259 30.245 1.00 36.81 301 GLU D N 1
ATOM 12054 C CA . GLU D 1 301 ? 114.449 112.977 31.572 1.00 37.43 301 GLU D CA 1
ATOM 12055 C C . GLU D 1 301 ? 113.891 113.898 32.672 1.00 36.61 301 GLU D C 1
ATOM 12056 O O . GLU D 1 301 ? 113.706 113.463 33.804 1.00 37.20 301 GLU D O 1
ATOM 12062 N N . LEU D 1 302 ? 113.630 115.153 32.327 1.00 35.41 302 LEU D N 1
ATOM 12063 C CA . LEU D 1 302 ? 113.261 116.186 33.275 1.00 34.88 302 LEU D CA 1
ATOM 12064 C C . LEU D 1 302 ? 111.758 116.227 33.550 1.00 34.87 302 LEU D C 1
ATOM 12065 O O . LEU D 1 302 ? 111.310 116.644 34.626 1.00 34.25 302 LEU D O 1
ATOM 12070 N N . ILE D 1 303 ? 110.967 115.757 32.578 1.00 34.72 303 ILE D N 1
ATOM 12071 C CA . ILE D 1 303 ? 109.546 115.950 32.614 1.00 33.63 303 ILE D CA 1
ATOM 12072 C C . ILE D 1 303 ? 108.803 114.658 32.970 1.00 34.27 303 ILE D C 1
ATOM 12073 O O . ILE D 1 303 ? 109.159 113.572 32.494 1.00 34.85 303 ILE D O 1
ATOM 12078 N N . ALA D 1 304 ? 107.780 114.791 33.813 1.00 33.76 304 ALA D N 1
ATOM 12079 C CA . ALA D 1 304 ? 106.898 113.689 34.193 1.00 34.04 304 ALA D CA 1
ATOM 12080 C C . ALA D 1 304 ? 106.359 112.887 32.983 1.00 34.46 304 ALA D C 1
ATOM 12081 O O . ALA D 1 304 ? 106.007 113.478 31.943 1.00 34.37 304 ALA D O 1
ATOM 12083 N N . PRO D 1 305 ? 106.291 111.541 33.130 1.00 34.81 305 PRO D N 1
ATOM 12084 C CA . PRO D 1 305 ? 106.000 110.659 31.996 1.00 34.78 305 PRO D CA 1
ATOM 12085 C C . PRO D 1 305 ? 104.677 110.951 31.309 1.00 34.53 305 PRO D C 1
ATOM 12086 O O . PRO D 1 305 ? 104.619 110.861 30.080 1.00 34.11 305 PRO D O 1
ATOM 12090 N N . GLU D 1 306 ? 103.658 111.354 32.071 1.00 34.07 306 GLU D N 1
ATOM 12091 C CA . GLU D 1 306 ? 102.357 111.668 31.493 1.00 34.84 306 GLU D CA 1
ATOM 12092 C C . GLU D 1 306 ? 102.342 112.952 30.642 1.00 35.29 306 GLU D C 1
ATOM 12093 O O . GLU D 1 306 ? 101.464 113.120 29.803 1.00 36.50 306 GLU D O 1
ATOM 12099 N N . ASN D 1 307 ? 103.312 113.848 30.835 1.00 35.17 307 ASN D N 1
ATOM 12100 C CA . ASN D 1 307 ? 103.337 115.121 30.094 1.00 34.41 307 ASN D CA 1
ATOM 12101 C C . ASN D 1 307 ? 104.411 115.274 28.994 1.00 34.20 307 ASN D C 1
ATOM 12102 O O . ASN D 1 307 ? 104.463 116.325 28.319 1.00 33.53 307 ASN D O 1
ATOM 12107 N N . ARG D 1 308 ? 105.269 114.267 28.826 1.00 33.38 308 ARG D N 1
ATOM 12108 C CA . ARG D 1 308 ? 106.356 114.359 27.827 1.00 33.73 308 ARG D CA 1
ATOM 12109 C C . ARG D 1 308 ? 105.769 114.426 26.438 1.00 33.64 308 ARG D C 1
ATOM 12110 O O . ARG D 1 308 ? 104.785 113.734 26.150 1.00 34.60 308 ARG D O 1
ATOM 12118 N N . SER D 1 309 ? 106.364 115.241 25.571 1.00 33.97 309 SER D N 1
ATOM 12119 C CA . SER D 1 309 ? 105.803 115.508 24.229 1.00 34.71 309 SER D CA 1
ATOM 12120 C C . SER D 1 309 ? 105.841 114.305 23.275 1.00 34.91 309 SER D C 1
ATOM 12121 O O . SER D 1 309 ? 105.047 114.218 22.325 1.00 34.31 309 SER D O 1
ATOM 12124 N N . GLY D 1 310 ? 106.784 113.398 23.523 1.00 35.18 310 GLY D N 1
ATOM 12125 C CA . GLY D 1 310 ? 107.082 112.332 22.573 1.00 35.64 310 GLY D CA 1
ATOM 12126 C C . GLY D 1 310 ? 107.614 112.852 21.246 1.00 35.58 310 GLY D C 1
ATOM 12127 O O . GLY D 1 310 ? 107.471 112.187 20.233 1.00 35.56 310 GLY D O 1
ATOM 12128 N N A CYS D 1 311 ? 108.260 114.018 21.295 0.50 36.32 311 CYS D N 1
ATOM 12129 N N B CYS D 1 311 ? 108.243 114.023 21.230 0.50 35.60 311 CYS D N 1
ATOM 12130 C CA A CYS D 1 311 ? 108.742 114.751 20.105 0.50 36.65 311 CYS D CA 1
ATOM 12131 C CA B CYS D 1 311 ? 108.544 114.669 19.930 0.50 36.04 311 CYS D CA 1
ATOM 12132 C C A CYS D 1 311 ? 109.486 113.893 19.095 0.50 36.20 311 CYS D C 1
ATOM 12133 C C B CYS D 1 311 ? 109.567 113.972 19.007 0.50 35.76 311 CYS D C 1
ATOM 12134 O O A CYS D 1 311 ? 109.081 113.795 17.944 0.50 36.94 311 CYS D O 1
ATOM 12135 O O B CYS D 1 311 ? 109.434 114.082 17.794 0.50 36.38 311 CYS D O 1
ATOM 12140 N N . LEU D 1 312 ? 110.563 113.266 19.539 1.00 35.91 312 LEU D N 1
ATOM 12141 C CA . LEU D 1 312 ? 111.448 112.465 18.663 1.00 35.92 312 LEU D CA 1
ATOM 12142 C C . LEU D 1 312 ? 110.733 111.323 17.968 1.00 35.20 312 LEU D C 1
ATOM 12143 O O . LEU D 1 312 ? 110.966 111.057 16.795 1.00 35.10 312 LEU D O 1
ATOM 12148 N N . ALA D 1 313 ? 109.849 110.655 18.701 1.00 34.30 313 ALA D N 1
ATOM 12149 C CA . ALA D 1 313 ? 109.061 109.562 18.165 1.00 33.58 313 ALA D CA 1
ATOM 12150 C C . ALA D 1 313 ? 108.046 110.065 17.104 1.00 33.47 313 ALA D C 1
ATOM 12151 O O . ALA D 1 313 ? 107.809 109.380 16.105 1.00 33.10 313 ALA D O 1
ATOM 12153 N N . VAL D 1 314 ? 107.455 111.239 17.355 1.00 32.47 314 VAL D N 1
ATOM 12154 C CA . VAL D 1 314 ? 106.548 111.904 16.413 1.00 32.59 314 VAL D CA 1
ATOM 12155 C C . VAL D 1 314 ? 107.284 112.223 15.132 1.00 32.68 314 VAL D C 1
ATOM 12156 O O . VAL D 1 314 ? 106.849 111.823 14.055 1.00 32.37 314 VAL D O 1
ATOM 12160 N N . ILE D 1 315 ? 108.426 112.905 15.253 1.00 32.91 315 ILE D N 1
ATOM 12161 C CA . ILE D 1 315 ? 109.208 113.276 14.078 1.00 34.04 315 ILE D CA 1
ATOM 12162 C C . ILE D 1 315 ? 109.536 112.023 13.239 1.00 35.17 315 ILE D C 1
ATOM 12163 O O . ILE D 1 315 ? 109.349 111.990 12.028 1.00 35.29 315 ILE D O 1
ATOM 12168 N N . GLU D 1 316 ? 110.009 110.984 13.909 1.00 36.57 316 GLU D N 1
ATOM 12169 C CA . GLU D 1 316 ? 110.404 109.761 13.245 1.00 38.28 316 GLU D CA 1
ATOM 12170 C C . GLU D 1 316 ? 109.217 109.115 12.521 1.00 37.93 316 GLU D C 1
ATOM 12171 O O . GLU D 1 316 ? 109.347 108.701 11.361 1.00 36.94 316 GLU D O 1
ATOM 12177 N N . GLU D 1 317 ? 108.054 109.058 13.179 1.00 37.53 317 GLU D N 1
ATOM 12178 C CA . GLU D 1 317 ? 106.886 108.463 12.558 1.00 38.50 317 GLU D CA 1
ATOM 12179 C C . GLU D 1 317 ? 106.351 109.290 11.368 1.00 38.11 317 GLU D C 1
ATOM 12180 O O . GLU D 1 317 ? 105.913 108.723 10.359 1.00 37.56 317 GLU D O 1
ATOM 12186 N N . VAL D 1 318 ? 106.364 110.616 11.487 1.00 37.64 318 VAL D N 1
ATOM 12187 C CA . VAL D 1 318 ? 105.840 111.458 10.415 1.00 37.29 318 VAL D CA 1
ATOM 12188 C C . VAL D 1 318 ? 106.763 111.313 9.188 1.00 38.30 318 VAL D C 1
ATOM 12189 O O . VAL D 1 318 ? 106.288 111.211 8.034 1.00 37.25 318 VAL D O 1
ATOM 12201 N N . LEU D 1 320 ? 108.907 108.693 8.486 1.00 38.57 320 LEU D N 1
ATOM 12202 C CA . LEU D 1 320 ? 108.715 107.350 7.911 1.00 38.72 320 LEU D CA 1
ATOM 12203 C C . LEU D 1 320 ? 107.420 107.211 7.102 1.00 39.04 320 LEU D C 1
ATOM 12204 O O . LEU D 1 320 ? 107.409 106.521 6.084 1.00 39.12 320 LEU D O 1
ATOM 12209 N N . ASP D 1 321 ? 106.352 107.898 7.505 1.00 39.92 321 ASP D N 1
ATOM 12210 C CA . ASP D 1 321 ? 105.053 107.770 6.814 1.00 40.72 321 ASP D CA 1
ATOM 12211 C C . ASP D 1 321 ? 104.873 108.695 5.634 1.00 41.20 321 ASP D C 1
ATOM 12212 O O . ASP D 1 321 ? 104.001 108.458 4.782 1.00 40.92 321 ASP D O 1
ATOM 12217 N N . GLU D 1 322 ? 105.627 109.788 5.622 1.00 41.14 322 GLU D N 1
ATOM 12218 C CA . GLU D 1 322 ? 105.540 110.753 4.536 1.00 42.35 322 GLU D CA 1
ATOM 12219 C C . GLU D 1 322 ? 106.967 111.007 4.054 1.00 41.86 322 GLU D C 1
ATOM 12220 O O . GLU D 1 322 ? 107.509 112.091 4.253 1.00 40.72 322 GLU D O 1
ATOM 12226 N N . PRO D 1 323 ? 107.565 109.994 3.389 1.00 41.75 323 PRO D N 1
ATOM 12227 C CA . PRO D 1 323 ? 108.975 110.010 3.050 1.00 41.70 323 PRO D CA 1
ATOM 12228 C C . PRO D 1 323 ? 109.371 110.834 1.818 1.00 41.74 323 PRO D C 1
ATOM 12229 O O . PRO D 1 323 ? 110.532 110.841 1.477 1.00 42.08 323 PRO D O 1
ATOM 12233 N N A GLN D 1 324 ? 108.426 111.515 1.181 0.50 42.02 324 GLN D N 1
ATOM 12234 N N B GLN D 1 324 ? 108.413 111.515 1.184 0.50 41.98 324 GLN D N 1
ATOM 12235 C CA A GLN D 1 324 ? 108.667 112.194 -0.097 0.50 42.32 324 GLN D CA 1
ATOM 12236 C CA B GLN D 1 324 ? 108.640 112.219 -0.091 0.50 42.22 324 GLN D CA 1
ATOM 12237 C C A GLN D 1 324 ? 109.898 113.109 -0.106 0.50 42.56 324 GLN D C 1
ATOM 12238 C C B GLN D 1 324 ? 109.863 113.144 -0.123 0.50 42.52 324 GLN D C 1
ATOM 12239 O O A GLN D 1 324 ? 110.676 113.089 -1.065 0.50 42.62 324 GLN D O 1
ATOM 12240 O O B GLN D 1 324 ? 110.596 113.168 -1.117 0.50 42.55 324 GLN D O 1
ATOM 12251 N N . TYR D 1 325 ? 110.069 113.905 0.951 1.00 42.57 325 TYR D N 1
ATOM 12252 C CA . TYR D 1 325 ? 111.144 114.905 0.985 1.00 43.08 325 TYR D CA 1
ATOM 12253 C C . TYR D 1 325 ? 112.535 114.361 1.260 1.00 42.33 325 TYR D C 1
ATOM 12254 O O . TYR D 1 325 ? 113.501 115.094 1.100 1.00 42.84 325 TYR D O 1
ATOM 12263 N N . TRP D 1 326 ? 112.646 113.083 1.619 1.00 41.85 326 TRP D N 1
ATOM 12264 C CA . TRP D 1 326 ? 113.959 112.483 1.907 1.00 42.34 326 TRP D CA 1
ATOM 12265 C C . TRP D 1 326 ? 114.292 111.189 1.151 1.00 42.76 326 TRP D C 1
ATOM 12266 O O . TRP D 1 326 ? 115.447 110.768 1.130 1.00 42.69 326 TRP D O 1
ATOM 12277 N N . LYS D 1 327 ? 113.271 110.551 0.586 1.00 43.85 327 LYS D N 1
ATOM 12278 C CA . LYS D 1 327 ? 113.384 109.237 -0.048 1.00 45.53 327 LYS D CA 1
ATOM 12279 C C . LYS D 1 327 ? 114.550 109.167 -1.036 1.00 46.22 327 LYS D C 1
ATOM 12280 O O . LYS D 1 327 ? 115.358 108.226 -0.988 1.00 46.34 327 LYS D O 1
ATOM 12286 N N . LYS D 1 328 ? 114.636 110.172 -1.914 1.00 46.54 328 LYS D N 1
ATOM 12287 C CA . LYS D 1 328 ? 115.669 110.215 -2.949 1.00 47.59 328 LYS D CA 1
ATOM 12288 C C . LYS D 1 328 ? 117.074 110.470 -2.380 1.00 47.09 328 LYS D C 1
ATOM 12289 O O . LYS D 1 328 ? 118.061 110.235 -3.075 1.00 47.45 328 LYS D O 1
ATOM 12295 N N . TYR D 1 329 ? 117.171 110.936 -1.136 1.00 46.29 329 TYR D N 1
ATOM 12296 C CA . TYR D 1 329 ? 118.483 111.248 -0.544 1.00 46.32 329 TYR D CA 1
ATOM 12297 C C . TYR D 1 329 ? 119.103 110.126 0.274 1.00 45.40 329 TYR D C 1
ATOM 12298 O O . TYR D 1 329 ? 120.303 109.907 0.216 1.00 45.77 329 TYR D O 1
ATOM 12307 N N . TYR D 1 330 ? 118.285 109.397 1.017 1.00 44.59 330 TYR D N 1
ATOM 12308 C CA . TYR D 1 330 ? 118.799 108.560 2.113 1.00 43.65 330 TYR D CA 1
ATOM 12309 C C . TYR D 1 330 ? 118.938 107.075 1.746 1.00 43.89 330 TYR D C 1
ATOM 12310 O O . TYR D 1 330 ? 118.400 106.627 0.716 1.00 44.01 330 TYR D O 1
ATOM 12319 N N . ARG D 1 331 ? 119.641 106.318 2.596 1.00 43.24 331 ARG D N 1
ATOM 12320 C CA . ARG D 1 331 ? 119.839 104.879 2.385 1.00 42.63 331 ARG D CA 1
ATOM 12321 C C . ARG D 1 331 ? 118.534 104.070 2.577 1.00 42.72 331 ARG D C 1
ATOM 12322 O O . ARG D 1 331 ? 117.564 104.578 3.154 1.00 42.63 331 ARG D O 1
ATOM 12330 N N . THR D 1 332 ? 118.504 102.838 2.055 1.00 42.28 332 THR D N 1
ATOM 12331 C CA . THR D 1 332 ? 117.292 102.008 2.069 1.00 42.32 332 THR D CA 1
ATOM 12332 C C . THR D 1 332 ? 117.199 101.036 3.271 1.00 41.59 332 THR D C 1
ATOM 12333 O O . THR D 1 332 ? 116.090 100.643 3.678 1.00 40.84 332 THR D O 1
ATOM 12337 N N . GLY D 1 333 ? 118.345 100.664 3.854 1.00 40.22 333 GLY D N 1
ATOM 12338 C CA . GLY D 1 333 ? 118.331 99.858 5.092 1.00 38.71 333 GLY D CA 1
ATOM 12339 C C . GLY D 1 333 ? 117.560 100.603 6.162 1.00 37.64 333 GLY D C 1
ATOM 12340 O O . GLY D 1 333 ? 117.594 101.820 6.191 1.00 38.19 333 GLY D O 1
ATOM 12341 N N . PHE D 1 334 ? 116.846 99.901 7.035 1.00 36.65 334 PHE D N 1
ATOM 12342 C CA . PHE D 1 334 ? 115.955 100.594 7.960 1.00 36.30 334 PHE D CA 1
ATOM 12343 C C . PHE D 1 334 ? 116.671 101.485 8.991 1.00 36.27 334 PHE D C 1
ATOM 12344 O O . PHE D 1 334 ? 116.291 102.652 9.178 1.00 36.24 334 PHE D O 1
ATOM 12352 N N . ASN D 1 335 ? 117.665 100.925 9.686 1.00 35.61 335 ASN D N 1
ATOM 12353 C CA . ASN D 1 335 ? 118.406 101.700 10.698 1.00 35.58 335 ASN D CA 1
ATOM 12354 C C . ASN D 1 335 ? 119.278 102.764 10.034 1.00 34.82 335 ASN D C 1
ATOM 12355 O O . ASN D 1 335 ? 119.357 103.888 10.505 1.00 34.45 335 ASN D O 1
ATOM 12360 N N . ASP D 1 336 ? 119.893 102.398 8.913 1.00 34.90 336 ASP D N 1
ATOM 12361 C CA . ASP D 1 336 ? 120.652 103.338 8.090 1.00 35.01 336 ASP D CA 1
ATOM 12362 C C . ASP D 1 336 ? 119.821 104.573 7.771 1.00 35.14 336 ASP D C 1
ATOM 12363 O O . ASP D 1 336 ? 120.333 105.705 7.861 1.00 35.54 336 ASP D O 1
ATOM 12368 N N . SER D 1 337 ? 118.556 104.361 7.383 1.00 34.27 337 SER D N 1
ATOM 12369 C CA . SER D 1 337 ? 117.684 105.470 7.009 1.00 34.38 337 SER D CA 1
ATOM 12370 C C . SER D 1 337 ? 117.347 106.343 8.215 1.00 34.67 337 SER D C 1
ATOM 12371 O O . SER D 1 337 ? 117.149 107.549 8.062 1.00 35.30 337 SER D O 1
ATOM 12374 N N . LEU D 1 338 ? 117.284 105.740 9.405 1.00 34.55 338 LEU D N 1
ATOM 12375 C CA . LEU D 1 338 ? 117.061 106.500 10.643 1.00 34.59 338 LEU D CA 1
ATOM 12376 C C . LEU D 1 338 ? 118.282 107.343 10.991 1.00 34.75 338 LEU D C 1
ATOM 12377 O O . LEU D 1 338 ? 118.159 108.472 11.459 1.00 34.82 338 LEU D O 1
ATOM 12382 N N . LEU D 1 339 ? 119.461 106.799 10.746 1.00 34.96 339 LEU D N 1
ATOM 12383 C CA . LEU D 1 339 ? 120.682 107.556 10.968 1.00 35.21 339 LEU D CA 1
ATOM 12384 C C . LEU D 1 339 ? 120.754 108.806 10.063 1.00 35.89 339 LEU D C 1
ATOM 12385 O O . LEU D 1 339 ? 121.066 109.898 10.526 1.00 36.31 339 LEU D O 1
ATOM 12390 N N . ASP D 1 340 ? 120.429 108.635 8.784 1.00 35.91 340 ASP D N 1
ATOM 12391 C CA . ASP D 1 340 ? 120.273 109.732 7.845 1.00 36.41 340 ASP D CA 1
ATOM 12392 C C . ASP D 1 340 ? 119.169 110.730 8.207 1.00 36.13 340 ASP D C 1
ATOM 12393 O O . ASP D 1 340 ? 119.407 111.929 8.244 1.00 35.68 340 ASP D O 1
ATOM 12398 N N . ILE D 1 341 ? 117.966 110.235 8.486 1.00 36.24 341 ILE D N 1
ATOM 12399 C CA . ILE D 1 341 ? 116.871 111.107 8.901 1.00 36.98 341 ILE D CA 1
ATOM 12400 C C . ILE D 1 341 ? 117.329 111.991 10.071 1.00 37.64 341 ILE D C 1
ATOM 12401 O O . ILE D 1 341 ? 117.038 113.190 10.117 1.00 38.19 341 ILE D O 1
ATOM 12406 N N . ARG D 1 342 ? 118.078 111.392 10.983 1.00 37.35 342 ARG D N 1
ATOM 12407 C CA . ARG D 1 342 ? 118.555 112.082 12.153 1.00 38.00 342 ARG D CA 1
ATOM 12408 C C . ARG D 1 342 ? 119.762 112.982 11.839 1.00 38.20 342 ARG D C 1
ATOM 12409 O O . ARG D 1 342 ? 119.738 114.180 12.126 1.00 39.72 342 ARG D O 1
ATOM 12417 N N . TYR D 1 343 ? 120.802 112.430 11.231 1.00 37.26 343 TYR D N 1
ATOM 12418 C CA . TYR D 1 343 ? 122.111 113.092 11.289 1.00 37.44 343 TYR D CA 1
ATOM 12419 C C . TYR D 1 343 ? 122.742 113.567 9.992 1.00 37.48 343 TYR D C 1
ATOM 12420 O O . TYR D 1 343 ? 123.794 114.171 10.024 1.00 36.99 343 TYR D O 1
ATOM 12429 N N . SER D 1 344 ? 122.103 113.300 8.858 1.00 38.23 344 SER D N 1
ATOM 12430 C CA . SER D 1 344 ? 122.671 113.686 7.565 1.00 38.97 344 SER D CA 1
ATOM 12431 C C . SER D 1 344 ? 122.778 115.198 7.377 1.00 39.28 344 SER D C 1
ATOM 12432 O O . SER D 1 344 ? 121.836 115.963 7.708 1.00 39.31 344 SER D O 1
ATOM 12435 N N . LEU D 1 345 ? 123.909 115.605 6.792 1.00 38.99 345 LEU D N 1
ATOM 12436 C CA . LEU D 1 345 ? 124.177 116.991 6.439 1.00 38.22 345 LEU D CA 1
ATOM 12437 C C . LEU D 1 345 ? 123.160 117.566 5.435 1.00 37.79 345 LEU D C 1
ATOM 12438 O O . LEU D 1 345 ? 122.935 118.776 5.432 1.00 37.14 345 LEU D O 1
ATOM 12443 N N . SER D 1 346 ? 122.539 116.710 4.615 1.00 37.26 346 SER D N 1
ATOM 12444 C CA . SER D 1 346 ? 121.450 117.132 3.710 1.00 38.02 346 SER D CA 1
ATOM 12445 C C . SER D 1 346 ? 120.278 117.783 4.455 1.00 36.56 346 SER D C 1
ATOM 12446 O O . SER D 1 346 ? 119.563 118.590 3.894 1.00 35.60 346 SER D O 1
ATOM 12449 N N . ASP D 1 347 ? 120.091 117.417 5.720 1.00 36.35 347 ASP D N 1
ATOM 12450 C CA . ASP D 1 347 ? 119.132 118.121 6.576 1.00 35.92 347 ASP D CA 1
ATOM 12451 C C . ASP D 1 347 ? 117.709 118.033 6.004 1.00 34.50 347 ASP D C 1
ATOM 12452 O O . ASP D 1 347 ? 116.945 118.988 6.010 1.00 34.62 347 ASP D O 1
ATOM 12457 N N . ARG D 1 348 ? 117.355 116.877 5.475 1.00 35.02 348 ARG D N 1
ATOM 12458 C CA . ARG D 1 348 ? 116.028 116.736 4.830 1.00 35.36 348 ARG D CA 1
ATOM 12459 C C . ARG D 1 348 ? 114.874 116.909 5.833 1.00 35.22 348 ARG D C 1
ATOM 12460 O O . ARG D 1 348 ? 113.760 117.272 5.445 1.00 34.71 348 ARG D O 1
ATOM 12468 N N . ILE D 1 349 ? 115.186 116.697 7.118 1.00 34.76 349 ILE D N 1
ATOM 12469 C CA . ILE D 1 349 ? 114.265 116.956 8.233 1.00 34.65 349 ILE D CA 1
ATOM 12470 C C . ILE D 1 349 ? 113.730 118.384 8.208 1.00 34.49 349 ILE D C 1
ATOM 12471 O O . ILE D 1 349 ? 112.664 118.652 8.733 1.00 35.26 349 ILE D O 1
ATOM 12476 N N . ARG D 1 350 ? 114.462 119.303 7.592 1.00 34.09 350 ARG D N 1
ATOM 12477 C CA . ARG D 1 350 ? 114.018 120.702 7.571 1.00 34.36 350 ARG D CA 1
ATOM 12478 C C . ARG D 1 350 ? 112.653 120.909 6.898 1.00 34.19 350 ARG D C 1
ATOM 12479 O O . ARG D 1 350 ? 111.945 121.859 7.226 1.00 34.24 350 ARG D O 1
ATOM 12487 N N . TYR D 1 351 ? 112.286 120.040 5.963 1.00 34.47 351 TYR D N 1
ATOM 12488 C CA . TYR D 1 351 ? 110.959 120.131 5.319 1.00 35.07 351 TYR D CA 1
ATOM 12489 C C . TYR D 1 351 ? 109.789 119.620 6.174 1.00 35.30 351 TYR D C 1
ATOM 12490 O O . TYR D 1 351 ? 108.618 119.710 5.769 1.00 34.63 351 TYR D O 1
ATOM 12499 N N . TYR D 1 352 ? 110.104 119.100 7.359 1.00 34.60 352 TYR D N 1
ATOM 12500 C CA . TYR D 1 352 ? 109.087 118.484 8.190 1.00 34.68 352 TYR D CA 1
ATOM 12501 C C . TYR D 1 352 ? 108.703 119.314 9.396 1.00 34.66 352 TYR D C 1
ATOM 12502 O O . TYR D 1 352 ? 107.648 119.090 9.962 1.00 35.71 352 TYR D O 1
ATOM 12511 N N . TRP D 1 353 ? 109.527 120.297 9.749 1.00 34.48 353 TRP D N 1
ATOM 12512 C CA . TRP D 1 353 ? 109.216 121.217 10.847 1.00 33.63 353 TRP D CA 1
ATOM 12513 C C . TRP D 1 353 ? 107.821 121.857 10.772 1.00 33.33 353 TRP D C 1
ATOM 12514 O O . TRP D 1 353 ? 107.195 122.031 11.833 1.00 31.95 353 TRP D O 1
ATOM 12525 N N . PRO D 1 354 ? 107.344 122.235 9.551 1.00 32.72 354 PRO D N 1
ATOM 12526 C CA . PRO D 1 354 ? 105.985 122.787 9.493 1.00 32.93 354 PRO D CA 1
ATOM 12527 C C . PRO D 1 354 ? 104.814 121.823 9.719 1.00 33.41 354 PRO D C 1
ATOM 12528 O O . PRO D 1 354 ? 103.678 122.296 9.869 1.00 33.01 354 PRO D O 1
ATOM 12532 N N . HIS D 1 355 ? 105.070 120.512 9.696 1.00 33.58 355 HIS D N 1
ATOM 12533 C CA . HIS D 1 355 ? 104.006 119.507 9.828 1.00 33.71 355 HIS D CA 1
ATOM 12534 C C . HIS D 1 355 ? 103.342 119.711 11.196 1.00 34.11 355 HIS D C 1
ATOM 12535 O O . HIS D 1 355 ? 104.034 119.844 12.198 1.00 34.49 355 HIS D O 1
ATOM 12542 N N . SER D 1 356 ? 102.013 119.746 11.231 1.00 34.10 356 SER D N 1
ATOM 12543 C CA . SER D 1 356 ? 101.288 120.079 12.450 1.00 35.01 356 SER D CA 1
ATOM 12544 C C . SER D 1 356 ? 101.589 119.158 13.622 1.00 34.24 356 SER D C 1
ATOM 12545 O O . SER D 1 356 ? 101.663 119.620 14.747 1.00 34.35 356 SER D O 1
ATOM 12548 N N . ARG D 1 357 ? 101.759 117.861 13.374 1.00 34.25 357 ARG D N 1
ATOM 12549 C CA . ARG D 1 357 ? 102.109 116.927 14.480 1.00 34.23 357 ARG D CA 1
ATOM 12550 C C . ARG D 1 357 ? 103.469 117.267 15.068 1.00 33.67 357 ARG D C 1
ATOM 12551 O O . ARG D 1 357 ? 103.642 117.221 16.279 1.00 33.80 357 ARG D O 1
ATOM 12559 N N . ILE D 1 358 ? 104.432 117.588 14.207 1.00 33.34 358 ILE D N 1
ATOM 12560 C CA . ILE D 1 358 ? 105.760 117.985 14.664 1.00 33.87 358 ILE D CA 1
ATOM 12561 C C . ILE D 1 358 ? 105.757 119.340 15.374 1.00 34.45 358 ILE D C 1
ATOM 12562 O O . ILE D 1 358 ? 106.266 119.480 16.476 1.00 35.94 358 ILE D O 1
ATOM 12567 N N . LYS D 1 359 ? 105.195 120.337 14.736 1.00 35.46 359 LYS D N 1
ATOM 12568 C CA . LYS D 1 359 ? 104.937 121.624 15.358 1.00 36.77 359 LYS D CA 1
ATOM 12569 C C . LYS D 1 359 ? 104.304 121.531 16.750 1.00 36.20 359 LYS D C 1
ATOM 12570 O O . LYS D 1 359 ? 104.717 122.236 17.668 1.00 36.30 359 LYS D O 1
ATOM 12576 N N . ASN D 1 360 ? 103.257 120.716 16.887 1.00 35.34 360 ASN D N 1
ATOM 12577 C CA . ASN D 1 360 ? 102.548 120.639 18.153 1.00 35.08 360 ASN D CA 1
ATOM 12578 C C . ASN D 1 360 ? 103.382 119.952 19.221 1.00 34.51 360 ASN D C 1
ATOM 12579 O O . ASN D 1 360 ? 103.357 120.361 20.367 1.00 34.61 360 ASN D O 1
ATOM 12584 N N . SER D 1 361 ? 104.101 118.895 18.857 1.00 33.85 361 SER D N 1
ATOM 12585 C CA . SER D 1 361 ? 104.851 118.162 19.873 1.00 34.09 361 SER D CA 1
ATOM 12586 C C . SER D 1 361 ? 106.078 118.973 20.278 1.00 34.03 361 SER D C 1
ATOM 12587 O O . SER D 1 361 ? 106.432 118.991 21.446 1.00 33.33 361 SER D O 1
ATOM 12590 N N . VAL D 1 362 ? 106.687 119.672 19.320 1.00 33.97 362 VAL D N 1
ATOM 12591 C CA . VAL D 1 362 ? 107.736 120.622 19.646 1.00 35.57 362 VAL D CA 1
ATOM 12592 C C . VAL D 1 362 ? 107.235 121.750 20.547 1.00 36.22 362 VAL D C 1
ATOM 12593 O O . VAL D 1 362 ? 107.916 122.087 21.514 1.00 37.39 362 VAL D O 1
ATOM 12597 N N . GLU D 1 363 ? 106.046 122.292 20.294 1.00 36.72 363 GLU D N 1
ATOM 12598 C CA . GLU D 1 363 ? 105.527 123.310 21.201 1.00 37.56 363 GLU D CA 1
ATOM 12599 C C . GLU D 1 363 ? 105.244 122.790 22.616 1.00 36.87 363 GLU D C 1
ATOM 12600 O O . GLU D 1 363 ? 105.506 123.471 23.604 1.00 36.99 363 GLU D O 1
ATOM 12606 N N . THR D 1 364 ? 104.688 121.589 22.714 1.00 36.51 364 THR D N 1
ATOM 12607 C CA . THR D 1 364 ? 104.454 120.952 24.029 1.00 36.03 364 THR D CA 1
ATOM 12608 C C . THR D 1 364 ? 105.773 120.783 24.797 1.00 36.39 364 THR D C 1
ATOM 12609 O O . THR D 1 364 ? 105.844 121.091 25.971 1.00 35.72 364 THR D O 1
ATOM 12629 N N . VAL D 1 367 ? 106.885 124.269 26.027 1.00 36.08 367 VAL D N 1
ATOM 12630 C CA . VAL D 1 367 ? 106.057 124.583 27.204 1.00 36.26 367 VAL D CA 1
ATOM 12631 C C . VAL D 1 367 ? 106.567 123.858 28.463 1.00 36.38 367 VAL D C 1
ATOM 12632 O O . VAL D 1 367 ? 106.760 124.478 29.511 1.00 36.31 367 VAL D O 1
ATOM 12636 N N . ASN D 1 368 ? 106.838 122.559 28.340 1.00 36.03 368 ASN D N 1
ATOM 12637 C CA . ASN D 1 368 ? 107.300 121.763 29.465 1.00 34.92 368 ASN D CA 1
ATOM 12638 C C . ASN D 1 368 ? 108.611 122.307 29.973 1.00 35.41 368 ASN D C 1
ATOM 12639 O O . ASN D 1 368 ? 108.753 122.587 31.164 1.00 35.26 368 ASN D O 1
ATOM 12644 N N . LEU D 1 369 ? 109.561 122.466 29.057 1.00 34.57 369 LEU D N 1
ATOM 12645 C CA . LEU D 1 369 ? 110.886 122.941 29.395 1.00 34.83 369 LEU D CA 1
ATOM 12646 C C . LEU D 1 369 ? 110.951 124.377 29.916 1.00 34.82 369 LEU D C 1
ATOM 12647 O O . LEU D 1 369 ? 111.747 124.658 30.806 1.00 34.31 369 LEU D O 1
ATOM 12652 N N . GLN D 1 370 ? 110.127 125.263 29.359 1.00 34.24 370 GLN D N 1
ATOM 12653 C CA . GLN D 1 370 ? 110.087 126.671 29.766 1.00 34.78 370 GLN D CA 1
ATOM 12654 C C . GLN D 1 370 ? 109.497 126.854 31.155 1.00 34.86 370 GLN D C 1
ATOM 12655 O O . GLN D 1 370 ? 109.618 127.934 31.749 1.00 34.80 370 GLN D O 1
ATOM 12661 N N . GLY D 1 371 ? 108.846 125.809 31.656 1.00 34.25 371 GLY D N 1
ATOM 12662 C CA . GLY D 1 371 ? 108.253 125.840 32.977 1.00 35.07 371 GLY D CA 1
ATOM 12663 C C . GLY D 1 371 ? 109.152 125.368 34.099 1.00 35.60 371 GLY D C 1
ATOM 12664 O O . GLY D 1 371 ? 108.815 125.559 35.260 1.00 36.17 371 GLY D O 1
ATOM 12665 N N A VAL D 1 372 ? 110.266 124.722 33.750 0.50 35.52 372 VAL D N 1
ATOM 12666 N N B VAL D 1 372 ? 110.307 124.795 33.748 0.50 35.86 372 VAL D N 1
ATOM 12667 C CA A VAL D 1 372 ? 111.225 124.215 34.728 0.50 35.58 372 VAL D CA 1
ATOM 12668 C CA B VAL D 1 372 ? 111.213 124.146 34.697 0.50 36.31 372 VAL D CA 1
ATOM 12669 C C A VAL D 1 372 ? 112.618 124.803 34.542 0.50 36.09 372 VAL D C 1
ATOM 12670 C C B VAL D 1 372 ? 112.664 124.623 34.500 0.50 36.47 372 VAL D C 1
ATOM 12671 O O A VAL D 1 372 ? 112.956 125.297 33.464 0.50 35.91 372 VAL D O 1
ATOM 12672 O O B VAL D 1 372 ? 113.086 124.875 33.363 0.50 36.14 372 VAL D O 1
ATOM 12679 N N . ASP D 1 373 ? 113.426 124.727 35.596 1.00 36.66 373 ASP D N 1
ATOM 12680 C CA . ASP D 1 373 ? 114.863 125.088 35.528 1.00 38.03 373 ASP D CA 1
ATOM 12681 C C . ASP D 1 373 ? 115.620 123.859 34.992 1.00 38.41 373 ASP D C 1
ATOM 12682 O O . ASP D 1 373 ? 115.494 122.761 35.549 1.00 39.88 373 ASP D O 1
ATOM 12687 N N . ILE D 1 374 ? 116.359 124.025 33.904 1.00 37.74 374 ILE D N 1
ATOM 12688 C CA . ILE D 1 374 ? 117.178 122.942 33.368 1.00 36.86 374 ILE D CA 1
ATOM 12689 C C . ILE D 1 374 ? 118.539 122.891 34.096 1.00 36.30 374 ILE D C 1
ATOM 12690 O O . ILE D 1 374 ? 119.264 123.886 34.122 1.00 35.86 374 ILE D O 1
ATOM 12695 N N . PRO D 1 375 ? 118.867 121.740 34.719 1.00 35.85 375 PRO D N 1
ATOM 12696 C CA . PRO D 1 375 ? 120.145 121.639 35.430 1.00 36.25 375 PRO D CA 1
ATOM 12697 C C . PRO D 1 375 ? 121.338 121.929 34.529 1.00 36.31 375 PRO D C 1
ATOM 12698 O O . PRO D 1 375 ? 121.355 121.544 33.359 1.00 35.98 375 PRO D O 1
ATOM 12702 N N . LEU D 1 376 ? 122.306 122.664 35.071 1.00 36.65 376 LEU D N 1
ATOM 12703 C CA . LEU D 1 376 ? 123.549 123.001 34.368 1.00 37.15 376 LEU D CA 1
ATOM 12704 C C . LEU D 1 376 ? 124.217 121.801 33.711 1.00 35.92 376 LEU D C 1
ATOM 12705 O O . LEU D 1 376 ? 124.669 121.894 32.558 1.00 36.34 376 LEU D O 1
ATOM 12710 N N . GLY D 1 377 ? 124.288 120.691 34.449 1.00 35.13 377 GLY D N 1
ATOM 12711 C CA . GLY D 1 377 ? 124.966 119.467 33.995 1.00 34.93 377 GLY D CA 1
ATOM 12712 C C . GLY D 1 377 ? 124.313 118.876 32.749 1.00 35.73 377 GLY D C 1
ATOM 12713 O O . GLY D 1 377 ? 124.990 118.226 31.963 1.00 34.80 377 GLY D O 1
ATOM 12722 N N . ILE D 1 379 ? 122.834 120.799 30.394 1.00 35.12 379 ILE D N 1
ATOM 12723 C CA . ILE D 1 379 ? 123.371 121.661 29.344 1.00 34.64 379 ILE D CA 1
ATOM 12724 C C . ILE D 1 379 ? 124.793 121.241 28.968 1.00 34.51 379 ILE D C 1
ATOM 12725 O O . ILE D 1 379 ? 125.132 121.245 27.809 1.00 35.66 379 ILE D O 1
ATOM 12730 N N . SER D 1 380 ? 125.616 120.896 29.943 1.00 33.61 380 SER D N 1
ATOM 12731 C CA . SER D 1 380 ? 126.977 120.499 29.666 1.00 33.42 380 SER D CA 1
ATOM 12732 C C . SER D 1 380 ? 127.018 119.223 28.860 1.00 33.48 380 SER D C 1
ATOM 12733 O O . SER D 1 380 ? 127.838 119.101 27.951 1.00 33.60 380 SER D O 1
ATOM 12736 N N . GLN D 1 381 ? 126.128 118.278 29.173 1.00 33.26 381 GLN D N 1
ATOM 12737 C CA . GLN D 1 381 ? 126.074 117.006 28.446 1.00 33.39 381 GLN D CA 1
ATOM 12738 C C . GLN D 1 381 ? 125.603 117.175 26.993 1.00 34.07 381 GLN D C 1
ATOM 12739 O O . GLN D 1 381 ? 126.199 116.612 26.089 1.00 35.75 381 GLN D O 1
ATOM 12745 N N . TYR D 1 382 ? 124.535 117.932 26.781 1.00 33.55 382 TYR D N 1
ATOM 12746 C CA . TYR D 1 382 ? 123.828 117.907 25.517 1.00 34.34 382 TYR D CA 1
ATOM 12747 C C . TYR D 1 382 ? 124.135 119.097 24.646 1.00 34.02 382 TYR D C 1
ATOM 12748 O O . TYR D 1 382 ? 124.027 118.985 23.442 1.00 34.42 382 TYR D O 1
ATOM 12757 N N . LEU D 1 383 ? 124.532 120.208 25.272 1.00 33.12 383 LEU D N 1
ATOM 12758 C CA . LEU D 1 383 ? 124.781 121.463 24.597 1.00 32.70 383 LEU D CA 1
ATOM 12759 C C . LEU D 1 383 ? 126.065 122.145 25.144 1.00 32.48 383 LEU D C 1
ATOM 12760 O O . LEU D 1 383 ? 126.029 123.274 25.606 1.00 31.31 383 LEU D O 1
ATOM 12765 N N . PRO D 1 384 ? 127.207 121.442 25.090 1.00 33.53 384 PRO D N 1
ATOM 12766 C CA . PRO D 1 384 ? 128.396 121.923 25.802 1.00 34.27 384 PRO D CA 1
ATOM 12767 C C . PRO D 1 384 ? 128.912 123.314 25.442 1.00 34.91 384 PRO D C 1
ATOM 12768 O O . PRO D 1 384 ? 129.442 123.998 26.305 1.00 34.42 384 PRO D O 1
ATOM 12772 N N . LYS D 1 385 ? 128.786 123.724 24.181 1.00 35.58 385 LYS D N 1
ATOM 12773 C CA . LYS D 1 385 ? 129.236 125.062 23.774 1.00 35.82 385 LYS D CA 1
ATOM 12774 C C . LYS D 1 385 ? 128.322 126.140 24.395 1.00 35.55 385 LYS D C 1
ATOM 12775 O O . LYS D 1 385 ? 128.777 127.229 24.759 1.00 35.87 385 LYS D O 1
ATOM 12781 N N . GLN D 1 386 ? 127.039 125.823 24.519 1.00 35.06 386 GLN D N 1
ATOM 12782 C CA . GLN D 1 386 ? 126.085 126.715 25.202 1.00 34.91 386 GLN D CA 1
ATOM 12783 C C . GLN D 1 386 ? 126.403 126.722 26.707 1.00 35.18 386 GLN D C 1
ATOM 12784 O O . GLN D 1 386 ? 126.338 127.762 27.371 1.00 35.38 386 GLN D O 1
ATOM 12790 N N . PHE D 1 387 ? 126.785 125.566 27.243 1.00 35.26 387 PHE D N 1
ATOM 12791 C CA . PHE D 1 387 ? 127.214 125.500 28.635 1.00 35.62 387 PHE D CA 1
ATOM 12792 C C . PHE D 1 387 ? 128.387 126.454 28.956 1.00 35.84 387 PHE D C 1
ATOM 12793 O O . PHE D 1 387 ? 128.377 127.182 29.969 1.00 35.21 387 PHE D O 1
ATOM 12801 N N . GLU D 1 388 ? 129.395 126.423 28.095 1.00 36.32 388 GLU D N 1
ATOM 12802 C CA . GLU D 1 388 ? 130.573 127.266 28.234 1.00 37.76 388 GLU D CA 1
ATOM 12803 C C . GLU D 1 388 ? 130.194 128.738 28.259 1.00 36.89 388 GLU D C 1
ATOM 12804 O O . GLU D 1 388 ? 130.710 129.498 29.070 1.00 37.09 388 GLU D O 1
ATOM 12810 N N . ARG D 1 389 ? 129.299 129.136 27.365 1.00 36.82 389 ARG D N 1
ATOM 12811 C CA . ARG D 1 389 ? 128.740 130.497 27.371 1.00 37.06 389 ARG D CA 1
ATOM 12812 C C . ARG D 1 389 ? 127.884 130.827 28.601 1.00 36.48 389 ARG D C 1
ATOM 12813 O O . ARG D 1 389 ? 127.837 131.970 29.019 1.00 36.05 389 ARG D O 1
ATOM 12821 N N . ILE D 1 390 ? 127.176 129.853 29.158 1.00 37.09 390 ILE D N 1
ATOM 12822 C CA . ILE D 1 390 ? 126.481 130.110 30.429 1.00 37.84 390 ILE D CA 1
ATOM 12823 C C . ILE D 1 390 ? 127.543 130.363 31.523 1.00 38.68 390 ILE D C 1
ATOM 12824 O O . ILE D 1 390 ? 127.454 131.341 32.255 1.00 38.30 390 ILE D O 1
ATOM 12829 N N . GLN D 1 391 ? 128.564 129.507 31.589 1.00 39.55 391 GLN D N 1
ATOM 12830 C CA . GLN D 1 391 ? 129.639 129.650 32.570 1.00 41.06 391 GLN D CA 1
ATOM 12831 C C . GLN D 1 391 ? 130.278 131.060 32.550 1.00 41.06 391 GLN D C 1
ATOM 12832 O O . GLN D 1 391 ? 130.684 131.586 33.603 1.00 40.56 391 GLN D O 1
ATOM 12838 N N . SER D 1 392 ? 130.387 131.643 31.350 1.00 40.86 392 SER D N 1
ATOM 12839 C CA . SER D 1 392 ? 131.020 132.970 31.160 1.00 41.02 392 SER D CA 1
ATOM 12840 C C . SER D 1 392 ? 130.038 134.114 31.329 1.00 41.07 392 SER D C 1
ATOM 12841 O O . SER D 1 392 ? 130.410 135.276 31.103 1.00 40.81 392 SER D O 1
ATOM 12844 N N . GLY D 1 393 ? 128.792 133.775 31.689 1.00 40.50 393 GLY D N 1
ATOM 12845 C CA . GLY D 1 393 ? 127.732 134.753 31.939 1.00 40.72 393 GLY D CA 1
ATOM 12846 C C . GLY D 1 393 ? 127.208 135.428 30.677 1.00 40.96 393 GLY D C 1
ATOM 12847 O O . GLY D 1 393 ? 126.751 136.564 30.729 1.00 41.11 393 GLY D O 1
ATOM 12848 N N . GLU D 1 394 ? 127.263 134.726 29.549 1.00 40.67 394 GLU D N 1
ATOM 12849 C CA . GLU D 1 394 ? 126.953 135.305 28.243 1.00 41.36 394 GLU D CA 1
ATOM 12850 C C . GLU D 1 394 ? 125.672 134.705 27.659 1.00 40.33 394 GLU D C 1
ATOM 12851 O O . GLU D 1 394 ? 125.268 135.044 26.558 1.00 40.89 394 GLU D O 1
ATOM 12857 N N . LEU D 1 395 ? 125.027 133.828 28.418 1.00 39.72 395 LEU D N 1
ATOM 12858 C CA . LEU D 1 395 ? 123.870 133.045 27.950 1.00 38.71 395 LEU D CA 1
ATOM 12859 C C . LEU D 1 395 ? 123.219 132.455 29.181 1.00 38.62 395 LEU D C 1
ATOM 12860 O O . LEU D 1 395 ? 123.847 132.374 30.218 1.00 38.07 395 LEU D O 1
ATOM 12865 N N . SER D 1 396 ? 121.968 132.035 29.070 1.00 39.75 396 SER D N 1
ATOM 12866 C CA . SER D 1 396 ? 121.266 131.372 30.170 1.00 40.81 396 SER D CA 1
ATOM 12867 C C . SER D 1 396 ? 120.760 130.047 29.674 1.00 40.48 396 SER D C 1
ATOM 12868 O O . SER D 1 396 ? 120.702 129.832 28.458 1.00 40.14 396 SER D O 1
ATOM 12871 N N . ALA D 1 397 ? 120.383 129.185 30.619 1.00 39.86 397 ALA D N 1
ATOM 12872 C CA . ALA D 1 397 ? 119.958 127.826 30.326 1.00 40.01 397 ALA D CA 1
ATOM 12873 C C . ALA D 1 397 ? 118.483 127.833 29.985 1.00 39.97 397 ALA D C 1
ATOM 12874 O O . ALA D 1 397 ? 117.686 127.113 30.585 1.00 40.32 397 ALA D O 1
ATOM 12876 N N . ILE D 1 398 ? 118.131 128.654 29.009 1.00 39.31 398 ILE D N 1
ATOM 12877 C CA . ILE D 1 398 ? 116.741 128.967 28.708 1.00 38.69 398 ILE D CA 1
ATOM 12878 C C . ILE D 1 398 ? 116.489 128.470 27.284 1.00 37.70 398 ILE D C 1
ATOM 12879 O O . ILE D 1 398 ? 117.243 128.835 26.382 1.00 37.27 398 ILE D O 1
ATOM 12884 N N . PRO D 1 399 ? 115.478 127.587 27.103 1.00 36.99 399 PRO D N 1
ATOM 12885 C CA . PRO D 1 399 ? 115.260 126.861 25.832 1.00 36.71 399 PRO D CA 1
ATOM 12886 C C . PRO D 1 399 ? 115.412 127.714 24.585 1.00 36.58 399 PRO D C 1
ATOM 12887 O O . PRO D 1 399 ? 116.153 127.338 23.682 1.00 36.17 399 PRO D O 1
ATOM 12891 N N . HIS D 1 400 ? 114.763 128.868 24.556 1.00 36.46 400 HIS D N 1
ATOM 12892 C CA . HIS D 1 400 ? 114.779 129.697 23.380 1.00 37.15 400 HIS D CA 1
ATOM 12893 C C . HIS D 1 400 ? 116.180 130.238 23.094 1.00 37.15 400 HIS D C 1
ATOM 12894 O O . HIS D 1 400 ? 116.648 130.230 21.935 1.00 37.10 400 HIS D O 1
ATOM 12901 N N . GLN D 1 401 ? 116.839 130.704 24.148 1.00 36.96 401 GLN D N 1
ATOM 12902 C CA . GLN D 1 401 ? 118.193 131.232 24.037 1.00 37.64 401 GLN D CA 1
ATOM 12903 C C . GLN D 1 401 ? 119.181 130.174 23.557 1.00 36.79 401 GLN D C 1
ATOM 12904 O O . GLN D 1 401 ? 120.124 130.491 22.837 1.00 36.53 401 GLN D O 1
ATOM 12910 N N . LEU D 1 402 ? 118.931 128.921 23.948 1.00 36.12 402 LEU D N 1
ATOM 12911 C CA . LEU D 1 402 ? 119.808 127.802 23.626 1.00 35.57 402 LEU D CA 1
ATOM 12912 C C . LEU D 1 402 ? 119.737 127.493 22.127 1.00 35.44 402 LEU D C 1
ATOM 12913 O O . LEU D 1 402 ? 120.767 127.283 21.477 1.00 34.63 402 LEU D O 1
ATOM 12918 N N . ILE D 1 403 ? 118.519 127.489 21.591 1.00 35.15 403 ILE D N 1
ATOM 12919 C CA . ILE D 1 403 ? 118.286 127.382 20.139 1.00 35.20 403 ILE D CA 1
ATOM 12920 C C . ILE D 1 403 ? 118.911 128.515 19.298 1.00 35.21 403 ILE D C 1
ATOM 12921 O O . ILE D 1 403 ? 119.625 128.250 18.331 1.00 36.36 403 ILE D O 1
ATOM 12934 N N . ASP D 1 405 ? 121.348 130.368 20.113 1.00 35.13 405 ASP D N 1
ATOM 12935 C CA . ASP D 1 405 ? 122.808 130.281 20.184 1.00 35.32 405 ASP D CA 1
ATOM 12936 C C . ASP D 1 405 ? 123.394 129.217 19.250 1.00 34.96 405 ASP D C 1
ATOM 12937 O O . ASP D 1 405 ? 124.463 129.414 18.667 1.00 34.95 405 ASP D O 1
ATOM 12942 N N . LYS D 1 406 ? 122.719 128.080 19.147 1.00 34.30 406 LYS D N 1
ATOM 12943 C CA . LYS D 1 406 ? 123.153 127.067 18.216 1.00 34.67 406 LYS D CA 1
ATOM 12944 C C . LYS D 1 406 ? 123.167 127.616 16.792 1.00 34.50 406 LYS D C 1
ATOM 12945 O O . LYS D 1 406 ? 124.128 127.397 16.060 1.00 35.32 406 LYS D O 1
ATOM 12951 N N . ILE D 1 407 ? 122.117 128.354 16.417 1.00 34.75 407 ILE D N 1
ATOM 12952 C CA . ILE D 1 407 ? 122.056 128.969 15.101 1.00 34.76 407 ILE D CA 1
ATOM 12953 C C . ILE D 1 407 ? 123.127 130.064 14.958 1.00 35.56 407 ILE D C 1
ATOM 12954 O O . ILE D 1 407 ? 123.757 130.165 13.900 1.00 35.01 407 ILE D O 1
ATOM 12959 N N . TYR D 1 408 ? 123.318 130.866 16.017 1.00 35.72 408 TYR D N 1
ATOM 12960 C CA . TYR D 1 408 ? 124.347 131.917 16.032 1.00 36.67 408 TYR D CA 1
ATOM 12961 C C . TYR D 1 408 ? 125.720 131.419 15.680 1.00 36.37 408 TYR D C 1
ATOM 12962 O O . TYR D 1 408 ? 126.407 132.115 14.973 1.00 36.06 408 TYR D O 1
ATOM 12971 N N . ASP D 1 409 ? 126.124 130.247 16.200 1.00 36.13 409 ASP D N 1
ATOM 12972 C CA . ASP D 1 409 ? 127.459 129.676 15.899 1.00 36.45 409 ASP D CA 1
ATOM 12973 C C . ASP D 1 409 ? 127.703 129.439 14.401 1.00 36.08 409 ASP D C 1
ATOM 12974 O O . ASP D 1 409 ? 128.829 129.570 13.941 1.00 37.19 409 ASP D O 1
ATOM 12979 N N . VAL D 1 410 ? 126.652 129.118 13.650 1.00 35.80 410 VAL D N 1
ATOM 12980 C CA . VAL D 1 410 ? 126.777 129.035 12.181 1.00 35.39 410 VAL D CA 1
ATOM 12981 C C . VAL D 1 410 ? 126.964 130.450 11.596 1.00 35.25 410 VAL D C 1
ATOM 12982 O O . VAL D 1 410 ? 127.880 130.671 10.800 1.00 35.16 410 VAL D O 1
ATOM 12986 N N . LEU D 1 411 ? 126.104 131.392 11.998 1.00 34.12 411 LEU D N 1
ATOM 12987 C CA . LEU D 1 411 ? 126.264 132.793 11.591 1.00 33.98 411 LEU D CA 1
ATOM 12988 C C . LEU D 1 411 ? 127.594 133.442 11.953 1.00 34.41 411 LEU D C 1
ATOM 12989 O O . LEU D 1 411 ? 128.076 134.295 11.205 1.00 34.21 411 LEU D O 1
ATOM 12994 N N . ARG D 1 412 ? 128.179 133.064 13.100 1.00 34.39 412 ARG D N 1
ATOM 12995 C CA . ARG D 1 412 ? 129.493 133.595 13.524 1.00 34.65 412 ARG D CA 1
ATOM 12996 C C . ARG D 1 412 ? 130.612 133.146 12.626 1.00 34.08 412 ARG D C 1
ATOM 12997 O O . ARG D 1 412 ? 131.582 133.882 12.445 1.00 34.61 412 ARG D O 1
ATOM 13005 N N . ALA D 1 413 ? 130.509 131.931 12.095 1.00 33.92 413 ALA D N 1
ATOM 13006 C CA . ALA D 1 413 ? 131.537 131.423 11.175 1.00 33.78 413 ALA D CA 1
ATOM 13007 C C . ALA D 1 413 ? 131.479 132.197 9.851 1.00 33.65 413 ALA D C 1
ATOM 13008 O O . ALA D 1 413 ? 132.513 132.447 9.240 1.00 33.78 413 ALA D O 1
ATOM 13010 N N . TYR D 1 414 ? 130.264 132.568 9.422 1.00 32.97 414 TYR D N 1
ATOM 13011 C CA . TYR D 1 414 ? 130.092 133.353 8.196 1.00 33.47 414 TYR D CA 1
ATOM 13012 C C . TYR D 1 414 ? 130.591 134.781 8.354 1.00 34.37 414 TYR D C 1
ATOM 13013 O O . TYR D 1 414 ? 131.319 135.305 7.482 1.00 35.26 414 TYR D O 1
ATOM 13022 N N . ARG D 1 415 ? 130.261 135.388 9.485 1.00 34.73 415 ARG D N 1
ATOM 13023 C CA . ARG D 1 415 ? 130.689 136.740 9.776 1.00 35.93 415 ARG D CA 1
ATOM 13024 C C . ARG D 1 415 ? 132.214 136.843 9.837 1.00 36.37 415 ARG D C 1
ATOM 13025 O O . ARG D 1 415 ? 132.784 137.857 9.432 1.00 37.23 415 ARG D O 1
ATOM 13033 N N . TYR D 1 416 ? 132.868 135.810 10.373 1.00 37.04 416 TYR D N 1
ATOM 13034 C CA . TYR D 1 416 ? 134.319 135.736 10.355 1.00 37.38 416 TYR D CA 1
ATOM 13035 C C . TYR D 1 416 ? 134.893 135.857 8.918 1.00 37.44 416 TYR D C 1
ATOM 13036 O O . TYR D 1 416 ? 135.813 136.643 8.683 1.00 37.49 416 TYR D O 1
ATOM 13045 N N . GLY D 1 417 ? 134.351 135.106 7.966 1.00 37.11 417 GLY D N 1
ATOM 13046 C CA . GLY D 1 417 ? 134.779 135.217 6.577 1.00 36.94 417 GLY D CA 1
ATOM 13047 C C . GLY D 1 417 ? 134.380 136.499 5.871 1.00 38.37 417 GLY D C 1
ATOM 13048 O O . GLY D 1 417 ? 135.104 136.981 4.997 1.00 38.05 417 GLY D O 1
ATOM 13049 N N . CYS D 1 418 ? 133.218 137.049 6.234 1.00 39.71 418 CYS D N 1
ATOM 13050 C CA . CYS D 1 418 ? 132.589 138.157 5.481 1.00 41.28 418 CYS D CA 1
ATOM 13051 C C . CYS D 1 418 ? 132.946 139.551 5.967 1.00 43.36 418 CYS D C 1
ATOM 13052 O O . CYS D 1 418 ? 132.726 140.545 5.269 1.00 42.03 418 CYS D O 1
ATOM 13055 N N . ALA D 1 419 ? 133.473 139.603 7.187 1.00 47.54 419 ALA D N 1
ATOM 13056 C CA . ALA D 1 419 ? 133.737 140.854 7.900 1.00 50.78 419 ALA D CA 1
ATOM 13057 C C . ALA D 1 419 ? 135.072 140.691 8.607 1.00 52.67 419 ALA D C 1
ATOM 13058 O O . ALA D 1 419 ? 135.249 139.691 9.311 1.00 53.69 419 ALA D O 1
ATOM 13060 N N . GLU D 1 420 ? 135.997 141.656 8.513 1.00 54.71 420 GLU D N 1
ATOM 13061 C CA . GLU D 1 420 ? 135.781 143.083 8.142 1.00 56.44 420 GLU D CA 1
ATOM 13062 C C . GLU D 1 420 ? 135.012 143.398 6.836 1.00 56.92 420 GLU D C 1
ATOM 13063 O O . GLU D 1 420 ? 134.805 144.560 6.463 1.00 57.25 420 GLU D O 1
#

Radius of gyration: 42.98 Å; Cα contacts (8 Å, |Δi|>4): 2827; chains: 4; bounding box: 104×105×110 Å

Nearest PDB structures (foldseek):
  2fiq-assembly3_A  TM=1.003E+00  e=1.083E-70  Escherichia coli O157:H7
  2fiq-assembly2_D  TM=9.955E-01  e=2.861E-66  Escherichia coli O157:H7
  2fiq-assembly3_C  TM=9.965E-01  e=1.182E-65  Escherichia coli O157:H7
  3txv-assembly1_A  TM=9.573E-01  e=5.474E-37  Sinorhizobium meliloti
  3m9y-assembly1_A  TM=4.317E-01  e=4.832E-03  Staphylococcus aureus subsp. aureus MRSA252

Solvent-accessible surface area: 64218 Å² total